Protein 7WRG (pdb70)

Sequence (1595 aa):
DSIIVAVRVRPFNDREKTRNCKLVIEMPDEETTVIRDPKTNDEKRFTYDHSYWSHDGFSEKKNGYLEPTDPHYADQRRVFEDLGRGVLANAWAGYNCSLFAYGQTGSGKSYSIVGFKNNKGIVPIVCEELFKQIADNKKKNMQFEVFVSMMEIYCEKVRDLLSSTPPPKGGLKVREHPKNGFYVENLTTVPVNSFKEIEAKIEEGTKSRTIAATQMNATSSRAHTIVKITFNQKSSKQAGGTSMKKSEINLVDLAGSEEGDRLKEGIVINQSLTTLGRVIKALHDSQGKKTQIPYRDSVLTCLLKNALGGNSKTIMIAAISPADINFEETLSTLRFADRAKSIKTNAVVNENQTERALRELREENLRLQSQIQGGTAGDASNEEIEKLRRQLAENQKEMEEMEKSWQQKIAEEAAKGASEKVEMEAKKKKMCHLWNLNEDPALTNVIVHFIPVGESVVGNKPTSSGNFIQMSGLSILPQHVTLKNDGNNQIHLSPCSEDLDIFINGKPVHGETQLQQNDRVFFGGNHLYVFNNPTKKGIRTDITYENAQAEIAQNHAAALDLILEEELMSTLPLVQRANAMATELGRNVKFEIVLVSPEMRGLTSGLTEIWVKVHNISEDTYFLWEKSRFMNRYYGMQEMYEAKQDGSEDWNMPKERDPFYEPPDSPVFIASSVVFLQSLAYLIDVEEQFPIVDLSGQEIGLLTVGLSPCSTTGKELRGEYVEDPDQLIGKNIAFKVKVISAVGLPRRILKSNCKYRFFGSKKMTTTATVSGNTPAYGHEETFQFKPVTKEVADYLANSNLYITFWGTQRPRDSIIVAVRVRPFNDREKTRNCKLVIEMPDEETTVIRDPKTNDEKTYDHSYWSHDGFSEKKNGYLEPTDPHYADQRRVFEDLGRGVLANAWAGYNCSLFAYGQTGSGKSYSIVGFKNNKGIVPIVCEELFKQIADNKKKNMQFEVFVSMMEIYCEKVRDLLSSTPPPKGGLKVREHPKNGFYVENLTTVPVNSFKEIEAKIEEGTKSRTIAATQMNATSSRAHTIVKITFNQKSGTSMKKSEINLVDLAGSEGDRLKEGIVINQSLTTLGRVIKALHDSIPYRDSVLTCLLKNALGGNSKTIMIAAISPADINFEETLSTLRFADRAKSIKTNAVVNENQTERALRELREENLRLQSQIQGGTAGNEEIEKLRRQLAENQKEMEEMEKSWQQKIAEEAAKASEKVEMEAKKKKMCHLWNLNEDPALTNVIVHFIPVGESVVGNKNFIQMSGLSILPQHVTLKNDGNNQIHLSPCSEDLDIFINGKPVHGETQLQQNDRVFFGGNHLYVFNNPTKKGIRTDITYENAQAEIAQNHAAALRDLILEEELMSTLPLVQRANAMATELGRNVKFEIVLVSPEMRGLTSGLTEIWVKVHNISEDTYFLWEKSRFMNRYYGMQEMYEAKQDGSEKERDPFYEPPDSPVFIASSVVFLQSLAYLIDVEEQFPIVDLSGQEIGLLTVGLSPCSTTGKELRGEYVEDPDQLIGKNIAFKVKVISAVGLPRRILKSNCKYRFFGSKKMTTTATVSGNTPAYGHEETFQFKPVTKEVADYLANSNLYITFWGTQR

Structure (mmCIF, N/CA/C/O backbone):
data_7WRG
#
_entry.id   7WRG
#
_cell.length_a   56.138
_cell.length_b   68.816
_cell.length_c   253.216
_cell.angle_alpha   90.000
_cell.angle_beta   92.750
_cell.angle_gamma   90.000
#
_symmetry.space_group_name_H-M   'P 1 21 1'
#
loop_
_entity.id
_entity.type
_entity.pdbx_description
1 polymer 'Kinesin-like protein'
2 non-polymer "ADENOSINE-5'-DIPHOSPHATE"
3 non-polymer 'MAGNESIUM ION'
4 water water
#
loop_
_atom_site.group_PDB
_atom_site.id
_atom_site.type_symbol
_atom_site.label_atom_id
_atom_site.label_alt_id
_atom_site.label_comp_id
_atom_site.label_asym_id
_atom_site.label_entity_id
_atom_site.label_seq_id
_atom_site.pdbx_PDB_ins_code
_atom_site.Cartn_x
_atom_site.Cartn_y
_atom_site.Cartn_z
_atom_site.occupancy
_atom_site.B_iso_or_equiv
_atom_site.auth_seq_id
_atom_site.auth_comp_id
_atom_site.auth_asym_id
_atom_site.auth_atom_id
_atom_site.pdbx_PDB_model_num
ATOM 1 N N . ASP A 1 5 ? -2.759 -30.102 -46.116 1.00 68.77 5 ASP A N 1
ATOM 2 C CA . ASP A 1 5 ? -3.597 -28.947 -46.414 1.00 64.08 5 ASP A CA 1
ATOM 3 C C . ASP A 1 5 ? -3.763 -28.090 -45.163 1.00 54.01 5 ASP A C 1
ATOM 4 O O . ASP A 1 5 ? -4.728 -28.245 -44.416 1.00 44.00 5 ASP A O 1
ATOM 9 N N . SER A 1 6 ? -2.820 -27.180 -44.943 1.00 52.87 6 SER A N 1
ATOM 10 C CA . SER A 1 6 ? -2.723 -26.437 -43.696 1.00 40.35 6 SER A CA 1
ATOM 11 C C . SER A 1 6 ? -3.145 -24.984 -43.881 1.00 55.36 6 SER A C 1
ATOM 12 O O . SER A 1 6 ? -3.341 -24.494 -44.997 1.00 58.16 6 SER A O 1
ATOM 15 N N . ILE A 1 7 ? -3.279 -24.299 -42.743 1.00 25.93 7 ILE A N 1
ATOM 16 C CA . ILE A 1 7 ? -3.657 -22.890 -42.725 1.00 24.84 7 ILE A CA 1
ATOM 17 C C . ILE A 1 7 ? -2.534 -22.039 -43.315 1.00 23.89 7 ILE A C 1
ATOM 18 O O . ILE A 1 7 ? -1.377 -22.463 -43.418 1.00 39.84 7 ILE A O 1
ATOM 23 N N . ILE A 1 8 ? -2.883 -20.816 -43.712 1.00 23.49 8 ILE A N 1
ATOM 24 C CA . ILE A 1 8 ? -1.904 -19.848 -44.200 1.00 24.35 8 ILE A CA 1
ATOM 25 C C . ILE A 1 8 ? -1.870 -18.693 -43.207 1.00 30.56 8 ILE A C 1
ATOM 26 O O . ILE A 1 8 ? -2.762 -17.839 -43.200 1.00 40.53 8 ILE A O 1
ATOM 31 N N . VAL A 1 9 ? -0.831 -18.650 -42.375 1.00 26.10 9 VAL A N 1
ATOM 32 C CA . VAL A 1 9 ? -0.652 -17.594 -41.383 1.00 19.21 9 VAL A CA 1
ATOM 33 C C . VAL A 1 9 ? 0.319 -16.563 -41.937 1.00 14.03 9 VAL A C 1
ATOM 34 O O . VAL A 1 9 ? 1.384 -16.919 -42.456 1.00 31.14 9 VAL A O 1
ATOM 38 N N . ALA A 1 10 ? -0.039 -15.285 -41.821 1.00 16.94 10 ALA A N 1
ATOM 39 C CA . ALA A 1 10 ? 0.812 -14.194 -42.269 1.00 21.02 10 ALA A CA 1
ATOM 40 C C . ALA A 1 10 ? 0.725 -13.063 -41.258 1.00 20.34 10 ALA A C 1
ATOM 41 O O . ALA A 1 10 ? -0.374 -12.663 -40.867 1.00 29.66 10 ALA A O 1
ATOM 43 N N . VAL A 1 11 ? 1.873 -12.561 -40.836 1.00 26.24 11 VAL A N 1
ATOM 44 C CA . VAL A 1 11 ? 1.942 -11.453 -39.890 1.00 21.81 11 VAL A CA 1
ATOM 45 C C . VAL A 1 11 ? 2.318 -10.199 -40.661 1.00 18.61 11 VAL A C 1
ATOM 46 O O . VAL A 1 11 ? 2.995 -10.270 -41.686 1.00 20.50 11 VAL A O 1
ATOM 50 N N . ARG A 1 12 ? 1.847 -9.043 -40.192 1.00 21.55 12 ARG A N 1
ATOM 51 C CA . ARG A 1 12 ? 2.129 -7.770 -40.844 1.00 33.75 12 ARG A CA 1
ATOM 52 C C . ARG A 1 12 ? 2.410 -6.699 -39.801 1.00 40.50 12 ARG A C 1
ATOM 53 O O . ARG A 1 12 ? 1.714 -6.613 -38.783 1.00 40.70 12 ARG A O 1
ATOM 61 N N . VAL A 1 13 ? 3.416 -5.867 -40.074 1.00 37.59 13 VAL A N 1
ATOM 62 C CA . VAL A 1 13 ? 3.826 -4.800 -39.164 1.00 31.72 13 VAL A CA 1
ATOM 63 C C . VAL A 1 13 ? 3.438 -3.457 -39.768 1.00 28.98 13 VAL A C 1
ATOM 64 O O . VAL A 1 13 ? 3.902 -3.102 -40.857 1.00 32.88 13 VAL A O 1
ATOM 68 N N . ARG A 1 14 ? 2.609 -2.704 -39.051 1.00 48.95 14 ARG A N 1
ATOM 69 C CA . ARG A 1 14 ? 2.252 -1.354 -39.453 1.00 49.41 14 ARG A CA 1
ATOM 70 C C . ARG A 1 14 ? 3.402 -0.394 -39.156 1.00 42.85 14 ARG A C 1
ATOM 71 O O . ARG A 1 14 ? 4.311 -0.722 -38.390 1.00 47.04 14 ARG A O 1
ATOM 79 N N . PRO A 1 15 ? 3.397 0.794 -39.755 1.00 42.62 15 PRO A N 1
ATOM 80 C CA . PRO A 1 15 ? 4.426 1.787 -39.435 1.00 31.78 15 PRO A CA 1
ATOM 81 C C . PRO A 1 15 ? 4.074 2.566 -38.172 1.00 40.46 15 PRO A C 1
ATOM 82 O O . PRO A 1 15 ? 2.967 2.485 -37.642 1.00 58.42 15 PRO A O 1
ATOM 86 N N . PHE A 1 16 ? 5.056 3.326 -37.692 1.00 55.24 16 PHE A N 1
ATOM 87 C CA . PHE A 1 16 ? 4.841 4.203 -36.547 1.00 57.77 16 PHE A CA 1
ATOM 88 C C . PHE A 1 16 ? 3.805 5.267 -36.888 1.00 67.78 16 PHE A C 1
ATOM 89 O O . PHE A 1 16 ? 3.964 6.006 -37.865 1.00 63.62 16 PHE A O 1
ATOM 97 N N . ASN A 1 17 ? 2.741 5.347 -36.091 1.00 82.23 17 ASN A N 1
ATOM 98 C CA . ASN A 1 17 ? 1.777 6.413 -36.301 1.00 89.64 17 ASN A CA 1
ATOM 99 C C . ASN A 1 17 ? 2.317 7.725 -35.738 1.00 88.11 17 ASN A C 1
ATOM 100 O O . ASN A 1 17 ? 3.381 7.779 -35.116 1.00 91.47 17 ASN A O 1
ATOM 105 N N . ASP A 1 18 ? 1.555 8.797 -35.954 1.00 96.32 18 ASP A N 1
ATOM 106 C CA . ASP A 1 18 ? 2.074 10.135 -35.701 1.00 96.62 18 ASP A CA 1
ATOM 107 C C . ASP A 1 18 ? 2.217 10.459 -34.217 1.00 100.82 18 ASP A C 1
ATOM 108 O O . ASP A 1 18 ? 2.907 11.426 -33.879 1.00 101.27 18 ASP A O 1
ATOM 113 N N . ARG A 1 19 ? 1.596 9.687 -33.323 1.00 89.31 19 ARG A N 1
ATOM 114 C CA . ARG A 1 19 ? 1.743 9.954 -31.897 1.00 92.67 19 ARG A CA 1
ATOM 115 C C . ARG A 1 19 ? 2.763 9.053 -31.213 1.00 92.26 19 ARG A C 1
ATOM 116 O O . ARG A 1 19 ? 3.249 9.408 -30.134 1.00 96.22 19 ARG A O 1
ATOM 124 N N . GLU A 1 20 ? 3.104 7.908 -31.809 1.00 86.75 20 GLU A N 1
ATOM 125 C CA . GLU A 1 20 ? 4.191 7.098 -31.268 1.00 64.70 20 GLU A CA 1
ATOM 126 C C . GLU A 1 20 ? 5.551 7.703 -31.585 1.00 67.03 20 GLU A C 1
ATOM 127 O O . GLU A 1 20 ? 6.512 7.488 -30.838 1.00 85.21 20 GLU A O 1
ATOM 133 N N . LYS A 1 21 ? 5.654 8.459 -32.682 1.00 77.06 21 LYS A N 1
ATOM 134 C CA . LYS A 1 21 ? 6.942 9.029 -33.067 1.00 89.08 21 LYS A CA 1
ATOM 135 C C . LYS A 1 21 ? 7.365 10.138 -32.112 1.00 93.94 21 LYS A C 1
ATOM 136 O O . LYS A 1 21 ? 8.532 10.204 -31.708 1.00 79.74 21 LYS A O 1
ATOM 142 N N . THR A 1 22 ? 6.435 11.021 -31.740 1.00 94.32 22 THR A N 1
ATOM 143 C CA . THR A 1 22 ? 6.752 12.043 -30.748 1.00 84.75 22 THR A CA 1
ATOM 144 C C . THR A 1 22 ? 6.994 11.428 -29.376 1.00 91.83 22 THR A C 1
ATOM 145 O O . THR A 1 22 ? 7.704 12.014 -28.551 1.00 93.88 22 THR A O 1
ATOM 149 N N . ARG A 1 23 ? 6.418 10.254 -29.117 1.00 87.04 23 ARG A N 1
ATOM 150 C CA . ARG A 1 23 ? 6.629 9.541 -27.865 1.00 68.71 23 ARG A CA 1
ATOM 151 C C . ARG A 1 23 ? 7.996 8.873 -27.789 1.00 81.93 23 ARG A C 1
ATOM 152 O O . ARG A 1 23 ? 8.347 8.342 -26.728 1.00 72.73 23 ARG A O 1
ATOM 160 N N . ASN A 1 24 ? 8.764 8.880 -28.881 1.00 86.36 24 ASN A N 1
ATOM 161 C CA . ASN A 1 24 ? 10.102 8.291 -28.944 1.00 78.12 24 ASN A CA 1
ATOM 162 C C . ASN A 1 24 ? 10.058 6.797 -28.607 1.00 73.99 24 ASN A C 1
ATOM 163 O O . ASN A 1 24 ? 10.550 6.336 -27.575 1.00 82.26 24 ASN A O 1
ATOM 168 N N . CYS A 1 25 ? 9.447 6.050 -29.522 1.00 59.10 25 CYS A N 1
ATOM 169 C CA . CYS A 1 25 ? 9.338 4.603 -29.406 1.00 55.30 25 CYS A CA 1
ATOM 170 C C . CYS A 1 25 ? 10.378 3.927 -30.290 1.00 56.89 25 CYS A C 1
ATOM 171 O O . CYS A 1 25 ? 10.566 4.307 -31.449 1.00 50.60 25 CYS A O 1
ATOM 174 N N . LYS A 1 26 ? 11.051 2.925 -29.732 1.00 57.64 26 LYS A N 1
ATOM 175 C CA . LYS A 1 26 ? 12.047 2.157 -30.463 1.00 39.54 26 LYS A CA 1
ATOM 176 C C . LYS A 1 26 ? 11.372 1.033 -31.239 1.00 37.22 26 LYS A C 1
ATOM 177 O O . LYS A 1 26 ? 10.380 0.457 -30.785 1.00 41.57 26 LYS A O 1
ATOM 183 N N . LEU A 1 27 ? 11.916 0.728 -32.413 1.00 38.26 27 LEU A N 1
ATOM 184 C CA . LEU A 1 27 ? 11.437 -0.410 -33.184 1.00 37.02 27 LEU A CA 1
ATOM 185 C C . LEU A 1 27 ? 11.924 -1.709 -32.550 1.00 31.85 27 LEU A C 1
ATOM 186 O O . LEU A 1 27 ? 13.123 -1.886 -32.319 1.00 47.28 27 LEU A O 1
ATOM 191 N N . VAL A 1 28 ? 10.991 -2.617 -32.264 1.00 30.48 28 VAL A N 1
ATOM 192 C CA . VAL A 1 28 ? 11.307 -3.889 -31.632 1.00 38.83 28 VAL A CA 1
ATOM 193 C C . VAL A 1 28 ? 11.004 -5.073 -32.539 1.00 48.36 28 VAL A C 1
ATOM 194 O O . VAL A 1 28 ? 11.060 -6.219 -32.093 1.00 50.16 28 VAL A O 1
ATOM 198 N N . ILE A 1 29 ? 10.681 -4.824 -33.805 1.00 41.21 29 ILE A N 1
ATOM 199 C CA . ILE A 1 29 ? 10.321 -5.876 -34.746 1.00 48.95 29 ILE A CA 1
ATOM 200 C C . ILE A 1 29 ? 11.243 -5.787 -35.952 1.00 47.29 29 ILE A C 1
ATOM 201 O O . ILE A 1 29 ? 11.450 -4.702 -36.507 1.00 31.48 29 ILE A O 1
ATOM 206 N N . GLU A 1 30 ? 11.796 -6.929 -36.351 1.00 49.19 30 GLU A N 1
ATOM 207 C CA . GLU A 1 30 ? 12.642 -7.034 -37.529 1.00 48.79 30 GLU A CA 1
ATOM 208 C C . GLU A 1 30 ? 12.206 -8.241 -38.343 1.00 48.81 30 GLU A C 1
ATOM 209 O O . GLU A 1 30 ? 11.898 -9.298 -37.784 1.00 38.60 30 GLU A O 1
ATOM 215 N N . MET A 1 31 ? 12.180 -8.080 -39.662 1.00 42.11 31 MET A N 1
ATOM 216 C CA . MET A 1 31 ? 11.817 -9.163 -40.576 1.00 57.17 31 MET A CA 1
ATOM 217 C C . MET A 1 31 ? 12.982 -9.442 -41.512 1.00 45.22 31 MET A C 1
ATOM 218 O O . MET A 1 31 ? 13.147 -8.744 -42.529 1.00 48.07 31 MET A O 1
ATOM 223 N N . PRO A 1 32 ? 13.822 -10.441 -41.212 1.00 44.99 32 PRO A N 1
ATOM 224 C CA . PRO A 1 32 ? 14.990 -10.716 -42.061 1.00 44.72 32 PRO A CA 1
ATOM 225 C C . PRO A 1 32 ? 14.601 -11.070 -43.487 1.00 47.10 32 PRO A C 1
ATOM 226 O O . PRO A 1 32 ? 14.945 -10.349 -44.430 1.00 59.89 32 PRO A O 1
ATOM 230 N N . ASP A 1 33 ? 13.888 -12.178 -43.651 1.00 50.53 33 ASP A N 1
ATOM 231 C CA . ASP A 1 33 ? 13.342 -12.577 -44.936 1.00 56.85 33 ASP A CA 1
ATOM 232 C C . ASP A 1 33 ? 11.840 -12.293 -44.957 1.00 62.01 33 ASP A C 1
ATOM 233 O O . ASP A 1 33 ? 11.278 -11.698 -44.033 1.00 54.67 33 ASP A O 1
ATOM 238 N N . GLU A 1 34 ? 11.180 -12.731 -46.027 1.00 50.69 34 GLU A N 1
ATOM 239 C CA . GLU A 1 34 ? 9.743 -12.532 -46.144 1.00 62.94 34 GLU A CA 1
ATOM 240 C C . GLU A 1 34 ? 9.005 -13.692 -45.490 1.00 49.62 34 GLU A C 1
ATOM 241 O O . GLU A 1 34 ? 7.869 -14.012 -45.859 1.00 66.59 34 GLU A O 1
ATOM 247 N N . GLU A 1 35 ? 9.644 -14.320 -44.508 1.00 29.59 35 GLU A N 1
ATOM 248 C CA . GLU A 1 35 ? 9.050 -15.451 -43.811 1.00 38.54 35 GLU A CA 1
ATOM 249 C C . GLU A 1 35 ? 9.154 -15.300 -42.298 1.00 38.75 35 GLU A C 1
ATOM 250 O O . GLU A 1 35 ? 8.323 -15.837 -41.559 1.00 38.36 35 GLU A O 1
ATOM 256 N N . THR A 1 36 ? 10.167 -14.579 -41.826 1.00 38.71 36 THR A N 1
ATOM 257 C CA . THR A 1 36 ? 10.541 -14.580 -40.419 1.00 45.37 36 THR A CA 1
ATOM 258 C C . THR A 1 36 ? 10.246 -13.232 -39.772 1.00 44.62 36 THR A C 1
ATOM 259 O O . THR A 1 36 ? 10.399 -12.179 -40.399 1.00 33.84 36 THR A O 1
ATOM 263 N N . THR A 1 37 ? 9.821 -13.278 -38.510 1.00 32.84 37 THR A N 1
ATOM 264 C CA . THR A 1 37 ? 9.582 -12.091 -37.699 1.00 35.05 37 THR A CA 1
ATOM 265 C C . THR A 1 37 ? 10.347 -12.243 -36.394 1.00 36.11 37 THR A C 1
ATOM 266 O O . THR A 1 37 ? 10.175 -13.240 -35.683 1.00 33.54 37 THR A O 1
ATOM 270 N N . VAL A 1 38 ? 11.192 -11.265 -36.081 1.00 38.22 38 VAL A N 1
ATOM 271 C CA . VAL A 1 38 ? 12.024 -11.292 -34.883 1.00 47.55 38 VAL A CA 1
ATOM 272 C C . VAL A 1 38 ? 11.548 -10.190 -33.949 1.00 45.15 38 VAL A C 1
ATOM 273 O O . VAL A 1 38 ? 11.575 -9.006 -34.307 1.00 38.21 38 VAL A O 1
ATOM 277 N N . ILE A 1 39 ? 11.113 -10.577 -32.754 1.00 34.27 39 ILE A N 1
ATOM 278 C CA . ILE A 1 39 ? 10.698 -9.634 -31.724 1.00 36.09 39 ILE A CA 1
ATOM 279 C C . ILE A 1 39 ? 11.797 -9.573 -30.670 1.00 51.58 39 ILE A C 1
ATOM 280 O O . ILE A 1 39 ? 12.140 -10.590 -30.055 1.00 57.35 39 ILE A O 1
ATOM 285 N N . ARG A 1 40 ? 12.367 -8.388 -30.479 1.00 51.44 40 ARG A N 1
ATOM 286 C CA . ARG A 1 40 ? 13.455 -8.178 -29.535 1.00 47.52 40 ARG A CA 1
ATOM 287 C C . ARG A 1 40 ? 12.934 -7.419 -28.324 1.00 54.21 40 ARG A C 1
ATOM 288 O O . ARG A 1 40 ? 12.223 -6.420 -28.470 1.00 60.55 40 ARG A O 1
ATOM 296 N N . ASP A 1 41 ? 13.278 -7.899 -27.136 1.00 59.41 41 ASP A N 1
ATOM 297 C CA . ASP A 1 41 ? 12.803 -7.267 -25.910 1.00 49.48 41 ASP A CA 1
ATOM 298 C C . ASP A 1 41 ? 13.496 -5.920 -25.735 1.00 70.02 41 ASP A C 1
ATOM 299 O O . ASP A 1 41 ? 14.713 -5.826 -25.930 1.00 65.47 41 ASP A O 1
ATOM 304 N N . PRO A 1 42 ? 12.764 -4.857 -25.382 1.00 76.69 42 PRO A N 1
ATOM 305 C CA . PRO A 1 42 ? 13.428 -3.548 -25.245 1.00 73.19 42 PRO A CA 1
ATOM 306 C C . PRO A 1 42 ? 14.436 -3.501 -24.106 1.00 66.44 42 PRO A C 1
ATOM 307 O O . PRO A 1 42 ? 15.581 -3.080 -24.318 1.00 77.07 42 PRO A O 1
ATOM 311 N N . LYS A 1 43 ? 14.052 -3.930 -22.903 1.00 43.32 43 LYS A N 1
ATOM 312 C CA . LYS A 1 43 ? 14.910 -3.847 -21.726 1.00 71.17 43 LYS A CA 1
ATOM 313 C C . LYS A 1 43 ? 15.809 -5.061 -21.546 1.00 64.21 43 LYS A C 1
ATOM 314 O O . LYS A 1 43 ? 16.559 -5.114 -20.566 1.00 57.05 43 LYS A O 1
ATOM 320 N N . THR A 1 44 ? 15.756 -6.030 -22.456 1.00 61.59 44 THR A N 1
ATOM 321 C CA . THR A 1 44 ? 16.532 -7.256 -22.327 1.00 60.60 44 THR A CA 1
ATOM 322 C C . THR A 1 44 ? 17.354 -7.600 -23.561 1.00 49.57 44 THR A C 1
ATOM 323 O O . THR A 1 44 ? 18.365 -8.301 -23.423 1.00 47.03 44 THR A O 1
ATOM 327 N N . ASN A 1 45 ? 16.973 -7.129 -24.748 1.00 49.32 45 ASN A N 1
ATOM 328 C CA . ASN A 1 45 ? 17.615 -7.448 -26.021 1.00 52.10 45 ASN A CA 1
ATOM 329 C C . ASN A 1 45 ? 17.517 -8.929 -26.371 1.00 53.07 45 ASN A C 1
ATOM 330 O O . ASN A 1 45 ? 18.148 -9.377 -27.337 1.00 60.64 45 ASN A O 1
ATOM 335 N N . ASP A 1 46 ? 16.746 -9.704 -25.609 1.00 46.20 46 ASP A N 1
ATOM 336 C CA . ASP A 1 46 ? 16.487 -11.091 -25.968 1.00 46.16 46 ASP A CA 1
ATOM 337 C C . ASP A 1 46 ? 15.580 -11.146 -27.188 1.00 57.84 46 ASP A C 1
ATOM 338 O O . ASP A 1 46 ? 14.575 -10.431 -27.263 1.00 65.49 46 ASP A O 1
ATOM 343 N N . GLU A 1 47 ? 15.932 -11.998 -28.144 1.00 55.36 47 GLU A N 1
ATOM 344 C CA . GLU A 1 47 ? 15.187 -12.132 -29.385 1.00 51.22 47 GLU A CA 1
ATOM 345 C C . GLU A 1 47 ? 14.365 -13.412 -29.378 1.00 43.57 47 GLU A C 1
ATOM 346 O O . GLU A 1 47 ? 14.835 -14.464 -28.932 1.00 43.68 47 GLU A O 1
ATOM 352 N N . LYS A 1 48 ? 13.134 -13.312 -29.870 1.00 42.67 48 LYS A N 1
ATOM 353 C CA . LYS A 1 48 ? 12.329 -14.469 -30.226 1.00 37.05 48 LYS A CA 1
ATOM 354 C C . LYS A 1 48 ? 12.056 -14.421 -31.721 1.00 42.97 48 LYS A C 1
ATOM 355 O O . LYS A 1 48 ? 11.781 -13.354 -32.279 1.00 50.20 48 LYS A O 1
ATOM 361 N N . ARG A 1 49 ? 12.146 -15.581 -32.367 1.00 44.58 49 ARG A N 1
ATOM 362 C CA . ARG A 1 49 ? 12.176 -15.675 -33.823 1.00 52.21 49 ARG A CA 1
ATOM 363 C C . ARG A 1 49 ? 11.058 -16.604 -34.278 1.00 43.63 49 ARG A C 1
ATOM 364 O O . ARG A 1 49 ? 11.107 -17.811 -34.017 1.00 32.05 49 ARG A O 1
ATOM 372 N N . PHE A 1 50 ? 10.055 -16.048 -34.955 1.00 39.12 50 PHE A N 1
ATOM 373 C CA . PHE A 1 50 ? 8.912 -16.806 -35.440 1.00 27.32 50 PHE A CA 1
ATOM 374 C C . PHE A 1 50 ? 8.951 -16.903 -36.960 1.00 30.28 50 PHE A C 1
ATOM 375 O O . PHE A 1 50 ? 9.462 -16.011 -37.643 1.00 26.56 50 PHE A O 1
ATOM 383 N N . THR A 1 51 ? 8.397 -17.994 -37.484 1.00 30.26 51 THR A N 1
ATOM 384 C CA . THR A 1 51 ? 8.293 -18.215 -38.919 1.00 37.78 51 THR A CA 1
ATOM 385 C C . THR A 1 51 ? 6.829 -18.354 -39.309 1.00 33.86 51 THR A C 1
ATOM 386 O O . THR A 1 51 ? 6.046 -18.993 -38.600 1.00 35.83 51 THR A O 1
ATOM 390 N N . TYR A 1 52 ? 6.461 -17.748 -40.437 1.00 31.69 52 TYR A N 1
ATOM 391 C CA . TYR A 1 52 ? 5.102 -17.811 -40.952 1.00 25.87 52 TYR A CA 1
ATOM 392 C C . TYR A 1 52 ? 5.156 -17.936 -42.469 1.00 33.83 52 TYR A C 1
ATOM 393 O O . TYR A 1 52 ? 6.229 -17.887 -43.081 1.00 42.80 52 TYR A O 1
ATOM 402 N N . ASP A 1 53 ? 3.980 -18.100 -43.082 1.00 24.90 53 ASP A N 1
ATOM 403 C CA . ASP A 1 53 ? 3.901 -18.090 -44.539 1.00 30.19 53 ASP A CA 1
ATOM 404 C C . ASP A 1 53 ? 4.334 -16.748 -45.108 1.00 35.25 53 ASP A C 1
ATOM 405 O O . ASP A 1 53 ? 4.933 -16.696 -46.189 1.00 28.79 53 ASP A O 1
ATOM 410 N N . HIS A 1 54 ? 4.046 -15.657 -44.401 1.00 27.40 54 HIS A N 1
ATOM 411 C CA . HIS A 1 54 ? 4.439 -14.329 -44.844 1.00 28.25 54 HIS A CA 1
ATOM 412 C C . HIS A 1 54 ? 4.732 -13.452 -43.637 1.00 33.04 54 HIS A C 1
ATOM 413 O O . HIS A 1 54 ? 3.988 -13.464 -42.650 1.00 28.99 54 HIS A O 1
ATOM 420 N N . SER A 1 55 ? 5.819 -12.693 -43.729 1.00 26.27 55 SER A N 1
ATOM 421 C CA . SER A 1 55 ? 6.164 -11.657 -42.762 1.00 26.38 55 SER A CA 1
ATOM 422 C C . SER A 1 55 ? 6.169 -10.335 -43.525 1.00 42.67 55 SER A C 1
ATOM 423 O O . SER A 1 55 ? 7.186 -9.939 -44.101 1.00 52.54 55 SER A O 1
ATOM 426 N N . TYR A 1 56 ? 5.021 -9.662 -43.534 1.00 41.23 56 TYR A N 1
ATOM 427 C CA . TYR A 1 56 ? 4.840 -8.419 -44.270 1.00 32.44 56 TYR A CA 1
ATOM 428 C C . TYR A 1 56 ? 5.422 -7.255 -43.481 1.00 40.07 56 TYR A C 1
ATOM 429 O O . TYR A 1 56 ? 4.971 -6.949 -42.367 1.00 42.83 56 TYR A O 1
ATOM 438 N N . TRP A 1 57 ? 6.429 -6.615 -44.064 1.00 37.21 57 TRP A N 1
ATOM 439 C CA . TRP A 1 57 ? 7.087 -5.456 -43.478 1.00 45.48 57 TRP A CA 1
ATOM 440 C C . TRP A 1 57 ? 6.469 -4.212 -44.101 1.00 41.15 57 TRP A C 1
ATOM 441 O O . TRP A 1 57 ? 6.840 -3.809 -45.206 1.00 38.76 57 TRP A O 1
ATOM 452 N N . SER A 1 58 ? 5.514 -3.611 -43.397 1.00 32.01 58 SER A N 1
ATOM 453 C CA . SER A 1 58 ? 4.891 -2.370 -43.833 1.00 43.15 58 SER A CA 1
ATOM 454 C C . SER A 1 58 ? 5.298 -1.197 -42.947 1.00 36.87 58 SER A C 1
ATOM 455 O O . SER A 1 58 ? 4.513 -0.272 -42.728 1.00 46.98 58 SER A O 1
ATOM 458 N N . HIS A 1 59 ? 6.530 -1.221 -42.439 1.00 36.63 59 HIS A N 1
ATOM 459 C CA . HIS A 1 59 ? 7.022 -0.204 -41.518 1.00 36.90 59 HIS A CA 1
ATOM 460 C C . HIS A 1 59 ? 7.992 0.777 -42.165 1.00 50.92 59 HIS A C 1
ATOM 461 O O . HIS A 1 59 ? 7.888 1.985 -41.932 1.00 42.88 59 HIS A O 1
ATOM 468 N N . ASP A 1 60 ? 8.932 0.289 -42.971 1.00 54.67 60 ASP A N 1
ATOM 469 C CA . ASP A 1 60 ? 9.936 1.126 -43.610 1.00 39.39 60 ASP A CA 1
ATOM 470 C C . ASP A 1 60 ? 9.798 1.066 -45.125 1.00 40.96 60 ASP A C 1
ATOM 471 O O . ASP A 1 60 ? 9.130 0.189 -45.680 1.00 43.44 60 ASP A O 1
ATOM 476 N N . GLY A 1 61 ? 10.446 2.021 -45.787 1.00 59.72 61 GLY A N 1
ATOM 477 C CA . GLY A 1 61 ? 10.609 1.995 -47.226 1.00 49.78 61 GLY A CA 1
ATOM 478 C C . GLY A 1 61 ? 9.344 2.160 -48.041 1.00 35.86 61 GLY A C 1
ATOM 479 O O . GLY A 1 61 ? 9.095 1.376 -48.961 1.00 42.28 61 GLY A O 1
ATOM 480 N N . PHE A 1 62 ? 8.543 3.176 -47.732 1.00 39.06 62 PHE A N 1
ATOM 481 C CA . PHE A 1 62 ? 7.368 3.486 -48.532 1.00 44.91 62 PHE A CA 1
ATOM 482 C C . PHE A 1 62 ? 7.293 4.989 -48.747 1.00 50.76 62 PHE A C 1
ATOM 483 O O . PHE A 1 62 ? 7.915 5.775 -48.028 1.00 50.30 62 PHE A O 1
ATOM 491 N N . SER A 1 63 ? 6.517 5.381 -49.755 1.00 43.78 63 SER A N 1
ATOM 492 C CA . SER A 1 63 ? 6.291 6.789 -50.050 1.00 43.43 63 SER A CA 1
ATOM 493 C C . SER A 1 63 ? 4.814 7.001 -50.336 1.00 49.45 63 SER A C 1
ATOM 494 O O . SER A 1 63 ? 4.216 6.249 -51.112 1.00 46.03 63 SER A O 1
ATOM 497 N N . GLU A 1 64 ? 4.230 8.014 -49.702 1.00 56.73 64 GLU A N 1
ATOM 498 C CA . GLU A 1 64 ? 2.844 8.380 -49.960 1.00 52.17 64 GLU A CA 1
ATOM 499 C C . GLU A 1 64 ? 2.767 9.148 -51.273 1.00 48.56 64 GLU A C 1
ATOM 500 O O . GLU A 1 64 ? 3.346 10.232 -51.399 1.00 64.38 64 GLU A O 1
ATOM 506 N N . LYS A 1 65 ? 2.067 8.586 -52.252 1.00 33.91 65 LYS A N 1
ATOM 507 C CA . LYS A 1 65 ? 1.895 9.261 -53.525 1.00 51.21 65 LYS A CA 1
ATOM 508 C C . LYS A 1 65 ? 0.817 10.336 -53.413 1.00 51.15 65 LYS A C 1
ATOM 509 O O . LYS A 1 65 ? 0.114 10.449 -52.404 1.00 57.77 65 LYS A O 1
ATOM 515 N N . LYS A 1 66 ? 0.694 11.143 -54.471 1.00 72.89 66 LYS A N 1
ATOM 516 C CA . LYS A 1 66 ? -0.304 12.208 -54.470 1.00 76.39 66 LYS A CA 1
ATOM 517 C C . LYS A 1 66 ? -1.716 11.649 -54.372 1.00 64.56 66 LYS A C 1
ATOM 518 O O . LYS A 1 66 ? -2.593 12.281 -53.771 1.00 59.18 66 LYS A O 1
ATOM 524 N N . ASN A 1 67 ? -1.955 10.468 -54.944 1.00 76.48 67 ASN A N 1
ATOM 525 C CA . ASN A 1 67 ? -3.251 9.815 -54.821 1.00 65.21 67 ASN A CA 1
ATOM 526 C C . ASN A 1 67 ? -3.525 9.316 -53.409 1.00 59.17 67 ASN A C 1
ATOM 527 O O . ASN A 1 67 ? -4.661 8.930 -53.117 1.00 65.31 67 ASN A O 1
ATOM 529 N N . GLY A 1 68 ? -2.524 9.325 -52.530 1.00 60.51 68 GLY A N 1
ATOM 530 C CA . GLY A 1 68 ? -2.654 8.797 -51.191 1.00 45.55 68 GLY A CA 1
ATOM 531 C C . GLY A 1 68 ? -2.145 7.382 -51.028 1.00 42.61 68 GLY A C 1
ATOM 532 O O . GLY A 1 68 ? -1.973 6.928 -49.889 1.00 37.45 68 GLY A O 1
ATOM 533 N N . TYR A 1 69 ? -1.895 6.678 -52.129 1.00 36.16 69 TYR A N 1
ATOM 534 C CA . TYR A 1 69 ? -1.426 5.303 -52.054 1.00 37.24 69 TYR A CA 1
ATOM 535 C C . TYR A 1 69 ? 0.016 5.256 -51.566 1.00 51.57 69 TYR A C 1
ATOM 536 O O . TYR A 1 69 ? 0.851 6.079 -51.953 1.00 54.61 69 TYR A O 1
ATOM 545 N N . LEU A 1 70 ? 0.303 4.286 -50.700 1.00 40.16 70 LEU A N 1
ATOM 546 C CA . LEU A 1 70 ? 1.646 4.093 -50.158 1.00 37.58 70 LEU A CA 1
ATOM 547 C C . LEU A 1 70 ? 2.378 3.101 -51.054 1.00 43.71 70 LEU A C 1
ATOM 548 O O . LEU A 1 70 ? 2.141 1.893 -50.987 1.00 37.20 70 LEU A O 1
ATOM 553 N N . GLU A 1 71 ? 3.272 3.613 -51.902 1.00 56.87 71 GLU A N 1
ATOM 554 C CA . GLU A 1 71 ? 3.996 2.718 -52.796 1.00 51.39 71 GLU A CA 1
ATOM 555 C C . GLU A 1 71 ? 5.339 2.329 -52.189 1.00 32.96 71 GLU A C 1
ATOM 556 O O . GLU A 1 71 ? 6.018 3.173 -51.591 1.00 30.04 71 GLU A O 1
ATOM 562 N N . PRO A 1 72 ? 5.742 1.063 -52.314 1.00 37.04 72 PRO A N 1
ATOM 563 C CA . PRO A 1 72 ? 7.022 0.634 -51.733 1.00 51.16 72 PRO A CA 1
ATOM 564 C C . PRO A 1 72 ? 8.208 1.227 -52.481 1.00 53.37 72 PRO A C 1
ATOM 565 O O . PRO A 1 72 ? 8.253 1.221 -53.713 1.00 35.92 72 PRO A O 1
ATOM 569 N N . THR A 1 73 ? 9.177 1.733 -51.719 1.00 53.00 73 THR A N 1
ATOM 570 C CA . THR A 1 73 ? 10.425 2.223 -52.295 1.00 53.23 73 THR A CA 1
ATOM 571 C C . THR A 1 73 ? 11.470 1.116 -52.393 1.00 56.81 73 THR A C 1
ATOM 572 O O . THR A 1 73 ? 12.013 0.869 -53.473 1.00 59.59 73 THR A O 1
ATOM 576 N N . ASP A 1 74 ? 11.759 0.442 -51.277 1.00 49.08 74 ASP A N 1
ATOM 577 C CA . ASP A 1 74 ? 12.635 -0.717 -51.311 1.00 47.45 74 ASP A CA 1
ATOM 578 C C . ASP A 1 74 ? 11.820 -1.985 -51.532 1.00 70.78 74 ASP A C 1
ATOM 579 O O . ASP A 1 74 ? 10.600 -1.992 -51.344 1.00 64.39 74 ASP A O 1
ATOM 584 N N . PRO A 1 75 ? 12.460 -3.084 -51.950 1.00 80.60 75 PRO A N 1
ATOM 585 C CA . PRO A 1 75 ? 11.696 -4.311 -52.226 1.00 71.30 75 PRO A CA 1
ATOM 586 C C . PRO A 1 75 ? 11.162 -5.012 -50.984 1.00 63.91 75 PRO A C 1
ATOM 587 O O . PRO A 1 75 ? 10.674 -6.142 -51.083 1.00 65.82 75 PRO A O 1
ATOM 591 N N . HIS A 1 76 ? 11.237 -4.371 -49.817 1.00 68.48 76 HIS A N 1
ATOM 592 C CA . HIS A 1 76 ? 10.785 -5.009 -48.587 1.00 57.87 76 HIS A CA 1
ATOM 593 C C . HIS A 1 76 ? 9.430 -4.514 -48.102 1.00 58.57 76 HIS A C 1
ATOM 594 O O . HIS A 1 76 ? 8.752 -5.246 -47.373 1.00 54.89 76 HIS A O 1
ATOM 601 N N . TYR A 1 77 ? 9.019 -3.304 -48.478 1.00 53.73 77 TYR A N 1
ATOM 602 C CA . TYR A 1 77 ? 7.736 -2.786 -48.020 1.00 40.58 77 TYR A CA 1
ATOM 603 C C . TYR A 1 77 ? 6.596 -3.605 -48.608 1.00 47.64 77 TYR A C 1
ATOM 604 O O . TYR A 1 77 ? 6.514 -3.797 -49.825 1.00 39.59 77 TYR A O 1
ATOM 613 N N . ALA A 1 78 ? 5.715 -4.089 -47.737 1.00 54.32 78 ALA A N 1
ATOM 614 C CA . ALA A 1 78 ? 4.549 -4.862 -48.159 1.00 41.88 78 ALA A CA 1
ATOM 615 C C . ALA A 1 78 ? 3.394 -3.891 -48.361 1.00 30.91 78 ALA A C 1
ATOM 616 O O . ALA A 1 78 ? 2.677 -3.538 -47.424 1.00 29.60 78 ALA A O 1
ATOM 618 N N . ASP A 1 79 ? 3.217 -3.442 -49.601 1.00 33.78 79 ASP A N 1
ATOM 619 C CA . ASP A 1 79 ? 2.096 -2.571 -49.914 1.00 30.10 79 ASP A CA 1
ATOM 620 C C . ASP A 1 79 ? 0.806 -3.386 -49.987 1.00 41.20 79 ASP A C 1
ATOM 621 O O . ASP A 1 79 ? 0.803 -4.615 -49.861 1.00 42.56 79 ASP A O 1
ATOM 626 N N . GLN A 1 80 ? -0.312 -2.686 -50.193 1.00 26.53 80 GLN A N 1
ATOM 627 C CA . GLN A 1 80 ? -1.603 -3.363 -50.265 1.00 28.86 80 GLN A CA 1
ATOM 628 C C . GLN A 1 80 ? -1.647 -4.352 -51.422 1.00 38.69 80 GLN A C 1
ATOM 629 O O . GLN A 1 80 ? -2.193 -5.455 -51.288 1.00 48.50 80 GLN A O 1
ATOM 635 N N . ARG A 1 81 ? -1.067 -3.980 -52.566 1.00 39.56 81 ARG A N 1
ATOM 636 C CA . ARG A 1 81 ? -1.107 -4.853 -53.733 1.00 47.18 81 ARG A CA 1
ATOM 637 C C . ARG A 1 81 ? -0.339 -6.147 -53.500 1.00 45.41 81 ARG A C 1
ATOM 638 O O . ARG A 1 81 ? -0.716 -7.189 -54.039 1.00 46.20 81 ARG A O 1
ATOM 646 N N . ARG A 1 82 ? 0.720 -6.115 -52.688 1.00 34.06 82 ARG A N 1
ATOM 647 C CA . ARG A 1 82 ? 1.452 -7.346 -52.402 1.00 36.06 82 ARG A CA 1
ATOM 648 C C . ARG A 1 82 ? 0.636 -8.281 -51.515 1.00 42.92 82 ARG A C 1
ATOM 649 O O . ARG A 1 82 ? 0.530 -9.486 -51.792 1.00 38.19 82 ARG A O 1
ATOM 657 N N . VAL A 1 83 ? 0.070 -7.745 -50.430 1.00 39.40 83 VAL A N 1
ATOM 658 C CA . VAL A 1 83 ? -0.801 -8.545 -49.575 1.00 40.71 83 VAL A CA 1
ATOM 659 C C . VAL A 1 83 ? -1.936 -9.139 -50.396 1.00 37.66 83 VAL A C 1
ATOM 660 O O . VAL A 1 83 ? -2.330 -10.296 -50.197 1.00 26.73 83 VAL A O 1
ATOM 664 N N . PHE A 1 84 ? -2.460 -8.369 -51.354 1.00 35.17 84 PHE A N 1
ATOM 665 C CA . PHE A 1 84 ? -3.489 -8.904 -52.237 1.00 28.58 84 PHE A CA 1
ATOM 666 C C . PHE A 1 84 ? -2.944 -10.047 -53.083 1.00 32.76 84 PHE A C 1
ATOM 667 O O . PHE A 1 84 ? -3.432 -11.174 -52.994 1.00 40.82 84 PHE A O 1
ATOM 675 N N . GLU A 1 85 ? -1.924 -9.774 -53.901 1.00 40.24 85 GLU A N 1
ATOM 676 C CA . GLU A 1 85 ? -1.367 -10.791 -54.787 1.00 36.00 85 GLU A CA 1
ATOM 677 C C . GLU A 1 85 ? -0.962 -12.056 -54.045 1.00 32.24 85 GLU A C 1
ATOM 678 O O . GLU A 1 85 ? -0.816 -13.110 -54.673 1.00 46.25 85 GLU A O 1
ATOM 684 N N . ASP A 1 86 ? -0.777 -11.982 -52.727 1.00 34.50 86 ASP A N 1
ATOM 685 C CA . ASP A 1 86 ? -0.449 -13.193 -51.985 1.00 34.35 86 ASP A CA 1
ATOM 686 C C . ASP A 1 86 ? -1.668 -13.877 -51.366 1.00 41.01 86 ASP A C 1
ATOM 687 O O . ASP A 1 86 ? -1.715 -15.112 -51.321 1.00 46.79 86 ASP A O 1
ATOM 692 N N . LEU A 1 87 ? -2.662 -13.123 -50.888 1.00 35.25 87 LEU A N 1
ATOM 693 C CA . LEU A 1 87 ? -3.781 -13.732 -50.169 1.00 23.02 87 LEU A CA 1
ATOM 694 C C . LEU A 1 87 ? -5.126 -13.571 -50.860 1.00 24.21 87 LEU A C 1
ATOM 695 O O . LEU A 1 87 ? -5.933 -14.505 -50.856 1.00 39.45 87 LEU A O 1
ATOM 700 N N . GLY A 1 88 ? -5.405 -12.402 -51.434 1.00 28.26 88 GLY A N 1
ATOM 701 C CA . GLY A 1 88 ? -6.649 -12.228 -52.160 1.00 30.92 88 GLY A CA 1
ATOM 702 C C . GLY A 1 88 ? -6.682 -13.036 -53.442 1.00 34.73 88 GLY A C 1
ATOM 703 O O . GLY A 1 88 ? -7.735 -13.539 -53.841 1.00 44.52 88 GLY A O 1
ATOM 704 N N . ARG A 1 89 ? -5.531 -13.174 -54.106 1.00 35.56 89 ARG A N 1
ATOM 705 C CA . ARG A 1 89 ? -5.440 -14.115 -55.217 1.00 37.63 89 ARG A CA 1
ATOM 706 C C . ARG A 1 89 ? -5.794 -15.523 -54.760 1.00 31.83 89 ARG A C 1
ATOM 707 O O . ARG A 1 89 ? -6.486 -16.261 -55.471 1.00 38.02 89 ARG A O 1
ATOM 715 N N . GLY A 1 90 ? -5.351 -15.901 -53.560 1.00 26.04 90 GLY A N 1
ATOM 716 C CA . GLY A 1 90 ? -5.676 -17.219 -53.043 1.00 27.74 90 GLY A CA 1
ATOM 717 C C . GLY A 1 90 ? -7.152 -17.386 -52.737 1.00 47.37 90 GLY A C 1
ATOM 718 O O . GLY A 1 90 ? -7.742 -18.426 -53.040 1.00 61.52 90 GLY A O 1
ATOM 719 N N . VAL A 1 91 ? -7.770 -16.369 -52.131 1.00 33.74 91 VAL A N 1
ATOM 720 C CA . VAL A 1 91 ? -9.196 -16.481 -51.827 1.00 34.50 91 VAL A CA 1
ATOM 721 C C . VAL A 1 91 ? -10.016 -16.478 -53.113 1.00 34.45 91 VAL A C 1
ATOM 722 O O . VAL A 1 91 ? -11.044 -17.158 -53.200 1.00 43.83 91 VAL A O 1
ATOM 726 N N . LEU A 1 92 ? -9.563 -15.758 -54.144 1.00 29.46 92 LEU A N 1
ATOM 727 C CA . LEU A 1 92 ? -10.261 -15.783 -55.426 1.00 36.85 92 LEU A CA 1
ATOM 728 C C . LEU A 1 92 ? -10.116 -17.139 -56.106 1.00 41.47 92 LEU A C 1
ATOM 729 O O . LEU A 1 92 ? -11.079 -17.656 -56.686 1.00 44.36 92 LEU A O 1
ATOM 734 N N . ALA A 1 93 ? -8.919 -17.730 -56.044 1.00 36.27 93 ALA A N 1
ATOM 735 C CA . ALA A 1 93 ? -8.727 -19.068 -56.593 1.00 40.71 93 ALA A CA 1
ATOM 736 C C . ALA A 1 93 ? -9.584 -20.090 -55.859 1.00 38.10 93 ALA A C 1
ATOM 737 O O . ALA A 1 93 ? -10.164 -20.987 -56.480 1.00 49.48 93 ALA A O 1
ATOM 739 N N . ASN A 1 94 ? -9.679 -19.965 -54.533 1.00 28.59 94 ASN A N 1
ATOM 740 C CA . ASN A 1 94 ? -10.534 -20.861 -53.761 1.00 38.02 94 ASN A CA 1
ATOM 741 C C . ASN A 1 94 ? -12.000 -20.685 -54.140 1.00 31.51 94 ASN A C 1
ATOM 742 O O . ASN A 1 94 ? -12.733 -21.670 -54.287 1.00 34.40 94 ASN A O 1
ATOM 747 N N . ALA A 1 95 ? -12.443 -19.436 -54.305 1.00 29.97 95 ALA A N 1
ATOM 748 C CA . ALA A 1 95 ? -13.827 -19.184 -54.691 1.00 36.87 95 ALA A CA 1
ATOM 749 C C . ALA A 1 95 ? -14.132 -19.763 -56.065 1.00 44.49 95 ALA A C 1
ATOM 750 O O . ALA A 1 95 ? -15.210 -20.329 -56.285 1.00 59.19 95 ALA A O 1
ATOM 752 N N . TRP A 1 96 ? -13.194 -19.634 -57.006 1.00 48.44 96 TRP A N 1
ATOM 753 C CA . TRP A 1 96 ? -13.426 -20.163 -58.345 1.00 46.90 96 TRP A CA 1
ATOM 754 C C . TRP A 1 96 ? -13.351 -21.684 -58.379 1.00 31.97 96 TRP A C 1
ATOM 755 O O . TRP A 1 96 ? -14.044 -22.318 -59.182 1.00 25.53 96 TRP A O 1
ATOM 766 N N . ALA A 1 97 ? -12.533 -22.287 -57.515 1.00 38.45 97 ALA A N 1
ATOM 767 C CA . ALA A 1 97 ? -12.362 -23.735 -57.547 1.00 31.55 97 ALA A CA 1
ATOM 768 C C . ALA A 1 97 ? -13.542 -24.471 -56.927 1.00 42.24 97 ALA A C 1
ATOM 769 O O . ALA A 1 97 ? -13.812 -25.619 -57.296 1.00 48.10 97 ALA A O 1
ATOM 771 N N . GLY A 1 98 ? -14.251 -23.836 -55.997 1.00 35.78 98 GLY A N 1
ATOM 772 C CA . GLY A 1 98 ? -15.317 -24.483 -55.260 1.00 27.86 98 GLY A CA 1
ATOM 773 C C . GLY A 1 98 ? -15.030 -24.687 -53.789 1.00 41.40 98 GLY A C 1
ATOM 774 O O . GLY A 1 98 ? -15.914 -25.160 -53.065 1.00 30.65 98 GLY A O 1
ATOM 775 N N . TYR A 1 99 ? -13.825 -24.362 -53.325 1.00 50.22 99 TYR A N 1
ATOM 776 C CA . TYR A 1 99 ? -13.515 -24.409 -51.904 1.00 36.76 99 TYR A CA 1
ATOM 777 C C . TYR A 1 99 ? -14.025 -23.141 -51.231 1.00 27.55 99 TYR A C 1
ATOM 778 O O . TYR A 1 99 ? -13.757 -22.032 -51.703 1.00 38.32 99 TYR A O 1
ATOM 787 N N . ASN A 1 100 ? -14.759 -23.298 -50.133 1.00 37.67 100 ASN A N 1
ATOM 788 C CA . ASN A 1 100 ? -15.153 -22.142 -49.339 1.00 46.77 100 ASN A CA 1
ATOM 789 C C . ASN A 1 100 ? -13.985 -21.717 -48.455 1.00 39.80 100 ASN A C 1
ATOM 790 O O . ASN A 1 100 ? -13.323 -22.556 -47.836 1.00 22.12 100 ASN A O 1
ATOM 795 N N . CYS A 1 101 ? -13.719 -20.416 -48.412 1.00 42.09 101 CYS A N 1
ATOM 796 C CA . CYS A 1 101 ? -12.537 -19.888 -47.753 1.00 35.29 101 CYS A CA 1
ATOM 797 C C . CYS A 1 101 ? -12.928 -19.008 -46.573 1.00 28.70 101 CYS A C 1
ATOM 798 O O . CYS A 1 101 ? -14.082 -18.593 -46.429 1.00 35.39 101 CYS A O 1
ATOM 801 N N . SER A 1 102 ? -11.944 -18.735 -45.721 1.00 15.35 102 SER A N 1
ATOM 802 C CA . SER A 1 102 ? -12.150 -17.860 -44.572 1.00 18.56 102 SER A CA 1
ATOM 803 C C . SER A 1 102 ? -10.846 -17.152 -44.247 1.00 25.56 102 SER A C 1
ATOM 804 O O . SER A 1 102 ? -9.866 -17.799 -43.870 1.00 28.04 102 SER A O 1
ATOM 807 N N . LEU A 1 103 ? -10.838 -15.831 -44.399 1.00 22.43 103 LEU A N 1
ATOM 808 C CA . LEU A 1 103 ? -9.718 -14.987 -44.009 1.00 14.74 103 LEU A CA 1
ATOM 809 C C . LEU A 1 103 ? -10.123 -14.197 -42.774 1.00 18.51 103 LEU A C 1
ATOM 810 O O . LEU A 1 103 ? -11.183 -13.562 -42.760 1.00 27.36 103 LEU A O 1
ATOM 815 N N . PHE A 1 104 ? -9.288 -14.239 -41.739 1.00 15.03 104 PHE A N 1
ATOM 816 C CA . PHE A 1 104 ? -9.545 -13.461 -40.534 1.00 17.88 104 PHE A CA 1
ATOM 817 C C . PHE A 1 104 ? -8.274 -12.761 -40.076 1.00 24.36 104 PHE A C 1
ATOM 818 O O . PHE A 1 104 ? -7.165 -13.276 -40.246 1.00 27.37 104 PHE A O 1
ATOM 826 N N . ALA A 1 105 ? -8.447 -11.576 -39.493 1.00 16.88 105 ALA A N 1
ATOM 827 C CA . ALA A 1 105 ? -7.339 -10.781 -38.978 1.00 21.75 105 ALA A CA 1
ATOM 828 C C . ALA A 1 105 ? -7.410 -10.730 -37.458 1.00 19.08 105 ALA A C 1
ATOM 829 O O . ALA A 1 105 ? -8.412 -10.285 -36.887 1.00 16.69 105 ALA A O 1
ATOM 831 N N . TYR A 1 106 ? -6.342 -11.186 -36.822 1.00 13.29 106 TYR A N 1
ATOM 832 C CA . TYR A 1 106 ? -6.130 -11.135 -35.386 1.00 9.76 106 TYR A CA 1
ATOM 833 C C . TYR A 1 106 ? -5.147 -10.013 -35.078 1.00 13.68 106 TYR A C 1
ATOM 834 O O . TYR A 1 106 ? -4.339 -9.626 -35.929 1.00 18.35 106 TYR A O 1
ATOM 843 N N . GLY A 1 107 ? -5.232 -9.473 -33.875 1.00 25.19 107 GLY A N 1
ATOM 844 C CA . GLY A 1 107 ? -4.250 -8.489 -33.460 1.00 22.62 107 GLY A CA 1
ATOM 845 C C . GLY A 1 107 ? -4.832 -7.466 -32.509 1.00 16.82 107 GLY A C 1
ATOM 846 O O . GLY A 1 107 ? -6.023 -7.448 -32.208 1.00 23.52 107 GLY A O 1
ATOM 847 N N . GLN A 1 108 ? -3.943 -6.595 -32.043 1.00 22.94 108 GLN A N 1
ATOM 848 C CA . GLN A 1 108 ? -4.267 -5.574 -31.059 1.00 24.23 108 GLN A CA 1
ATOM 849 C C . GLN A 1 108 ? -5.038 -4.427 -31.706 1.00 25.68 108 GLN A C 1
ATOM 850 O O . GLN A 1 108 ? -4.934 -4.181 -32.910 1.00 34.15 108 GLN A O 1
ATOM 856 N N . THR A 1 109 ? -5.833 -3.730 -30.894 1.00 20.45 109 THR A N 1
ATOM 857 C CA . THR A 1 109 ? -6.556 -2.554 -31.368 1.00 24.26 109 THR A CA 1
ATOM 858 C C . THR A 1 109 ? -5.552 -1.467 -31.729 1.00 17.46 109 THR A C 1
ATOM 859 O O . THR A 1 109 ? -4.890 -0.904 -30.852 1.00 22.04 109 THR A O 1
ATOM 863 N N . GLY A 1 110 ? -5.438 -1.169 -33.020 1.00 18.57 110 GLY A N 1
ATOM 864 C CA . GLY A 1 110 ? -4.437 -0.253 -33.525 1.00 13.58 110 GLY A CA 1
ATOM 865 C C . GLY A 1 110 ? -3.313 -0.924 -34.281 1.00 31.18 110 GLY A C 1
ATOM 866 O O . GLY A 1 110 ? -2.531 -0.226 -34.940 1.00 31.42 110 GLY A O 1
ATOM 867 N N . SER A 1 111 ? -3.208 -2.254 -34.212 1.00 24.38 111 SER A N 1
ATOM 868 C CA . SER A 1 111 ? -2.145 -2.972 -34.908 1.00 20.83 111 SER A CA 1
ATOM 869 C C . SER A 1 111 ? -2.363 -3.018 -36.416 1.00 28.11 111 SER A C 1
ATOM 870 O O . SER A 1 111 ? -1.386 -3.034 -37.174 1.00 31.08 111 SER A O 1
ATOM 873 N N . GLY A 1 112 ? -3.614 -3.046 -36.872 1.00 18.25 112 GLY A N 1
ATOM 874 C CA . GLY A 1 112 ? -3.876 -2.976 -38.296 1.00 22.10 112 GLY A CA 1
ATOM 875 C C . GLY A 1 112 ? -4.728 -4.094 -38.862 1.00 28.74 112 GLY A C 1
ATOM 876 O O . GLY A 1 112 ? -4.539 -4.495 -40.015 1.00 30.65 112 GLY A O 1
ATOM 877 N N . LYS A 1 113 ? -5.668 -4.610 -38.068 1.00 31.97 113 LYS A N 1
ATOM 878 C CA . LYS A 1 113 ? -6.598 -5.609 -38.586 1.00 23.91 113 LYS A CA 1
ATOM 879 C C . LYS A 1 113 ? -7.513 -4.999 -39.641 1.00 23.22 113 LYS A C 1
ATOM 880 O O . LYS A 1 113 ? -7.616 -5.510 -40.765 1.00 26.44 113 LYS A O 1
ATOM 886 N N . SER A 1 114 ? -8.178 -3.894 -39.294 1.00 25.66 114 SER A N 1
ATOM 887 C CA . SER A 1 114 ? -9.091 -3.240 -40.223 1.00 28.72 114 SER A CA 1
ATOM 888 C C . SER A 1 114 ? -8.356 -2.674 -41.431 1.00 23.31 114 SER A C 1
ATOM 889 O O . SER A 1 114 ? -8.911 -2.648 -42.535 1.00 39.01 114 SER A O 1
ATOM 892 N N . TYR A 1 115 ? -7.115 -2.217 -41.244 1.00 20.98 115 TYR A N 1
ATOM 893 C CA . TYR A 1 115 ? -6.333 -1.733 -42.377 1.00 28.24 115 TYR A CA 1
ATOM 894 C C . TYR A 1 115 ? -6.005 -2.866 -43.340 1.00 25.83 115 TYR A C 1
ATOM 895 O O . TYR A 1 115 ? -6.069 -2.689 -44.561 1.00 38.15 115 TYR A O 1
ATOM 904 N N . SER A 1 116 ? -5.643 -4.035 -42.809 1.00 34.13 116 SER A N 1
ATOM 905 C CA . SER A 1 116 ? -5.275 -5.153 -43.671 1.00 25.96 116 SER A CA 1
ATOM 906 C C . SER A 1 116 ? -6.492 -5.723 -44.388 1.00 34.62 116 SER A C 1
ATOM 907 O O . SER A 1 116 ? -6.416 -6.063 -45.574 1.00 21.78 116 SER A O 1
ATOM 910 N N . ILE A 1 117 ? -7.622 -5.832 -43.689 1.00 33.50 117 ILE A N 1
ATOM 911 C CA . ILE A 1 117 ? -8.807 -6.444 -44.285 1.00 18.73 117 ILE A CA 1
ATOM 912 C C . ILE A 1 117 ? -9.477 -5.491 -45.264 1.00 19.71 117 ILE A C 1
ATOM 913 O O . ILE A 1 117 ? -9.550 -5.756 -46.469 1.00 33.54 117 ILE A O 1
ATOM 918 N N . VAL A 1 118 ? -9.987 -4.373 -44.756 1.00 15.57 118 VAL A N 1
ATOM 919 C CA . VAL A 1 118 ? -10.799 -3.470 -45.561 1.00 19.38 118 VAL A CA 1
ATOM 920 C C . VAL A 1 118 ? -9.948 -2.407 -46.242 1.00 23.35 118 VAL A C 1
ATOM 921 O O . VAL A 1 118 ? -10.189 -2.059 -47.400 1.00 32.46 118 VAL A O 1
ATOM 925 N N . GLY A 1 119 ? -8.948 -1.888 -45.548 1.00 22.69 119 GLY A N 1
ATOM 926 C CA . GLY A 1 119 ? -8.188 -0.761 -46.041 1.00 28.05 119 GLY A CA 1
ATOM 927 C C . GLY A 1 119 ? -8.670 0.542 -45.437 1.00 32.41 119 GLY A C 1
ATOM 928 O O . GLY A 1 119 ? -9.494 0.581 -44.518 1.00 33.26 119 GLY A O 1
ATOM 929 N N . PHE A 1 120 ? -8.140 1.635 -45.980 1.00 32.28 120 PHE A N 1
ATOM 930 C CA . PHE A 1 120 ? -8.455 2.961 -45.456 1.00 49.14 120 PHE A CA 1
ATOM 931 C C . PHE A 1 120 ? -8.138 3.987 -46.536 1.00 53.47 120 PHE A C 1
ATOM 932 O O . PHE A 1 120 ? -6.964 4.220 -46.839 1.00 56.29 120 PHE A O 1
ATOM 940 N N . LYS A 1 121 ? -9.182 4.582 -47.110 1.00 55.49 121 LYS A N 1
ATOM 941 C CA . LYS A 1 121 ? -9.077 5.609 -48.158 1.00 47.25 121 LYS A CA 1
ATOM 942 C C . LYS A 1 121 ? -8.427 4.962 -49.381 1.00 50.40 121 LYS A C 1
ATOM 943 O O . LYS A 1 121 ? -8.840 3.858 -49.770 1.00 52.48 121 LYS A O 1
ATOM 949 N N . ASN A 1 122 ? -7.432 5.588 -50.008 1.00 56.14 122 ASN A N 1
ATOM 950 C CA . ASN A 1 122 ? -6.873 5.099 -51.263 1.00 43.56 122 ASN A CA 1
ATOM 951 C C . ASN A 1 122 ? -5.942 3.903 -51.090 1.00 48.67 122 ASN A C 1
ATOM 952 O O . ASN A 1 122 ? -5.298 3.499 -52.064 1.00 51.41 122 ASN A O 1
ATOM 957 N N . ASN A 1 123 ? -5.853 3.332 -49.892 1.00 50.33 123 ASN A N 1
ATOM 958 C CA . ASN A 1 123 ? -5.107 2.099 -49.656 1.00 47.17 123 ASN A CA 1
ATOM 959 C C . ASN A 1 123 ? -6.126 1.006 -49.346 1.00 45.96 123 ASN A C 1
ATOM 960 O O . ASN A 1 123 ? -6.310 0.604 -48.196 1.00 49.62 123 ASN A O 1
ATOM 965 N N . LYS A 1 124 ? -6.797 0.526 -50.390 1.00 33.78 124 LYS A N 1
ATOM 966 C CA . LYS A 1 124 ? -7.842 -0.472 -50.216 1.00 31.95 124 LYS A CA 1
ATOM 967 C C . LYS A 1 124 ? -7.247 -1.815 -49.810 1.00 24.88 124 LYS A C 1
ATOM 968 O O . LYS A 1 124 ? -6.158 -2.192 -50.253 1.00 33.62 124 LYS A O 1
ATOM 974 N N . GLY A 1 125 ? -7.970 -2.533 -48.960 1.00 34.84 125 GLY A N 1
ATOM 975 C CA . GLY A 1 125 ? -7.531 -3.796 -48.406 1.00 36.96 125 GLY A CA 1
ATOM 976 C C . GLY A 1 125 ? -8.060 -4.991 -49.169 1.00 29.48 125 GLY A C 1
ATOM 977 O O . GLY A 1 125 ? -8.373 -4.910 -50.362 1.00 20.65 125 GLY A O 1
ATOM 978 N N . ILE A 1 126 ? -8.174 -6.118 -48.463 1.00 28.50 126 ILE A N 1
ATOM 979 C CA . ILE A 1 126 ? -8.527 -7.379 -49.110 1.00 26.38 126 ILE A CA 1
ATOM 980 C C . ILE A 1 126 ? -9.944 -7.322 -49.670 1.00 35.15 126 ILE A C 1
ATOM 981 O O . ILE A 1 126 ? -10.175 -7.638 -50.843 1.00 42.68 126 ILE A O 1
ATOM 986 N N . VAL A 1 127 ? -10.912 -6.922 -48.839 1.00 34.01 127 VAL A N 1
ATOM 987 C CA . VAL A 1 127 ? -12.320 -6.985 -49.247 1.00 30.51 127 VAL A CA 1
ATOM 988 C C . VAL A 1 127 ? -12.598 -6.220 -50.538 1.00 31.79 127 VAL A C 1
ATOM 989 O O . VAL A 1 127 ? -13.158 -6.817 -51.473 1.00 37.26 127 VAL A O 1
ATOM 993 N N . PRO A 1 128 ? -12.257 -4.928 -50.661 1.00 34.87 128 PRO A N 1
ATOM 994 C CA . PRO A 1 128 ? -12.689 -4.189 -51.863 1.00 29.78 128 PRO A CA 1
ATOM 995 C C . PRO A 1 128 ? -12.133 -4.755 -53.158 1.00 38.30 128 PRO A C 1
ATOM 996 O O . PRO A 1 128 ? -12.900 -5.037 -54.090 1.00 54.85 128 PRO A O 1
ATOM 1000 N N . ILE A 1 129 ? -10.813 -4.934 -53.246 1.00 36.90 129 ILE A N 1
ATOM 1001 C CA . ILE A 1 129 ? -10.240 -5.395 -54.501 1.00 54.74 129 ILE A CA 1
ATOM 1002 C C . ILE A 1 129 ? -10.517 -6.873 -54.736 1.00 49.69 129 ILE A C 1
ATOM 1003 O O . ILE A 1 129 ? -10.557 -7.302 -55.891 1.00 49.88 129 ILE A O 1
ATOM 1008 N N . VAL A 1 130 ? -10.746 -7.667 -53.687 1.00 35.82 130 VAL A N 1
ATOM 1009 C CA . VAL A 1 130 ? -11.174 -9.045 -53.915 1.00 33.24 130 VAL A CA 1
ATOM 1010 C C . VAL A 1 130 ? -12.559 -9.072 -54.549 1.00 36.47 130 VAL A C 1
ATOM 1011 O O . VAL A 1 130 ? -12.795 -9.806 -55.515 1.00 38.52 130 VAL A O 1
ATOM 1015 N N . CYS A 1 131 ? -13.489 -8.256 -54.042 1.00 40.50 131 CYS A N 1
ATOM 1016 C CA . CYS A 1 131 ? -14.804 -8.159 -54.673 1.00 36.13 131 CYS A CA 1
ATOM 1017 C C . CYS A 1 131 ? -14.686 -7.676 -56.115 1.00 31.40 131 CYS A C 1
ATOM 1018 O O . CYS A 1 131 ? -15.311 -8.233 -57.031 1.00 47.41 131 CYS A O 1
ATOM 1021 N N . GLU A 1 132 ? -13.881 -6.632 -56.331 1.00 34.42 132 GLU A N 1
ATOM 1022 C CA . GLU A 1 132 ? -13.740 -6.051 -57.662 1.00 47.73 132 GLU A CA 1
ATOM 1023 C C . GLU A 1 132 ? -13.162 -7.062 -58.645 1.00 50.64 132 GLU A C 1
ATOM 1024 O O . GLU A 1 132 ? -13.665 -7.217 -59.765 1.00 50.72 132 GLU A O 1
ATOM 1030 N N . GLU A 1 133 ? -12.102 -7.765 -58.238 1.00 40.94 133 GLU A N 1
ATOM 1031 C CA . GLU A 1 133 ? -11.492 -8.766 -59.101 1.00 39.44 133 GLU A CA 1
ATOM 1032 C C . GLU A 1 133 ? -12.407 -9.962 -59.310 1.00 37.29 133 GLU A C 1
ATOM 1033 O O . GLU A 1 133 ? -12.390 -10.557 -60.387 1.00 48.40 133 GLU A O 1
ATOM 1039 N N . LEU A 1 134 ? -13.222 -10.320 -58.314 1.00 36.29 134 LEU A N 1
ATOM 1040 C CA . LEU A 1 134 ? -14.186 -11.397 -58.511 1.00 39.96 134 LEU A CA 1
ATOM 1041 C C . LEU A 1 134 ? -15.190 -11.032 -59.595 1.00 35.76 134 LEU A C 1
ATOM 1042 O O . LEU A 1 134 ? -15.462 -11.828 -60.501 1.00 43.65 134 LEU A O 1
ATOM 1047 N N . PHE A 1 135 ? -15.738 -9.816 -59.531 1.00 39.11 135 PHE A N 1
ATOM 1048 C CA . PHE A 1 135 ? -16.719 -9.421 -60.539 1.00 27.26 135 PHE A CA 1
ATOM 1049 C C . PHE A 1 135 ? -16.077 -9.261 -61.917 1.00 34.78 135 PHE A C 1
ATOM 1050 O O . PHE A 1 135 ? -16.660 -9.673 -62.930 1.00 43.64 135 PHE A O 1
ATOM 1058 N N . LYS A 1 136 ? -14.869 -8.691 -61.977 1.00 40.14 136 LYS A N 1
ATOM 1059 C CA . LYS A 1 136 ? -14.169 -8.592 -63.256 1.00 39.59 136 LYS A CA 1
ATOM 1060 C C . LYS A 1 136 ? -13.879 -9.972 -63.839 1.00 43.63 136 LYS A C 1
ATOM 1061 O O . LYS A 1 136 ? -14.091 -10.205 -65.034 1.00 53.77 136 LYS A O 1
ATOM 1067 N N . GLN A 1 137 ? -13.399 -10.899 -63.004 1.00 36.92 137 GLN A N 1
ATOM 1068 C CA . GLN A 1 137 ? -13.092 -12.256 -63.435 1.00 43.00 137 GLN A CA 1
ATOM 1069 C C . GLN A 1 137 ? -14.343 -13.006 -63.862 1.00 45.79 137 GLN A C 1
ATOM 1070 O O . GLN A 1 137 ? -14.261 -13.925 -64.686 1.00 59.32 137 GLN A O 1
ATOM 1076 N N . ILE A 1 138 ? -15.496 -12.655 -63.293 1.00 36.05 138 ILE A N 1
ATOM 1077 C CA . ILE A 1 138 ? -16.762 -13.163 -63.811 1.00 44.88 138 ILE A CA 1
ATOM 1078 C C . ILE A 1 138 ? -17.003 -12.634 -65.218 1.00 53.34 138 ILE A C 1
ATOM 1079 O O . ILE A 1 138 ? -17.281 -13.398 -66.150 1.00 75.24 138 ILE A O 1
ATOM 1084 N N . ALA A 1 139 ? -16.883 -11.316 -65.394 1.00 45.53 139 ALA A N 1
ATOM 1085 C CA . ALA A 1 139 ? -17.220 -10.699 -66.672 1.00 45.00 139 ALA A CA 1
ATOM 1086 C C . ALA A 1 139 ? -16.228 -11.015 -67.785 1.00 50.18 139 ALA A C 1
ATOM 1087 O O . ALA A 1 139 ? -16.547 -10.773 -68.953 1.00 45.37 139 ALA A O 1
ATOM 1089 N N . ASP A 1 140 ? -15.052 -11.558 -67.468 1.00 58.67 140 ASP A N 1
ATOM 1090 C CA . ASP A 1 140 ? -13.973 -11.695 -68.443 1.00 85.76 140 ASP A CA 1
ATOM 1091 C C . ASP A 1 140 ? -13.732 -13.148 -68.837 1.00 90.14 140 ASP A C 1
ATOM 1092 O O . ASP A 1 140 ? -13.962 -13.519 -69.989 1.00 99.41 140 ASP A O 1
ATOM 1097 N N . ASN A 1 141 ? -13.267 -13.987 -67.908 1.00 105.40 141 ASN A N 1
ATOM 1098 C CA . ASN A 1 141 ? -12.608 -15.235 -68.287 1.00 121.16 141 ASN A CA 1
ATOM 1099 C C . ASN A 1 141 ? -13.588 -16.346 -68.649 1.00 129.85 141 ASN A C 1
ATOM 1100 O O . ASN A 1 141 ? -13.383 -17.048 -69.645 1.00 136.84 141 ASN A O 1
ATOM 1105 N N . LYS A 1 142 ? -14.637 -16.543 -67.856 1.00 107.99 142 LYS A N 1
ATOM 1106 C CA . LYS A 1 142 ? -15.443 -17.756 -67.962 1.00 95.79 142 LYS A CA 1
ATOM 1107 C C . LYS A 1 142 ? -16.409 -17.642 -69.136 1.00 106.84 142 LYS A C 1
ATOM 1108 O O . LYS A 1 142 ? -17.311 -16.798 -69.130 1.00 95.64 142 LYS A O 1
ATOM 1114 N N . LYS A 1 143 ? -16.229 -18.503 -70.135 1.00 114.67 143 LYS A N 1
ATOM 1115 C CA . LYS A 1 143 ? -17.085 -18.568 -71.307 1.00 107.56 143 LYS A CA 1
ATOM 1116 C C . LYS A 1 143 ? -18.089 -19.716 -71.151 1.00 100.78 143 LYS A C 1
ATOM 1117 O O . LYS A 1 143 ? -18.429 -20.110 -70.029 1.00 84.26 143 LYS A O 1
ATOM 1123 N N . LYS A 1 144 ? -18.568 -20.254 -72.277 1.00 118.64 144 LYS A N 1
ATOM 1124 C CA . LYS A 1 144 ? -19.601 -21.288 -72.316 1.00 87.81 144 LYS A CA 1
ATOM 1125 C C . LYS A 1 144 ? -20.902 -20.784 -71.699 1.00 87.93 144 LYS A C 1
ATOM 1126 O O . LYS A 1 144 ? -21.033 -19.593 -71.397 1.00 83.44 144 LYS A O 1
ATOM 1128 N N . ASN A 1 145 ? -21.877 -21.676 -71.521 1.00 78.97 145 ASN A N 1
ATOM 1129 C CA . ASN A 1 145 ? -23.187 -21.308 -70.982 1.00 79.61 145 ASN A CA 1
ATOM 1130 C C . ASN A 1 145 ? -23.186 -21.578 -69.480 1.00 82.69 145 ASN A C 1
ATOM 1131 O O . ASN A 1 145 ? -23.479 -22.684 -69.022 1.00 74.74 145 ASN A O 1
ATOM 1136 N N . MET A 1 146 ? -22.857 -20.548 -68.705 1.00 78.32 146 MET A N 1
ATOM 1137 C CA . MET A 1 146 ? -22.844 -20.645 -67.254 1.00 58.66 146 MET A CA 1
ATOM 1138 C C . MET A 1 146 ? -23.400 -19.364 -66.653 1.00 59.06 146 MET A C 1
ATOM 1139 O O . MET A 1 146 ? -23.120 -18.266 -67.141 1.00 61.99 146 MET A O 1
ATOM 1144 N N . GLN A 1 147 ? -24.188 -19.516 -65.595 1.00 49.16 147 GLN A N 1
ATOM 1145 C CA . GLN A 1 147 ? -24.666 -18.391 -64.807 1.00 55.44 147 GLN A CA 1
ATOM 1146 C C . GLN A 1 147 ? -23.802 -18.230 -63.563 1.00 46.08 147 GLN A C 1
ATOM 1147 O O . GLN A 1 147 ? -23.213 -19.192 -63.063 1.00 55.41 147 GLN A O 1
ATOM 1153 N N . PHE A 1 148 ? -23.732 -16.999 -63.063 1.00 45.66 148 PHE A N 1
ATOM 1154 C CA . PHE A 1 148 ? -22.918 -16.683 -61.898 1.00 41.40 148 PHE A CA 1
ATOM 1155 C C . PHE A 1 148 ? -23.728 -15.854 -60.916 1.00 53.34 148 PHE A C 1
ATOM 1156 O O . PHE A 1 148 ? -24.298 -14.822 -61.286 1.00 57.71 148 PHE A O 1
ATOM 1164 N N . GLU A 1 149 ? -23.770 -16.310 -59.669 1.00 32.97 149 GLU A N 1
ATOM 1165 C CA . GLU A 1 149 ? -24.516 -15.653 -58.607 1.00 48.67 149 GLU A CA 1
ATOM 1166 C C . GLU A 1 149 ? -23.549 -15.223 -57.515 1.00 45.65 149 GLU A C 1
ATOM 1167 O O . GLU A 1 149 ? -22.694 -16.008 -57.092 1.00 35.56 149 GLU A O 1
ATOM 1173 N N . VAL A 1 150 ? -23.674 -13.976 -57.071 1.00 33.59 150 VAL A N 1
ATOM 1174 C CA . VAL A 1 150 ? -22.869 -13.445 -55.979 1.00 29.87 150 VAL A CA 1
ATOM 1175 C C . VAL A 1 150 ? -23.821 -12.898 -54.928 1.00 36.70 150 VAL A C 1
ATOM 1176 O O . VAL A 1 150 ? -24.598 -11.978 -55.209 1.00 44.27 150 VAL A O 1
ATOM 1180 N N . PHE A 1 151 ? -23.771 -13.466 -53.727 1.00 29.98 151 PHE A N 1
ATOM 1181 C CA . PHE A 1 151 ? -24.572 -12.992 -52.609 1.00 28.76 151 PHE A CA 1
ATOM 1182 C C . PHE A 1 151 ? -23.649 -12.460 -51.524 1.00 31.27 151 PHE A C 1
ATOM 1183 O O . PHE A 1 151 ? -22.619 -13.069 -51.224 1.00 21.75 151 PHE A O 1
ATOM 1191 N N . VAL A 1 152 ? -24.013 -11.324 -50.938 1.00 30.39 152 VAL A N 1
ATOM 1192 C CA . VAL A 1 152 ? -23.229 -10.718 -49.872 1.00 20.44 152 VAL A CA 1
ATOM 1193 C C . VAL A 1 152 ? -24.077 -10.661 -48.609 1.00 25.06 152 VAL A C 1
ATOM 1194 O O . VAL A 1 152 ? -25.293 -10.446 -48.666 1.00 19.96 152 VAL A O 1
ATOM 1198 N N . SER A 1 153 ? -23.429 -10.894 -47.473 1.00 27.10 153 SER A N 1
ATOM 1199 C CA . SER A 1 153 ? -24.043 -10.774 -46.163 1.00 19.36 153 SER A CA 1
ATOM 1200 C C . SER A 1 153 ? -23.024 -10.146 -45.229 1.00 16.42 153 SER A C 1
ATOM 1201 O O . SER A 1 153 ? -21.821 -10.163 -45.493 1.00 19.52 153 SER A O 1
ATOM 1204 N N . MET A 1 154 ? -23.513 -9.605 -44.120 1.00 16.09 154 MET A N 1
ATOM 1205 C CA . MET A 1 154 ? -22.631 -8.903 -43.193 1.00 14.65 154 MET A CA 1
ATOM 1206 C C . MET A 1 154 ? -23.265 -8.938 -41.815 1.00 17.29 154 MET A C 1
ATOM 1207 O O . MET A 1 154 ? -24.411 -8.509 -41.650 1.00 22.85 154 MET A O 1
ATOM 1212 N N . MET A 1 155 ? -22.529 -9.454 -40.836 1.00 13.48 155 MET A N 1
ATOM 1213 C CA . MET A 1 155 ? -23.038 -9.583 -39.481 1.00 21.01 155 MET A CA 1
ATOM 1214 C C . MET A 1 155 ? -22.011 -9.057 -38.489 1.00 15.12 155 MET A C 1
ATOM 1215 O O . MET A 1 155 ? -20.813 -8.973 -38.778 1.00 6.96 155 MET A O 1
ATOM 1220 N N . GLU A 1 156 ? -22.503 -8.692 -37.309 1.00 9.32 156 GLU A N 1
ATOM 1221 C CA . GLU A 1 156 ? -21.645 -8.326 -36.195 1.00 11.39 156 GLU A CA 1
ATOM 1222 C C . GLU A 1 156 ? -21.896 -9.281 -35.039 1.00 15.69 156 GLU A C 1
ATOM 1223 O O . GLU A 1 156 ? -23.023 -9.741 -34.828 1.00 24.10 156 GLU A O 1
ATOM 1229 N N . ILE A 1 157 ? -20.828 -9.601 -34.317 1.00 11.55 157 ILE A N 1
ATOM 1230 C CA . ILE A 1 157 ? -20.878 -10.462 -33.144 1.00 14.65 157 ILE A CA 1
ATOM 1231 C C . ILE A 1 157 ? -20.428 -9.626 -31.958 1.00 15.36 157 ILE A C 1
ATOM 1232 O O . ILE A 1 157 ? -19.282 -9.156 -31.921 1.00 22.24 157 ILE A O 1
ATOM 1237 N N . TYR A 1 158 ? -21.335 -9.425 -31.005 1.00 12.97 158 TYR A N 1
ATOM 1238 C CA . TYR A 1 158 ? -21.081 -8.546 -29.869 1.00 9.05 158 TYR A CA 1
ATOM 1239 C C . TYR A 1 158 ? -21.770 -9.132 -28.649 1.00 15.08 158 TYR A C 1
ATOM 1240 O O . TYR A 1 158 ? -22.987 -9.341 -28.668 1.00 13.76 158 TYR A O 1
ATOM 1249 N N . CYS A 1 159 ? -20.987 -9.400 -27.601 1.00 13.64 159 CYS A N 1
ATOM 1250 C CA . CYS A 1 159 ? -21.488 -10.037 -26.383 1.00 8.67 159 CYS A CA 1
ATOM 1251 C C . CYS A 1 159 ? -22.244 -11.322 -26.710 1.00 20.53 159 CYS A C 1
ATOM 1252 O O . CYS A 1 159 ? -23.325 -11.588 -26.180 1.00 19.28 159 CYS A O 1
ATOM 1255 N N . GLU A 1 160 ? -21.666 -12.118 -27.613 1.00 19.97 160 GLU A N 1
ATOM 1256 C CA . GLU A 1 160 ? -22.214 -13.399 -28.055 1.00 16.94 160 GLU A CA 1
ATOM 1257 C C . GLU A 1 160 ? -23.573 -13.254 -28.731 1.00 12.17 160 GLU A C 1
ATOM 1258 O O . GLU A 1 160 ? -24.331 -14.226 -28.822 1.00 29.19 160 GLU A O 1
ATOM 1264 N N . LYS A 1 161 ? -23.897 -12.060 -29.216 1.00 7.40 161 LYS A N 1
ATOM 1265 C CA . LYS A 1 161 ? -25.130 -11.816 -29.951 1.00 14.27 161 LYS A CA 1
ATOM 1266 C C . LYS A 1 161 ? -24.796 -11.494 -31.400 1.00 26.79 161 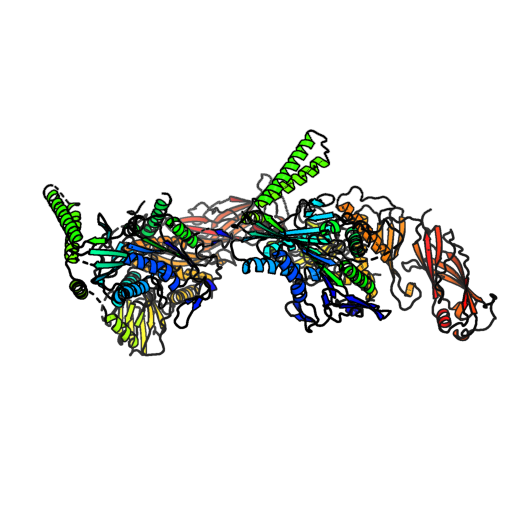LYS A C 1
ATOM 1267 O O . LYS A 1 161 ? -23.887 -10.699 -31.670 1.00 26.15 161 LYS A O 1
ATOM 1273 N N . VAL A 1 162 ? -25.524 -12.118 -32.322 1.00 15.91 162 VAL A N 1
ATOM 1274 C CA . VAL A 1 162 ? -25.336 -11.917 -33.753 1.00 18.06 162 VAL A CA 1
ATOM 1275 C C . VAL A 1 162 ? -26.376 -10.914 -34.230 1.00 9.76 162 VAL A C 1
ATOM 1276 O O . VAL A 1 162 ? -27.581 -11.113 -34.033 1.00 15.78 162 VAL A O 1
ATOM 1280 N N . ARG A 1 163 ? -25.913 -9.842 -34.866 1.00 12.02 163 ARG A N 1
ATOM 1281 C CA . ARG A 1 163 ? -26.781 -8.779 -35.351 1.00 16.58 163 ARG A CA 1
ATOM 1282 C C . ARG A 1 163 ? -26.572 -8.598 -36.848 1.00 20.57 163 ARG A C 1
ATOM 1283 O O . ARG A 1 163 ? -25.432 -8.568 -37.328 1.00 20.91 163 ARG A O 1
ATOM 1291 N N . ASP A 1 164 ? -27.681 -8.480 -37.574 1.00 13.01 164 ASP A N 1
ATOM 1292 C CA . ASP A 1 164 ? -27.670 -8.404 -39.031 1.00 21.82 164 ASP A CA 1
ATOM 1293 C C . ASP A 1 164 ? -27.367 -6.973 -39.462 1.00 27.61 164 ASP A C 1
ATOM 1294 O O . ASP A 1 164 ? -28.193 -6.072 -39.278 1.00 26.99 164 ASP A O 1
ATOM 1299 N N . LEU A 1 165 ? -26.188 -6.761 -40.046 1.00 19.63 165 LEU A N 1
ATOM 1300 C CA . LEU A 1 165 ? -25.776 -5.431 -40.476 1.00 26.00 165 LEU A CA 1
ATOM 1301 C C . LEU A 1 165 ? -26.452 -4.978 -41.763 1.00 22.35 165 LEU A C 1
ATOM 1302 O O . LEU A 1 165 ? -26.308 -3.809 -42.137 1.00 23.98 165 LEU A O 1
ATOM 1307 N N . LEU A 1 166 ? -27.172 -5.865 -42.451 1.00 19.47 166 LEU A N 1
ATOM 1308 C CA . LEU A 1 166 ? -27.828 -5.536 -43.710 1.00 15.45 166 LEU A CA 1
ATOM 1309 C C . LEU A 1 166 ? -29.348 -5.527 -43.586 1.00 25.20 166 LEU A C 1
ATOM 1310 O O . LEU A 1 166 ? -30.050 -5.586 -44.601 1.00 29.54 166 LEU A O 1
ATOM 1315 N N . SER A 1 167 ? -29.871 -5.449 -42.365 1.00 27.72 167 SER A N 1
ATOM 1316 C CA . SER A 1 167 ? -31.308 -5.471 -42.125 1.00 18.81 167 SER A CA 1
ATOM 1317 C C . SER A 1 167 ? -31.686 -4.269 -41.276 1.00 30.16 167 SER A C 1
ATOM 1318 O O . SER A 1 167 ? -31.193 -4.119 -40.153 1.00 41.28 167 SER A O 1
ATOM 1321 N N . SER A 1 168 ? -32.559 -3.415 -41.812 1.00 51.85 168 SER A N 1
ATOM 1322 C CA . SER A 1 168 ? -33.085 -2.296 -41.044 1.00 61.96 168 SER A CA 1
ATOM 1323 C C . SER A 1 168 ? -34.121 -2.732 -40.016 1.00 65.11 168 SER A C 1
ATOM 1324 O O . SER A 1 168 ? -34.512 -1.917 -39.173 1.00 58.53 168 SER A O 1
ATOM 1327 N N . THR A 1 169 ? -34.571 -3.981 -40.073 1.00 73.35 169 THR A N 1
ATOM 1328 C CA . THR A 1 169 ? -35.506 -4.490 -39.082 1.00 57.78 169 THR A CA 1
ATOM 1329 C C . THR A 1 169 ? -34.866 -4.432 -37.696 1.00 62.07 169 THR A C 1
ATOM 1330 O O . THR A 1 169 ? -33.686 -4.774 -37.547 1.00 75.57 169 THR A O 1
ATOM 1334 N N . PRO A 1 170 ? -35.592 -3.984 -36.675 1.00 60.96 170 PRO A N 1
ATOM 1335 C CA . PRO A 1 170 ? -35.053 -4.010 -35.310 1.00 52.62 170 PRO A CA 1
ATOM 1336 C C . PRO A 1 170 ? -34.639 -5.417 -34.920 1.00 34.94 170 PRO A C 1
ATOM 1337 O O . PRO A 1 170 ? -35.301 -6.397 -35.292 1.00 41.29 170 PRO A O 1
ATOM 1341 N N . PRO A 1 171 ? -33.544 -5.559 -34.179 1.00 36.72 171 PRO A N 1
ATOM 1342 C CA . PRO A 1 171 ? -32.990 -6.888 -33.917 1.00 47.30 171 PRO A CA 1
ATOM 1343 C C . PRO A 1 171 ? -33.823 -7.642 -32.899 1.00 44.42 171 PRO A C 1
ATOM 1344 O O . PRO A 1 171 ? -34.444 -7.032 -32.014 1.00 45.79 171 PRO A O 1
ATOM 1348 N N . PRO A 1 172 ? -33.865 -8.972 -32.991 1.00 30.70 172 PRO A N 1
ATOM 1349 C CA . PRO A 1 172 ? -34.566 -9.763 -31.972 1.00 41.51 172 PRO A CA 1
ATOM 1350 C C . PRO A 1 172 ? -33.853 -9.721 -30.631 1.00 39.65 172 PRO A C 1
ATOM 1351 O O . PRO A 1 172 ? -32.785 -9.113 -30.506 1.00 57.08 172 PRO A O 1
ATOM 1355 N N . LYS A 1 173 ? -34.432 -10.362 -29.621 1.00 47.69 173 LYS A N 1
ATOM 1356 C CA . LYS A 1 173 ? -33.778 -10.469 -28.326 1.00 38.48 173 LYS A CA 1
ATOM 1357 C C . LYS A 1 173 ? -32.750 -11.592 -28.356 1.00 26.32 173 LYS A C 1
ATOM 1358 O O . LYS A 1 173 ? -32.984 -12.653 -28.940 1.00 43.16 173 LYS A O 1
ATOM 1364 N N . GLY A 1 174 ? -31.600 -11.346 -27.732 1.00 44.10 174 GLY A N 1
ATOM 1365 C CA . GLY A 1 174 ? -30.527 -12.319 -27.742 1.00 50.73 174 GLY A CA 1
ATOM 1366 C C . GLY A 1 174 ? -29.843 -12.502 -29.076 1.00 34.87 174 GLY A C 1
ATOM 1367 O O . GLY A 1 174 ? -29.024 -13.414 -29.215 1.00 42.44 174 GLY A O 1
ATOM 1368 N N . GLY A 1 175 ? -30.155 -11.666 -30.064 1.00 26.99 175 GLY A N 1
ATOM 1369 C CA . GLY A 1 175 ? -29.529 -11.764 -31.365 1.00 22.30 175 GLY A CA 1
ATOM 1370 C C . GLY A 1 175 ? -30.113 -12.877 -32.213 1.00 24.79 175 GLY A C 1
ATOM 1371 O O . GLY A 1 175 ? -31.002 -13.628 -31.806 1.00 30.30 175 GLY A O 1
ATOM 1372 N N . LEU A 1 176 ? -29.587 -12.979 -33.430 1.00 24.86 176 LEU A N 1
ATOM 1373 C CA . LEU A 1 176 ? -30.046 -13.993 -34.366 1.00 18.35 176 LEU A CA 1
ATOM 1374 C C . LEU A 1 176 ? -29.627 -15.384 -33.903 1.00 23.24 176 LEU A C 1
ATOM 1375 O O . LEU A 1 176 ? -28.624 -15.558 -33.205 1.00 36.02 176 LEU A O 1
ATOM 1380 N N . LYS A 1 177 ? -30.412 -16.380 -34.302 1.00 28.23 177 LYS A N 1
ATOM 1381 C CA . LYS A 1 177 ? -30.173 -17.754 -33.892 1.00 42.85 177 LYS A CA 1
ATOM 1382 C C . LYS A 1 177 ? -29.001 -18.354 -34.661 1.00 35.61 177 LYS A C 1
ATOM 1383 O O . LYS A 1 177 ? -28.784 -18.060 -35.838 1.00 30.89 177 LYS A O 1
ATOM 1389 N N . VAL A 1 178 ? -28.244 -19.207 -33.976 1.00 29.93 178 VAL A N 1
ATOM 1390 C CA . VAL A 1 178 ? -27.127 -19.939 -34.564 1.00 35.63 178 VAL A CA 1
ATOM 1391 C C . VAL A 1 178 ? -27.454 -21.422 -34.490 1.00 35.12 178 VAL A C 1
ATOM 1392 O O . VAL A 1 178 ? -27.560 -21.983 -33.393 1.00 36.16 178 VAL A O 1
ATOM 1396 N N . ARG A 1 179 ? -27.617 -22.054 -35.650 1.00 32.18 179 ARG A N 1
ATOM 1397 C CA . ARG A 1 179 ? -28.000 -23.456 -35.712 1.00 29.97 179 ARG A CA 1
ATOM 1398 C C . ARG A 1 179 ? -26.965 -24.248 -36.500 1.00 37.48 179 ARG A C 1
ATOM 1399 O O . ARG A 1 179 ? -26.245 -23.708 -37.340 1.00 32.35 179 ARG A O 1
ATOM 1407 N N . GLU A 1 180 ? -26.900 -25.548 -36.228 1.00 28.36 180 GLU A N 1
ATOM 1408 C CA . GLU A 1 180 ? -25.916 -26.429 -36.854 1.00 31.18 180 GLU A CA 1
ATOM 1409 C C . GLU A 1 180 ? -26.613 -27.306 -37.889 1.00 30.85 180 GLU A C 1
ATOM 1410 O O . GLU A 1 180 ? -27.257 -28.301 -37.542 1.00 37.54 180 GLU A O 1
ATOM 1416 N N . HIS A 1 181 ? -26.485 -26.931 -39.157 1.00 38.51 181 HIS A N 1
ATOM 1417 C CA . HIS A 1 181 ? -26.883 -27.815 -40.240 1.00 40.61 181 HIS A CA 1
ATOM 1418 C C . HIS A 1 181 ? -26.053 -29.093 -40.169 1.00 46.63 181 HIS A C 1
ATOM 1419 O O . HIS A 1 181 ? -24.815 -29.021 -40.127 1.00 48.27 181 HIS A O 1
ATOM 1426 N N . PRO A 1 182 ? -26.684 -30.270 -40.161 1.00 43.58 182 PRO A N 1
ATOM 1427 C CA . PRO A 1 182 ? -25.939 -31.510 -39.875 1.00 44.51 182 PRO A CA 1
ATOM 1428 C C . PRO A 1 182 ? -24.845 -31.827 -40.880 1.00 51.98 182 PRO A C 1
ATOM 1429 O O . PRO A 1 182 ? -23.893 -32.536 -40.529 1.00 52.72 182 PRO A O 1
ATOM 1433 N N . LYS A 1 183 ? -24.945 -31.330 -42.113 1.00 47.03 183 LYS A N 1
ATOM 1434 C CA . LYS A 1 183 ? -23.943 -31.593 -43.136 1.00 42.04 183 LYS A CA 1
ATOM 1435 C C . LYS A 1 183 ? -23.031 -30.410 -43.419 1.00 37.84 183 LYS A C 1
ATOM 1436 O O . LYS A 1 183 ? -21.910 -30.618 -43.892 1.00 49.81 183 LYS A O 1
ATOM 1442 N N . ASN A 1 184 ? -23.466 -29.182 -43.124 1.00 30.14 184 ASN A N 1
ATOM 1443 C CA . ASN A 1 184 ? -22.723 -27.994 -43.515 1.00 46.17 184 ASN A CA 1
ATOM 1444 C C . ASN A 1 184 ? -22.117 -27.217 -42.355 1.00 52.90 184 ASN A C 1
ATOM 1445 O O . ASN A 1 184 ? -21.234 -26.387 -42.592 1.00 42.31 184 ASN A O 1
ATOM 1450 N N . GLY A 1 185 ? -22.555 -27.452 -41.125 1.00 50.75 185 GLY A N 1
ATOM 1451 C CA . GLY A 1 185 ? -21.966 -26.792 -39.975 1.00 37.16 185 GLY A CA 1
ATOM 1452 C C . GLY A 1 185 ? -22.825 -25.672 -39.424 1.00 27.00 185 GLY A C 1
ATOM 1453 O O . GLY A 1 185 ? -24.026 -25.576 -39.680 1.00 52.15 185 GLY A O 1
ATOM 1454 N N . PHE A 1 186 ? -22.184 -24.809 -38.640 1.00 30.67 186 PHE A N 1
ATOM 1455 C CA . PHE A 1 186 ? -22.895 -23.730 -37.969 1.00 32.22 186 PHE A CA 1
ATOM 1456 C C . PHE A 1 186 ? -23.226 -22.605 -38.942 1.00 34.57 186 PHE A C 1
ATOM 1457 O O . PHE A 1 186 ? -22.430 -22.267 -39.823 1.00 45.56 186 PHE A O 1
ATOM 1465 N N . TYR A 1 187 ? -24.412 -22.025 -38.771 1.00 30.56 187 TYR A N 1
ATOM 1466 C CA . TYR A 1 187 ? -24.876 -20.942 -39.623 1.00 33.86 187 TYR A CA 1
ATOM 1467 C C . TYR A 1 187 ? -25.824 -20.058 -38.828 1.00 28.10 187 TYR A C 1
ATOM 1468 O O . TYR A 1 187 ? -26.347 -20.448 -37.777 1.00 23.75 187 TYR A O 1
ATOM 1477 N N . VAL A 1 188 ? -26.042 -18.854 -39.352 1.00 23.13 188 VAL A N 1
ATOM 1478 C CA . VAL A 1 188 ? -26.936 -17.874 -38.750 1.00 20.39 188 VAL A CA 1
ATOM 1479 C C . VAL A 1 188 ? -28.283 -17.954 -39.452 1.00 28.68 188 VAL A C 1
ATOM 1480 O O . VAL A 1 188 ? -28.362 -17.837 -40.681 1.00 33.80 188 VAL A O 1
ATOM 1484 N N . GLU A 1 189 ? -29.340 -18.153 -38.672 1.00 35.07 189 GLU A N 1
ATOM 1485 C CA . GLU A 1 189 ? -30.689 -18.279 -39.200 1.00 29.53 189 GLU A CA 1
ATOM 1486 C C . GLU A 1 189 ? -31.310 -16.902 -39.390 1.00 29.99 189 GLU A C 1
ATOM 1487 O O . GLU A 1 189 ? -31.195 -16.031 -38.522 1.00 23.20 189 GLU A O 1
ATOM 1493 N N . ASN A 1 190 ? -31.960 -16.714 -40.542 1.00 27.75 190 ASN A N 1
ATOM 1494 C CA . ASN A 1 190 ? -32.606 -15.452 -40.909 1.00 32.45 190 ASN A CA 1
ATOM 1495 C C . ASN A 1 190 ? -31.581 -14.323 -41.033 1.00 25.54 190 ASN A C 1
ATOM 1496 O O . ASN A 1 190 ? -31.752 -13.228 -40.493 1.00 27.14 190 ASN A O 1
ATOM 1501 N N . LEU A 1 191 ? -30.501 -14.603 -41.757 1.00 32.11 191 LEU A N 1
ATOM 1502 C CA . LEU A 1 191 ? -29.467 -13.619 -42.046 1.00 20.84 191 LEU A CA 1
ATOM 1503 C C . LEU A 1 191 ? -29.657 -13.104 -43.467 1.00 24.92 191 LEU A C 1
ATOM 1504 O O . LEU A 1 191 ? -29.812 -13.897 -44.402 1.00 45.15 191 LEU A O 1
ATOM 1509 N N . THR A 1 192 ? -29.650 -11.781 -43.624 1.00 20.63 192 THR A N 1
ATOM 1510 C CA . THR A 1 192 ? -29.926 -11.173 -44.920 1.00 15.36 192 THR A CA 1
ATOM 1511 C C . THR A 1 192 ? -28.823 -11.519 -45.913 1.00 16.11 192 THR A C 1
ATOM 1512 O O . THR A 1 192 ? -27.643 -11.251 -45.663 1.00 37.44 192 THR A O 1
ATOM 1516 N N . THR A 1 193 ? -29.210 -12.117 -47.038 1.00 14.51 193 THR A N 1
ATOM 1517 C CA . THR A 1 193 ? -28.292 -12.446 -48.130 1.00 22.81 193 THR A CA 1
ATOM 1518 C C . THR A 1 193 ? -28.862 -11.819 -49.397 1.00 25.89 193 THR A C 1
ATOM 1519 O O . THR A 1 193 ? -29.814 -12.348 -49.980 1.00 26.18 193 THR A O 1
ATOM 1523 N N . VAL A 1 194 ? -28.289 -10.699 -49.826 1.00 20.85 194 VAL A N 1
ATOM 1524 C CA . VAL A 1 194 ? -28.790 -10.006 -51.010 1.00 25.16 194 VAL A CA 1
ATOM 1525 C C . VAL A 1 194 ? -27.966 -10.420 -52.224 1.00 30.33 194 VAL A C 1
ATOM 1526 O O . VAL A 1 194 ? -26.744 -10.605 -52.117 1.00 28.55 194 VAL A O 1
ATOM 1530 N N . PRO A 1 195 ? -28.592 -10.612 -53.385 1.00 26.31 195 PRO A N 1
ATOM 1531 C CA . PRO A 1 195 ? -27.822 -10.860 -54.609 1.00 31.76 195 PRO A CA 1
ATOM 1532 C C . PRO A 1 195 ? -27.289 -9.553 -55.179 1.00 40.34 195 PRO A C 1
ATOM 1533 O O . PRO A 1 195 ? -28.011 -8.558 -55.269 1.00 50.59 195 PRO A O 1
ATOM 1537 N N . VAL A 1 196 ? -26.015 -9.559 -55.557 1.00 33.51 196 VAL A N 1
ATOM 1538 C CA . VAL A 1 196 ? -25.351 -8.387 -56.114 1.00 41.52 196 VAL A CA 1
ATOM 1539 C C . VAL A 1 196 ? -24.835 -8.739 -57.502 1.00 42.50 196 VAL A C 1
ATOM 1540 O O . VAL A 1 196 ? -24.228 -9.800 -57.696 1.00 26.98 196 VAL A O 1
ATOM 1544 N N . ASN A 1 197 ? -25.083 -7.851 -58.464 1.00 42.49 197 ASN A N 1
ATOM 1545 C CA . ASN A 1 197 ? -24.755 -8.092 -59.864 1.00 42.61 197 ASN A CA 1
ATOM 1546 C C . ASN A 1 197 ? -23.462 -7.424 -60.307 1.00 43.62 197 ASN A C 1
ATOM 1547 O O . ASN A 1 197 ? -22.742 -7.988 -61.136 1.00 35.27 197 ASN A O 1
ATOM 1552 N N . SER A 1 198 ? -23.151 -6.245 -59.778 1.00 45.30 198 SER A N 1
ATOM 1553 C CA . SER A 1 198 ? -21.929 -5.528 -60.106 1.00 37.34 198 SER A CA 1
ATOM 1554 C C . SER A 1 198 ? -21.130 -5.265 -58.835 1.00 38.89 198 SER A C 1
ATOM 1555 O O . SER A 1 198 ? -21.586 -5.527 -57.719 1.00 36.58 198 SER A O 1
ATOM 1558 N N . PHE A 1 199 ? -19.918 -4.737 -59.017 1.00 40.16 199 PHE A N 1
ATOM 1559 C CA . PHE A 1 199 ? -19.094 -4.389 -57.865 1.00 37.07 199 PHE A CA 1
ATOM 1560 C C . PHE A 1 199 ? -19.644 -3.176 -57.127 1.00 41.63 199 PHE A C 1
ATOM 1561 O O . PHE A 1 199 ? -19.504 -3.084 -55.902 1.00 34.55 199 PHE A O 1
ATOM 1569 N N . LYS A 1 200 ? -20.264 -2.237 -57.849 1.00 26.69 200 LYS A N 1
ATOM 1570 C CA . LYS A 1 200 ? -20.874 -1.084 -57.194 1.00 28.65 200 LYS A CA 1
ATOM 1571 C C . LYS A 1 200 ? -21.957 -1.515 -56.215 1.00 37.69 200 LYS A C 1
ATOM 1572 O O . LYS A 1 200 ? -22.099 -0.929 -55.135 1.00 47.83 200 LYS A O 1
ATOM 1578 N N . GLU A 1 201 ? -22.729 -2.543 -56.576 1.00 36.22 201 GLU A N 1
ATOM 1579 C CA . GLU A 1 201 ? -23.802 -3.012 -55.706 1.00 33.50 201 GLU A CA 1
ATOM 1580 C C . GLU A 1 201 ? -23.250 -3.551 -54.392 1.00 34.69 201 GLU A C 1
ATOM 1581 O O . GLU A 1 201 ? -23.710 -3.170 -53.309 1.00 39.30 201 GLU A O 1
ATOM 1587 N N . ILE A 1 202 ? -22.258 -4.442 -54.469 1.00 26.36 202 ILE A N 1
ATOM 1588 C CA . ILE A 1 202 ? -21.693 -5.005 -53.248 1.00 21.25 202 ILE A CA 1
ATOM 1589 C C . ILE A 1 202 ? -20.950 -3.933 -52.460 1.00 27.73 202 ILE A C 1
ATOM 1590 O O . ILE A 1 202 ? -20.924 -3.970 -51.223 1.00 30.51 202 ILE A O 1
ATOM 1595 N N . GLU A 1 203 ? -20.377 -2.940 -53.147 1.00 31.23 203 GLU A N 1
ATOM 1596 C CA . GLU A 1 203 ? -19.708 -1.847 -52.451 1.00 23.63 203 GLU A CA 1
ATOM 1597 C C . GLU A 1 203 ? -20.705 -1.032 -51.639 1.00 26.51 203 GLU A C 1
ATOM 1598 O O . GLU A 1 203 ? -20.478 -0.756 -50.458 1.00 22.41 203 GLU A O 1
ATOM 1604 N N . ALA A 1 204 ? -21.828 -0.653 -52.255 1.00 25.65 204 ALA A N 1
ATOM 1605 C CA . ALA A 1 204 ? -22.852 0.097 -51.535 1.00 27.43 204 ALA A CA 1
ATOM 1606 C C . ALA A 1 204 ? -23.481 -0.733 -50.421 1.00 26.64 204 ALA A C 1
ATOM 1607 O O . ALA A 1 204 ? -23.848 -0.187 -49.372 1.00 34.92 204 ALA A O 1
ATOM 1609 N N . LYS A 1 205 ? -23.599 -2.047 -50.618 1.00 25.02 205 LYS A N 1
ATOM 1610 C CA . LYS A 1 205 ? -24.174 -2.898 -49.582 1.00 25.42 205 LYS A CA 1
ATOM 1611 C C . LYS A 1 205 ? -23.254 -2.983 -48.368 1.00 23.86 205 LYS A C 1
ATOM 1612 O O . LYS A 1 205 ? -23.698 -2.820 -47.225 1.00 21.83 205 LYS A O 1
ATOM 1618 N N . ILE A 1 206 ? -21.960 -3.226 -48.596 1.00 30.33 206 ILE A N 1
ATOM 1619 C CA . ILE A 1 206 ? -21.005 -3.208 -47.491 1.00 26.84 206 ILE A CA 1
ATOM 1620 C C . ILE A 1 206 ? -20.920 -1.813 -46.883 1.00 27.40 206 ILE A C 1
ATOM 1621 O O . ILE A 1 206 ? -20.668 -1.662 -45.682 1.00 28.07 206 ILE A O 1
ATOM 1626 N N . GLU A 1 207 ? -21.164 -0.776 -47.686 1.00 24.78 207 GLU A N 1
ATOM 1627 C CA . GLU A 1 207 ? -21.141 0.591 -47.178 1.00 23.51 207 GLU A CA 1
ATOM 1628 C C . GLU A 1 207 ? -22.266 0.823 -46.176 1.00 23.14 207 GLU A C 1
ATOM 1629 O O . GLU A 1 207 ? -22.039 1.345 -45.078 1.00 21.48 207 GLU A O 1
ATOM 1635 N N . GLU A 1 208 ? -23.491 0.428 -46.529 1.00 25.15 208 GLU A N 1
ATOM 1636 C CA . GLU A 1 208 ? -24.589 0.568 -45.575 1.00 29.25 208 GLU A CA 1
ATOM 1637 C C . GLU A 1 208 ? -24.431 -0.388 -44.396 1.00 23.90 208 GLU A C 1
ATOM 1638 O O . GLU A 1 208 ? -24.897 -0.090 -43.288 1.00 30.49 208 GLU A O 1
ATOM 1644 N N . GLY A 1 209 ? -23.752 -1.520 -44.598 1.00 23.29 209 GLY A N 1
ATOM 1645 C CA . GLY A 1 209 ? -23.426 -2.378 -43.468 1.00 26.18 209 GLY A CA 1
ATOM 1646 C C . GLY A 1 209 ? -22.508 -1.695 -42.471 1.00 25.70 209 GLY A C 1
ATOM 1647 O O . GLY A 1 209 ? -22.734 -1.745 -41.258 1.00 26.36 209 GLY A O 1
ATOM 1648 N N . THR A 1 210 ? -21.456 -1.043 -42.972 1.00 31.99 210 THR A N 1
ATOM 1649 C CA . THR A 1 210 ? -20.584 -0.270 -42.092 1.00 24.50 210 THR A CA 1
ATOM 1650 C C . THR A 1 210 ? -21.320 0.917 -41.486 1.00 18.40 210 THR A C 1
ATOM 1651 O O . THR A 1 210 ? -20.979 1.354 -40.385 1.00 18.48 210 THR A O 1
ATOM 1655 N N . LYS A 1 211 ? -22.327 1.447 -42.182 1.00 20.47 211 LYS A N 1
ATOM 1656 C CA . LYS A 1 211 ? -23.146 2.512 -41.605 1.00 23.64 211 LYS A CA 1
ATOM 1657 C C . LYS A 1 211 ? -23.918 2.009 -40.389 1.00 23.27 211 LYS A C 1
ATOM 1658 O O . LYS A 1 211 ? -23.951 2.666 -39.340 1.00 15.79 211 LYS A O 1
ATOM 1664 N N . SER A 1 212 ? -24.560 0.846 -40.522 1.00 23.43 212 SER A N 1
ATOM 1665 C CA . SER A 1 212 ? -25.238 0.237 -39.378 1.00 11.12 212 SER A CA 1
ATOM 1666 C C . SER A 1 212 ? -24.254 -0.059 -38.251 1.00 13.88 212 SER A C 1
ATOM 1667 O O . SER A 1 212 ? -24.560 0.160 -37.070 1.00 21.25 212 SER A O 1
ATOM 1670 N N . ARG A 1 213 ? -23.069 -0.564 -38.602 1.00 29.45 213 ARG A N 1
ATOM 1671 C CA . ARG A 1 213 ? -22.031 -0.805 -37.606 1.00 23.55 213 ARG A CA 1
ATOM 1672 C C . ARG A 1 213 ? -21.653 0.480 -36.876 1.00 16.61 213 ARG A C 1
ATOM 1673 O O . ARG A 1 213 ? -21.484 0.483 -35.651 1.00 17.42 213 ARG A O 1
ATOM 1681 N N . THR A 1 214 ? -21.524 1.585 -37.615 1.00 20.99 214 THR A N 1
ATOM 1682 C CA . THR A 1 214 ? -21.187 2.868 -37.007 1.00 19.82 214 THR A CA 1
ATOM 1683 C C . THR A 1 214 ? -22.286 3.334 -36.063 1.00 18.88 214 THR A C 1
ATOM 1684 O O . THR A 1 214 ? -22.002 3.835 -34.968 1.00 15.82 214 THR A O 1
ATOM 1688 N N . ILE A 1 215 ? -23.547 3.193 -36.479 1.00 21.03 215 ILE A N 1
ATOM 1689 C CA . ILE A 1 215 ? -24.660 3.588 -35.618 1.00 20.41 215 ILE A CA 1
ATOM 1690 C C . ILE A 1 215 ? -24.641 2.783 -34.326 1.00 24.47 215 ILE A C 1
ATOM 1691 O O . ILE A 1 215 ? -24.831 3.330 -33.231 1.00 20.88 215 ILE A O 1
ATOM 1696 N N . ALA A 1 216 ? -24.403 1.473 -34.431 1.00 30.15 216 ALA A N 1
ATOM 1697 C CA . ALA A 1 216 ? -24.325 0.645 -33.231 1.00 26.84 216 ALA A CA 1
ATOM 1698 C C . ALA A 1 216 ? -23.159 1.063 -32.344 1.00 18.88 216 ALA A C 1
ATOM 1699 O O . ALA A 1 216 ? -23.287 1.106 -31.115 1.00 19.74 216 ALA A O 1
ATOM 1701 N N . ALA A 1 217 ? -22.014 1.382 -32.952 1.00 25.85 217 ALA A N 1
ATOM 1702 C CA . ALA A 1 217 ? -20.836 1.744 -32.169 1.00 21.41 217 ALA A CA 1
ATOM 1703 C C . ALA A 1 217 ? -21.030 3.069 -31.445 1.00 31.17 217 ALA A C 1
ATOM 1704 O O . ALA A 1 217 ? -20.562 3.237 -30.313 1.00 30.62 217 ALA A O 1
ATOM 1706 N N . THR A 1 218 ? -21.712 4.023 -32.077 1.00 34.53 218 THR A N 1
ATOM 1707 C CA . THR A 1 218 ? -21.830 5.351 -31.486 1.00 20.87 218 THR A CA 1
ATOM 1708 C C . THR A 1 218 ? -23.015 5.484 -30.538 1.00 22.07 218 THR A C 1
ATOM 1709 O O . THR A 1 218 ? -22.920 6.218 -29.547 1.00 27.98 218 THR A O 1
ATOM 1713 N N . GLN A 1 219 ? -24.124 4.789 -30.796 1.00 23.26 219 GLN A N 1
ATOM 1714 C CA . GLN A 1 219 ? -25.321 5.008 -29.992 1.00 11.75 219 GLN A CA 1
ATOM 1715 C C . GLN A 1 219 ? -25.443 4.026 -28.834 1.00 14.35 219 GLN A C 1
ATOM 1716 O O . GLN A 1 219 ? -25.912 4.402 -27.755 1.00 23.18 219 GLN A O 1
ATOM 1722 N N . MET A 1 220 ? -25.030 2.774 -29.025 1.00 17.86 220 MET A N 1
ATOM 1723 C CA . MET A 1 220 ? -25.104 1.764 -27.977 1.00 26.31 220 MET A CA 1
ATOM 1724 C C . MET A 1 220 ? -23.728 1.341 -27.477 1.00 18.32 220 MET A C 1
ATOM 1725 O O . MET A 1 220 ? -23.621 0.346 -26.750 1.00 17.95 220 MET A O 1
ATOM 1730 N N . ASN A 1 221 ? -22.680 2.083 -27.841 1.00 21.91 221 ASN A N 1
ATOM 1731 C CA . ASN A 1 221 ? -21.299 1.776 -27.464 1.00 20.56 221 ASN A CA 1
ATOM 1732 C C . ASN A 1 221 ? -20.901 0.360 -27.870 1.00 21.81 221 ASN A C 1
ATOM 1733 O O . ASN A 1 221 ? -20.129 -0.309 -27.178 1.00 20.17 221 ASN A O 1
ATOM 1738 N N . ALA A 1 222 ? -21.430 -0.113 -28.999 1.00 24.43 222 ALA A N 1
ATOM 1739 C CA . ALA A 1 222 ? -20.989 -1.378 -29.582 1.00 20.57 222 ALA A CA 1
ATOM 1740 C C . ALA A 1 222 ? -19.604 -1.148 -30.180 1.00 25.16 222 ALA A C 1
ATOM 1741 O O . ALA A 1 222 ? -19.423 -1.011 -31.392 1.00 28.05 222 ALA A O 1
ATOM 1743 N N . THR A 1 223 ? -18.608 -1.092 -29.297 1.00 24.71 223 THR A N 1
ATOM 1744 C CA . THR A 1 223 ? -17.257 -0.722 -29.697 1.00 8.99 223 THR A CA 1
ATOM 1745 C C . THR A 1 223 ? -16.673 -1.745 -30.663 1.00 22.20 223 THR A C 1
ATOM 1746 O O . THR A 1 223 ? -16.838 -2.956 -30.490 1.00 32.83 223 THR A O 1
ATOM 1750 N N . SER A 1 224 ? -15.991 -1.244 -31.698 1.00 18.72 224 SER A N 1
ATOM 1751 C CA . SER A 1 224 ? -15.373 -2.125 -32.684 1.00 6.57 224 SER A CA 1
ATOM 1752 C C . SER A 1 224 ? -14.239 -2.941 -32.080 1.00 6.56 224 SER A C 1
ATOM 1753 O O . SER A 1 224 ? -14.027 -4.092 -32.479 1.00 9.95 224 SER A O 1
ATOM 1756 N N . SER A 1 225 ? -13.502 -2.371 -31.125 1.00 8.15 225 SER A N 1
ATOM 1757 C CA . SER A 1 225 ? -12.446 -3.119 -30.455 1.00 14.36 225 SER A CA 1
ATOM 1758 C C . SER A 1 225 ? -12.990 -4.233 -29.572 1.00 16.99 225 SER A C 1
ATOM 1759 O O . SER A 1 225 ? -12.212 -5.086 -29.133 1.00 34.75 225 SER A O 1
ATOM 1762 N N . ARG A 1 226 ? -14.299 -4.252 -29.313 1.00 19.36 226 ARG A N 1
ATOM 1763 C CA . ARG A 1 226 ? -14.929 -5.275 -28.486 1.00 19.88 226 ARG A CA 1
ATOM 1764 C C . ARG A 1 226 ? -15.947 -6.096 -29.270 1.00 19.97 226 ARG A C 1
ATOM 1765 O O . ARG A 1 226 ? -16.787 -6.773 -28.668 1.00 18.13 226 ARG A O 1
ATOM 1773 N N . ALA A 1 227 ? -15.893 -6.049 -30.599 1.00 20.26 227 ALA A N 1
ATOM 1774 C CA . ALA A 1 227 ? -16.863 -6.737 -31.437 1.00 18.50 227 ALA A CA 1
ATOM 1775 C C . ALA A 1 227 ? -16.165 -7.311 -32.662 1.00 19.71 227 ALA A C 1
ATOM 1776 O O . ALA A 1 227 ? -15.083 -6.867 -33.053 1.00 26.70 227 ALA A O 1
ATOM 1778 N N . HIS A 1 228 ? -16.805 -8.307 -33.267 1.00 15.59 228 HIS A N 1
ATOM 1779 C CA . HIS A 1 228 ? -16.309 -8.940 -34.479 1.00 12.56 228 HIS A CA 1
ATOM 1780 C C . HIS A 1 228 ? -17.245 -8.625 -35.640 1.00 17.83 228 HIS A C 1
ATOM 1781 O O . HIS A 1 228 ? -18.457 -8.505 -35.458 1.00 24.08 228 HIS A O 1
ATOM 1788 N N . THR A 1 229 ? -16.681 -8.486 -36.838 1.00 8.69 229 THR A N 1
ATOM 1789 C CA . THR A 1 229 ? -17.462 -8.131 -38.020 1.00 9.12 229 THR A CA 1
ATOM 1790 C C . THR A 1 229 ? -17.130 -9.089 -39.153 1.00 16.81 229 THR A C 1
ATOM 1791 O O . THR A 1 229 ? -15.969 -9.196 -39.557 1.00 10.85 229 THR A O 1
ATOM 1795 N N . ILE A 1 230 ? -18.146 -9.773 -39.676 1.00 13.96 230 ILE A N 1
ATOM 1796 C CA . ILE A 1 230 ? -17.960 -10.790 -40.703 1.00 13.56 230 ILE A CA 1
ATOM 1797 C C . ILE A 1 230 ? -18.687 -10.357 -41.967 1.00 19.22 230 ILE A C 1
ATOM 1798 O O . ILE A 1 230 ? -19.848 -9.932 -41.909 1.00 17.57 230 ILE A O 1
ATOM 1803 N N . VAL A 1 231 ? -17.997 -10.457 -43.103 1.00 21.46 231 VAL A N 1
ATOM 1804 C CA . VAL A 1 231 ? -18.592 -10.307 -44.426 1.00 16.78 231 VAL A CA 1
ATOM 1805 C C . VAL A 1 231 ? -18.564 -11.670 -45.103 1.00 24.12 231 VAL A C 1
ATOM 1806 O O . VAL A 1 231 ? -17.501 -12.292 -45.219 1.00 36.34 231 VAL A O 1
ATOM 1810 N N . LYS A 1 232 ? -19.729 -12.133 -45.546 1.00 16.88 232 LYS A N 1
ATOM 1811 C CA . LYS A 1 232 ? -19.903 -13.479 -46.083 1.00 15.33 232 LYS A CA 1
ATOM 1812 C C . LYS A 1 232 ? -20.323 -13.367 -47.542 1.00 26.12 232 LYS A C 1
ATOM 1813 O O . LYS A 1 232 ? -21.425 -12.900 -47.840 1.00 29.18 232 LYS A O 1
ATOM 1819 N N . ILE A 1 233 ? -19.450 -13.798 -48.446 1.00 23.16 233 ILE A N 1
ATOM 1820 C CA . ILE A 1 233 ? -19.698 -13.720 -49.882 1.00 26.35 233 ILE A CA 1
ATOM 1821 C C . ILE A 1 233 ? -19.847 -15.134 -50.422 1.00 25.74 233 ILE A C 1
ATOM 1822 O O . ILE A 1 233 ? -18.911 -15.937 -50.348 1.00 20.99 233 ILE A O 1
ATOM 1827 N N . THR A 1 234 ? -21.018 -15.441 -50.967 1.00 30.16 234 THR A N 1
ATOM 1828 C CA . THR A 1 234 ? -21.264 -16.730 -51.596 1.00 41.29 234 THR A CA 1
ATOM 1829 C C . THR A 1 234 ? -21.196 -16.570 -53.108 1.00 36.67 234 THR A C 1
ATOM 1830 O O . THR A 1 234 ? -21.883 -15.717 -53.683 1.00 37.67 234 THR A O 1
ATOM 1834 N N . PHE A 1 235 ? -20.359 -17.390 -53.738 1.00 27.05 235 PHE A N 1
ATOM 1835 C CA . PHE A 1 235 ? -20.135 -17.373 -55.178 1.00 26.79 235 PHE A CA 1
ATOM 1836 C C . PHE A 1 235 ? -20.611 -18.701 -55.749 1.00 39.29 235 PHE A C 1
ATOM 1837 O O . PHE A 1 235 ? -20.083 -19.761 -55.390 1.00 38.73 235 PHE A O 1
ATOM 1845 N N . ASN A 1 236 ? -21.613 -18.641 -56.625 1.00 37.99 236 ASN A N 1
ATOM 1846 C CA . ASN A 1 236 ? -22.231 -19.820 -57.213 1.00 31.89 236 ASN A CA 1
ATOM 1847 C C . ASN A 1 236 ? -22.015 -19.811 -58.718 1.00 36.82 236 ASN A C 1
ATOM 1848 O O . ASN A 1 236 ? -22.326 -18.821 -59.389 1.00 43.11 236 ASN A O 1
ATOM 1853 N N . GLN A 1 237 ? -21.487 -20.916 -59.239 1.00 34.00 237 GLN A N 1
ATOM 1854 C CA . GLN A 1 237 ? -21.280 -21.123 -60.670 1.00 34.34 237 GLN A CA 1
ATOM 1855 C C . GLN A 1 237 ? -22.241 -22.214 -61.124 1.00 37.71 237 GLN A C 1
ATOM 1856 O O . GLN A 1 237 ? -22.041 -23.391 -60.808 1.00 34.31 237 GLN A O 1
ATOM 1862 N N . LYS A 1 238 ? -23.290 -21.823 -61.842 1.00 31.42 238 LYS A N 1
ATOM 1863 C CA . LYS A 1 238 ? -24.300 -22.750 -62.333 1.00 32.50 238 LYS A CA 1
ATOM 1864 C C . LYS A 1 238 ? -23.981 -23.114 -63.777 1.00 56.76 238 LYS A C 1
ATOM 1865 O O . LYS A 1 238 ? -23.884 -22.230 -64.635 1.00 54.82 238 LYS A O 1
ATOM 1871 N N . SER A 1 239 ? -23.823 -24.409 -64.044 1.00 60.71 239 SER A N 1
ATOM 1872 C CA . SER A 1 239 ? -23.535 -24.913 -65.380 1.00 63.06 239 SER A CA 1
ATOM 1873 C C . SER A 1 239 ? -24.696 -25.776 -65.851 1.00 69.48 239 SER A C 1
ATOM 1874 O O . SER A 1 239 ? -25.135 -26.682 -65.131 1.00 69.53 239 SER A O 1
ATOM 1877 N N . SER A 1 240 ? -25.188 -25.490 -67.052 1.00 92.34 240 SER A N 1
ATOM 1878 C CA . SER A 1 240 ? -26.309 -26.196 -67.654 1.00 92.40 240 SER A CA 1
ATOM 1879 C C . SER A 1 240 ? -25.852 -26.961 -68.890 1.00 90.78 240 SER A C 1
ATOM 1880 O O . SER A 1 240 ? -24.741 -26.773 -69.396 1.00 92.73 240 SER A O 1
ATOM 1883 N N . LYS A 1 241 ? -26.739 -27.836 -69.370 1.00 97.20 241 LYS A N 1
ATOM 1884 C CA . LYS A 1 241 ? -26.532 -28.595 -70.604 1.00 84.10 241 LYS A CA 1
ATOM 1885 C C . LYS A 1 241 ? -25.240 -29.410 -70.552 1.00 88.86 241 LYS A C 1
ATOM 1886 O O . LYS A 1 241 ? -24.379 -29.314 -71.429 1.00 96.06 241 LYS A O 1
ATOM 1888 N N . GLN A 1 242 ? -25.110 -30.223 -69.510 1.00 85.11 242 GLN A N 1
ATOM 1889 C CA . GLN A 1 242 ? -23.960 -31.091 -69.322 1.00 86.84 242 GLN A CA 1
ATOM 1890 C C . GLN A 1 242 ? -24.371 -32.545 -69.548 1.00 105.73 242 GLN A C 1
ATOM 1891 O O . GLN A 1 242 ? -25.490 -32.836 -69.989 1.00 110.36 242 GLN A O 1
ATOM 1893 N N . ALA A 1 243 ? -23.449 -33.466 -69.254 1.00 110.84 243 ALA A N 1
ATOM 1894 C CA . ALA A 1 243 ? -23.788 -34.885 -69.289 1.00 117.06 243 ALA A CA 1
ATOM 1895 C C . ALA A 1 243 ? -24.896 -35.194 -68.291 1.00 127.47 243 ALA A C 1
ATOM 1896 O O . ALA A 1 243 ? -25.915 -35.800 -68.640 1.00 141.73 243 ALA A O 1
ATOM 1898 N N . GLY A 1 244 ? -24.711 -34.782 -67.041 1.00 116.37 244 GLY A N 1
ATOM 1899 C CA . GLY A 1 244 ? -25.814 -34.731 -66.109 1.00 100.99 244 GLY A CA 1
ATOM 1900 C C . GLY A 1 244 ? -26.741 -33.575 -66.432 1.00 102.89 244 GLY A C 1
ATOM 1901 O O . GLY A 1 244 ? -26.473 -32.743 -67.299 1.00 121.37 244 GLY A O 1
ATOM 1902 N N . GLY A 1 245 ? -27.860 -33.527 -65.713 1.00 108.11 245 GLY A N 1
ATOM 1903 C CA . GLY A 1 245 ? -28.865 -32.506 -65.943 1.00 112.55 245 GLY A CA 1
ATOM 1904 C C . GLY A 1 245 ? -28.331 -31.089 -65.876 1.00 97.16 245 GLY A C 1
ATOM 1905 O O . GLY A 1 245 ? -28.284 -30.385 -66.889 1.00 95.06 245 GLY A O 1
ATOM 1906 N N . THR A 1 246 ? -27.920 -30.666 -64.684 1.00 86.96 246 THR A N 1
ATOM 1907 C CA . THR A 1 246 ? -27.365 -29.339 -64.453 1.00 67.27 246 THR A CA 1
ATOM 1908 C C . THR A 1 246 ? -26.720 -29.338 -63.077 1.00 61.83 246 THR A C 1
ATOM 1909 O O . THR A 1 246 ? -27.168 -30.052 -62.175 1.00 68.34 246 THR A O 1
ATOM 1913 N N . SER A 1 247 ? -25.664 -28.543 -62.923 1.00 51.55 247 SER A N 1
ATOM 1914 C CA . SER A 1 247 ? -24.867 -28.583 -61.706 1.00 44.34 247 SER A CA 1
ATOM 1915 C C . SER A 1 247 ? -24.580 -27.173 -61.211 1.00 50.74 247 SER A C 1
ATOM 1916 O O . SER A 1 247 ? -24.716 -26.191 -61.946 1.00 49.88 247 SER A O 1
ATOM 1919 N N . MET A 1 248 ? -24.181 -27.083 -59.942 1.00 40.68 248 MET A N 1
ATOM 1920 C CA . MET A 1 248 ? -23.763 -25.817 -59.357 1.00 43.21 248 MET A CA 1
ATOM 1921 C C . MET A 1 248 ? -22.567 -26.043 -58.446 1.00 38.29 248 MET A C 1
ATOM 1922 O O . MET A 1 248 ? -22.588 -26.934 -57.590 1.00 36.76 248 MET A O 1
ATOM 1927 N N . LYS A 1 249 ? -21.530 -25.238 -58.649 1.00 41.50 249 LYS A N 1
ATOM 1928 C CA . LYS A 1 249 ? -20.373 -25.166 -57.771 1.00 36.33 249 LYS A CA 1
ATOM 1929 C C . LYS A 1 249 ? -20.547 -23.974 -56.838 1.00 48.34 249 LYS A C 1
ATOM 1930 O O . LYS A 1 249 ? -21.025 -22.918 -57.256 1.00 53.94 249 LYS A O 1
ATOM 1936 N N . LYS A 1 250 ? -20.173 -24.142 -55.572 1.00 42.64 250 LYS A N 1
ATOM 1937 C CA . LYS A 1 250 ? -20.501 -23.146 -54.561 1.00 33.67 250 LYS A CA 1
ATOM 1938 C C . LYS A 1 250 ? -19.313 -22.894 -53.645 1.00 42.67 250 LYS A C 1
ATOM 1939 O O . LYS A 1 250 ? -18.658 -23.837 -53.193 1.00 43.89 250 LYS A O 1
ATOM 1945 N N . SER A 1 251 ? -19.044 -21.616 -53.371 1.00 42.91 251 SER A N 1
ATOM 1946 C CA . SER A 1 251 ? -17.997 -21.217 -52.440 1.00 34.14 251 SER A CA 1
ATOM 1947 C C . SER A 1 251 ? -18.544 -20.180 -51.469 1.00 33.23 251 SER A C 1
ATOM 1948 O O . SER A 1 251 ? -19.348 -19.327 -51.851 1.00 42.45 251 SER A O 1
ATOM 1951 N N . GLU A 1 252 ? -18.098 -20.251 -50.216 1.00 24.15 252 GLU A N 1
ATOM 1952 C CA . GLU A 1 252 ? -18.574 -19.363 -49.156 1.00 22.73 252 GLU A CA 1
ATOM 1953 C C . GLU A 1 252 ? -17.363 -18.736 -48.467 1.00 29.28 252 GLU A C 1
ATOM 1954 O O . GLU A 1 252 ? -16.717 -19.370 -47.627 1.00 28.05 252 GLU A O 1
ATOM 1960 N N . ILE A 1 253 ? -17.061 -17.492 -48.829 1.00 27.74 253 ILE A N 1
ATOM 1961 C CA . ILE A 1 253 ? -15.932 -16.750 -48.281 1.00 29.25 253 ILE A CA 1
ATOM 1962 C C . ILE A 1 253 ? -16.391 -16.010 -47.033 1.00 29.26 253 ILE A C 1
ATOM 1963 O O . ILE A 1 253 ? -17.445 -15.363 -47.038 1.00 28.83 253 ILE A O 1
ATOM 1968 N N . ASN A 1 254 ? -15.596 -16.095 -45.967 1.00 21.31 254 ASN A N 1
ATOM 1969 C CA . ASN A 1 254 ? -15.853 -15.383 -44.717 1.00 22.36 254 ASN A CA 1
ATOM 1970 C C . ASN A 1 254 ? -14.651 -14.497 -44.411 1.00 33.61 254 ASN A C 1
ATOM 1971 O O . ASN A 1 254 ? -13.569 -15.001 -44.089 1.00 31.94 254 ASN A O 1
ATOM 1976 N N . LEU A 1 255 ? -14.839 -13.183 -44.504 1.00 34.97 255 LEU A N 1
ATOM 1977 C CA . LEU A 1 255 ? -13.800 -12.212 -44.191 1.00 22.01 255 LEU A CA 1
ATOM 1978 C C . LEU A 1 255 ? -14.137 -11.605 -42.833 1.00 24.33 255 LEU A C 1
ATOM 1979 O O . LEU A 1 255 ? -15.164 -10.934 -42.684 1.00 22.46 255 LEU A O 1
ATOM 1984 N N . VAL A 1 256 ? -13.277 -11.847 -41.846 1.00 21.72 256 VAL A N 1
ATOM 1985 C CA . VAL A 1 256 ? -13.597 -11.618 -40.440 1.00 20.04 256 VAL A CA 1
ATOM 1986 C C . VAL A 1 256 ? -12.612 -10.616 -39.857 1.00 19.25 256 VAL A C 1
ATOM 1987 O O . VAL A 1 256 ? -11.406 -10.886 -39.800 1.00 36.44 256 VAL A O 1
ATOM 1991 N N . ASP A 1 257 ? -13.128 -9.474 -39.408 1.00 17.98 257 ASP A N 1
ATOM 1992 C CA . ASP A 1 257 ? -12.366 -8.499 -38.636 1.00 10.12 257 ASP A CA 1
ATOM 1993 C C . ASP A 1 257 ? -12.666 -8.762 -37.165 1.00 14.35 257 ASP A C 1
ATOM 1994 O O . ASP A 1 257 ? -13.765 -8.464 -36.684 1.00 23.87 257 ASP A O 1
ATOM 1999 N N . LEU A 1 258 ? -11.696 -9.341 -36.463 1.00 10.60 258 LEU A N 1
ATOM 2000 C CA . LEU A 1 258 ? -11.873 -9.724 -35.074 1.00 14.93 258 LEU A CA 1
ATOM 2001 C C . LEU A 1 258 ? -11.780 -8.506 -34.160 1.00 13.70 258 LEU A C 1
ATOM 2002 O O . LEU A 1 258 ? -11.347 -7.421 -34.557 1.00 20.27 258 LEU A O 1
ATOM 2007 N N . ALA A 1 259 ? -12.198 -8.700 -32.913 1.00 11.47 259 ALA A N 1
ATOM 2008 C CA . ALA A 1 259 ? -12.073 -7.665 -31.904 1.00 21.05 259 ALA A CA 1
ATOM 2009 C C . ALA A 1 259 ? -10.623 -7.552 -31.441 1.00 18.06 259 ALA A C 1
ATOM 2010 O O . ALA A 1 259 ? -9.775 -8.394 -31.747 1.00 21.61 259 ALA A O 1
ATOM 2012 N N . GLY A 1 260 ? -10.341 -6.486 -30.697 1.00 24.72 260 GLY A N 1
ATOM 2013 C CA . GLY A 1 260 ? -9.013 -6.274 -30.157 1.00 25.07 260 GLY A CA 1
ATOM 2014 C C . GLY A 1 260 ? -8.570 -7.401 -29.248 1.00 30.06 260 GLY A C 1
ATOM 2015 O O . GLY A 1 260 ? -9.296 -7.787 -28.328 1.00 30.64 260 GLY A O 1
ATOM 2016 N N . SER A 1 261 ? -7.379 -7.940 -29.500 1.00 34.02 261 SER A N 1
ATOM 2017 C CA . SER A 1 261 ? -6.869 -9.076 -28.743 1.00 24.50 261 SER A CA 1
ATOM 2018 C C . SER A 1 261 ? -6.332 -8.690 -27.371 1.00 26.52 261 SER A C 1
ATOM 2019 O O . SER A 1 261 ? -5.842 -9.565 -26.649 1.00 35.10 261 SER A O 1
ATOM 2022 N N . GLU A 1 262 ? -6.408 -7.418 -26.994 1.00 20.37 262 GLU A N 1
ATOM 2023 C CA . GLU A 1 262 ? -5.930 -6.978 -25.690 1.00 22.47 262 GLU A CA 1
ATOM 2024 C C . GLU A 1 262 ? -6.856 -7.463 -24.579 1.00 28.58 262 GLU A C 1
ATOM 2025 O O . GLU A 1 262 ? -6.416 -7.721 -23.458 1.00 23.19 262 GLU A O 1
ATOM 2031 N N . GLU A 1 270 ? -6.575 -9.320 -10.165 1.00 85.23 270 GLU A N 1
ATOM 2032 C CA . GLU A 1 270 ? -7.413 -8.176 -9.827 1.00 81.36 270 GLU A CA 1
ATOM 2033 C C . GLU A 1 270 ? -8.217 -8.445 -8.560 1.00 80.88 270 GLU A C 1
ATOM 2034 O O . GLU A 1 270 ? -8.082 -9.500 -7.941 1.00 81.64 270 GLU A O 1
ATOM 2036 N N . GLY A 1 271 ? -9.059 -7.487 -8.184 1.00 78.80 271 GLY A N 1
ATOM 2037 C CA . GLY A 1 271 ? -9.818 -7.598 -6.955 1.00 91.93 271 GLY A CA 1
ATOM 2038 C C . GLY A 1 271 ? -11.188 -8.225 -7.113 1.00 97.71 271 GLY A C 1
ATOM 2039 O O . GLY A 1 271 ? -11.744 -8.753 -6.146 1.00 90.92 271 GLY A O 1
ATOM 2040 N N . ASP A 1 272 ? -11.744 -8.182 -8.323 1.00 87.65 272 ASP A N 1
ATOM 2041 C CA . ASP A 1 272 ? -13.110 -8.637 -8.563 1.00 70.24 272 ASP A CA 1
ATOM 2042 C C . ASP A 1 272 ? -13.150 -9.458 -9.843 1.00 57.13 272 ASP A C 1
ATOM 2043 O O . ASP A 1 272 ? -12.862 -8.938 -10.925 1.00 63.34 272 ASP A O 1
ATOM 2048 N N . ARG A 1 273 ? -13.514 -10.736 -9.718 1.00 54.16 273 ARG A N 1
ATOM 2049 C CA . ARG A 1 273 ? -13.616 -11.605 -10.886 1.00 45.05 273 ARG A CA 1
ATOM 2050 C C . ARG A 1 273 ? -14.844 -11.268 -11.724 1.00 48.25 273 ARG A C 1
ATOM 2051 O O . ARG A 1 273 ? -14.731 -10.880 -12.892 1.00 39.13 273 ARG A O 1
ATOM 2059 N N . LEU A 1 274 ? -16.032 -11.424 -11.138 1.00 55.88 274 LEU A N 1
ATOM 2060 C CA . LEU A 1 274 ? -17.284 -11.355 -11.882 1.00 30.94 274 LEU A CA 1
ATOM 2061 C C . LEU A 1 274 ? -17.621 -9.953 -12.366 1.00 30.69 274 LEU A C 1
ATOM 2062 O O . LEU A 1 274 ? -18.508 -9.810 -13.215 1.00 32.98 274 LEU A O 1
ATOM 2067 N N . LYS A 1 275 ? -16.953 -8.925 -11.854 1.00 37.32 275 LYS A N 1
ATOM 2068 C CA . LYS A 1 275 ? -17.253 -7.553 -12.234 1.00 27.94 275 LYS A CA 1
ATOM 2069 C C . LYS A 1 275 ? -16.447 -7.078 -13.435 1.00 24.44 275 LYS A C 1
ATOM 2070 O O . LYS A 1 275 ? -16.582 -5.915 -13.834 1.00 24.14 275 LYS A O 1
ATOM 2076 N N . GLU A 1 276 ? -15.628 -7.943 -14.022 1.00 24.58 276 GLU A N 1
ATOM 2077 C CA . GLU A 1 276 ? -14.975 -7.645 -15.288 1.00 17.47 276 GLU A CA 1
ATOM 2078 C C . GLU A 1 276 ? -15.814 -8.250 -16.417 1.00 38.90 276 GLU A C 1
ATOM 2079 O O . GLU A 1 276 ? -16.997 -8.542 -16.234 1.00 40.43 276 GLU A O 1
ATOM 2085 N N . GLY A 1 277 ? -15.223 -8.454 -17.588 1.00 28.30 277 GLY A N 1
ATOM 2086 C CA . GLY A 1 277 ? -15.942 -9.051 -18.693 1.00 35.93 277 GLY A CA 1
ATOM 2087 C C . GLY A 1 277 ? -15.899 -10.568 -18.668 1.00 26.79 277 GLY A C 1
ATOM 2088 O O . GLY A 1 277 ? -14.921 -11.175 -18.244 1.00 48.39 277 GLY A O 1
ATOM 2089 N N . ILE A 1 278 ? -16.993 -11.179 -19.127 1.00 24.60 278 ILE A N 1
ATOM 2090 C CA . ILE A 1 278 ? -17.046 -12.626 -19.323 1.00 18.21 278 ILE A CA 1
ATOM 2091 C C . ILE A 1 278 ? -17.665 -12.914 -20.684 1.00 23.90 278 ILE A C 1
ATOM 2092 O O . ILE A 1 278 ? -17.178 -13.770 -21.429 1.00 37.01 278 ILE A O 1
ATOM 2097 N N . VAL A 1 279 ? -18.731 -12.187 -21.025 1.00 25.13 279 VAL A N 1
ATOM 2098 C CA . VAL A 1 279 ? -19.422 -12.431 -22.287 1.00 24.65 279 VAL A CA 1
ATOM 2099 C C . VAL A 1 279 ? -18.758 -11.675 -23.435 1.00 21.71 279 VAL A C 1
ATOM 2100 O O . VAL A 1 279 ? -18.751 -12.157 -24.574 1.00 23.96 279 VAL A O 1
ATOM 2104 N N . ILE A 1 280 ? -18.186 -10.499 -23.163 1.00 25.36 280 ILE A N 1
ATOM 2105 C CA . ILE A 1 280 ? -17.557 -9.706 -24.220 1.00 23.28 280 ILE A CA 1
ATOM 2106 C C . ILE A 1 280 ? -16.382 -10.463 -24.828 1.00 29.91 280 ILE A C 1
ATOM 2107 O O . ILE A 1 280 ? -16.331 -10.705 -26.040 1.00 41.63 280 ILE A O 1
ATOM 2112 N N . ASN A 1 281 ? -15.420 -10.846 -23.992 1.00 20.40 281 ASN A N 1
ATOM 2113 C CA . ASN A 1 281 ? -14.201 -11.492 -24.462 1.00 29.16 281 ASN A CA 1
ATOM 2114 C C . ASN A 1 281 ? -14.388 -12.973 -24.760 1.00 29.99 281 ASN A C 1
ATOM 2115 O O . ASN A 1 281 ? -13.437 -13.616 -25.223 1.00 21.39 281 ASN A O 1
ATOM 2120 N N . GLN A 1 282 ? -15.588 -13.513 -24.522 1.00 32.08 282 GLN A N 1
ATOM 2121 C CA . GLN A 1 282 ? -15.835 -14.945 -24.660 1.00 17.96 282 GLN A CA 1
ATOM 2122 C C . GLN A 1 282 ? -15.345 -15.472 -26.003 1.00 25.90 282 GLN A C 1
ATOM 2123 O O . GLN A 1 282 ? -14.488 -16.361 -26.064 1.00 33.21 282 GLN A O 1
ATOM 2129 N N . SER A 1 283 ? -15.875 -14.911 -27.094 1.00 24.10 283 SER A N 1
ATOM 2130 C CA . SER A 1 283 ? -15.515 -15.380 -28.428 1.00 21.40 283 SER A CA 1
ATOM 2131 C C . SER A 1 283 ? -14.015 -15.304 -28.672 1.00 14.51 283 SER A C 1
ATOM 2132 O O . SER A 1 283 ? -13.466 -16.134 -29.404 1.00 19.67 283 SER A O 1
ATOM 2135 N N . LEU A 1 284 ? -13.336 -14.326 -28.071 1.00 17.06 284 LEU A N 1
ATOM 2136 C CA . LEU A 1 284 ? -11.881 -14.295 -28.163 1.00 18.16 284 LEU A CA 1
ATOM 2137 C C . LEU A 1 284 ? -11.250 -15.323 -27.235 1.00 19.55 284 LEU A C 1
ATOM 2138 O O . LEU A 1 284 ? -10.350 -16.062 -27.649 1.00 24.07 284 LEU A O 1
ATOM 2143 N N . THR A 1 285 ? -11.732 -15.394 -25.990 1.00 13.37 285 THR A N 1
ATOM 2144 C CA . THR A 1 285 ? -11.182 -16.320 -25.005 1.00 14.93 285 THR A CA 1
ATOM 2145 C C . THR A 1 285 ? -11.146 -17.743 -25.548 1.00 25.42 285 THR A C 1
ATOM 2146 O O . THR A 1 285 ? -10.082 -18.365 -25.637 1.00 30.23 285 THR A O 1
ATOM 2150 N N . THR A 1 286 ? -12.310 -18.267 -25.935 1.00 13.12 286 THR A N 1
ATOM 2151 C CA . THR A 1 286 ? -12.354 -19.612 -26.495 1.00 22.51 286 THR A CA 1
ATOM 2152 C C . THR A 1 286 ? -11.598 -19.696 -27.814 1.00 16.62 286 THR A C 1
ATOM 2153 O O . THR A 1 286 ? -11.083 -20.766 -28.159 1.00 28.41 286 THR A O 1
ATOM 2157 N N . LEU A 1 287 ? -11.515 -18.591 -28.563 1.00 13.39 287 LEU A N 1
ATOM 2158 C CA . LEU A 1 287 ? -10.663 -18.591 -29.747 1.00 14.80 287 LEU A CA 1
ATOM 2159 C C . LEU A 1 287 ? -9.221 -18.889 -29.366 1.00 33.52 287 LEU A C 1
ATOM 2160 O O . LEU A 1 287 ? -8.522 -19.624 -30.072 1.00 39.26 287 LEU A O 1
ATOM 2165 N N . GLY A 1 288 ? -8.762 -18.336 -28.242 1.00 31.41 288 GLY A N 1
ATOM 2166 C CA . GLY A 1 288 ? -7.466 -18.729 -27.722 1.00 27.28 288 GLY A CA 1
ATOM 2167 C C . GLY A 1 288 ? -7.447 -20.178 -27.277 1.00 26.00 288 GLY A C 1
ATOM 2168 O O . GLY A 1 288 ? -6.446 -20.878 -27.454 1.00 49.00 288 GLY A O 1
ATOM 2169 N N . ARG A 1 289 ? -8.555 -20.652 -26.703 1.00 25.51 289 ARG A N 1
ATOM 2170 C CA . ARG A 1 289 ? -8.630 -22.043 -26.266 1.00 22.94 289 ARG A CA 1
ATOM 2171 C C . ARG A 1 289 ? -8.584 -22.990 -27.458 1.00 27.87 289 ARG A C 1
ATOM 2172 O O . ARG A 1 289 ? -7.702 -23.854 -27.548 1.00 47.27 289 ARG A O 1
ATOM 2180 N N . VAL A 1 290 ? -9.530 -22.828 -28.390 1.00 37.23 290 VAL A N 1
ATOM 2181 C CA . VAL A 1 290 ? -9.651 -23.724 -29.542 1.00 40.33 290 VAL A CA 1
ATOM 2182 C C . VAL A 1 290 ? -8.304 -23.891 -30.235 1.00 36.13 290 VAL A C 1
ATOM 2183 O O . VAL A 1 290 ? -7.807 -25.011 -30.408 1.00 38.70 290 VAL A O 1
ATOM 2187 N N . ILE A 1 291 ? -7.692 -22.769 -30.630 1.00 30.87 291 ILE A N 1
ATOM 2188 C CA . ILE A 1 291 ? -6.376 -22.812 -31.267 1.00 32.85 291 ILE A CA 1
ATOM 2189 C C . ILE A 1 291 ? -5.411 -23.636 -30.426 1.00 38.03 291 ILE A C 1
ATOM 2190 O O . ILE A 1 291 ? -4.786 -24.586 -30.915 1.00 39.48 291 ILE A O 1
ATOM 2195 N N . LYS A 1 292 ? -5.299 -23.297 -29.138 1.00 37.03 292 LYS A N 1
ATOM 2196 C CA . LYS A 1 292 ? -4.465 -24.077 -28.229 1.00 29.49 292 LYS A CA 1
ATOM 2197 C C . LYS A 1 292 ? -4.838 -25.552 -28.280 1.00 33.33 292 LYS A C 1
ATOM 2198 O O . LYS A 1 292 ? -3.976 -26.419 -28.472 1.00 54.75 292 LYS A O 1
ATOM 2204 N N . ALA A 1 293 ? -6.133 -25.850 -28.144 1.00 27.16 293 ALA A N 1
ATOM 2205 C CA . ALA A 1 293 ? -6.580 -27.238 -28.189 1.00 35.22 293 ALA A CA 1
ATOM 2206 C C . ALA A 1 293 ? -6.231 -27.891 -29.518 1.00 36.26 293 ALA A C 1
ATOM 2207 O O . ALA A 1 293 ? -5.930 -29.089 -29.563 1.00 53.76 293 ALA A O 1
ATOM 2209 N N . LEU A 1 294 ? -6.251 -27.120 -30.607 1.00 34.60 294 LEU A N 1
ATOM 2210 C CA . LEU A 1 294 ? -5.882 -27.675 -31.902 1.00 28.82 294 LEU A CA 1
ATOM 2211 C C . LEU A 1 294 ? -4.377 -27.858 -32.031 1.00 41.61 294 LEU A C 1
ATOM 2212 O O . LEU A 1 294 ? -3.928 -28.736 -32.776 1.00 47.65 294 LEU A O 1
ATOM 2217 N N . HIS A 1 295 ? -3.587 -27.060 -31.307 1.00 46.50 295 HIS A N 1
ATOM 2218 C CA . HIS A 1 295 ? -2.138 -27.187 -31.404 1.00 49.64 295 HIS A CA 1
ATOM 2219 C C . HIS A 1 295 ? -1.614 -28.307 -30.517 1.00 47.90 295 HIS A C 1
ATOM 2220 O O . HIS A 1 295 ? -0.658 -28.997 -30.887 1.00 55.97 295 HIS A O 1
ATOM 2227 N N . ASP A 1 296 ? -2.223 -28.500 -29.344 1.00 45.62 296 ASP A N 1
ATOM 2228 C CA . ASP A 1 296 ? -1.813 -29.586 -28.462 1.00 38.08 296 ASP A CA 1
ATOM 2229 C C . ASP A 1 296 ? -2.037 -30.953 -29.093 1.00 50.95 296 ASP A C 1
ATOM 2230 O O . ASP A 1 296 ? -1.383 -31.922 -28.693 1.00 70.18 296 ASP A O 1
ATOM 2235 N N . SER A 1 297 ? -2.942 -31.053 -30.066 1.00 56.40 297 SER A N 1
ATOM 2236 C CA . SER A 1 297 ? -3.168 -32.306 -30.776 1.00 64.04 297 SER A CA 1
ATOM 2237 C C . SER A 1 297 ? -1.967 -32.651 -31.647 1.00 73.87 297 SER A C 1
ATOM 2238 O O . SER A 1 297 ? -1.952 -32.349 -32.845 1.00 62.52 297 SER A O 1
ATOM 2241 N N . GLN A 1 298 ? -0.960 -33.281 -31.050 1.00 77.63 298 GLN A N 1
ATOM 2242 C CA . GLN A 1 298 ? 0.246 -33.685 -31.764 1.00 70.41 298 GLN A CA 1
ATOM 2243 C C . GLN A 1 298 ? 1.059 -34.656 -30.916 1.00 83.16 298 GLN A C 1
ATOM 2244 O O . GLN A 1 298 ? 1.241 -34.442 -29.717 1.00 45.44 298 GLN A O 1
ATOM 2246 N N . GLY A 1 303 ? -0.128 -39.351 -27.078 1.00 44.55 303 GLY A N 1
ATOM 2247 C CA . GLY A 1 303 ? -0.925 -39.411 -28.290 1.00 74.63 303 GLY A CA 1
ATOM 2248 C C . GLY A 1 303 ? -2.327 -39.945 -28.067 1.00 86.05 303 GLY A C 1
ATOM 2249 O O . GLY A 1 303 ? -2.680 -41.013 -28.568 1.00 66.33 303 GLY A O 1
ATOM 2250 N N . LYS A 1 304 ? -3.127 -39.198 -27.309 1.00 116.55 304 LYS A N 1
ATOM 2251 C CA . LYS A 1 304 ? -4.511 -39.555 -27.036 1.00 105.89 304 LYS A CA 1
ATOM 2252 C C . LYS A 1 304 ? -5.407 -38.361 -27.339 1.00 109.19 304 LYS A C 1
ATOM 2253 O O . LYS A 1 304 ? -5.013 -37.206 -27.156 1.00 120.88 304 LYS A O 1
ATOM 2259 N N . LYS A 1 305 ? -6.617 -38.659 -27.809 1.00 116.70 305 LYS A N 1
ATOM 2260 C CA . LYS A 1 305 ? -7.516 -37.628 -28.311 1.00 115.15 305 LYS A CA 1
ATOM 2261 C C . LYS A 1 305 ? -7.907 -36.642 -27.215 1.00 104.93 305 LYS A C 1
ATOM 2262 O O . LYS A 1 305 ? -8.091 -37.014 -26.053 1.00 106.39 305 LYS A O 1
ATOM 2268 N N . THR A 1 306 ? -8.029 -35.375 -27.598 1.00 99.18 306 THR A N 1
ATOM 2269 C CA . THR A 1 306 ? -8.558 -34.315 -26.752 1.00 101.01 306 THR A CA 1
ATOM 2270 C C . THR A 1 306 ? -9.831 -33.759 -27.387 1.00 98.59 306 THR A C 1
ATOM 2271 O O . THR A 1 306 ? -10.251 -34.184 -28.466 1.00 104.42 306 THR A O 1
ATOM 2275 N N . GLN A 1 307 ? -10.446 -32.796 -26.706 1.00 84.89 307 GLN A N 1
ATOM 2276 C CA . GLN A 1 307 ? -11.683 -32.179 -27.162 1.00 68.13 307 GLN A CA 1
ATOM 2277 C C . GLN A 1 307 ? -11.449 -30.700 -27.439 1.00 58.78 307 GLN A C 1
ATOM 2278 O O . GLN A 1 307 ? -10.760 -30.015 -26.675 1.00 63.23 307 GLN A O 1
ATOM 2284 N N . ILE A 1 308 ? -12.014 -30.217 -28.536 1.00 37.19 308 ILE A N 1
ATOM 2285 C CA . ILE A 1 308 ? -11.880 -28.826 -28.958 1.00 36.56 308 ILE A CA 1
ATOM 2286 C C . ILE A 1 308 ? -13.209 -28.128 -28.694 1.00 42.87 308 ILE A C 1
ATOM 2287 O O . ILE A 1 308 ? -14.244 -28.561 -29.218 1.00 44.96 308 ILE A O 1
ATOM 2292 N N . PRO A 1 309 ? -13.234 -27.052 -27.904 1.00 38.87 309 PRO A N 1
ATOM 2293 C CA . PRO A 1 309 ? -14.505 -26.433 -27.466 1.00 34.26 309 PRO A CA 1
ATOM 2294 C C . PRO A 1 309 ? -15.053 -25.411 -28.459 1.00 33.68 309 PRO A C 1
ATOM 2295 O O . PRO A 1 309 ? -14.993 -24.190 -28.257 1.00 39.76 309 PRO A O 1
ATOM 2299 N N . TYR A 1 310 ? -15.619 -25.911 -29.559 1.00 31.32 310 TYR A N 1
ATOM 2300 C CA . TYR A 1 310 ? -16.189 -25.014 -30.560 1.00 24.90 310 TYR A CA 1
ATOM 2301 C C . TYR A 1 310 ? -17.468 -24.357 -30.055 1.00 34.37 310 TYR A C 1
ATOM 2302 O O . TYR A 1 310 ? -17.717 -23.178 -30.332 1.00 31.36 310 TYR A O 1
ATOM 2311 N N . ARG A 1 311 ? -18.290 -25.099 -29.313 1.00 42.84 311 ARG A N 1
ATOM 2312 C CA . ARG A 1 311 ? -19.606 -24.620 -28.910 1.00 32.31 311 ARG A CA 1
ATOM 2313 C C . ARG A 1 311 ? -19.566 -23.644 -27.742 1.00 28.09 311 ARG A C 1
ATOM 2314 O O . ARG A 1 311 ? -20.627 -23.165 -27.327 1.00 42.42 311 ARG A O 1
ATOM 2322 N N . ASP A 1 312 ? -18.386 -23.330 -27.209 1.00 22.03 312 ASP A N 1
ATOM 2323 C CA . ASP A 1 312 ? -18.299 -22.429 -26.068 1.00 27.30 312 ASP A CA 1
ATOM 2324 C C . ASP A 1 312 ? -18.458 -20.961 -26.447 1.00 26.69 312 ASP A C 1
ATOM 2325 O O . ASP A 1 312 ? -18.512 -20.114 -25.549 1.00 31.81 312 ASP A O 1
ATOM 2330 N N . SER A 1 313 ? -18.539 -20.641 -27.737 1.00 21.35 313 SER A N 1
ATOM 2331 C CA . SER A 1 313 ? -18.739 -19.263 -28.165 1.00 20.30 313 SER A CA 1
ATOM 2332 C C . SER A 1 313 ? -19.320 -19.257 -29.570 1.00 27.34 313 SER A C 1
ATOM 2333 O O . SER A 1 313 ? -19.225 -20.242 -30.307 1.00 32.54 313 SER A O 1
ATOM 2336 N N . VAL A 1 314 ? -19.915 -18.119 -29.933 1.00 30.29 314 VAL A N 1
ATOM 2337 C CA . VAL A 1 314 ? -20.549 -17.993 -31.241 1.00 21.79 314 VAL A CA 1
ATOM 2338 C C . VAL A 1 314 ? -19.501 -17.948 -32.347 1.00 26.86 314 VAL A C 1
ATOM 2339 O O . VAL A 1 314 ? -19.680 -18.548 -33.414 1.00 32.85 314 VAL A O 1
ATOM 2343 N N . LEU A 1 315 ? -18.394 -17.237 -32.115 1.00 31.88 315 LEU A N 1
ATOM 2344 C CA . LEU A 1 315 ? -17.374 -17.093 -33.149 1.00 23.15 315 LEU A CA 1
ATOM 2345 C C . LEU A 1 315 ? -16.751 -18.437 -33.502 1.00 28.31 315 LEU A C 1
ATOM 2346 O O . LEU A 1 315 ? -16.675 -18.809 -34.679 1.00 29.49 315 LEU A O 1
ATOM 2351 N N . THR A 1 316 ? -16.290 -19.178 -32.491 1.00 30.48 316 THR A N 1
ATOM 2352 C CA . THR A 1 316 ? -15.683 -20.480 -32.741 1.00 19.51 316 THR A CA 1
ATOM 2353 C C . THR A 1 316 ? -16.682 -21.474 -33.319 1.00 25.24 316 THR A C 1
ATOM 2354 O O . THR A 1 316 ? -16.274 -22.425 -33.994 1.00 27.01 316 THR A O 1
ATOM 2358 N N . CYS A 1 317 ? -17.979 -21.278 -33.068 1.00 26.04 317 CYS A N 1
ATOM 2359 C CA . CYS A 1 317 ? -18.992 -22.060 -33.768 1.00 20.19 317 CYS A CA 1
ATOM 2360 C C . CYS A 1 317 ? -19.015 -21.715 -35.251 1.00 23.75 317 CYS A C 1
ATOM 2361 O O . CYS A 1 317 ? -18.899 -22.598 -36.109 1.00 26.09 317 CYS A O 1
ATOM 2364 N N . LEU A 1 318 ? -19.151 -20.426 -35.571 1.00 28.17 318 LEU A N 1
ATOM 2365 C CA . LEU A 1 318 ? -19.266 -19.999 -36.960 1.00 21.15 318 LEU A CA 1
ATOM 2366 C C . LEU A 1 318 ? -17.972 -20.189 -37.744 1.00 29.25 318 LEU A C 1
ATOM 2367 O O . LEU A 1 318 ? -18.010 -20.197 -38.978 1.00 33.67 318 LEU A O 1
ATOM 2372 N N . LEU A 1 319 ? -16.834 -20.337 -37.065 1.00 32.36 319 LEU A N 1
ATOM 2373 C CA . LEU A 1 319 ? -15.556 -20.576 -37.724 1.00 40.81 319 LEU A CA 1
ATOM 2374 C C . LEU A 1 319 ? -15.038 -21.991 -37.480 1.00 35.17 319 LEU A C 1
ATOM 2375 O O . LEU A 1 319 ? -13.829 -22.229 -37.526 1.00 40.69 319 LEU A O 1
ATOM 2380 N N . LYS A 1 320 ? -15.941 -22.941 -37.225 1.00 26.90 320 LYS A N 1
ATOM 2381 C CA . LYS A 1 320 ? -15.513 -24.309 -36.946 1.00 21.27 320 LYS A CA 1
ATOM 2382 C C . LYS A 1 320 ? -14.918 -24.969 -38.184 1.00 27.27 320 LYS A C 1
ATOM 2383 O O . LYS A 1 320 ? -13.908 -25.677 -38.092 1.00 48.34 320 LYS A O 1
ATOM 2389 N N . ASN A 1 321 ? -15.534 -24.758 -39.351 1.00 24.59 321 ASN A N 1
ATOM 2390 C CA . ASN A 1 321 ? -14.966 -25.284 -40.589 1.00 26.72 321 ASN A CA 1
ATOM 2391 C C . ASN A 1 321 ? -13.644 -24.605 -40.919 1.00 26.28 321 ASN A C 1
ATOM 2392 O O . ASN A 1 321 ? -12.706 -25.255 -41.393 1.00 28.12 321 ASN A O 1
ATOM 2397 N N . ALA A 1 322 ? -13.550 -23.296 -40.674 1.00 39.28 322 ALA A N 1
ATOM 2398 C CA . ALA A 1 322 ? -12.297 -22.591 -40.915 1.00 34.33 322 ALA A CA 1
ATOM 2399 C C . ALA A 1 322 ? -11.194 -23.075 -39.983 1.00 30.03 322 ALA A C 1
ATOM 2400 O O . ALA A 1 322 ? -10.017 -23.073 -40.360 1.00 32.92 322 ALA A O 1
ATOM 2402 N N . LEU A 1 323 ? -11.551 -23.498 -38.776 1.00 21.92 323 LEU A N 1
ATOM 2403 C CA . LEU A 1 323 ? -10.572 -23.930 -37.780 1.00 25.83 323 LEU A CA 1
ATOM 2404 C C . LEU A 1 323 ? -10.523 -25.456 -37.698 1.00 31.78 323 LEU A C 1
ATOM 2405 O O . LEU A 1 323 ? -10.836 -26.066 -36.676 1.00 35.17 323 LEU A O 1
ATOM 2410 N N . GLY A 1 324 ? -10.119 -26.071 -38.803 1.00 25.74 324 GLY A N 1
ATOM 2411 C CA . GLY A 1 324 ? -9.920 -27.503 -38.852 1.00 32.72 324 GLY A CA 1
ATOM 2412 C C . GLY A 1 324 ? -10.995 -28.309 -39.550 1.00 32.49 324 GLY A C 1
ATOM 2413 O O . GLY A 1 324 ? -11.042 -29.529 -39.359 1.00 47.72 324 GLY A O 1
ATOM 2414 N N . GLY A 1 325 ? -11.850 -27.677 -40.349 1.00 30.64 325 GLY A N 1
ATOM 2415 C CA . GLY A 1 325 ? -12.894 -28.400 -41.049 1.00 27.49 325 GLY A CA 1
ATOM 2416 C C . GLY A 1 325 ? -12.831 -28.247 -42.555 1.00 28.94 325 GLY A C 1
ATOM 2417 O O . GLY A 1 325 ? -11.751 -28.315 -43.150 1.00 32.63 325 GLY A O 1
ATOM 2418 N N . ASN A 1 326 ? -13.987 -28.037 -43.185 1.00 27.05 326 ASN A N 1
ATOM 2419 C CA . ASN A 1 326 ? -14.075 -27.932 -44.643 1.00 22.96 326 ASN A CA 1
ATOM 2420 C C . ASN A 1 326 ? -13.959 -26.463 -45.037 1.00 27.76 326 ASN A C 1
ATOM 2421 O O . ASN A 1 326 ? -14.949 -25.751 -45.224 1.00 32.85 326 ASN A O 1
ATOM 2426 N N . SER A 1 327 ? -12.713 -26.010 -45.161 1.00 25.71 327 SER A N 1
ATOM 2427 C CA . SER A 1 327 ? -12.423 -24.630 -45.525 1.00 30.07 327 SER A CA 1
ATOM 2428 C C . SER A 1 327 ? -10.928 -24.464 -45.755 1.00 35.23 327 SER A C 1
ATOM 2429 O O . SER A 1 327 ? -10.113 -25.195 -45.187 1.00 45.26 327 SER A O 1
ATOM 2432 N N . LYS A 1 328 ? -10.588 -23.502 -46.612 1.00 26.39 328 LYS A N 1
ATOM 2433 C CA . LYS A 1 328 ? -9.231 -22.988 -46.741 1.00 28.47 328 LYS A CA 1
ATOM 2434 C C . LYS A 1 328 ? -9.139 -21.732 -45.882 1.00 28.76 328 LYS A C 1
ATOM 2435 O O . LYS A 1 328 ? -9.914 -20.789 -46.075 1.00 38.43 328 LYS A O 1
ATOM 2441 N N . THR A 1 329 ? -8.194 -21.709 -44.946 1.00 15.72 329 THR A N 1
ATOM 2442 C CA . THR A 1 329 ? -8.152 -20.667 -43.927 1.00 23.32 329 THR A CA 1
ATOM 2443 C C . THR A 1 329 ? -6.888 -19.827 -44.061 1.00 31.43 329 THR A C 1
ATOM 2444 O O . THR A 1 329 ? -5.777 -20.363 -44.172 1.00 25.37 329 THR A O 1
ATOM 2448 N N . ILE A 1 330 ? -7.072 -18.508 -44.037 1.00 38.70 330 ILE A N 1
ATOM 2449 C CA . ILE A 1 330 ? -5.990 -17.537 -44.092 1.00 23.44 330 ILE A CA 1
ATOM 2450 C C . ILE A 1 330 ? -6.121 -16.603 -42.896 1.00 26.95 330 ILE A C 1
ATOM 2451 O O . ILE A 1 330 ? -7.230 -16.203 -42.519 1.00 29.52 330 ILE A O 1
ATOM 2456 N N . MET A 1 331 ? -4.984 -16.258 -42.301 1.00 24.57 331 MET A N 1
ATOM 2457 C CA . MET A 1 331 ? -4.935 -15.464 -41.084 1.00 23.06 331 MET A CA 1
ATOM 2458 C C . MET A 1 331 ? -3.936 -14.331 -41.252 1.00 21.64 331 MET A C 1
ATOM 2459 O O . MET A 1 331 ? -2.832 -14.539 -41.763 1.00 28.77 331 MET A O 1
ATOM 2464 N N . ILE A 1 332 ? -4.335 -13.135 -40.828 1.00 20.77 332 ILE A N 1
ATOM 2465 C CA . ILE A 1 332 ? -3.477 -11.954 -40.836 1.00 19.59 332 ILE A CA 1
ATOM 2466 C C . ILE A 1 332 ? -3.330 -11.483 -39.396 1.00 20.79 332 ILE A C 1
ATOM 2467 O O . ILE A 1 332 ? -4.292 -10.996 -38.792 1.00 23.87 332 ILE A O 1
ATOM 2472 N N . ALA A 1 333 ? -2.136 -11.643 -38.842 1.00 19.85 333 ALA A N 1
ATOM 2473 C CA . ALA A 1 333 ? -1.820 -11.172 -37.500 1.00 16.28 333 ALA A CA 1
ATOM 2474 C C . ALA A 1 333 ? -1.153 -9.808 -37.622 1.00 21.02 333 ALA A C 1
ATOM 2475 O O . ALA A 1 333 ? -0.006 -9.707 -38.068 1.00 42.50 333 ALA A O 1
ATOM 2477 N N . ALA A 1 334 ? -1.875 -8.759 -37.244 1.00 18.37 334 ALA A N 1
ATOM 2478 C CA . ALA A 1 334 ? -1.339 -7.407 -37.281 1.00 15.66 334 ALA A CA 1
ATOM 2479 C C . ALA A 1 334 ? -0.624 -7.113 -35.970 1.00 25.16 334 ALA A C 1
ATOM 2480 O O . ALA A 1 334 ? -1.175 -7.353 -34.891 1.00 26.13 334 ALA A O 1
ATOM 2482 N N . ILE A 1 335 ? 0.607 -6.610 -36.061 1.00 38.73 335 ILE A N 1
ATOM 2483 C CA . ILE A 1 335 ? 1.381 -6.275 -34.873 1.00 42.59 335 ILE A CA 1
ATOM 2484 C C . ILE A 1 335 ? 1.926 -4.861 -35.006 1.00 45.91 335 ILE A C 1
ATOM 2485 O O . ILE A 1 335 ? 2.204 -4.378 -36.108 1.00 42.01 335 ILE A O 1
ATOM 2490 N N . SER A 1 336 ? 2.075 -4.195 -33.861 1.00 34.93 336 SER A N 1
ATOM 2491 C CA . SER A 1 336 ? 2.607 -2.850 -33.688 1.00 40.94 336 SER A CA 1
ATOM 2492 C C . SER A 1 336 ? 4.115 -2.901 -33.456 1.00 51.43 336 SER A C 1
ATOM 2493 O O . SER A 1 336 ? 4.609 -3.804 -32.773 1.00 48.12 336 SER A O 1
ATOM 2496 N N . PRO A 1 337 ? 4.855 -1.946 -34.011 1.00 41.57 337 PRO A N 1
ATOM 2497 C CA . PRO A 1 337 ? 6.318 -2.001 -33.925 1.00 38.38 337 PRO A CA 1
ATOM 2498 C C . PRO A 1 337 ? 6.889 -1.167 -32.789 1.00 40.80 337 PRO A C 1
ATOM 2499 O O . PRO A 1 337 ? 7.987 -0.619 -32.921 1.00 58.67 337 PRO A O 1
ATOM 2503 N N . ALA A 1 338 ? 6.173 -1.062 -31.674 1.00 49.66 338 ALA A N 1
ATOM 2504 C CA . ALA A 1 338 ? 6.541 -0.148 -30.604 1.00 37.92 338 ALA A CA 1
ATOM 2505 C C . ALA A 1 338 ? 7.005 -0.905 -29.365 1.00 51.15 338 ALA A C 1
ATOM 2506 O O . ALA A 1 338 ? 6.780 -2.109 -29.220 1.00 53.71 338 ALA A O 1
ATOM 2508 N N . ASP A 1 339 ? 7.658 -0.165 -28.464 1.00 62.91 339 ASP A N 1
ATOM 2509 C CA . ASP A 1 339 ? 8.120 -0.745 -27.207 1.00 51.97 339 ASP A CA 1
ATOM 2510 C C . ASP A 1 339 ? 6.948 -1.154 -26.324 1.00 60.68 339 ASP A C 1
ATOM 2511 O O . ASP A 1 339 ? 6.894 -2.288 -25.830 1.00 55.54 339 ASP A O 1
ATOM 2516 N N . ILE A 1 340 ? 5.990 -0.243 -26.130 1.00 60.52 340 ILE A N 1
ATOM 2517 C CA . ILE A 1 340 ? 4.958 -0.417 -25.109 1.00 51.41 340 ILE A CA 1
ATOM 2518 C C . ILE A 1 340 ? 4.131 -1.671 -25.359 1.00 51.16 340 ILE A C 1
ATOM 2519 O O . ILE A 1 340 ? 3.672 -2.322 -24.413 1.00 62.80 340 ILE A O 1
ATOM 2524 N N . ASN A 1 341 ? 3.944 -2.044 -26.622 1.00 44.73 341 ASN A N 1
ATOM 2525 C CA . ASN A 1 341 ? 3.105 -3.177 -26.984 1.00 50.32 341 ASN A CA 1
ATOM 2526 C C . ASN A 1 341 ? 3.877 -4.489 -27.059 1.00 46.84 341 ASN A C 1
ATOM 2527 O O . ASN A 1 341 ? 3.289 -5.512 -27.433 1.00 41.81 341 ASN A O 1
ATOM 2532 N N . PHE A 1 342 ? 5.168 -4.478 -26.700 1.00 53.90 342 PHE A N 1
ATOM 2533 C CA . PHE A 1 342 ? 6.014 -5.664 -26.836 1.00 47.19 342 PHE A CA 1
ATOM 2534 C C . PHE A 1 342 ? 5.332 -6.917 -26.302 1.00 38.46 342 PHE A C 1
ATOM 2535 O O . PHE A 1 342 ? 5.387 -7.979 -26.934 1.00 38.61 342 PHE A O 1
ATOM 2543 N N . GLU A 1 343 ? 4.688 -6.814 -25.140 1.00 39.23 343 GLU A N 1
ATOM 2544 C CA . GLU A 1 343 ? 3.965 -7.954 -24.588 1.00 42.40 343 GLU A CA 1
ATOM 2545 C C . GLU A 1 343 ? 2.858 -8.407 -25.532 1.00 60.06 343 GLU A C 1
ATOM 2546 O O . GLU A 1 343 ? 2.876 -9.538 -26.033 1.00 64.40 343 GLU A O 1
ATOM 2552 N N . GLU A 1 344 ? 1.892 -7.522 -25.801 1.00 52.55 344 GLU A N 1
ATOM 2553 C CA . GLU A 1 344 ? 0.749 -7.900 -26.628 1.00 40.94 344 GLU A CA 1
ATOM 2554 C C . GLU A 1 344 ? 1.204 -8.412 -27.987 1.00 36.17 344 GLU A C 1
ATOM 2555 O O . GLU A 1 344 ? 0.758 -9.473 -28.444 1.00 41.29 344 GLU A O 1
ATOM 2561 N N . THR A 1 345 ? 2.111 -7.676 -28.636 1.00 26.19 345 THR A N 1
ATOM 2562 C CA . THR A 1 345 ? 2.712 -8.139 -29.883 1.00 31.13 345 THR A CA 1
ATOM 2563 C C . THR A 1 345 ? 3.170 -9.586 -29.762 1.00 34.51 345 THR A C 1
ATOM 2564 O O . THR A 1 345 ? 2.775 -10.445 -30.560 1.00 40.21 345 THR A O 1
ATOM 2568 N N . LEU A 1 346 ? 3.978 -9.877 -28.736 1.00 36.22 346 LEU A N 1
ATOM 2569 C CA . LEU A 1 346 ? 4.442 -11.242 -28.517 1.00 41.43 346 LEU A CA 1
ATOM 2570 C C . LEU A 1 346 ? 3.267 -12.208 -28.470 1.00 33.94 346 LEU A C 1
ATOM 2571 O O . LEU A 1 346 ? 3.247 -13.216 -29.187 1.00 33.70 346 LEU A O 1
ATOM 2576 N N . SER A 1 347 ? 2.258 -11.888 -27.653 1.00 26.63 347 SER A N 1
ATOM 2577 C CA . SER A 1 347 ? 1.066 -12.724 -27.580 1.00 39.99 347 SER A CA 1
ATOM 2578 C C . SER A 1 347 ? 0.488 -12.953 -28.969 1.00 31.37 347 SER A C 1
ATOM 2579 O O . SER A 1 347 ? 0.231 -14.096 -29.369 1.00 24.48 347 SER A O 1
ATOM 2582 N N . THR A 1 348 ? 0.323 -11.872 -29.737 1.00 22.17 348 THR A N 1
ATOM 2583 C CA . THR A 1 348 ? -0.120 -12.008 -31.119 1.00 24.76 348 THR A CA 1
ATOM 2584 C C . THR A 1 348 ? 0.773 -12.983 -31.870 1.00 29.30 348 THR A C 1
ATOM 2585 O O . THR A 1 348 ? 0.299 -13.986 -32.418 1.00 28.21 348 THR A O 1
ATOM 2589 N N . LEU A 1 349 ? 2.087 -12.732 -31.851 1.00 34.12 349 LEU A N 1
ATOM 2590 C CA . LEU A 1 349 ? 3.019 -13.610 -32.548 1.00 28.45 349 LEU A CA 1
ATOM 2591 C C . LEU A 1 349 ? 2.928 -15.038 -32.035 1.00 22.40 349 LEU A C 1
ATOM 2592 O O . LEU A 1 349 ? 3.155 -15.985 -32.797 1.00 17.33 349 LEU A O 1
ATOM 2597 N N . ARG A 1 350 ? 2.584 -15.219 -30.759 1.00 18.19 350 ARG A N 1
ATOM 2598 C CA . ARG A 1 350 ? 2.432 -16.575 -30.251 1.00 19.48 350 ARG A CA 1
ATOM 2599 C C . ARG A 1 350 ? 1.113 -17.184 -30.706 1.00 32.97 350 ARG A C 1
ATOM 2600 O O . ARG A 1 350 ? 1.067 -18.366 -31.067 1.00 33.16 350 ARG A O 1
ATOM 2608 N N . PHE A 1 351 ? 0.041 -16.387 -30.723 1.00 37.73 351 PHE A N 1
ATOM 2609 C CA . PHE A 1 351 ? -1.237 -16.885 -31.221 1.00 19.47 351 PHE A CA 1
ATOM 2610 C C . PHE A 1 351 ? -1.098 -17.358 -32.662 1.00 24.65 351 PHE A C 1
ATOM 2611 O O . PHE A 1 351 ? -1.422 -18.508 -32.986 1.00 41.62 351 PHE A O 1
ATOM 2619 N N . ALA A 1 352 ? -0.583 -16.487 -33.534 1.00 17.75 352 ALA A N 1
ATOM 2620 C CA . ALA A 1 352 ? -0.309 -16.880 -34.912 1.00 22.72 352 ALA A CA 1
ATOM 2621 C C . ALA A 1 352 ? 0.648 -18.061 -34.979 1.00 35.37 352 ALA A C 1
ATOM 2622 O O . ALA A 1 352 ? 0.617 -18.830 -35.947 1.00 40.38 352 ALA A O 1
ATOM 2624 N N . ASP A 1 353 ? 1.500 -18.227 -33.965 1.00 39.47 353 ASP A N 1
ATOM 2625 C CA . ASP A 1 353 ? 2.383 -19.387 -33.940 1.00 40.24 353 ASP A CA 1
ATOM 2626 C C . ASP A 1 353 ? 1.603 -20.662 -33.650 1.00 29.08 353 ASP A C 1
ATOM 2627 O O . ASP A 1 353 ? 1.871 -21.710 -34.249 1.00 41.53 353 ASP A O 1
ATOM 2632 N N . ARG A 1 354 ? 0.630 -20.591 -32.739 1.00 30.37 354 ARG A N 1
ATOM 2633 C CA . ARG A 1 354 ? -0.143 -21.781 -32.402 1.00 37.69 354 ARG A CA 1
ATOM 2634 C C . ARG A 1 354 ? -1.087 -22.166 -33.534 1.00 39.00 354 ARG A C 1
ATOM 2635 O O . ARG A 1 354 ? -1.202 -23.349 -33.877 1.00 46.75 354 ARG A O 1
ATOM 2643 N N . ALA A 1 355 ? -1.768 -21.183 -34.127 1.00 30.62 355 ALA A N 1
ATOM 2644 C CA . ALA A 1 355 ? -2.675 -21.465 -35.232 1.00 31.55 355 ALA A CA 1
ATOM 2645 C C . ALA A 1 355 ? -1.942 -21.948 -36.476 1.00 38.73 355 ALA A C 1
ATOM 2646 O O . ALA A 1 355 ? -2.577 -22.517 -37.370 1.00 26.14 355 ALA A O 1
ATOM 2648 N N . LYS A 1 356 ? -0.625 -21.739 -36.548 1.00 45.61 356 LYS A N 1
ATOM 2649 C CA . LYS A 1 356 ? 0.140 -22.172 -37.712 1.00 46.80 356 LYS A CA 1
ATOM 2650 C C . LYS A 1 356 ? 0.047 -23.679 -37.919 1.00 37.49 356 LYS A C 1
ATOM 2651 O O . LYS A 1 356 ? 0.161 -24.158 -39.053 1.00 29.86 356 LYS A O 1
ATOM 2657 N N . SER A 1 357 ? -0.169 -24.438 -36.847 1.00 41.77 357 SER A N 1
ATOM 2658 C CA . SER A 1 357 ? -0.309 -25.890 -36.939 1.00 33.95 357 SER A CA 1
ATOM 2659 C C . SER A 1 357 ? -1.790 -26.265 -36.926 1.00 45.78 357 SER A C 1
ATOM 2660 O O . SER A 1 357 ? -2.318 -26.839 -35.973 1.00 49.77 357 SER A O 1
ATOM 2663 N N . ILE A 1 358 ? -2.463 -25.916 -38.021 1.00 49.30 358 ILE A N 1
ATOM 2664 C CA . ILE A 1 358 ? -3.872 -26.233 -38.220 1.00 46.75 358 ILE A CA 1
ATOM 2665 C C . ILE A 1 358 ? -4.034 -26.791 -39.625 1.00 43.51 358 ILE A C 1
ATOM 2666 O O . ILE A 1 358 ? -3.772 -26.089 -40.609 1.00 35.50 358 ILE A O 1
ATOM 2671 N N . LYS A 1 359 ? -4.460 -28.046 -39.720 1.00 39.03 359 LYS A N 1
ATOM 2672 C CA . LYS A 1 359 ? -4.723 -28.686 -41.000 1.00 43.37 359 LYS A CA 1
ATOM 2673 C C . LYS A 1 359 ? -6.226 -28.727 -41.240 1.00 36.27 359 LYS A C 1
ATOM 2674 O O . LYS A 1 359 ? -6.984 -29.194 -40.384 1.00 28.63 359 LYS A O 1
ATOM 2680 N N . THR A 1 360 ? -6.650 -28.237 -42.401 1.00 40.35 360 THR A N 1
ATOM 2681 C CA . THR A 1 360 ? -8.058 -28.173 -42.762 1.00 34.60 360 THR A CA 1
ATOM 2682 C C . THR A 1 360 ? -8.302 -28.974 -44.034 1.00 41.41 360 THR A C 1
ATOM 2683 O O . THR A 1 360 ? -7.456 -29.015 -44.932 1.00 58.65 360 THR A O 1
ATOM 2687 N N . ASN A 1 361 ? -9.472 -29.604 -44.108 1.00 47.64 361 ASN A N 1
ATOM 2688 C CA . ASN A 1 361 ? -9.819 -30.515 -45.198 1.00 51.37 361 ASN A CA 1
ATOM 2689 C C . ASN A 1 361 ? -10.908 -29.871 -46.052 1.00 43.81 361 ASN A C 1
ATOM 2690 O O . ASN A 1 361 ? -12.095 -30.175 -45.921 1.00 42.70 361 ASN A O 1
ATOM 2695 N N . ALA A 1 362 ? -10.492 -28.976 -46.944 1.00 31.39 362 ALA A N 1
ATOM 2696 C CA . ALA A 1 362 ? -11.426 -28.309 -47.839 1.00 42.06 362 ALA A CA 1
ATOM 2697 C C . ALA A 1 362 ? -11.712 -29.187 -49.051 1.00 33.35 362 ALA A C 1
ATOM 2698 O O . ALA A 1 362 ? -10.791 -29.746 -49.655 1.00 44.94 362 ALA A O 1
ATOM 2700 N N . VAL A 1 363 ? -12.991 -29.307 -49.403 1.00 42.46 363 VAL A N 1
ATOM 2701 C CA . VAL A 1 363 ? -13.419 -30.106 -50.542 1.00 32.11 363 VAL A CA 1
ATOM 2702 C C . VAL A 1 363 ? -14.207 -29.219 -51.496 1.00 31.29 363 VAL A C 1
ATOM 2703 O O . VAL A 1 363 ? -14.735 -28.168 -51.120 1.00 49.00 363 VAL A O 1
ATOM 2707 N N . VAL A 1 364 ? -14.276 -29.657 -52.753 1.00 35.19 364 VAL A N 1
ATOM 2708 C CA . VAL A 1 364 ? -15.049 -28.937 -53.756 1.00 42.77 364 VAL A CA 1
ATOM 2709 C C . VAL A 1 364 ? -16.534 -29.166 -53.513 1.00 29.61 364 VAL A C 1
ATOM 2710 O O . VAL A 1 364 ? -16.976 -30.295 -53.259 1.00 41.38 364 VAL A O 1
ATOM 2714 N N . ASN A 1 365 ? -17.313 -28.090 -53.585 1.00 30.03 365 ASN A N 1
ATOM 2715 C CA . ASN A 1 365 ? -18.754 -28.145 -53.345 1.00 29.39 365 ASN A CA 1
ATOM 2716 C C . ASN A 1 365 ? -19.467 -28.067 -54.691 1.00 32.87 365 ASN A C 1
ATOM 2717 O O . ASN A 1 365 ? -19.871 -26.995 -55.141 1.00 38.46 365 ASN A O 1
ATOM 2722 N N . GLU A 1 366 ? -19.612 -29.218 -55.342 1.00 29.72 366 GLU A N 1
ATOM 2723 C CA . GLU A 1 366 ? -20.426 -29.352 -56.541 1.00 28.64 366 GLU A CA 1
ATOM 2724 C C . GLU A 1 366 ? -21.582 -30.267 -56.168 1.00 32.48 366 GLU A C 1
ATOM 2725 O O . GLU A 1 366 ? -21.378 -31.295 -55.514 1.00 43.32 366 GLU A O 1
ATOM 2731 N N . ASN A 1 367 ? -22.771 -29.878 -56.597 1.00 22.84 367 ASN A N 1
ATOM 2732 C CA . ASN A 1 367 ? -23.976 -30.677 -56.319 1.00 32.15 367 ASN A CA 1
ATOM 2733 C C . ASN A 1 367 ? -24.976 -30.482 -57.448 1.00 42.88 367 ASN A C 1
ATOM 2734 O O . ASN A 1 367 ? -25.118 -29.366 -57.871 1.00 39.24 367 ASN A O 1
ATOM 2739 N N . GLN A 1 368 ? -25.573 -31.563 -57.950 1.00 43.92 368 GLN A N 1
ATOM 2740 C CA . GLN A 1 368 ? -26.587 -31.449 -58.988 1.00 45.67 368 GLN A CA 1
ATOM 2741 C C . GLN A 1 368 ? -27.818 -30.680 -58.524 1.00 56.32 368 GLN A C 1
ATOM 2742 O O . GLN A 1 368 ? -28.311 -30.893 -57.412 1.00 50.36 368 GLN A O 1
ATOM 2748 N N . THR A 1 369 ? -28.305 -29.775 -59.376 1.00 50.93 369 THR A N 1
ATOM 2749 C CA . THR A 1 369 ? -29.387 -28.883 -58.968 1.00 45.08 369 THR A CA 1
ATOM 2750 C C . THR A 1 369 ? -30.645 -29.662 -58.604 1.00 48.96 369 THR A C 1
ATOM 2751 O O . THR A 1 369 ? -31.317 -29.344 -57.614 1.00 59.85 369 THR A O 1
ATOM 2755 N N . GLU A 1 370 ? -30.972 -30.696 -59.382 1.00 49.67 370 GLU A N 1
ATOM 2756 C CA . GLU A 1 370 ? -32.179 -31.465 -59.102 1.00 51.48 370 GLU A CA 1
ATOM 2757 C C . GLU A 1 370 ? -32.052 -32.240 -57.796 1.00 51.04 370 GLU A C 1
ATOM 2758 O O . GLU A 1 370 ? -32.998 -32.280 -57.001 1.00 44.56 370 GLU A O 1
ATOM 2764 N N . ARG A 1 371 ? -30.890 -32.852 -57.547 1.00 47.47 371 ARG A N 1
ATOM 2765 C CA . ARG A 1 371 ? -30.714 -33.577 -56.293 1.00 34.01 371 ARG A CA 1
ATOM 2766 C C . ARG A 1 371 ? -30.665 -32.631 -55.100 1.00 41.82 371 ARG A C 1
ATOM 2767 O O . ARG A 1 371 ? -31.153 -32.979 -54.020 1.00 40.05 371 ARG A O 1
ATOM 2775 N N . ALA A 1 372 ? -30.093 -31.436 -55.270 1.00 43.67 372 ALA A N 1
ATOM 2776 C CA . ALA A 1 372 ? -30.115 -30.453 -54.192 1.00 42.08 372 ALA A CA 1
ATOM 2777 C C . ALA A 1 372 ? -31.545 -30.036 -53.869 1.00 46.11 372 ALA A C 1
ATOM 2778 O O . ALA A 1 372 ? -31.939 -29.969 -52.696 1.00 46.20 372 ALA A O 1
ATOM 2780 N N . LEU A 1 373 ? -32.339 -29.755 -54.907 1.00 45.87 373 LEU A N 1
ATOM 2781 C CA . LEU A 1 373 ? -33.743 -29.418 -54.700 1.00 39.57 373 LEU A CA 1
ATOM 2782 C C . LEU A 1 373 ? -34.486 -30.559 -54.017 1.00 44.46 373 LEU A C 1
ATOM 2783 O O . LEU A 1 373 ? -35.306 -30.329 -53.121 1.00 44.50 373 LEU A O 1
ATOM 2788 N N . ARG A 1 374 ? -34.194 -31.801 -54.413 1.00 40.58 374 ARG A N 1
ATOM 2789 C CA . ARG A 1 374 ? -34.888 -32.953 -53.846 1.00 41.01 374 ARG A CA 1
ATOM 2790 C C . ARG A 1 374 ? -34.520 -33.162 -52.379 1.00 51.16 374 ARG A C 1
ATOM 2791 O O . ARG A 1 374 ? -35.389 -33.466 -51.553 1.00 54.72 374 ARG A O 1
ATOM 2799 N N . GLU A 1 375 ? -33.239 -32.995 -52.035 1.00 47.73 375 GLU A N 1
ATOM 2800 C CA . GLU A 1 375 ? -32.824 -33.096 -50.637 1.00 63.61 375 GLU A CA 1
ATOM 2801 C C . GLU A 1 375 ? -33.462 -32.000 -49.793 1.00 54.01 375 GLU A C 1
ATOM 2802 O O . GLU A 1 375 ? -33.947 -32.259 -48.681 1.00 55.09 375 GLU A O 1
ATOM 2808 N N . LEU A 1 376 ? -33.463 -30.763 -50.300 1.00 44.81 376 LEU A N 1
ATOM 2809 C CA . LEU A 1 376 ? -34.094 -29.670 -49.569 1.00 41.17 376 LEU A CA 1
ATOM 2810 C C . LEU A 1 376 ? -35.583 -29.933 -49.374 1.00 53.32 376 LEU A C 1
ATOM 2811 O O . LEU A 1 376 ? -36.136 -29.663 -48.300 1.00 48.06 376 LEU A O 1
ATOM 2816 N N . ARG A 1 377 ? -36.243 -30.494 -50.392 1.00 64.65 377 ARG A N 1
ATOM 2817 C CA . ARG A 1 377 ? -37.669 -30.777 -50.273 1.00 54.01 377 ARG A CA 1
ATOM 2818 C C . ARG A 1 377 ? -37.929 -31.897 -49.274 1.00 51.18 377 ARG A C 1
ATOM 2819 O O . ARG A 1 377 ? -38.905 -31.843 -48.517 1.00 49.49 377 ARG A O 1
ATOM 2827 N N . GLU A 1 378 ? -37.069 -32.918 -49.245 1.00 48.12 378 GLU A N 1
ATOM 2828 C CA . GLU A 1 378 ? -37.278 -33.993 -48.280 1.00 47.52 378 GLU A CA 1
ATOM 2829 C C . GLU A 1 378 ? -37.025 -33.513 -46.855 1.00 41.79 378 GLU A C 1
ATOM 2830 O O . GLU A 1 378 ? -37.694 -33.971 -45.922 1.00 54.10 378 GLU A O 1
ATOM 2836 N N . GLU A 1 379 ? -36.099 -32.569 -46.667 1.00 47.14 379 GLU A N 1
ATOM 2837 C CA . GLU A 1 379 ? -35.940 -31.980 -45.339 1.00 48.65 379 GLU A CA 1
ATOM 2838 C C . GLU A 1 379 ? -37.157 -31.138 -44.964 1.00 49.48 379 GLU A C 1
ATOM 2839 O O . GLU A 1 379 ? -37.605 -31.156 -43.807 1.00 53.82 379 GLU A O 1
ATOM 2845 N N . ASN A 1 380 ? -37.705 -30.397 -45.932 1.00 48.66 380 ASN A N 1
ATOM 2846 C CA . ASN A 1 380 ? -38.948 -29.668 -45.696 1.00 40.48 380 ASN A CA 1
ATOM 2847 C C . ASN A 1 380 ? -40.063 -30.612 -45.264 1.00 43.24 380 ASN A C 1
ATOM 2848 O O . ASN A 1 380 ? -40.840 -30.298 -44.354 1.00 51.91 380 ASN A O 1
ATOM 2853 N N . LEU A 1 381 ? -40.151 -31.778 -45.904 1.00 46.42 381 LEU A N 1
ATOM 2854 C CA . LEU A 1 381 ? -41.192 -32.740 -45.552 1.00 44.22 381 LEU A CA 1
ATOM 2855 C C . LEU A 1 381 ? -40.947 -33.342 -44.174 1.00 48.45 381 LEU A C 1
ATOM 2856 O O . LEU A 1 381 ? -41.898 -33.585 -43.420 1.00 56.51 381 LEU A O 1
ATOM 2861 N N . ARG A 1 382 ? -39.682 -33.600 -43.829 1.00 44.71 382 ARG A N 1
ATOM 2862 C CA . ARG A 1 382 ? -39.374 -34.059 -42.479 1.00 48.63 382 ARG A CA 1
ATOM 2863 C C . ARG A 1 382 ? -39.833 -33.043 -41.439 1.00 46.66 382 ARG A C 1
ATOM 2864 O O . ARG A 1 382 ? -40.412 -33.413 -40.411 1.00 59.17 382 ARG A O 1
ATOM 2872 N N . LEU A 1 383 ? -39.616 -31.752 -41.703 1.00 42.48 383 LEU A N 1
ATOM 2873 C CA . LEU A 1 383 ? -40.045 -30.729 -40.748 1.00 58.20 383 LEU A CA 1
ATOM 2874 C C . LEU A 1 383 ? -41.565 -30.613 -40.694 1.00 69.06 383 LEU A C 1
ATOM 2875 O O . LEU A 1 383 ? -42.145 -30.387 -39.623 1.00 69.20 383 LEU A O 1
ATOM 2880 N N . GLN A 1 384 ? -42.226 -30.747 -41.842 1.00 57.74 384 GLN A N 1
ATOM 2881 C CA . GLN A 1 384 ? -43.682 -30.724 -41.855 1.00 56.91 384 GLN A CA 1
ATOM 2882 C C . GLN A 1 384 ? -44.253 -31.876 -41.033 1.00 66.76 384 GLN A C 1
ATOM 2883 O O . GLN A 1 384 ? -45.214 -31.697 -40.276 1.00 67.76 384 GLN A O 1
ATOM 2889 N N . SER A 1 385 ? -43.662 -33.066 -41.157 1.00 62.07 385 SER A N 1
ATOM 2890 C CA . SER A 1 385 ? -44.075 -34.187 -40.320 1.00 59.11 385 SER A CA 1
ATOM 2891 C C . SER A 1 385 ? -43.733 -33.954 -38.849 1.00 56.31 385 SER A C 1
ATOM 2892 O O . SER A 1 385 ? -44.462 -34.422 -37.966 1.00 60.10 385 SER A O 1
ATOM 2895 N N . GLN A 1 386 ? -42.639 -33.241 -38.560 1.00 58.76 386 GLN A N 1
ATOM 2896 C CA . GLN A 1 386 ? -42.345 -32.897 -37.170 1.00 56.36 386 GLN A CA 1
ATOM 2897 C C . GLN A 1 386 ? -43.439 -32.014 -36.583 1.00 65.27 386 GLN A C 1
ATOM 2898 O O . GLN A 1 386 ? -43.878 -32.226 -35.448 1.00 52.68 386 GLN A O 1
ATOM 2904 N N . ILE A 1 387 ? -43.901 -31.022 -37.345 1.00 78.15 387 ILE A N 1
ATOM 2905 C CA . ILE A 1 387 ? -44.965 -30.168 -36.815 1.00 73.21 387 ILE A CA 1
ATOM 2906 C C . ILE A 1 387 ? -46.284 -30.937 -36.744 1.00 77.81 387 ILE A C 1
ATOM 2907 O O . ILE A 1 387 ? -47.122 -30.671 -35.866 1.00 78.54 387 ILE A O 1
ATOM 2912 N N . GLN A 1 388 ? -46.488 -31.910 -37.640 1.00 81.10 388 GLN A N 1
ATOM 2913 C CA . GLN A 1 388 ? -47.642 -32.796 -37.504 1.00 69.10 388 GLN A CA 1
ATOM 2914 C C . GLN A 1 388 ? -47.594 -33.538 -36.177 1.00 69.54 388 GLN A C 1
ATOM 2915 O O . GLN A 1 388 ? -48.576 -33.563 -35.427 1.00 89.85 388 GLN A O 1
ATOM 2921 N N . GLY A 1 389 ? -46.444 -34.138 -35.865 1.00 63.77 389 GLY A N 1
ATOM 2922 C CA . GLY A 1 389 ? -46.288 -34.794 -34.579 1.00 60.15 389 GLY A CA 1
ATOM 2923 C C . GLY A 1 389 ? -46.402 -33.832 -33.415 1.00 62.23 389 GLY A C 1
ATOM 2924 O O . GLY A 1 389 ? -46.738 -34.236 -32.299 1.00 79.00 389 GLY A O 1
ATOM 2925 N N . GLY A 1 390 ? -46.113 -32.557 -33.655 1.00 77.88 390 GLY A N 1
ATOM 2926 C CA . GLY A 1 390 ? -46.292 -31.528 -32.652 1.00 87.49 390 GLY A CA 1
ATOM 2927 C C . GLY A 1 390 ? -47.743 -31.292 -32.289 1.00 87.35 390 GLY A C 1
ATOM 2928 O O . GLY A 1 390 ? -48.140 -31.539 -31.147 1.00 87.14 390 GLY A O 1
ATOM 2929 N N . THR A 1 391 ? -48.551 -30.833 -33.252 1.00 88.40 391 THR A N 1
ATOM 2930 C CA . THR A 1 391 ? -49.922 -30.430 -32.929 1.00 93.94 391 THR A CA 1
ATOM 2931 C C . THR A 1 391 ? -50.737 -31.578 -32.340 1.00 99.48 391 THR A C 1
ATOM 2932 O O . THR A 1 391 ? -51.610 -31.349 -31.493 1.00 113.87 391 THR A O 1
ATOM 2936 N N . ALA A 1 392 ? -50.461 -32.813 -32.752 1.00 83.51 392 ALA A N 1
ATOM 2937 C CA . ALA A 1 392 ? -51.210 -33.972 -32.286 1.00 65.49 392 ALA A CA 1
ATOM 2938 C C . ALA A 1 392 ? -50.518 -34.726 -31.157 1.00 81.31 392 ALA A C 1
ATOM 2939 O O . ALA A 1 392 ? -51.062 -35.726 -30.678 1.00 96.38 392 ALA A O 1
ATOM 2941 N N . GLY A 1 393 ? -49.345 -34.276 -30.715 1.00 85.68 393 GLY A N 1
ATOM 2942 C CA . GLY A 1 393 ? -48.601 -35.010 -29.710 1.00 89.89 393 GLY A CA 1
ATOM 2943 C C . GLY A 1 393 ? -48.080 -34.176 -28.557 1.00 87.42 393 GLY A C 1
ATOM 2944 O O . GLY A 1 393 ? -48.859 -33.559 -27.825 1.00 87.07 393 GLY A O 1
ATOM 2945 N N . ASP A 1 394 ? -46.754 -34.160 -28.386 1.00 84.94 394 ASP A N 1
ATOM 2946 C CA . ASP A 1 394 ? -46.151 -33.452 -27.259 1.00 93.83 394 ASP A CA 1
ATOM 2947 C C . ASP A 1 394 ? -46.452 -31.959 -27.318 1.00 94.34 394 ASP A C 1
ATOM 2948 O O . ASP A 1 394 ? -46.826 -31.350 -26.309 1.00 93.33 394 ASP A O 1
ATOM 2953 N N . ALA A 1 395 ? -46.285 -31.353 -28.496 1.00 94.91 395 ALA A N 1
ATOM 2954 C CA . ALA A 1 395 ? -46.631 -29.949 -28.727 1.00 90.23 395 ALA A CA 1
ATOM 2955 C C . ALA A 1 395 ? -45.876 -29.016 -27.784 1.00 90.80 395 ALA A C 1
ATOM 2956 O O . ALA A 1 395 ? -46.446 -28.078 -27.225 1.00 92.15 395 ALA A O 1
ATOM 2958 N N . SER A 1 396 ? -44.583 -29.278 -27.600 1.00 91.59 396 SER A N 1
ATOM 2959 C CA . SER A 1 396 ? -43.743 -28.377 -26.822 1.00 81.17 396 SER A CA 1
ATOM 2960 C C . SER A 1 396 ? -43.730 -27.006 -27.485 1.00 87.50 396 SER A C 1
ATOM 2961 O O . SER A 1 396 ? -43.035 -26.807 -28.486 1.00 102.45 396 SER A O 1
ATOM 2964 N N . ASN A 1 397 ? -44.504 -26.058 -26.941 1.00 73.24 397 ASN A N 1
ATOM 2965 C CA . ASN A 1 397 ? -44.639 -24.749 -27.573 1.00 97.47 397 ASN A CA 1
ATOM 2966 C C . ASN A 1 397 ? -43.297 -24.050 -27.745 1.00 103.02 397 ASN A C 1
ATOM 2967 O O . ASN A 1 397 ? -43.175 -23.160 -28.594 1.00 87.76 397 ASN A O 1
ATOM 2972 N N . GLU A 1 398 ? -42.289 -24.430 -26.958 1.00 108.32 398 GLU A N 1
ATOM 2973 C CA . GLU A 1 398 ? -40.932 -23.967 -27.221 1.00 114.45 398 GLU A CA 1
ATOM 2974 C C . GLU A 1 398 ? -40.380 -24.598 -28.494 1.00 105.78 398 GLU A C 1
ATOM 2975 O O . GLU A 1 398 ? -39.804 -23.908 -29.344 1.00 104.86 398 GLU A O 1
ATOM 2981 N N . GLU A 1 399 ? -40.571 -25.913 -28.653 1.00 89.63 399 GLU A N 1
ATOM 2982 C CA . GLU A 1 399 ? -40.016 -26.639 -29.792 1.00 85.70 399 GLU A CA 1
ATOM 2983 C C . GLU A 1 399 ? -40.801 -26.408 -31.082 1.00 75.51 399 GLU A C 1
ATOM 2984 O O . GLU A 1 399 ? -40.193 -26.286 -32.154 1.00 73.80 399 GLU A O 1
ATOM 2990 N N . ILE A 1 400 ? -42.137 -26.339 -31.007 1.00 60.01 400 ILE A N 1
ATOM 2991 C CA . ILE A 1 400 ? -42.956 -26.149 -32.204 1.00 66.13 400 ILE A CA 1
ATOM 2992 C C . ILE A 1 400 ? -42.896 -24.736 -32.759 1.00 74.86 400 ILE A C 1
ATOM 2993 O O . ILE A 1 400 ? -43.627 -24.436 -33.708 1.00 76.89 400 ILE A O 1
ATOM 2998 N N . GLU A 1 401 ? -42.071 -23.857 -32.191 1.00 84.12 401 GLU A N 1
ATOM 2999 C CA . GLU A 1 401 ? -41.709 -22.587 -32.806 1.00 91.76 401 GLU A CA 1
ATOM 3000 C C . GLU A 1 401 ? -40.351 -22.650 -33.485 1.00 83.26 401 GLU A C 1
ATOM 3001 O O . GLU A 1 401 ? -40.174 -22.088 -34.570 1.00 61.83 401 GLU A O 1
ATOM 3007 N N . LYS A 1 402 ? -39.387 -23.313 -32.842 1.00 64.89 402 LYS A N 1
ATOM 3008 C CA . LYS A 1 402 ? -38.104 -23.611 -33.469 1.00 53.21 402 LYS A CA 1
ATOM 3009 C C . LYS A 1 402 ? -38.298 -24.377 -34.773 1.00 55.75 402 LYS A C 1
ATOM 3010 O O . LYS A 1 402 ? -37.666 -24.066 -35.795 1.00 69.73 402 LYS A O 1
ATOM 3016 N N . LEU A 1 403 ? -39.185 -25.375 -34.757 1.00 62.36 403 LEU A N 1
ATOM 3017 C CA . LEU A 1 403 ? -39.429 -26.168 -35.958 1.00 54.79 403 LEU A CA 1
ATOM 3018 C C . LEU A 1 403 ? -40.041 -25.323 -37.069 1.00 42.96 403 LEU A C 1
ATOM 3019 O O . LEU A 1 403 ? -39.697 -25.495 -38.243 1.00 50.56 403 LEU A O 1
ATOM 3024 N N . ARG A 1 404 ? -40.942 -24.399 -36.722 1.00 51.17 404 ARG A N 1
ATOM 3025 C CA . ARG A 1 404 ? -41.522 -23.531 -37.743 1.00 60.95 404 ARG A CA 1
ATOM 3026 C C . ARG A 1 404 ? -40.498 -22.541 -38.286 1.00 58.48 404 ARG A C 1
ATOM 3027 O O . ARG A 1 404 ? -40.533 -22.213 -39.477 1.00 41.08 404 ARG A O 1
ATOM 3035 N N . ARG A 1 405 ? -39.586 -22.057 -37.436 1.00 58.91 405 ARG A N 1
ATOM 3036 C CA . ARG A 1 405 ? -38.464 -21.258 -37.928 1.00 55.81 405 ARG A CA 1
ATOM 3037 C C . ARG A 1 405 ? -37.674 -22.025 -38.982 1.00 55.05 405 ARG A C 1
ATOM 3038 O O . ARG A 1 405 ? -37.402 -21.512 -40.078 1.00 45.75 405 ARG A O 1
ATOM 3046 N N . GLN A 1 406 ? -37.281 -23.258 -38.649 1.00 52.47 406 GLN A N 1
ATOM 3047 C CA . GLN A 1 406 ? -36.501 -24.066 -39.583 1.00 44.91 406 GLN A CA 1
ATOM 3048 C C . GLN A 1 406 ? -37.279 -24.330 -40.868 1.00 59.18 406 GLN A C 1
ATOM 3049 O O . GLN A 1 406 ? -36.710 -24.295 -41.969 1.00 60.38 406 GLN A O 1
ATOM 3055 N N . LEU A 1 407 ? -38.583 -24.593 -40.745 1.00 55.28 407 LEU A N 1
ATOM 3056 C CA . LEU A 1 407 ? -39.415 -24.831 -41.919 1.00 42.36 407 LEU A CA 1
ATOM 3057 C C . LEU A 1 407 ? -39.471 -23.600 -42.813 1.00 45.02 407 LEU A C 1
ATOM 3058 O O . LEU A 1 407 ? -39.375 -23.713 -44.040 1.00 33.33 407 LEU A O 1
ATOM 3063 N N . ALA A 1 408 ? -39.621 -22.415 -42.217 1.00 49.99 408 ALA A N 1
ATOM 3064 C CA . ALA A 1 408 ? -39.667 -21.189 -43.007 1.00 39.55 408 ALA A CA 1
ATOM 3065 C C . ALA A 1 408 ? -38.341 -20.935 -43.710 1.00 65.34 408 ALA A C 1
ATOM 3066 O O . ALA A 1 408 ? -38.316 -20.492 -44.866 1.00 72.67 408 ALA A O 1
ATOM 3068 N N . GLU A 1 409 ? -37.224 -21.215 -43.033 1.00 59.05 409 GLU A N 1
ATOM 3069 C CA . GLU A 1 409 ? -35.927 -21.013 -43.674 1.00 57.16 409 GLU A CA 1
ATOM 3070 C C . GLU A 1 409 ? -35.732 -21.975 -44.842 1.00 50.26 409 GLU A C 1
ATOM 3071 O O . GLU A 1 409 ? -35.275 -21.571 -45.922 1.00 48.19 409 GLU A O 1
ATOM 3077 N N . ASN A 1 410 ? -36.082 -23.250 -44.648 1.00 51.57 410 ASN A N 1
ATOM 3078 C CA . ASN A 1 410 ? -36.024 -24.209 -45.748 1.00 48.81 410 ASN A CA 1
ATOM 3079 C C . ASN A 1 410 ? -36.930 -23.784 -46.899 1.00 50.33 410 ASN A C 1
ATOM 3080 O O . ASN A 1 410 ? -36.577 -23.944 -48.075 1.00 41.83 410 ASN A O 1
ATOM 3085 N N . GLN A 1 411 ? -38.108 -23.246 -46.575 1.00 52.30 411 GLN A N 1
ATOM 3086 C CA . GLN A 1 411 ? -39.040 -22.792 -47.601 1.00 59.68 411 GLN A CA 1
ATOM 3087 C C . GLN A 1 411 ? -38.449 -21.652 -48.418 1.00 59.19 411 GLN A C 1
ATOM 3088 O O . GLN A 1 411 ? -38.562 -21.636 -49.649 1.00 59.66 411 GLN A O 1
ATOM 3094 N N . LYS A 1 412 ? -37.816 -20.686 -47.747 1.00 49.33 412 LYS A N 1
ATOM 3095 C CA . LYS A 1 412 ? -37.172 -19.592 -48.470 1.00 36.78 412 LYS A CA 1
ATOM 3096 C C . LYS A 1 412 ? -36.042 -20.109 -49.351 1.00 38.64 412 LYS A C 1
ATOM 3097 O O . LYS A 1 412 ? -35.869 -19.650 -50.488 1.00 47.08 412 LYS A O 1
ATOM 3103 N N . GLU A 1 413 ? -35.264 -21.071 -48.847 1.00 53.52 413 GLU A N 1
ATOM 3104 C CA . GLU A 1 413 ? -34.180 -21.628 -49.652 1.00 58.52 413 GLU A CA 1
ATOM 3105 C C . GLU A 1 413 ? -34.717 -22.311 -50.906 1.00 57.16 413 GLU A C 1
ATOM 3106 O O . GLU A 1 413 ? -34.163 -22.144 -52.002 1.00 49.21 413 GLU A O 1
ATOM 3112 N N . MET A 1 414 ? -35.804 -23.077 -50.767 1.00 59.89 414 MET A N 1
ATOM 3113 C CA . MET A 1 414 ? -36.402 -23.728 -51.931 1.00 59.27 414 MET A CA 1
ATOM 3114 C C . MET A 1 414 ? -36.971 -22.708 -52.909 1.00 47.28 414 MET A C 1
ATOM 3115 O O . MET A 1 414 ? -36.842 -22.872 -54.128 1.00 55.51 414 MET A O 1
ATOM 3120 N N . GLU A 1 415 ? -37.613 -21.654 -52.398 1.00 38.74 415 GLU A N 1
ATOM 3121 C CA . GLU A 1 415 ? -38.134 -20.613 -53.277 1.00 41.02 415 GLU A CA 1
ATOM 3122 C C . GLU A 1 415 ? -37.016 -19.908 -54.032 1.00 55.23 415 GLU A C 1
ATOM 3123 O O . GLU A 1 415 ? -37.214 -19.472 -55.172 1.00 54.27 415 GLU A O 1
ATOM 3129 N N . GLU A 1 416 ? -35.839 -19.788 -53.418 1.00 49.94 416 GLU A N 1
ATOM 3130 C CA . GLU A 1 416 ? -34.722 -19.159 -54.113 1.00 39.74 416 GLU A CA 1
ATOM 3131 C C . GLU A 1 416 ? -34.048 -20.106 -55.099 1.00 46.92 416 GLU A C 1
ATOM 3132 O O . GLU A 1 416 ? -33.493 -19.645 -56.102 1.00 53.98 416 GLU A O 1
ATOM 3138 N N . MET A 1 417 ? -34.082 -21.417 -54.847 1.00 51.49 417 MET A N 1
ATOM 3139 C CA . MET A 1 417 ? -33.481 -22.357 -55.793 1.00 48.35 417 MET A CA 1
ATOM 3140 C C . MET A 1 417 ? -34.219 -22.347 -57.128 1.00 59.78 417 MET A C 1
ATOM 3141 O O . MET A 1 417 ? -33.597 -22.301 -58.196 1.00 50.52 417 MET A O 1
ATOM 3146 N N . GLU A 1 418 ? -35.553 -22.397 -57.085 1.00 65.17 418 GLU A N 1
ATOM 3147 C CA . GLU A 1 418 ? -36.345 -22.383 -58.313 1.00 72.81 418 GLU A CA 1
ATOM 3148 C C . GLU A 1 418 ? -36.173 -21.077 -59.078 1.00 74.17 418 GLU A C 1
ATOM 3149 O O . GLU A 1 418 ? -36.297 -21.053 -60.308 1.00 69.84 418 GLU A O 1
ATOM 3155 N N . LYS A 1 419 ? -35.867 -19.992 -58.375 1.00 73.34 419 LYS A N 1
ATOM 3156 C CA . LYS A 1 419 ? -35.869 -18.671 -58.984 1.00 50.40 419 LYS A CA 1
ATOM 3157 C C . LYS A 1 419 ? -34.631 -18.463 -59.850 1.00 50.24 419 LYS A C 1
ATOM 3158 O O . LYS A 1 419 ? -33.541 -18.948 -59.535 1.00 63.60 419 LYS A O 1
ATOM 3164 N N . SER A 1 420 ? -34.809 -17.746 -60.957 1.00 66.72 420 SER A N 1
ATOM 3165 C CA . SER A 1 420 ? -33.681 -17.340 -61.781 1.00 57.34 420 SER A CA 1
ATOM 3166 C C . SER A 1 420 ? -32.981 -16.146 -61.147 1.00 59.23 420 SER A C 1
ATOM 3167 O O . SER A 1 420 ? -33.591 -15.357 -60.420 1.00 66.89 420 SER A O 1
ATOM 3170 N N . TRP A 1 421 ? -31.683 -16.016 -61.432 1.00 56.72 421 TRP A N 1
ATOM 3171 C CA . TRP A 1 421 ? -30.898 -14.957 -60.806 1.00 62.52 421 TRP A CA 1
ATOM 3172 C C . TRP A 1 421 ? -31.370 -13.575 -61.238 1.00 60.25 421 TRP A C 1
ATOM 3173 O O . TRP A 1 421 ? -31.270 -12.613 -60.464 1.00 55.33 421 TRP A O 1
ATOM 3184 N N . GLN A 1 422 ? -31.887 -13.454 -62.464 1.00 50.94 422 GLN A N 1
ATOM 3185 C CA . GLN A 1 422 ? -32.431 -12.176 -62.908 1.00 48.43 422 GLN A CA 1
ATOM 3186 C C . GLN A 1 422 ? -33.621 -11.762 -62.052 1.00 50.08 422 GLN A C 1
ATOM 3187 O O . GLN A 1 422 ? -33.722 -10.603 -61.633 1.00 45.57 422 GLN A O 1
ATOM 3193 N N . GLN A 1 423 ? -34.528 -12.700 -61.769 1.00 52.11 423 GLN A N 1
ATOM 3194 C CA . GLN A 1 423 ? -35.639 -12.381 -60.881 1.00 51.53 423 GLN A CA 1
ATOM 3195 C C . GLN A 1 423 ? -35.155 -12.065 -59.472 1.00 44.89 423 GLN A C 1
ATOM 3196 O O . GLN A 1 423 ? -35.742 -11.213 -58.799 1.00 25.87 423 GLN A O 1
ATOM 3202 N N . LYS A 1 424 ? -34.082 -12.717 -59.015 1.00 53.73 424 LYS A N 1
ATOM 3203 C CA . LYS A 1 424 ? -33.550 -12.421 -57.688 1.00 48.98 424 LYS A CA 1
ATOM 3204 C C . LYS A 1 424 ? -33.048 -10.985 -57.609 1.00 38.21 424 LYS A C 1
ATOM 3205 O O . LYS A 1 424 ? -33.403 -10.240 -56.685 1.00 30.07 424 LYS A O 1
ATOM 3211 N N . ILE A 1 425 ? -32.211 -10.579 -58.569 1.00 25.85 425 ILE A N 1
ATOM 3212 C CA . ILE A 1 425 ? -31.692 -9.216 -58.531 1.00 28.93 425 ILE A CA 1
ATOM 3213 C C . ILE A 1 425 ? -32.811 -8.207 -58.758 1.00 38.58 425 ILE A C 1
ATOM 3214 O O . ILE A 1 425 ? -32.785 -7.114 -58.184 1.00 41.11 425 ILE A O 1
ATOM 3219 N N . ALA A 1 426 ? -33.827 -8.558 -59.552 1.00 46.28 426 ALA A N 1
ATOM 3220 C CA . ALA A 1 426 ? -34.954 -7.649 -59.745 1.00 38.85 426 ALA A CA 1
ATOM 3221 C C . ALA A 1 426 ? -35.732 -7.450 -58.447 1.00 33.96 426 ALA A C 1
ATOM 3222 O O . ALA A 1 426 ? -36.040 -6.315 -58.062 1.00 40.52 426 ALA A O 1
ATOM 3224 N N . GLU A 1 427 ? -36.053 -8.549 -57.757 1.00 34.19 427 GLU A N 1
ATOM 3225 C CA . GLU A 1 427 ? -36.777 -8.452 -56.494 1.00 34.48 427 GLU A CA 1
ATOM 3226 C C . GLU A 1 427 ? -35.973 -7.684 -55.454 1.00 37.02 427 GLU A C 1
ATOM 3227 O O . GLU A 1 427 ? -36.534 -6.886 -54.693 1.00 52.88 427 GLU A O 1
ATOM 3233 N N . GLU A 1 428 ? -34.656 -7.906 -55.405 1.00 38.63 428 GLU A N 1
ATOM 3234 C CA . GLU A 1 428 ? -33.845 -7.204 -54.417 1.00 52.37 428 GLU A CA 1
ATOM 3235 C C . GLU A 1 428 ? -33.685 -5.729 -54.768 1.00 56.70 428 GLU A C 1
ATOM 3236 O O . GLU A 1 428 ? -33.591 -4.888 -53.868 1.00 70.41 428 GLU A O 1
ATOM 3242 N N . ALA A 1 429 ? -33.664 -5.390 -56.060 1.00 59.52 429 ALA A N 1
ATOM 3243 C CA . ALA A 1 429 ? -33.600 -3.991 -56.456 1.00 73.45 429 ALA A CA 1
ATOM 3244 C C . ALA A 1 429 ? -34.932 -3.282 -56.269 1.00 68.24 429 ALA A C 1
ATOM 3245 O O . ALA A 1 429 ? -34.955 -2.052 -56.155 1.00 72.04 429 ALA A O 1
ATOM 3247 N N . ALA A 1 430 ? -36.039 -4.026 -56.234 1.00 52.87 430 ALA A N 1
ATOM 3248 C CA . ALA A 1 430 ? -37.335 -3.428 -55.938 1.00 55.72 430 ALA A CA 1
ATOM 3249 C C . ALA A 1 430 ? -37.428 -2.894 -54.513 1.00 73.82 430 ALA A C 1
ATOM 3250 O O . ALA A 1 430 ? -38.426 -2.248 -54.177 1.00 70.61 430 ALA A O 1
ATOM 3252 N N . LYS A 1 431 ? -36.421 -3.143 -53.680 1.00 83.94 431 LYS A N 1
ATOM 3253 C CA . LYS A 1 431 ? -36.426 -2.703 -52.290 1.00 91.15 431 LYS A CA 1
ATOM 3254 C C . LYS A 1 431 ? -35.074 -2.117 -51.888 1.00 79.20 431 LYS A C 1
ATOM 3255 O O . LYS A 1 431 ? -34.718 -1.010 -52.295 1.00 65.38 431 LYS A O 1
ATOM 3261 N N . GLY A 1 435 ? -35.020 3.184 -52.793 1.00 55.67 435 GLY A N 1
ATOM 3262 C CA . GLY A 1 435 ? -34.673 3.502 -51.421 1.00 65.40 435 GLY A CA 1
ATOM 3263 C C . GLY A 1 435 ? -33.253 4.010 -51.267 1.00 92.99 435 GLY A C 1
ATOM 3264 O O . GLY A 1 435 ? -32.919 4.655 -50.273 1.00 83.98 435 GLY A O 1
ATOM 3265 N N . ALA A 1 436 ? -32.412 3.716 -52.260 1.00 109.14 436 ALA A N 1
ATOM 3266 C CA . ALA A 1 436 ? -31.023 4.154 -52.237 1.00 79.35 436 ALA A CA 1
ATOM 3267 C C . ALA A 1 436 ? -30.862 5.636 -52.545 1.00 96.84 436 ALA A C 1
ATOM 3268 O O . ALA A 1 436 ? -29.765 6.174 -52.360 1.00 76.53 436 ALA A O 1
ATOM 3270 N N . SER A 1 437 ? -31.919 6.305 -53.011 1.00 120.30 437 SER A N 1
ATOM 3271 C CA . SER A 1 437 ? -31.864 7.746 -53.223 1.00 100.86 437 SER A CA 1
ATOM 3272 C C . SER A 1 437 ? -31.718 8.523 -51.922 1.00 99.61 437 SER A C 1
ATOM 3273 O O . SER A 1 437 ? -31.458 9.730 -51.969 1.00 91.49 437 SER A O 1
ATOM 3276 N N . GLU A 1 438 ? -31.887 7.866 -50.771 1.00 106.69 438 GLU A N 1
ATOM 3277 C CA . GLU A 1 438 ? -31.628 8.527 -49.497 1.00 99.30 438 GLU A CA 1
ATOM 3278 C C . GLU A 1 438 ? -30.162 8.921 -49.373 1.00 92.59 438 GLU A C 1
ATOM 3279 O O . GLU A 1 438 ? -29.846 10.029 -48.927 1.00 93.37 438 GLU A O 1
ATOM 3285 N N . LYS A 1 439 ? -29.251 8.030 -49.772 1.00 81.94 439 LYS A N 1
ATOM 3286 C CA . LYS A 1 439 ? -27.828 8.353 -49.715 1.00 80.40 439 LYS A CA 1
ATOM 3287 C C . LYS A 1 439 ? -27.457 9.415 -50.743 1.00 77.10 439 LYS A C 1
ATOM 3288 O O . LYS A 1 439 ? -26.654 10.312 -50.455 1.00 69.95 439 LYS A O 1
ATOM 3294 N N . VAL A 1 440 ? -28.035 9.333 -51.944 1.00 75.70 440 VAL A N 1
ATOM 3295 C CA . VAL A 1 440 ? -27.748 10.321 -52.981 1.00 76.86 440 VAL A CA 1
ATOM 3296 C C . VAL A 1 440 ? -28.145 11.714 -52.511 1.00 69.26 440 VAL A C 1
ATOM 3297 O O . VAL A 1 440 ? -27.336 12.650 -52.520 1.00 71.28 440 VAL A O 1
ATOM 3301 N N . GLU A 1 441 ? -29.397 11.870 -52.077 1.00 75.79 441 GLU A N 1
ATOM 3302 C CA . GLU A 1 441 ? -29.861 13.170 -51.611 1.00 86.80 441 GLU A CA 1
ATOM 3303 C C . GLU A 1 441 ? -29.218 13.579 -50.293 1.00 74.39 441 GLU A C 1
ATOM 3304 O O . GLU A 1 441 ? -29.125 14.776 -50.014 1.00 79.20 441 GLU A O 1
ATOM 3310 N N . MET A 1 442 ? -28.743 12.622 -49.493 1.00 63.71 442 MET A N 1
ATOM 3311 C CA . MET A 1 442 ? -27.983 12.969 -48.296 1.00 62.44 442 MET A CA 1
ATOM 3312 C C . MET A 1 442 ? -26.661 13.629 -48.668 1.00 57.97 442 MET A C 1
ATOM 3313 O O . MET A 1 442 ? -26.341 14.726 -48.188 1.00 53.33 442 MET A O 1
ATOM 3318 N N . GLU A 1 443 ? -25.880 12.972 -49.531 1.00 55.33 443 GLU A N 1
ATOM 3319 C CA . GLU A 1 443 ? -24.646 13.570 -50.028 1.00 54.80 443 GLU A CA 1
ATOM 3320 C C . GLU A 1 443 ? -24.915 14.879 -50.759 1.00 66.12 443 GLU A C 1
ATOM 3321 O O . GLU A 1 443 ? -24.061 15.774 -50.765 1.00 51.14 443 GLU A O 1
ATOM 3327 N N . ALA A 1 444 ? -26.089 15.009 -51.379 1.00 66.72 444 ALA A N 1
ATOM 3328 C CA . ALA A 1 444 ? -26.432 16.241 -52.082 1.00 60.56 444 ALA A CA 1
ATOM 3329 C C . ALA A 1 444 ? -26.676 17.385 -51.104 1.00 50.44 444 ALA A C 1
ATOM 3330 O O . ALA A 1 444 ? -26.043 18.443 -51.197 1.00 51.83 444 ALA A O 1
ATOM 3332 N N . LYS A 1 445 ? -27.597 17.192 -50.156 1.00 42.37 445 LYS A N 1
ATOM 3333 C CA . LYS A 1 445 ? -27.923 18.240 -49.196 1.00 49.18 445 LYS A CA 1
ATOM 3334 C C . LYS A 1 445 ? -26.803 18.493 -48.198 1.00 46.10 445 LYS A C 1
ATOM 3335 O O . LYS A 1 445 ? -26.872 19.481 -47.459 1.00 47.90 445 LYS A O 1
ATOM 3341 N N . LYS A 1 446 ? -25.784 17.628 -48.144 1.00 54.42 446 LYS A N 1
ATOM 3342 C CA . LYS A 1 446 ? -24.586 17.974 -47.385 1.00 46.08 446 LYS A CA 1
ATOM 3343 C C . LYS A 1 446 ? -23.873 19.189 -47.965 1.00 47.21 446 LYS A C 1
ATOM 3344 O O . LYS A 1 446 ? -23.055 19.803 -47.273 1.00 47.86 446 LYS A O 1
ATOM 3350 N N . LYS A 1 447 ? -24.164 19.549 -49.214 1.00 52.22 447 LYS A N 1
ATOM 3351 C CA . LYS A 1 447 ? -23.610 20.742 -49.839 1.00 50.55 447 LYS A CA 1
ATOM 3352 C C . LYS A 1 447 ? -24.481 21.976 -49.643 1.00 47.36 447 LYS A C 1
ATOM 3353 O O . LYS A 1 447 ? -24.122 23.052 -50.131 1.00 36.36 447 LYS A O 1
ATOM 3359 N N . LYS A 1 448 ? -25.611 21.854 -48.944 1.00 36.94 448 LYS A N 1
ATOM 3360 C CA . LYS A 1 448 ? -26.521 22.982 -48.789 1.00 41.92 448 LYS A CA 1
ATOM 3361 C C . LYS A 1 448 ? -26.919 23.213 -47.336 1.00 43.13 448 LYS A C 1
ATOM 3362 O O . LYS A 1 448 ? -27.261 24.338 -46.956 1.00 49.74 448 LYS A O 1
ATOM 3368 N N . MET A 1 449 ? -26.881 22.166 -46.517 1.00 38.25 449 MET A N 1
ATOM 3369 C CA . MET A 1 449 ? -27.407 22.217 -45.161 1.00 34.69 449 MET A CA 1
ATOM 3370 C C . MET A 1 449 ? -26.287 22.026 -44.147 1.00 35.56 449 MET A C 1
ATOM 3371 O O . MET A 1 449 ? -25.357 21.244 -44.374 1.00 42.76 449 MET A O 1
ATOM 3376 N N . CYS A 1 450 ? -26.381 22.748 -43.032 1.00 33.68 450 CYS A N 1
ATOM 3377 C CA . CYS A 1 450 ? -25.421 22.584 -41.949 1.00 33.44 450 CYS A CA 1
ATOM 3378 C C . CYS A 1 450 ? -25.588 21.213 -41.309 1.00 36.53 450 CYS A C 1
ATOM 3379 O O . CYS A 1 450 ? -26.709 20.741 -41.100 1.00 35.90 450 CYS A O 1
ATOM 3382 N N . HIS A 1 451 ? -24.466 20.572 -40.994 1.00 42.11 451 HIS A N 1
ATOM 3383 C CA . HIS A 1 451 ? -24.513 19.190 -40.548 1.00 39.22 451 HIS A CA 1
ATOM 3384 C C . HIS A 1 451 ? -23.323 18.879 -39.653 1.00 38.96 451 HIS A C 1
ATOM 3385 O O . HIS A 1 451 ? -22.218 19.394 -39.851 1.00 43.01 451 HIS A O 1
ATOM 3392 N N . LEU A 1 452 ? -23.570 18.023 -38.666 1.00 22.32 452 LEU A N 1
ATOM 3393 C CA . LEU A 1 452 ? -22.531 17.438 -37.830 1.00 26.05 452 LEU A CA 1
ATOM 3394 C C . LEU A 1 452 ? -22.240 16.029 -38.333 1.00 30.90 452 LEU A C 1
ATOM 3395 O O . LEU A 1 452 ? -23.164 15.224 -38.478 1.00 43.29 452 LEU A O 1
ATOM 3400 N N . TRP A 1 453 ? -20.968 15.729 -38.596 1.00 32.49 453 TRP A N 1
ATOM 3401 C CA . TRP A 1 453 ? -20.584 14.407 -39.068 1.00 33.93 453 TRP A CA 1
ATOM 3402 C C . TRP A 1 453 ? -19.830 13.643 -37.987 1.00 32.32 453 TRP A C 1
ATOM 3403 O O . TRP A 1 453 ? -19.195 14.233 -37.109 1.00 26.66 453 TRP A O 1
ATOM 3414 N N . ASN A 1 454 ? -19.901 12.313 -38.075 1.00 44.43 454 ASN A N 1
ATOM 3415 C CA . ASN A 1 454 ? -19.477 11.451 -36.981 1.00 28.49 454 ASN A CA 1
ATOM 3416 C C . ASN A 1 454 ? -17.965 11.510 -36.790 1.00 27.25 454 ASN A C 1
ATOM 3417 O O . ASN A 1 454 ? -17.205 11.810 -37.714 1.00 36.43 454 ASN A O 1
ATOM 3422 N N . LEU A 1 455 ? -17.537 11.221 -35.560 1.00 33.70 455 LEU A N 1
ATOM 3423 C CA . LEU A 1 455 ? -16.125 11.263 -35.189 1.00 25.02 455 LEU A CA 1
ATOM 3424 C C . LEU A 1 455 ? -15.905 10.164 -34.152 1.00 23.60 455 LEU A C 1
ATOM 3425 O O . LEU A 1 455 ? -16.135 10.381 -32.959 1.00 38.60 455 LEU A O 1
ATOM 3430 N N . ASN A 1 456 ? -15.469 8.992 -34.611 1.00 20.51 456 ASN A N 1
ATOM 3431 C CA . ASN A 1 456 ? -15.492 7.779 -33.808 1.00 35.46 456 ASN A CA 1
ATOM 3432 C C . ASN A 1 456 ? -14.083 7.254 -33.563 1.00 25.20 456 ASN A C 1
ATOM 3433 O O . ASN A 1 456 ? -13.181 7.438 -34.386 1.00 20.65 456 ASN A O 1
ATOM 3438 N N . GLU A 1 457 ? -13.911 6.587 -32.414 1.00 31.10 457 GLU A N 1
ATOM 3439 C CA . GLU A 1 457 ? -12.608 6.045 -32.037 1.00 23.92 457 GLU A CA 1
ATOM 3440 C C . GLU A 1 457 ? -12.103 5.025 -33.048 1.00 25.01 457 GLU A C 1
ATOM 3441 O O . GLU A 1 457 ? -10.888 4.843 -33.189 1.00 18.52 457 GLU A O 1
ATOM 3447 N N . ASP A 1 458 ? -13.008 4.344 -33.747 1.00 21.83 458 ASP A N 1
ATOM 3448 C CA . ASP A 1 458 ? -12.606 3.470 -34.840 1.00 14.29 458 ASP A CA 1
ATOM 3449 C C . ASP A 1 458 ? -12.448 4.324 -36.091 1.00 21.39 458 ASP A C 1
ATOM 3450 O O . ASP A 1 458 ? -13.435 4.881 -36.588 1.00 19.64 458 ASP A O 1
ATOM 3455 N N . PRO A 1 459 ? -11.228 4.466 -36.616 1.00 31.28 459 PRO A N 1
ATOM 3456 C CA . PRO A 1 459 ? -11.041 5.307 -37.810 1.00 15.36 459 PRO A CA 1
ATOM 3457 C C . PRO A 1 459 ? -11.871 4.860 -38.999 1.00 14.47 459 PRO A C 1
ATOM 3458 O O . PRO A 1 459 ? -12.289 5.702 -39.803 1.00 20.15 459 PRO A O 1
ATOM 3462 N N . ALA A 1 460 ? -12.135 3.559 -39.128 1.00 20.37 460 ALA A N 1
ATOM 3463 C CA . ALA A 1 460 ? -12.924 3.049 -40.242 1.00 28.78 460 ALA A CA 1
ATOM 3464 C C . ALA A 1 460 ? -14.388 3.465 -40.176 1.00 32.46 460 ALA A C 1
ATOM 3465 O O . ALA A 1 460 ? -15.119 3.238 -41.146 1.00 32.45 460 ALA A O 1
ATOM 3467 N N . LEU A 1 461 ? -14.831 4.063 -39.070 1.00 28.74 461 LEU A N 1
ATOM 3468 C CA . LEU A 1 461 ? -16.216 4.484 -38.914 1.00 19.68 461 LEU A CA 1
ATOM 3469 C C . LEU A 1 461 ? -16.379 5.993 -38.801 1.00 31.22 461 LEU A C 1
ATOM 3470 O O . LEU A 1 461 ? -17.499 6.463 -38.564 1.00 44.82 461 LEU A O 1
ATOM 3475 N N . THR A 1 462 ? -15.306 6.764 -38.955 1.00 31.22 462 THR A N 1
ATOM 3476 C CA . THR A 1 462 ? -15.394 8.214 -38.869 1.00 29.17 462 THR A CA 1
ATOM 3477 C C . THR A 1 462 ? -15.944 8.790 -40.168 1.00 34.84 462 THR A C 1
ATOM 3478 O O . THR A 1 462 ? -15.604 8.329 -41.262 1.00 51.91 462 THR A O 1
ATOM 3482 N N . ASN A 1 463 ? -16.807 9.800 -40.035 1.00 32.83 463 ASN A N 1
ATOM 3483 C CA . ASN A 1 463 ? -17.462 10.461 -41.165 1.00 33.38 463 ASN A CA 1
ATOM 3484 C C . ASN A 1 463 ? -18.289 9.458 -41.970 1.00 35.46 463 ASN A C 1
ATOM 3485 O O . ASN A 1 463 ? -18.118 9.286 -43.180 1.00 37.50 463 ASN A O 1
ATOM 3490 N N . VAL A 1 464 ? -19.199 8.788 -41.261 1.00 44.92 464 VAL A N 1
ATOM 3491 C CA . VAL A 1 464 ? -20.103 7.803 -41.844 1.00 31.99 464 VAL A CA 1
ATOM 3492 C C . V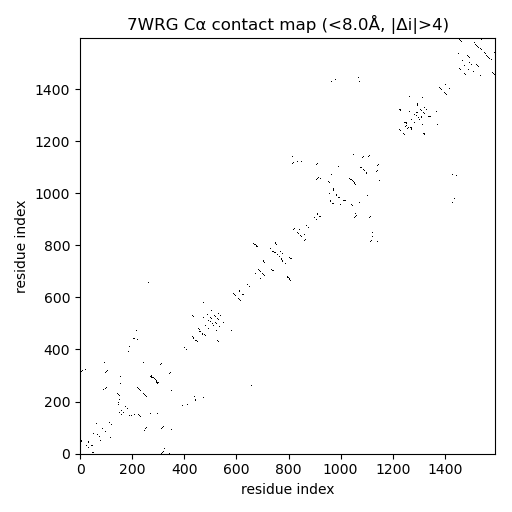AL A 1 464 ? -21.562 8.203 -41.651 1.00 28.23 464 VAL A C 1
ATOM 3493 O O . VAL A 1 464 ? -22.342 8.226 -42.608 1.00 30.34 464 VAL A O 1
ATOM 3497 N N . ILE A 1 465 ? -21.949 8.523 -40.422 1.00 22.07 465 ILE A N 1
ATOM 3498 C CA . ILE A 1 465 ? -23.276 9.032 -40.143 1.00 24.48 465 ILE A CA 1
ATOM 3499 C C . ILE A 1 465 ? -23.213 10.554 -40.099 1.00 23.23 465 ILE A C 1
ATOM 3500 O O . ILE A 1 465 ? -22.142 11.155 -40.114 1.00 27.30 465 ILE A O 1
ATOM 3505 N N . VAL A 1 466 ? -24.380 11.192 -40.042 1.00 28.97 466 VAL A N 1
ATOM 3506 C CA . VAL A 1 466 ? -24.451 12.647 -40.093 1.00 27.94 466 VAL A CA 1
ATOM 3507 C C . VAL A 1 466 ? -25.814 13.082 -39.574 1.00 26.07 466 VAL A C 1
ATOM 3508 O O . VAL A 1 466 ? -26.829 12.426 -39.822 1.00 27.81 466 VAL A O 1
ATOM 3512 N N . HIS A 1 467 ? -25.822 14.185 -38.830 1.00 16.98 467 HIS A N 1
ATOM 3513 C CA . HIS A 1 467 ? -27.043 14.849 -38.396 1.00 30.06 467 HIS A CA 1
ATOM 3514 C C . HIS A 1 467 ? -27.132 16.200 -39.089 1.00 29.56 467 HIS A C 1
ATOM 3515 O O . HIS A 1 467 ? -26.172 16.976 -39.063 1.00 33.00 467 HIS A O 1
ATOM 3522 N N . PHE A 1 468 ? -28.275 16.479 -39.706 1.00 27.34 468 PHE A N 1
ATOM 3523 C CA . PHE A 1 468 ? -28.492 17.737 -40.404 1.00 20.78 468 PHE A CA 1
ATOM 3524 C C . PHE A 1 468 ? -29.199 18.729 -39.491 1.00 29.58 468 PHE A C 1
ATOM 3525 O O . PHE A 1 468 ? -30.108 18.362 -38.739 1.00 39.37 468 PHE A O 1
ATOM 3533 N N . ILE A 1 469 ? -28.771 19.986 -39.561 1.00 30.80 469 ILE A N 1
ATOM 3534 C CA . ILE A 1 469 ? -29.295 21.055 -38.714 1.00 29.57 469 ILE A CA 1
ATOM 3535 C C . ILE A 1 469 ? -30.309 21.845 -39.534 1.00 44.19 469 ILE A C 1
ATOM 3536 O O . ILE A 1 469 ? -29.913 22.544 -40.482 1.00 55.38 469 ILE A O 1
ATOM 3541 N N . PRO A 1 470 ? -31.606 21.765 -39.227 1.00 38.20 470 PRO A N 1
ATOM 3542 C CA . PRO A 1 470 ? -32.596 22.551 -39.968 1.00 45.51 470 PRO A CA 1
ATOM 3543 C C . PRO A 1 470 ? -32.350 24.045 -39.823 1.00 45.72 470 PRO A C 1
ATOM 3544 O O . PRO A 1 470 ? -31.629 24.504 -38.934 1.00 31.22 470 PRO A O 1
ATOM 3548 N N . VAL A 1 471 ? -32.988 24.805 -40.715 1.00 35.01 471 VAL A N 1
ATOM 3549 C CA . VAL A 1 471 ? -32.681 26.221 -40.909 1.00 36.41 471 VAL A CA 1
ATOM 3550 C C . VAL A 1 471 ? -33.377 27.044 -39.829 1.00 30.41 471 VAL A C 1
ATOM 3551 O O . VAL A 1 471 ? -33.259 28.273 -39.789 1.00 46.62 471 VAL A O 1
ATOM 3555 N N . GLY A 1 472 ? -34.093 26.368 -38.938 1.00 38.59 472 GLY A N 1
ATOM 3556 C CA . GLY A 1 472 ? -34.784 27.042 -37.857 1.00 43.09 472 GLY A CA 1
ATOM 3557 C C . GLY A 1 472 ? -34.168 26.801 -36.494 1.00 48.45 472 GLY A C 1
ATOM 3558 O O . GLY A 1 472 ? -32.970 26.521 -36.382 1.00 55.39 472 GLY A O 1
ATOM 3559 N N . GLU A 1 473 ? -34.980 26.922 -35.446 1.00 38.81 473 GLU A N 1
ATOM 3560 C CA . GLU A 1 473 ? -34.562 26.619 -34.081 1.00 38.00 473 GLU A CA 1
ATOM 3561 C C . GLU A 1 473 ? -35.086 25.234 -33.726 1.00 35.59 473 GLU A C 1
ATOM 3562 O O . GLU A 1 473 ? -36.288 25.055 -33.503 1.00 50.07 473 GLU A O 1
ATOM 3568 N N . SER A 1 474 ? -34.185 24.259 -33.671 1.00 25.91 474 SER A N 1
ATOM 3569 C CA . SER A 1 474 ? -34.531 22.879 -33.375 1.00 31.23 474 SER A CA 1
ATOM 3570 C C . SER A 1 474 ? -33.881 22.448 -32.066 1.00 28.20 474 SER A C 1
ATOM 3571 O O . SER A 1 474 ? -33.028 23.141 -31.506 1.00 35.69 474 SER A O 1
ATOM 3574 N N . VAL A 1 475 ? -34.300 21.282 -31.580 1.00 26.93 475 VAL A N 1
ATOM 3575 C CA . VAL A 1 475 ? -33.833 20.738 -30.311 1.00 25.93 475 VAL A CA 1
ATOM 3576 C C . VAL A 1 475 ? -33.283 19.341 -30.553 1.00 36.39 475 VAL A C 1
ATOM 3577 O O . VAL A 1 475 ? -33.950 18.504 -31.170 1.00 45.16 475 VAL A O 1
ATOM 3581 N N . VAL A 1 476 ? -32.070 19.092 -30.070 1.00 29.79 476 VAL A N 1
ATOM 3582 C CA . VAL A 1 476 ? -31.463 17.768 -30.134 1.00 24.91 476 VAL A CA 1
ATOM 3583 C C . VAL A 1 476 ? -31.803 17.019 -28.852 1.00 33.87 476 VAL A C 1
ATOM 3584 O O . VAL A 1 476 ? -31.625 17.550 -27.750 1.00 38.00 476 VAL A O 1
ATOM 3588 N N . GLY A 1 477 ? -32.302 15.794 -28.990 1.00 29.08 477 GLY A N 1
ATOM 3589 C CA . GLY A 1 477 ? -32.660 15.022 -27.813 1.00 41.61 477 GLY A CA 1
ATOM 3590 C C . GLY A 1 477 ? -33.050 13.605 -28.171 1.00 43.76 477 GLY A C 1
ATOM 3591 O O . GLY A 1 477 ? -33.265 13.266 -29.338 1.00 35.16 477 GLY A O 1
ATOM 3592 N N . ASN A 1 478 ? -33.132 12.771 -27.134 1.00 42.22 478 ASN A N 1
ATOM 3593 C CA . ASN A 1 478 ? -33.537 11.374 -27.292 1.00 42.56 478 ASN A CA 1
ATOM 3594 C C . ASN A 1 478 ? -35.044 11.241 -27.068 1.00 63.13 478 ASN A C 1
ATOM 3595 O O . ASN A 1 478 ? -35.529 10.742 -26.048 1.00 62.81 478 ASN A O 1
ATOM 3600 N N . LYS A 1 479 ? -35.780 11.743 -28.051 1.00 68.85 479 LYS A N 1
ATOM 3601 C CA . LYS A 1 479 ? -37.225 11.624 -28.136 1.00 76.78 479 LYS A CA 1
ATOM 3602 C C . LYS A 1 479 ? -37.528 11.239 -29.576 1.00 105.56 479 LYS A C 1
ATOM 3603 O O . LYS A 1 479 ? -37.136 11.964 -30.504 1.00 105.42 479 LYS A O 1
ATOM 3609 N N . PRO A 1 480 ? -38.211 10.132 -29.808 1.00 115.01 480 PRO A N 1
ATOM 3610 C CA . PRO A 1 480 ? -38.445 9.705 -31.192 1.00 118.11 480 PRO A CA 1
ATOM 3611 C C . PRO A 1 480 ? -39.295 10.695 -31.987 1.00 136.78 480 PRO A C 1
ATOM 3612 O O . PRO A 1 480 ? -40.424 10.373 -32.364 1.00 163.52 480 PRO A O 1
ATOM 3616 N N . THR A 1 481 ? -38.757 11.897 -32.252 1.00 136.77 481 THR A N 1
ATOM 3617 C CA . THR A 1 481 ? -39.422 12.962 -33.011 1.00 155.18 481 THR A CA 1
ATOM 3618 C C . THR A 1 481 ? -40.877 13.154 -32.607 1.00 158.56 481 THR A C 1
ATOM 3619 O O . THR A 1 481 ? -41.167 13.425 -31.437 1.00 136.39 481 THR A O 1
ATOM 3623 N N . SER A 1 482 ? -41.790 13.026 -33.571 1.00 165.18 482 SER A N 1
ATOM 3624 C CA . SER A 1 482 ? -43.221 13.201 -33.324 1.00 158.73 482 SER A CA 1
ATOM 3625 C C . SER A 1 482 ? -43.526 14.622 -32.857 1.00 162.37 482 SER A C 1
ATOM 3626 O O . SER A 1 482 ? -44.365 14.843 -31.982 1.00 144.32 482 SER A O 1
ATOM 3629 N N . SER A 1 483 ? -42.805 15.588 -33.420 1.00 164.12 483 SER A N 1
ATOM 3630 C CA . SER A 1 483 ? -43.049 17.009 -33.191 1.00 154.07 483 SER A CA 1
ATOM 3631 C C . SER A 1 483 ? -42.207 17.788 -34.192 1.00 150.08 483 SER A C 1
ATOM 3632 O O . SER A 1 483 ? -41.368 17.224 -34.898 1.00 134.94 483 SER A O 1
ATOM 3635 N N . GLY A 1 484 ? -42.452 19.099 -34.254 1.00 147.51 484 GLY A N 1
ATOM 3636 C CA . GLY A 1 484 ? -41.695 19.954 -35.139 1.00 102.01 484 GLY A CA 1
ATOM 3637 C C . GLY A 1 484 ? -40.433 20.502 -34.497 1.00 90.24 484 GLY A C 1
ATOM 3638 O O . GLY A 1 484 ? -40.326 20.595 -33.273 1.00 99.66 484 GLY A O 1
ATOM 3639 N N . ASN A 1 485 ? -39.472 20.862 -35.352 1.00 80.75 485 ASN A N 1
ATOM 3640 C CA . ASN A 1 485 ? -38.200 21.460 -34.941 1.00 62.17 485 ASN A CA 1
ATOM 3641 C C . ASN A 1 485 ? -37.442 20.530 -33.988 1.00 50.09 485 ASN A C 1
ATOM 3642 O O . ASN A 1 485 ? -37.242 20.824 -32.806 1.00 44.86 485 ASN A O 1
ATOM 3647 N N . PHE A 1 486 ? -37.013 19.395 -34.536 1.00 52.64 486 PHE A N 1
ATOM 3648 C CA . PHE A 1 486 ? -36.400 18.365 -33.707 1.00 43.79 486 PHE A CA 1
ATOM 3649 C C . PHE A 1 486 ? -35.342 17.606 -34.491 1.00 49.80 486 PHE A C 1
ATOM 3650 O O . PHE A 1 486 ? -35.630 17.054 -35.557 1.00 37.40 486 PHE A O 1
ATOM 3658 N N . ILE A 1 487 ? -34.122 17.596 -33.961 1.00 46.36 487 ILE A N 1
ATOM 3659 C CA . ILE A 1 487 ? -33.063 16.690 -34.390 1.00 32.24 487 ILE A CA 1
ATOM 3660 C C . ILE A 1 487 ? -32.989 15.578 -33.357 1.00 43.94 487 ILE A C 1
ATOM 3661 O O . ILE A 1 487 ? -32.842 15.850 -32.160 1.00 53.18 487 ILE A O 1
ATOM 3666 N N . GLN A 1 488 ? -33.092 14.328 -33.792 1.00 37.78 488 GLN A N 1
ATOM 3667 C CA . GLN A 1 488 ? -33.047 13.211 -32.859 1.00 37.56 488 GLN A CA 1
ATOM 3668 C C . GLN A 1 488 ? -31.640 12.635 -32.800 1.00 23.71 488 GLN A C 1
ATOM 3669 O O . GLN A 1 488 ? -31.133 12.106 -33.796 1.00 29.13 488 GLN A O 1
ATOM 3675 N N . MET A 1 489 ? -31.015 12.755 -31.635 1.00 27.12 489 MET A N 1
ATOM 3676 C CA . MET A 1 489 ? -29.899 11.909 -31.247 1.00 22.51 489 MET A CA 1
ATOM 3677 C C . MET A 1 489 ? -30.417 10.870 -30.273 1.00 28.50 489 MET A C 1
ATOM 3678 O O . MET A 1 489 ? -31.095 11.208 -29.295 1.00 37.08 489 MET A O 1
ATOM 3683 N N . SER A 1 490 ? -30.117 9.609 -30.553 1.00 22.11 490 SER A N 1
ATOM 3684 C CA . SER A 1 490 ? -30.521 8.507 -29.689 1.00 19.54 490 SER A CA 1
ATOM 3685 C C . SER A 1 490 ? -29.295 7.768 -29.172 1.00 24.87 490 SER A C 1
ATOM 3686 O O . SER A 1 490 ? -28.230 7.778 -29.803 1.00 30.88 490 SER A O 1
ATOM 3689 N N . GLY A 1 491 ? -29.454 7.145 -28.005 1.00 24.37 491 GLY A N 1
ATOM 3690 C CA . GLY A 1 491 ? -28.447 6.271 -27.457 1.00 20.57 491 GLY A CA 1
ATOM 3691 C C . GLY A 1 491 ? -27.875 6.808 -26.160 1.00 19.74 491 GLY A C 1
ATOM 3692 O O . GLY A 1 491 ? -28.571 7.467 -25.378 1.00 37.06 491 GLY A O 1
ATOM 3693 N N . LEU A 1 492 ? -26.608 6.474 -25.923 1.00 17.43 492 LEU A N 1
ATOM 3694 C CA . LEU A 1 492 ? -25.975 6.721 -24.636 1.00 12.97 492 LEU A CA 1
ATOM 3695 C C . LEU A 1 492 ? -25.858 8.215 -24.351 1.00 19.13 492 LEU A C 1
ATOM 3696 O O . LEU A 1 492 ? -25.491 9.009 -25.221 1.00 27.24 492 LEU A O 1
ATOM 3701 N N . SER A 1 493 ? -26.194 8.589 -23.110 1.00 21.53 493 SER A N 1
ATOM 3702 C CA . SER A 1 493 ? -25.963 9.914 -22.527 1.00 20.43 493 SER A CA 1
ATOM 3703 C C . SER A 1 493 ? -26.927 10.986 -23.026 1.00 27.84 493 SER A C 1
ATOM 3704 O O . SER A 1 493 ? -27.020 12.057 -22.418 1.00 25.53 493 SER A O 1
ATOM 3707 N N . ILE A 1 494 ? -27.648 10.729 -24.113 1.00 28.27 494 ILE A N 1
ATOM 3708 C CA . ILE A 1 494 ? -28.497 11.758 -24.706 1.00 31.69 494 ILE A CA 1
ATOM 3709 C C . ILE A 1 494 ? -29.822 11.823 -23.959 1.00 27.95 494 ILE A C 1
ATOM 3710 O O . ILE A 1 494 ? -30.482 10.799 -23.743 1.00 18.68 494 ILE A O 1
ATOM 3715 N N . LEU A 1 495 ? -30.212 13.030 -23.569 1.00 36.78 495 LEU A N 1
ATOM 3716 C CA . LEU A 1 495 ? -31.435 13.283 -22.818 1.00 32.49 495 LEU A CA 1
ATOM 3717 C C . LEU A 1 495 ? -32.608 13.474 -23.766 1.00 38.04 495 LEU A C 1
ATOM 3718 O O . LEU A 1 495 ? -32.431 13.634 -24.975 1.00 43.29 495 LEU A O 1
ATOM 3723 N N . PRO A 1 496 ? -33.843 13.448 -23.249 1.00 36.72 496 PRO A N 1
ATOM 3724 C CA . PRO A 1 496 ? -34.995 13.762 -24.112 1.00 42.74 496 PRO A CA 1
ATOM 3725 C C . PRO A 1 496 ? -34.950 15.164 -24.695 1.00 47.40 496 PRO A C 1
ATOM 3726 O O . PRO A 1 496 ? -35.534 15.402 -25.760 1.00 42.92 496 PRO A O 1
ATOM 3730 N N . GLN A 1 497 ? -34.279 16.105 -24.026 1.00 41.03 497 GLN A N 1
ATOM 3731 C CA . GLN A 1 497 ? -34.021 17.443 -24.570 1.00 39.94 497 GLN A CA 1
ATOM 3732 C C . GLN A 1 497 ? -32.581 17.791 -24.198 1.00 40.57 497 GLN A C 1
ATOM 3733 O O . GLN A 1 497 ? -32.320 18.348 -23.128 1.00 46.61 497 GLN A O 1
ATOM 3739 N N . HIS A 1 498 ? -31.650 17.457 -25.091 1.00 41.50 498 HIS A N 1
ATOM 3740 C CA . HIS A 1 498 ? -30.228 17.613 -24.785 1.00 32.60 498 HIS A CA 1
ATOM 3741 C C . HIS A 1 498 ? -29.781 19.061 -24.966 1.00 28.57 498 HIS A C 1
ATOM 3742 O O . HIS A 1 498 ? -29.523 19.770 -23.989 1.00 32.92 498 HIS A O 1
ATOM 3749 N N . VAL A 1 499 ? -29.680 19.517 -26.215 1.00 24.54 499 VAL A N 1
ATOM 3750 C CA . VAL A 1 499 ? -29.234 20.869 -26.517 1.00 29.60 499 VAL A CA 1
ATOM 3751 C C . VAL A 1 499 ? -30.248 21.536 -27.437 1.00 33.58 499 VAL A C 1
ATOM 3752 O O . VAL A 1 499 ? -31.140 20.895 -27.994 1.00 26.61 499 VAL A O 1
ATOM 3756 N N . THR A 1 500 ? -30.095 22.849 -27.586 1.00 31.22 500 THR A N 1
ATOM 3757 C CA . THR A 1 500 ? -30.921 23.657 -28.470 1.00 26.03 500 THR A CA 1
ATOM 3758 C C . THR A 1 500 ? -30.036 24.274 -29.541 1.00 30.41 500 THR A C 1
ATOM 3759 O O . THR A 1 500 ? -29.019 24.900 -29.226 1.00 34.02 500 THR A O 1
ATOM 3763 N N . LEU A 1 501 ? -30.418 24.090 -30.800 1.00 25.70 501 LEU A N 1
ATOM 3764 C CA . LEU A 1 501 ? -29.700 24.655 -31.932 1.00 30.80 501 LEU A CA 1
ATOM 3765 C C . LEU A 1 501 ? -30.543 25.745 -32.579 1.00 34.81 501 LEU A C 1
ATOM 3766 O O . LEU A 1 501 ? -31.763 25.606 -32.707 1.00 43.34 501 LEU A O 1
ATOM 3771 N N . LYS A 1 502 ? -29.888 26.832 -32.980 1.00 43.75 502 LYS A N 1
ATOM 3772 C CA . LYS A 1 502 ? -30.553 27.957 -33.629 1.00 34.77 502 LYS A CA 1
ATOM 3773 C C . LYS A 1 502 ? -29.782 28.303 -34.895 1.00 29.68 502 LYS A C 1
ATOM 3774 O O . LYS A 1 502 ? -28.686 28.866 -34.826 1.00 37.29 502 LYS A O 1
ATOM 3780 N N . ASN A 1 503 ? -30.354 27.958 -36.043 1.00 29.43 503 ASN A N 1
ATOM 3781 C CA . ASN A 1 503 ? -29.746 28.216 -37.340 1.00 36.58 503 ASN A CA 1
ATOM 3782 C C . ASN A 1 503 ? -30.374 29.468 -37.938 1.00 46.38 503 ASN A C 1
ATOM 3783 O O . ASN A 1 503 ? -31.601 29.571 -38.025 1.00 47.49 503 ASN A O 1
ATOM 3788 N N . ASP A 1 504 ? -29.533 30.416 -38.342 1.00 44.76 504 ASP A N 1
ATOM 3789 C CA . ASP A 1 504 ? -29.982 31.664 -38.953 1.00 30.22 504 ASP A CA 1
ATOM 3790 C C . ASP A 1 504 ? -29.629 31.611 -40.438 1.00 42.95 504 ASP A C 1
ATOM 3791 O O . ASP A 1 504 ? -28.657 32.216 -40.892 1.00 34.69 504 ASP A O 1
ATOM 3796 N N . GLY A 1 505 ? -30.435 30.873 -41.195 1.00 50.94 505 GLY A N 1
ATOM 3797 C CA . GLY A 1 505 ? -30.239 30.787 -42.634 1.00 50.46 505 GLY A CA 1
ATOM 3798 C C . GLY A 1 505 ? -28.895 30.227 -43.046 1.00 35.85 505 GLY A C 1
ATOM 3799 O O . GLY A 1 505 ? -28.328 30.665 -44.055 1.00 43.32 505 GLY A O 1
ATOM 3800 N N . ASN A 1 506 ? -28.370 29.266 -42.282 1.00 33.34 506 ASN A N 1
ATOM 3801 C CA . ASN A 1 506 ? -27.063 28.660 -42.542 1.00 41.79 506 ASN A CA 1
ATOM 3802 C C . ASN A 1 506 ? -25.953 29.708 -42.579 1.00 46.84 506 ASN A C 1
ATOM 3803 O O . ASN A 1 506 ? -24.967 29.562 -43.305 1.00 42.82 506 ASN A O 1
ATOM 3808 N N . ASN A 1 507 ? -26.114 30.772 -41.794 1.00 36.04 507 ASN A N 1
ATOM 3809 C CA . ASN A 1 507 ? -25.119 31.829 -41.674 1.00 34.74 507 ASN A CA 1
ATOM 3810 C C . ASN A 1 507 ? -24.571 31.992 -40.267 1.00 40.44 507 ASN A C 1
ATOM 3811 O O . ASN A 1 507 ? -23.442 32.464 -40.114 1.00 57.64 507 ASN A O 1
ATOM 3816 N N . GLN A 1 508 ? -25.331 31.614 -39.241 1.00 30.47 508 GLN A N 1
ATOM 3817 C CA . GLN A 1 508 ? -24.902 31.816 -37.860 1.00 36.14 508 GLN A CA 1
ATOM 3818 C C . GLN A 1 508 ? -25.665 30.827 -36.987 1.00 45.70 508 GLN A C 1
ATOM 3819 O O . GLN A 1 508 ? -26.875 30.979 -36.795 1.00 46.04 508 GLN A O 1
ATOM 3825 N N . ILE A 1 509 ? -24.961 29.825 -36.466 1.00 34.77 509 ILE A N 1
ATOM 3826 C CA . ILE A 1 509 ? -25.562 28.739 -35.698 1.00 37.99 509 ILE A CA 1
ATOM 3827 C C . ILE A 1 509 ? -25.116 28.868 -34.249 1.00 35.63 509 ILE A C 1
ATOM 3828 O O . ILE A 1 509 ? -23.922 29.042 -33.974 1.00 50.11 509 ILE A O 1
ATOM 3833 N N . HIS A 1 510 ? -26.071 28.783 -33.325 1.00 30.79 510 HIS A N 1
ATOM 3834 C CA . HIS A 1 510 ? -25.805 28.888 -31.897 1.00 27.42 510 HIS A CA 1
ATOM 3835 C C . HIS A 1 510 ? -26.288 27.627 -31.194 1.00 30.95 510 HIS A C 1
ATOM 3836 O O . HIS A 1 510 ? -27.428 27.195 -31.397 1.00 34.81 510 HIS A O 1
ATOM 3843 N N . LEU A 1 511 ? -25.421 27.048 -30.370 1.00 29.21 511 LEU A N 1
ATOM 3844 C CA . LEU A 1 511 ? -25.716 25.838 -29.614 1.00 32.02 511 LEU A CA 1
ATOM 3845 C C . LEU A 1 511 ? -25.813 26.189 -28.135 1.00 33.35 511 LEU A C 1
ATOM 3846 O O . LEU A 1 511 ? -24.899 26.807 -27.580 1.00 33.62 511 LEU A O 1
ATOM 3851 N N . SER A 1 512 ? -26.916 25.793 -27.501 1.00 36.23 512 SER A N 1
ATOM 3852 C CA . SER A 1 512 ? -27.173 26.124 -26.102 1.00 40.07 512 SER A CA 1
ATOM 3853 C C . SER A 1 512 ? -27.603 24.867 -25.357 1.00 39.65 512 SER A C 1
ATOM 3854 O O . SER A 1 512 ? -28.597 24.224 -25.755 1.00 35.33 512 SER A O 1
ATOM 3857 N N . PRO A 1 513 ? -26.909 24.478 -24.288 1.00 42.30 513 PRO A N 1
ATOM 3858 C CA . PRO A 1 513 ? -27.320 23.284 -23.540 1.00 45.20 513 PRO A CA 1
ATOM 3859 C C . PRO A 1 513 ? -28.595 23.536 -22.749 1.00 38.75 513 PRO A C 1
ATOM 3860 O O . PRO A 1 513 ? -28.815 24.628 -22.219 1.00 50.96 513 PRO A O 1
ATOM 3864 N N . CYS A 1 514 ? -29.437 22.506 -22.670 1.00 35.40 514 CYS A N 1
ATOM 3865 C CA . CYS A 1 514 ? -30.722 22.596 -21.988 1.00 16.57 514 CYS A CA 1
ATOM 3866 C C . CYS A 1 514 ? -30.627 22.335 -20.489 1.00 23.69 514 CYS A C 1
ATOM 3867 O O . CYS A 1 514 ? -31.666 22.158 -19.843 1.00 38.48 514 CYS A O 1
ATOM 3870 N N . SER A 1 515 ? -29.423 22.303 -19.924 1.00 52.41 515 SER A N 1
ATOM 3871 C CA . SER A 1 515 ? -29.264 22.045 -18.500 1.00 51.47 515 SER A CA 1
ATOM 3872 C C . SER A 1 515 ? -27.897 22.539 -18.052 1.00 58.84 515 SER A C 1
ATOM 3873 O O . SER A 1 515 ? -26.939 22.545 -18.830 1.00 56.42 515 SER A O 1
ATOM 3876 N N . GLU A 1 516 ? -27.822 22.951 -16.786 1.00 66.40 516 GLU A N 1
ATOM 3877 C CA . GLU A 1 516 ? -26.557 23.380 -16.205 1.00 79.80 516 GLU A CA 1
ATOM 3878 C C . GLU A 1 516 ? -25.698 22.208 -15.751 1.00 74.84 516 GLU A C 1
ATOM 3879 O O . GLU A 1 516 ? -24.484 22.373 -15.585 1.00 82.12 516 GLU A O 1
ATOM 3885 N N . ASP A 1 517 ? -26.297 21.034 -15.546 1.00 60.30 517 ASP A N 1
ATOM 3886 C CA . ASP A 1 517 ? -25.576 19.826 -15.163 1.00 84.35 517 ASP A CA 1
ATOM 3887 C C . ASP A 1 517 ? -25.317 18.910 -16.354 1.00 79.83 517 ASP A C 1
ATOM 3888 O O . ASP A 1 517 ? -25.213 17.690 -16.190 1.00 84.75 517 ASP A O 1
ATOM 3893 N N . LEU A 1 518 ? -25.209 19.478 -17.552 1.00 77.33 518 LEU A N 1
ATOM 3894 C CA . LEU A 1 518 ? -25.048 18.714 -18.785 1.00 66.84 518 LEU A CA 1
ATOM 3895 C C . LEU A 1 518 ? -23.650 18.975 -19.333 1.00 64.00 518 LEU A C 1
ATOM 3896 O O . LEU A 1 518 ? -23.353 20.084 -19.793 1.00 78.70 518 LEU A O 1
ATOM 3901 N N . ASP A 1 519 ? -22.797 17.955 -19.286 1.00 50.23 519 ASP A N 1
ATOM 3902 C CA . ASP A 1 519 ? -21.402 18.082 -19.701 1.00 63.05 519 ASP A CA 1
ATOM 3903 C C . ASP A 1 519 ? -21.307 17.916 -21.213 1.00 58.73 519 ASP A C 1
ATOM 3904 O O . ASP A 1 519 ? -21.233 16.797 -21.725 1.00 53.93 519 ASP A O 1
ATOM 3909 N N . ILE A 1 520 ? -21.310 19.036 -21.933 1.00 42.15 520 ILE A N 1
ATOM 3910 C CA . ILE A 1 520 ? -21.072 19.049 -23.370 1.00 42.66 520 ILE A CA 1
ATOM 3911 C C . ILE A 1 520 ? -19.897 19.978 -23.647 1.00 40.43 520 ILE A C 1
ATOM 3912 O O . ILE A 1 520 ? -19.693 20.979 -22.952 1.00 44.49 520 ILE A O 1
ATOM 3917 N N . PHE A 1 521 ? -19.110 19.630 -24.663 1.00 33.82 521 PHE A N 1
ATOM 3918 C CA . PHE A 1 521 ? -17.866 20.325 -24.959 1.00 28.04 521 PHE A CA 1
ATOM 3919 C C . PHE A 1 521 ? -17.860 20.829 -26.397 1.00 29.22 521 PHE A C 1
ATOM 3920 O O . PHE A 1 521 ? -18.481 20.236 -27.285 1.00 40.42 521 PHE A O 1
ATOM 3928 N N . ILE A 1 522 ? -17.143 21.929 -26.616 1.00 32.65 522 ILE A N 1
ATOM 3929 C CA . ILE A 1 522 ? -16.869 22.460 -27.948 1.00 34.49 522 ILE A CA 1
ATOM 3930 C C . ILE A 1 522 ? -15.378 22.754 -28.025 1.00 31.28 522 ILE A C 1
ATOM 3931 O O . ILE A 1 522 ? -14.853 23.521 -27.208 1.00 27.18 522 ILE A O 1
ATOM 3936 N N . ASN A 1 523 ? -14.700 22.141 -28.998 1.00 29.97 523 ASN A N 1
ATOM 3937 C CA . ASN A 1 523 ? -13.246 22.260 -29.148 1.00 26.33 523 ASN A CA 1
ATOM 3938 C C . ASN A 1 523 ? -12.521 21.839 -27.872 1.00 32.52 523 ASN A C 1
ATOM 3939 O O . ASN A 1 523 ? -11.414 22.301 -27.584 1.00 37.40 523 ASN A O 1
ATOM 3944 N N . GLY A 1 524 ? -13.142 20.949 -27.100 1.00 31.42 524 GLY A N 1
ATOM 3945 C CA . GLY A 1 524 ? -12.610 20.506 -25.834 1.00 46.02 524 GLY A CA 1
ATOM 3946 C C . GLY A 1 524 ? -12.976 21.386 -24.655 1.00 46.40 524 GLY A C 1
ATOM 3947 O O . GLY A 1 524 ? -13.067 20.889 -23.527 1.00 51.32 524 GLY A O 1
ATOM 3948 N N . LYS A 1 525 ? -13.185 22.675 -24.886 1.00 37.91 525 LYS A N 1
ATOM 3949 C CA . LYS A 1 525 ? -13.559 23.573 -23.800 1.00 42.44 525 LYS A CA 1
ATOM 3950 C C . LYS A 1 525 ? -15.013 23.331 -23.413 1.00 36.00 525 LYS A C 1
ATOM 3951 O O . LYS A 1 525 ? -15.879 23.264 -24.294 1.00 46.02 525 LYS A O 1
ATOM 3957 N N . PRO A 1 526 ? -15.322 23.190 -22.124 1.00 42.95 526 PRO A N 1
ATOM 3958 C CA . PRO A 1 526 ? -16.713 22.958 -21.722 1.00 37.39 526 PRO A CA 1
ATOM 3959 C C . PRO A 1 526 ? -17.598 24.151 -22.049 1.00 41.53 526 PRO A C 1
ATOM 3960 O O . PRO A 1 526 ? -17.144 25.296 -22.104 1.00 43.69 526 PRO A O 1
ATOM 3964 N N . VAL A 1 527 ? -18.879 23.865 -22.267 1.00 39.13 527 VAL A N 1
ATOM 3965 C CA . VAL A 1 527 ? -19.864 24.862 -22.670 1.00 33.50 527 VAL A CA 1
ATOM 3966 C C . VAL A 1 527 ? -20.856 25.049 -21.532 1.00 45.03 527 VAL A C 1
ATOM 3967 O O . VAL A 1 527 ? -21.356 24.069 -20.966 1.00 62.56 527 VAL A O 1
ATOM 3971 N N . HIS A 1 528 ? -21.139 26.309 -21.198 1.00 44.40 528 HIS A N 1
ATOM 3972 C CA . HIS A 1 528 ? -22.066 26.635 -20.126 1.00 59.79 528 HIS A CA 1
ATOM 3973 C C . HIS A 1 528 ? -23.273 27.445 -20.575 1.00 57.09 528 HIS A C 1
ATOM 3974 O O . HIS A 1 528 ? -24.286 27.446 -19.868 1.00 69.62 528 HIS A O 1
ATOM 3981 N N . GLY A 1 529 ? -23.201 28.122 -21.719 1.00 29.05 529 GLY A N 1
ATOM 3982 C CA . GLY A 1 529 ? -24.332 28.872 -22.229 1.00 32.34 529 GLY A CA 1
ATOM 3983 C C . GLY A 1 529 ? -24.392 28.878 -23.741 1.00 37.77 529 GLY A C 1
ATOM 3984 O O . GLY A 1 529 ? -23.742 28.052 -24.391 1.00 36.50 529 GLY A O 1
ATOM 3985 N N . GLU A 1 530 ? -25.168 29.798 -24.314 1.00 29.10 530 GLU A N 1
ATOM 3986 C CA . GLU A 1 530 ? -25.262 29.896 -25.765 1.00 33.05 530 GLU A CA 1
ATOM 3987 C C . GLU A 1 530 ? -23.892 30.173 -26.367 1.00 36.26 530 GLU A C 1
ATOM 3988 O O . GLU A 1 530 ? -23.207 31.122 -25.975 1.00 56.22 530 GLU A O 1
ATOM 3994 N N . THR A 1 531 ? -23.495 29.337 -27.323 1.00 22.33 531 THR A N 1
ATOM 3995 C CA . THR A 1 531 ? -22.195 29.458 -27.966 1.00 33.30 531 THR A CA 1
ATOM 3996 C C . THR A 1 531 ? -22.371 29.300 -29.468 1.00 33.52 531 THR A C 1
ATOM 3997 O O . THR A 1 531 ? -23.066 28.386 -29.922 1.00 31.35 531 THR A O 1
ATOM 4001 N N . GLN A 1 532 ? -21.742 30.190 -30.230 1.00 39.75 532 GLN A N 1
ATOM 4002 C CA . GLN A 1 532 ? -21.864 30.182 -31.681 1.00 34.80 532 GLN A CA 1
ATOM 4003 C C . GLN A 1 532 ? -20.910 29.155 -32.277 1.00 24.66 532 GLN A C 1
ATOM 4004 O O . GLN A 1 532 ? -19.692 29.248 -32.091 1.00 34.50 532 GLN A O 1
ATOM 4010 N N . LEU A 1 533 ? -21.461 28.175 -32.987 1.00 33.18 533 LEU A N 1
ATOM 4011 C CA . LEU A 1 533 ? -20.632 27.219 -33.703 1.00 30.77 533 LEU A CA 1
ATOM 4012 C C . LEU A 1 533 ? -19.973 27.890 -34.901 1.00 39.38 533 LEU A C 1
ATOM 4013 O O . LEU A 1 533 ? -20.525 28.812 -35.507 1.00 54.49 533 LEU A O 1
ATOM 4018 N N . GLN A 1 534 ? -18.775 27.421 -35.240 1.00 24.52 534 GLN A N 1
ATOM 4019 C CA . GLN A 1 534 ? -18.049 27.935 -36.390 1.00 25.69 534 GLN A CA 1
ATOM 4020 C C . GLN A 1 534 ? -17.454 26.763 -37.158 1.00 27.49 534 GLN A C 1
ATOM 4021 O O . GLN A 1 534 ? -17.457 25.621 -36.690 1.00 26.77 534 GLN A O 1
ATOM 4027 N N . GLN A 1 535 ? -16.948 27.062 -38.354 1.00 27.10 535 GLN A N 1
ATOM 4028 C CA . GLN A 1 535 ? -16.541 26.023 -39.292 1.00 12.52 535 GLN A CA 1
ATOM 4029 C C . GLN A 1 535 ? -15.512 25.089 -38.669 1.00 30.18 535 GLN A C 1
ATOM 4030 O O . GLN A 1 535 ? -14.546 25.535 -38.043 1.00 37.70 535 GLN A O 1
ATOM 4036 N N . ASN A 1 536 ? -15.741 23.785 -38.833 1.00 28.94 536 ASN A N 1
ATOM 4037 C CA . ASN A 1 536 ? -14.853 22.720 -38.374 1.00 27.06 536 ASN A CA 1
ATOM 4038 C C . ASN A 1 536 ? -14.747 22.644 -36.856 1.00 29.79 536 ASN A C 1
ATOM 4039 O O . ASN A 1 536 ? -13.785 22.074 -36.332 1.00 23.55 536 ASN A O 1
ATOM 4044 N N . ASP A 1 537 ? -15.711 23.205 -36.130 1.00 34.08 537 ASP A N 1
ATOM 4045 C CA . ASP A 1 537 ? -15.737 23.042 -34.684 1.00 35.54 537 ASP A CA 1
ATOM 4046 C C . ASP A 1 537 ? -15.974 21.581 -34.322 1.00 35.45 537 ASP A C 1
ATOM 4047 O O . ASP A 1 537 ? -16.598 20.825 -35.070 1.00 50.40 537 ASP A O 1
ATOM 4052 N N . ARG A 1 538 ? -15.465 21.189 -33.161 1.00 30.62 538 ARG A N 1
ATOM 4053 C CA . ARG A 1 538 ? -15.530 19.809 -32.688 1.00 34.96 538 ARG A CA 1
ATOM 4054 C C . ARG A 1 538 ? -16.418 19.774 -31.447 1.00 25.23 538 ARG A C 1
ATOM 4055 O O . ARG A 1 538 ? -15.981 20.123 -30.347 1.00 25.37 538 ARG A O 1
ATOM 4063 N N . VAL A 1 539 ? -17.668 19.352 -31.634 1.00 28.25 539 VAL A N 1
ATOM 4064 C CA . VAL A 1 539 ? -18.682 19.357 -30.584 1.00 27.74 539 VAL A CA 1
ATOM 4065 C C . VAL A 1 539 ? -18.790 17.963 -29.985 1.00 30.03 539 VAL A C 1
ATOM 4066 O O . VAL A 1 539 ? -18.752 16.957 -30.707 1.00 24.01 539 VAL A O 1
ATOM 4070 N N . PHE A 1 540 ? -18.924 17.901 -28.661 1.00 24.29 540 PHE A N 1
ATOM 4071 C CA . PHE A 1 540 ? -19.095 16.645 -27.940 1.00 21.52 540 PHE A CA 1
ATOM 4072 C C . PHE A 1 540 ? -20.339 16.752 -27.073 1.00 21.28 540 PHE A C 1
ATOM 4073 O O . PHE A 1 540 ? -20.417 17.624 -26.202 1.00 25.18 540 PHE A O 1
ATOM 4081 N N . PHE A 1 541 ? -21.304 15.866 -27.309 1.00 26.59 541 PHE A N 1
ATOM 4082 C CA . PHE A 1 541 ? -22.570 15.912 -26.590 1.00 24.56 541 PHE A CA 1
ATOM 4083 C C . PHE A 1 541 ? -22.597 14.977 -25.390 1.00 30.29 541 PHE A C 1
ATOM 4084 O O . PHE A 1 541 ? -23.343 15.226 -24.435 1.00 20.35 541 PHE A O 1
ATOM 4092 N N . GLY A 1 542 ? -21.811 13.915 -25.419 1.00 38.24 542 GLY A N 1
ATOM 4093 C CA . GLY A 1 542 ? -21.774 12.934 -24.351 1.00 25.67 542 GLY A CA 1
ATOM 4094 C C . GLY A 1 542 ? -21.629 11.534 -24.917 1.00 19.80 542 GLY A C 1
ATOM 4095 O O . GLY A 1 542 ? -21.893 11.274 -26.092 1.00 26.72 542 GLY A O 1
ATOM 4096 N N . GLY A 1 543 ? -21.208 10.611 -24.055 1.00 13.41 543 GLY A N 1
ATOM 4097 C CA . GLY A 1 543 ? -21.025 9.225 -24.440 1.00 16.13 543 GLY A CA 1
ATOM 4098 C C . GLY A 1 543 ? -20.057 9.052 -25.590 1.00 13.80 543 GLY A C 1
ATOM 4099 O O . GLY A 1 543 ? -18.846 9.233 -25.427 1.00 31.54 543 GLY A O 1
ATOM 4100 N N . ASN A 1 544 ? -20.583 8.700 -26.761 1.00 8.55 544 ASN A N 1
ATOM 4101 C CA . ASN A 1 544 ? -19.793 8.588 -27.979 1.00 13.84 544 ASN A CA 1
ATOM 4102 C C . ASN A 1 544 ? -20.176 9.633 -29.016 1.00 15.76 544 ASN A C 1
ATOM 4103 O O . ASN A 1 544 ? -19.653 9.603 -30.135 1.00 22.38 544 ASN A O 1
ATOM 4108 N N . HIS A 1 545 ? -21.073 10.558 -28.673 1.00 19.11 545 HIS A N 1
ATOM 4109 C CA . HIS A 1 545 ? -21.584 11.533 -29.636 1.00 19.72 545 HIS A CA 1
ATOM 4110 C C . HIS A 1 545 ? -20.581 12.676 -29.797 1.00 24.34 545 HIS A C 1
ATOM 4111 O O . HIS A 1 545 ? -20.763 13.798 -29.319 1.00 33.57 545 HIS A O 1
ATOM 4118 N N . LEU A 1 546 ? -19.498 12.360 -30.500 1.00 31.31 546 LEU A N 1
ATOM 4119 C CA . LEU A 1 546 ? -18.469 13.321 -30.870 1.00 26.45 546 LEU A CA 1
ATOM 4120 C C . LEU A 1 546 ? -18.620 13.615 -32.356 1.00 28.11 546 LEU A C 1
ATOM 4121 O O . LEU A 1 546 ? -18.563 12.696 -33.181 1.00 29.51 546 LEU A O 1
ATOM 4126 N N . TYR A 1 547 ? -18.829 14.884 -32.694 1.00 19.49 547 TYR A N 1
ATOM 4127 C CA . TYR A 1 547 ? -19.095 15.288 -34.066 1.00 23.24 547 TYR A CA 1
ATOM 4128 C C . TYR A 1 547 ? -18.260 16.511 -34.421 1.00 31.95 547 TYR A C 1
ATOM 4129 O O . TYR A 1 547 ? -17.664 17.162 -33.559 1.00 29.37 547 TYR A O 1
ATOM 4138 N N . VAL A 1 548 ? -18.228 16.816 -35.716 1.00 25.15 548 VAL A N 1
ATOM 4139 C CA . VAL A 1 548 ? -17.598 18.021 -36.239 1.00 25.97 548 VAL A CA 1
ATOM 4140 C C . VAL A 1 548 ? -18.644 18.798 -37.023 1.00 35.03 548 VAL A C 1
ATOM 4141 O O . VAL A 1 548 ? -19.321 18.236 -37.892 1.00 34.12 548 VAL A O 1
ATOM 4145 N N . PHE A 1 549 ? -18.776 20.085 -36.712 1.00 40.14 549 PHE A N 1
ATOM 4146 C CA . PHE A 1 549 ? -19.755 20.936 -37.373 1.00 32.08 549 PHE A CA 1
ATOM 4147 C C . PHE A 1 549 ? -19.213 21.448 -38.701 1.00 37.93 549 PHE A C 1
ATOM 4148 O O . PHE A 1 549 ? -18.038 21.811 -38.812 1.00 38.59 549 PHE A O 1
ATOM 4156 N N . ASN A 1 550 ? -20.080 21.476 -39.712 1.00 34.35 550 ASN A N 1
ATOM 4157 C CA . ASN A 1 550 ? -19.717 21.962 -41.039 1.00 29.70 550 ASN A CA 1
ATOM 4158 C C . ASN A 1 550 ? -20.838 22.836 -41.576 1.00 36.77 550 ASN A C 1
ATOM 4159 O O . ASN A 1 550 ? -21.986 22.390 -41.669 1.00 47.94 550 ASN A O 1
ATOM 4164 N N . ASN A 1 551 ? -20.504 24.078 -41.926 1.00 41.75 551 ASN A N 1
ATOM 4165 C CA . ASN A 1 551 ? -21.426 24.960 -42.623 1.00 37.00 551 ASN A CA 1
ATOM 4166 C C . ASN A 1 551 ? -21.024 24.994 -44.089 1.00 34.22 551 ASN A C 1
ATOM 4167 O O . ASN A 1 551 ? -20.014 25.630 -44.427 1.00 30.73 551 ASN A O 1
ATOM 4172 N N . PRO A 1 552 ? -21.763 24.339 -44.989 1.00 39.11 552 PRO A N 1
ATOM 4173 C CA . PRO A 1 552 ? -21.308 24.237 -46.385 1.00 40.09 552 PRO A CA 1
ATOM 4174 C C . PRO A 1 552 ? -21.341 25.551 -47.147 1.00 42.11 552 PRO A C 1
ATOM 4175 O O . PRO A 1 552 ? -20.841 25.596 -48.278 1.00 41.54 552 PRO A O 1
ATOM 4179 N N . THR A 1 553 ? -21.902 26.614 -46.573 1.00 44.86 553 THR A N 1
ATOM 4180 C CA . THR A 1 553 ? -22.006 27.887 -47.274 1.00 41.70 553 THR A CA 1
ATOM 4181 C C . THR A 1 553 ? -20.848 28.827 -46.973 1.00 42.07 553 THR A C 1
ATOM 4182 O O . THR A 1 553 ? -20.525 29.686 -47.802 1.00 40.15 553 THR A O 1
ATOM 4186 N N . LYS A 1 554 ? -20.216 28.685 -45.812 1.00 43.05 554 LYS A N 1
ATOM 4187 C CA . LYS A 1 554 ? -19.150 29.571 -45.373 1.00 43.11 554 LYS A CA 1
ATOM 4188 C C . LYS A 1 554 ? -17.792 28.887 -45.482 1.00 46.05 554 LYS A C 1
ATOM 4189 O O . LYS A 1 554 ? -17.691 27.659 -45.546 1.00 45.65 554 LYS A O 1
ATOM 4195 N N . LYS A 1 555 ? -16.748 29.720 -45.506 1.00 69.49 555 LYS A N 1
ATOM 4196 C CA . LYS A 1 555 ? -15.357 29.302 -45.350 1.00 77.15 555 LYS A CA 1
ATOM 4197 C C . LYS A 1 555 ? -14.992 28.082 -46.187 1.00 50.02 555 LYS A C 1
ATOM 4198 O O . LYS A 1 555 ? -15.423 27.951 -47.337 1.00 56.98 555 LYS A O 1
ATOM 4204 N N . GLY A 1 556 ? -14.188 27.191 -45.612 1.00 40.27 556 GLY A N 1
ATOM 4205 C CA . GLY A 1 556 ? -13.818 25.947 -46.254 1.00 37.04 556 GLY A CA 1
ATOM 4206 C C . GLY A 1 556 ? -13.931 24.778 -45.298 1.00 56.40 556 GLY A C 1
ATOM 4207 O O . GLY A 1 556 ? -13.248 24.744 -44.269 1.00 38.17 556 GLY A O 1
ATOM 4208 N N . ILE A 1 557 ? -14.788 23.812 -45.627 1.00 59.85 557 ILE A N 1
ATOM 4209 C CA . ILE A 1 557 ? -15.080 22.694 -44.735 1.00 45.53 557 ILE A CA 1
ATOM 4210 C C . ILE A 1 557 ? -13.850 21.811 -44.572 1.00 48.29 557 ILE A C 1
ATOM 4211 O O . ILE A 1 557 ? -12.841 21.992 -45.264 1.00 41.38 557 ILE A O 1
ATOM 4216 N N . ARG A 1 558 ? -13.930 20.848 -43.655 1.00 59.76 558 ARG A N 1
ATOM 4217 C CA . ARG A 1 558 ? -12.858 19.892 -43.422 1.00 45.95 558 ARG A CA 1
ATOM 4218 C C . ARG A 1 558 ? -13.449 18.534 -43.082 1.00 50.53 558 ARG A C 1
ATOM 4219 O O . ARG A 1 558 ? -14.441 18.443 -42.353 1.00 51.96 558 ARG A O 1
ATOM 4227 N N . THR A 1 559 ? -12.830 17.481 -43.615 1.00 46.42 559 THR A N 1
ATOM 4228 C CA . THR A 1 559 ? -13.238 16.115 -43.328 1.00 40.44 559 THR A CA 1
ATOM 4229 C C . THR A 1 559 ? -12.079 15.220 -42.915 1.00 36.93 559 THR A C 1
ATOM 4230 O O . THR A 1 559 ? -12.288 14.018 -42.716 1.00 47.18 559 THR A O 1
ATOM 4234 N N . ASP A 1 560 ? -10.870 15.763 -42.779 1.00 40.69 560 ASP A N 1
ATOM 4235 C CA . ASP A 1 560 ? -9.697 14.996 -42.363 1.00 47.17 560 ASP A CA 1
ATOM 4236 C C . ASP A 1 560 ? -9.382 15.200 -40.887 1.00 36.15 560 ASP A C 1
ATOM 4237 O O . ASP A 1 560 ? -8.216 15.220 -40.485 1.00 51.59 560 ASP A O 1
ATOM 4242 N N . ILE A 1 561 ? -10.411 15.363 -40.062 1.00 30.48 561 ILE A N 1
ATOM 4243 C CA . ILE A 1 561 ? -10.255 15.502 -38.619 1.00 38.04 561 ILE A CA 1
ATOM 4244 C C . ILE A 1 561 ? -10.453 14.129 -37.994 1.00 34.33 561 ILE A C 1
ATOM 4245 O O . ILE A 1 561 ? -11.513 13.512 -38.155 1.00 45.87 561 ILE A O 1
ATOM 4250 N N . THR A 1 562 ? -9.438 13.647 -37.288 1.00 20.87 562 THR A N 1
ATOM 4251 C CA . THR A 1 562 ? -9.501 12.332 -36.671 1.00 22.55 562 THR A CA 1
ATOM 4252 C C . THR A 1 562 ? -10.052 12.427 -35.253 1.00 31.28 562 THR A C 1
ATOM 4253 O O . THR A 1 562 ? -9.993 13.473 -34.603 1.00 38.84 562 THR A O 1
ATOM 4257 N N . TYR A 1 563 ? -10.603 11.305 -34.785 1.00 27.50 563 TYR A N 1
ATOM 4258 C CA . TYR A 1 563 ? -11.033 11.195 -33.396 1.00 22.13 563 TYR A CA 1
ATOM 4259 C C . TYR A 1 563 ? -9.886 11.477 -32.437 1.00 29.39 563 TYR A C 1
ATOM 4260 O O . TYR A 1 563 ? -10.111 11.952 -31.317 1.00 33.83 563 TYR A O 1
ATOM 4269 N N . GLU A 1 564 ? -8.651 11.198 -32.860 1.00 19.91 564 GLU A N 1
ATOM 4270 C CA . GLU A 1 564 ? -7.500 11.427 -31.997 1.00 35.41 564 GLU A CA 1
ATOM 4271 C C . GLU A 1 564 ? -7.256 12.912 -31.761 1.00 28.81 564 GLU A C 1
ATOM 4272 O O . GLU A 1 564 ? -6.821 13.296 -30.672 1.00 40.26 564 GLU A O 1
ATOM 4278 N N . ASN A 1 565 ? -7.540 13.761 -32.752 1.00 27.46 565 ASN A N 1
ATOM 4279 C CA . ASN A 1 565 ? -7.331 15.197 -32.579 1.00 34.86 565 ASN A CA 1
ATOM 4280 C C . ASN A 1 565 ? -8.318 15.782 -31.573 1.00 34.13 565 ASN A C 1
ATOM 4281 O O . ASN A 1 565 ? -7.934 16.551 -30.680 1.00 47.16 565 ASN A O 1
ATOM 4286 N N . ALA A 1 566 ? -9.599 15.432 -31.707 1.00 21.12 566 ALA A N 1
ATOM 4287 C CA . ALA A 1 566 ? -10.611 15.959 -30.799 1.00 28.04 566 ALA A CA 1
ATOM 4288 C C . ALA A 1 566 ? -10.374 15.483 -29.372 1.00 29.04 566 ALA A C 1
ATOM 4289 O O . ALA A 1 566 ? -10.430 16.276 -28.426 1.00 32.48 566 ALA A O 1
ATOM 4291 N N . GLN A 1 567 ? -10.102 14.189 -29.195 1.00 27.97 567 GLN A N 1
ATOM 4292 C CA . GLN A 1 567 ? -9.812 13.694 -27.855 1.00 34.46 567 GLN A CA 1
ATOM 4293 C C . GLN A 1 567 ? -8.511 14.270 -27.318 1.00 43.42 567 GLN A C 1
ATOM 4294 O O . GLN A 1 567 ? -8.386 14.482 -26.107 1.00 43.94 567 GLN A O 1
ATOM 4300 N N . ALA A 1 568 ? -7.547 14.551 -28.197 1.00 38.63 568 ALA A N 1
ATOM 4301 C CA . ALA A 1 568 ? -6.300 15.166 -27.760 1.00 25.59 568 ALA A CA 1
ATOM 4302 C C . ALA A 1 568 ? -6.551 16.559 -27.200 1.00 29.80 568 ALA A C 1
ATOM 4303 O O . ALA A 1 568 ? -6.031 16.919 -26.139 1.00 33.21 568 ALA A O 1
ATOM 4305 N N . GLU A 1 569 ? -7.357 17.361 -27.902 1.00 28.39 569 GLU A N 1
ATOM 4306 C CA . GLU A 1 569 ? -7.642 18.702 -27.399 1.00 30.52 569 GLU A CA 1
ATOM 4307 C C . GLU A 1 569 ? -8.524 18.660 -26.151 1.00 28.59 569 GLU A C 1
ATOM 4308 O O . GLU A 1 569 ? -8.358 19.494 -25.249 1.00 32.28 569 GLU 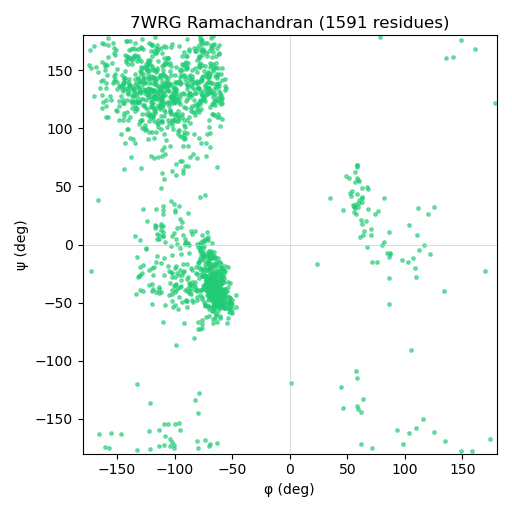A O 1
ATOM 4314 N N . ILE A 1 570 ? -9.436 17.686 -26.061 1.00 39.99 570 ILE A N 1
ATOM 4315 C CA . ILE A 1 570 ? -10.237 17.537 -24.847 1.00 30.82 570 ILE A CA 1
ATOM 4316 C C . ILE A 1 570 ? -9.345 17.200 -23.659 1.00 22.20 570 ILE A C 1
ATOM 4317 O O . ILE A 1 570 ? -9.492 17.771 -22.571 1.00 24.85 570 ILE A O 1
ATOM 4322 N N . ALA A 1 571 ? -8.403 16.271 -23.848 1.00 36.03 571 ALA A N 1
ATOM 4323 C CA . ALA A 1 571 ? -7.484 15.915 -22.773 1.00 43.30 571 ALA A CA 1
ATOM 4324 C C . ALA A 1 571 ? -6.573 17.081 -22.417 1.00 39.13 571 ALA A C 1
ATOM 4325 O O . ALA A 1 571 ? -6.245 17.282 -21.243 1.00 33.72 571 ALA A O 1
ATOM 4327 N N . GLN A 1 572 ? -6.155 17.860 -23.417 1.00 40.30 572 GLN A N 1
ATOM 4328 C CA . GLN A 1 572 ? -5.356 19.052 -23.152 1.00 39.33 572 GLN A CA 1
ATOM 4329 C C . GLN A 1 572 ? -6.109 20.022 -22.252 1.00 40.23 572 GLN A C 1
ATOM 4330 O O . GLN A 1 572 ? -5.572 20.503 -21.245 1.00 46.29 572 GLN A O 1
ATOM 4336 N N . ASN A 1 573 ? -7.367 20.310 -22.595 1.00 39.03 573 ASN A N 1
ATOM 4337 C CA . ASN A 1 573 ? -8.147 21.246 -21.792 1.00 38.89 573 ASN A CA 1
ATOM 4338 C C . ASN A 1 573 ? -8.412 20.692 -20.396 1.00 40.94 573 ASN A C 1
ATOM 4339 O O . ASN A 1 573 ? -8.358 21.435 -19.409 1.00 50.41 573 ASN A O 1
ATOM 4344 N N . HIS A 1 574 ? -8.677 19.387 -20.288 1.00 50.06 574 HIS A N 1
ATOM 4345 C CA . HIS A 1 574 ? -8.928 18.791 -18.978 1.00 47.31 574 HIS A CA 1
ATOM 4346 C C . HIS A 1 574 ? -7.684 18.842 -18.095 1.00 37.63 574 HIS A C 1
ATOM 4347 O O . HIS A 1 574 ? -7.774 19.165 -16.903 1.00 50.03 574 HIS A O 1
ATOM 4354 N N . ALA A 1 575 ? -6.516 18.528 -18.661 1.00 51.16 575 ALA A N 1
ATOM 4355 C CA . ALA A 1 575 ? -5.277 18.593 -17.895 1.00 46.35 575 ALA A CA 1
ATOM 4356 C C . ALA A 1 575 ? -4.959 20.023 -17.484 1.00 51.13 575 ALA A C 1
ATOM 4357 O O . ALA A 1 575 ? -4.479 20.260 -16.369 1.00 68.25 575 ALA A O 1
ATOM 4359 N N . ALA A 1 576 ? -5.216 20.991 -18.369 1.00 52.35 576 ALA A N 1
ATOM 4360 C CA . ALA A 1 576 ? -5.032 22.389 -17.994 1.00 52.44 576 ALA A CA 1
ATOM 4361 C C . ALA A 1 576 ? -5.973 22.779 -16.862 1.00 53.31 576 ALA A C 1
ATOM 4362 O O . ALA A 1 576 ? -5.603 23.560 -15.978 1.00 80.80 576 ALA A O 1
ATOM 4364 N N . ALA A 1 577 ? -7.195 22.243 -16.874 1.00 67.38 577 ALA A N 1
ATOM 4365 C CA . ALA A 1 577 ? -8.138 22.518 -15.795 1.00 67.40 577 ALA A CA 1
ATOM 4366 C C . ALA A 1 577 ? -7.632 21.959 -14.471 1.00 81.67 577 ALA A C 1
ATOM 4367 O O . ALA A 1 577 ? -7.613 22.661 -13.452 1.00 70.48 577 ALA A O 1
ATOM 4369 N N . LEU A 1 578 ? -7.216 20.697 -14.466 1.00 94.06 578 LEU A N 1
ATOM 4370 C CA . LEU A 1 578 ? -6.671 20.090 -13.255 1.00 84.84 578 LEU A CA 1
ATOM 4371 C C . LEU A 1 578 ? -5.155 20.248 -13.196 1.00 80.49 578 LEU A C 1
ATOM 4372 O O . LEU A 1 578 ? -4.646 21.229 -12.651 1.00 73.85 578 LEU A O 1
ATOM 4377 N N . ASP A 1 590 ? 4.997 15.231 -20.388 1.00 125.19 590 ASP A N 1
ATOM 4378 C CA . ASP A 1 590 ? 3.700 15.884 -20.516 1.00 75.91 590 ASP A CA 1
ATOM 4379 C C . ASP A 1 590 ? 2.802 15.134 -21.495 1.00 70.58 590 ASP A C 1
ATOM 4380 O O . ASP A 1 590 ? 1.601 14.996 -21.267 1.00 74.17 590 ASP A O 1
ATOM 4382 N N . LEU A 1 591 ? 3.393 14.647 -22.588 1.00 81.38 591 LEU A N 1
ATOM 4383 C CA . LEU A 1 591 ? 2.612 13.939 -23.596 1.00 65.81 591 LEU A CA 1
ATOM 4384 C C . LEU A 1 591 ? 2.239 12.530 -23.153 1.00 61.70 591 LEU A C 1
ATOM 4385 O O . LEU A 1 591 ? 1.226 11.994 -23.615 1.00 79.15 591 LEU A O 1
ATOM 4390 N N . ILE A 1 592 ? 3.036 11.913 -22.276 1.00 54.95 592 ILE A N 1
ATOM 4391 C CA . ILE A 1 592 ? 2.649 10.622 -21.716 1.00 51.73 592 ILE A CA 1
ATOM 4392 C C . ILE A 1 592 ? 1.347 10.760 -20.938 1.00 54.09 592 ILE A C 1
ATOM 4393 O O . ILE A 1 592 ? 0.452 9.911 -21.033 1.00 60.88 592 ILE A O 1
ATOM 4398 N N . LEU A 1 593 ? 1.220 11.843 -20.166 1.00 54.80 593 LEU A N 1
ATOM 4399 C CA . LEU A 1 593 ? -0.012 12.102 -19.430 1.00 37.18 593 LEU A CA 1
ATOM 4400 C C . LEU A 1 593 ? -1.160 12.441 -20.371 1.00 49.96 593 LEU A C 1
ATOM 4401 O O . LEU A 1 593 ? -2.294 11.997 -20.158 1.00 49.32 593 LEU A O 1
ATOM 4406 N N . GLU A 1 594 ? -0.887 13.228 -21.414 1.00 59.08 594 GLU A N 1
ATOM 4407 C CA . GLU A 1 594 ? -1.941 13.602 -22.352 1.00 48.29 594 GLU A CA 1
ATOM 4408 C C . GLU A 1 594 ? -2.454 12.385 -23.112 1.00 45.69 594 GLU A C 1
ATOM 4409 O O . GLU A 1 594 ? -3.667 12.163 -23.207 1.00 56.84 594 GLU A O 1
ATOM 4415 N N . GLU A 1 595 ? -1.539 11.573 -23.650 1.00 29.36 595 GLU A N 1
ATOM 4416 C CA . GLU A 1 595 ? -1.933 10.382 -24.395 1.00 52.20 595 GLU A CA 1
ATOM 4417 C C . GLU A 1 595 ? -2.636 9.348 -23.522 1.00 47.93 595 GLU A C 1
ATOM 4418 O O . GLU A 1 595 ? -3.318 8.469 -24.059 1.00 54.10 595 GLU A O 1
ATOM 4424 N N . GLU A 1 596 ? -2.482 9.428 -22.198 1.00 35.82 596 GLU A N 1
ATOM 4425 C CA . GLU A 1 596 ? -3.156 8.512 -21.284 1.00 42.01 596 GLU A CA 1
ATOM 4426 C C . GLU A 1 596 ? -4.533 9.016 -20.873 1.00 34.81 596 GLU A C 1
ATOM 4427 O O . GLU A 1 596 ? -5.465 8.216 -20.715 1.00 37.22 596 GLU A O 1
ATOM 4433 N N . LEU A 1 597 ? -4.681 10.329 -20.683 1.00 36.24 597 LEU A N 1
ATOM 4434 C CA . LEU A 1 597 ? -6.020 10.886 -20.550 1.00 30.33 597 LEU A CA 1
ATOM 4435 C C . LEU A 1 597 ? -6.825 10.664 -21.820 1.00 24.54 597 LEU A C 1
ATOM 4436 O O . LEU A 1 597 ? -8.035 10.432 -21.750 1.00 31.66 597 LEU A O 1
ATOM 4441 N N . MET A 1 598 ? -6.168 10.701 -22.982 1.00 23.84 598 MET A N 1
ATOM 4442 C CA . MET A 1 598 ? -6.841 10.384 -24.237 1.00 31.44 598 MET A CA 1
ATOM 4443 C C . MET A 1 598 ? -7.404 8.969 -24.250 1.00 30.44 598 MET A C 1
ATOM 4444 O O . MET A 1 598 ? -8.322 8.685 -25.029 1.00 20.40 598 MET A O 1
ATOM 4449 N N . SER A 1 599 ? -6.873 8.076 -23.417 1.00 20.67 599 SER A N 1
ATOM 4450 C CA . SER A 1 599 ? -7.404 6.726 -23.299 1.00 18.36 599 SER A CA 1
ATOM 4451 C C . SER A 1 599 ? -8.410 6.590 -22.165 1.00 25.12 599 SER A C 1
ATOM 4452 O O . SER A 1 599 ? -9.332 5.771 -22.261 1.00 33.84 599 SER A O 1
ATOM 4455 N N . THR A 1 600 ? -8.256 7.374 -21.099 1.00 21.20 600 THR A N 1
ATOM 4456 C CA . THR A 1 600 ? -9.106 7.213 -19.922 1.00 23.43 600 THR A CA 1
ATOM 4457 C C . THR A 1 600 ? -10.378 8.061 -19.980 1.00 30.30 600 THR A C 1
ATOM 4458 O O . THR A 1 600 ? -11.470 7.549 -19.714 1.00 25.37 600 THR A O 1
ATOM 4462 N N . LEU A 1 601 ? -10.255 9.349 -20.316 1.00 22.16 601 LEU A N 1
ATOM 4463 C CA . LEU A 1 601 ? -11.388 10.276 -20.289 1.00 16.90 601 LEU A CA 1
ATOM 4464 C C . LEU A 1 601 ? -12.616 9.792 -21.053 1.00 29.31 601 LEU A C 1
ATOM 4465 O O . LEU A 1 601 ? -13.718 9.834 -20.481 1.00 36.44 601 LEU A O 1
ATOM 4470 N N . PRO A 1 602 ? -12.523 9.354 -22.318 1.00 23.47 602 PRO A N 1
ATOM 4471 C CA . PRO A 1 602 ? -13.746 8.891 -23.000 1.00 27.11 602 PRO A CA 1
ATOM 4472 C C . PRO A 1 602 ? -14.407 7.729 -22.286 1.00 20.29 602 PRO A C 1
ATOM 4473 O O . PRO A 1 602 ? -15.642 7.670 -22.193 1.00 29.19 602 PRO A O 1
ATOM 4477 N N . LEU A 1 603 ? -13.601 6.799 -21.773 1.00 28.17 603 LEU A N 1
ATOM 4478 C CA . LEU A 1 603 ? -14.145 5.684 -21.010 1.00 29.11 603 LEU A CA 1
ATOM 4479 C C . LEU A 1 603 ? -14.834 6.164 -19.741 1.00 20.79 603 LEU A C 1
ATOM 4480 O O . LEU A 1 603 ? -15.834 5.577 -19.325 1.00 13.55 603 LEU A O 1
ATOM 4485 N N . VAL A 1 604 ? -14.341 7.244 -19.132 1.00 21.15 604 VAL A N 1
ATOM 4486 C CA . VAL A 1 604 ? -14.987 7.773 -17.932 1.00 19.50 604 VAL A CA 1
ATOM 4487 C C . VAL A 1 604 ? -16.312 8.440 -18.285 1.00 22.03 604 VAL A C 1
ATOM 4488 O O . VAL A 1 604 ? -17.302 8.317 -17.549 1.00 18.59 604 VAL A O 1
ATOM 4492 N N . GLN A 1 605 ? -16.353 9.162 -19.409 1.00 25.97 605 GLN A N 1
ATOM 4493 C CA . GLN A 1 605 ? -17.617 9.715 -19.891 1.00 17.19 605 GLN A CA 1
ATOM 4494 C C . GLN A 1 605 ? -18.645 8.610 -20.099 1.00 15.19 605 GLN A C 1
ATOM 4495 O O . GLN A 1 605 ? -19.784 8.693 -19.616 1.00 19.89 605 GLN A O 1
ATOM 4501 N N . ARG A 1 606 ? -18.248 7.559 -20.822 1.00 19.88 606 ARG A N 1
ATOM 4502 C CA . ARG A 1 606 ? -19.151 6.444 -21.074 1.00 9.85 606 ARG A CA 1
ATOM 4503 C C . ARG A 1 606 ? -19.534 5.731 -19.785 1.00 14.02 606 ARG A C 1
ATOM 4504 O O . ARG A 1 606 ? -20.663 5.252 -19.659 1.00 22.26 606 ARG A O 1
ATOM 4512 N N . ALA A 1 607 ? -18.620 5.664 -18.816 1.00 15.16 607 ALA A N 1
ATOM 4513 C CA . ALA A 1 607 ? -18.929 5.032 -17.540 1.00 13.21 607 ALA A CA 1
ATOM 4514 C C . ALA A 1 607 ? -19.996 5.813 -16.787 1.00 19.38 607 ALA A C 1
ATOM 4515 O O . ALA A 1 607 ? -20.952 5.229 -16.267 1.00 15.06 607 ALA A O 1
ATOM 4517 N N . ASN A 1 608 ? -19.851 7.140 -16.719 1.00 25.63 608 ASN A N 1
ATOM 4518 C CA . ASN A 1 608 ? -20.869 7.957 -16.063 1.00 15.20 608 ASN A CA 1
ATOM 4519 C C . ASN A 1 608 ? -22.217 7.825 -16.760 1.00 14.79 608 ASN A C 1
ATOM 4520 O O . ASN A 1 608 ? -23.256 7.671 -16.101 1.00 21.46 608 ASN A O 1
ATOM 4525 N N . ALA A 1 609 ? -22.220 7.872 -18.095 1.00 11.78 609 ALA A N 1
ATOM 4526 C CA . ALA A 1 609 ? -23.478 7.770 -18.831 1.00 11.28 609 ALA A CA 1
ATOM 4527 C C . ALA A 1 609 ? -24.136 6.410 -18.617 1.00 21.06 609 ALA A C 1
ATOM 4528 O O . ALA A 1 609 ? -25.341 6.325 -18.348 1.00 31.89 609 ALA A O 1
ATOM 4530 N N . MET A 1 610 ? -23.356 5.331 -18.736 1.00 20.12 610 MET A N 1
ATOM 4531 C CA . MET A 1 610 ? -23.881 3.991 -18.498 1.00 18.11 610 MET A CA 1
ATOM 4532 C C . MET A 1 610 ? -24.418 3.852 -17.084 1.00 18.34 610 MET A C 1
ATOM 4533 O O . MET A 1 610 ? -25.468 3.240 -16.872 1.00 23.90 610 MET A O 1
ATOM 4538 N N . ALA A 1 611 ? -23.696 4.388 -16.100 1.00 21.30 611 ALA A N 1
ATOM 4539 C CA . ALA A 1 611 ? -24.150 4.296 -14.720 1.00 19.19 611 ALA A CA 1
ATOM 4540 C C . ALA A 1 611 ? -25.500 4.974 -14.550 1.00 22.37 611 ALA A C 1
ATOM 4541 O O . ALA A 1 611 ? -26.453 4.368 -14.047 1.00 26.67 611 ALA A O 1
ATOM 4543 N N . THR A 1 612 ? -25.611 6.229 -14.993 1.00 25.30 612 THR A N 1
ATOM 4544 C CA . THR A 1 612 ? -26.867 6.946 -14.800 1.00 32.96 612 THR A CA 1
ATOM 4545 C C . THR A 1 612 ? -28.002 6.379 -15.648 1.00 33.67 612 THR A C 1
ATOM 4546 O O . THR A 1 612 ? -29.171 6.604 -15.316 1.00 33.30 612 THR A O 1
ATOM 4550 N N . GLU A 1 613 ? -27.696 5.644 -16.720 1.00 34.78 613 GLU A N 1
ATOM 4551 C CA . GLU A 1 613 ? -28.750 5.033 -17.524 1.00 26.23 613 GLU A CA 1
ATOM 4552 C C . GLU A 1 613 ? -29.183 3.668 -17.002 1.00 17.82 613 GLU A C 1
ATOM 4553 O O . GLU A 1 613 ? -30.366 3.321 -17.098 1.00 17.37 613 GLU A O 1
ATOM 4559 N N . LEU A 1 614 ? -28.257 2.890 -16.448 1.00 29.12 614 LEU A N 1
ATOM 4560 C CA . LEU A 1 614 ? -28.528 1.562 -15.913 1.00 24.85 614 LEU A CA 1
ATOM 4561 C C . LEU A 1 614 ? -29.103 1.596 -14.502 1.00 25.93 614 LEU A C 1
ATOM 4562 O O . LEU A 1 614 ? -29.167 0.548 -13.851 1.00 24.52 614 LEU A O 1
ATOM 4567 N N . GLY A 1 615 ? -29.510 2.766 -14.015 1.00 19.89 615 GLY A N 1
ATOM 4568 C CA . GLY A 1 615 ? -30.050 2.890 -12.679 1.00 12.67 615 GLY A CA 1
ATOM 4569 C C . GLY A 1 615 ? -29.023 2.949 -11.570 1.00 16.14 615 GLY A C 1
ATOM 4570 O O . GLY A 1 615 ? -29.408 3.061 -10.400 1.00 25.13 615 GLY A O 1
ATOM 4571 N N . ARG A 1 616 ? -27.734 2.877 -11.894 1.00 27.78 616 ARG A N 1
ATOM 4572 C CA . ARG A 1 616 ? -26.674 2.919 -10.895 1.00 26.64 616 ARG A CA 1
ATOM 4573 C C . ARG A 1 616 ? -26.325 4.372 -10.594 1.00 17.99 616 ARG A C 1
ATOM 4574 O O . ARG A 1 616 ? -25.874 5.104 -11.480 1.00 27.72 616 ARG A O 1
ATOM 4582 N N . ASN A 1 617 ? -26.530 4.786 -9.344 1.00 21.76 617 ASN A N 1
ATOM 4583 C CA . ASN A 1 617 ? -26.306 6.176 -8.943 1.00 20.08 617 ASN A CA 1
ATOM 4584 C C . ASN A 1 617 ? -24.849 6.355 -8.510 1.00 28.66 617 ASN A C 1
ATOM 4585 O O . ASN A 1 617 ? -24.527 6.594 -7.344 1.00 31.05 617 ASN A O 1
ATOM 4590 N N . VAL A 1 618 ? -23.957 6.236 -9.493 1.00 25.01 618 VAL A N 1
ATOM 4591 C CA . VAL A 1 618 ? -22.516 6.286 -9.274 1.00 26.09 618 VAL A CA 1
ATOM 4592 C C . VAL A 1 618 ? -21.910 7.316 -10.219 1.00 24.13 618 VAL A C 1
ATOM 4593 O O . VAL A 1 618 ? -22.354 7.459 -11.364 1.00 26.65 618 VAL A O 1
ATOM 4597 N N . LYS A 1 619 ? -20.892 8.031 -9.740 1.00 18.62 619 LYS A N 1
ATOM 4598 C CA . LYS A 1 619 ? -20.232 9.081 -10.505 1.00 22.38 619 LYS A CA 1
ATOM 4599 C C . LYS A 1 619 ? -18.731 8.828 -10.514 1.00 34.13 619 LYS A C 1
ATOM 4600 O O . LYS A 1 619 ? -18.134 8.585 -9.459 1.00 25.18 619 LYS A O 1
ATOM 4606 N N . PHE A 1 620 ? -18.126 8.884 -11.699 1.00 30.18 620 PHE A N 1
ATOM 4607 C CA . PHE A 1 620 ? -16.701 8.642 -11.877 1.00 18.12 620 PHE A CA 1
ATOM 4608 C C . PHE A 1 620 ? -15.999 9.936 -12.265 1.00 24.29 620 PHE A C 1
ATOM 4609 O O . PHE A 1 620 ? -16.497 10.697 -13.101 1.00 30.51 620 PHE A O 1
ATOM 4617 N N . GLU A 1 621 ? -14.838 10.179 -11.660 1.00 25.70 621 GLU A N 1
ATOM 4618 C CA . GLU A 1 621 ? -14.077 11.394 -11.913 1.00 20.14 621 GLU A CA 1
ATOM 4619 C C . GLU A 1 621 ? -12.592 11.070 -11.836 1.00 23.95 621 GLU A C 1
ATOM 4620 O O . GLU A 1 621 ? -12.153 10.357 -10.930 1.00 21.26 621 GLU A O 1
ATOM 4626 N N . ILE A 1 622 ? -11.827 11.597 -12.788 1.00 22.37 622 ILE A N 1
ATOM 4627 C CA . ILE A 1 622 ? -10.400 11.299 -12.876 1.00 19.39 622 ILE A CA 1
ATOM 4628 C C . ILE A 1 622 ? -9.639 12.163 -11.878 1.00 21.92 622 ILE A C 1
ATOM 4629 O O . ILE A 1 622 ? -9.690 13.396 -11.941 1.00 23.24 622 ILE A O 1
ATOM 4634 N N . VAL A 1 623 ? -8.928 11.514 -10.960 1.00 22.47 623 VAL A N 1
ATOM 4635 C CA . VAL A 1 623 ? -8.025 12.176 -10.026 1.00 20.12 623 VAL A CA 1
ATOM 4636 C C . VAL A 1 623 ? -6.609 11.737 -10.366 1.00 14.49 623 VAL A C 1
ATOM 4637 O O . VAL A 1 623 ? -6.331 10.534 -10.445 1.00 20.79 623 VAL A O 1
ATOM 4641 N N . LEU A 1 624 ? -5.718 12.701 -10.577 1.00 15.06 624 LEU A N 1
ATOM 4642 C CA . LEU A 1 624 ? -4.344 12.418 -10.966 1.00 19.19 624 LEU A CA 1
ATOM 4643 C C . LEU A 1 624 ? -3.395 12.810 -9.841 1.00 23.65 624 LEU A C 1
ATOM 4644 O O . LEU A 1 624 ? -3.542 13.879 -9.239 1.00 34.69 624 LEU A O 1
ATOM 4649 N N . VAL A 1 625 ? -2.432 11.937 -9.558 1.00 20.50 625 VAL A N 1
ATOM 4650 C CA . VAL A 1 625 ? -1.435 12.163 -8.518 1.00 22.89 625 VAL A CA 1
ATOM 4651 C C . VAL A 1 625 ? -0.124 12.537 -9.196 1.00 37.20 625 VAL A C 1
ATOM 4652 O O . VAL A 1 625 ? 0.467 11.727 -9.919 1.00 31.64 625 VAL A O 1
ATOM 4656 N N . SER A 1 626 ? 0.328 13.766 -8.966 1.00 43.07 626 SER A N 1
ATOM 4657 C CA . SER A 1 626 ? 1.542 14.267 -9.585 1.00 28.27 626 SER A CA 1
ATOM 4658 C C . SER A 1 626 ? 2.778 13.736 -8.865 1.00 31.13 626 SER A C 1
ATOM 4659 O O . SER A 1 626 ? 2.691 13.255 -7.732 1.00 34.86 626 SER A O 1
ATOM 4662 N N . PRO A 1 627 ? 3.946 13.793 -9.514 1.00 41.64 627 PRO A N 1
ATOM 4663 C CA . PRO A 1 627 ? 5.185 13.440 -8.799 1.00 34.87 627 PRO A CA 1
ATOM 4664 C C . PRO A 1 627 ? 5.438 14.306 -7.577 1.00 44.33 627 PRO A C 1
ATOM 4665 O O . PRO A 1 627 ? 5.920 13.801 -6.555 1.00 45.45 627 PRO A O 1
ATOM 4669 N N . GLU A 1 628 ? 5.126 15.604 -7.656 1.00 35.11 628 GLU A N 1
ATOM 4670 C CA . GLU A 1 628 ? 5.299 16.478 -6.500 1.00 25.21 628 GLU A CA 1
ATOM 4671 C C . GLU A 1 628 ? 4.423 16.041 -5.335 1.00 30.37 628 GLU A C 1
ATOM 4672 O O . GLU A 1 628 ? 4.814 16.195 -4.172 1.00 46.16 628 GLU A O 1
ATOM 4678 N N . MET A 1 629 ? 3.238 15.495 -5.623 1.00 32.51 629 MET A N 1
ATOM 4679 C CA . MET A 1 629 ? 2.397 14.939 -4.571 1.00 28.64 629 MET A CA 1
ATOM 4680 C C . MET A 1 629 ? 3.019 13.708 -3.924 1.00 28.51 629 MET A C 1
ATOM 4681 O O . MET A 1 629 ? 2.617 13.339 -2.816 1.00 30.58 629 MET A O 1
ATOM 4686 N N . ARG A 1 630 ? 3.985 13.071 -4.584 1.00 27.52 630 ARG A N 1
ATOM 4687 C CA . ARG A 1 630 ? 4.685 11.915 -4.039 1.00 26.46 630 ARG A CA 1
ATOM 4688 C C . ARG A 1 630 ? 6.047 12.272 -3.458 1.00 34.98 630 ARG A C 1
ATOM 4689 O O . ARG A 1 630 ? 6.825 11.371 -3.130 1.00 40.16 630 ARG A O 1
ATOM 4697 N N . GLY A 1 631 ? 6.354 13.559 -3.324 1.00 46.21 631 GLY A N 1
ATOM 4698 C CA . GLY A 1 631 ? 7.664 13.956 -2.845 1.00 44.44 631 GLY A CA 1
ATOM 4699 C C . GLY A 1 631 ? 8.772 13.779 -3.859 1.00 34.65 631 GLY A C 1
ATOM 4700 O O . GLY A 1 631 ? 9.933 13.605 -3.475 1.00 45.47 631 GLY A O 1
ATOM 4701 N N . LEU A 1 632 ? 8.446 13.816 -5.146 1.00 28.58 632 LEU A N 1
ATOM 4702 C CA . LEU A 1 632 ? 9.421 13.670 -6.215 1.00 33.19 632 LEU A CA 1
ATOM 4703 C C . LEU A 1 632 ? 9.516 14.959 -7.022 1.00 29.08 632 LEU A C 1
ATOM 4704 O O . LEU A 1 632 ? 8.675 15.855 -6.919 1.00 31.55 632 LEU A O 1
ATOM 4709 N N . THR A 1 633 ? 10.569 15.041 -7.834 1.00 36.44 633 THR A N 1
ATOM 4710 C CA . THR A 1 633 ? 10.775 16.160 -8.746 1.00 39.35 633 THR A CA 1
ATOM 4711 C C . THR A 1 633 ? 10.391 15.804 -10.177 1.00 34.80 633 THR A C 1
ATOM 4712 O O . THR A 1 633 ? 9.596 16.510 -10.804 1.00 43.53 633 THR A O 1
ATOM 4716 N N . SER A 1 63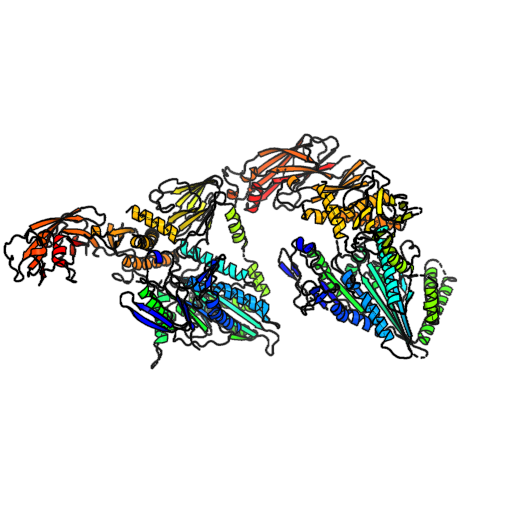4 ? 10.944 14.718 -10.704 1.00 39.07 634 SER A N 1
ATOM 4717 C CA . SER A 1 634 ? 10.541 14.163 -11.985 1.00 52.07 634 SER A CA 1
ATOM 4718 C C . SER A 1 634 ? 9.832 12.837 -11.748 1.00 49.75 634 SER A C 1
ATOM 4719 O O . SER A 1 634 ? 10.076 12.157 -10.747 1.00 38.75 634 SER A O 1
ATOM 4722 N N . GLY A 1 635 ? 8.951 12.477 -12.667 1.00 55.20 635 GLY A N 1
ATOM 4723 C CA . GLY A 1 635 ? 8.277 11.200 -12.561 1.00 55.14 635 GLY A CA 1
ATOM 4724 C C . GLY A 1 635 ? 7.022 11.152 -13.398 1.00 64.10 635 GLY A C 1
ATOM 4725 O O . GLY A 1 635 ? 6.539 12.160 -13.914 1.00 55.75 635 GLY A O 1
ATOM 4726 N N . LEU A 1 636 ? 6.500 9.936 -13.524 1.00 70.90 636 LEU A N 1
ATOM 4727 C CA . LEU A 1 636 ? 5.241 9.707 -14.215 1.00 50.18 636 LEU A CA 1
ATOM 4728 C C . LEU A 1 636 ? 4.078 10.108 -13.317 1.00 46.09 636 LEU A C 1
ATOM 4729 O O . LEU A 1 636 ? 4.113 9.891 -12.103 1.00 46.95 636 LEU A O 1
ATOM 4734 N N . THR A 1 637 ? 3.047 10.698 -13.916 1.00 42.03 637 THR A N 1
ATOM 4735 C CA . THR A 1 637 ? 1.874 11.140 -13.172 1.00 32.99 637 THR A CA 1
ATOM 4736 C C . THR A 1 637 ? 0.846 10.016 -13.126 1.00 30.10 637 THR A C 1
ATOM 4737 O O . THR A 1 637 ? 0.419 9.514 -14.172 1.00 37.02 637 THR A O 1
ATOM 4741 N N . GLU A 1 638 ? 0.453 9.626 -11.916 1.00 27.52 638 GLU A N 1
ATOM 4742 C CA . GLU A 1 638 ? -0.504 8.544 -11.733 1.00 23.45 638 GLU A CA 1
ATOM 4743 C C . GLU A 1 638 ? -1.920 9.020 -12.024 1.00 27.24 638 GLU A C 1
ATOM 4744 O O . GLU A 1 638 ? -2.302 10.136 -11.662 1.00 23.26 638 GLU A O 1
ATOM 4750 N N . ILE A 1 639 ? -2.700 8.162 -12.675 1.00 32.41 639 ILE A N 1
ATOM 4751 C CA . ILE A 1 639 ? -4.102 8.427 -12.977 1.00 17.46 639 ILE A CA 1
ATOM 4752 C C . ILE A 1 639 ? -4.960 7.500 -12.129 1.00 13.52 639 ILE A C 1
ATOM 4753 O O . ILE A 1 639 ? -4.754 6.280 -12.126 1.00 16.90 639 ILE A O 1
ATOM 4758 N N . TRP A 1 640 ? -5.917 8.079 -11.411 1.00 20.02 640 TRP A N 1
ATOM 4759 C CA . TRP A 1 640 ? -6.890 7.323 -10.640 1.00 15.89 640 TRP A CA 1
ATOM 4760 C C . TRP A 1 640 ? -8.288 7.770 -11.035 1.00 17.87 640 TRP A C 1
ATOM 4761 O O . TRP A 1 640 ? -8.496 8.909 -11.461 1.00 28.56 640 TRP A O 1
ATOM 4772 N N . VAL A 1 641 ? -9.247 6.863 -10.890 1.00 18.99 641 VAL A N 1
ATOM 4773 C CA . VAL A 1 641 ? -10.650 7.152 -11.156 1.00 17.43 641 VAL A CA 1
ATOM 4774 C C . VAL A 1 641 ? -11.381 7.137 -9.822 1.00 20.02 641 VAL A C 1
ATOM 4775 O O . VAL A 1 641 ? -11.610 6.070 -9.238 1.00 22.42 641 VAL A O 1
ATOM 4779 N N . LYS A 1 642 ? -11.733 8.322 -9.333 1.00 25.86 642 LYS A N 1
ATOM 4780 C CA . LYS A 1 642 ? -12.531 8.430 -8.120 1.00 28.55 642 LYS A CA 1
ATOM 4781 C C . LYS A 1 642 ? -13.941 7.919 -8.385 1.00 21.45 642 LYS A C 1
ATOM 4782 O O . LYS A 1 642 ? -14.574 8.296 -9.376 1.00 28.29 642 LYS A O 1
ATOM 4788 N N . VAL A 1 643 ? -14.430 7.055 -7.501 1.00 17.73 643 VAL A N 1
ATOM 4789 C CA . VAL A 1 643 ? -15.735 6.421 -7.650 1.00 24.40 643 VAL A CA 1
ATOM 4790 C C . VAL A 1 643 ? -16.595 6.845 -6.469 1.00 17.30 643 VAL A C 1
ATOM 4791 O O . VAL A 1 643 ? -16.307 6.482 -5.321 1.00 25.91 643 VAL A O 1
ATOM 4795 N N . HIS A 1 644 ? -17.651 7.605 -6.746 1.00 14.95 644 HIS A N 1
ATOM 4796 C CA . HIS A 1 644 ? -18.593 8.054 -5.727 1.00 20.87 644 HIS A CA 1
ATOM 4797 C C . HIS A 1 644 ? -19.902 7.300 -5.915 1.00 20.81 644 HIS A C 1
ATOM 4798 O O . HIS A 1 644 ? -20.588 7.478 -6.927 1.00 18.20 644 HIS A O 1
ATOM 4805 N N . ASN A 1 645 ? -20.243 6.460 -4.943 1.00 16.04 645 ASN A N 1
ATOM 4806 C CA . ASN A 1 645 ? -21.534 5.777 -4.916 1.00 18.24 645 ASN A CA 1
ATOM 4807 C C . ASN A 1 645 ? -22.489 6.659 -4.121 1.00 25.33 645 ASN A C 1
ATOM 4808 O O . ASN A 1 645 ? -22.447 6.684 -2.889 1.00 25.56 645 ASN A O 1
ATOM 4813 N N . ILE A 1 646 ? -23.344 7.401 -4.831 1.00 28.03 646 ILE A N 1
ATOM 4814 C CA . ILE A 1 646 ? -24.197 8.393 -4.176 1.00 23.19 646 ILE A CA 1
ATOM 4815 C C . ILE A 1 646 ? -25.160 7.713 -3.212 1.00 26.85 646 ILE A C 1
ATOM 4816 O O . ILE A 1 646 ? -25.297 8.122 -2.052 1.00 36.58 646 ILE A O 1
ATOM 4821 N N . SER A 1 647 ? -25.846 6.671 -3.675 1.00 31.58 647 SER A N 1
ATOM 4822 C CA . SER A 1 647 ? -26.520 5.775 -2.748 1.00 25.23 647 SER A CA 1
ATOM 4823 C C . SER A 1 647 ? -25.481 5.140 -1.832 1.00 39.48 647 SER A C 1
ATOM 4824 O O . SER A 1 647 ? -24.387 4.781 -2.272 1.00 48.63 647 SER A O 1
ATOM 4826 N N . GLU A 1 648 ? -25.821 5.036 -0.543 1.00 33.82 648 GLU A N 1
ATOM 4827 C CA . GLU A 1 648 ? -24.913 4.597 0.519 1.00 41.98 648 GLU A CA 1
ATOM 4828 C C . GLU A 1 648 ? -23.850 5.652 0.820 1.00 25.98 648 GLU A C 1
ATOM 4829 O O . GLU A 1 648 ? -23.196 5.590 1.867 1.00 23.21 648 GLU A O 1
ATOM 4835 N N . ASP A 1 649 ? -23.687 6.627 -0.076 1.00 17.08 649 ASP A N 1
ATOM 4836 C CA . ASP A 1 649 ? -22.735 7.730 0.075 1.00 21.46 649 ASP A CA 1
ATOM 4837 C C . ASP A 1 649 ? -21.349 7.215 0.465 1.00 27.70 649 ASP A C 1
ATOM 4838 O O . ASP A 1 649 ? -20.786 7.565 1.503 1.00 28.07 649 ASP A O 1
ATOM 4843 N N . THR A 1 650 ? -20.806 6.359 -0.394 1.00 21.88 650 THR A N 1
ATOM 4844 C CA . THR A 1 650 ? -19.492 5.777 -0.181 1.00 21.19 650 THR A CA 1
ATOM 4845 C C . THR A 1 650 ? -18.542 6.229 -1.281 1.00 24.11 650 THR A C 1
ATOM 4846 O O . THR A 1 650 ? -18.951 6.460 -2.423 1.00 17.51 650 THR A O 1
ATOM 4850 N N . TYR A 1 651 ? -17.267 6.358 -0.922 1.00 29.10 651 TYR A N 1
ATOM 4851 C CA . TYR A 1 651 ? -16.232 6.819 -1.834 1.00 21.36 651 TYR A CA 1
ATOM 4852 C C . TYR A 1 651 ? -15.182 5.735 -2.019 1.00 26.86 651 TYR A C 1
ATOM 4853 O O . TYR A 1 651 ? -14.862 4.997 -1.082 1.00 28.69 651 TYR A O 1
ATOM 4862 N N . PHE A 1 652 ? -14.650 5.644 -3.235 1.00 23.45 652 PHE A N 1
ATOM 4863 C CA . PHE A 1 652 ? -13.597 4.694 -3.551 1.00 11.17 652 PHE A CA 1
ATOM 4864 C C . PHE A 1 652 ? -12.620 5.351 -4.511 1.00 22.90 652 PHE A C 1
ATOM 4865 O O . PHE A 1 652 ? -12.823 6.479 -4.969 1.00 23.77 652 PHE A O 1
ATOM 4873 N N . LEU A 1 653 ? -11.545 4.630 -4.812 1.00 30.08 653 LEU A N 1
ATOM 4874 C CA . LEU A 1 653 ? -10.523 5.133 -5.720 1.00 14.85 653 LEU A CA 1
ATOM 4875 C C . LEU A 1 653 ? -9.878 3.946 -6.413 1.00 16.05 653 LEU A C 1
ATOM 4876 O O . LEU A 1 653 ? -9.244 3.115 -5.757 1.00 15.54 653 LEU A O 1
ATOM 4881 N N . TRP A 1 654 ? -10.045 3.867 -7.728 1.00 18.37 654 TRP A N 1
ATOM 4882 C CA . TRP A 1 654 ? -9.544 2.750 -8.512 1.00 22.23 654 TRP A CA 1
ATOM 4883 C C . TRP A 1 654 ? -8.281 3.145 -9.261 1.00 27.43 654 TRP A C 1
ATOM 4884 O O . TRP A 1 654 ? -8.191 4.244 -9.817 1.00 24.06 654 TRP A O 1
ATOM 4895 N N . GLU A 1 655 ? -7.305 2.241 -9.269 1.00 29.14 655 GLU A N 1
ATOM 4896 C CA . GLU A 1 655 ? -6.217 2.352 -10.227 1.00 19.76 655 GLU A CA 1
ATOM 4897 C C . GLU A 1 655 ? -6.788 2.315 -11.638 1.00 18.68 655 GLU A C 1
ATOM 4898 O O . GLU A 1 655 ? -7.843 1.724 -11.887 1.00 29.28 655 GLU A O 1
ATOM 4904 N N . LYS A 1 656 ? -6.084 2.966 -12.568 1.00 23.46 656 LYS A N 1
ATOM 4905 C CA . LYS A 1 656 ? -6.574 3.057 -13.940 1.00 12.36 656 LYS A CA 1
ATOM 4906 C C . LYS A 1 656 ? -6.866 1.680 -14.526 1.00 20.92 656 LYS A C 1
ATOM 4907 O O . LYS A 1 656 ? -7.878 1.492 -15.210 1.00 31.26 656 LYS A O 1
ATOM 4913 N N . SER A 1 657 ? -6.008 0.696 -14.242 1.00 24.92 657 SER A N 1
ATOM 4914 C CA . SER A 1 657 ? -6.200 -0.648 -14.785 1.00 27.98 657 SER A CA 1
ATOM 4915 C C . SER A 1 657 ? -7.489 -1.278 -14.266 1.00 29.47 657 SER A C 1
ATOM 4916 O O . SER A 1 657 ? -8.277 -1.848 -15.038 1.00 35.82 657 SER A O 1
ATOM 4919 N N . ARG A 1 658 ? -7.711 -1.200 -12.950 1.00 16.71 658 ARG A N 1
ATOM 4920 C CA . ARG A 1 658 ? -8.952 -1.708 -12.374 1.00 17.47 658 ARG A CA 1
ATOM 4921 C C . ARG A 1 658 ? -10.159 -1.042 -13.017 1.00 19.92 658 ARG A C 1
ATOM 4922 O O . ARG A 1 658 ? -11.182 -1.694 -13.272 1.00 26.58 658 ARG A O 1
ATOM 4930 N N . PHE A 1 659 ? -10.051 0.260 -13.298 1.00 15.36 659 PHE A N 1
ATOM 4931 C CA . PHE A 1 659 ? -11.128 0.953 -13.992 1.00 18.74 659 PHE A CA 1
ATOM 4932 C C . PHE A 1 659 ? -11.333 0.392 -15.392 1.00 19.14 659 PHE A C 1
ATOM 4933 O O . PHE A 1 659 ? -12.470 0.263 -15.846 1.00 19.57 659 PHE A O 1
ATOM 4941 N N . MET A 1 660 ? -10.248 0.040 -16.087 1.00 15.18 660 MET A N 1
ATOM 4942 C CA . MET A 1 660 ? -10.381 -0.539 -17.423 1.00 16.69 660 MET A CA 1
ATOM 4943 C C . MET A 1 660 ? -11.140 -1.862 -17.374 1.00 24.66 660 MET A C 1
ATOM 4944 O O . MET A 1 660 ? -12.066 -2.098 -18.165 1.00 37.79 660 MET A O 1
ATOM 4949 N N . ASN A 1 661 ? -10.762 -2.739 -16.441 1.00 19.70 661 ASN A N 1
ATOM 4950 C CA . ASN A 1 661 ? -11.410 -4.046 -16.351 1.00 25.01 661 ASN A CA 1
ATOM 4951 C C . ASN A 1 661 ? -12.884 -3.907 -15.976 1.00 27.14 661 ASN A C 1
ATOM 4952 O O . ASN A 1 661 ? -13.776 -4.473 -16.633 1.00 49.99 661 ASN A O 1
ATOM 4957 N N . ARG A 1 662 ? -13.170 -3.143 -14.924 1.00 16.60 662 ARG A N 1
ATOM 4958 C CA . ARG A 1 662 ? -14.565 -2.993 -14.544 1.00 26.18 662 ARG A CA 1
ATOM 4959 C C . ARG A 1 662 ? -15.342 -2.145 -15.544 1.00 25.34 662 ARG A C 1
ATOM 4960 O O . ARG A 1 662 ? -16.570 -2.227 -15.574 1.00 35.34 662 ARG A O 1
ATOM 4968 N N . TYR A 1 663 ? -14.660 -1.397 -16.417 1.00 20.51 663 TYR A N 1
ATOM 4969 C CA . TYR A 1 663 ? -15.349 -0.750 -17.527 1.00 18.22 663 TYR A CA 1
ATOM 4970 C C . TYR A 1 663 ? -15.748 -1.764 -18.587 1.00 17.49 663 TYR A C 1
ATOM 4971 O O . TYR A 1 663 ? -16.805 -1.629 -19.211 1.00 25.73 663 TYR A O 1
ATOM 4980 N N . TYR A 1 664 ? -14.886 -2.749 -18.850 1.00 13.70 664 TYR A N 1
ATOM 4981 C CA . TYR A 1 664 ? -15.317 -3.885 -19.662 1.00 20.12 664 TYR A CA 1
ATOM 4982 C C . TYR A 1 664 ? -16.602 -4.474 -19.091 1.00 17.58 664 TYR A C 1
ATOM 4983 O O . TYR A 1 664 ? -17.572 -4.740 -19.819 1.00 17.60 664 TYR A O 1
ATOM 4992 N N . GLY A 1 665 ? -16.622 -4.664 -17.771 1.00 18.87 665 GLY A N 1
ATOM 4993 C CA . GLY A 1 665 ? -17.832 -5.158 -17.123 1.00 19.29 665 GLY A CA 1
ATOM 4994 C C . GLY A 1 665 ? -19.036 -4.254 -17.344 1.00 16.49 665 GLY A C 1
ATOM 4995 O O . GLY A 1 665 ? -20.139 -4.723 -17.649 1.00 12.00 665 GLY A O 1
ATOM 4996 N N . MET A 1 666 ? -18.839 -2.942 -17.179 1.00 23.08 666 MET A N 1
ATOM 4997 C CA . MET A 1 666 ? -19.924 -1.980 -17.368 1.00 15.16 666 MET A CA 1
ATOM 4998 C C . MET A 1 666 ? -20.466 -2.022 -18.790 1.00 19.87 666 MET A C 1
ATOM 4999 O O . MET A 1 666 ? -21.681 -1.946 -19.003 1.00 12.28 666 MET A O 1
ATOM 5004 N N . GLN A 1 667 ? -19.574 -2.106 -19.776 1.00 19.33 667 GLN A N 1
ATOM 5005 C CA . GLN A 1 667 ? -20.000 -2.165 -21.169 1.00 12.94 667 GLN A CA 1
ATOM 5006 C C . GLN A 1 667 ? -20.815 -3.423 -21.436 1.00 19.71 667 GLN A C 1
ATOM 5007 O O . GLN A 1 667 ? -21.838 -3.381 -22.137 1.00 24.54 667 GLN A O 1
ATOM 5013 N N . GLU A 1 668 ? -20.377 -4.554 -20.877 1.00 10.68 668 GLU A N 1
ATOM 5014 C CA . GLU A 1 668 ? -21.148 -5.785 -21.016 1.00 10.90 668 GLU A CA 1
ATOM 5015 C C . GLU A 1 668 ? -22.543 -5.627 -20.416 1.00 20.39 668 GLU A C 1
ATOM 5016 O O . GLU A 1 668 ? -23.545 -6.030 -21.022 1.00 23.58 668 GLU A O 1
ATOM 5022 N N . MET A 1 669 ? -22.624 -5.031 -19.224 1.00 19.94 669 MET A N 1
ATOM 5023 C CA . MET A 1 669 ? -23.919 -4.847 -18.570 1.00 16.82 669 MET A CA 1
ATOM 5024 C C . MET A 1 669 ? -24.820 -3.911 -19.372 1.00 17.86 669 MET A C 1
ATOM 5025 O O . MET A 1 669 ? -26.036 -4.131 -19.470 1.00 20.42 669 MET A O 1
ATOM 5030 N N . TYR A 1 670 ? -24.240 -2.860 -19.953 1.00 26.08 670 TYR A N 1
ATOM 5031 C CA . TYR A 1 670 ? -25.021 -1.930 -20.759 1.00 18.43 670 TYR A CA 1
ATOM 5032 C C . TYR A 1 670 ? -25.582 -2.615 -21.997 1.00 20.80 670 TYR A C 1
ATOM 5033 O O . TYR A 1 670 ? -26.744 -2.398 -22.362 1.00 28.53 670 TYR A O 1
ATOM 5042 N N . GLU A 1 671 ? -24.771 -3.447 -22.658 1.00 27.41 671 GLU A N 1
ATOM 5043 C CA . GLU A 1 671 ? -25.289 -4.218 -23.786 1.00 27.31 671 GLU A CA 1
ATOM 5044 C C . GLU A 1 671 ? -26.395 -5.168 -23.341 1.00 20.66 671 GLU A C 1
ATOM 5045 O O . GLU A 1 671 ? -27.406 -5.330 -24.040 1.00 23.90 671 GLU A O 1
ATOM 5051 N N . ALA A 1 672 ? -26.221 -5.803 -22.180 1.00 34.62 672 ALA A N 1
ATOM 5052 C CA . ALA A 1 672 ? -27.253 -6.697 -21.663 1.00 28.51 672 ALA A CA 1
ATOM 5053 C C . ALA A 1 672 ? -28.570 -5.959 -21.458 1.00 32.62 672 ALA A C 1
ATOM 5054 O O . ALA A 1 672 ? -29.645 -6.505 -21.734 1.00 38.36 672 ALA A O 1
ATOM 5056 N N . LYS A 1 673 ? -28.509 -4.719 -20.970 1.00 39.24 673 LYS A N 1
ATOM 5057 C CA . LYS A 1 673 ? -29.736 -3.937 -20.830 1.00 35.82 673 LYS A CA 1
ATOM 5058 C C . LYS A 1 673 ? -30.320 -3.584 -22.193 1.00 37.96 673 LYS A C 1
ATOM 5059 O O . LYS A 1 673 ? -31.526 -3.737 -22.420 1.00 37.48 673 LYS A O 1
ATOM 5065 N N . GLN A 1 674 ? -29.476 -3.104 -23.113 1.00 43.25 674 GLN A N 1
ATOM 5066 C CA . GLN A 1 674 ? -29.963 -2.691 -24.427 1.00 30.24 674 GLN A CA 1
ATOM 5067 C C . GLN A 1 674 ? -30.647 -3.835 -25.162 1.00 40.11 674 GLN A C 1
ATOM 5068 O O . GLN A 1 674 ? -31.600 -3.606 -25.916 1.00 49.68 674 GLN A O 1
ATOM 5074 N N . ASP A 1 675 ? -30.185 -5.070 -24.956 1.00 46.14 675 ASP A N 1
ATOM 5075 C CA . ASP A 1 675 ? -30.855 -6.221 -25.551 1.00 46.49 675 ASP A CA 1
ATOM 5076 C C . ASP A 1 675 ? -32.202 -6.516 -24.901 1.00 45.88 675 ASP A C 1
ATOM 5077 O O . ASP A 1 675 ? -32.952 -7.353 -25.416 1.00 50.10 675 ASP A O 1
ATOM 5082 N N . GLY A 1 676 ? -32.534 -5.848 -23.800 1.00 40.99 676 GLY A N 1
ATOM 5083 C CA . GLY A 1 676 ? -33.787 -6.112 -23.123 1.00 47.38 676 GLY A CA 1
ATOM 5084 C C . GLY A 1 676 ? -33.792 -7.384 -22.311 1.00 46.03 676 GLY A C 1
ATOM 5085 O O . GLY A 1 676 ? -34.851 -7.994 -22.133 1.00 63.91 676 GLY A O 1
ATOM 5086 N N . SER A 1 677 ? -32.634 -7.803 -21.809 1.00 54.16 677 SER A N 1
ATOM 5087 C CA . SER A 1 677 ? -32.543 -9.029 -21.036 1.00 65.96 677 SER A CA 1
ATOM 5088 C C . SER A 1 677 ? -33.269 -8.879 -19.700 1.00 74.38 677 SER A C 1
ATOM 5089 O O . SER A 1 677 ? -33.672 -7.786 -19.290 1.00 72.84 677 SER A O 1
ATOM 5092 N N . GLU A 1 678 ? -33.438 -10.010 -19.020 1.00 79.09 678 GLU A N 1
ATOM 5093 C CA . GLU A 1 678 ? -34.051 -10.059 -17.702 1.00 85.18 678 GLU A CA 1
ATOM 5094 C C . GLU A 1 678 ? -33.020 -10.051 -16.581 1.00 87.09 678 GLU A C 1
ATOM 5095 O O . GLU A 1 678 ? -33.398 -10.011 -15.406 1.00 100.51 678 GLU A O 1
ATOM 5101 N N . ASP A 1 679 ? -31.728 -10.069 -16.913 1.00 85.27 679 ASP A N 1
ATOM 5102 C CA . ASP A 1 679 ? -30.676 -10.251 -15.921 1.00 91.84 679 ASP A CA 1
ATOM 5103 C C . ASP A 1 679 ? -29.612 -9.163 -16.012 1.00 81.55 679 ASP A C 1
ATOM 5104 O O . ASP A 1 679 ? -28.443 -9.411 -15.702 1.00 56.16 679 ASP A O 1
ATOM 5109 N N . TRP A 1 680 ? -29.988 -7.953 -16.432 1.00 74.77 680 TRP A N 1
ATOM 5110 C CA . TRP A 1 680 ? -29.006 -6.873 -16.450 1.00 68.64 680 TRP A CA 1
ATOM 5111 C C . TRP A 1 680 ? -28.894 -6.209 -15.081 1.00 71.00 680 TRP A C 1
ATOM 5112 O O . TRP A 1 680 ? -27.787 -6.040 -14.559 1.00 80.30 680 TRP A O 1
ATOM 5123 N N . ASN A 1 681 ? -30.019 -5.838 -14.474 1.00 77.35 681 ASN A N 1
ATOM 5124 C CA . ASN A 1 681 ? -29.998 -5.375 -13.088 1.00 55.76 681 ASN A CA 1
ATOM 5125 C C . ASN A 1 681 ? -29.691 -6.579 -12.204 1.00 60.75 681 ASN A C 1
ATOM 5126 O O . ASN A 1 681 ? -30.561 -7.406 -11.922 1.00 79.35 681 ASN A O 1
ATOM 5131 N N . MET A 1 682 ? -28.437 -6.687 -11.776 1.00 44.94 682 MET A N 1
ATOM 5132 C CA . MET A 1 682 ? -27.918 -7.916 -11.189 1.00 52.90 682 MET A CA 1
ATOM 5133 C C . MET A 1 682 ? -27.487 -7.689 -9.742 1.00 37.64 682 MET A C 1
ATOM 5134 O O . MET A 1 682 ? -27.385 -6.535 -9.305 1.00 43.03 682 MET A O 1
ATOM 5139 N N . PRO A 1 683 ? -27.238 -8.748 -8.967 1.00 30.83 683 PRO A N 1
ATOM 5140 C CA . PRO A 1 683 ? -26.862 -8.566 -7.558 1.00 33.10 683 PRO A CA 1
ATOM 5141 C C . PRO A 1 683 ? -25.566 -7.785 -7.394 1.00 28.03 683 PRO A C 1
ATOM 5142 O O . PRO A 1 683 ? -24.839 -7.495 -8.348 1.00 35.78 683 PRO A O 1
ATOM 5146 N N . LYS A 1 684 ? -25.278 -7.454 -6.130 1.00 34.41 684 LYS A N 1
ATOM 5147 C CA . LYS A 1 684 ? -24.105 -6.648 -5.801 1.00 27.49 684 LYS A CA 1
ATOM 5148 C C . LYS A 1 684 ? -22.812 -7.347 -6.201 1.00 26.48 684 LYS A C 1
ATOM 5149 O O . LYS A 1 684 ? -21.905 -6.717 -6.758 1.00 34.89 684 LYS A O 1
ATOM 5155 N N . GLU A 1 685 ? -22.708 -8.648 -5.923 1.00 29.24 685 GLU A N 1
ATOM 5156 C CA . GLU A 1 685 ? -21.486 -9.404 -6.181 1.00 25.08 685 GLU A CA 1
ATOM 5157 C C . GLU A 1 685 ? -21.129 -9.488 -7.661 1.00 26.03 685 GLU A C 1
ATOM 5158 O O . GLU A 1 685 ? -19.988 -9.843 -7.978 1.00 26.66 685 GLU A O 1
ATOM 5164 N N . ARG A 1 686 ? -22.062 -9.173 -8.567 1.00 22.29 686 ARG A N 1
ATOM 5165 C CA . ARG A 1 686 ? -21.826 -9.289 -10.001 1.00 25.72 686 ARG A CA 1
ATOM 5166 C C . ARG A 1 686 ? -21.869 -7.976 -10.771 1.00 18.00 686 ARG A C 1
ATOM 5167 O O . ARG A 1 686 ? -21.431 -7.956 -11.927 1.00 18.86 686 ARG A O 1
ATOM 5175 N N . ASP A 1 687 ? -22.408 -6.864 -10.177 1.00 14.31 687 ASP A N 1
ATOM 5176 C CA . ASP A 1 687 ? -22.407 -5.755 -11.115 1.00 30.24 687 ASP A CA 1
ATOM 5177 C C . ASP A 1 687 ? -21.133 -4.934 -10.968 1.00 24.53 687 ASP A C 1
ATOM 5178 O O . ASP A 1 687 ? -20.599 -4.791 -9.861 1.00 24.38 687 ASP A O 1
ATOM 5183 N N . PRO A 1 688 ? -20.632 -4.401 -12.085 1.00 20.98 688 PRO A N 1
ATOM 5184 C CA . PRO A 1 688 ? -19.339 -3.704 -12.059 1.00 18.23 688 PRO A CA 1
ATOM 5185 C C . PRO A 1 688 ? -19.388 -2.324 -11.425 1.00 26.47 688 PRO A C 1
ATOM 5186 O O . PRO A 1 688 ? -18.322 -1.738 -11.197 1.00 23.40 688 PRO A O 1
ATOM 5190 N N . PHE A 1 689 ? -20.570 -1.783 -11.136 1.00 28.26 689 PHE A N 1
ATOM 5191 C CA . PHE A 1 689 ? -20.662 -0.446 -10.564 1.00 17.63 689 PHE A CA 1
ATOM 5192 C C . PHE A 1 689 ? -20.624 -0.435 -9.043 1.00 19.55 689 PHE A C 1
ATOM 5193 O O . PHE A 1 689 ? -20.377 0.623 -8.452 1.00 20.16 689 PHE A O 1
ATOM 5201 N N . TYR A 1 690 ? -20.863 -1.572 -8.397 1.00 25.15 690 TYR A N 1
ATOM 5202 C CA . TYR A 1 690 ? -20.914 -1.646 -6.944 1.00 27.82 690 TYR A CA 1
ATOM 5203 C C . TYR A 1 690 ? -19.563 -2.072 -6.386 1.00 28.45 690 TYR A C 1
ATOM 5204 O O . TYR A 1 690 ? -18.859 -2.891 -6.985 1.00 22.32 690 TYR A O 1
ATOM 5213 N N . GLU A 1 691 ? -19.213 -1.509 -5.229 1.00 26.49 691 GLU A N 1
ATOM 5214 C CA . GLU A 1 691 ? -17.991 -1.839 -4.518 1.00 21.76 691 GLU A CA 1
ATOM 5215 C C . GLU A 1 691 ? -18.342 -1.955 -3.038 1.00 22.77 691 GLU A C 1
ATOM 5216 O O . GLU A 1 691 ? -18.971 -1.038 -2.482 1.00 34.38 691 GLU A O 1
ATOM 5222 N N . PRO A 1 692 ? -17.979 -3.056 -2.382 1.00 20.83 692 PRO A N 1
ATOM 5223 C CA . PRO A 1 692 ? -18.323 -3.208 -0.971 1.00 16.38 692 PRO A CA 1
ATOM 5224 C C . PRO A 1 692 ? -17.715 -2.092 -0.148 1.00 32.26 692 PRO A C 1
ATOM 5225 O O . PRO A 1 692 ? -16.615 -1.595 -0.456 1.00 41.59 692 PRO A O 1
ATOM 5229 N N . PRO A 1 693 ? -18.399 -1.659 0.913 1.00 29.87 693 PRO A N 1
ATOM 5230 C CA . PRO A 1 693 ? -17.905 -0.499 1.670 1.00 38.65 693 PRO A CA 1
ATOM 5231 C C . PRO A 1 693 ? -16.675 -0.799 2.506 1.00 51.34 693 PRO A C 1
ATOM 5232 O O . PRO A 1 693 ? -15.818 0.081 2.659 1.00 55.85 693 PRO A O 1
ATOM 5236 N N . ASP A 1 694 ? -16.555 -2.009 3.053 1.00 35.73 694 ASP A N 1
ATOM 5237 C CA . ASP A 1 694 ? -15.371 -2.375 3.820 1.00 41.93 694 ASP A CA 1
ATOM 5238 C C . ASP A 1 694 ? -14.136 -2.568 2.949 1.00 56.57 694 ASP A C 1
ATOM 5239 O O . ASP A 1 694 ? -13.092 -2.976 3.471 1.00 54.93 694 ASP A O 1
ATOM 5244 N N . SER A 1 695 ? -14.226 -2.295 1.653 1.00 52.91 695 SER A N 1
ATOM 5245 C CA . SER A 1 695 ? -13.056 -2.362 0.789 1.00 34.53 695 SER A CA 1
ATOM 5246 C C . SER A 1 695 ? -12.134 -1.184 1.083 1.00 40.71 695 SER A C 1
ATOM 5247 O O . SER A 1 695 ? -12.591 -0.034 1.094 1.00 40.17 695 SER A O 1
ATOM 5250 N N . PRO A 1 696 ? -10.848 -1.421 1.333 1.00 37.16 696 PRO A N 1
ATOM 5251 C CA . PRO A 1 696 ? -9.938 -0.311 1.638 1.00 28.13 696 PRO A CA 1
ATOM 5252 C C . PRO A 1 696 ? -9.752 0.605 0.439 1.00 27.15 696 PRO A C 1
ATOM 5253 O O . PRO A 1 696 ? -9.817 0.180 -0.717 1.00 29.25 696 PRO A O 1
ATOM 5257 N N . VAL A 1 697 ? -9.515 1.882 0.729 1.00 18.93 697 VAL A N 1
ATOM 5258 C CA . VAL A 1 697 ? -9.385 2.906 -0.301 1.00 30.21 697 VAL A CA 1
ATOM 5259 C C . VAL A 1 697 ? -8.259 3.860 0.078 1.00 31.49 697 VAL A C 1
ATOM 5260 O O . VAL A 1 697 ? -8.135 4.269 1.238 1.00 29.54 697 VAL A O 1
ATOM 5264 N N . PHE A 1 698 ? -7.427 4.196 -0.906 1.00 24.00 698 PHE A N 1
ATOM 5265 C CA . PHE A 1 698 ? -6.363 5.182 -0.745 1.00 24.13 698 PHE A CA 1
ATOM 5266 C C . PHE A 1 698 ? -6.985 6.559 -0.537 1.00 31.77 698 PHE A C 1
ATOM 5267 O O . PHE A 1 698 ? -7.603 7.113 -1.452 1.00 29.95 698 PHE A O 1
ATOM 5275 N N . ILE A 1 699 ? -6.828 7.114 0.664 1.00 22.86 699 ILE A N 1
ATOM 5276 C CA . ILE A 1 699 ? -7.583 8.283 1.090 1.00 27.19 699 ILE A CA 1
ATOM 5277 C C . ILE A 1 699 ? -6.700 9.515 1.248 1.00 31.39 699 ILE A C 1
ATOM 5278 O O . ILE A 1 699 ? -7.106 10.618 0.874 1.00 35.16 699 ILE A O 1
ATOM 5283 N N . ALA A 1 700 ? -5.501 9.363 1.808 1.00 23.37 700 ALA A N 1
ATOM 5284 C CA . ALA A 1 700 ? -4.698 10.520 2.175 1.00 20.38 700 ALA A CA 1
ATOM 5285 C C . ALA A 1 700 ? -3.237 10.290 1.819 1.00 26.40 700 ALA A C 1
ATOM 5286 O O . ALA A 1 700 ? -2.787 9.157 1.630 1.00 28.45 700 ALA A O 1
ATOM 5288 N N . SER A 1 701 ? -2.499 11.395 1.734 1.00 40.00 701 SER A N 1
ATOM 5289 C CA . SER A 1 701 ? -1.074 11.386 1.448 1.00 22.94 701 SER A CA 1
ATOM 5290 C C . SER A 1 701 ? -0.343 12.228 2.485 1.00 26.70 701 SER A C 1
ATOM 5291 O O . SER A 1 701 ? -0.888 13.198 3.018 1.00 25.70 701 SER A O 1
ATOM 5294 N N . SER A 1 702 ? 0.898 11.841 2.771 1.00 18.28 702 SER A N 1
ATOM 5295 C CA . SER A 1 702 ? 1.734 12.574 3.712 1.00 15.18 702 SER A CA 1
ATOM 5296 C C . SER A 1 702 ? 3.177 12.493 3.242 1.00 23.61 702 SER A C 1
ATOM 5297 O O . SER A 1 702 ? 3.654 11.415 2.876 1.00 32.95 702 SER A O 1
ATOM 5300 N N . VAL A 1 703 ? 3.864 13.633 3.251 1.00 22.25 703 VAL A N 1
ATOM 5301 C CA . VAL A 1 703 ? 5.234 13.743 2.763 1.00 18.74 703 VAL A CA 1
ATOM 5302 C C . VAL A 1 703 ? 6.109 14.097 3.959 1.00 21.83 703 VAL A C 1
ATOM 5303 O O . VAL A 1 703 ? 6.110 15.243 4.426 1.00 26.67 703 VAL A O 1
ATOM 5307 N N . VAL A 1 704 ? 6.856 13.118 4.458 1.00 12.77 704 VAL A N 1
ATOM 5308 C CA . VAL A 1 704 ? 7.697 13.281 5.638 1.00 19.01 704 VAL A CA 1
ATOM 5309 C C . VAL A 1 704 ? 9.126 13.520 5.169 1.00 27.21 704 VAL A C 1
ATOM 5310 O O . VAL A 1 704 ? 9.800 12.595 4.702 1.00 21.44 704 VAL A O 1
ATOM 5314 N N . PHE A 1 705 ? 9.594 14.759 5.294 1.00 41.03 705 PHE A N 1
ATOM 5315 C CA . PHE A 1 705 ? 10.970 15.079 4.937 1.00 25.96 705 PHE A CA 1
ATOM 5316 C C . PHE A 1 705 ? 11.929 14.475 5.956 1.00 27.10 705 PHE A C 1
ATOM 5317 O O . PHE A 1 705 ? 11.749 14.634 7.168 1.00 16.46 705 PHE A O 1
ATOM 5325 N N . LEU A 1 706 ? 12.955 13.785 5.461 1.00 30.64 706 LEU A N 1
ATOM 5326 C CA . LEU A 1 706 ? 13.886 13.048 6.304 1.00 23.56 706 LEU A CA 1
ATOM 5327 C C . LEU A 1 706 ? 15.139 13.846 6.645 1.00 20.61 706 LEU A C 1
ATOM 5328 O O . LEU A 1 706 ? 16.164 13.248 6.993 1.00 19.31 706 LEU A O 1
ATOM 5333 N N . GLN A 1 707 ? 15.078 15.178 6.559 1.00 18.68 707 GLN A N 1
ATOM 5334 C CA . GLN A 1 707 ? 16.252 15.998 6.843 1.00 20.70 707 GLN A CA 1
ATOM 5335 C C . GLN A 1 707 ? 16.760 15.787 8.263 1.00 19.54 707 GLN A C 1
ATOM 5336 O O . GLN A 1 707 ? 17.969 15.875 8.509 1.00 16.12 707 GLN A O 1
ATOM 5342 N N . SER A 1 708 ? 15.858 15.502 9.206 1.00 20.13 708 SER A N 1
ATOM 5343 C CA . SER A 1 708 ? 16.273 15.277 10.586 1.00 29.68 708 SER A CA 1
ATOM 5344 C C . SER A 1 708 ? 17.242 14.105 10.688 1.00 27.46 708 SER A C 1
ATOM 5345 O O . SER A 1 708 ? 18.205 14.150 11.463 1.00 26.90 708 SER A O 1
ATOM 5348 N N . LEU A 1 709 ? 17.009 13.048 9.906 1.00 23.04 709 LEU A N 1
ATOM 5349 C CA . LEU A 1 709 ? 17.919 11.909 9.917 1.00 26.80 709 LEU A CA 1
ATOM 5350 C C . LEU A 1 709 ? 19.258 12.249 9.277 1.00 27.27 709 LEU A C 1
ATOM 5351 O O . LEU A 1 709 ? 20.287 11.676 9.653 1.00 24.89 709 LEU A O 1
ATOM 5356 N N . ALA A 1 710 ? 19.268 13.177 8.316 1.00 16.79 710 ALA A N 1
ATOM 5357 C CA . ALA A 1 710 ? 20.508 13.517 7.626 1.00 14.38 710 ALA A CA 1
ATOM 5358 C C . ALA A 1 710 ? 21.524 14.154 8.564 1.00 18.10 710 ALA A C 1
ATOM 5359 O O . ALA A 1 710 ? 22.733 14.053 8.330 1.00 22.58 710 ALA A O 1
ATOM 5361 N N . TYR A 1 711 ? 21.059 14.811 9.626 1.00 26.33 711 TYR A N 1
ATOM 5362 C CA . TYR A 1 711 ? 21.940 15.462 10.587 1.00 14.23 711 TYR A CA 1
ATOM 5363 C C . TYR A 1 711 ? 21.956 14.743 11.932 1.00 15.99 711 TYR A C 1
ATOM 5364 O O . TYR A 1 711 ? 22.404 15.314 12.931 1.00 19.54 711 TYR A O 1
ATOM 5373 N N . LEU A 1 712 ? 21.473 13.499 11.969 1.00 15.14 712 LEU A N 1
ATOM 5374 C CA . LEU A 1 712 ? 21.528 12.638 13.154 1.00 19.18 712 LEU A CA 1
ATOM 5375 C C . LEU A 1 712 ? 20.878 13.279 14.376 1.00 26.59 712 LEU A C 1
ATOM 5376 O O . LEU A 1 712 ? 21.300 13.040 15.510 1.00 33.50 712 LEU A O 1
ATOM 5381 N N . ILE A 1 713 ? 19.848 14.088 14.168 1.00 22.28 713 ILE A N 1
ATOM 5382 C CA . ILE A 1 713 ? 19.122 14.706 15.269 1.00 24.11 713 ILE A CA 1
ATOM 5383 C C . ILE A 1 713 ? 17.847 13.911 15.516 1.00 24.97 713 ILE A C 1
ATOM 5384 O O . ILE A 1 713 ? 17.243 13.354 14.592 1.00 26.41 713 ILE A O 1
ATOM 5389 N N . ASP A 1 714 ? 17.447 13.839 16.784 1.00 34.40 714 ASP A N 1
ATOM 5390 C CA . ASP A 1 714 ? 16.263 13.095 17.210 1.00 36.25 714 ASP A CA 1
ATOM 5391 C C . ASP A 1 714 ? 15.138 14.099 17.444 1.00 40.22 714 ASP A C 1
ATOM 5392 O O . ASP A 1 714 ? 15.115 14.794 18.463 1.00 61.13 714 ASP A O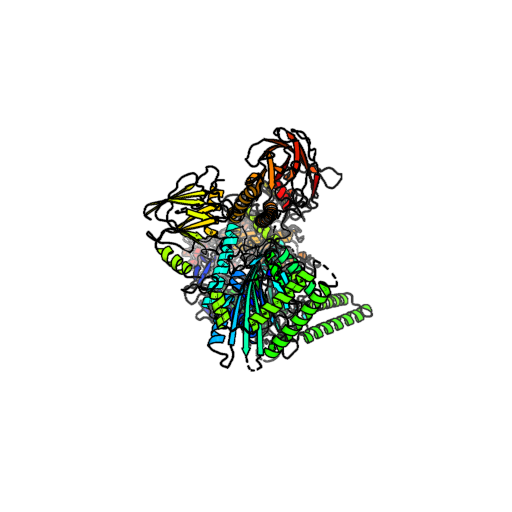 1
ATOM 5397 N N . VAL A 1 715 ? 14.202 14.175 16.495 1.00 30.94 715 VAL A N 1
ATOM 5398 C CA . VAL A 1 715 ? 13.031 15.034 16.616 1.00 46.26 715 VAL A CA 1
ATOM 5399 C C . VAL A 1 715 ? 11.797 14.255 16.182 1.00 43.62 715 VAL A C 1
ATOM 5400 O O . VAL A 1 715 ? 11.883 13.225 15.511 1.00 36.81 715 VAL A O 1
ATOM 5404 N N . GLU A 1 716 ? 10.635 14.768 16.584 1.00 43.09 716 GLU A N 1
ATOM 5405 C CA . GLU A 1 716 ? 9.344 14.237 16.154 1.00 39.38 716 GLU A CA 1
ATOM 5406 C C . GLU A 1 716 ? 8.410 15.419 15.937 1.00 30.29 716 GLU A C 1
ATOM 5407 O O . GLU A 1 716 ? 8.074 16.133 16.888 1.00 48.69 716 GLU A O 1
ATOM 5413 N N . GLU A 1 717 ? 8.004 15.640 14.690 1.00 21.43 717 GLU A N 1
ATOM 5414 C CA . GLU A 1 717 ? 7.160 16.772 14.336 1.00 43.95 717 GLU A CA 1
ATOM 5415 C C . GLU A 1 717 ? 5.952 16.280 13.551 1.00 40.58 717 GLU A C 1
ATOM 5416 O O . GLU A 1 717 ? 5.819 15.091 13.244 1.00 40.70 717 GLU A O 1
ATOM 5422 N N . GLN A 1 718 ? 5.069 17.215 13.219 1.00 32.11 718 GLN A N 1
ATOM 5423 C CA . GLN A 1 718 ? 3.849 16.921 12.485 1.00 26.05 718 GLN A CA 1
ATOM 5424 C C . GLN A 1 718 ? 4.032 17.256 11.012 1.00 29.86 718 GLN A C 1
ATOM 5425 O O . GLN A 1 718 ? 4.640 18.272 10.665 1.00 41.12 718 GLN A O 1
ATOM 5431 N N . PHE A 1 719 ? 3.503 16.392 10.149 1.00 21.04 719 PHE A N 1
ATOM 5432 C CA . PHE A 1 719 ? 3.562 16.608 8.718 1.00 20.95 719 PHE A CA 1
ATOM 5433 C C . PHE A 1 719 ? 2.155 16.670 8.139 1.00 34.38 719 PHE A C 1
ATOM 5434 O O . PHE A 1 719 ? 1.262 15.951 8.601 1.00 33.06 719 PHE A O 1
ATOM 5442 N N . PRO A 1 720 ? 1.923 17.524 7.144 1.00 22.49 720 PRO A N 1
ATOM 5443 C CA . PRO A 1 720 ? 0.562 17.698 6.624 1.00 23.26 720 PRO A CA 1
ATOM 5444 C C . PRO A 1 720 ? 0.014 16.420 6.006 1.00 24.56 720 PRO A C 1
ATOM 5445 O O . PRO A 1 720 ? 0.717 15.693 5.301 1.00 24.56 720 PRO A O 1
ATOM 5449 N N . ILE A 1 721 ? -1.258 16.152 6.291 1.00 22.67 721 ILE A N 1
ATOM 5450 C CA . ILE A 1 721 ? -2.021 15.096 5.637 1.00 26.17 721 ILE A CA 1
ATOM 5451 C C . ILE A 1 721 ? -2.914 15.747 4.593 1.00 28.32 721 ILE A C 1
ATOM 5452 O O . ILE A 1 721 ? -3.692 16.656 4.911 1.00 36.74 721 ILE A O 1
ATOM 5457 N N . VAL A 1 722 ? -2.802 15.296 3.347 1.00 28.04 722 VAL A N 1
ATOM 5458 C CA . VAL A 1 722 ? -3.513 15.898 2.226 1.00 31.01 722 VAL A CA 1
ATOM 5459 C C . VAL A 1 722 ? -4.369 14.834 1.555 1.00 30.62 722 VAL A C 1
ATOM 5460 O O . VAL A 1 722 ? -3.905 13.712 1.317 1.00 29.24 722 VAL A O 1
ATOM 5464 N N . ASP A 1 723 ? -5.621 15.180 1.266 1.00 32.60 723 ASP A N 1
ATOM 5465 C CA . ASP A 1 723 ? -6.444 14.317 0.439 1.00 30.51 723 ASP A CA 1
ATOM 5466 C C . ASP A 1 723 ? -6.024 14.459 -1.022 1.00 38.27 723 ASP A C 1
ATOM 5467 O O . ASP A 1 723 ? -5.212 15.315 -1.383 1.00 58.66 723 ASP A O 1
ATOM 5472 N N . LEU A 1 724 ? -6.594 13.607 -1.875 1.00 28.23 724 LEU A N 1
ATOM 5473 C CA . LEU A 1 724 ? -6.139 13.558 -3.259 1.00 33.67 724 LEU A CA 1
ATOM 5474 C C . LEU A 1 724 ? -6.540 14.782 -4.069 1.00 45.64 724 LEU A C 1
ATOM 5475 O O . LEU A 1 724 ? -6.106 14.905 -5.219 1.00 51.56 724 LEU A O 1
ATOM 5480 N N . SER A 1 725 ? -7.341 15.685 -3.510 1.00 43.31 725 SER A N 1
ATOM 5481 C CA . SER A 1 725 ? -7.542 16.989 -4.127 1.00 50.93 725 SER A CA 1
ATOM 5482 C C . SER A 1 725 ? -6.371 17.930 -3.880 1.00 61.80 725 SER A C 1
ATOM 5483 O O . SER A 1 725 ? -6.371 19.048 -4.408 1.00 70.52 725 SER A O 1
ATOM 5486 N N . GLY A 1 726 ? -5.377 17.503 -3.100 1.00 47.38 726 GLY A N 1
ATOM 5487 C CA . GLY A 1 726 ? -4.267 18.346 -2.721 1.00 45.92 726 GLY A CA 1
ATOM 5488 C C . GLY A 1 726 ? -4.504 19.188 -1.487 1.00 44.71 726 GLY A C 1
ATOM 5489 O O . GLY A 1 726 ? -3.559 19.816 -0.994 1.00 53.33 726 GLY A O 1
ATOM 5490 N N . GLN A 1 727 ? -5.729 19.214 -0.968 1.00 43.35 727 GLN A N 1
ATOM 5491 C CA . GLN A 1 727 ? -6.063 20.055 0.171 1.00 58.88 727 GLN A CA 1
ATOM 5492 C C . GLN A 1 727 ? -5.539 19.438 1.463 1.00 44.12 727 GLN A C 1
ATOM 5493 O O . GLN A 1 727 ? -5.763 18.253 1.732 1.00 35.25 727 GLN A O 1
ATOM 5499 N N . GLU A 1 728 ? -4.843 20.243 2.261 1.00 39.67 728 GLU A N 1
ATOM 5500 C CA . GLU A 1 728 ? -4.355 19.778 3.552 1.00 38.41 728 GLU A CA 1
ATOM 5501 C C . GLU A 1 728 ? -5.519 19.626 4.522 1.00 39.99 728 GLU A C 1
ATOM 5502 O O . GLU A 1 728 ? -6.332 20.541 4.683 1.00 63.01 728 GLU A O 1
ATOM 5508 N N . ILE A 1 729 ? -5.605 18.464 5.166 1.00 33.09 729 ILE A N 1
ATOM 5509 C CA . ILE A 1 729 ? -6.734 18.167 6.044 1.00 31.08 729 ILE A CA 1
ATOM 5510 C C . ILE A 1 729 ? -6.323 17.712 7.435 1.00 34.59 729 ILE A C 1
ATOM 5511 O O . ILE A 1 729 ? -7.157 17.752 8.357 1.00 66.87 729 ILE A O 1
ATOM 5516 N N . GLY A 1 730 ? -5.090 17.276 7.658 1.00 33.34 730 GLY A N 1
ATOM 5517 C CA . GLY A 1 730 ? -4.724 16.769 8.959 1.00 36.61 730 GLY A CA 1
ATOM 5518 C C . GLY A 1 730 ? -3.235 16.847 9.209 1.00 29.75 730 GLY A C 1
ATOM 5519 O O . GLY A 1 730 ? -2.474 17.382 8.399 1.00 30.85 730 GLY A O 1
ATOM 5520 N N . LEU A 1 731 ? -2.830 16.300 10.354 1.00 21.66 731 LEU A N 1
ATOM 5521 C CA . LEU A 1 731 ? -1.439 16.296 10.787 1.00 25.96 731 LEU A CA 1
ATOM 5522 C C . LEU A 1 731 ? -1.048 14.897 11.239 1.00 23.63 731 LEU A C 1
ATOM 5523 O O . LEU A 1 731 ? -1.805 14.231 11.952 1.00 19.32 731 LEU A O 1
ATOM 5528 N N . LEU A 1 732 ? 0.138 14.461 10.824 1.00 27.15 732 LEU A N 1
ATOM 5529 C CA . LEU A 1 732 ? 0.665 13.142 11.158 1.00 28.67 732 LEU A CA 1
ATOM 5530 C C . LEU A 1 732 ? 1.972 13.321 11.918 1.00 24.02 732 LEU A C 1
ATOM 5531 O O . LEU A 1 732 ? 2.976 13.753 11.342 1.00 31.98 732 LEU A O 1
ATOM 5536 N N . THR A 1 733 ? 1.958 12.994 13.207 1.00 21.19 733 THR A N 1
ATOM 5537 C CA . THR A 1 733 ? 3.168 13.038 14.019 1.00 25.55 733 THR A CA 1
ATOM 5538 C C . THR A 1 733 ? 3.996 11.788 13.749 1.00 38.27 733 THR A C 1
ATOM 5539 O O . THR A 1 733 ? 3.526 10.666 13.970 1.00 25.22 733 THR A O 1
ATOM 5543 N N . VAL A 1 734 ? 5.221 11.975 13.264 1.00 31.01 734 VAL A N 1
ATOM 5544 C CA . VAL A 1 734 ? 6.135 10.862 13.047 1.00 35.46 734 VAL A CA 1
ATOM 5545 C C . VAL A 1 734 ? 7.419 11.125 13.820 1.00 30.66 734 VAL A C 1
ATOM 5546 O O . VAL A 1 734 ? 7.795 12.274 14.074 1.00 26.77 734 VAL A O 1
ATOM 5550 N N . GLY A 1 735 ? 8.089 10.042 14.203 1.00 33.78 735 GLY A N 1
ATOM 5551 C CA . GLY A 1 735 ? 9.334 10.110 14.949 1.00 21.30 735 GLY A CA 1
ATOM 5552 C C . GLY A 1 735 ? 10.512 9.774 14.050 1.00 30.40 735 GLY A C 1
ATOM 5553 O O . GLY A 1 735 ? 10.480 8.788 13.312 1.00 26.65 735 GLY A O 1
ATOM 5554 N N . LEU A 1 736 ? 11.548 10.604 14.131 1.00 39.02 736 LEU A N 1
ATOM 5555 C CA . LEU A 1 736 ? 12.767 10.432 13.350 1.00 16.57 736 LEU A CA 1
ATOM 5556 C C . LEU A 1 736 ? 13.956 10.500 14.294 1.00 25.99 736 LEU A C 1
ATOM 5557 O O . LEU A 1 736 ? 14.108 11.481 15.029 1.00 34.60 736 LEU A O 1
ATOM 5562 N N . SER A 1 737 ? 14.796 9.467 14.274 1.00 25.15 737 SER A N 1
ATOM 5563 C CA . SER A 1 737 ? 15.933 9.409 15.181 1.00 27.58 737 SER A CA 1
ATOM 5564 C C . SER A 1 737 ? 16.974 8.462 14.611 1.00 41.28 737 SER A C 1
ATOM 5565 O O . SER A 1 737 ? 16.615 7.468 13.970 1.00 43.69 737 SER A O 1
ATOM 5568 N N . PRO A 1 738 ? 18.258 8.738 14.821 1.00 43.53 738 PRO A N 1
ATOM 5569 C CA . PRO A 1 738 ? 19.300 7.773 14.470 1.00 22.83 738 PRO A CA 1
ATOM 5570 C C . PRO A 1 738 ? 19.611 6.835 15.624 1.00 29.56 738 PRO A C 1
ATOM 5571 O O . PRO A 1 738 ? 19.471 7.175 16.800 1.00 39.41 738 PRO A O 1
ATOM 5575 N N . CYS A 1 739 ? 20.044 5.630 15.263 1.00 42.32 739 CYS A N 1
ATOM 5576 C CA . CYS A 1 739 ? 20.418 4.628 16.249 1.00 46.13 739 CYS A CA 1
ATOM 5577 C C . CYS A 1 739 ? 21.496 3.734 15.657 1.00 41.50 739 CYS A C 1
ATOM 5578 O O . CYS A 1 739 ? 21.556 3.534 14.442 1.00 48.11 739 CYS A O 1
ATOM 5581 N N . SER A 1 740 ? 22.351 3.204 16.527 1.00 55.43 740 SER A N 1
ATOM 5582 C CA . SER A 1 740 ? 23.435 2.349 16.072 1.00 55.47 740 SER A CA 1
ATOM 5583 C C . SER A 1 740 ? 22.897 0.993 15.625 1.00 49.57 740 SER A C 1
ATOM 5584 O O . SER A 1 740 ? 21.758 0.616 15.916 1.00 61.46 740 SER A O 1
ATOM 5587 N N . THR A 1 741 ? 23.743 0.253 14.902 1.00 45.92 741 THR A N 1
ATOM 5588 C CA . THR A 1 741 ? 23.369 -1.083 14.449 1.00 58.59 741 THR A CA 1
ATOM 5589 C C . THR A 1 741 ? 23.081 -2.023 15.610 1.00 70.98 741 THR A C 1
ATOM 5590 O O . THR A 1 741 ? 22.369 -3.017 15.429 1.00 66.24 741 THR A O 1
ATOM 5594 N N . THR A 1 742 ? 23.628 -1.737 16.793 1.00 75.32 742 THR A N 1
ATOM 5595 C CA . THR A 1 742 ? 23.230 -2.466 17.991 1.00 60.55 742 THR A CA 1
ATOM 5596 C C . THR A 1 742 ? 21.759 -2.228 18.306 1.00 61.62 742 THR A C 1
ATOM 5597 O O . THR A 1 742 ? 21.038 -3.153 18.699 1.00 64.95 742 THR A O 1
ATOM 5601 N N . GLY A 1 743 ? 21.294 -0.998 18.112 1.00 60.80 743 GLY A N 1
ATOM 5602 C CA . GLY A 1 743 ? 19.960 -0.585 18.507 1.00 67.27 743 GLY A CA 1
ATOM 5603 C C . GLY A 1 743 ? 19.932 0.580 19.472 1.00 80.92 743 GLY A C 1
ATOM 5604 O O . GLY A 1 743 ? 18.845 1.109 19.750 1.00 76.55 743 GLY A O 1
ATOM 5605 N N . LYS A 1 744 ? 21.080 1.001 19.994 1.00 69.51 744 LYS A N 1
ATOM 5606 C CA . LYS A 1 744 ? 21.162 2.099 20.941 1.00 66.63 744 LYS A CA 1
ATOM 5607 C C . LYS A 1 744 ? 21.275 3.430 20.206 1.00 73.26 744 LYS A C 1
ATOM 5608 O O . LYS A 1 744 ? 21.506 3.486 18.997 1.00 59.12 744 LYS A O 1
ATOM 5610 N N . GLU A 1 745 ? 21.117 4.517 20.961 1.00 86.29 745 GLU A N 1
ATOM 5611 C CA . GLU A 1 745 ? 21.083 5.855 20.375 1.00 83.13 745 GLU A CA 1
ATOM 5612 C C . GLU A 1 745 ? 22.452 6.370 19.899 1.00 95.06 745 GLU A C 1
ATOM 5613 O O . GLU A 1 745 ? 22.759 7.538 20.111 1.00 89.16 745 GLU A O 1
ATOM 5619 N N . LEU A 1 746 ? 23.269 5.548 19.249 1.00 106.97 746 LEU A N 1
ATOM 5620 C CA . LEU A 1 746 ? 24.420 6.048 18.457 1.00 95.93 746 LEU A CA 1
ATOM 5621 C C . LEU A 1 746 ? 25.386 6.776 19.392 1.00 110.68 746 LEU A C 1
ATOM 5622 O O . LEU A 1 746 ? 25.558 6.382 20.555 1.00 88.04 746 LEU A O 1
ATOM 5627 N N . ARG A 1 747 ? 26.013 7.841 18.920 1.00 125.29 747 ARG A N 1
ATOM 5628 C CA . ARG A 1 747 ? 26.872 8.666 19.738 1.00 108.11 747 ARG A CA 1
ATOM 5629 C C . ARG A 1 747 ? 26.691 10.109 19.298 1.00 119.06 747 ARG A C 1
ATOM 5630 O O . ARG A 1 747 ? 26.559 10.387 18.104 1.00 119.77 747 ARG A O 1
ATOM 5632 N N . GLY A 1 748 ? 26.647 11.016 20.276 1.00 90.04 748 GLY A N 1
ATOM 5633 C CA . GLY A 1 748 ? 26.334 12.411 20.034 1.00 89.74 748 GLY A CA 1
ATOM 5634 C C . GLY A 1 748 ? 27.430 13.200 19.348 1.00 85.12 748 GLY A C 1
ATOM 5635 O O . GLY A 1 748 ? 28.259 13.834 20.010 1.00 91.46 748 GLY A O 1
ATOM 5636 N N . GLU A 1 749 ? 27.441 13.178 18.019 1.00 75.74 749 GLU A N 1
ATOM 5637 C CA . GLU A 1 749 ? 28.339 14.011 17.240 1.00 83.89 749 GLU A CA 1
ATOM 5638 C C . GLU A 1 749 ? 27.587 15.236 16.716 1.00 62.85 749 GLU A C 1
ATOM 5639 O O . GLU A 1 749 ? 26.435 15.494 17.081 1.00 80.78 749 GLU A O 1
ATOM 5645 N N . TYR A 1 750 ? 28.245 16.009 15.852 1.00 38.24 750 TYR A N 1
ATOM 5646 C CA . TYR A 1 750 ? 27.624 17.155 15.192 1.00 37.49 750 TYR A CA 1
ATOM 5647 C C . TYR A 1 750 ? 27.848 17.033 13.692 1.00 39.61 750 TYR A C 1
ATOM 5648 O O . TYR A 1 750 ? 28.963 17.250 13.205 1.00 42.37 750 TYR A O 1
ATOM 5657 N N . VAL A 1 751 ? 26.789 16.702 12.962 1.00 33.02 751 VAL A N 1
ATOM 5658 C CA . VAL A 1 751 ? 26.852 16.631 11.507 1.00 26.34 751 VAL A CA 1
ATOM 5659 C C . VAL A 1 751 ? 26.615 18.028 10.948 1.00 40.36 751 VAL A C 1
ATOM 5660 O O . VAL A 1 751 ? 25.564 18.631 11.184 1.00 43.18 751 VAL A O 1
ATOM 5664 N N . GLU A 1 752 ? 27.600 18.554 10.222 1.00 27.87 752 GLU A N 1
ATOM 5665 C CA . GLU A 1 752 ? 27.433 19.824 9.527 1.00 28.20 752 GLU A CA 1
ATOM 5666 C C . GLU A 1 752 ? 27.190 19.649 8.036 1.00 34.94 752 GLU A C 1
ATOM 5667 O O . GLU A 1 752 ? 26.535 20.498 7.422 1.00 37.15 752 GLU A O 1
ATOM 5673 N N . ASP A 1 753 ? 27.697 18.568 7.447 1.00 26.37 753 ASP A N 1
ATOM 5674 C CA . ASP A 1 753 ? 27.340 18.159 6.099 1.00 25.24 753 ASP A CA 1
ATOM 5675 C C . ASP A 1 753 ? 26.975 16.680 6.149 1.00 31.28 753 ASP A C 1
ATOM 5676 O O . ASP A 1 753 ? 27.721 15.878 6.738 1.00 31.58 753 ASP A O 1
ATOM 5681 N N . PRO A 1 754 ? 25.848 16.277 5.555 1.00 30.39 754 PRO A N 1
ATOM 5682 C CA . PRO A 1 754 ? 25.391 14.883 5.697 1.00 22.23 754 PRO A CA 1
ATOM 5683 C C . PRO A 1 754 ? 26.344 13.842 5.125 1.00 22.47 754 PRO A C 1
ATOM 5684 O O . PRO A 1 754 ? 26.142 12.649 5.386 1.00 20.53 754 PRO A O 1
ATOM 5688 N N . ASP A 1 755 ? 27.365 14.237 4.361 1.00 17.20 755 ASP A N 1
ATOM 5689 C CA . ASP A 1 755 ? 28.324 13.255 3.866 1.00 13.08 755 ASP A CA 1
ATOM 5690 C C . ASP A 1 755 ? 29.181 12.675 4.984 1.00 25.50 755 ASP A C 1
ATOM 5691 O O . ASP A 1 755 ? 29.796 11.620 4.790 1.00 32.69 755 ASP A O 1
ATOM 5696 N N . GLN A 1 756 ? 29.229 13.330 6.149 1.00 21.15 756 GLN A N 1
ATOM 5697 C CA . GLN A 1 756 ? 29.893 12.743 7.307 1.00 18.48 756 GLN A CA 1
ATOM 5698 C C . GLN A 1 756 ? 29.320 11.380 7.661 1.00 18.61 756 GLN A C 1
ATOM 5699 O O . GLN A 1 756 ? 30.002 10.575 8.305 1.00 25.98 756 GLN A O 1
ATOM 5705 N N . LEU A 1 757 ? 28.078 11.108 7.257 1.00 19.47 757 LEU A N 1
ATOM 5706 C CA . LEU A 1 757 ? 27.454 9.825 7.542 1.00 21.22 757 LEU A CA 1
ATOM 5707 C C . LEU A 1 757 ? 28.017 8.699 6.689 1.00 27.39 757 LEU A C 1
ATOM 5708 O O . LEU A 1 757 ? 27.823 7.529 7.035 1.00 29.09 757 LEU A O 1
ATOM 5713 N N . ILE A 1 758 ? 28.709 9.017 5.593 1.00 18.90 758 ILE A N 1
ATOM 5714 C CA . ILE A 1 758 ? 29.137 7.977 4.666 1.00 19.93 758 ILE A CA 1
ATOM 5715 C C . ILE A 1 758 ? 30.197 7.098 5.316 1.00 29.24 758 ILE A C 1
ATOM 5716 O O . ILE A 1 758 ? 31.096 7.584 6.017 1.00 39.37 758 ILE A O 1
ATOM 5721 N N . GLY A 1 759 ? 30.090 5.788 5.090 1.00 24.22 759 GLY A N 1
ATOM 5722 C CA . GLY A 1 759 ? 31.021 4.826 5.637 1.00 23.19 759 GLY A CA 1
ATOM 5723 C C . GLY A 1 759 ? 30.701 4.345 7.035 1.00 17.00 759 GLY A C 1
ATOM 5724 O O . GLY A 1 759 ? 31.325 3.381 7.499 1.00 26.60 759 GLY A O 1
ATOM 5725 N N . LYS A 1 760 ? 29.755 4.976 7.719 1.00 17.33 760 LYS A N 1
ATOM 5726 C CA . LYS A 1 760 ? 29.401 4.606 9.080 1.00 32.07 760 LYS A CA 1
ATOM 5727 C C . LYS A 1 760 ? 28.205 3.661 9.079 1.00 37.25 760 LYS A C 1
ATOM 5728 O O . LYS A 1 760 ? 27.343 3.717 8.198 1.00 31.64 760 LYS A O 1
ATOM 5734 N N . ASN A 1 761 ? 28.168 2.784 10.079 1.00 34.46 761 ASN A N 1
ATOM 5735 C CA . ASN A 1 761 ? 27.068 1.838 10.255 1.00 22.12 761 ASN A CA 1
ATOM 5736 C C . ASN A 1 761 ? 26.012 2.514 11.120 1.00 40.04 761 ASN A C 1
ATOM 5737 O O . ASN A 1 761 ? 26.103 2.509 12.350 1.00 47.29 761 ASN A O 1
ATOM 5742 N N . ILE A 1 762 ? 25.007 3.103 10.477 1.00 29.07 762 ILE A N 1
ATOM 5743 C CA . ILE A 1 762 ? 23.977 3.875 11.160 1.00 26.67 762 ILE A CA 1
ATOM 5744 C C . ILE A 1 762 ? 22.610 3.331 10.769 1.00 30.13 762 ILE A C 1
ATOM 5745 O O . ILE A 1 762 ? 22.373 3.003 9.601 1.00 39.73 762 ILE A O 1
ATOM 5750 N N . ALA A 1 763 ? 21.715 3.233 11.747 1.00 29.76 763 ALA A N 1
ATOM 5751 C CA . ALA A 1 763 ? 20.338 2.826 11.520 1.00 31.67 763 ALA A CA 1
ATOM 5752 C C . ALA A 1 763 ? 19.399 3.977 11.855 1.00 36.09 763 ALA A C 1
ATOM 5753 O O . ALA A 1 763 ? 19.709 4.833 12.689 1.00 39.02 763 ALA A O 1
ATOM 5755 N N . PHE A 1 764 ? 18.245 3.991 11.193 1.00 34.43 764 PHE A N 1
ATOM 5756 C CA . PHE A 1 764 ? 17.276 5.072 11.327 1.00 29.03 764 PHE A CA 1
ATOM 5757 C C . PHE A 1 764 ? 15.898 4.469 11.542 1.00 29.43 764 PHE A C 1
ATOM 5758 O O . PHE A 1 764 ? 15.381 3.773 10.662 1.00 40.29 764 PHE A O 1
ATOM 5766 N N . LYS A 1 765 ? 15.304 4.736 12.702 1.00 20.82 765 LYS A N 1
ATOM 5767 C CA . LYS A 1 765 ? 13.961 4.258 12.989 1.00 33.86 765 LYS A CA 1
ATOM 5768 C C . LYS A 1 765 ? 12.942 5.342 12.666 1.00 33.66 765 LYS A C 1
ATOM 5769 O O . LYS A 1 765 ? 13.159 6.525 12.943 1.00 36.14 765 LYS A O 1
ATOM 5775 N N . VAL A 1 766 ? 11.838 4.929 12.048 1.00 36.29 766 VAL A N 1
ATOM 5776 C CA . VAL A 1 766 ? 10.717 5.806 11.740 1.00 25.13 766 VAL A CA 1
ATOM 5777 C C . VAL A 1 766 ? 9.541 5.371 12.599 1.00 38.31 766 VAL A C 1
ATOM 5778 O O . VAL A 1 766 ? 9.149 4.198 12.577 1.00 37.55 766 VAL A O 1
ATOM 5782 N N . LYS A 1 767 ? 8.988 6.308 13.363 1.00 32.44 767 LYS A N 1
ATOM 5783 C CA . LYS A 1 767 ? 7.889 6.028 14.284 1.00 26.72 767 LYS A CA 1
ATOM 5784 C C . LYS A 1 767 ? 6.662 6.807 13.831 1.00 26.27 767 LYS A C 1
ATOM 5785 O O . LYS A 1 767 ? 6.522 7.991 14.146 1.00 38.48 767 LYS A O 1
ATOM 5791 N N . VAL A 1 768 ? 5.773 6.144 13.092 1.00 25.39 768 VAL A N 1
ATOM 5792 C CA . VAL A 1 768 ? 4.476 6.729 12.755 1.00 23.78 768 VAL A CA 1
ATOM 5793 C C . VAL A 1 768 ? 3.645 6.742 14.031 1.00 27.72 768 VAL A C 1
ATOM 5794 O O . VAL A 1 768 ? 3.005 5.746 14.381 1.00 21.42 768 VAL A O 1
ATOM 5798 N N . ILE A 1 769 ? 3.657 7.872 14.737 1.00 19.90 769 ILE A N 1
ATOM 5799 C CA . ILE A 1 769 ? 3.097 7.957 16.079 1.00 29.27 769 ILE A CA 1
ATOM 5800 C C . ILE A 1 769 ? 1.577 8.010 16.032 1.00 31.04 769 ILE A C 1
ATOM 5801 O O . ILE A 1 769 ? 0.898 7.067 16.456 1.00 32.15 769 ILE A O 1
ATOM 5806 N N . SER A 1 770 ? 1.031 9.114 15.529 1.00 30.46 770 SER A N 1
ATOM 5807 C CA . SER A 1 770 ? -0.412 9.305 15.530 1.00 15.22 770 SER A CA 1
ATOM 5808 C C . SER A 1 770 ? -0.782 10.340 14.480 1.00 21.98 770 SER A C 1
ATOM 5809 O O . SER A 1 770 ? 0.026 11.202 14.125 1.00 30.14 770 SER A O 1
ATOM 5812 N N . ALA A 1 771 ? -2.015 10.244 13.993 1.00 31.73 771 ALA A N 1
ATOM 5813 C CA . ALA A 1 771 ? -2.549 11.175 13.014 1.00 29.70 771 ALA A CA 1
ATOM 5814 C C . ALA A 1 771 ? -3.842 11.785 13.534 1.00 28.80 771 ALA A C 1
ATOM 5815 O O . ALA A 1 771 ? -4.549 11.183 14.348 1.00 27.32 771 ALA A O 1
ATOM 5817 N N . VAL A 1 772 ? -4.135 13.001 13.071 1.00 28.95 772 VAL A N 1
ATOM 5818 C CA . VAL A 1 772 ? -5.401 13.668 13.341 1.00 26.88 772 VAL A CA 1
ATOM 5819 C C . VAL A 1 772 ? -5.882 14.295 12.040 1.00 38.41 772 VAL A C 1
ATOM 5820 O O . VAL A 1 772 ? -5.106 14.521 11.109 1.00 39.88 772 VAL A O 1
ATOM 5824 N N . GLY A 1 773 ? -7.181 14.567 11.980 1.00 42.86 773 GLY A N 1
ATOM 5825 C CA . GLY A 1 773 ? -7.766 15.191 10.813 1.00 43.60 773 GLY A CA 1
ATOM 5826 C C . GLY A 1 773 ? -8.182 14.249 9.707 1.00 45.85 773 GLY A C 1
ATOM 5827 O O . GLY A 1 773 ? -8.485 14.716 8.603 1.00 51.48 773 GLY A O 1
ATOM 5828 N N . LEU A 1 774 ? -8.200 12.938 9.959 1.00 43.84 774 LEU A N 1
ATOM 5829 C CA . LEU A 1 774 ? -8.693 11.996 8.971 1.00 44.91 774 LEU A CA 1
ATOM 5830 C C . LEU A 1 774 ? -10.179 12.240 8.716 1.00 52.44 774 LEU A C 1
ATOM 5831 O O . LEU A 1 774 ? -10.877 12.808 9.561 1.00 62.29 774 LEU A O 1
ATOM 5836 N N . PRO A 1 775 ? -10.681 11.836 7.548 1.00 26.61 775 PRO A N 1
ATOM 5837 C CA . PRO A 1 775 ? -12.102 12.050 7.247 1.00 42.58 775 PRO A CA 1
ATOM 5838 C C . PRO A 1 775 ? -13.003 11.376 8.272 1.00 56.72 775 PRO A C 1
ATOM 5839 O O . PRO A 1 775 ? -12.723 10.271 8.744 1.00 52.52 775 PRO A O 1
ATOM 5843 N N . ARG A 1 776 ? -14.094 12.066 8.618 1.00 45.38 776 ARG A N 1
ATOM 5844 C CA . ARG A 1 776 ? -15.040 11.538 9.597 1.00 54.14 776 ARG A CA 1
ATOM 5845 C C . ARG A 1 776 ? -15.648 10.219 9.138 1.00 56.12 776 ARG A C 1
ATOM 5846 O O . ARG A 1 776 ? -16.034 9.390 9.971 1.00 50.86 776 ARG A O 1
ATOM 5854 N N . ARG A 1 777 ? -15.731 9.999 7.825 1.00 50.06 777 ARG A N 1
ATOM 5855 C CA . ARG A 1 777 ? -16.340 8.780 7.308 1.00 45.02 777 ARG A CA 1
ATOM 5856 C C . ARG A 1 777 ? -15.478 7.543 7.526 1.00 42.28 777 ARG A C 1
ATOM 5857 O O . ARG A 1 777 ? -15.967 6.432 7.306 1.00 45.76 777 ARG A O 1
ATOM 5865 N N . ILE A 1 778 ? -14.231 7.700 7.960 1.00 44.98 778 ILE A N 1
ATOM 5866 C CA . ILE A 1 778 ? -13.301 6.582 8.085 1.00 44.57 778 ILE A CA 1
ATOM 5867 C C . ILE A 1 778 ? -13.433 5.957 9.468 1.00 39.42 778 ILE A C 1
ATOM 5868 O O . ILE A 1 778 ? -13.530 6.661 10.480 1.00 42.82 778 ILE A O 1
ATOM 5873 N N . LEU A 1 779 ? -13.435 4.620 9.510 1.00 33.55 779 LEU A N 1
ATOM 5874 C CA . LEU A 1 779 ? -13.514 3.869 10.756 1.00 44.44 779 LEU A CA 1
ATOM 5875 C C . LEU A 1 779 ? -12.296 2.999 11.033 1.00 45.23 779 LEU A C 1
ATOM 5876 O O . LEU A 1 779 ? -12.098 2.597 12.184 1.00 48.96 779 LEU A O 1
ATOM 5881 N N . LYS A 1 780 ? -11.490 2.687 10.020 1.00 41.08 780 LYS A N 1
ATOM 5882 C CA . LYS A 1 780 ? -10.254 1.934 10.173 1.00 31.25 780 LYS A CA 1
ATOM 5883 C C . LYS A 1 780 ? -9.245 2.478 9.175 1.00 33.78 780 LYS A C 1
ATOM 5884 O O . LYS A 1 780 ? -9.605 2.773 8.035 1.00 30.24 780 LYS A O 1
ATOM 5890 N N . SER A 1 781 ? -7.988 2.615 9.597 1.00 37.23 781 SER A N 1
ATOM 5891 C CA . SER A 1 781 ? -6.975 3.165 8.706 1.00 33.08 781 SER A CA 1
ATOM 5892 C C . SER A 1 781 ? -5.594 2.674 9.111 1.00 26.25 781 SER A C 1
ATOM 5893 O O . SER A 1 781 ? -5.353 2.303 10.263 1.00 25.30 781 SER A O 1
ATOM 5896 N N . ASN A 1 782 ? -4.685 2.681 8.136 1.00 25.79 782 ASN A N 1
ATOM 5897 C CA . ASN A 1 782 ? -3.280 2.386 8.373 1.00 33.48 782 ASN A CA 1
ATOM 5898 C C . ASN A 1 782 ? -2.447 3.137 7.342 1.00 30.01 782 ASN A C 1
ATOM 5899 O O . ASN A 1 782 ? -2.966 3.659 6.352 1.00 28.45 782 ASN A O 1
ATOM 5904 N N . CYS A 1 783 ? -1.141 3.185 7.585 1.00 25.02 783 CYS A N 1
ATOM 5905 C CA . CYS A 1 783 ? -0.206 3.885 6.719 1.00 23.01 783 CYS A CA 1
ATOM 5906 C C . CYS A 1 783 ? 0.642 2.891 5.938 1.00 28.15 783 CYS A C 1
ATOM 5907 O O . CYS A 1 783 ? 0.816 1.738 6.339 1.00 30.05 783 CYS A O 1
ATOM 5910 N N . LYS A 1 784 ? 1.170 3.356 4.807 1.00 25.71 784 LYS A N 1
ATOM 5911 C CA . LYS A 1 784 ? 1.999 2.530 3.938 1.00 19.76 784 LYS A CA 1
ATOM 5912 C C . LYS A 1 784 ? 3.115 3.378 3.349 1.00 29.13 784 LYS A C 1
ATOM 5913 O O . LYS A 1 784 ? 2.868 4.492 2.879 1.00 28.12 784 LYS A O 1
ATOM 5919 N N . TYR A 1 785 ? 4.336 2.848 3.376 1.00 41.86 785 TYR A N 1
ATOM 5920 C CA . TYR A 1 785 ? 5.479 3.507 2.757 1.00 25.38 785 TYR A CA 1
ATOM 5921 C C . TYR A 1 785 ? 6.543 2.458 2.473 1.00 27.10 785 TYR A C 1
ATOM 5922 O O . TYR A 1 785 ? 6.437 1.305 2.896 1.00 27.31 785 TYR A O 1
ATOM 5931 N N . ARG A 1 786 ? 7.581 2.879 1.752 1.00 33.59 786 ARG A N 1
ATOM 5932 C CA . ARG A 1 786 ? 8.730 2.023 1.464 1.00 36.87 786 ARG A CA 1
ATOM 5933 C C . ARG A 1 786 ? 9.989 2.864 1.615 1.00 32.48 786 ARG A C 1
ATOM 5934 O O . ARG A 1 786 ? 10.244 3.756 0.798 1.00 31.73 786 ARG A O 1
ATOM 5942 N N . PHE A 1 787 ? 10.771 2.584 2.656 1.00 36.15 787 PHE A N 1
ATOM 5943 C CA . PHE A 1 787 ? 12.015 3.298 2.888 1.00 25.13 787 PHE A CA 1
ATOM 5944 C C . PHE A 1 787 ? 13.012 3.003 1.765 1.00 29.78 787 PHE A C 1
ATOM 5945 O O . PHE A 1 787 ? 12.789 2.147 0.904 1.00 43.53 787 PHE A O 1
ATOM 5953 N N . PHE A 1 788 ? 14.127 3.730 1.787 1.00 30.98 788 PHE A N 1
ATOM 5954 C CA . PHE A 1 788 ? 15.111 3.650 0.715 1.00 33.40 788 PHE A CA 1
ATOM 5955 C C . PHE A 1 788 ? 15.659 2.236 0.574 1.00 35.46 788 PHE A C 1
ATOM 5956 O O . PHE A 1 788 ? 16.175 1.662 1.539 1.00 23.40 788 PHE A O 1
ATOM 5964 N N . GLY A 1 789 ? 15.545 1.683 -0.634 1.00 54.86 789 GLY A N 1
ATOM 5965 C CA . GLY A 1 789 ? 16.130 0.400 -0.976 1.00 55.41 789 GLY A CA 1
ATOM 5966 C C . GLY A 1 789 ? 15.800 -0.735 -0.029 1.00 55.88 789 GLY A C 1
ATOM 5967 O O . GLY A 1 789 ? 16.704 -1.369 0.525 1.00 50.90 789 GLY A O 1
ATOM 5968 N N . SER A 1 790 ? 14.509 -1.008 0.164 1.00 59.66 790 SER A N 1
ATOM 5969 C CA . SER A 1 790 ? 14.074 -2.056 1.074 1.00 55.79 790 SER A CA 1
ATOM 5970 C C . SER A 1 790 ? 13.216 -3.130 0.424 1.00 61.07 790 SER A C 1
ATOM 5971 O O . SER A 1 790 ? 13.157 -4.243 0.960 1.00 61.84 790 SER A O 1
ATOM 5974 N N . LYS A 1 791 ? 12.574 -2.837 -0.713 1.00 60.34 791 LYS A N 1
ATOM 5975 C CA . LYS A 1 791 ? 11.613 -3.705 -1.398 1.00 78.70 791 LYS A CA 1
ATOM 5976 C C . LYS A 1 791 ? 10.762 -4.523 -0.431 1.00 86.05 791 LYS A C 1
ATOM 5977 O O . LYS A 1 791 ? 10.488 -5.704 -0.671 1.00 86.31 791 LYS A O 1
ATOM 5983 N N . LYS A 1 792 ? 10.343 -3.892 0.665 1.00 91.61 792 LYS A N 1
ATOM 5984 C CA . LYS A 1 792 ? 9.390 -4.468 1.614 1.00 62.45 792 LYS A CA 1
ATOM 5985 C C . LYS A 1 792 ? 8.463 -3.331 2.029 1.00 52.87 792 LYS A C 1
ATOM 5986 O O . LYS A 1 792 ? 8.827 -2.506 2.874 1.00 75.43 792 LYS A O 1
ATOM 5992 N N . MET A 1 793 ? 7.278 -3.280 1.421 1.00 37.98 793 MET A N 1
ATOM 5993 C CA . MET A 1 793 ? 6.309 -2.230 1.706 1.00 29.72 793 MET A CA 1
ATOM 5994 C C . MET A 1 793 ? 5.940 -2.224 3.183 1.00 25.69 793 MET A C 1
ATOM 5995 O O . MET A 1 793 ? 5.244 -3.126 3.661 1.00 42.77 793 MET A O 1
ATOM 6000 N N . THR A 1 794 ? 6.411 -1.219 3.915 1.00 32.44 794 THR A N 1
ATOM 6001 C CA . THR A 1 794 ? 6.085 -1.094 5.328 1.00 34.83 794 THR A CA 1
ATOM 6002 C C . THR A 1 794 ? 4.652 -0.601 5.484 1.00 36.76 794 THR A C 1
ATOM 6003 O O . THR A 1 794 ? 4.266 0.410 4.889 1.00 29.49 794 THR A O 1
ATOM 6007 N N . THR A 1 795 ? 3.862 -1.320 6.278 1.00 42.00 795 THR A N 1
ATOM 6008 C CA . THR A 1 795 ? 2.476 -0.953 6.535 1.00 38.65 795 THR A CA 1
ATOM 6009 C C . THR A 1 795 ? 2.197 -1.063 8.027 1.00 25.93 795 THR A C 1
ATOM 6010 O O . THR A 1 795 ? 2.514 -2.080 8.652 1.00 42.86 795 THR A O 1
ATOM 6014 N N . THR A 1 796 ? 1.612 -0.011 8.593 1.00 23.36 796 THR A N 1
ATOM 6015 C CA . THR A 1 796 ? 1.360 0.057 10.023 1.00 30.22 796 THR A CA 1
ATOM 6016 C C . THR A 1 796 ? 0.131 -0.773 10.389 1.00 22.72 796 THR A C 1
ATOM 6017 O O . THR A 1 796 ? -0.547 -1.347 9.534 1.00 28.83 796 THR A O 1
ATOM 6021 N N . ALA A 1 797 ? -0.157 -0.837 11.687 1.00 23.92 797 ALA A N 1
ATOM 6022 C CA . ALA A 1 797 ? -1.361 -1.501 12.153 1.00 33.89 797 ALA A CA 1
ATOM 6023 C C . ALA A 1 797 ? -2.584 -0.629 11.875 1.00 33.78 797 ALA A C 1
ATOM 6024 O O . ALA A 1 797 ? -2.480 0.560 11.562 1.00 46.95 797 ALA A O 1
ATOM 6026 N N . THR A 1 798 ? -3.760 -1.237 11.995 1.00 26.51 798 THR A N 1
ATOM 6027 C CA . THR A 1 798 ? -5.021 -0.553 11.744 1.00 40.56 798 THR A CA 1
ATOM 6028 C C . THR A 1 798 ? -5.637 -0.110 13.066 1.00 39.21 798 THR A C 1
ATOM 6029 O O . THR A 1 798 ? -5.741 -0.906 14.006 1.00 43.12 798 THR A O 1
ATOM 6033 N N . VAL A 1 799 ? -6.040 1.161 13.133 1.00 30.35 799 VAL A N 1
ATOM 6034 C CA . VAL A 1 799 ? -6.553 1.771 14.353 1.00 35.54 799 VAL A CA 1
ATOM 6035 C C . VAL A 1 799 ? -7.932 2.359 14.066 1.00 51.60 799 VAL A C 1
ATOM 6036 O O . VAL A 1 799 ? -8.268 2.690 12.927 1.00 51.22 799 VAL A O 1
ATOM 6040 N N . SER A 1 800 ? -8.732 2.488 15.127 1.00 52.79 800 SER A N 1
ATOM 6041 C CA . SER A 1 800 ? -10.157 2.793 14.984 1.00 40.39 800 SER A CA 1
ATOM 6042 C C . SER A 1 800 ? -10.417 4.260 14.645 1.00 48.44 800 SER A C 1
ATOM 6043 O O . SER A 1 800 ? -10.803 4.590 13.520 1.00 55.09 800 SER A O 1
ATOM 6046 N N . GLY A 1 801 ? -10.215 5.149 15.612 1.00 52.17 801 GLY A N 1
ATOM 6047 C CA . GLY A 1 801 ? -10.761 6.493 15.536 1.00 58.38 801 GLY A CA 1
ATOM 6048 C C . GLY A 1 801 ? -10.214 7.315 14.380 1.00 41.90 801 GLY A C 1
ATOM 6049 O O . GLY A 1 801 ? -9.259 6.955 13.693 1.00 52.53 801 GLY A O 1
ATOM 6050 N N . ASN A 1 802 ? -10.865 8.463 14.169 1.00 54.07 802 ASN A N 1
ATOM 6051 C CA . ASN A 1 802 ? -10.414 9.433 13.179 1.00 61.05 802 ASN A CA 1
ATOM 6052 C C . ASN A 1 802 ? -9.180 10.198 13.637 1.00 56.15 802 ASN A C 1
ATOM 6053 O O . ASN A 1 802 ? -8.600 10.944 12.840 1.00 43.82 802 ASN A O 1
ATOM 6058 N N . THR A 1 803 ? -8.777 10.040 14.900 1.00 47.00 803 THR A N 1
ATOM 6059 C CA . THR A 1 803 ? -7.483 10.492 15.405 1.00 43.06 803 THR A CA 1
ATOM 6060 C C . THR A 1 803 ? -6.763 9.252 15.925 1.00 41.19 803 THR A C 1
ATOM 6061 O O . THR A 1 803 ? -6.700 9.020 17.142 1.00 40.58 803 THR A O 1
ATOM 6065 N N . PRO A 1 804 ? -6.222 8.427 15.033 1.00 29.19 804 PRO A N 1
ATOM 6066 C CA . PRO A 1 804 ? -5.674 7.132 15.441 1.00 25.87 804 PRO A CA 1
ATOM 6067 C C . PRO A 1 804 ? -4.236 7.210 15.926 1.00 27.69 804 PRO A C 1
ATOM 6068 O O . PRO A 1 804 ? -3.443 8.053 15.504 1.00 34.94 804 PRO A O 1
ATOM 6072 N N . ALA A 1 805 ? -3.909 6.293 16.832 1.00 27.90 805 ALA A N 1
ATOM 6073 C CA . ALA A 1 805 ? -2.560 6.139 17.371 1.00 30.08 805 ALA A CA 1
ATOM 6074 C C . ALA A 1 805 ? -1.981 4.857 16.777 1.00 30.38 805 ALA A C 1
ATOM 6075 O O . ALA A 1 805 ? -2.127 3.771 17.341 1.00 34.12 805 ALA A O 1
ATOM 6077 N N . TYR A 1 806 ? -1.322 4.994 15.624 1.00 33.64 806 TYR A N 1
ATOM 6078 C CA . TYR A 1 806 ? -0.785 3.825 14.935 1.00 29.96 806 TYR A CA 1
ATOM 6079 C C . TYR A 1 806 ? 0.289 3.136 15.766 1.00 30.75 806 TYR A C 1
ATOM 6080 O O . TYR A 1 806 ? 0.345 1.902 15.820 1.00 34.45 806 TYR A O 1
ATOM 6089 N N . GLY A 1 807 ? 1.145 3.914 16.424 1.00 18.48 807 GLY A N 1
ATOM 6090 C CA . GLY A 1 807 ? 2.178 3.343 17.274 1.00 18.47 807 GLY A CA 1
ATOM 6091 C C . GLY A 1 807 ? 3.147 2.440 16.543 1.00 29.93 807 GLY A C 1
ATOM 6092 O O . GLY A 1 807 ? 3.560 1.407 17.085 1.00 30.69 807 GLY A O 1
ATOM 6093 N N . HIS A 1 808 ? 3.518 2.804 15.322 1.00 39.48 808 HIS A N 1
ATOM 6094 C CA . HIS A 1 808 ? 4.417 1.993 14.516 1.00 30.55 808 HIS A CA 1
ATOM 6095 C C . HIS A 1 808 ? 5.868 2.398 14.758 1.00 36.39 808 HIS A C 1
ATOM 6096 O O . HIS A 1 808 ? 6.164 3.513 15.194 1.00 36.24 808 HIS A O 1
ATOM 6103 N N . GLU A 1 809 ? 6.776 1.467 14.469 1.00 41.89 809 GLU A N 1
ATOM 6104 C CA . GLU A 1 809 ? 8.204 1.693 14.654 1.00 24.84 809 GLU A CA 1
ATOM 6105 C C . GLU A 1 809 ? 8.975 0.627 13.894 1.00 23.15 809 GLU A C 1
ATOM 6106 O O . GLU A 1 809 ? 8.630 -0.557 13.963 1.00 23.25 809 GLU A O 1
ATOM 6112 N N . GLU A 1 810 ? 10.010 1.049 13.169 1.00 41.23 810 GLU A N 1
ATOM 6113 C CA . GLU A 1 810 ? 10.889 0.117 12.465 1.00 36.03 810 GLU A CA 1
ATOM 6114 C C . GLU A 1 810 ? 12.207 0.813 12.173 1.00 32.67 810 GLU A C 1
ATOM 6115 O O . GLU A 1 810 ? 12.218 1.874 11.540 1.00 33.63 810 GLU A O 1
ATOM 6121 N N . THR A 1 811 ? 13.308 0.222 12.626 1.00 26.60 811 THR A N 1
ATOM 6122 C CA . THR A 1 811 ? 14.632 0.714 12.279 1.00 22.00 811 THR A CA 1
ATOM 6123 C C . THR A 1 811 ? 15.022 0.229 10.888 1.00 23.37 811 THR A C 1
ATOM 6124 O O . THR A 1 811 ? 14.624 -0.854 10.450 1.00 30.42 811 THR A O 1
ATOM 6128 N N . PHE A 1 812 ? 15.808 1.045 10.191 1.00 22.41 812 PHE A N 1
ATOM 6129 C CA . PHE A 1 812 ? 16.308 0.711 8.861 1.00 27.98 812 PHE A CA 1
ATOM 6130 C C . PHE A 1 812 ? 17.830 0.751 8.898 1.00 31.78 812 PHE A C 1
ATOM 6131 O O . PHE A 1 812 ? 18.428 1.832 8.946 1.00 33.41 812 PHE A O 1
ATOM 6139 N N . GLN A 1 813 ? 18.447 -0.427 8.881 1.00 37.68 813 GLN A N 1
ATOM 6140 C CA . GLN A 1 813 ? 19.890 -0.557 8.987 1.00 16.78 813 GLN A CA 1
ATOM 6141 C C . GLN A 1 813 ? 20.564 -0.245 7.654 1.00 32.24 813 GLN A C 1
ATOM 6142 O O . GLN A 1 813 ? 19.974 -0.384 6.579 1.00 34.28 813 GLN A O 1
ATOM 6148 N N . PHE A 1 814 ? 21.825 0.177 7.738 1.00 43.85 814 PHE A N 1
ATOM 6149 C CA . PHE A 1 814 ? 22.645 0.435 6.558 1.00 38.41 814 PHE A CA 1
ATOM 6150 C C . PHE A 1 814 ? 24.089 0.115 6.905 1.00 37.09 814 PHE A C 1
ATOM 6151 O O . PHE A 1 814 ? 24.652 0.723 7.820 1.00 36.81 814 PHE A O 1
ATOM 6159 N N . LYS A 1 815 ? 24.686 -0.848 6.181 1.00 50.37 815 LYS A N 1
ATOM 6160 C CA . LYS A 1 815 ? 26.048 -1.264 6.520 1.00 50.11 815 LYS A CA 1
ATOM 6161 C C . LYS A 1 815 ? 27.049 -0.163 6.184 1.00 61.74 815 LYS A C 1
ATOM 6162 O O . LYS A 1 815 ? 27.701 0.354 7.108 1.00 58.03 815 LYS A O 1
ATOM 6168 N N . PRO A 1 816 ? 27.215 0.268 4.917 1.00 43.63 816 PRO A N 1
ATOM 6169 C CA . PRO A 1 816 ? 27.738 1.623 4.714 1.00 35.45 816 PRO A CA 1
ATOM 6170 C C . PRO A 1 816 ? 26.605 2.581 4.405 1.00 40.19 816 PRO A C 1
ATOM 6171 O O . PRO A 1 816 ? 25.839 2.351 3.463 1.00 32.83 816 PRO A O 1
ATOM 6175 N N . VAL A 1 817 ? 26.456 3.637 5.200 1.00 29.04 817 VAL A N 1
ATOM 6176 C CA . VAL A 1 817 ? 25.582 4.728 4.794 1.00 22.43 817 VAL A CA 1
ATOM 6177 C C . VAL A 1 817 ? 26.167 5.301 3.513 1.00 28.26 817 VAL A C 1
ATOM 6178 O O . VAL A 1 817 ? 27.259 5.878 3.518 1.00 28.70 817 VAL A O 1
ATOM 6182 N N . THR A 1 818 ? 25.461 5.121 2.408 1.00 28.43 818 THR A N 1
ATOM 6183 C CA . THR A 1 818 ? 25.987 5.458 1.095 1.00 24.25 818 THR A CA 1
ATOM 6184 C C . THR A 1 818 ? 25.670 6.909 0.752 1.00 22.17 818 THR A C 1
ATOM 6185 O O . THR A 1 818 ? 24.704 7.488 1.256 1.00 40.43 818 THR A O 1
ATOM 6189 N N . LYS A 1 819 ? 26.519 7.503 -0.094 1.00 17.69 819 LYS A N 1
ATOM 6190 C CA . LYS A 1 819 ? 26.243 8.838 -0.615 1.00 21.56 819 LYS A CA 1
ATOM 6191 C C . LYS A 1 819 ? 24.849 8.917 -1.221 1.00 24.31 819 LYS A C 1
ATOM 6192 O O . LYS A 1 819 ? 24.192 9.962 -1.142 1.00 27.44 819 LYS A O 1
ATOM 6198 N N . GLU A 1 820 ? 24.378 7.822 -1.821 1.00 17.08 820 GLU A N 1
ATOM 6199 C CA . GLU A 1 820 ? 22.991 7.761 -2.266 1.00 19.17 820 GLU A CA 1
ATOM 6200 C C . GLU A 1 820 ? 22.031 7.837 -1.084 1.00 20.93 820 GLU A C 1
ATOM 6201 O O . GLU A 1 820 ? 21.021 8.547 -1.141 1.00 30.42 820 GLU A O 1
ATOM 6207 N N . VAL A 1 821 ? 22.335 7.123 0.003 1.00 22.56 821 VAL A N 1
ATOM 6208 C CA . VAL A 1 821 ? 21.478 7.164 1.186 1.00 21.17 821 VAL A CA 1
ATOM 6209 C C . VAL A 1 821 ? 21.588 8.516 1.881 1.00 19.38 821 VAL A C 1
ATOM 6210 O O . VAL A 1 821 ? 20.598 9.047 2.401 1.00 26.33 821 VAL A O 1
ATOM 6214 N N . ALA A 1 822 ? 22.791 9.094 1.908 1.00 17.86 822 ALA A N 1
ATOM 6215 C CA . ALA A 1 822 ? 22.961 10.418 2.497 1.00 25.46 822 ALA A CA 1
ATOM 6216 C C . ALA A 1 822 ? 22.163 11.460 1.724 1.00 20.81 822 ALA A C 1
ATOM 6217 O O . ALA A 1 822 ? 21.464 12.290 2.316 1.00 17.13 822 ALA A O 1
ATOM 6219 N N . ASP A 1 823 ? 22.256 11.427 0.392 1.00 17.42 823 ASP A N 1
ATOM 6220 C CA . ASP A 1 823 ? 21.462 12.335 -0.429 1.00 16.02 823 ASP A CA 1
ATOM 6221 C C . ASP A 1 823 ? 19.971 12.088 -0.239 1.00 16.07 823 ASP A C 1
ATOM 6222 O O . ASP A 1 823 ? 19.177 13.033 -0.220 1.00 17.40 823 ASP A O 1
ATOM 6227 N N . TYR A 1 824 ? 19.575 10.821 -0.100 1.00 27.39 824 TYR A N 1
ATOM 6228 C CA . TYR A 1 824 ? 18.179 10.500 0.178 1.00 26.67 824 TYR A CA 1
ATOM 6229 C C . TYR A 1 824 ? 17.706 11.190 1.451 1.00 23.21 824 TYR A C 1
ATOM 6230 O O . TYR A 1 824 ? 16.720 11.936 1.437 1.00 22.96 824 TYR A O 1
ATOM 6239 N N . LEU A 1 825 ? 18.425 10.980 2.555 1.00 24.43 825 LEU A N 1
ATOM 6240 C CA . LEU A 1 825 ? 18.032 11.576 3.829 1.00 13.37 825 LEU A CA 1
ATOM 6241 C C . LEU A 1 825 ? 18.051 13.099 3.766 1.00 12.09 825 LEU A C 1
ATOM 6242 O O . LEU A 1 825 ? 17.196 13.762 4.366 1.00 19.42 825 LEU A O 1
ATOM 6247 N N . ALA A 1 826 ? 19.012 13.673 3.040 1.00 23.85 826 ALA A N 1
ATOM 6248 C CA . ALA A 1 826 ? 19.214 15.117 3.046 1.00 17.17 826 ALA A CA 1
ATOM 6249 C C . ALA A 1 826 ? 18.326 15.881 2.070 1.00 21.90 826 ALA A C 1
ATOM 6250 O O . ALA A 1 826 ? 18.114 17.083 2.270 1.00 34.74 826 ALA A O 1
ATOM 6252 N N . ASN A 1 827 ? 17.805 15.234 1.026 1.00 13.23 827 ASN A N 1
ATOM 6253 C CA . ASN A 1 827 ? 17.087 15.954 -0.013 1.00 14.60 827 ASN A CA 1
ATOM 6254 C C . ASN A 1 827 ? 15.752 15.338 -0.407 1.00 17.20 827 ASN A C 1
ATOM 6255 O O . ASN A 1 827 ? 14.994 15.991 -1.130 1.00 28.43 827 ASN A O 1
ATOM 6260 N N . SER A 1 828 ? 15.432 14.120 0.028 1.00 15.75 828 SER A N 1
ATOM 6261 C CA . SER A 1 828 ? 14.175 13.500 -0.345 1.00 9.80 828 SER A CA 1
ATOM 6262 C C . SER A 1 828 ? 13.299 13.343 0.904 1.00 16.23 828 SER A C 1
ATOM 6263 O O . SER A 1 828 ? 13.519 14.014 1.928 1.00 25.02 828 SER A O 1
ATOM 6266 N N . ASN A 1 829 ? 12.325 12.440 0.830 1.00 31.16 829 ASN A N 1
ATOM 6267 C CA . ASN A 1 829 ? 11.278 12.375 1.839 1.00 18.97 829 ASN A CA 1
ATOM 6268 C C . ASN A 1 829 ? 10.569 11.031 1.751 1.00 18.50 829 ASN A C 1
ATOM 6269 O O . ASN A 1 829 ? 10.568 10.374 0.707 1.00 31.22 829 ASN A O 1
ATOM 6274 N N . LEU A 1 830 ? 9.953 10.642 2.865 1.00 18.99 830 LEU A N 1
ATOM 6275 C CA . LEU A 1 830 ? 9.165 9.420 2.934 1.00 13.63 830 LEU A CA 1
ATOM 6276 C C . LEU A 1 830 ? 7.737 9.711 2.487 1.00 21.40 830 LEU A C 1
ATOM 6277 O O . LEU A 1 830 ? 7.116 10.667 2.961 1.00 18.98 830 LEU A O 1
ATOM 6282 N N . TYR A 1 831 ? 7.225 8.892 1.569 1.00 27.61 831 TYR A N 1
ATOM 6283 C CA . TYR A 1 831 ? 5.897 9.081 0.986 1.00 14.84 831 TYR A CA 1
ATOM 6284 C C . TYR A 1 831 ? 4.937 8.111 1.666 1.00 21.32 831 TYR A C 1
ATOM 6285 O O . TYR A 1 831 ? 4.881 6.928 1.319 1.00 36.97 831 TYR A O 1
ATOM 6294 N N . ILE A 1 832 ? 4.180 8.618 2.635 1.00 18.02 832 ILE A N 1
ATOM 6295 C CA . ILE A 1 832 ? 3.274 7.809 3.443 1.00 16.27 832 ILE A CA 1
ATOM 6296 C C . ILE A 1 832 ? 1.858 7.980 2.909 1.00 18.91 832 ILE A C 1
ATOM 6297 O O . ILE A 1 832 ? 1.344 9.103 2.834 1.00 20.97 832 ILE A O 1
ATOM 6302 N N . THR A 1 833 ? 1.226 6.867 2.547 1.00 24.13 833 THR A N 1
ATOM 6303 C CA . THR A 1 833 ? -0.137 6.857 2.039 1.00 25.65 833 THR A CA 1
ATOM 6304 C C . THR A 1 833 ? -1.073 6.221 3.060 1.00 21.43 833 THR A C 1
ATOM 6305 O O . THR A 1 833 ? -0.691 5.301 3.790 1.00 24.30 833 THR A O 1
ATOM 6309 N N . PHE A 1 834 ? -2.305 6.720 3.101 1.00 18.73 834 PHE A N 1
ATOM 6310 C CA . PHE A 1 834 ? -3.311 6.276 4.054 1.00 18.87 834 PHE A CA 1
ATOM 6311 C C . PHE A 1 834 ? -4.369 5.439 3.347 1.00 23.92 834 PHE A C 1
ATOM 6312 O O . PHE A 1 834 ? -4.797 5.770 2.237 1.00 30.46 834 PHE A O 1
ATOM 6320 N N . TRP A 1 835 ? -4.790 4.358 4.001 1.00 18.61 835 TRP A N 1
ATOM 6321 C CA . TRP A 1 835 ? -5.757 3.418 3.446 1.00 25.96 835 TRP A CA 1
ATOM 6322 C C . TRP A 1 835 ? -6.814 3.138 4.501 1.00 24.12 835 TRP A C 1
ATOM 6323 O O . TRP A 1 835 ? -6.484 2.702 5.608 1.00 20.10 835 TRP A O 1
ATOM 6334 N N . GLY A 1 836 ? -8.084 3.384 4.161 1.00 23.16 836 GLY A N 1
ATOM 6335 C CA . GLY A 1 836 ? -9.140 3.352 5.148 1.00 34.15 836 GLY A CA 1
ATOM 6336 C C . GLY A 1 836 ? -10.407 2.698 4.635 1.00 36.81 836 GLY A C 1
ATOM 6337 O O . GLY A 1 836 ? -10.571 2.448 3.438 1.00 37.81 836 GLY A O 1
ATOM 6338 N N . THR A 1 837 ? -11.304 2.419 5.580 1.00 22.18 837 THR A N 1
ATOM 6339 C CA . THR A 1 837 ? -12.636 1.897 5.313 1.00 32.76 837 THR A CA 1
ATOM 6340 C C . THR A 1 837 ? -13.671 2.833 5.928 1.00 46.29 837 THR A C 1
ATOM 6341 O O . THR A 1 837 ? -13.388 3.559 6.884 1.00 35.34 837 THR A O 1
ATOM 6345 N N . GLN A 1 838 ? -14.885 2.804 5.377 1.00 35.15 838 GLN A N 1
ATOM 6346 C CA . GLN A 1 838 ? -15.872 3.840 5.660 1.00 35.24 838 GLN A CA 1
ATOM 6347 C C . GLN A 1 838 ? -17.161 3.348 6.305 1.00 56.73 838 GLN A C 1
ATOM 6348 O O . GLN A 1 838 ? -17.742 4.082 7.108 1.00 61.30 838 GLN A O 1
ATOM 6354 N N . ARG A 1 839 ? -17.630 2.150 5.978 1.00 60.31 839 ARG A N 1
ATOM 6355 C CA . ARG A 1 839 ? -18.879 1.644 6.535 1.00 59.94 839 ARG A CA 1
ATOM 6356 C C . ARG A 1 839 ? -18.587 0.349 7.294 1.00 72.95 839 ARG A C 1
ATOM 6357 O O . ARG A 1 839 ? -17.448 -0.134 7.243 1.00 60.37 839 ARG A O 1
ATOM 6365 N N . PRO A 1 840 ? -19.562 -0.246 8.028 1.00 81.00 840 PRO A N 1
ATOM 6366 C CA . PRO A 1 840 ? -19.220 -1.396 8.881 1.00 70.70 840 PRO A CA 1
ATOM 6367 C C . PRO A 1 840 ? -18.788 -2.637 8.116 1.00 82.98 840 PRO A C 1
ATOM 6368 O O . PRO A 1 840 ? -18.744 -2.647 6.882 1.00 99.60 840 PRO A O 1
ATOM 6372 N N . ARG A 1 841 ? -18.466 -3.693 8.856 1.00 73.40 841 ARG A N 1
ATOM 6373 C CA . ARG A 1 841 ? -18.040 -4.953 8.263 1.00 67.22 841 ARG A CA 1
ATOM 6374 C C . ARG A 1 841 ? -19.136 -6.006 8.386 1.00 59.20 841 ARG A C 1
ATOM 6375 O O . ARG A 1 841 ? -19.490 -6.665 7.409 1.00 62.26 841 ARG A O 1
ATOM 6377 N N . ASP B 1 5 ? -38.305 -22.537 -95.171 1.00 153.41 5 ASP B N 1
ATOM 6378 C CA . ASP B 1 5 ? -38.122 -21.441 -96.114 1.00 175.21 5 ASP B CA 1
ATOM 6379 C C . ASP B 1 5 ? -38.646 -20.137 -95.519 1.00 172.64 5 ASP B C 1
ATOM 6380 O O . ASP B 1 5 ? -39.684 -19.626 -95.937 1.00 166.48 5 ASP B O 1
ATOM 6385 N N . SER B 1 6 ? -37.921 -19.604 -94.540 1.00 173.29 6 SER B N 1
ATOM 6386 C CA . SER B 1 6 ? -38.312 -18.394 -93.834 1.00 157.08 6 SER B CA 1
ATOM 6387 C C . SER B 1 6 ? -37.396 -17.237 -94.216 1.00 149.74 6 SER B C 1
ATOM 6388 O O . SER B 1 6 ? -36.369 -17.411 -94.878 1.00 148.18 6 SER B O 1
ATOM 6391 N N . ILE B 1 7 ? -37.786 -16.038 -93.779 1.00 147.02 7 ILE B N 1
ATOM 6392 C CA . ILE B 1 7 ? -37.049 -14.828 -94.123 1.00 135.43 7 ILE B CA 1
ATOM 6393 C C . ILE B 1 7 ? -35.718 -14.800 -93.384 1.00 126.68 7 ILE B C 1
ATOM 6394 O O . ILE B 1 7 ? -35.629 -15.177 -92.207 1.00 134.38 7 ILE B O 1
ATOM 6399 N N . ILE B 1 8 ? -34.672 -14.356 -94.075 1.00 111.81 8 ILE B N 1
ATOM 6400 C CA . ILE B 1 8 ? -33.359 -14.162 -93.469 1.00 110.57 8 ILE B CA 1
ATOM 6401 C C . ILE B 1 8 ? -33.308 -12.741 -92.917 1.00 108.32 8 ILE B C 1
ATOM 6402 O O . ILE B 1 8 ? -33.203 -11.772 -93.674 1.00 104.50 8 ILE B O 1
ATOM 6407 N N . VAL B 1 9 ? -33.373 -12.618 -91.593 1.00 125.49 9 VAL B N 1
ATOM 6408 C CA . VAL B 1 9 ? -33.431 -11.327 -90.919 1.00 124.23 9 VAL B CA 1
ATOM 6409 C C . VAL B 1 9 ? -32.075 -11.023 -90.299 1.00 115.97 9 VAL B C 1
ATOM 6410 O O . VAL B 1 9 ? -31.437 -11.898 -89.695 1.00 134.92 9 VAL B O 1
ATOM 6414 N N . ALA B 1 10 ? -31.631 -9.776 -90.440 1.00 112.77 10 ALA B N 1
ATOM 6415 C CA . ALA B 1 10 ? -30.376 -9.343 -89.856 1.00 126.67 10 ALA B CA 1
ATOM 6416 C C . ALA B 1 10 ? -30.518 -7.907 -89.386 1.00 126.03 10 ALA B C 1
ATOM 6417 O O . ALA B 1 10 ? -31.206 -7.104 -90.019 1.00 131.52 10 ALA B O 1
ATOM 6419 N N . VAL B 1 11 ? -29.875 -7.601 -88.267 1.00 139.11 11 VAL B N 1
ATOM 6420 C CA . VAL B 1 11 ? -29.847 -6.260 -87.697 1.00 144.61 11 VAL B CA 1
ATOM 6421 C C . VAL B 1 11 ? -28.396 -5.804 -87.664 1.00 132.59 11 VAL B C 1
ATOM 6422 O O . VAL B 1 11 ? -27.485 -6.628 -87.576 1.00 136.95 11 VAL B O 1
ATOM 6426 N N . ARG B 1 12 ? -28.179 -4.493 -87.771 1.00 124.47 12 ARG B N 1
ATOM 6427 C CA . ARG B 1 12 ? -26.837 -3.930 -87.766 1.00 122.93 12 ARG B CA 1
ATOM 6428 C C . ARG B 1 12 ? -26.835 -2.601 -87.026 1.00 120.00 12 ARG B C 1
ATOM 6429 O O . ARG B 1 12 ? -27.797 -1.826 -87.113 1.00 125.49 12 ARG B O 1
ATOM 6437 N N . VAL B 1 13 ? -25.745 -2.350 -86.301 1.00 117.08 13 VAL B N 1
ATOM 6438 C CA . VAL B 1 13 ? -25.558 -1.121 -85.536 1.00 121.96 13 VAL B CA 1
ATOM 6439 C C . VAL B 1 13 ? -24.395 -0.341 -86.132 1.00 119.17 13 VAL B C 1
ATOM 6440 O O . VAL B 1 13 ? -23.293 -0.880 -86.278 1.00 122.46 13 VAL B O 1
ATOM 6444 N N . ARG B 1 14 ? -24.636 0.924 -86.457 1.00 117.61 14 ARG B N 1
ATOM 6445 C CA . ARG B 1 14 ? -23.588 1.812 -86.939 1.00 115.55 14 ARG B CA 1
ATOM 6446 C C . ARG B 1 14 ? -22.804 2.374 -85.758 1.00 115.05 14 ARG B C 1
ATOM 6447 O O . ARG B 1 14 ? -23.221 2.253 -84.606 1.00 118.61 14 ARG B O 1
ATOM 6455 N N . PRO B 1 15 ? -21.645 2.979 -86.005 1.00 106.46 15 PRO B N 1
ATOM 6456 C CA . PRO B 1 15 ? -20.902 3.622 -84.918 1.00 115.57 15 PRO B CA 1
ATOM 6457 C C . PRO B 1 15 ? -21.456 5.006 -84.603 1.00 126.98 15 PRO B C 1
ATOM 6458 O O . PRO B 1 15 ? -22.284 5.561 -85.325 1.00 130.71 15 PRO B O 1
ATOM 6462 N N . PHE B 1 16 ? -20.983 5.552 -83.485 1.00 140.11 16 PHE B N 1
ATOM 6463 C CA . PHE B 1 16 ? -21.285 6.933 -83.134 1.00 143.53 16 PHE B CA 1
ATOM 6464 C C . PHE B 1 16 ? -20.731 7.870 -84.197 1.00 133.25 16 PHE B C 1
ATOM 6465 O O . PHE B 1 16 ? -19.528 7.859 -84.476 1.00 128.18 16 PHE B O 1
ATOM 6473 N N . ASN B 1 17 ? -21.600 8.678 -84.799 1.00 132.39 17 ASN B N 1
ATOM 6474 C CA . ASN B 1 17 ? -21.095 9.696 -85.704 1.00 139.82 17 ASN B CA 1
ATOM 6475 C C . ASN B 1 17 ? -20.462 10.829 -84.896 1.00 143.90 17 ASN B C 1
ATOM 6476 O O . ASN B 1 17 ? -20.641 10.939 -83.680 1.00 136.31 17 ASN B O 1
ATOM 6481 N N . ASP B 1 18 ? -19.709 11.684 -85.592 1.00 147.11 18 ASP B N 1
ATOM 6482 C CA . ASP B 1 18 ? -18.836 12.641 -84.920 1.00 156.30 18 ASP B CA 1
ATOM 6483 C C . ASP B 1 18 ? -19.579 13.681 -84.087 1.00 157.85 18 ASP B C 1
ATOM 6484 O O . ASP B 1 18 ? -18.928 14.406 -83.327 1.00 157.69 18 ASP B O 1
ATOM 6489 N N . ARG B 1 19 ? -20.905 13.779 -84.195 1.00 151.03 19 ARG B N 1
ATOM 6490 C CA . ARG B 1 19 ? -21.657 14.731 -83.389 1.00 155.56 19 ARG B CA 1
ATOM 6491 C C . ARG B 1 19 ? -22.500 14.079 -82.302 1.00 154.52 19 ARG B C 1
ATOM 6492 O O . ARG B 1 19 ? -23.003 14.791 -81.426 1.00 156.66 19 ARG B O 1
ATOM 6500 N N . GLU B 1 20 ? -22.674 12.755 -82.331 1.00 149.66 20 GLU B N 1
ATOM 6501 C CA . GLU B 1 20 ? -23.288 12.068 -81.201 1.00 146.37 20 GLU B CA 1
ATOM 6502 C C . GLU B 1 20 ? -22.288 11.834 -80.077 1.00 162.45 20 GLU B C 1
ATOM 6503 O O . GLU B 1 20 ? -22.686 11.719 -78.912 1.00 159.80 20 GLU B O 1
ATOM 6509 N N . LYS B 1 21 ? -20.996 11.761 -80.405 1.00 172.22 21 LYS B N 1
ATOM 6510 C CA . LYS B 1 21 ? -19.974 11.619 -79.373 1.00 178.62 21 LYS B CA 1
ATOM 6511 C C . LYS B 1 21 ? -19.841 12.899 -78.558 1.00 176.89 21 LYS B C 1
ATOM 6512 O O . LYS B 1 21 ? -19.756 12.852 -77.325 1.00 158.23 21 LYS B O 1
ATOM 6518 N N . THR B 1 22 ? -19.820 14.052 -79.231 1.00 173.98 22 THR B N 1
ATOM 6519 C CA . THR B 1 22 ? -19.764 15.325 -78.522 1.00 166.69 22 THR B CA 1
ATOM 6520 C C . THR B 1 22 ? -21.066 15.613 -77.786 1.00 153.31 22 THR B C 1
ATOM 6521 O O . THR B 1 22 ? -21.064 16.345 -76.790 1.00 149.84 22 THR B O 1
ATOM 6525 N N . ARG B 1 23 ? -22.179 15.048 -78.254 1.00 157.79 23 ARG B N 1
ATOM 6526 C CA . ARG B 1 23 ? -23.476 15.244 -77.617 1.00 158.53 23 ARG B CA 1
ATOM 6527 C C . ARG B 1 23 ? -23.623 14.458 -76.319 1.00 160.75 23 ARG B C 1
ATOM 6528 O O . ARG B 1 23 ? -24.676 14.557 -75.678 1.00 155.29 23 ARG B O 1
ATOM 6536 N N . ASN B 1 24 ? -22.606 13.689 -75.925 1.00 156.61 24 ASN B N 1
ATOM 6537 C CA . ASN B 1 24 ? -22.630 12.863 -74.717 1.00 147.94 24 ASN B CA 1
ATOM 6538 C C . ASN B 1 24 ? -23.792 11.865 -74.762 1.00 142.43 24 ASN B C 1
ATOM 6539 O O . ASN B 1 24 ? -24.764 11.947 -74.009 1.00 130.98 24 ASN B O 1
ATOM 6544 N N . CYS B 1 25 ? -23.657 10.913 -75.680 1.00 133.52 25 CYS B N 1
ATOM 6545 C CA . CYS B 1 25 ? -24.614 9.828 -75.840 1.00 134.53 25 CYS B CA 1
ATOM 6546 C C . CYS B 1 25 ? -23.990 8.520 -75.377 1.00 129.21 25 CYS B C 1
ATOM 6547 O O . CYS B 1 25 ? -22.836 8.221 -75.701 1.00 120.50 25 CYS B O 1
ATOM 6550 N N . LYS B 1 26 ? -24.757 7.746 -74.618 1.00 124.13 26 LYS B N 1
ATOM 6551 C CA . LYS B 1 26 ? -24.293 6.474 -74.088 1.00 139.33 26 LYS B CA 1
ATOM 6552 C C . LYS B 1 26 ? -24.693 5.328 -75.013 1.00 131.08 26 LYS B C 1
ATOM 6553 O O . LYS B 1 26 ? -25.573 5.462 -75.867 1.00 131.21 26 LYS B O 1
ATOM 6559 N N . LEU B 1 27 ? -24.028 4.190 -74.830 1.00 119.55 27 LEU B N 1
ATOM 6560 C CA . LEU B 1 27 ? -24.289 2.995 -75.626 1.00 110.40 27 LEU B CA 1
ATOM 6561 C C . LEU B 1 27 ? -25.432 2.215 -74.986 1.00 127.62 27 LEU B C 1
ATOM 6562 O O . LEU B 1 27 ? -25.300 1.708 -73.867 1.00 150.86 27 LEU B O 1
ATOM 6567 N N . VAL B 1 28 ? -26.555 2.115 -75.701 1.00 119.99 28 VAL B N 1
ATOM 6568 C CA . VAL B 1 28 ? -27.704 1.350 -75.224 1.00 120.88 28 VAL B CA 1
ATOM 6569 C C . VAL B 1 28 ? -27.820 -0.011 -75.895 1.00 129.71 28 VAL B C 1
ATOM 6570 O O . VAL B 1 28 ? -28.644 -0.833 -75.461 1.00 124.73 28 VAL B O 1
ATOM 6574 N N . ILE B 1 29 ? -27.029 -0.279 -76.930 1.00 138.04 29 ILE B N 1
ATOM 6575 C CA . ILE B 1 29 ? -27.089 -1.530 -77.674 1.00 142.00 29 ILE B CA 1
ATOM 6576 C C . ILE B 1 29 ? -25.964 -2.438 -77.200 1.00 150.25 29 ILE B C 1
ATOM 6577 O O . ILE B 1 29 ? -24.809 -2.008 -77.095 1.00 143.63 29 ILE B O 1
ATOM 6582 N N . GLU B 1 30 ? -26.300 -3.693 -76.911 1.00 149.72 30 GLU B N 1
ATOM 6583 C CA . GLU B 1 30 ? -25.319 -4.708 -76.554 1.00 150.06 30 GLU B CA 1
ATOM 6584 C C . GLU B 1 30 ? -25.563 -5.942 -77.405 1.00 150.08 30 GLU B C 1
ATOM 6585 O O . GLU B 1 30 ? -26.704 -6.398 -77.529 1.00 138.09 30 GLU B O 1
ATOM 6591 N N . MET B 1 31 ? -24.497 -6.478 -77.991 1.00 149.90 31 MET B N 1
ATOM 6592 C CA . MET B 1 31 ? -24.577 -7.689 -78.805 1.00 148.19 31 MET B CA 1
ATOM 6593 C C . MET B 1 31 ? -23.587 -8.712 -78.266 1.00 151.44 31 MET B C 1
ATOM 6594 O O . MET B 1 31 ? -22.384 -8.635 -78.574 1.00 149.01 31 MET B O 1
ATOM 6599 N N . PRO B 1 32 ? -24.044 -9.672 -77.455 1.00 161.76 32 PRO B N 1
ATOM 6600 C CA . PRO B 1 32 ? -23.103 -10.684 -76.939 1.00 162.83 32 PRO B CA 1
ATOM 6601 C C . PRO B 1 32 ? -22.526 -11.564 -78.036 1.00 166.34 32 PRO B C 1
ATOM 6602 O O . PRO B 1 32 ? -21.303 -11.742 -78.107 1.00 139.57 32 PRO B O 1
ATOM 6606 N N . ASP B 1 33 ? -23.376 -12.116 -78.902 1.00 165.72 33 ASP B N 1
ATOM 6607 C CA . ASP B 1 33 ? -22.909 -12.939 -80.009 1.00 153.55 33 ASP B CA 1
ATOM 6608 C C . ASP B 1 33 ? -23.383 -12.372 -81.341 1.00 151.91 33 ASP B C 1
ATOM 6609 O O . ASP B 1 33 ? -23.757 -11.198 -81.421 1.00 143.01 33 ASP B O 1
ATOM 6614 N N . GLU B 1 34 ? -23.383 -13.198 -82.385 1.00 155.18 34 GLU B N 1
ATOM 6615 C CA . GLU B 1 34 ? -23.687 -12.758 -83.740 1.00 153.26 34 GLU B CA 1
ATOM 6616 C C . GLU B 1 34 ? -25.161 -12.916 -84.109 1.00 156.11 34 GLU B C 1
ATOM 6617 O O . GLU B 1 34 ? -25.520 -12.726 -85.276 1.00 159.25 34 GLU B O 1
ATOM 6623 N N . GLU B 1 35 ? -26.026 -13.254 -83.153 1.00 143.52 35 GLU B N 1
ATOM 6624 C CA . GLU B 1 35 ? -27.420 -13.539 -83.472 1.00 147.59 35 GLU B CA 1
ATOM 6625 C C . GLU B 1 35 ? -28.439 -12.803 -82.614 1.00 153.68 35 GLU B C 1
ATOM 6626 O O . GLU B 1 35 ? -29.596 -12.695 -83.039 1.00 155.27 35 GLU B O 1
ATOM 6632 N N . THR B 1 36 ? -28.069 -12.291 -81.443 1.00 159.08 36 THR B N 1
ATOM 6633 C CA . THR B 1 36 ? -29.034 -11.724 -80.511 1.00 156.93 36 THR B CA 1
ATOM 6634 C C . THR B 1 36 ? -28.566 -10.356 -80.035 1.00 156.46 36 THR B C 1
ATOM 6635 O O . THR B 1 36 ? -27.400 -10.188 -79.663 1.00 148.36 36 THR B O 1
ATOM 6639 N N . THR B 1 37 ? -29.482 -9.390 -80.045 1.00 162.01 37 THR B N 1
ATOM 6640 C CA . THR B 1 37 ? -29.211 -8.016 -79.647 1.00 162.38 37 THR B CA 1
ATOM 6641 C C . THR B 1 37 ? -29.868 -7.725 -78.303 1.00 160.74 37 THR B C 1
ATOM 6642 O O . THR B 1 37 ? -30.963 -8.220 -78.013 1.00 157.89 37 THR B O 1
ATOM 6646 N N . VAL B 1 38 ? -29.190 -6.922 -77.483 1.00 157.87 38 VAL B N 1
ATOM 6647 C CA . VAL B 1 38 ? -29.675 -6.527 -76.165 1.00 164.25 38 VAL B CA 1
ATOM 6648 C C . VAL B 1 38 ? -29.806 -5.011 -76.146 1.00 156.48 38 VAL B C 1
ATOM 6649 O O . VAL B 1 38 ? -28.822 -4.295 -76.370 1.00 134.75 38 VAL B O 1
ATOM 6653 N N . ILE B 1 39 ? -31.014 -4.524 -75.874 1.00 163.96 39 ILE B N 1
ATOM 6654 C CA . ILE B 1 39 ? -31.298 -3.095 -75.797 1.00 157.37 39 ILE B CA 1
ATOM 6655 C C . ILE B 1 39 ? -31.545 -2.733 -74.338 1.00 158.67 39 ILE B C 1
ATOM 6656 O O . ILE B 1 39 ? -32.315 -3.408 -73.642 1.00 156.32 39 ILE B O 1
ATOM 6661 N N . ARG B 1 40 ? -30.884 -1.673 -73.877 1.00 154.73 40 ARG B N 1
ATOM 6662 C CA . ARG B 1 40 ? -30.937 -1.239 -72.487 1.00 146.30 40 ARG B CA 1
ATOM 6663 C C . ARG B 1 40 ? -31.509 0.169 -72.419 1.00 136.02 40 ARG B C 1
ATOM 6664 O O . ARG B 1 40 ? -31.007 1.080 -73.086 1.00 132.50 40 ARG B O 1
ATOM 6672 N N . ASP B 1 41 ? -32.552 0.342 -71.617 1.00 129.56 41 ASP B N 1
ATOM 6673 C CA . ASP B 1 41 ? -33.199 1.644 -71.496 1.00 130.53 41 ASP B CA 1
ATOM 6674 C C . ASP B 1 41 ? -32.258 2.626 -70.803 1.00 138.70 41 ASP B C 1
ATOM 6675 O O . ASP B 1 41 ? -31.671 2.288 -69.769 1.00 147.55 41 ASP B O 1
ATOM 6680 N N . PRO B 1 42 ? -32.071 3.834 -71.344 1.00 141.94 42 PRO B N 1
ATOM 6681 C CA . PRO B 1 42 ? -31.166 4.791 -70.683 1.00 138.23 42 PRO B CA 1
ATOM 6682 C C . PRO B 1 42 ? -31.621 5.203 -69.294 1.00 146.94 42 PRO B C 1
ATOM 6683 O O . PRO B 1 42 ? -30.782 5.394 -68.405 1.00 158.17 42 PRO B O 1
ATOM 6687 N N . LYS B 1 43 ? -32.928 5.344 -69.077 1.00 140.83 43 LYS B N 1
ATOM 6688 C CA . LYS B 1 43 ? -33.462 5.823 -67.807 1.00 138.60 43 LYS B CA 1
ATOM 6689 C C . LYS B 1 43 ? -33.907 4.701 -66.878 1.00 143.26 43 LYS B C 1
ATOM 6690 O O . LYS B 1 43 ? -33.720 4.802 -65.662 1.00 147.76 43 LYS B O 1
ATOM 6696 N N . THR B 1 44 ? -34.490 3.632 -67.420 1.00 141.43 44 THR B N 1
ATOM 6697 C CA . THR B 1 44 ? -35.017 2.540 -66.612 1.00 133.05 44 THR B CA 1
ATOM 6698 C C . THR B 1 44 ? -34.064 1.357 -66.507 1.00 136.55 44 THR B C 1
ATOM 6699 O O . THR B 1 44 ? -34.144 0.603 -65.530 1.00 153.11 44 THR B O 1
ATOM 6703 N N . ASN B 1 45 ? -33.162 1.190 -67.473 1.00 142.92 45 ASN B N 1
ATOM 6704 C CA . ASN B 1 45 ? -32.250 0.054 -67.586 1.00 151.03 45 ASN B CA 1
ATOM 6705 C C . ASN B 1 45 ? -32.984 -1.262 -67.822 1.00 149.07 45 ASN B C 1
ATOM 6706 O O . ASN B 1 45 ? -32.376 -2.334 -67.717 1.00 146.92 45 ASN B O 1
ATOM 6711 N N . ASP B 1 46 ? -34.280 -1.209 -68.138 1.00 150.99 46 ASP B N 1
ATOM 6712 C CA . ASP B 1 46 ? -35.030 -2.402 -68.507 1.00 151.09 46 ASP B CA 1
ATOM 6713 C C . ASP B 1 46 ? -34.459 -3.003 -69.784 1.00 155.69 46 ASP B C 1
ATOM 6714 O O . ASP B 1 46 ? -34.597 -2.423 -70.866 1.00 161.99 46 ASP B O 1
ATOM 6719 N N . GLU B 1 47 ? -33.814 -4.159 -69.668 1.00 156.66 47 GLU B N 1
ATOM 6720 C CA . GLU B 1 47 ? -33.154 -4.788 -70.802 1.00 149.52 47 GLU B CA 1
ATOM 6721 C C . GLU B 1 47 ? -34.128 -5.686 -71.550 1.00 156.88 47 GLU B C 1
ATOM 6722 O O . GLU B 1 47 ? -34.788 -6.540 -70.948 1.00 147.64 47 GLU B O 1
ATOM 6728 N N . LYS B 1 48 ? -34.215 -5.486 -72.860 1.00 156.80 48 LYS B N 1
ATOM 6729 C CA . LYS B 1 48 ? -34.945 -6.381 -73.743 1.00 148.79 48 LYS B CA 1
ATOM 6730 C C . LYS B 1 48 ? -33.964 -7.076 -74.679 1.00 155.55 48 LYS B C 1
ATOM 6731 O O . LYS B 1 48 ? -32.901 -6.538 -75.003 1.00 158.30 48 LYS B O 1
ATOM 6737 N N . THR B 1 51 ? -33.900 -11.829 -80.869 1.00 179.98 51 THR B N 1
ATOM 6738 C CA . THR B 1 51 ? -33.170 -12.828 -81.637 1.00 174.59 51 THR B CA 1
ATOM 6739 C C . THR B 1 51 ? -33.344 -12.577 -83.130 1.00 172.18 51 THR B C 1
ATOM 6740 O O . THR B 1 51 ? -34.446 -12.270 -83.595 1.00 166.39 51 THR B O 1
ATOM 6744 N N . TYR B 1 52 ? -32.248 -12.707 -83.877 1.00 174.65 52 TYR B N 1
ATOM 6745 C CA . TYR B 1 52 ? -32.267 -12.524 -85.320 1.00 170.99 52 TYR B CA 1
ATOM 6746 C C . TYR B 1 52 ? -31.362 -13.558 -85.974 1.00 173.80 52 TYR B C 1
ATOM 6747 O O . TYR B 1 52 ? -30.485 -14.141 -85.332 1.00 174.74 52 TYR B O 1
ATOM 6756 N N . ASP B 1 53 ? -31.591 -13.783 -87.271 1.00 166.78 53 ASP B N 1
ATOM 6757 C CA . ASP B 1 53 ? -30.745 -14.712 -88.011 1.00 148.37 53 ASP B CA 1
ATOM 6758 C C . ASP B 1 53 ? -29.313 -14.204 -88.104 1.00 140.35 53 ASP B C 1
ATOM 6759 O O . ASP B 1 53 ? -28.373 -15.006 -88.145 1.00 138.68 53 ASP B O 1
ATOM 6764 N N . HIS B 1 54 ? -29.123 -12.885 -88.136 1.00 143.46 54 HIS B N 1
ATOM 6765 C CA . HIS B 1 54 ? -27.783 -12.314 -88.060 1.00 141.30 54 HIS B CA 1
ATOM 6766 C C . HIS B 1 54 ? -27.816 -11.007 -87.280 1.00 144.41 54 HIS B C 1
ATOM 6767 O O . HIS B 1 54 ? -28.671 -10.150 -87.525 1.00 157.70 54 HIS B O 1
ATOM 6774 N N . SER B 1 55 ? -26.888 -10.870 -86.335 1.00 139.15 55 SER B N 1
ATOM 6775 C CA . SER B 1 55 ? -26.735 -9.665 -85.528 1.00 133.32 55 SER B CA 1
ATOM 6776 C C . SER B 1 55 ? -25.360 -9.079 -85.815 1.00 120.80 55 SER B C 1
ATOM 6777 O O . SER B 1 55 ? -24.346 -9.771 -85.676 1.00 114.75 55 SER B O 1
ATOM 6780 N N . TYR B 1 56 ? -25.327 -7.805 -86.199 1.00 123.36 56 TYR B N 1
ATOM 6781 C CA . TYR B 1 56 ? -24.145 -7.167 -86.763 1.00 133.64 56 TYR B CA 1
ATOM 6782 C C . TYR B 1 56 ? -23.747 -5.987 -85.887 1.00 138.35 56 TYR B C 1
ATOM 6783 O O . TYR B 1 56 ? -24.460 -4.975 -85.825 1.00 145.98 56 TYR B O 1
ATOM 6792 N N . TRP B 1 57 ? -22.611 -6.123 -85.213 1.00 122.86 57 TRP B N 1
ATOM 6793 C CA . TRP B 1 57 ? -22.051 -5.077 -84.366 1.00 112.15 57 TRP B CA 1
ATOM 6794 C C . TRP B 1 57 ? -21.000 -4.338 -85.183 1.00 115.40 57 TRP B C 1
ATOM 6795 O O . TRP B 1 57 ? -19.845 -4.762 -85.258 1.00 120.41 57 TRP B O 1
ATOM 6806 N N . SER B 1 58 ? -21.404 -3.233 -85.807 1.00 128.80 58 SER B N 1
ATOM 6807 C CA . SER B 1 58 ? -20.499 -2.408 -86.595 1.00 132.97 58 SER B CA 1
ATOM 6808 C C . SER B 1 58 ? -20.221 -1.069 -85.917 1.00 124.17 58 SER B C 1
ATOM 6809 O O . SER B 1 58 ? -19.970 -0.065 -86.588 1.00 121.06 58 SER B O 1
ATOM 6812 N N . HIS B 1 59 ? -20.258 -1.045 -84.585 1.00 130.07 59 HIS B N 1
ATOM 6813 C CA . HIS B 1 59 ? -20.057 0.170 -83.803 1.00 125.87 59 HIS B CA 1
ATOM 6814 C C . HIS B 1 59 ? -18.670 0.264 -83.184 1.00 118.27 59 HIS B C 1
ATOM 6815 O O . HIS B 1 59 ? -18.061 1.337 -83.206 1.00 103.55 59 HIS B O 1
ATOM 6822 N N . ASP B 1 60 ? -18.155 -0.833 -82.632 1.00 129.66 60 ASP B N 1
ATOM 6823 C CA . ASP B 1 60 ? -16.875 -0.820 -81.936 1.00 123.78 60 ASP B CA 1
ATOM 6824 C C . ASP B 1 60 ? -16.109 -2.091 -82.266 1.00 130.13 60 ASP B C 1
ATOM 6825 O O . ASP B 1 60 ? -16.665 -3.192 -82.192 1.00 119.33 60 ASP B O 1
ATOM 6830 N N . GLY B 1 61 ? -14.838 -1.935 -82.624 1.00 137.54 61 GLY B N 1
ATOM 6831 C CA . GLY B 1 61 ? -13.999 -3.069 -82.959 1.00 131.01 61 GLY B CA 1
ATOM 6832 C C . GLY B 1 61 ? -13.454 -3.007 -84.370 1.00 129.37 61 GLY B C 1
ATOM 6833 O O . GLY B 1 61 ? -13.143 -4.042 -84.968 1.00 136.44 61 GLY B O 1
ATOM 6834 N N . PHE B 1 62 ? -13.330 -1.799 -84.913 1.00 123.74 62 PHE B N 1
ATOM 6835 C CA . PHE B 1 62 ? -12.842 -1.600 -86.268 1.00 137.18 62 PHE B CA 1
ATOM 6836 C C . PHE B 1 62 ? -11.716 -0.576 -86.270 1.00 133.86 62 PHE B C 1
ATOM 6837 O O . PHE B 1 62 ? -11.446 0.095 -85.270 1.00 122.86 62 PHE B O 1
ATOM 6845 N N . SER B 1 63 ? -11.060 -0.468 -87.422 1.00 138.23 63 SER B N 1
ATOM 6846 C CA . SER B 1 63 ? -9.991 0.498 -87.631 1.00 137.51 63 SER B CA 1
ATOM 6847 C C . SER B 1 63 ? -10.098 1.054 -89.041 1.00 142.26 63 SER B C 1
ATOM 6848 O O . SER B 1 63 ? -10.303 0.297 -89.994 1.00 133.76 63 SER B O 1
ATOM 6851 N N . GLU B 1 64 ? -9.968 2.372 -89.169 1.00 153.71 64 GLU B N 1
ATOM 6852 C CA . GLU B 1 64 ? -9.966 3.017 -90.476 1.00 156.95 64 GLU B CA 1
ATOM 6853 C C . GLU B 1 64 ? -8.596 2.839 -91.120 1.00 150.60 64 GLU B C 1
ATOM 6854 O O . GLU B 1 64 ? -7.577 3.231 -90.541 1.00 144.60 64 GLU B O 1
ATOM 6860 N N . LYS B 1 65 ? -8.568 2.249 -92.312 1.00 146.03 65 LYS B N 1
ATOM 6861 C CA . LYS B 1 65 ? -7.312 1.963 -92.991 1.00 149.39 65 LYS B CA 1
ATOM 6862 C C . LYS B 1 65 ? -6.795 3.220 -93.690 1.00 150.79 65 LYS B C 1
ATOM 6863 O O . LYS B 1 65 ? -7.294 4.330 -93.488 1.00 142.92 65 LYS B O 1
ATOM 6869 N N . LYS B 1 66 ? -5.773 3.048 -94.531 1.00 157.70 66 LYS B N 1
ATOM 6870 C CA . LYS B 1 66 ? -5.179 4.168 -95.248 1.00 157.76 66 LYS B CA 1
ATOM 6871 C C . LYS B 1 66 ? -6.035 4.633 -96.418 1.00 154.40 66 LYS B C 1
ATOM 6872 O O . LYS B 1 66 ? -5.879 5.775 -96.866 1.00 133.20 66 LYS B O 1
ATOM 6878 N N . ASN B 1 67 ? -6.930 3.783 -96.920 1.00 156.79 67 ASN B N 1
ATOM 6879 C CA . ASN B 1 67 ? -7.808 4.136 -98.027 1.00 155.01 67 ASN B CA 1
ATOM 6880 C C . ASN B 1 67 ? -9.263 4.288 -97.597 1.00 155.78 67 ASN B C 1
ATOM 6881 O O . ASN B 1 67 ? -10.138 4.443 -98.455 1.00 148.95 67 ASN B O 1
ATOM 6886 N N . GLY B 1 68 ? -9.543 4.243 -96.295 1.00 154.48 68 GLY B N 1
ATOM 6887 C CA . GLY B 1 68 ? -10.872 4.488 -95.779 1.00 151.19 68 GLY B CA 1
ATOM 6888 C C . GLY B 1 68 ? -11.651 3.256 -95.369 1.00 149.74 68 GLY B C 1
ATOM 6889 O O . GLY B 1 68 ? -12.663 3.394 -94.670 1.00 143.50 68 GLY B O 1
ATOM 6890 N N . TYR B 1 69 ? -11.218 2.064 -95.771 1.00 143.52 69 TYR B N 1
ATOM 6891 C CA . TYR B 1 69 ? -11.969 0.855 -95.459 1.00 141.71 69 TYR B CA 1
ATOM 6892 C C . TYR B 1 69 ? -11.884 0.542 -93.969 1.00 151.42 69 TYR B C 1
ATOM 6893 O O . TYR B 1 69 ? -10.806 0.604 -93.370 1.00 156.10 69 TYR B O 1
ATOM 6902 N N . LEU B 1 70 ? -13.025 0.203 -93.372 1.00 153.72 70 LEU B N 1
ATOM 6903 C CA . LEU B 1 70 ? -13.096 -0.136 -91.955 1.00 158.29 70 LEU B CA 1
ATOM 6904 C C . LEU B 1 70 ? -12.816 -1.626 -91.798 1.00 156.24 70 LEU B C 1
ATOM 6905 O O . LEU B 1 70 ? -13.638 -2.464 -92.181 1.00 136.23 70 LEU B O 1
ATOM 6910 N N . GLU B 1 71 ? -11.646 -1.958 -91.234 1.00 156.07 71 GLU B N 1
ATOM 6911 C CA . GLU B 1 71 ? -11.236 -3.349 -91.083 1.00 143.64 71 GLU B CA 1
ATOM 6912 C C . GLU B 1 71 ? -11.457 -3.807 -89.650 1.00 138.21 71 GLU B C 1
ATOM 6913 O O . GLU B 1 71 ? -11.121 -3.066 -88.714 1.00 130.49 71 GLU B O 1
ATOM 6919 N N . PRO B 1 72 ? -12.012 -4.999 -89.432 1.00 134.93 72 PRO B N 1
ATOM 6920 C CA . PRO B 1 72 ? -12.270 -5.442 -88.057 1.00 130.43 72 PRO B CA 1
ATOM 6921 C C . PRO B 1 72 ? -10.985 -5.817 -87.337 1.00 140.00 72 PRO B C 1
ATOM 6922 O O . PRO B 1 72 ? -10.042 -6.340 -87.935 1.00 136.27 72 PRO B O 1
ATOM 6926 N N . THR B 1 73 ? -10.957 -5.545 -86.033 1.00 138.55 73 THR B N 1
ATOM 6927 C CA . THR B 1 73 ? -9.880 -5.991 -85.157 1.00 117.07 73 THR B CA 1
ATOM 6928 C C . THR B 1 73 ? -10.272 -7.203 -84.326 1.00 106.29 73 THR B C 1
ATOM 6929 O O . THR B 1 73 ? -9.451 -8.101 -84.120 1.00 116.09 73 THR B O 1
ATOM 6933 N N . ASP B 1 74 ? -11.509 -7.246 -83.847 1.00 93.80 74 ASP B N 1
ATOM 6934 C CA . ASP B 1 74 ? -12.055 -8.365 -83.098 1.00 109.87 74 ASP B CA 1
ATOM 6935 C C . ASP B 1 74 ? -13.018 -9.165 -83.966 1.00 131.56 74 ASP B C 1
ATOM 6936 O O . ASP B 1 74 ? -13.587 -8.641 -84.931 1.00 138.53 74 ASP B O 1
ATOM 6941 N N . PRO B 1 75 ? -13.224 -10.450 -83.658 1.00 139.10 75 PRO B N 1
ATOM 6942 C CA . PRO B 1 75 ? -14.176 -11.256 -84.438 1.00 126.27 75 PRO B CA 1
ATOM 6943 C C . PRO B 1 75 ? -15.628 -10.835 -84.274 1.00 121.18 75 PRO B C 1
ATOM 6944 O O . PRO B 1 75 ? -16.506 -11.473 -84.864 1.00 121.72 75 PRO B O 1
ATOM 6948 N N . HIS B 1 76 ? -15.914 -9.791 -83.495 1.00 122.66 76 HIS B N 1
ATOM 6949 C CA . HIS B 1 76 ? -17.285 -9.351 -83.276 1.00 133.71 76 HIS B CA 1
ATOM 6950 C C . HIS B 1 76 ? -17.713 -8.224 -84.204 1.00 136.92 76 HIS B C 1
ATOM 6951 O O . HIS B 1 76 ? -18.918 -8.041 -84.412 1.00 132.08 76 HIS B O 1
ATOM 6958 N N . TYR B 1 77 ? -16.769 -7.473 -84.770 1.00 141.42 77 TYR B N 1
ATOM 6959 C CA . TYR B 1 77 ? -17.132 -6.363 -85.640 1.00 145.88 77 TYR B CA 1
ATOM 6960 C C . TYR B 1 77 ? -17.742 -6.879 -86.936 1.00 143.18 77 TYR B C 1
ATOM 6961 O O . TYR B 1 77 ? -17.206 -7.791 -87.572 1.00 132.52 77 TYR B O 1
ATOM 6970 N N . ALA B 1 78 ? -18.866 -6.285 -87.324 1.00 138.60 78 ALA B N 1
ATOM 6971 C CA . ALA B 1 78 ? -19.542 -6.639 -88.566 1.00 138.41 78 ALA B CA 1
ATOM 6972 C C . ALA B 1 78 ? -18.873 -5.903 -89.717 1.00 148.68 78 ALA B C 1
ATOM 6973 O O . ALA B 1 78 ? -18.941 -4.672 -89.801 1.00 148.66 78 ALA B O 1
ATOM 6975 N N . ASP B 1 79 ? -18.232 -6.650 -90.606 1.00 151.60 79 ASP B N 1
ATOM 6976 C CA . ASP B 1 79 ? -17.534 -6.062 -91.736 1.00 143.78 79 ASP B CA 1
ATOM 6977 C C . ASP B 1 79 ? -18.450 -5.995 -92.950 1.00 149.35 79 ASP B C 1
ATOM 6978 O O . ASP B 1 79 ? -19.410 -6.761 -93.071 1.00 145.36 79 ASP B O 1
ATOM 6983 N N . GLN B 1 80 ? -18.149 -5.051 -93.845 1.00 154.46 80 GLN B N 1
ATOM 6984 C CA . GLN B 1 80 ? -18.789 -5.038 -95.156 1.00 143.31 80 GLN B CA 1
ATOM 6985 C C . GLN B 1 80 ? -18.647 -6.394 -95.833 1.00 141.92 80 GLN B C 1
ATOM 6986 O O . GLN B 1 80 ? -19.614 -6.944 -96.373 1.00 137.24 80 GLN B O 1
ATOM 6992 N N . ARG B 1 81 ? -17.439 -6.960 -95.786 1.00 149.14 81 ARG B N 1
ATOM 6993 C CA . ARG B 1 81 ? -17.201 -8.250 -96.418 1.00 137.92 81 ARG B CA 1
ATOM 6994 C C . ARG B 1 81 ? -17.868 -9.389 -95.659 1.00 140.64 81 ARG B C 1
ATOM 6995 O O . ARG B 1 81 ? -18.276 -10.374 -96.277 1.00 140.51 81 ARG B O 1
ATOM 7003 N N . ARG B 1 82 ? -18.008 -9.280 -94.336 1.00 136.87 82 ARG B N 1
ATOM 7004 C CA . ARG B 1 82 ? -18.719 -10.326 -93.605 1.00 149.53 82 ARG B CA 1
ATOM 7005 C C . ARG B 1 82 ? -20.209 -10.294 -93.926 1.00 151.28 82 ARG B C 1
ATOM 7006 O O . ARG B 1 82 ? -20.823 -11.338 -94.183 1.00 151.21 82 ARG B O 1
ATOM 7014 N N . VAL B 1 83 ? -20.807 -9.099 -93.913 1.00 142.51 83 VAL B N 1
ATOM 7015 C CA . VAL B 1 83 ? -22.202 -8.958 -94.322 1.00 141.44 83 VAL B CA 1
ATOM 7016 C C . VAL B 1 83 ? -22.392 -9.487 -95.737 1.00 140.22 83 VAL B C 1
ATOM 7017 O O . VAL B 1 83 ? -23.395 -10.147 -96.041 1.00 129.42 83 VAL B O 1
ATOM 7021 N N . PHE B 1 84 ? -21.421 -9.230 -96.618 1.00 145.47 84 PHE B N 1
ATOM 7022 C CA . PHE B 1 84 ? -21.509 -9.752 -97.977 1.00 134.72 84 PHE B CA 1
ATOM 7023 C C . PHE B 1 84 ? -21.474 -11.276 -97.983 1.00 139.64 84 PHE B C 1
ATOM 7024 O O . PHE B 1 84 ? -22.419 -11.919 -98.438 1.00 135.17 84 PHE B O 1
ATOM 7032 N N . GLU B 1 85 ? -20.395 -11.868 -97.464 1.00 140.28 85 GLU B N 1
ATOM 7033 C CA . GLU B 1 85 ? -20.266 -13.321 -97.442 1.00 136.11 85 GLU B CA 1
ATOM 7034 C C . GLU B 1 85 ? -21.429 -14.001 -96.732 1.00 140.63 85 GLU B C 1
ATOM 7035 O O . GLU B 1 85 ? -21.639 -15.204 -96.924 1.00 139.79 85 GLU B O 1
ATOM 7041 N N . ASP B 1 86 ? -22.188 -13.267 -95.918 1.00 142.36 86 ASP B N 1
ATOM 7042 C CA . ASP B 1 86 ? -23.373 -13.844 -95.296 1.00 139.06 86 ASP B CA 1
ATOM 7043 C C . ASP B 1 86 ? -24.623 -13.722 -96.164 1.00 138.22 86 ASP B C 1
ATOM 7044 O O . ASP B 1 86 ? -25.405 -14.675 -96.246 1.00 132.98 86 ASP B O 1
ATOM 7049 N N . LEU B 1 87 ? -24.835 -12.578 -96.816 1.00 136.01 87 LEU B N 1
ATOM 7050 C CA . LEU B 1 87 ? -26.113 -12.321 -97.478 1.00 135.06 87 LEU B CA 1
ATOM 7051 C C . LEU B 1 87 ? -26.005 -12.088 -98.978 1.00 133.25 87 LEU B C 1
ATOM 7052 O O . LEU B 1 87 ? -26.863 -12.553 -99.733 1.00 133.02 87 LEU B O 1
ATOM 7057 N N . GLY B 1 88 ? -24.981 -11.368 -99.435 1.00 131.26 88 GLY B N 1
ATOM 7058 C CA . GLY B 1 88 ? -24.811 -11.171 -100.864 1.00 128.73 88 GLY B CA 1
ATOM 7059 C C . GLY B 1 88 ? -24.404 -12.446 -101.576 1.00 129.92 88 GLY B C 1
ATOM 7060 O O . GLY B 1 88 ? -24.824 -12.697 -102.706 1.00 133.32 88 GLY B O 1
ATOM 7061 N N . ARG B 1 89 ? -23.585 -13.275 -100.925 1.00 126.84 89 ARG B N 1
ATOM 7062 C CA . ARG B 1 89 ? -23.318 -14.603 -101.468 1.00 122.24 89 ARG B CA 1
ATOM 7063 C C . ARG B 1 89 ? -24.598 -15.428 -101.530 1.00 118.51 89 ARG B C 1
ATOM 7064 O O . ARG B 1 89 ? -24.807 -16.199 -102.475 1.00 116.85 89 ARG B O 1
ATOM 7072 N N . GLY B 1 90 ? -25.479 -15.257 -100.543 1.00 119.06 90 GLY B N 1
ATOM 7073 C CA . GLY B 1 90 ? -26.752 -15.956 -100.572 1.00 121.30 90 GLY B CA 1
ATOM 7074 C C . GLY B 1 90 ? -27.642 -15.506 -101.715 1.00 123.78 90 GLY B C 1
ATOM 7075 O O . GLY B 1 90 ? -28.296 -16.327 -102.363 1.00 132.37 90 GLY B O 1
ATOM 7076 N N . VAL B 1 91 ? -27.681 -14.199 -101.982 1.00 128.92 91 VAL B N 1
ATOM 7077 C CA . VAL B 1 91 ? -28.497 -13.725 -103.099 1.00 129.97 91 VAL B CA 1
ATOM 7078 C C . VAL B 1 91 ? -27.858 -14.112 -104.429 1.00 135.13 91 VAL B C 1
ATOM 7079 O O . VAL B 1 91 ? -28.566 -14.359 -105.413 1.00 137.62 91 VAL B O 1
ATOM 7083 N N . LEU B 1 92 ? -26.526 -14.206 -104.482 1.00 128.80 92 LEU B N 1
ATOM 7084 C CA . LEU B 1 92 ? -25.868 -14.746 -105.668 1.00 127.54 92 LEU B CA 1
ATOM 7085 C C . LEU B 1 92 ? -26.287 -16.191 -105.909 1.00 127.55 92 LEU B C 1
ATOM 7086 O O . LEU B 1 92 ? -26.595 -16.583 -107.041 1.00 126.11 92 LEU B O 1
ATOM 7091 N N . ALA B 1 93 ? -26.302 -16.999 -104.847 1.00 125.93 93 ALA B N 1
ATOM 7092 C CA . ALA B 1 93 ? -26.729 -18.389 -104.976 1.00 121.01 93 ALA B CA 1
ATOM 7093 C C . ALA B 1 93 ? -28.194 -18.481 -105.387 1.00 118.36 93 ALA B C 1
ATOM 7094 O O . ALA B 1 93 ? -28.567 -19.339 -106.195 1.00 125.22 93 ALA B O 1
ATOM 7096 N N . ASN B 1 94 ? -29.039 -17.605 -104.837 1.00 119.48 94 ASN B N 1
ATOM 7097 C CA . ASN B 1 94 ? -30.450 -17.597 -105.214 1.00 129.46 94 ASN B CA 1
ATOM 7098 C C . ASN B 1 94 ? -30.627 -17.227 -106.681 1.00 139.07 94 ASN B C 1
ATOM 7099 O O . ASN B 1 94 ? -31.481 -17.793 -107.374 1.00 131.58 94 ASN B O 1
ATOM 7104 N N . ALA B 1 95 ? -29.830 -16.276 -107.173 1.00 144.94 95 ALA B N 1
ATOM 7105 C CA . ALA B 1 95 ? -29.911 -15.900 -108.581 1.00 137.10 95 ALA B CA 1
ATOM 7106 C C . ALA B 1 95 ? -29.430 -17.029 -109.483 1.00 132.78 95 ALA B C 1
ATOM 7107 O O . ALA B 1 95 ? -30.046 -17.307 -110.519 1.00 131.02 95 ALA B O 1
ATOM 7109 N N . TRP B 1 96 ? -28.333 -17.691 -109.107 1.00 132.01 96 TRP B N 1
ATOM 7110 C CA . TRP B 1 96 ? -27.813 -18.777 -109.932 1.00 115.12 96 TRP B CA 1
ATOM 7111 C C . TRP B 1 96 ? -28.737 -19.988 -109.928 1.00 122.26 96 TRP B C 1
ATOM 7112 O O . TRP B 1 96 ? -28.837 -20.691 -110.940 1.00 130.53 96 TRP B O 1
ATOM 7123 N N . ALA B 1 97 ? -29.419 -20.249 -108.810 1.00 124.09 97 ALA B N 1
ATOM 7124 C CA . ALA B 1 97 ? -30.305 -21.403 -108.721 1.00 135.05 97 ALA B CA 1
ATOM 7125 C C . ALA B 1 97 ? -31.634 -21.185 -109.428 1.00 132.53 97 ALA B C 1
ATOM 7126 O O . ALA B 1 97 ? -32.264 -22.164 -109.847 1.00 133.55 97 ALA B O 1
ATOM 7128 N N . GLY B 1 98 ? -32.073 -19.935 -109.569 1.00 120.14 98 GLY B N 1
ATOM 7129 C CA . GLY B 1 98 ? -33.329 -19.627 -110.223 1.00 130.01 98 GLY B CA 1
ATOM 7130 C C . GLY B 1 98 ? -34.364 -18.979 -109.337 1.00 144.19 98 GLY B C 1
ATOM 7131 O O . GLY B 1 98 ? -35.463 -18.680 -109.820 1.00 139.62 98 GLY B O 1
ATOM 7132 N N . TYR B 1 99 ? -34.055 -18.755 -108.063 1.00 152.10 99 TYR B N 1
ATOM 7133 C CA . TYR B 1 99 ? -34.983 -18.113 -107.147 1.00 147.90 99 TYR B CA 1
ATOM 7134 C C . TYR B 1 99 ? -34.850 -16.601 -107.245 1.00 135.38 99 TYR B C 1
ATOM 7135 O O . TYR B 1 99 ? -33.746 -16.068 -107.397 1.00 125.06 99 TYR B O 1
ATOM 7144 N N . ASN B 1 100 ? -35.984 -15.910 -107.155 1.00 125.29 100 ASN B N 1
ATOM 7145 C CA . ASN B 1 100 ? -36.018 -14.451 -107.193 1.00 121.98 100 ASN B CA 1
ATOM 7146 C C . ASN B 1 100 ? -36.057 -13.926 -105.761 1.00 130.13 100 ASN B C 1
ATOM 7147 O O . ASN B 1 100 ? -37.054 -14.100 -105.054 1.00 147.05 100 ASN B O 1
ATOM 7152 N N . CYS B 1 101 ? -34.975 -13.284 -105.336 1.00 116.69 101 CYS B N 1
ATOM 7153 C CA . CYS B 1 101 ? -34.839 -12.812 -103.968 1.00 108.25 101 CYS B CA 1
ATOM 7154 C C . CYS B 1 101 ? -34.993 -11.298 -103.901 1.00 108.63 101 CYS B C 1
ATOM 7155 O O . CYS B 1 101 ? -34.848 -10.585 -104.897 1.00 103.29 101 CYS B O 1
ATOM 7158 N N . SER B 1 102 ? -35.293 -10.820 -102.696 1.00 119.81 102 SER B N 1
ATOM 7159 C CA . SER B 1 102 ? -35.450 -9.396 -102.417 1.00 102.18 102 SER B CA 1
ATOM 7160 C C . SER B 1 102 ? -34.702 -9.079 -101.130 1.00 103.36 102 SER B C 1
ATOM 7161 O O . SER B 1 102 ? -35.061 -9.580 -100.058 1.00 112.65 102 SER B O 1
ATOM 7164 N N . LEU B 1 103 ? -33.657 -8.262 -101.238 1.00 94.10 103 LEU B N 1
ATOM 7165 C CA . LEU B 1 103 ? -32.849 -7.835 -100.100 1.00 89.93 103 LEU B CA 1
ATOM 7166 C C . LEU B 1 103 ? -33.145 -6.360 -99.859 1.00 101.58 103 LEU B C 1
ATOM 7167 O O . LEU B 1 103 ? -32.764 -5.506 -100.666 1.00 99.73 103 LEU B O 1
ATOM 7172 N N . PHE B 1 104 ? -33.822 -6.059 -98.752 1.00 101.21 104 PHE B N 1
ATOM 7173 C CA . PHE B 1 104 ? -34.213 -4.687 -98.462 1.00 98.34 104 PHE B CA 1
ATOM 7174 C C . PHE B 1 104 ? -33.772 -4.283 -97.063 1.00 87.26 104 PHE B C 1
ATOM 7175 O O . PHE B 1 104 ? -33.655 -5.118 -96.163 1.00 86.80 104 PHE B O 1
ATOM 7183 N N . ALA B 1 105 ? -33.527 -2.987 -96.895 1.00 92.79 105 ALA B N 1
ATOM 7184 C CA . ALA B 1 105 ? -33.110 -2.413 -95.626 1.00 105.29 105 ALA B CA 1
ATOM 7185 C C . ALA B 1 105 ? -34.238 -1.585 -95.025 1.00 109.28 105 ALA B C 1
ATOM 7186 O O . ALA B 1 105 ? -35.115 -1.077 -95.727 1.00 89.79 105 ALA B O 1
ATOM 7188 N N . TYR B 1 106 ? -34.186 -1.446 -93.704 1.00 118.85 106 TYR B N 1
ATOM 7189 C CA . TYR B 1 106 ? -35.237 -0.793 -92.940 1.00 110.80 106 TYR B CA 1
ATOM 7190 C C . TYR B 1 106 ? -34.624 -0.146 -91.708 1.00 105.40 106 TYR B C 1
ATOM 7191 O O . TYR B 1 106 ? -33.742 -0.727 -91.072 1.00 102.59 106 TYR B O 1
ATOM 7200 N N . GLY B 1 107 ? -35.095 1.045 -91.375 1.00 111.56 107 GLY B N 1
ATOM 7201 C CA . GLY B 1 107 ? -34.623 1.720 -90.185 1.00 115.89 107 GLY B CA 1
ATOM 7202 C C . GLY B 1 107 ? -34.859 3.212 -90.264 1.00 102.96 107 GLY B C 1
ATOM 7203 O O . GLY B 1 107 ? -35.434 3.732 -91.222 1.00 102.29 107 GLY B O 1
ATOM 7204 N N . GLN B 1 108 ? -34.402 3.890 -89.215 1.00 101.60 108 GLN B N 1
ATOM 7205 C CA . GLN B 1 108 ? -34.510 5.337 -89.126 1.00 115.35 108 GLN B CA 1
ATOM 7206 C C . GLN B 1 108 ? -33.512 6.005 -90.067 1.00 111.06 108 GLN B C 1
ATOM 7207 O O . GLN B 1 108 ? -32.471 5.437 -90.409 1.00 107.06 108 GLN B O 1
ATOM 7213 N N . THR B 1 109 ? -33.846 7.221 -90.494 1.00 104.08 109 THR B N 1
ATOM 7214 C CA . THR B 1 109 ? -32.925 8.008 -91.303 1.00 98.88 109 THR B CA 1
ATOM 7215 C C . THR B 1 109 ? -31.643 8.277 -90.526 1.00 94.92 109 THR B C 1
ATOM 7216 O O . THR B 1 109 ? -31.681 8.687 -89.362 1.00 105.30 109 THR B O 1
ATOM 7220 N N . GLY B 1 110 ? -30.505 8.039 -91.174 1.00 98.35 110 GLY B N 1
ATOM 7221 C CA . GLY B 1 110 ? -29.216 8.178 -90.537 1.00 99.55 110 GLY B CA 1
ATOM 7222 C C . GLY B 1 110 ? -28.729 6.944 -89.809 1.00 106.68 110 GLY B C 1
ATOM 7223 O O . GLY B 1 110 ? -27.578 6.928 -89.356 1.00 106.57 110 GLY B O 1
ATOM 7224 N N . SER B 1 111 ? -29.565 5.911 -89.681 1.00 108.50 111 SER B N 1
ATOM 7225 C CA . SER B 1 111 ? -29.143 4.689 -89.008 1.00 105.45 111 SER B CA 1
ATOM 7226 C C . SER B 1 111 ? -28.192 3.858 -89.859 1.00 96.15 111 SER B C 1
ATOM 7227 O O . SER B 1 111 ? -27.473 3.013 -89.315 1.00 102.15 111 SER B O 1
ATOM 7230 N N . GLY B 1 112 ? -28.176 4.071 -91.173 1.00 107.32 112 GLY B N 1
ATOM 7231 C CA . GLY B 1 112 ? -27.213 3.409 -92.030 1.00 107.91 112 GLY B CA 1
ATOM 7232 C C . GLY B 1 112 ? -27.790 2.373 -92.973 1.00 93.69 112 GLY B C 1
ATOM 7233 O O . GLY B 1 112 ? -27.117 1.392 -93.299 1.00 96.42 112 GLY B O 1
ATOM 7234 N N . LYS B 1 113 ? -29.030 2.574 -93.426 1.00 93.39 113 LYS B N 1
ATOM 7235 C CA . LYS B 1 113 ? -29.623 1.629 -94.368 1.00 98.00 113 LYS B CA 1
ATOM 7236 C C . LYS B 1 113 ? -29.041 1.794 -95.769 1.00 101.52 113 LYS B C 1
ATOM 7237 O O . LYS B 1 113 ? -28.817 0.799 -96.469 1.00 106.05 113 LYS B O 1
ATOM 7243 N N . SER B 1 114 ? -28.784 3.035 -96.192 1.00 102.34 114 SER B N 1
ATOM 7244 C CA . SER B 1 114 ? -28.095 3.249 -97.459 1.00 89.37 114 SER B CA 1
ATOM 7245 C C . SER B 1 114 ? -26.643 2.803 -97.378 1.00 95.98 114 SER B C 1
ATOM 7246 O O . SER B 1 114 ? -26.066 2.385 -98.387 1.00 105.78 114 SER B O 1
ATOM 7249 N N . TYR B 1 115 ? -26.040 2.888 -96.190 1.00 106.17 115 TYR B N 1
ATOM 7250 C CA . TYR B 1 115 ? -24.686 2.380 -96.003 1.00 110.52 115 TYR B CA 1
ATOM 7251 C C . TYR B 1 115 ? -24.643 0.862 -96.114 1.00 113.45 115 TYR B C 1
ATOM 7252 O O . TYR B 1 115 ? -23.608 0.297 -96.488 1.00 115.15 115 TYR B O 1
ATOM 7261 N N . SER B 1 116 ? -25.749 0.187 -95.799 1.00 114.87 116 SER B N 1
ATOM 7262 C CA . SER B 1 116 ? -25.791 -1.267 -95.895 1.00 110.53 116 SER B CA 1
ATOM 7263 C C . SER B 1 116 ? -26.131 -1.721 -97.310 1.00 109.10 116 SER B C 1
ATOM 7264 O O . SER B 1 116 ? -25.463 -2.601 -97.863 1.00 115.25 116 SER B O 1
ATOM 7267 N N . ILE B 1 117 ? -27.163 -1.128 -97.913 1.00 103.80 117 ILE B N 1
ATOM 7268 C CA . ILE B 1 117 ? -27.592 -1.558 -99.242 1.00 96.67 117 ILE B CA 1
ATOM 7269 C C . ILE B 1 117 ? -26.553 -1.181 -100.292 1.00 98.52 117 ILE B C 1
ATOM 7270 O O . ILE B 1 117 ? -26.081 -2.033 -101.054 1.00 95.61 117 ILE B O 1
ATOM 7275 N N . VAL B 1 118 ? -26.178 0.092 -100.345 1.00 92.96 118 VAL B N 1
ATOM 7276 C CA . VAL B 1 118 ? -25.303 0.608 -101.394 1.00 90.72 118 VAL B CA 1
ATOM 7277 C C . VAL B 1 118 ? -23.874 0.789 -100.901 1.00 102.70 118 VAL B C 1
ATOM 7278 O O . VAL B 1 118 ? -22.925 0.355 -101.555 1.00 109.86 118 VAL B O 1
ATOM 7282 N N . GLY B 1 119 ? -23.700 1.432 -99.757 1.00 114.46 119 GLY B N 1
ATOM 7283 C CA . GLY B 1 119 ? -22.389 1.739 -99.228 1.00 110.95 119 GLY B CA 1
ATOM 7284 C C . GLY B 1 119 ? -22.082 3.222 -99.284 1.00 107.86 119 GLY B C 1
ATOM 7285 O O . GLY B 1 119 ? -22.972 4.075 -99.359 1.00 109.81 119 GLY B O 1
ATOM 7286 N N . PHE B 1 120 ? -20.787 3.531 -99.252 1.00 112.46 120 PHE B N 1
ATOM 7287 C CA . PHE B 1 120 ? -20.340 4.922 -99.281 1.00 121.02 120 PHE B CA 1
ATOM 7288 C C . PHE B 1 120 ? -18.866 4.960 -99.650 1.00 121.46 120 PHE B C 1
ATOM 7289 O O . PHE B 1 120 ? -18.032 4.434 -98.905 1.00 131.16 120 PHE B O 1
ATOM 7297 N N . LYS B 1 121 ? -18.552 5.577 -100.784 1.00 130.73 121 LYS B N 1
ATOM 7298 C CA . LYS B 1 121 ? -17.171 5.764 -101.268 1.00 137.03 121 LYS B CA 1
ATOM 7299 C C . LYS B 1 121 ? -16.537 4.377 -101.422 1.00 136.39 121 LYS B C 1
ATOM 7300 O O . LYS B 1 121 ? -17.217 3.433 -101.853 1.00 130.93 121 LYS B O 1
ATOM 7306 N N . ASN B 1 122 ? -15.257 4.214 -101.085 1.00 135.66 122 ASN B N 1
ATOM 7307 C CA . ASN B 1 122 ? -14.590 2.914 -101.159 1.00 137.07 122 ASN B CA 1
ATOM 7308 C C . ASN B 1 122 ? -14.947 1.998 -99.994 1.00 125.23 122 ASN B C 1
ATOM 7309 O O . ASN B 1 122 ? -14.082 1.306 -99.451 1.00 128.39 122 ASN B O 1
ATOM 7314 N N . ASN B 1 123 ? -16.218 1.989 -99.587 1.00 119.07 123 ASN B N 1
ATOM 7315 C CA . ASN B 1 123 ? -16.745 1.059 -98.593 1.00 123.86 123 ASN B CA 1
ATOM 7316 C C . ASN B 1 123 ? -18.001 0.433 -99.195 1.00 114.62 123 ASN B C 1
ATOM 7317 O O . ASN B 1 123 ? -19.117 0.642 -98.720 1.00 124.05 123 ASN B O 1
ATOM 7322 N N . LYS B 1 124 ? -17.795 -0.345 -100.257 1.00 113.66 124 LYS B N 1
ATOM 7323 C CA . LYS B 1 124 ? -18.894 -0.834 -101.077 1.00 114.43 124 LYS B CA 1
ATOM 7324 C C . LYS B 1 124 ? -19.858 -1.683 -100.261 1.00 112.04 124 LYS B C 1
ATOM 7325 O O . LYS B 1 124 ? -19.447 -2.602 -99.548 1.00 115.04 124 LYS B O 1
ATOM 7331 N N . GLY B 1 125 ? -21.148 -1.371 -100.375 1.00 113.95 125 GLY B N 1
ATOM 7332 C CA . GLY B 1 125 ? -22.192 -2.137 -99.721 1.00 106.37 125 GLY B CA 1
ATOM 7333 C C . GLY B 1 125 ? -22.530 -3.399 -100.483 1.00 99.60 125 GLY B C 1
ATOM 7334 O O . GLY B 1 125 ? -21.667 -4.035 -101.096 1.00 99.60 125 GLY B O 1
ATOM 7335 N N . ILE B 1 126 ? -23.812 -3.764 -100.457 1.00 103.94 126 ILE B N 1
ATOM 7336 C CA . ILE B 1 126 ? -24.242 -5.006 -101.093 1.00 102.53 126 ILE B CA 1
ATOM 7337 C C . ILE B 1 126 ? -24.237 -4.864 -102.611 1.00 108.11 126 ILE B C 1
ATOM 7338 O O . ILE B 1 126 ? -23.621 -5.666 -103.322 1.00 109.59 126 ILE B O 1
ATOM 7343 N N . VAL B 1 127 ? -24.909 -3.827 -103.123 1.00 115.65 127 VAL B N 1
ATOM 7344 C CA . VAL B 1 127 ? -25.197 -3.753 -104.560 1.00 107.89 127 VAL B CA 1
ATOM 7345 C C . VAL B 1 127 ? -23.940 -3.784 -105.427 1.00 106.15 127 VAL B C 1
ATOM 7346 O O . VAL B 1 127 ? -23.882 -4.604 -106.359 1.00 105.43 127 VAL B O 1
ATOM 7350 N N . PRO B 1 128 ? -22.931 -2.927 -105.211 1.00 102.11 128 PRO B N 1
ATOM 7351 C CA . PRO B 1 128 ? -21.812 -2.893 -106.174 1.00 105.99 128 PRO B CA 1
ATOM 7352 C C . PRO B 1 128 ? -21.025 -4.190 -106.234 1.00 107.65 128 PRO B C 1
ATOM 7353 O O . PRO B 1 128 ? -20.738 -4.693 -107.330 1.00 97.06 128 PRO B O 1
ATOM 7357 N N . ILE B 1 129 ? -20.666 -4.754 -105.079 1.00 118.10 129 ILE B N 1
ATOM 7358 C CA . ILE B 1 129 ? -19.881 -5.982 -105.099 1.00 112.96 129 ILE B CA 1
ATOM 7359 C C . ILE B 1 129 ? -20.734 -7.160 -105.545 1.00 113.57 129 ILE B C 1
ATOM 7360 O O . ILE B 1 129 ? -20.214 -8.108 -106.141 1.00 127.02 129 ILE B O 1
ATOM 7365 N N . VAL B 1 130 ? -22.046 -7.124 -105.294 1.00 109.19 130 VAL B N 1
ATOM 7366 C CA . VAL B 1 130 ? -22.912 -8.175 -105.823 1.00 111.43 130 VAL B CA 1
ATOM 7367 C C . VAL B 1 130 ? -22.904 -8.144 -107.345 1.00 108.14 130 VAL B C 1
ATOM 7368 O O . VAL B 1 130 ? -22.773 -9.185 -107.999 1.00 116.96 130 VAL B O 1
ATOM 7372 N N . CYS B 1 131 ? -23.013 -6.949 -107.932 1.00 111.59 131 CYS B N 1
ATOM 7373 C CA . CYS B 1 131 ? -22.949 -6.831 -109.388 1.00 112.88 131 CYS B CA 1
ATOM 7374 C C . CYS B 1 131 ? -21.601 -7.307 -109.921 1.00 112.22 131 CYS B C 1
ATOM 7375 O O . CYS B 1 131 ? -21.533 -8.061 -110.905 1.00 121.73 131 CYS B O 1
ATOM 7378 N N . GLU B 1 132 ? -20.514 -6.871 -109.280 1.00 112.45 132 GLU B N 1
ATOM 7379 C CA . GLU B 1 132 ? -19.179 -7.218 -109.757 1.00 106.75 132 GLU B CA 1
ATOM 7380 C C . GLU B 1 132 ? -18.940 -8.721 -109.682 1.00 122.13 132 GLU B C 1
ATOM 7381 O O . GLU B 1 132 ? -18.430 -9.325 -110.634 1.00 124.49 132 GLU B O 1
ATOM 7387 N N . GLU B 1 133 ? -19.318 -9.349 -108.566 1.00 129.34 133 GLU B N 1
ATOM 7388 C CA . GLU B 1 133 ? -19.124 -10.786 -108.429 1.00 126.78 133 GLU B CA 1
ATOM 7389 C C . GLU B 1 133 ? -20.070 -11.573 -109.322 1.00 132.58 133 GLU B C 1
ATOM 7390 O O . GLU B 1 133 ? -19.709 -12.658 -109.785 1.00 137.06 133 GLU B O 1
ATOM 7396 N N . LEU B 1 134 ? -21.269 -11.052 -109.592 1.00 126.57 134 LEU B N 1
ATOM 7397 C CA . LEU B 1 134 ? -22.147 -11.703 -110.556 1.00 120.57 134 LEU B CA 1
ATOM 7398 C C . LEU B 1 134 ? -21.504 -11.732 -111.934 1.00 126.00 134 LEU B C 1
ATOM 7399 O O . LEU B 1 134 ? -21.463 -12.778 -112.593 1.00 131.86 134 LEU B O 1
ATOM 7404 N N . PHE B 1 135 ? -20.967 -10.593 -112.379 1.00 119.89 135 PHE B N 1
ATOM 7405 C CA . PHE B 1 135 ? -20.361 -10.568 -113.706 1.00 112.79 135 PHE B CA 1
ATOM 7406 C C . PHE B 1 135 ? -19.060 -11.365 -113.756 1.00 119.08 135 PHE B C 1
ATOM 7407 O O . PHE B 1 135 ? -18.735 -11.949 -114.797 1.00 121.98 135 PHE B O 1
ATOM 7415 N N . LYS B 1 136 ? -18.316 -11.425 -112.647 1.00 120.15 136 LYS B N 1
ATOM 7416 C CA . LYS B 1 136 ? -17.139 -12.290 -112.599 1.00 120.50 136 LYS B CA 1
ATOM 7417 C C . LYS B 1 136 ? -17.537 -13.759 -112.698 1.00 125.61 136 LYS B C 1
ATOM 7418 O O . LYS B 1 136 ? -17.044 -14.492 -113.563 1.00 126.38 136 LYS B O 1
ATOM 7424 N N . GLN B 1 137 ? -18.433 -14.205 -111.811 1.00 131.37 137 GLN B N 1
ATOM 7425 C CA . GLN B 1 137 ? -18.935 -15.574 -111.824 1.00 125.58 137 GLN B CA 1
ATOM 7426 C C . GLN B 1 137 ? -19.591 -15.935 -113.150 1.00 117.73 137 GLN B C 1
ATOM 7427 O O . GLN B 1 137 ? -19.714 -17.124 -113.466 1.00 125.29 137 GLN B O 1
ATOM 7433 N N . ILE B 1 138 ? -20.035 -14.940 -113.919 1.00 120.68 138 ILE B N 1
ATOM 7434 C CA . ILE B 1 138 ? -20.442 -15.193 -115.297 1.00 121.48 138 ILE B CA 1
ATOM 7435 C C . ILE B 1 138 ? -19.218 -15.425 -116.174 1.00 124.30 138 ILE B C 1
ATOM 7436 O O . ILE B 1 138 ? -19.129 -16.426 -116.896 1.00 118.57 138 ILE B O 1
ATOM 7441 N N . ALA B 1 139 ? -18.251 -14.507 -116.117 1.00 131.79 139 ALA B N 1
ATOM 7442 C CA . ALA B 1 139 ? -17.103 -14.553 -117.014 1.00 126.21 139 ALA B CA 1
ATOM 7443 C C . ALA B 1 139 ? -16.033 -15.548 -116.579 1.00 126.39 139 ALA B C 1
ATOM 7444 O O . ALA B 1 139 ? -15.168 -15.893 -117.392 1.00 120.96 139 ALA B O 1
ATOM 7446 N N . ASP B 1 140 ? -16.060 -16.011 -115.330 1.00 132.38 140 ASP B N 1
ATOM 7447 C CA . ASP B 1 140 ? -15.069 -16.964 -114.840 1.00 125.69 140 ASP B CA 1
ATOM 7448 C C . ASP B 1 140 ? -15.590 -18.396 -114.829 1.00 124.89 140 ASP B C 1
ATOM 7449 O O . ASP B 1 140 ? -14.939 -19.297 -115.366 1.00 119.46 140 ASP B O 1
ATOM 7454 N N . ASN B 1 141 ? -16.751 -18.625 -114.226 1.00 135.04 141 ASN B N 1
ATOM 7455 C CA . ASN B 1 141 ? -17.322 -19.953 -114.099 1.00 134.19 141 ASN B CA 1
ATOM 7456 C C . ASN B 1 141 ? -18.430 -20.137 -115.136 1.00 131.05 141 ASN B C 1
ATOM 7457 O O . ASN B 1 141 ? -18.603 -19.319 -116.045 1.00 121.02 141 ASN B O 1
ATOM 7462 N N . LYS B 1 142 ? -19.185 -21.230 -115.003 1.00 149.92 142 LYS B N 1
ATOM 7463 C CA . LYS B 1 142 ? -20.320 -21.541 -115.873 1.00 160.43 142 LYS B CA 1
ATOM 7464 C C . LYS B 1 142 ? -19.887 -21.622 -117.338 1.00 157.73 142 LYS B C 1
ATOM 7465 O O . LYS B 1 142 ? -20.395 -20.915 -118.211 1.00 151.48 142 LYS B O 1
ATOM 7471 N N . LYS B 1 143 ? -18.931 -22.512 -117.594 1.00 159.75 143 LYS B N 1
ATOM 7472 C CA . LYS B 1 143 ? -18.395 -22.716 -118.936 1.00 150.67 143 LYS B CA 1
ATOM 7473 C C . LYS B 1 143 ? -19.183 -23.829 -119.619 1.00 151.94 143 LYS B C 1
ATOM 7474 O O . LYS B 1 143 ? -19.032 -25.007 -119.279 1.00 148.48 143 LYS B O 1
ATOM 7480 N N . LYS B 1 144 ? -20.023 -23.451 -120.583 1.00 145.26 144 LYS B N 1
ATOM 7481 C CA . LYS B 1 144 ? -20.813 -24.405 -121.352 1.00 143.50 144 LYS B CA 1
ATOM 7482 C C . LYS B 1 144 ? -21.392 -23.727 -122.587 1.00 158.11 144 LYS B C 1
ATOM 7483 O O . LYS B 1 144 ? -20.927 -22.656 -122.989 1.00 151.40 144 LYS B O 1
ATOM 7485 N N . ASN B 1 145 ? -22.404 -24.342 -123.196 1.00 167.49 145 ASN B N 1
ATOM 7486 C CA . ASN B 1 145 ? -23.105 -23.740 -124.330 1.00 167.63 145 ASN B CA 1
ATOM 7487 C C . ASN B 1 145 ? -24.317 -22.947 -123.838 1.00 168.79 145 ASN B C 1
ATOM 7488 O O . ASN B 1 145 ? -25.469 -23.227 -124.171 1.00 166.41 145 ASN B O 1
ATOM 7493 N N . MET B 1 146 ? -24.031 -21.935 -123.022 1.00 158.26 146 MET B N 1
ATOM 7494 C CA . MET B 1 146 ? -25.062 -21.155 -122.355 1.00 142.32 146 MET B CA 1
ATOM 7495 C C . MET B 1 146 ? -24.790 -19.667 -122.517 1.00 149.66 146 MET B C 1
ATOM 7496 O O . MET B 1 146 ? -23.636 -19.228 -122.501 1.00 144.67 146 MET B O 1
ATOM 7501 N N . GLN B 1 147 ? -25.864 -18.902 -122.671 1.00 153.39 147 GLN B N 1
ATOM 7502 C CA . GLN B 1 147 ? -25.818 -17.449 -122.693 1.00 148.61 147 GLN B CA 1
ATOM 7503 C C . GLN B 1 147 ? -26.328 -16.891 -121.368 1.00 142.31 147 GLN B C 1
ATOM 7504 O O . GLN B 1 147 ? -27.092 -17.537 -120.648 1.00 147.71 147 GLN B O 1
ATOM 7510 N N . PHE B 1 148 ? -25.899 -15.671 -121.056 1.00 130.41 148 PHE B N 1
ATOM 7511 C CA . PHE B 1 148 ? -26.266 -15.014 -119.808 1.00 142.25 148 PHE B CA 1
ATOM 7512 C C . PHE B 1 148 ? -26.706 -13.590 -120.106 1.00 131.76 148 PHE B C 1
ATOM 7513 O O . PHE B 1 148 ? -25.947 -12.811 -120.692 1.00 115.95 148 PHE B O 1
ATOM 7521 N N . GLU B 1 149 ? -27.927 -13.255 -119.701 1.00 136.52 149 GLU B N 1
ATOM 7522 C CA . GLU B 1 149 ? -28.520 -11.948 -119.950 1.00 126.64 149 GLU B CA 1
ATOM 7523 C C . GLU B 1 149 ? -28.729 -11.224 -118.629 1.00 126.85 149 GLU B C 1
ATOM 7524 O O . GLU B 1 149 ? -29.279 -11.796 -117.682 1.00 125.83 149 GLU B O 1
ATOM 7530 N N . VAL B 1 150 ? -28.290 -9.970 -118.567 1.00 122.73 150 VAL B N 1
ATOM 7531 C CA . VAL B 1 150 ? -28.414 -9.143 -117.371 1.00 114.91 150 VAL B CA 1
ATOM 7532 C C . VAL B 1 150 ? -29.136 -7.861 -117.757 1.00 104.73 150 VAL B C 1
ATOM 7533 O O . VAL B 1 150 ? -28.695 -7.144 -118.665 1.00 101.04 150 VAL B O 1
ATOM 7537 N N . PHE B 1 151 ? -30.240 -7.574 -117.075 1.00 107.57 151 PHE B N 1
ATOM 7538 C CA . PHE B 1 151 ? -30.967 -6.325 -117.247 1.00 109.34 151 PHE B CA 1
ATOM 7539 C C . PHE B 1 151 ? -31.071 -5.637 -115.894 1.00 102.12 151 PHE B C 1
ATOM 7540 O O . PHE B 1 151 ? -31.227 -6.301 -114.866 1.00 111.74 151 PHE B O 1
ATOM 7548 N N . VAL B 1 152 ? -30.978 -4.311 -115.885 1.00 85.21 152 VAL B N 1
ATOM 7549 C CA . VAL B 1 152 ? -31.073 -3.547 -114.647 1.00 72.82 152 VAL B CA 1
ATOM 7550 C C . VAL B 1 152 ? -32.154 -2.487 -114.802 1.00 77.88 152 VAL B C 1
ATOM 7551 O O . VAL B 1 152 ? -32.216 -1.792 -115.822 1.00 76.39 152 VAL B O 1
ATOM 7555 N N . SER B 1 153 ? -33.022 -2.393 -113.801 1.00 85.03 153 SER B N 1
ATOM 7556 C CA . SER B 1 153 ? -34.037 -1.360 -113.704 1.00 70.24 153 SER B CA 1
ATOM 7557 C C . SER B 1 153 ? -33.826 -0.597 -112.405 1.00 75.16 153 SER B C 1
ATOM 7558 O O . SER B 1 153 ? -33.265 -1.127 -111.444 1.00 78.31 153 SER B O 1
ATOM 7561 N N . MET B 1 154 ? -34.285 0.649 -112.375 1.00 77.17 154 MET B N 1
ATOM 7562 C CA . MET B 1 154 ? -34.130 1.470 -111.179 1.00 72.73 154 MET B CA 1
ATOM 7563 C C . MET B 1 154 ? -35.352 2.362 -111.048 1.00 75.13 154 MET B C 1
ATOM 7564 O O . MET B 1 154 ? -35.681 3.104 -111.978 1.00 73.84 154 MET B O 1
ATOM 7569 N N . MET B 1 155 ? -36.022 2.285 -109.900 1.00 73.81 155 MET B N 1
ATOM 7570 C CA . MET B 1 155 ? -37.254 3.027 -109.690 1.00 61.64 155 MET B CA 1
ATOM 7571 C C . MET B 1 155 ? -37.259 3.630 -108.295 1.00 69.90 155 MET B C 1
ATOM 7572 O O . MET B 1 155 ? -36.538 3.187 -107.395 1.00 72.38 155 MET B O 1
ATOM 7577 N N . GLU B 1 156 ? -38.083 4.660 -108.127 1.00 74.60 156 GLU B N 1
ATOM 7578 C CA . GLU B 1 156 ? -38.321 5.258 -106.825 1.00 78.53 156 GLU B CA 1
ATOM 7579 C C . GLU B 1 156 ? -39.812 5.227 -106.518 1.00 83.11 156 GLU B C 1
ATOM 7580 O O . GLU B 1 156 ? -40.653 5.264 -107.422 1.00 85.79 156 GLU B O 1
ATOM 7586 N N . ILE B 1 157 ? -40.125 5.138 -105.231 1.00 83.89 157 ILE B N 1
ATOM 7587 C CA . ILE B 1 157 ? -41.492 5.207 -104.732 1.00 77.36 157 ILE B CA 1
ATOM 7588 C C . ILE B 1 157 ? -41.558 6.410 -103.805 1.00 86.13 157 ILE B C 1
ATOM 7589 O O . ILE B 1 157 ? -40.978 6.394 -102.710 1.00 78.86 157 ILE B O 1
ATOM 7594 N N . TYR B 1 158 ? -42.250 7.460 -104.246 1.00 83.49 158 TYR B N 1
ATOM 7595 C CA . TYR B 1 158 ? -42.369 8.692 -103.473 1.00 73.40 158 TYR B CA 1
ATOM 7596 C C . TYR B 1 158 ? -43.805 9.183 -103.558 1.00 72.44 158 TYR B C 1
ATOM 7597 O O . TYR B 1 158 ? -44.323 9.393 -104.659 1.00 79.88 158 TYR B O 1
ATOM 7606 N N . CYS B 1 159 ? -44.437 9.365 -102.397 1.00 72.65 159 CYS B N 1
ATOM 7607 C CA . CYS B 1 159 ? -45.847 9.745 -102.308 1.00 79.50 159 CYS B CA 1
ATOM 7608 C C . CYS B 1 159 ? -46.722 8.776 -103.100 1.00 85.43 159 CYS B C 1
ATOM 7609 O O . CYS B 1 159 ? -47.603 9.173 -103.866 1.00 87.70 159 CYS B O 1
ATOM 7612 N N . GLU B 1 160 ? -46.453 7.483 -102.915 1.00 86.34 160 GLU B N 1
ATOM 7613 C CA . GLU B 1 160 ? -47.126 6.379 -103.597 1.00 88.81 160 GLU B CA 1
ATOM 7614 C C . GLU B 1 160 ? -46.946 6.419 -105.110 1.00 93.25 160 GLU B C 1
ATOM 7615 O O . GLU B 1 160 ? -47.560 5.616 -105.822 1.00 91.51 160 GLU B O 1
ATOM 7621 N N . LYS B 1 161 ? -46.118 7.325 -105.618 1.00 98.12 161 LYS B N 1
ATOM 7622 C CA . LYS B 1 161 ? -45.873 7.450 -107.046 1.00 94.30 161 LYS B CA 1
ATOM 7623 C C . LYS B 1 161 ? -44.619 6.673 -107.417 1.00 85.49 161 LYS B C 1
ATOM 7624 O O . LYS B 1 161 ? -43.561 6.860 -106.803 1.00 89.38 161 LYS B O 1
ATOM 7630 N N . VAL B 1 162 ? -44.750 5.793 -108.405 1.00 75.31 162 VAL B N 1
ATOM 7631 C CA . VAL B 1 162 ? -43.602 5.106 -108.981 1.00 85.09 162 VAL B CA 1
ATOM 7632 C C . VAL B 1 162 ? -42.992 6.004 -110.045 1.00 81.43 162 VAL B C 1
ATOM 7633 O O . VAL B 1 162 ? -43.695 6.502 -110.933 1.00 82.37 162 VAL B O 1
ATOM 7637 N N . ARG B 1 163 ? -41.684 6.220 -109.959 1.00 69.11 163 ARG B N 1
ATOM 7638 C CA . ARG B 1 163 ? -40.983 7.087 -110.894 1.00 78.49 163 ARG B CA 1
ATOM 7639 C C . ARG B 1 163 ? -39.764 6.359 -111.434 1.00 69.73 163 ARG B C 1
ATOM 7640 O O . ARG B 1 163 ? -38.970 5.807 -110.664 1.00 70.60 163 ARG B O 1
ATOM 7648 N N . ASP B 1 164 ? -39.624 6.364 -112.757 1.00 67.75 164 ASP B N 1
ATOM 7649 C CA . ASP B 1 164 ? -38.535 5.668 -113.427 1.00 64.33 164 ASP B CA 1
ATOM 7650 C C . ASP B 1 164 ? -37.244 6.469 -113.314 1.00 59.52 164 ASP B C 1
ATOM 7651 O O . ASP B 1 164 ? -37.193 7.642 -113.700 1.00 66.53 164 ASP B O 1
ATOM 7656 N N . LEU B 1 165 ? -36.201 5.831 -112.788 1.00 58.11 165 LEU B N 1
ATOM 7657 C CA . LEU B 1 165 ? -34.918 6.493 -112.596 1.00 66.88 165 LEU B CA 1
ATOM 7658 C C . LEU B 1 165 ? -33.964 6.312 -113.769 1.00 73.88 165 LEU B C 1
ATOM 7659 O O . LEU B 1 165 ? -32.993 7.069 -113.879 1.00 79.72 165 LEU B O 1
ATOM 7664 N N . LEU B 1 166 ? -34.214 5.340 -114.644 1.00 68.34 166 LEU B N 1
ATOM 7665 C CA . LEU B 1 166 ? -33.362 5.080 -115.803 1.00 69.59 166 LEU B CA 1
ATOM 7666 C C . LEU B 1 166 ? -33.981 5.597 -117.094 1.00 80.27 166 LEU B C 1
ATOM 7667 O O . LEU B 1 166 ? -33.860 4.962 -118.145 1.00 90.80 166 LEU B O 1
ATOM 7672 N N . SER B 1 167 ? -34.644 6.749 -117.047 1.00 69.02 167 SER B N 1
ATOM 7673 C CA . SER B 1 167 ? -35.296 7.291 -118.236 1.00 64.98 167 SER B CA 1
ATOM 7674 C C . SER B 1 167 ? -35.508 8.782 -118.042 1.00 66.82 167 SER B C 1
ATOM 7675 O O . SER B 1 167 ? -36.210 9.190 -117.111 1.00 61.62 167 SER B O 1
ATOM 7678 N N . SER B 1 168 ? -34.908 9.591 -118.915 1.00 91.75 168 SER B N 1
ATOM 7679 C CA . SER B 1 168 ? -35.155 11.027 -118.924 1.00 83.78 168 SER B CA 1
ATOM 7680 C C . SER B 1 168 ? -36.511 11.381 -119.520 1.00 77.41 168 SER B C 1
ATOM 7681 O O . SER B 1 168 ? -36.817 12.570 -119.659 1.00 67.37 168 SER B O 1
ATOM 7684 N N . THR B 1 169 ? -37.308 10.383 -119.890 1.00 73.03 169 THR B N 1
ATOM 7685 C CA . THR B 1 169 ? -38.679 10.622 -120.308 1.00 86.01 169 THR B CA 1
ATOM 7686 C C . THR B 1 169 ? -39.418 11.376 -119.205 1.00 97.03 169 THR B C 1
ATOM 7687 O O . THR B 1 169 ? -39.278 11.025 -118.025 1.00 89.37 169 THR B O 1
ATOM 7691 N N . PRO B 1 170 ? -40.177 12.418 -119.534 1.00 106.28 170 PRO B N 1
ATOM 7692 C CA . PRO B 1 170 ? -40.903 13.170 -118.504 1.00 95.73 170 PRO B CA 1
ATOM 7693 C C . PRO B 1 170 ? -41.806 12.257 -117.696 1.00 111.78 170 PRO B C 1
ATOM 7694 O O . PRO B 1 170 ? -42.486 11.384 -118.256 1.00 96.56 170 PRO B O 1
ATOM 7698 N N . PRO B 1 171 ? -41.827 12.417 -116.375 1.00 117.88 171 PRO B N 1
ATOM 7699 C CA . PRO B 1 171 ? -42.617 11.521 -115.525 1.00 98.59 171 PRO B CA 1
ATOM 7700 C C . PRO B 1 171 ? -44.102 11.679 -115.794 1.00 90.37 171 PRO B C 1
ATOM 7701 O O . PRO B 1 171 ? -44.615 12.806 -115.865 1.00 94.11 171 PRO B O 1
ATOM 7705 N N . PRO B 1 172 ? -44.824 10.574 -115.957 1.00 84.51 172 PRO B N 1
ATOM 7706 C CA . PRO B 1 172 ? -46.263 10.658 -116.228 1.00 93.57 172 PRO B CA 1
ATOM 7707 C C . PRO B 1 172 ? -47.028 11.172 -115.017 1.00 101.62 172 PRO B C 1
ATOM 7708 O O . PRO B 1 172 ? -46.494 11.329 -113.917 1.00 99.06 172 PRO B O 1
ATOM 7712 N N . LYS B 1 173 ? -48.313 11.438 -115.240 1.00 102.35 173 LYS B N 1
ATOM 7713 C CA . LYS B 1 173 ? -49.197 11.860 -114.163 1.00 85.94 173 LYS B CA 1
ATOM 7714 C C . LYS B 1 173 ? -49.600 10.651 -113.330 1.00 73.32 173 LYS B C 1
ATOM 7715 O O . LYS B 1 173 ? -49.979 9.609 -113.873 1.00 66.07 173 LYS B O 1
ATOM 7721 N N . GLY B 1 174 ? -49.518 10.793 -112.009 1.00 69.64 174 GLY B N 1
ATOM 7722 C CA . GLY B 1 174 ? -49.716 9.656 -111.136 1.00 81.09 174 GLY B CA 1
ATOM 7723 C C . GLY B 1 174 ? -48.608 8.633 -111.180 1.00 96.20 174 GLY B C 1
ATOM 7724 O O . GLY B 1 174 ? -48.789 7.518 -110.680 1.00 82.75 174 GLY B O 1
ATOM 7725 N N . GLY B 1 175 ? -47.463 8.976 -111.765 1.00 90.02 175 GLY B N 1
ATOM 7726 C CA . GLY B 1 175 ? -46.359 8.046 -111.885 1.00 84.77 175 GLY B CA 1
ATOM 7727 C C . GLY B 1 175 ? -46.649 6.947 -112.892 1.00 95.32 175 GLY B C 1
ATOM 7728 O O . GLY B 1 175 ? -47.669 6.931 -113.578 1.00 97.52 175 GLY B O 1
ATOM 7729 N N . LEU B 1 176 ? -45.711 6.007 -112.975 1.00 91.59 176 LEU B N 1
ATOM 7730 C CA . LEU B 1 176 ? -45.899 4.852 -113.835 1.00 85.91 176 LEU B CA 1
ATOM 7731 C C . LEU B 1 176 ? -47.000 3.953 -113.279 1.00 79.24 176 LEU B C 1
ATOM 7732 O O . LEU B 1 176 ? -47.309 3.963 -112.084 1.00 71.25 176 LEU B O 1
ATOM 7737 N N . LYS B 1 177 ? -47.596 3.165 -114.169 1.00 89.30 177 LYS B N 1
ATOM 7738 C CA . LYS B 1 177 ? -48.740 2.344 -113.805 1.00 79.92 177 LYS B CA 1
ATOM 7739 C C . LYS B 1 177 ? -48.294 1.029 -113.178 1.00 75.50 177 LYS B C 1
ATOM 7740 O O . LYS B 1 177 ? -47.332 0.397 -113.628 1.00 88.62 177 LYS B O 1
ATOM 7746 N N . VAL B 1 178 ? -49.004 0.624 -112.128 1.00 70.34 178 VAL B N 1
ATOM 7747 C CA . VAL B 1 178 ? -48.768 -0.643 -111.445 1.00 92.59 178 VAL B CA 1
ATOM 7748 C C . VAL B 1 178 ? -49.850 -1.621 -111.880 1.00 94.89 178 VAL B C 1
ATOM 7749 O O . VAL B 1 178 ? -51.046 -1.355 -111.706 1.00 97.47 178 VAL B O 1
ATOM 7753 N N . ARG B 1 179 ? -49.435 -2.748 -112.447 1.00 92.66 179 ARG B N 1
ATOM 7754 C CA . ARG B 1 179 ? -50.344 -3.783 -112.914 1.00 100.06 179 ARG B CA 1
ATOM 7755 C C . ARG B 1 179 ? -50.063 -5.080 -112.168 1.00 102.61 179 ARG B C 1
ATOM 7756 O O . ARG B 1 179 ? -49.086 -5.197 -111.427 1.00 101.56 179 ARG B O 1
ATOM 7764 N N . GLU B 1 180 ? -50.932 -6.067 -112.378 1.00 94.47 180 GLU B N 1
ATOM 7765 C CA . GLU B 1 180 ? -50.767 -7.395 -111.789 1.00 103.35 180 GLU B CA 1
ATOM 7766 C C . GLU B 1 180 ? -50.835 -8.434 -112.904 1.00 101.78 180 GLU B C 1
ATOM 7767 O O . GLU B 1 180 ? -51.924 -8.792 -113.363 1.00 98.31 180 GLU B O 1
ATOM 7773 N N . HIS B 1 181 ? -49.673 -8.906 -113.341 1.00 107.97 181 HIS B N 1
ATOM 7774 C CA . HIS B 1 181 ? -49.628 -10.058 -114.225 1.00 125.41 181 HIS B CA 1
ATOM 7775 C C . HIS B 1 181 ? -50.199 -11.266 -113.489 1.00 126.64 181 HIS B C 1
ATOM 7776 O O . HIS B 1 181 ? -49.735 -11.587 -112.383 1.00 115.43 181 HIS B O 1
ATOM 7783 N N . PRO B 1 182 ? -51.190 -11.958 -114.058 1.00 136.56 182 PRO B N 1
ATOM 7784 C CA . PRO B 1 182 ? -51.927 -12.975 -113.286 1.00 137.98 182 PRO B CA 1
ATOM 7785 C C . PRO B 1 182 ? -51.069 -14.113 -112.758 1.00 131.29 182 PRO B C 1
ATOM 7786 O O . PRO B 1 182 ? -51.529 -14.849 -111.876 1.00 119.12 182 PRO B O 1
ATOM 7790 N N . LYS B 1 183 ? -49.849 -14.287 -113.258 1.00 127.48 183 LYS B N 1
ATOM 7791 C CA . LYS B 1 183 ? -48.964 -15.343 -112.781 1.00 117.76 183 LYS B CA 1
ATOM 7792 C C . LYS B 1 183 ? -47.732 -14.820 -112.061 1.00 121.11 183 LYS B C 1
ATOM 7793 O O . LYS B 1 183 ? -47.291 -15.429 -111.084 1.00 128.66 183 LYS B O 1
ATOM 7799 N N . ASN B 1 184 ? -47.169 -13.700 -112.510 1.00 126.79 184 ASN B N 1
ATOM 7800 C CA . ASN B 1 184 ? -45.930 -13.188 -111.942 1.00 121.52 184 ASN B CA 1
ATOM 7801 C C . ASN B 1 184 ? -46.146 -12.145 -110.853 1.00 117.73 184 ASN B C 1
ATOM 7802 O O . ASN B 1 184 ? -45.174 -11.750 -110.199 1.00 113.77 184 ASN B O 1
ATOM 7807 N N . GLY B 1 185 ? -47.375 -11.691 -110.638 1.00 119.50 185 GLY B N 1
ATOM 7808 C CA . GLY B 1 185 ? -47.635 -10.736 -109.580 1.00 118.74 185 GLY B CA 1
ATOM 7809 C C . GLY B 1 185 ? -47.590 -9.299 -110.063 1.00 108.18 185 GLY B C 1
ATOM 7810 O O . GLY B 1 185 ? -47.726 -9.001 -111.251 1.00 96.86 185 GLY B O 1
ATOM 7811 N N . PHE B 1 186 ? -47.396 -8.391 -109.111 1.00 109.58 186 PHE B N 1
ATOM 7812 C CA . PHE B 1 186 ? -47.444 -6.968 -109.412 1.00 103.25 186 PHE B CA 1
ATOM 7813 C C . PHE B 1 186 ? -46.144 -6.505 -110.057 1.00 107.25 186 PHE B C 1
ATOM 7814 O O . PHE B 1 186 ? -45.048 -6.853 -109.603 1.00 108.06 186 PHE B O 1
ATOM 7822 N N . TYR B 1 187 ? -46.276 -5.716 -111.120 1.00 105.51 187 TYR B N 1
ATOM 7823 C CA . TYR B 1 187 ? -45.144 -5.126 -111.817 1.00 105.53 187 TYR B CA 1
ATOM 7824 C C . TYR B 1 187 ? -45.483 -3.684 -112.168 1.00 100.30 187 TYR B C 1
ATOM 7825 O O . TYR B 1 187 ? -46.604 -3.213 -111.954 1.00 98.33 187 TYR B O 1
ATOM 7834 N N . VAL B 1 188 ? -44.496 -2.984 -112.716 1.00 93.27 188 VAL B N 1
ATOM 7835 C CA . VAL B 1 188 ? -44.650 -1.605 -113.163 1.00 90.01 188 VAL B CA 1
ATOM 7836 C C . VAL B 1 188 ? -44.519 -1.593 -114.678 1.00 87.20 188 VAL B C 1
ATOM 7837 O O . VAL B 1 188 ? -43.467 -1.956 -115.220 1.00 92.40 188 VAL B O 1
ATOM 7841 N N . GLU B 1 189 ? -45.579 -1.176 -115.364 1.00 79.84 189 GLU B N 1
ATOM 7842 C CA . GLU B 1 189 ? -45.554 -1.187 -116.818 1.00 77.42 189 GLU B CA 1
ATOM 7843 C C . GLU B 1 189 ? -44.757 0.001 -117.344 1.00 95.92 189 GLU B C 1
ATOM 7844 O O . GLU B 1 189 ? -44.652 1.045 -116.693 1.00 97.22 189 GLU B O 1
ATOM 7850 N N . ASN B 1 190 ? -44.180 -0.180 -118.535 1.00 92.71 190 ASN B N 1
ATOM 7851 C CA . ASN B 1 190 ? -43.307 0.813 -119.165 1.00 86.98 190 ASN B CA 1
ATOM 7852 C C . ASN B 1 190 ? -42.118 1.166 -118.271 1.00 74.95 190 ASN B C 1
ATOM 7853 O O . ASN B 1 190 ? -41.652 2.307 -118.250 1.00 71.94 190 ASN B O 1
ATOM 7858 N N . LEU B 1 191 ? -41.618 0.186 -117.523 1.00 66.07 191 LEU B N 1
ATOM 7859 C CA . LEU B 1 191 ? -40.434 0.374 -116.698 1.00 75.30 191 LEU B CA 1
ATOM 7860 C C . LEU B 1 191 ? -39.197 0.101 -117.543 1.00 80.80 191 LEU B C 1
ATOM 7861 O O . LEU B 1 191 ? -39.089 -0.956 -118.173 1.00 83.37 191 LEU B O 1
ATOM 7866 N N . THR B 1 192 ? -38.268 1.054 -117.550 1.00 79.78 192 THR B N 1
ATOM 7867 C CA . THR B 1 192 ? -37.070 0.952 -118.377 1.00 73.90 192 THR B CA 1
ATOM 7868 C C . THR B 1 192 ? -36.191 -0.188 -117.878 1.00 84.30 192 THR B C 1
ATOM 7869 O O . THR B 1 192 ? -35.632 -0.119 -116.779 1.00 89.23 192 THR B O 1
ATOM 7873 N N . THR B 1 193 ? -36.075 -1.238 -118.684 1.00 86.48 193 THR B N 1
ATOM 7874 C CA . THR B 1 193 ? -35.142 -2.331 -118.446 1.00 81.65 193 THR B CA 1
ATOM 7875 C C . THR B 1 193 ? -34.066 -2.263 -119.520 1.00 80.16 193 THR B C 1
ATOM 7876 O O . THR B 1 193 ? -34.372 -2.368 -120.713 1.00 81.79 193 THR B O 1
ATOM 7880 N N . VAL B 1 194 ? -32.822 -2.078 -119.105 1.00 82.57 194 VAL B N 1
ATOM 7881 C CA . VAL B 1 194 ? -31.709 -1.872 -120.026 1.00 87.29 194 VAL B CA 1
ATOM 7882 C C . VAL B 1 194 ? -30.807 -3.102 -119.973 1.00 87.13 194 VAL B C 1
ATOM 7883 O O . VAL B 1 194 ? -30.281 -3.436 -118.903 1.00 83.13 194 VAL B O 1
ATOM 7887 N N . PRO B 1 195 ? -30.624 -3.817 -121.083 1.00 89.74 195 PRO B N 1
ATOM 7888 C CA . PRO B 1 195 ? -29.713 -4.970 -121.080 1.00 84.81 195 PRO B CA 1
ATOM 7889 C C . PRO B 1 195 ? -28.261 -4.531 -120.956 1.00 96.87 195 PRO B C 1
ATOM 7890 O O . PRO B 1 195 ? -27.800 -3.647 -121.682 1.00 92.70 195 PRO B O 1
ATOM 7894 N N . VAL B 1 196 ? -27.542 -5.160 -120.024 1.00 102.37 196 VAL B N 1
ATOM 7895 C CA . VAL B 1 196 ? -26.123 -4.912 -119.813 1.00 93.45 196 VAL B CA 1
ATOM 7896 C C . VAL B 1 196 ? -25.397 -6.251 -119.814 1.00 94.84 196 VAL B C 1
ATOM 7897 O O . VAL B 1 196 ? -25.987 -7.305 -119.571 1.00 110.17 196 VAL B O 1
ATOM 7901 N N . ASN B 1 197 ? -24.092 -6.199 -120.093 1.00 92.42 197 ASN B N 1
ATOM 7902 C CA . ASN B 1 197 ? -23.277 -7.407 -120.131 1.00 82.43 197 ASN B CA 1
ATOM 7903 C C . ASN B 1 197 ? -21.945 -7.255 -119.403 1.00 80.40 197 ASN B C 1
ATOM 7904 O O . ASN B 1 197 ? -21.108 -8.162 -119.478 1.00 86.75 197 ASN B O 1
ATOM 7909 N N . SER B 1 198 ? -21.726 -6.144 -118.702 1.00 87.38 198 SER B N 1
ATOM 7910 C CA . SER B 1 198 ? -20.489 -5.927 -117.968 1.00 95.02 198 SER B CA 1
ATOM 7911 C C . SER B 1 198 ? -20.797 -5.202 -116.666 1.00 100.24 198 SER B C 1
ATOM 7912 O O . SER B 1 198 ? -21.869 -4.618 -116.494 1.00 98.09 198 SER B O 1
ATOM 7915 N N . PHE B 1 199 ? -19.832 -5.248 -115.743 1.00 95.92 199 PHE B N 1
ATOM 7916 C CA . PHE B 1 199 ? -20.020 -4.598 -114.450 1.00 99.29 199 PHE B CA 1
ATOM 7917 C C . PHE B 1 199 ? -19.985 -3.081 -114.579 1.00 104.01 199 PHE B C 1
ATOM 7918 O O . PHE B 1 199 ? -20.755 -2.380 -113.911 1.00 104.83 199 PHE B O 1
ATOM 7926 N N . LYS B 1 200 ? -19.097 -2.553 -115.425 1.00 102.47 200 LYS B N 1
ATOM 7927 C CA . LYS B 1 200 ? -19.029 -1.108 -115.613 1.00 98.83 200 LYS B CA 1
ATOM 7928 C C . LYS B 1 200 ? -20.313 -0.565 -116.227 1.00 93.27 200 LYS B C 1
ATOM 7929 O O . LYS B 1 200 ? -20.735 0.550 -115.901 1.00 94.10 200 LYS B O 1
ATOM 7935 N N . GLU B 1 201 ? -20.950 -1.342 -117.104 1.00 91.48 201 GLU B N 1
ATOM 7936 C CA . GLU B 1 201 ? -22.192 -0.907 -117.733 1.00 92.79 201 GLU B CA 1
ATOM 7937 C C . GLU B 1 201 ? -23.292 -0.713 -116.694 1.00 93.16 201 GLU B C 1
ATOM 7938 O O . GLU B 1 201 ? -23.902 0.363 -116.603 1.00 103.25 201 GLU B O 1
ATOM 7944 N N . ILE B 1 202 ? -23.548 -1.746 -115.887 1.00 84.31 202 ILE B N 1
ATOM 7945 C CA . ILE B 1 202 ? -24.578 -1.647 -114.859 1.00 80.09 202 ILE B CA 1
ATOM 7946 C C . ILE B 1 202 ? -24.179 -0.634 -113.792 1.00 83.53 202 ILE B C 1
ATOM 7947 O O . ILE B 1 202 ? -25.044 0.013 -113.188 1.00 82.07 202 ILE B O 1
ATOM 7952 N N . GLU B 1 203 ? -22.875 -0.445 -113.568 1.00 86.00 203 GLU B N 1
ATOM 7953 C CA . GLU B 1 203 ? -22.429 0.548 -112.597 1.00 79.24 203 GLU B CA 1
ATOM 7954 C C . GLU B 1 203 ? -22.760 1.959 -113.066 1.00 73.90 203 GLU B C 1
ATOM 7955 O O . GLU B 1 203 ? -23.295 2.766 -112.301 1.00 72.99 203 GLU B O 1
ATOM 7961 N N . ALA B 1 204 ? -22.453 2.272 -114.328 1.00 80.79 204 ALA B N 1
ATOM 7962 C CA . ALA B 1 204 ? -22.807 3.581 -114.870 1.00 79.98 204 ALA B CA 1
ATOM 7963 C C . ALA B 1 204 ? -24.317 3.769 -114.939 1.00 78.28 204 ALA B C 1
ATOM 7964 O O . ALA B 1 204 ? -24.813 4.888 -114.750 1.00 72.99 204 ALA B O 1
ATOM 7966 N N . LYS B 1 205 ? -25.063 2.691 -115.195 1.00 73.11 205 LYS B N 1
ATOM 7967 C CA . LYS B 1 205 ? -26.520 2.792 -115.209 1.00 72.19 205 LYS B CA 1
ATOM 7968 C C . LYS B 1 205 ? -27.058 3.147 -113.826 1.00 73.31 205 LYS B C 1
ATOM 7969 O O . LYS B 1 205 ? -27.896 4.047 -113.681 1.00 80.39 205 LYS B O 1
ATOM 7975 N N . ILE B 1 206 ? -26.582 2.449 -112.791 1.00 72.77 206 ILE B N 1
ATOM 7976 C CA . ILE B 1 206 ? -26.964 2.785 -111.421 1.00 80.47 206 ILE B CA 1
ATOM 7977 C C . ILE B 1 206 ? -26.502 4.191 -111.060 1.00 73.06 206 ILE B C 1
ATOM 7978 O O . ILE B 1 206 ? -27.181 4.907 -110.313 1.00 67.98 206 ILE B O 1
ATOM 7983 N N . GLU B 1 207 ? -25.362 4.621 -111.604 1.00 79.88 207 GLU B N 1
ATOM 7984 C CA . GLU B 1 207 ? -24.854 5.960 -111.326 1.00 79.72 207 GLU B CA 1
ATOM 7985 C C . GLU B 1 207 ? -25.797 7.028 -111.866 1.00 83.62 207 GLU B C 1
ATOM 7986 O O . GLU B 1 207 ? -26.146 7.982 -111.160 1.00 85.32 207 GLU B O 1
ATOM 7992 N N . GLU B 1 208 ? -26.229 6.883 -113.121 1.00 82.39 208 GLU B N 1
ATOM 7993 C CA . GLU B 1 208 ? -27.155 7.868 -113.675 1.00 84.86 208 GLU B CA 1
ATOM 7994 C C . GLU B 1 208 ? -28.537 7.765 -113.035 1.00 76.25 208 GLU B C 1
ATOM 7995 O O . GLU B 1 208 ? -29.245 8.775 -112.929 1.00 78.75 208 GLU B O 1
ATOM 8001 N N . GLY B 1 209 ? -28.929 6.574 -112.575 1.00 72.49 209 GLY B N 1
ATOM 8002 C CA . GLY B 1 209 ? -30.157 6.471 -111.799 1.00 72.42 209 GLY B CA 1
ATOM 8003 C C . GLY B 1 209 ? -30.087 7.257 -110.502 1.00 70.16 209 GLY B C 1
ATOM 8004 O O . GLY B 1 209 ? -31.009 8.001 -110.153 1.00 65.64 209 GLY B O 1
ATOM 8005 N N . THR B 1 210 ? -28.980 7.105 -109.770 1.00 66.94 210 THR B N 1
ATOM 8006 C CA . THR B 1 210 ? -28.781 7.895 -108.559 1.00 60.80 210 THR B CA 1
ATOM 8007 C C . THR B 1 210 ? -28.709 9.384 -108.869 1.00 68.00 210 THR B C 1
ATOM 8008 O O . THR B 1 210 ? -29.151 10.205 -108.060 1.00 67.89 210 THR B O 1
ATOM 8012 N N . LYS B 1 211 ? -28.160 9.754 -110.029 1.00 78.70 211 LYS B N 1
ATOM 8013 C CA . LYS B 1 211 ? -28.135 11.164 -110.411 1.00 70.06 211 LYS B CA 1
ATOM 8014 C C . LYS B 1 211 ? -29.546 11.701 -110.625 1.00 69.02 211 LYS B C 1
ATOM 8015 O O . LYS B 1 211 ? -29.872 12.812 -110.186 1.00 64.00 211 LYS B O 1
ATOM 8021 N N . SER B 1 212 ? -30.391 10.931 -111.317 1.00 63.32 212 SER B N 1
ATOM 8022 C CA . SER B 1 212 ? -31.800 11.298 -111.437 1.00 70.22 212 SER B CA 1
ATOM 8023 C C . SER B 1 212 ? -32.446 11.440 -110.065 1.00 69.68 212 SER B C 1
ATOM 8024 O O . SER B 1 212 ? -33.254 12.352 -109.837 1.00 64.14 212 SER B O 1
ATOM 8027 N N . ARG B 1 213 ? -32.100 10.543 -109.139 1.00 74.91 213 ARG B N 1
ATOM 8028 C CA . ARG B 1 213 ? -32.624 10.635 -107.778 1.00 61.65 213 ARG B CA 1
ATOM 8029 C C . ARG B 1 213 ? -32.216 11.949 -107.119 1.00 60.13 213 ARG B C 1
ATOM 8030 O O . ARG B 1 213 ? -33.043 12.632 -106.505 1.00 62.91 213 ARG B O 1
ATOM 8038 N N . THR B 1 214 ? -30.936 12.316 -107.235 1.00 71.51 214 THR B N 1
ATOM 8039 C CA . THR B 1 214 ? -30.461 13.558 -106.628 1.00 69.85 214 THR B CA 1
ATOM 8040 C C . THR B 1 214 ? -31.146 14.769 -107.243 1.00 69.19 214 THR B C 1
ATOM 8041 O O . THR B 1 214 ? -31.461 15.737 -106.540 1.00 60.89 214 THR B O 1
ATOM 8045 N N . ILE B 1 215 ? -31.362 14.745 -108.559 1.00 73.54 215 ILE B N 1
ATOM 8046 C CA . ILE B 1 215 ? -32.017 15.871 -109.220 1.00 76.30 215 ILE B CA 1
ATOM 8047 C C . ILE B 1 215 ? -33.451 16.013 -108.722 1.00 74.05 215 ILE B C 1
ATOM 8048 O O . ILE B 1 215 ? -33.893 17.106 -108.346 1.00 65.08 215 ILE B O 1
ATOM 8053 N N . ALA B 1 216 ? -34.195 14.903 -108.699 1.00 81.25 216 ALA B N 1
ATOM 8054 C CA . ALA B 1 216 ? -35.565 14.952 -108.198 1.00 83.81 216 ALA B CA 1
ATOM 8055 C C . ALA B 1 216 ? -35.614 15.353 -106.730 1.00 65.99 216 ALA B C 1
ATOM 8056 O O . ALA B 1 216 ? -36.597 15.957 -106.284 1.00 68.24 216 ALA B O 1
ATOM 8058 N N . ALA B 1 217 ? -34.570 15.030 -105.966 1.00 62.35 217 ALA B N 1
ATOM 8059 C CA . ALA B 1 217 ? -34.525 15.426 -104.563 1.00 69.59 217 ALA B CA 1
ATOM 8060 C C . ALA B 1 217 ? -34.317 16.928 -104.424 1.00 69.84 217 ALA B C 1
ATOM 8061 O O . ALA B 1 217 ? -35.080 17.612 -103.732 1.00 79.65 217 ALA B O 1
ATOM 8063 N N . THR B 1 218 ? -33.287 17.462 -105.082 1.00 67.27 218 THR B N 1
ATOM 8064 C CA . THR B 1 218 ? -32.958 18.873 -104.933 1.00 64.08 218 THR B CA 1
ATOM 8065 C C . THR B 1 218 ? -33.923 19.794 -105.668 1.00 65.90 218 THR B C 1
ATOM 8066 O O . THR B 1 218 ? -33.897 21.004 -105.422 1.00 63.31 218 THR B O 1
ATOM 8070 N N . GLN B 1 219 ? -34.769 19.267 -106.553 1.00 64.04 219 GLN B N 1
ATOM 8071 C CA . GLN B 1 219 ? -35.672 20.108 -107.327 1.00 67.78 219 GLN B CA 1
ATOM 8072 C C . GLN B 1 219 ? -37.127 19.991 -106.898 1.00 71.75 219 GLN B C 1
ATOM 8073 O O . GLN B 1 219 ? -37.774 21.008 -106.635 1.00 71.16 219 GLN B O 1
ATOM 8079 N N . MET B 1 220 ? -37.670 18.779 -106.817 1.00 76.47 220 MET B N 1
ATOM 8080 C CA . MET B 1 220 ? -39.044 18.591 -106.375 1.00 85.80 220 MET B CA 1
ATOM 8081 C C . MET B 1 220 ? -39.152 18.300 -104.883 1.00 95.62 220 MET B C 1
ATOM 8082 O O . MET B 1 220 ? -40.211 17.853 -104.429 1.00 90.68 220 MET B O 1
ATOM 8087 N N . ASN B 1 221 ? -38.088 18.551 -104.118 1.00 83.80 221 ASN B N 1
ATOM 8088 C CA . ASN B 1 221 ? -38.070 18.319 -102.672 1.00 69.76 221 ASN B CA 1
ATOM 8089 C C . ASN B 1 221 ? -38.486 16.887 -102.335 1.00 75.16 221 ASN B C 1
ATOM 8090 O O . ASN B 1 221 ? -39.245 16.640 -101.395 1.00 86.36 221 ASN B O 1
ATOM 8095 N N . ALA B 1 222 ? -37.990 15.929 -103.117 1.00 79.09 222 ALA B N 1
ATOM 8096 C CA . ALA B 1 222 ? -38.206 14.511 -102.829 1.00 67.41 222 ALA B CA 1
ATOM 8097 C C . ALA B 1 222 ? -37.086 14.049 -101.908 1.00 80.60 222 ALA B C 1
ATOM 8098 O O . ALA B 1 222 ? -36.069 13.514 -102.351 1.00 89.59 222 ALA B O 1
ATOM 8100 N N . THR B 1 223 ? -37.269 14.264 -100.608 1.00 77.93 223 THR B N 1
ATOM 8101 C CA . THR B 1 223 ? -36.264 13.853 -99.636 1.00 67.14 223 THR B CA 1
ATOM 8102 C C . THR B 1 223 ? -36.135 12.334 -99.618 1.00 77.82 22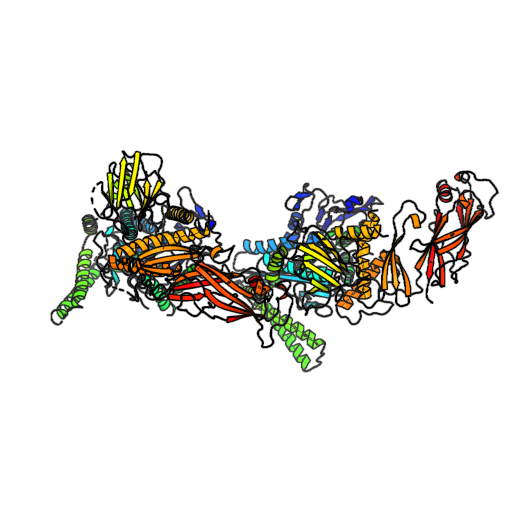3 THR B C 1
ATOM 8103 O O . THR B 1 223 ? -37.136 11.618 -99.517 1.00 84.02 223 THR B O 1
ATOM 8107 N N . SER B 1 224 ? -34.896 11.844 -99.722 1.00 86.05 224 SER B N 1
ATOM 8108 C CA . SER B 1 224 ? -34.652 10.405 -99.751 1.00 82.14 224 SER B CA 1
ATOM 8109 C C . SER B 1 224 ? -35.139 9.704 -98.490 1.00 84.97 224 SER B C 1
ATOM 8110 O O . SER B 1 224 ? -35.436 8.506 -98.539 1.00 90.09 224 SER B O 1
ATOM 8113 N N . SER B 1 225 ? -35.229 10.421 -97.367 1.00 87.73 225 SER B N 1
ATOM 8114 C CA . SER B 1 225 ? -35.790 9.857 -96.147 1.00 90.58 225 SER B CA 1
ATOM 8115 C C . SER B 1 225 ? -37.288 9.612 -96.249 1.00 82.42 225 SER B C 1
ATOM 8116 O O . SER B 1 225 ? -37.852 8.977 -95.353 1.00 82.63 225 SER B O 1
ATOM 8119 N N . ARG B 1 226 ? -37.939 10.103 -97.304 1.00 86.48 226 ARG B N 1
ATOM 8120 C CA . ARG B 1 226 ? -39.374 9.932 -97.495 1.00 89.01 226 ARG B CA 1
ATOM 8121 C C . ARG B 1 226 ? -39.711 9.129 -98.745 1.00 95.27 226 ARG B C 1
ATOM 8122 O O . ARG B 1 226 ? -40.871 9.136 -99.174 1.00 87.20 226 ARG B O 1
ATOM 8130 N N . ALA B 1 227 ? -38.740 8.438 -99.340 1.00 96.66 227 ALA B N 1
ATOM 8131 C CA . ALA B 1 227 ? -38.964 7.684 -100.565 1.00 81.63 227 ALA B CA 1
ATOM 8132 C C . ALA B 1 227 ? -38.164 6.390 -100.519 1.00 85.49 227 ALA B C 1
ATOM 8133 O O . ALA B 1 227 ? -37.173 6.274 -99.795 1.00 78.37 227 ALA B O 1
ATOM 8135 N N . HIS B 1 228 ? -38.608 5.413 -101.307 1.00 76.97 228 HIS B N 1
ATOM 8136 C CA . HIS B 1 228 ? -37.953 4.116 -101.394 1.00 73.54 228 HIS B CA 1
ATOM 8137 C C . HIS B 1 228 ? -37.254 3.980 -102.741 1.00 79.06 228 HIS B C 1
ATOM 8138 O O . HIS B 1 228 ? -37.745 4.480 -103.756 1.00 86.77 228 HIS B O 1
ATOM 8145 N N . THR B 1 229 ? -36.108 3.304 -102.749 1.00 76.02 229 THR B N 1
ATOM 8146 C CA . THR B 1 229 ? -35.315 3.102 -103.957 1.00 76.46 229 THR B CA 1
ATOM 8147 C C . THR B 1 229 ? -35.230 1.612 -104.251 1.00 84.41 229 THR B C 1
ATOM 8148 O O . THR B 1 229 ? -34.867 0.826 -103.371 1.00 84.70 229 THR B O 1
ATOM 8152 N N . ILE B 1 230 ? -35.558 1.221 -105.481 1.00 83.25 230 ILE B N 1
ATOM 8153 C CA . ILE B 1 230 ? -35.562 -0.181 -105.880 1.00 73.15 230 ILE B CA 1
ATOM 8154 C C . ILE B 1 230 ? -34.640 -0.354 -107.078 1.00 70.97 230 ILE B C 1
ATOM 8155 O O . ILE B 1 230 ? -34.779 0.355 -108.083 1.00 68.64 230 ILE B O 1
ATOM 8160 N N . VAL B 1 231 ? -33.703 -1.294 -106.969 1.00 71.71 231 VAL B N 1
ATOM 8161 C CA . VAL B 1 231 ? -32.858 -1.718 -108.079 1.00 64.37 231 VAL B CA 1
ATOM 8162 C C . VAL B 1 231 ? -33.258 -3.143 -108.436 1.00 79.31 231 VAL B C 1
ATOM 8163 O O . VAL B 1 231 ? -33.169 -4.050 -107.598 1.00 91.70 231 VAL B O 1
ATOM 8167 N N . LYS B 1 232 ? -33.702 -3.340 -109.671 1.00 77.04 232 LYS B N 1
ATOM 8168 C CA . LYS B 1 232 ? -34.268 -4.605 -110.131 1.00 91.50 232 LYS B CA 1
ATOM 8169 C C . LYS B 1 232 ? -33.314 -5.217 -111.151 1.00 95.25 232 LYS B C 1
ATOM 8170 O O . LYS B 1 232 ? -33.306 -4.824 -112.320 1.00 84.62 232 LYS B O 1
ATOM 8176 N N . ILE B 1 233 ? -32.507 -6.172 -110.707 1.00 101.10 233 ILE B N 1
ATOM 8177 C CA . ILE B 1 233 ? -31.548 -6.857 -111.566 1.00 88.76 233 ILE B CA 1
ATOM 8178 C C . ILE B 1 233 ? -32.162 -8.188 -111.980 1.00 96.72 233 ILE B C 1
ATOM 8179 O O . ILE B 1 233 ? -32.359 -9.078 -111.148 1.00 109.52 233 ILE B O 1
ATOM 8184 N N . THR B 1 234 ? -32.479 -8.326 -113.261 1.00 109.15 234 THR B N 1
ATOM 8185 C CA . THR B 1 234 ? -33.003 -9.571 -113.803 1.00 114.17 234 THR B CA 1
ATOM 8186 C C . THR B 1 234 ? -31.879 -10.324 -114.500 1.00 111.81 234 THR B C 1
ATOM 8187 O O . THR B 1 234 ? -31.194 -9.771 -115.371 1.00 113.41 234 THR B O 1
ATOM 8191 N N . PHE B 1 235 ? -31.694 -11.582 -114.108 1.00 116.30 235 PHE B N 1
ATOM 8192 C CA . PHE B 1 235 ? -30.611 -12.427 -114.591 1.00 123.03 235 PHE B CA 1
ATOM 8193 C C . PHE B 1 235 ? -31.198 -13.675 -115.236 1.00 127.33 235 PHE B C 1
ATOM 8194 O O . PHE B 1 235 ? -32.012 -14.376 -114.623 1.00 131.36 235 PHE B O 1
ATOM 8202 N N . ASN B 1 236 ? -30.781 -13.949 -116.471 1.00 137.43 236 ASN B N 1
ATOM 8203 C CA . ASN B 1 236 ? -31.305 -15.059 -117.253 1.00 138.51 236 ASN B CA 1
ATOM 8204 C C . ASN B 1 236 ? -30.158 -15.942 -117.719 1.00 142.34 236 ASN B C 1
ATOM 8205 O O . ASN B 1 236 ? -29.151 -15.440 -118.229 1.00 142.51 236 ASN B O 1
ATOM 8210 N N . GLN B 1 237 ? -30.322 -17.252 -117.549 1.00 144.56 237 GLN B N 1
ATOM 8211 C CA . GLN B 1 237 ? -29.368 -18.251 -118.018 1.00 143.51 237 GLN B CA 1
ATOM 8212 C C . GLN B 1 237 ? -30.050 -19.069 -119.107 1.00 146.79 237 GLN B C 1
ATOM 8213 O O . GLN B 1 237 ? -30.935 -19.879 -118.814 1.00 141.58 237 GLN B O 1
ATOM 8219 N N . LYS B 1 238 ? -29.650 -18.850 -120.358 1.00 148.94 238 LYS B N 1
ATOM 8220 C CA . LYS B 1 238 ? -30.195 -19.589 -121.492 1.00 150.32 238 LYS B CA 1
ATOM 8221 C C . LYS B 1 238 ? -29.293 -20.784 -121.774 1.00 155.55 238 LYS B C 1
ATOM 8222 O O . LYS B 1 238 ? -28.147 -20.614 -122.201 1.00 154.40 238 LYS B O 1
ATOM 8228 N N . SER B 1 239 ? -29.804 -21.990 -121.535 1.00 149.68 239 SER B N 1
ATOM 8229 C CA . SER B 1 239 ? -29.087 -23.225 -121.827 1.00 145.49 239 SER B CA 1
ATOM 8230 C C . SER B 1 239 ? -29.601 -23.761 -123.159 1.00 146.36 239 SER B C 1
ATOM 8231 O O . SER B 1 239 ? -30.733 -24.249 -123.246 1.00 128.72 239 SER B O 1
ATOM 8234 N N . GLY B 1 245 ? -35.594 -28.653 -127.806 1.00 194.22 245 GLY B N 1
ATOM 8235 C CA . GLY B 1 245 ? -35.308 -27.263 -128.092 1.00 183.20 245 GLY B CA 1
ATOM 8236 C C . GLY B 1 245 ? -34.238 -26.705 -127.177 1.00 181.31 245 GLY B C 1
ATOM 8237 O O . GLY B 1 245 ? -33.104 -27.194 -127.169 1.00 187.76 245 GLY B O 1
ATOM 8238 N N . THR B 1 246 ? -34.585 -25.679 -126.401 1.00 168.33 246 THR B N 1
ATOM 8239 C CA . THR B 1 246 ? -33.662 -25.059 -125.461 1.00 167.47 246 THR B CA 1
ATOM 8240 C C . THR B 1 246 ? -34.403 -24.772 -124.161 1.00 161.81 246 THR B C 1
ATOM 8241 O O . THR B 1 246 ? -35.632 -24.860 -124.090 1.00 162.07 246 THR B O 1
ATOM 8245 N N . SER B 1 247 ? -33.644 -24.432 -123.120 1.00 152.39 247 SER B N 1
ATOM 8246 C CA . SER B 1 247 ? -34.200 -24.162 -121.800 1.00 148.61 247 SER B CA 1
ATOM 8247 C C . SER B 1 247 ? -33.627 -22.858 -121.260 1.00 153.88 247 SER B C 1
ATOM 8248 O O . SER B 1 247 ? -32.657 -22.314 -121.791 1.00 153.09 247 SER B O 1
ATOM 8251 N N . MET B 1 248 ? -34.228 -22.357 -120.182 1.00 162.01 248 MET B N 1
ATOM 8252 C CA . MET B 1 248 ? -33.766 -21.102 -119.606 1.00 155.42 248 MET B CA 1
ATOM 8253 C C . MET B 1 248 ? -34.229 -20.982 -118.160 1.00 150.09 248 MET B C 1
ATOM 8254 O O . MET B 1 248 ? -35.367 -21.327 -117.831 1.00 141.72 248 MET B O 1
ATOM 8259 N N . LYS B 1 249 ? -33.337 -20.480 -117.310 1.00 155.14 249 LYS B N 1
ATOM 8260 C CA . LYS B 1 249 ? -33.652 -20.113 -115.937 1.00 150.51 249 LYS B CA 1
ATOM 8261 C C . LYS B 1 249 ? -33.711 -18.595 -115.819 1.00 136.44 249 LYS B C 1
ATOM 8262 O O . LYS B 1 249 ? -32.926 -17.884 -116.454 1.00 133.04 249 LYS B O 1
ATOM 8268 N N . LYS B 1 250 ? -34.641 -18.103 -115.003 1.00 120.96 250 LYS B N 1
ATOM 8269 C CA . LYS B 1 250 ? -34.901 -16.675 -114.873 1.00 118.48 250 LYS B CA 1
ATOM 8270 C C . LYS B 1 250 ? -34.942 -16.292 -113.400 1.00 123.45 250 LYS B C 1
ATOM 8271 O O . LYS B 1 250 ? -35.478 -17.036 -112.574 1.00 128.32 250 LYS B O 1
ATOM 8277 N N . SER B 1 251 ? -34.372 -15.131 -113.073 1.00 129.96 251 SER B N 1
ATOM 8278 C CA . SER B 1 251 ? -34.361 -14.660 -111.696 1.00 134.85 251 SER B CA 1
ATOM 8279 C C . SER B 1 251 ? -34.479 -13.143 -111.676 1.00 117.17 251 SER B C 1
ATOM 8280 O O . SER B 1 251 ? -33.969 -12.457 -112.564 1.00 125.78 251 SER B O 1
ATOM 8283 N N . GLU B 1 252 ? -35.152 -12.627 -110.648 1.00 98.67 252 GLU B N 1
ATOM 8284 C CA . GLU B 1 252 ? -35.309 -11.193 -110.443 1.00 92.31 252 GLU B CA 1
ATOM 8285 C C . GLU B 1 252 ? -34.835 -10.849 -109.039 1.00 103.81 252 GLU B C 1
ATOM 8286 O O . GLU B 1 252 ? -35.212 -11.519 -108.073 1.00 112.32 252 GLU B O 1
ATOM 8292 N N . ILE B 1 253 ? -34.015 -9.809 -108.923 1.00 110.36 253 ILE B N 1
ATOM 8293 C CA . ILE B 1 253 ? -33.397 -9.423 -107.661 1.00 107.21 253 ILE B CA 1
ATOM 8294 C C . ILE B 1 253 ? -33.795 -7.983 -107.374 1.00 109.54 253 ILE B C 1
ATOM 8295 O O . ILE B 1 253 ? -33.384 -7.064 -108.095 1.00 98.93 253 ILE B O 1
ATOM 8300 N N . ASN B 1 254 ? -34.590 -7.784 -106.326 1.00 102.60 254 ASN B N 1
ATOM 8301 C CA . ASN B 1 254 ? -34.999 -6.455 -105.886 1.00 96.35 254 ASN B CA 1
ATOM 8302 C C . ASN B 1 254 ? -34.139 -6.054 -104.693 1.00 96.51 254 ASN B C 1
ATOM 8303 O O . ASN B 1 254 ? -34.304 -6.589 -103.592 1.00 108.59 254 ASN B O 1
ATOM 8308 N N . LEU B 1 255 ? -33.218 -5.122 -104.915 1.00 79.02 255 LEU B N 1
ATOM 8309 C CA . LEU B 1 255 ? -32.413 -4.538 -103.850 1.00 79.52 255 LEU B CA 1
ATOM 8310 C C . LEU B 1 255 ? -33.040 -3.196 -103.494 1.00 81.77 255 LEU B C 1
ATOM 8311 O O . LEU B 1 255 ? -33.040 -2.266 -104.309 1.00 77.31 255 LEU B O 1
ATOM 8316 N N . VAL B 1 256 ? -33.597 -3.105 -102.290 1.00 83.74 256 VAL B N 1
ATOM 8317 C CA . VAL B 1 256 ? -34.463 -1.999 -101.903 1.00 90.91 256 VAL B CA 1
ATOM 8318 C C . VAL B 1 256 ? -33.845 -1.268 -100.721 1.00 91.59 256 VAL B C 1
ATOM 8319 O O . VAL B 1 256 ? -33.420 -1.895 -99.744 1.00 77.36 256 VAL B O 1
ATOM 8323 N N . ASP B 1 257 ? -33.792 0.054 -100.821 1.00 103.06 257 ASP B N 1
ATOM 8324 C CA . ASP B 1 257 ? -33.454 0.939 -99.714 1.00 84.01 257 ASP B CA 1
ATOM 8325 C C . ASP B 1 257 ? -34.724 1.703 -99.361 1.00 97.19 257 ASP B C 1
ATOM 8326 O O . ASP B 1 257 ? -35.148 2.590 -100.110 1.00 100.84 257 ASP B O 1
ATOM 8331 N N . LEU B 1 258 ? -35.340 1.346 -98.239 1.00 98.03 258 LEU B N 1
ATOM 8332 C CA . LEU B 1 258 ? -36.611 1.940 -97.844 1.00 92.87 258 LEU B CA 1
ATOM 8333 C C . LEU B 1 258 ? -36.384 3.371 -97.355 1.00 95.21 258 LEU B C 1
ATOM 8334 O O . LEU B 1 258 ? -35.315 3.962 -97.530 1.00 100.09 258 LEU B O 1
ATOM 8339 N N . ALA B 1 259 ? -37.408 3.945 -96.734 1.00 78.87 259 ALA B N 1
ATOM 8340 C CA . ALA B 1 259 ? -37.343 5.292 -96.195 1.00 85.31 259 ALA B CA 1
ATOM 8341 C C . ALA B 1 259 ? -37.109 5.236 -94.687 1.00 109.59 259 ALA B C 1
ATOM 8342 O O . ALA B 1 259 ? -36.906 4.171 -94.100 1.00 113.28 259 ALA B O 1
ATOM 8344 N N . GLY B 1 260 ? -37.133 6.407 -94.055 1.00 107.88 260 GLY B N 1
ATOM 8345 C CA . GLY B 1 260 ? -36.987 6.462 -92.614 1.00 102.24 260 GLY B CA 1
ATOM 8346 C C . GLY B 1 260 ? -38.165 5.824 -91.902 1.00 104.68 260 GLY B C 1
ATOM 8347 O O . GLY B 1 260 ? -39.289 5.799 -92.403 1.00 111.81 260 GLY B O 1
ATOM 8348 N N . SER B 1 261 ? -37.896 5.295 -90.710 1.00 101.85 261 SER B N 1
ATOM 8349 C CA . SER B 1 261 ? -38.912 4.601 -89.931 1.00 105.20 261 SER B CA 1
ATOM 8350 C C . SER B 1 261 ? -39.720 5.525 -89.030 1.00 104.15 261 SER B C 1
ATOM 8351 O O . SER B 1 261 ? -40.697 5.071 -88.424 1.00 88.84 261 SER B O 1
ATOM 8354 N N . GLU B 1 262 ? -39.343 6.796 -88.927 1.00 95.11 262 GLU B N 1
ATOM 8355 C CA . GLU B 1 262 ? -40.051 7.745 -88.072 1.00 89.05 262 GLU B CA 1
ATOM 8356 C C . GLU B 1 262 ? -41.487 7.962 -88.538 1.00 97.81 262 GLU B C 1
ATOM 8357 O O . GLU B 1 262 ? -42.394 8.134 -87.722 1.00 88.73 262 GLU B O 1
ATOM 8363 N N . GLY B 1 271 ? -51.246 18.344 -83.546 1.00 125.91 271 GLY B N 1
ATOM 8364 C CA . GLY B 1 271 ? -51.942 19.537 -83.989 1.00 133.10 271 GLY B CA 1
ATOM 8365 C C . GLY B 1 271 ? -53.250 19.238 -84.696 1.00 142.97 271 GLY B C 1
ATOM 8366 O O . GLY B 1 271 ? -54.291 19.800 -84.358 1.00 149.09 271 GLY B O 1
ATOM 8367 N N . ASP B 1 272 ? -53.191 18.348 -85.684 1.00 143.56 272 ASP B N 1
ATOM 8368 C CA . ASP B 1 272 ? -54.369 17.936 -86.434 1.00 145.75 272 ASP B CA 1
ATOM 8369 C C . ASP B 1 272 ? -54.142 16.528 -86.964 1.00 138.10 272 ASP B C 1
ATOM 8370 O O . ASP B 1 272 ? -53.032 15.993 -86.909 1.00 136.84 272 ASP B O 1
ATOM 8375 N N . ARG B 1 273 ? -55.214 15.926 -87.482 1.00 132.98 273 ARG B N 1
ATOM 8376 C CA . ARG B 1 273 ? -55.175 14.539 -87.938 1.00 137.10 273 ARG B CA 1
ATOM 8377 C C . ARG B 1 273 ? -54.957 14.426 -89.445 1.00 129.08 273 ARG B C 1
ATOM 8378 O O . ARG B 1 273 ? -54.017 13.760 -89.888 1.00 118.39 273 ARG B O 1
ATOM 8386 N N . LEU B 1 274 ? -55.809 15.068 -90.245 1.00 127.46 274 LEU B N 1
ATOM 8387 C CA . LEU B 1 274 ? -55.708 14.973 -91.696 1.00 116.87 274 LEU B CA 1
ATOM 8388 C C . LEU B 1 274 ? -54.736 15.976 -92.299 1.00 118.29 274 LEU B C 1
ATOM 8389 O O . LEU B 1 274 ? -54.273 15.765 -93.426 1.00 110.84 274 LEU B O 1
ATOM 8394 N N . LYS B 1 275 ? -54.410 17.049 -91.583 1.00 123.05 275 LYS B N 1
ATOM 8395 C CA . LYS B 1 275 ? -53.513 18.080 -92.106 1.00 119.12 275 LYS B CA 1
ATOM 8396 C C . LYS B 1 275 ? -52.059 17.625 -92.202 1.00 110.65 275 LYS B C 1
ATOM 8397 O O . LYS B 1 275 ? -51.195 18.456 -92.515 1.00 99.43 275 LYS B O 1
ATOM 8403 N N . GLU B 1 276 ? -51.761 16.352 -91.951 1.00 106.17 276 GLU B N 1
ATOM 8404 C CA . GLU B 1 276 ? -50.414 15.816 -92.005 1.00 103.54 276 GLU B CA 1
ATOM 8405 C C . GLU B 1 276 ? -50.267 14.921 -93.239 1.00 102.21 276 GLU B C 1
ATOM 8406 O O . GLU B 1 276 ? -51.104 14.958 -94.153 1.00 95.38 276 GLU B O 1
ATOM 8412 N N . GLY B 1 277 ? -49.207 14.117 -93.265 1.00 104.09 277 GLY B N 1
ATOM 8413 C CA . GLY B 1 277 ? -48.943 13.258 -94.402 1.00 106.41 277 GLY B CA 1
ATOM 8414 C C . GLY B 1 277 ? -49.649 11.920 -94.339 1.00 118.10 277 GLY B C 1
ATOM 8415 O O . GLY B 1 277 ? -49.237 11.028 -93.590 1.00 120.77 277 GLY B O 1
ATOM 8416 N N . ILE B 1 278 ? -50.717 11.765 -95.122 1.00 116.91 278 ILE B N 1
ATOM 8417 C CA . ILE B 1 278 ? -51.439 10.499 -95.183 1.00 116.30 278 ILE B CA 1
ATOM 8418 C C . ILE B 1 278 ? -51.039 9.658 -96.392 1.00 123.52 278 ILE B C 1
ATOM 8419 O O . ILE B 1 278 ? -51.293 8.444 -96.396 1.00 123.04 278 ILE B O 1
ATOM 8424 N N . VAL B 1 279 ? -50.427 10.261 -97.410 1.00 122.65 279 VAL B N 1
ATOM 8425 C CA . VAL B 1 279 ? -49.967 9.525 -98.581 1.00 111.88 279 VAL B CA 1
ATOM 8426 C C . VAL B 1 279 ? -48.457 9.292 -98.555 1.00 98.27 279 VAL B C 1
ATOM 8427 O O . VAL B 1 279 ? -47.982 8.316 -99.158 1.00 98.73 279 VAL B O 1
ATOM 8431 N N . ILE B 1 280 ? -47.696 10.132 -97.850 1.00 91.63 280 ILE B N 1
ATOM 8432 C CA . ILE B 1 280 ? -46.243 9.978 -97.806 1.00 98.21 280 ILE B CA 1
ATOM 8433 C C . ILE B 1 280 ? -45.864 8.670 -97.120 1.00 106.10 280 ILE B C 1
ATOM 8434 O O . ILE B 1 280 ? -45.262 7.777 -97.727 1.00 100.14 280 ILE B O 1
ATOM 8439 N N . ASN B 1 281 ? -46.214 8.540 -95.841 1.00 108.12 281 ASN B N 1
ATOM 8440 C CA . ASN B 1 281 ? -45.828 7.380 -95.046 1.00 107.42 281 ASN B CA 1
ATOM 8441 C C . ASN B 1 281 ? -46.643 6.133 -95.365 1.00 106.12 281 ASN B C 1
ATOM 8442 O O . ASN B 1 281 ? -46.381 5.081 -94.770 1.00 121.83 281 ASN B O 1
ATOM 8447 N N . GLN B 1 282 ? -47.608 6.226 -96.284 1.00 96.96 282 GLN B N 1
ATOM 8448 C CA . GLN B 1 282 ? -48.494 5.104 -96.586 1.00 99.83 282 GLN B CA 1
ATOM 8449 C C . GLN B 1 282 ? -47.707 3.839 -96.908 1.00 105.93 282 GLN B C 1
ATOM 8450 O O . GLN B 1 282 ? -47.897 2.795 -96.272 1.00 111.16 282 GLN B O 1
ATOM 8456 N N . SER B 1 283 ? -46.806 3.922 -97.895 1.00 111.25 283 SER B N 1
ATOM 8457 C CA . SER B 1 283 ? -45.995 2.767 -98.273 1.00 106.37 283 SER B CA 1
ATOM 8458 C C . SER B 1 283 ? -45.275 2.174 -97.070 1.00 103.19 283 SER B C 1
ATOM 8459 O O . SER B 1 283 ? -45.122 0.951 -96.967 1.00 106.48 283 SER B O 1
ATOM 8462 N N . LEU B 1 284 ? -44.831 3.025 -96.145 1.00 112.94 284 LEU B N 1
ATOM 8463 C CA . LEU B 1 284 ? -44.251 2.520 -94.907 1.00 118.34 284 LEU B CA 1
ATOM 8464 C C . LEU B 1 284 ? -45.337 1.995 -93.977 1.00 120.51 284 LEU B C 1
ATOM 8465 O O . LEU B 1 284 ? -45.245 0.868 -93.472 1.00 121.28 284 LEU B O 1
ATOM 8470 N N . THR B 1 285 ? -46.387 2.794 -93.763 1.00 120.78 285 THR B N 1
ATOM 8471 C CA . THR B 1 285 ? -47.434 2.448 -92.807 1.00 124.71 285 THR B CA 1
ATOM 8472 C C . THR B 1 285 ? -48.006 1.065 -93.089 1.00 126.97 285 THR B C 1
ATOM 8473 O O . THR B 1 285 ? -47.879 0.144 -92.272 1.00 133.45 285 THR B O 1
ATOM 8477 N N . THR B 1 286 ? -48.625 0.902 -94.262 1.00 128.62 286 THR B N 1
ATOM 8478 C CA . THR B 1 286 ? -49.189 -0.389 -94.642 1.00 130.45 286 THR B CA 1
ATOM 8479 C C . THR B 1 286 ? -48.160 -1.503 -94.541 1.00 131.57 286 THR B C 1
ATOM 8480 O O . THR B 1 286 ? -48.516 -2.648 -94.234 1.00 147.07 286 THR B O 1
ATOM 8484 N N . LEU B 1 287 ? -46.883 -1.188 -94.785 1.00 123.45 287 LEU B N 1
ATOM 8485 C CA . LEU B 1 287 ? -45.826 -2.176 -94.612 1.00 127.72 287 LEU B CA 1
ATOM 8486 C C . LEU B 1 287 ? -45.929 -2.824 -93.239 1.00 137.04 287 LEU B C 1
ATOM 8487 O O . LEU B 1 287 ? -46.104 -4.043 -93.122 1.00 148.63 287 LEU B O 1
ATOM 8492 N N . GLY B 1 288 ? -45.874 -2.004 -92.186 1.00 143.52 288 GLY B N 1
ATOM 8493 C CA . GLY B 1 288 ? -46.090 -2.524 -90.845 1.00 143.00 288 GLY B CA 1
ATOM 8494 C C . GLY B 1 288 ? -47.372 -3.322 -90.742 1.00 138.24 288 GLY B C 1
ATOM 8495 O O . GLY B 1 288 ? -47.387 -4.429 -90.195 1.00 136.03 288 GLY B O 1
ATOM 8496 N N . ARG B 1 289 ? -48.460 -2.783 -91.304 1.00 139.53 289 ARG B N 1
ATOM 8497 C CA . ARG B 1 289 ? -49.730 -3.501 -91.326 1.00 148.56 289 ARG B CA 1
ATOM 8498 C C . ARG B 1 289 ? -49.548 -4.911 -91.870 1.00 154.61 289 ARG B C 1
ATOM 8499 O O . ARG B 1 289 ? -49.980 -5.890 -91.250 1.00 160.64 289 ARG B O 1
ATOM 8507 N N . VAL B 1 290 ? -48.884 -5.032 -93.023 1.00 154.92 290 VAL B N 1
ATOM 8508 C CA . VAL B 1 290 ? -48.605 -6.352 -93.579 1.00 152.89 290 VAL B CA 1
ATOM 8509 C C . VAL B 1 290 ? -47.810 -7.180 -92.582 1.00 152.61 290 VAL B C 1
ATOM 8510 O O . VAL B 1 290 ? -48.193 -8.302 -92.229 1.00 160.94 290 VAL B O 1
ATOM 8514 N N . ILE B 1 291 ? -46.714 -6.613 -92.075 1.00 151.86 291 ILE B N 1
ATOM 8515 C CA . ILE B 1 291 ? -45.875 -7.305 -91.111 1.00 144.59 291 ILE B CA 1
ATOM 8516 C C . ILE B 1 291 ? -46.613 -7.560 -89.805 1.00 148.82 291 ILE B C 1
ATOM 8517 O O . ILE B 1 291 ? -46.139 -8.331 -88.965 1.00 149.86 291 ILE B O 1
ATOM 8522 N N . LYS B 1 292 ? -47.781 -6.944 -89.621 1.00 155.17 292 LYS B N 1
ATOM 8523 C CA . LYS B 1 292 ? -48.682 -7.334 -88.546 1.00 152.73 292 LYS B CA 1
ATOM 8524 C C . LYS B 1 292 ? -49.640 -8.428 -89.006 1.00 164.14 292 LYS B C 1
ATOM 8525 O O . LYS B 1 292 ? -49.775 -9.460 -88.341 1.00 175.41 292 LYS B O 1
ATOM 8531 N N . ALA B 1 293 ? -50.281 -8.233 -90.164 1.00 161.84 293 ALA B N 1
ATOM 8532 C CA . ALA B 1 293 ? -51.279 -9.191 -90.630 1.00 148.88 293 ALA B CA 1
ATOM 8533 C C . ALA B 1 293 ? -50.650 -10.523 -91.014 1.00 151.36 293 ALA B C 1
ATOM 8534 O O . ALA B 1 293 ? -51.314 -11.564 -90.939 1.00 143.98 293 ALA B O 1
ATOM 8536 N N . LEU B 1 294 ? -49.387 -10.515 -91.429 1.00 155.00 294 LEU B N 1
ATOM 8537 C CA . LEU B 1 294 ? -48.655 -11.743 -91.704 1.00 155.33 294 LEU B CA 1
ATOM 8538 C C . LEU B 1 294 ? -47.965 -12.306 -90.470 1.00 152.98 294 LEU B C 1
ATOM 8539 O O . LEU B 1 294 ? -47.308 -13.348 -90.568 1.00 157.01 294 LEU B O 1
ATOM 8544 N N . HIS B 1 295 ? -48.092 -11.647 -89.319 1.00 154.93 295 HIS B N 1
ATOM 8545 C CA . HIS B 1 295 ? -47.507 -12.138 -88.078 1.00 157.65 295 HIS B CA 1
ATOM 8546 C C . HIS B 1 295 ? -48.515 -12.862 -87.197 1.00 153.33 295 HIS B C 1
ATOM 8547 O O . HIS B 1 295 ? -48.174 -13.877 -86.581 1.00 146.52 295 HIS B O 1
ATOM 8554 N N . ASP B 1 296 ? -49.749 -12.366 -87.124 1.00 151.73 296 ASP B N 1
ATOM 8555 C CA . ASP B 1 296 ? -50.790 -13.003 -86.328 1.00 158.02 296 ASP B CA 1
ATOM 8556 C C . ASP B 1 296 ? -51.388 -14.231 -87.001 1.00 148.67 296 ASP B C 1
ATOM 8557 O O . ASP B 1 296 ? -52.226 -14.903 -86.390 1.00 132.03 296 ASP B O 1
ATOM 8562 N N . SER B 1 297 ? -50.988 -14.540 -88.230 1.00 151.46 297 SER B N 1
ATOM 8563 C CA . SER B 1 297 ? -51.493 -15.719 -88.925 1.00 143.86 297 SER B CA 1
ATOM 8564 C C . SER B 1 297 ? -50.795 -16.983 -88.435 1.00 141.51 297 SER B C 1
ATOM 8565 O O . SER B 1 297 ? -50.012 -17.593 -89.162 1.00 121.35 297 SER B O 1
ATOM 8568 N N . ILE B 1 308 ? -54.288 -10.066 -95.496 1.00 112.26 308 ILE B N 1
ATOM 8569 C CA . ILE B 1 308 ? -53.041 -9.316 -95.571 1.00 130.38 308 ILE B CA 1
ATOM 8570 C C . ILE B 1 308 ? -53.185 -8.187 -96.587 1.00 146.49 308 ILE B C 1
ATOM 8571 O O . ILE B 1 308 ? -53.486 -8.431 -97.756 1.00 160.36 308 ILE B O 1
ATOM 8576 N N . PRO B 1 309 ? -52.973 -6.947 -96.139 1.00 143.73 309 PRO B N 1
ATOM 8577 C CA . PRO B 1 309 ? -53.211 -5.764 -96.996 1.00 146.30 309 PRO B CA 1
ATOM 8578 C C . PRO B 1 309 ? -52.046 -5.400 -97.915 1.00 144.68 309 PRO B C 1
ATOM 8579 O O . PRO B 1 309 ? -51.272 -4.471 -97.683 1.00 148.94 309 PRO B O 1
ATOM 8583 N N . TYR B 1 310 ? -51.917 -6.151 -99.011 1.00 136.17 310 TYR B N 1
ATOM 8584 C CA . TYR B 1 310 ? -50.905 -5.826 -100.011 1.00 121.42 310 TYR B CA 1
ATOM 8585 C C . TYR B 1 310 ? -51.333 -4.636 -100.863 1.00 109.21 310 TYR B C 1
ATOM 8586 O O . TYR B 1 310 ? -50.548 -3.709 -101.088 1.00 110.88 310 TYR B O 1
ATOM 8595 N N . ARG B 1 311 ? -52.579 -4.644 -101.338 1.00 112.29 311 ARG B N 1
ATOM 8596 C CA . ARG B 1 311 ? -53.079 -3.608 -102.235 1.00 127.46 311 ARG B CA 1
ATOM 8597 C C . ARG B 1 311 ? -53.276 -2.258 -101.557 1.00 131.80 311 ARG B C 1
ATOM 8598 O O . ARG B 1 311 ? -53.758 -1.328 -102.213 1.00 127.80 311 ARG B O 1
ATOM 8606 N N . ASP B 1 312 ? -52.924 -2.117 -100.279 1.00 122.07 312 ASP B N 1
ATOM 8607 C CA . ASP B 1 312 ? -53.065 -0.839 -99.595 1.00 122.76 312 ASP B CA 1
ATOM 8608 C C . ASP B 1 312 ? -51.971 0.157 -99.956 1.00 116.29 312 ASP B C 1
ATOM 8609 O O . ASP B 1 312 ? -52.067 1.324 -99.560 1.00 97.13 312 ASP B O 1
ATOM 8614 N N . SER B 1 313 ? -50.945 -0.265 -100.691 1.00 120.00 313 SER B N 1
ATOM 8615 C CA . SER B 1 313 ? -49.872 0.632 -101.099 1.00 119.41 313 SER B CA 1
ATOM 8616 C C . SER B 1 313 ? -49.130 0.005 -102.271 1.00 119.37 313 SER B C 1
ATOM 8617 O O . SER B 1 313 ? -49.366 -1.148 -102.636 1.00 120.38 313 SER B O 1
ATOM 8620 N N . VAL B 1 314 ? -48.220 0.786 -102.854 1.00 116.65 314 VAL B N 1
ATOM 8621 C CA . VAL B 1 314 ? -47.433 0.292 -103.978 1.00 113.12 314 VAL B CA 1
ATOM 8622 C C . VAL B 1 314 ? -46.219 -0.490 -103.492 1.00 103.70 314 VAL B C 1
ATOM 8623 O O . VAL B 1 314 ? -45.804 -1.464 -104.133 1.00 100.41 314 VAL B O 1
ATOM 8627 N N . LEU B 1 315 ? -45.630 -0.084 -102.365 1.00 101.91 315 LEU B N 1
ATOM 8628 C CA . LEU B 1 315 ? -44.483 -0.810 -101.825 1.00 100.13 315 LEU B CA 1
ATOM 8629 C C . LEU B 1 315 ? -44.850 -2.249 -101.491 1.00 101.62 315 LEU B C 1
ATOM 8630 O O . LEU B 1 315 ? -44.041 -3.165 -101.680 1.00 91.59 315 LEU B O 1
ATOM 8635 N N . THR B 1 316 ? -46.071 -2.470 -101.002 1.00 109.49 316 THR B N 1
ATOM 8636 C CA . THR B 1 316 ? -46.526 -3.820 -100.697 1.00 108.76 316 THR B CA 1
ATOM 8637 C C . THR B 1 316 ? -47.019 -4.567 -101.929 1.00 103.80 316 THR B C 1
ATOM 8638 O O . THR B 1 316 ? -47.006 -5.801 -101.930 1.00 98.36 316 THR B O 1
ATOM 8642 N N . CYS B 1 317 ? -47.455 -3.855 -102.970 1.00 102.56 317 CYS B N 1
ATOM 8643 C CA . CYS B 1 317 ? -47.818 -4.525 -104.216 1.00 100.31 317 CYS B CA 1
ATOM 8644 C C . CYS B 1 317 ? -46.579 -5.044 -104.934 1.00 106.13 317 CYS B C 1
ATOM 8645 O O . CYS B 1 317 ? -46.494 -6.231 -105.270 1.00 108.29 317 CYS B O 1
ATOM 8648 N N . LEU B 1 318 ? -45.597 -4.168 -105.164 1.00 97.68 318 LEU B N 1
ATOM 8649 C CA . LEU B 1 318 ? -44.372 -4.577 -105.841 1.00 93.61 318 LEU B CA 1
ATOM 8650 C C . LEU B 1 318 ? -43.574 -5.591 -105.032 1.00 93.16 318 LEU B C 1
ATOM 8651 O O . LEU B 1 318 ? -42.698 -6.260 -105.590 1.00 97.05 318 LEU B O 1
ATOM 8656 N N . LEU B 1 319 ? -43.853 -5.716 -103.734 1.00 105.82 319 LEU B N 1
ATOM 8657 C CA . LEU B 1 319 ? -43.195 -6.702 -102.886 1.00 111.58 319 LEU B CA 1
ATOM 8658 C C . LEU B 1 319 ? -44.176 -7.730 -102.331 1.00 111.70 319 LEU B C 1
ATOM 8659 O O . LEU B 1 319 ? -43.844 -8.440 -101.376 1.00 115.45 319 LEU B O 1
ATOM 8664 N N . LYS B 1 320 ? -45.381 -7.821 -102.903 1.00 103.95 320 LYS B N 1
ATOM 8665 C CA . LYS B 1 320 ? -46.325 -8.850 -102.477 1.00 95.67 320 LYS B CA 1
ATOM 8666 C C . LYS B 1 320 ? -45.750 -10.243 -102.695 1.00 105.71 320 LYS B C 1
ATOM 8667 O O . LYS B 1 320 ? -45.945 -11.142 -101.868 1.00 111.07 320 LYS B O 1
ATOM 8673 N N . ASN B 1 321 ? -45.026 -10.435 -103.799 1.00 118.21 321 ASN B N 1
ATOM 8674 C CA . ASN B 1 321 ? -44.388 -11.720 -104.052 1.00 124.98 321 ASN B CA 1
ATOM 8675 C C . ASN B 1 321 ? -43.243 -11.981 -103.083 1.00 126.19 321 ASN B C 1
ATOM 8676 O O . ASN B 1 321 ? -43.025 -13.130 -102.685 1.00 140.41 321 ASN B O 1
ATOM 8681 N N . ALA B 1 322 ? -42.509 -10.938 -102.689 1.00 118.04 322 ALA B N 1
ATOM 8682 C CA . ALA B 1 322 ? -41.449 -11.076 -101.700 1.00 111.51 322 ALA B CA 1
ATOM 8683 C C . ALA B 1 322 ? -41.977 -11.147 -100.276 1.00 114.56 322 ALA B C 1
ATOM 8684 O O . ALA B 1 322 ? -41.225 -11.529 -99.375 1.00 107.98 322 ALA B O 1
ATOM 8686 N N . LEU B 1 323 ? -43.240 -10.788 -100.054 1.00 130.39 323 LEU B N 1
ATOM 8687 C CA . LEU B 1 323 ? -43.820 -10.806 -98.718 1.00 126.52 323 LEU B CA 1
ATOM 8688 C C . LEU B 1 323 ? -44.830 -11.939 -98.586 1.00 119.62 323 LEU B C 1
ATOM 8689 O O . LEU B 1 323 ? -45.997 -11.701 -98.258 1.00 101.33 323 LEU B O 1
ATOM 8694 N N . GLY B 1 324 ? -44.397 -13.172 -98.846 1.00 131.68 324 GLY B N 1
ATOM 8695 C CA . GLY B 1 324 ? -45.263 -14.321 -98.669 1.00 136.73 324 GLY B CA 1
ATOM 8696 C C . GLY B 1 324 ? -45.256 -15.313 -99.814 1.00 150.89 324 GLY B C 1
ATOM 8697 O O . GLY B 1 324 ? -45.284 -16.526 -99.588 1.00 155.54 324 GLY B O 1
ATOM 8698 N N . GLY B 1 325 ? -45.215 -14.815 -101.047 1.00 144.80 325 GLY B N 1
ATOM 8699 C CA . GLY B 1 325 ? -45.342 -15.671 -102.211 1.00 150.90 325 GLY B CA 1
ATOM 8700 C C . GLY B 1 325 ? -44.067 -16.362 -102.651 1.00 149.46 325 GLY B C 1
ATOM 8701 O O . GLY B 1 325 ? -43.339 -16.931 -101.833 1.00 138.72 325 GLY B O 1
ATOM 8702 N N . ASN B 1 326 ? -43.794 -16.318 -103.955 1.00 159.05 326 ASN B N 1
ATOM 8703 C CA . ASN B 1 326 ? -42.649 -17.002 -104.557 1.00 157.67 326 ASN B CA 1
ATOM 8704 C C . ASN B 1 326 ? -41.461 -16.049 -104.561 1.00 151.79 326 ASN B C 1
ATOM 8705 O O . ASN B 1 326 ? -41.260 -15.277 -105.501 1.00 151.93 326 ASN B O 1
ATOM 8710 N N . SER B 1 327 ? -40.658 -16.110 -103.498 1.00 148.03 327 SER B N 1
ATOM 8711 C CA . SER B 1 327 ? -39.469 -15.274 -103.386 1.00 140.37 327 SER B CA 1
ATOM 8712 C C . SER B 1 327 ? -38.680 -15.663 -102.146 1.00 139.16 327 SER B C 1
ATOM 8713 O O . SER B 1 327 ? -39.236 -16.191 -101.179 1.00 142.01 327 SER B O 1
ATOM 8716 N N . LYS B 1 328 ? -37.378 -15.398 -102.194 1.00 132.55 328 LYS B N 1
ATOM 8717 C CA . LYS B 1 328 ? -36.539 -15.367 -101.007 1.00 131.39 328 LYS B CA 1
ATOM 8718 C C . LYS B 1 328 ? -36.466 -13.933 -100.498 1.00 127.97 328 LYS B C 1
ATOM 8719 O O . LYS B 1 328 ? -36.557 -12.979 -101.273 1.00 125.35 328 LYS B O 1
ATOM 8725 N N . THR B 1 329 ? -36.307 -13.780 -99.187 1.00 120.08 329 THR B N 1
ATOM 8726 C CA . THR B 1 329 ? -36.345 -12.450 -98.590 1.00 105.07 329 THR B CA 1
ATOM 8727 C C . THR B 1 329 ? -35.219 -12.288 -97.582 1.00 103.51 329 THR B C 1
ATOM 8728 O O . THR B 1 329 ? -35.065 -13.115 -96.677 1.00 119.50 329 THR B O 1
ATOM 8732 N N . ILE B 1 330 ? -34.440 -11.220 -97.742 1.00 94.36 330 ILE B N 1
ATOM 8733 C CA . ILE B 1 330 ? -33.398 -10.841 -96.797 1.00 106.74 330 ILE B CA 1
ATOM 8734 C C . ILE B 1 330 ? -33.678 -9.420 -96.330 1.00 115.22 330 ILE B C 1
ATOM 8735 O O . ILE B 1 330 ? -33.923 -8.524 -97.149 1.00 115.16 330 ILE B O 1
ATOM 8740 N N . MET B 1 331 ? -33.661 -9.222 -95.014 1.00 117.39 331 MET B N 1
ATOM 8741 C CA . MET B 1 331 ? -33.929 -7.927 -94.408 1.00 104.70 331 MET B CA 1
ATOM 8742 C C . MET B 1 331 ? -32.706 -7.465 -93.631 1.00 104.98 331 MET B C 1
ATOM 8743 O O . MET B 1 331 ? -32.124 -8.240 -92.864 1.00 111.04 331 MET B O 1
ATOM 8748 N N . ILE B 1 332 ? -32.324 -6.208 -93.838 1.00 113.31 332 ILE B N 1
ATOM 8749 C CA . ILE B 1 332 ? -31.239 -5.565 -93.106 1.00 122.04 332 ILE B CA 1
ATOM 8750 C C . ILE B 1 332 ? -31.835 -4.390 -92.345 1.00 129.05 332 ILE B C 1
ATOM 8751 O O . ILE B 1 332 ? -32.194 -3.367 -92.942 1.00 134.59 332 ILE B O 1
ATOM 8756 N N . ALA B 1 333 ? -31.961 -4.538 -91.034 1.00 129.27 333 ALA B N 1
ATOM 8757 C CA . ALA B 1 333 ? -32.367 -3.444 -90.171 1.00 123.11 333 ALA B CA 1
ATOM 8758 C C . ALA B 1 333 ? -31.135 -2.661 -89.748 1.00 114.81 333 ALA B C 1
ATOM 8759 O O . ALA B 1 333 ? -30.079 -3.239 -89.488 1.00 129.18 333 ALA B O 1
ATOM 8761 N N . ALA B 1 334 ? -31.267 -1.341 -89.704 1.00 107.22 334 ALA B N 1
ATOM 8762 C CA . ALA B 1 334 ? -30.190 -0.457 -89.281 1.00 116.05 334 ALA B CA 1
ATOM 8763 C C . ALA B 1 334 ? -30.655 0.336 -88.072 1.00 123.97 334 ALA B C 1
ATOM 8764 O O . ALA B 1 334 ? -31.704 0.987 -88.123 1.00 118.49 334 ALA B O 1
ATOM 8766 N N . ILE B 1 335 ? -29.888 0.275 -86.983 1.00 127.48 335 ILE B N 1
ATOM 8767 C CA . ILE B 1 335 ? -30.257 0.986 -85.766 1.00 128.92 335 ILE B CA 1
ATOM 8768 C C . ILE B 1 335 ? -29.080 1.820 -85.284 1.00 117.90 335 ILE B C 1
ATOM 8769 O O . ILE B 1 335 ? -27.915 1.501 -85.543 1.00 96.33 335 ILE B O 1
ATOM 8774 N N . SER B 1 336 ? -29.398 2.904 -84.579 1.00 128.23 336 SER B N 1
ATOM 8775 C CA . SER B 1 336 ? -28.495 3.894 -84.008 1.00 132.84 336 SER B CA 1
ATOM 8776 C C . SER B 1 336 ? -28.062 3.473 -82.606 1.00 140.65 336 SER B C 1
ATOM 8777 O O . SER B 1 336 ? -28.891 3.022 -81.810 1.00 138.36 336 SER B O 1
ATOM 8780 N N . PRO B 1 337 ? -26.777 3.610 -82.285 1.00 135.50 337 PRO B N 1
ATOM 8781 C CA . PRO B 1 337 ? -26.278 3.213 -80.961 1.00 132.50 337 PRO B CA 1
ATOM 8782 C C . PRO B 1 337 ? -26.418 4.271 -79.875 1.00 131.47 337 PRO B C 1
ATOM 8783 O O . PRO B 1 337 ? -25.866 4.081 -78.788 1.00 130.36 337 PRO B O 1
ATOM 8787 N N . ALA B 1 338 ? -27.126 5.365 -80.131 1.00 133.28 338 ALA B N 1
ATOM 8788 C CA . ALA B 1 338 ? -27.232 6.452 -79.172 1.00 132.93 338 ALA B CA 1
ATOM 8789 C C . ALA B 1 338 ? -28.448 6.262 -78.268 1.00 130.12 338 ALA B C 1
ATOM 8790 O O . ALA B 1 338 ? -29.343 5.459 -78.539 1.00 122.60 338 ALA B O 1
ATOM 8792 N N . ASP B 1 339 ? -28.468 7.021 -77.171 1.00 130.32 339 ASP B N 1
ATOM 8793 C CA . ASP B 1 339 ? -29.593 6.960 -76.244 1.00 124.25 339 ASP B CA 1
ATOM 8794 C C . ASP B 1 339 ? -30.774 7.782 -76.745 1.00 126.18 339 ASP B C 1
ATOM 8795 O O . ASP B 1 339 ? -31.930 7.364 -76.602 1.00 128.43 339 ASP B O 1
ATOM 8800 N N . ILE B 1 340 ? -30.500 8.947 -77.340 1.00 125.05 340 ILE B N 1
ATOM 8801 C CA . ILE B 1 340 ? -31.563 9.797 -77.869 1.00 131.43 340 ILE B CA 1
ATOM 8802 C C . ILE B 1 340 ? -32.366 9.058 -78.930 1.00 139.18 340 ILE B C 1
ATOM 8803 O O . ILE B 1 340 ? -33.548 9.355 -79.150 1.00 129.52 340 ILE B O 1
ATOM 8808 N N . ASN B 1 341 ? -31.754 8.074 -79.590 1.00 140.87 341 ASN B N 1
ATOM 8809 C CA . ASN B 1 341 ? -32.416 7.260 -80.601 1.00 137.57 341 ASN B CA 1
ATOM 8810 C C . ASN B 1 341 ? -32.876 5.915 -80.049 1.00 130.18 341 ASN B C 1
ATOM 8811 O O . ASN B 1 341 ? -32.935 4.928 -80.791 1.00 139.40 341 ASN B O 1
ATOM 8816 N N . PHE B 1 342 ? -33.200 5.854 -78.757 1.00 119.07 342 PHE B N 1
ATOM 8817 C CA . PHE B 1 342 ? -33.648 4.611 -78.139 1.00 135.48 342 PHE B CA 1
ATOM 8818 C C . PHE B 1 342 ? -34.956 4.121 -78.749 1.00 138.36 342 PHE B C 1
ATOM 8819 O O . PHE B 1 342 ? -34.980 3.088 -79.429 1.00 138.60 342 PHE B O 1
ATOM 8827 N N . GLU B 1 343 ? -36.038 4.874 -78.526 1.00 142.51 343 GLU B N 1
ATOM 8828 C CA . GLU B 1 343 ? -37.382 4.403 -78.854 1.00 145.35 343 GLU B CA 1
ATOM 8829 C C . GLU B 1 343 ? -37.490 3.944 -80.302 1.00 137.91 343 GLU B C 1
ATOM 8830 O O . GLU B 1 343 ? -37.965 2.835 -80.578 1.00 138.28 343 GLU B O 1
ATOM 8836 N N . GLU B 1 344 ? -37.050 4.785 -81.243 1.00 132.86 344 GLU B N 1
ATOM 8837 C CA . GLU B 1 344 ? -37.127 4.421 -82.655 1.00 130.92 344 GLU B CA 1
ATOM 8838 C C . GLU B 1 344 ? -36.448 3.086 -82.923 1.00 138.07 344 GLU B C 1
ATOM 8839 O O . GLU B 1 344 ? -36.998 2.234 -83.632 1.00 150.77 344 GLU B O 1
ATOM 8845 N N . THR B 1 345 ? -35.260 2.879 -82.345 1.00 129.30 345 THR B N 1
ATOM 8846 C CA . THR B 1 345 ? -34.581 1.593 -82.472 1.00 124.65 345 THR B CA 1
ATOM 8847 C C . THR B 1 345 ? -35.522 0.451 -82.117 1.00 134.09 345 THR B C 1
ATOM 8848 O O . THR B 1 345 ? -35.694 -0.497 -82.895 1.00 143.39 345 THR B O 1
ATOM 8852 N N . LEU B 1 346 ? -36.173 0.555 -80.954 1.00 143.10 346 LEU B N 1
ATOM 8853 C CA . LEU B 1 346 ? -37.132 -0.456 -80.523 1.00 150.09 346 LEU B CA 1
ATOM 8854 C C . LEU B 1 346 ? -38.136 -0.763 -81.626 1.00 152.85 346 LEU B C 1
ATOM 8855 O O . LEU B 1 346 ? -38.379 -1.932 -81.951 1.00 157.83 346 LEU B O 1
ATOM 8860 N N . SER B 1 347 ? -38.708 0.283 -82.232 1.00 157.95 347 SER B N 1
ATOM 8861 C CA . SER B 1 347 ? -39.660 0.081 -83.319 1.00 161.06 347 SER B CA 1
ATOM 8862 C C . SER B 1 347 ? -39.063 -0.816 -84.393 1.00 159.77 347 SER B C 1
ATOM 8863 O O . SER B 1 347 ? -39.638 -1.854 -84.745 1.00 174.51 347 SER B O 1
ATOM 8866 N N . THR B 1 348 ? -37.878 -0.450 -84.890 1.00 148.47 348 THR B N 1
ATOM 8867 C CA . THR B 1 348 ? -37.188 -1.296 -85.856 1.00 145.74 348 THR B CA 1
ATOM 8868 C C . THR B 1 348 ? -37.019 -2.704 -85.304 1.00 148.02 348 THR B C 1
ATOM 8869 O O . THR B 1 348 ? -37.375 -3.692 -85.959 1.00 149.18 348 THR B O 1
ATOM 8873 N N . LEU B 1 349 ? -36.527 -2.808 -84.066 1.00 150.51 349 LEU B N 1
ATOM 8874 C CA . LEU B 1 349 ? -36.299 -4.116 -83.468 1.00 143.95 349 LEU B CA 1
ATOM 8875 C C . LEU B 1 349 ? -37.591 -4.892 -83.269 1.00 145.43 349 LEU B C 1
ATOM 8876 O O . LEU B 1 349 ? -37.551 -6.124 -83.174 1.00 140.19 349 LEU B O 1
ATOM 8881 N N . ARG B 1 350 ? -38.735 -4.211 -83.207 1.00 150.20 350 ARG B N 1
ATOM 8882 C CA . ARG B 1 350 ? -39.996 -4.942 -83.221 1.00 158.28 350 ARG B CA 1
ATOM 8883 C C . ARG B 1 350 ? -40.449 -5.239 -84.642 1.00 158.37 350 ARG B C 1
ATOM 8884 O O . ARG B 1 350 ? -40.966 -6.329 -84.911 1.00 159.73 350 ARG B O 1
ATOM 8892 N N . PHE B 1 351 ? -40.227 -4.299 -85.564 1.00 165.39 351 PHE B N 1
ATOM 8893 C CA . PHE B 1 351 ? -40.552 -4.548 -86.963 1.00 161.28 351 PHE B CA 1
ATOM 8894 C C . PHE B 1 351 ? -39.758 -5.735 -87.491 1.00 154.38 351 PHE B C 1
ATOM 8895 O O . PHE B 1 351 ? -40.332 -6.713 -87.987 1.00 155.27 351 PHE B O 1
ATOM 8903 N N . ALA B 1 352 ? -38.431 -5.680 -87.355 1.00 141.05 352 ALA B N 1
ATOM 8904 C CA . ALA B 1 352 ? -37.589 -6.815 -87.710 1.00 140.85 352 ALA B CA 1
ATOM 8905 C C . ALA B 1 352 ? -37.932 -8.060 -86.902 1.00 151.29 352 ALA B C 1
ATOM 8906 O O . ALA B 1 352 ? -37.531 -9.164 -87.286 1.00 151.15 352 ALA B O 1
ATOM 8908 N N . ASP B 1 353 ? -38.661 -7.910 -85.793 1.00 155.31 353 ASP B N 1
ATOM 8909 C CA . ASP B 1 353 ? -39.137 -9.078 -85.063 1.00 153.20 353 ASP B CA 1
ATOM 8910 C C . ASP B 1 353 ? -40.390 -9.658 -85.705 1.00 150.16 353 ASP B C 1
ATOM 8911 O O . ASP B 1 353 ? -40.534 -10.883 -85.797 1.00 148.63 353 ASP B O 1
ATOM 8916 N N . ARG B 1 354 ? -41.300 -8.796 -86.163 1.00 156.91 354 ARG B N 1
ATOM 8917 C CA . ARG B 1 354 ? -42.548 -9.284 -86.739 1.00 154.10 354 ARG B CA 1
ATOM 8918 C C . ARG B 1 354 ? -42.335 -9.884 -88.123 1.00 153.74 354 ARG B C 1
ATOM 8919 O O . ARG B 1 354 ? -43.090 -10.771 -88.534 1.00 154.51 354 ARG B O 1
ATOM 8927 N N . ALA B 1 355 ? -41.317 -9.420 -88.850 1.00 152.87 355 ALA B N 1
ATOM 8928 C CA . ALA B 1 355 ? -41.028 -9.942 -90.179 1.00 152.21 355 ALA B CA 1
ATOM 8929 C C . ALA B 1 355 ? -40.304 -11.280 -90.147 1.00 152.49 355 ALA B C 1
ATOM 8930 O O . ALA B 1 355 ? -40.189 -11.928 -91.194 1.00 148.83 355 ALA B O 1
ATOM 8932 N N . LYS B 1 356 ? -39.816 -11.706 -88.980 1.00 153.16 356 LYS B N 1
ATOM 8933 C CA . LYS B 1 356 ? -39.115 -12.982 -88.891 1.00 153.43 356 LYS B CA 1
ATOM 8934 C C . LYS B 1 356 ? -40.072 -14.159 -89.031 1.00 149.53 356 LYS B C 1
ATOM 8935 O O . LYS B 1 356 ? -39.665 -15.238 -89.477 1.00 139.70 356 LYS B O 1
ATOM 8941 N N . SER B 1 357 ? -41.338 -13.974 -88.668 1.00 150.59 357 SER B N 1
ATOM 8942 C CA . SER B 1 357 ? -42.333 -15.044 -88.735 1.00 153.85 357 SER B CA 1
ATOM 8943 C C . SER B 1 357 ? -43.178 -14.916 -90.001 1.00 154.27 357 SER B C 1
ATOM 8944 O O . SER B 1 357 ? -44.400 -14.766 -89.961 1.00 154.10 357 SER B O 1
ATOM 8947 N N . ILE B 1 358 ? -42.499 -14.975 -91.145 1.00 156.29 358 ILE B N 1
ATOM 8948 C CA . ILE B 1 358 ? -43.147 -14.939 -92.452 1.00 161.11 358 ILE B CA 1
ATOM 8949 C C . ILE B 1 358 ? -42.479 -15.985 -93.334 1.00 158.65 358 ILE B C 1
ATOM 8950 O O . ILE B 1 358 ? -41.262 -15.935 -93.546 1.00 142.49 358 ILE B O 1
ATOM 8955 N N . LYS B 1 359 ? -43.266 -16.927 -93.844 1.00 160.67 359 LYS B N 1
ATOM 8956 C CA . LYS B 1 359 ? -42.766 -17.999 -94.692 1.00 164.93 359 LYS B CA 1
ATOM 8957 C C . LYS B 1 359 ? -43.166 -17.748 -96.139 1.00 158.99 359 LYS B C 1
ATOM 8958 O O . LYS B 1 359 ? -44.287 -17.309 -96.417 1.00 147.11 359 LYS B O 1
ATOM 8964 N N . THR B 1 360 ? -42.246 -18.028 -97.057 1.00 164.33 360 THR B N 1
ATOM 8965 C CA . THR B 1 360 ? -42.480 -17.867 -98.482 1.00 150.58 360 THR B CA 1
ATOM 8966 C C . THR B 1 360 ? -42.320 -19.207 -99.190 1.00 149.75 360 THR B C 1
ATOM 8967 O O . THR B 1 360 ? -41.732 -20.151 -98.655 1.00 140.05 360 THR B O 1
ATOM 8971 N N . ASN B 1 361 ? -42.853 -19.279 -100.404 1.00 153.18 361 ASN B N 1
ATOM 8972 C CA . ASN B 1 361 ? -42.851 -20.500 -101.209 1.00 152.28 361 ASN B CA 1
ATOM 8973 C C . ASN B 1 361 ? -42.063 -20.241 -102.491 1.00 156.53 361 ASN B C 1
ATOM 8974 O O . ASN B 1 361 ? -42.638 -20.109 -103.575 1.00 155.67 361 ASN B O 1
ATOM 8979 N N . ALA B 1 362 ? -40.739 -20.180 -102.364 1.00 160.56 362 ALA B N 1
ATOM 8980 C CA . ALA B 1 362 ? -39.871 -19.875 -103.494 1.00 158.10 362 ALA B CA 1
ATOM 8981 C C . ALA B 1 362 ? -39.727 -21.100 -104.389 1.00 161.34 362 ALA B C 1
ATOM 8982 O O . ALA B 1 362 ? -39.319 -22.172 -103.927 1.00 153.87 362 ALA B O 1
ATOM 8984 N N . VAL B 1 363 ? -40.058 -20.941 -105.667 1.00 165.41 363 VAL B N 1
ATOM 8985 C CA . VAL B 1 363 ? -39.911 -22.002 -106.651 1.00 155.38 363 VAL B CA 1
ATOM 8986 C C . VAL B 1 363 ? -38.814 -21.608 -107.637 1.00 156.28 363 VAL B C 1
ATOM 8987 O O . VAL B 1 363 ? -38.338 -20.473 -107.656 1.00 159.20 363 VAL B O 1
ATOM 8991 N N . VAL B 1 364 ? -38.412 -22.568 -108.463 1.00 150.52 364 VAL B N 1
ATOM 8992 C CA . VAL B 1 364 ? -37.392 -22.344 -109.480 1.00 145.31 364 VAL B CA 1
ATOM 8993 C C . VAL B 1 364 ? -38.078 -21.956 -110.782 1.00 153.69 364 VAL B C 1
ATOM 8994 O O . VAL B 1 364 ? -39.018 -22.626 -111.225 1.00 157.35 364 VAL B O 1
ATOM 8998 N N . ASN B 1 365 ? -37.609 -20.872 -111.397 1.00 155.88 365 ASN B N 1
ATOM 8999 C CA . ASN B 1 365 ? -38.205 -20.362 -112.630 1.00 146.69 365 ASN B CA 1
ATOM 9000 C C . ASN B 1 365 ? -37.436 -20.898 -113.837 1.00 146.98 365 ASN B C 1
ATOM 9001 O O . ASN B 1 365 ? -36.697 -20.187 -114.519 1.00 146.93 365 ASN B O 1
ATOM 9006 N N . GLU B 1 366 ? -37.627 -22.187 -114.091 1.00 146.00 366 GLU B N 1
ATOM 9007 C CA . GLU B 1 366 ? -37.040 -22.850 -115.245 1.00 143.16 366 GLU B CA 1
ATOM 9008 C C . GLU B 1 366 ? -38.128 -23.123 -116.274 1.00 151.01 366 GLU B C 1
ATOM 9009 O O . GLU B 1 366 ? -39.234 -23.547 -115.925 1.00 151.36 366 GLU B O 1
ATOM 9015 N N . ASN B 1 367 ? -37.813 -22.869 -117.541 1.00 151.62 367 ASN B N 1
ATOM 9016 C CA . ASN B 1 367 ? -38.783 -23.050 -118.611 1.00 148.44 367 ASN B CA 1
ATOM 9017 C C . ASN B 1 367 ? -38.060 -23.498 -119.870 1.00 156.30 367 ASN B C 1
ATOM 9018 O O . ASN B 1 367 ? -37.077 -22.872 -120.277 1.00 159.86 367 ASN B O 1
ATOM 9020 N N . GLN B 1 368 ? -38.535 -24.588 -120.465 1.00 148.97 368 GLN B N 1
ATOM 9021 C CA . GLN B 1 368 ? -38.046 -24.998 -121.773 1.00 151.85 368 GLN B CA 1
ATOM 9022 C C . GLN B 1 368 ? -38.433 -23.948 -122.804 1.00 159.86 368 GLN B C 1
ATOM 9023 O O . GLN B 1 368 ? -39.620 -23.677 -123.007 1.00 159.20 368 GLN B O 1
ATOM 9029 N N . THR B 1 369 ? -37.426 -23.356 -123.454 1.00 159.97 369 THR B N 1
ATOM 9030 C CA . THR B 1 369 ? -37.663 -22.166 -124.268 1.00 157.01 369 THR B CA 1
ATOM 9031 C C . THR B 1 369 ? -38.633 -22.445 -125.410 1.00 160.91 369 THR B C 1
ATOM 9032 O O . THR B 1 369 ? -39.476 -21.602 -125.730 1.00 161.08 369 THR B O 1
ATOM 9036 N N . GLU B 1 370 ? -38.540 -23.620 -126.035 1.00 166.92 370 GLU B N 1
ATOM 9037 C CA . GLU B 1 370 ? -39.534 -23.975 -127.043 1.00 170.51 370 GLU B CA 1
ATOM 9038 C C . GLU B 1 370 ? -40.902 -24.179 -126.401 1.00 168.55 370 GLU B C 1
ATOM 9039 O O . GLU B 1 370 ? -41.917 -23.664 -126.888 1.00 158.48 370 GLU B O 1
ATOM 9045 N N . ARG B 1 371 ? -40.942 -24.914 -125.287 1.00 173.31 371 ARG B N 1
ATOM 9046 C CA . ARG B 1 371 ? -42.186 -25.062 -124.540 1.00 169.96 371 ARG B CA 1
ATOM 9047 C C . ARG B 1 371 ? -42.664 -23.720 -123.998 1.00 166.40 371 ARG B C 1
ATOM 9048 O O . ARG B 1 371 ? -43.869 -23.446 -123.975 1.00 162.26 371 ARG B O 1
ATOM 9056 N N . ALA B 1 372 ? -41.732 -22.865 -123.568 1.00 166.40 372 ALA B N 1
ATOM 9057 C CA . ALA B 1 372 ? -42.116 -21.561 -123.037 1.00 165.75 372 ALA B CA 1
ATOM 9058 C C . ALA B 1 372 ? -42.725 -20.676 -124.118 1.00 166.75 372 ALA B C 1
ATOM 9059 O O . ALA B 1 372 ? -43.717 -19.983 -123.869 1.00 153.16 372 ALA B O 1
ATOM 9061 N N . LEU B 1 373 ? -42.151 -20.684 -125.324 1.00 170.69 373 LEU B N 1
ATOM 9062 C CA . LEU B 1 373 ? -42.726 -19.894 -126.406 1.00 163.40 373 LEU B CA 1
ATOM 9063 C C . LEU B 1 373 ? -44.053 -20.476 -126.869 1.00 165.29 373 LEU B C 1
ATOM 9064 O O . LEU B 1 373 ? -44.966 -19.719 -127.211 1.00 163.27 373 LEU B O 1
ATOM 9069 N N . ARG B 1 374 ? -44.196 -21.805 -126.856 1.00 163.15 374 ARG B N 1
ATOM 9070 C CA . ARG B 1 374 ? -45.496 -22.400 -127.152 1.00 160.11 374 ARG B CA 1
ATOM 9071 C C . ARG B 1 374 ? -46.544 -21.965 -126.136 1.00 160.76 374 ARG B C 1
ATOM 9072 O O . ARG B 1 374 ? -47.673 -21.622 -126.505 1.00 147.67 374 ARG B O 1
ATOM 9080 N N . GLU B 1 375 ? -46.184 -21.963 -124.850 1.00 165.09 375 GLU B N 1
ATOM 9081 C CA . GLU B 1 375 ? -47.132 -21.572 -123.811 1.00 170.48 375 GLU B CA 1
ATOM 9082 C C . GLU B 1 375 ? -47.473 -20.090 -123.899 1.00 166.75 375 GLU B C 1
ATOM 9083 O O . GLU B 1 375 ? -48.634 -19.702 -123.723 1.00 162.55 375 GLU B O 1
ATOM 9089 N N . LEU B 1 376 ? -46.482 -19.243 -124.179 1.00 158.92 376 LEU B N 1
ATOM 9090 C CA . LEU B 1 376 ? -46.758 -17.819 -124.318 1.00 154.96 376 LEU B CA 1
ATOM 9091 C C . LEU B 1 376 ? -47.615 -17.547 -125.550 1.00 155.91 376 LEU B C 1
ATOM 9092 O O . LEU B 1 376 ? -48.508 -16.692 -125.516 1.00 149.32 376 LEU B O 1
ATOM 9097 N N . ARG B 1 377 ? -47.388 -18.292 -126.635 1.00 153.83 377 ARG B N 1
ATOM 9098 C CA . ARG B 1 377 ? -48.198 -18.110 -127.833 1.00 159.12 377 ARG B CA 1
ATOM 9099 C C . ARG B 1 377 ? -49.626 -18.592 -127.612 1.00 156.47 377 ARG B C 1
ATOM 9100 O O . ARG B 1 377 ? -50.573 -17.968 -128.098 1.00 150.61 377 ARG B O 1
ATOM 9108 N N . GLU B 1 378 ? -49.809 -19.692 -126.876 1.00 162.07 378 GLU B N 1
ATOM 9109 C CA . GLU B 1 378 ? -51.169 -20.154 -126.612 1.00 159.21 378 GLU B CA 1
ATOM 9110 C C . GLU B 1 378 ? -51.884 -19.244 -125.619 1.00 156.45 378 GLU B C 1
ATOM 9111 O O . GLU B 1 378 ? -53.107 -19.080 -125.701 1.00 144.37 378 GLU B O 1
ATOM 9117 N N . GLU B 1 379 ? -51.145 -18.620 -124.698 1.00 162.82 379 GLU B N 1
ATOM 9118 C CA . GLU B 1 379 ? -51.744 -17.585 -123.861 1.00 163.43 379 GLU B CA 1
ATOM 9119 C C . GLU B 1 379 ? -52.150 -16.377 -124.697 1.00 166.31 379 GLU B C 1
ATOM 9120 O O . GLU B 1 379 ? -53.202 -15.771 -124.459 1.00 164.30 379 GLU B O 1
ATOM 9126 N N . ASN B 1 380 ? -51.325 -16.014 -125.683 1.00 162.63 380 ASN B N 1
ATOM 9127 C CA . ASN B 1 380 ? -51.698 -14.951 -126.609 1.00 163.40 380 ASN B CA 1
ATOM 9128 C C . ASN B 1 380 ? -52.947 -15.326 -127.398 1.00 163.27 380 ASN B C 1
ATOM 9129 O O . ASN B 1 380 ? -53.810 -14.480 -127.648 1.00 156.43 380 ASN B O 1
ATOM 9134 N N . LEU B 1 381 ? -53.062 -16.598 -127.788 1.00 164.38 381 LEU B N 1
ATOM 9135 C CA . LEU B 1 381 ? -54.256 -17.064 -128.489 1.00 162.30 381 LEU B CA 1
ATOM 9136 C C . LEU B 1 381 ? -55.489 -16.980 -127.597 1.00 167.03 381 LEU B C 1
ATOM 9137 O O . LEU B 1 381 ? -56.566 -16.580 -128.053 1.00 172.28 381 LEU B O 1
ATOM 9142 N N . ARG B 1 382 ? -55.353 -17.359 -126.324 1.00 163.11 382 ARG B N 1
ATOM 9143 C CA . ARG B 1 382 ? -56.483 -17.267 -125.402 1.00 160.79 382 ARG B CA 1
ATOM 9144 C C . ARG B 1 382 ? -56.897 -15.818 -125.178 1.00 160.20 382 ARG B C 1
ATOM 9145 O O . ARG B 1 382 ? -58.092 -15.504 -125.146 1.00 143.40 382 ARG B O 1
ATOM 9153 N N . LEU B 1 383 ? -55.926 -14.914 -125.030 1.00 167.91 383 LEU B N 1
ATOM 9154 C CA . LEU B 1 383 ? -56.268 -13.505 -124.857 1.00 168.17 383 LEU B CA 1
ATOM 9155 C C . LEU B 1 383 ? -56.855 -12.907 -126.131 1.00 169.94 383 LEU B C 1
ATOM 9156 O O . LEU B 1 383 ? -57.705 -12.013 -126.060 1.00 168.44 383 LEU B O 1
ATOM 9161 N N . GLN B 1 384 ? -56.434 -13.392 -127.300 1.00 168.27 384 GLN B N 1
ATOM 9162 C CA . GLN B 1 384 ? -57.051 -12.954 -128.548 1.00 161.84 384 GLN B CA 1
ATOM 9163 C C . GLN B 1 384 ? -58.489 -13.447 -128.646 1.00 168.80 384 GLN B C 1
ATOM 9164 O O . GLN B 1 384 ? -59.376 -12.716 -129.101 1.00 160.82 384 GLN B O 1
ATOM 9170 N N . SER B 1 385 ? -58.741 -14.684 -128.215 1.00 178.05 385 SER B N 1
ATOM 9171 C CA . SER B 1 385 ? -60.116 -15.161 -128.111 1.00 183.67 385 SER B CA 1
ATOM 9172 C C . SER B 1 385 ? -60.919 -14.316 -127.130 1.00 183.30 385 SER B C 1
ATOM 9173 O O . SER B 1 385 ? -62.114 -14.081 -127.342 1.00 183.49 385 SER B O 1
ATOM 9176 N N . GLN B 1 386 ? -60.278 -13.841 -126.061 1.00 182.72 386 GLN B N 1
ATOM 9177 C CA . GLN B 1 386 ? -60.972 -12.979 -125.109 1.00 178.87 386 GLN B CA 1
ATOM 9178 C C . GLN B 1 386 ? -61.324 -11.631 -125.731 1.00 176.82 386 GLN B C 1
ATOM 9179 O O . GLN B 1 386 ? -62.423 -11.113 -125.511 1.00 170.48 386 GLN B O 1
ATOM 9185 N N . ILE B 1 387 ? -60.408 -11.043 -126.506 1.00 178.15 387 ILE B N 1
ATOM 9186 C CA . ILE B 1 387 ? -60.745 -9.775 -127.153 1.00 176.41 387 ILE B CA 1
ATOM 9187 C C . ILE B 1 387 ? -61.810 -9.993 -128.222 1.00 178.03 387 ILE B C 1
ATOM 9188 O O . ILE B 1 387 ? -62.626 -9.100 -128.483 1.00 173.28 387 ILE B O 1
ATOM 9193 N N . GLN B 1 388 ? -61.838 -11.176 -128.843 1.00 179.24 388 GLN B N 1
ATOM 9194 C CA . GLN B 1 388 ? -62.906 -11.487 -129.789 1.00 177.70 388 GLN B CA 1
ATOM 9195 C C . GLN B 1 388 ? -64.253 -11.585 -129.083 1.00 179.64 388 GLN B C 1
ATOM 9196 O O . GLN B 1 388 ? -65.258 -11.054 -129.572 1.00 171.59 388 GLN B O 1
ATOM 9202 N N . GLY B 1 389 ? -64.293 -12.262 -127.934 1.00 183.32 389 GLY B N 1
ATOM 9203 C CA . GLY B 1 389 ? -65.525 -12.374 -127.173 1.00 172.57 389 GLY B CA 1
ATOM 9204 C C . GLY B 1 389 ? -65.947 -11.091 -126.487 1.00 169.88 389 GLY B C 1
ATOM 9205 O O . GLY B 1 389 ? -67.116 -10.958 -126.111 1.00 157.73 389 GLY B O 1
ATOM 9206 N N . GLY B 1 390 ? -65.022 -10.152 -126.307 1.00 176.11 390 GLY B N 1
ATOM 9207 C CA . GLY B 1 390 ? -65.347 -8.884 -125.684 1.00 180.13 390 GLY B CA 1
ATOM 9208 C C . GLY B 1 390 ? -65.783 -7.814 -126.664 1.00 182.88 390 GLY B C 1
ATOM 9209 O O . GLY B 1 390 ? -66.807 -7.157 -126.453 1.00 188.61 390 GLY B O 1
ATOM 9210 N N . THR B 1 391 ? -65.013 -7.626 -127.739 1.00 175.92 391 THR B N 1
ATOM 9211 C CA . THR B 1 391 ? -65.361 -6.610 -128.728 1.00 178.21 391 THR B CA 1
ATOM 9212 C C . THR B 1 391 ? -66.682 -6.940 -129.416 1.00 181.23 391 THR B C 1
ATOM 9213 O O . THR B 1 391 ? -67.480 -6.041 -129.708 1.00 169.39 391 THR B O 1
ATOM 9217 N N . ALA B 1 392 ? -66.936 -8.223 -129.669 1.00 182.02 392 ALA B N 1
ATOM 9218 C CA . ALA B 1 392 ? -68.171 -8.643 -130.319 1.00 172.99 392 ALA B CA 1
ATOM 9219 C C . ALA B 1 392 ? -69.062 -9.414 -129.352 1.00 172.07 392 ALA B C 1
ATOM 9220 O O . ALA B 1 392 ? -69.556 -10.498 -129.679 1.00 162.50 392 ALA B O 1
ATOM 9222 N N . GLY B 1 393 ? -69.271 -8.859 -128.162 1.00 181.99 393 GLY B N 1
ATOM 9223 C CA . GLY B 1 393 ? -70.110 -9.478 -127.156 1.00 190.37 393 GLY B CA 1
ATOM 9224 C C . GLY B 1 393 ? -70.317 -8.566 -125.963 1.00 197.37 393 GLY B C 1
ATOM 9225 O O . GLY B 1 393 ? -70.766 -7.428 -126.120 1.00 198.37 393 GLY B O 1
ATOM 9226 N N . ASN B 1 397 ? -65.992 -1.070 -121.678 1.00 192.43 397 ASN B N 1
ATOM 9227 C CA . ASN B 1 397 ? -64.956 -0.190 -122.206 1.00 201.93 397 ASN B CA 1
ATOM 9228 C C . ASN B 1 397 ? -63.738 -0.148 -121.287 1.00 203.33 397 ASN B C 1
ATOM 9229 O O . ASN B 1 397 ? -62.727 0.488 -121.608 1.00 202.03 397 ASN B O 1
ATOM 9234 N N . GLU B 1 398 ? -63.824 -0.825 -120.144 1.00 203.35 398 GLU B N 1
ATOM 9235 C CA . GLU B 1 398 ? -62.738 -0.858 -119.173 1.00 199.53 398 GLU B CA 1
ATOM 9236 C C . GLU B 1 398 ? -61.954 -2.166 -119.183 1.00 194.64 398 GLU B C 1
ATOM 9237 O O . GLU B 1 398 ? -60.740 -2.151 -118.952 1.00 191.45 398 GLU B O 1
ATOM 9243 N N . GLU B 1 399 ? -62.611 -3.291 -119.466 1.00 189.64 399 GLU B N 1
ATOM 9244 C CA . GLU B 1 399 ? -61.937 -4.584 -119.413 1.00 180.76 399 GLU B CA 1
ATOM 9245 C C . GLU B 1 399 ? -61.134 -4.861 -120.680 1.00 192.70 399 GLU B C 1
ATOM 9246 O O . GLU B 1 399 ? -60.036 -5.430 -120.612 1.00 187.34 399 GLU B O 1
ATOM 9252 N N . ILE B 1 400 ? -61.663 -4.466 -121.840 1.00 200.58 400 ILE B N 1
ATOM 9253 C CA . ILE B 1 400 ? -60.981 -4.763 -123.095 1.00 195.43 400 ILE B CA 1
ATOM 9254 C C . ILE B 1 400 ? -59.675 -3.988 -123.203 1.00 195.93 400 ILE B C 1
ATOM 9255 O O . ILE B 1 400 ? -58.697 -4.492 -123.764 1.00 192.77 400 ILE B O 1
ATOM 9257 N N . GLU B 1 401 ? -59.619 -2.769 -122.659 1.00 201.22 401 GLU B N 1
ATOM 9258 C CA . GLU B 1 401 ? -58.377 -2.007 -122.709 1.00 199.05 401 GLU B CA 1
ATOM 9259 C C . GLU B 1 401 ? -57.308 -2.584 -121.789 1.00 187.14 401 GLU B C 1
ATOM 9260 O O . GLU B 1 401 ? -56.133 -2.233 -121.932 1.00 184.31 401 GLU B O 1
ATOM 9266 N N . LYS B 1 402 ? -57.688 -3.455 -120.853 1.00 188.91 402 LYS B N 1
ATOM 9267 C CA . LYS B 1 402 ? -56.737 -4.186 -120.022 1.00 181.59 402 LYS B CA 1
ATOM 9268 C C . LYS B 1 402 ? -56.321 -5.503 -120.668 1.00 175.78 402 LYS B C 1
ATOM 9269 O O . LYS B 1 402 ? -55.144 -5.889 -120.608 1.00 174.61 402 LYS B O 1
ATOM 9275 N N . LEU B 1 403 ? -57.276 -6.203 -121.287 1.00 178.41 403 LEU B N 1
ATOM 9276 C CA . LEU B 1 403 ? -56.924 -7.383 -122.068 1.00 176.43 403 LEU B CA 1
ATOM 9277 C C . LEU B 1 403 ? -55.990 -7.025 -123.217 1.00 175.42 403 LEU B C 1
ATOM 9278 O O . LEU B 1 403 ? -55.113 -7.819 -123.573 1.00 163.43 403 LEU B O 1
ATOM 9283 N N . ARG B 1 404 ? -56.146 -5.829 -123.792 1.00 179.00 404 ARG B N 1
ATOM 9284 C CA . ARG B 1 404 ? -55.223 -5.387 -124.832 1.00 175.36 404 ARG B CA 1
ATOM 9285 C C . ARG B 1 404 ? -53.831 -5.138 -124.265 1.00 168.58 404 ARG B C 1
ATOM 9286 O O . ARG B 1 404 ? -52.831 -5.453 -124.917 1.00 157.13 404 ARG B O 1
ATOM 9294 N N . ARG B 1 405 ? -53.745 -4.576 -123.055 1.00 169.54 405 ARG B N 1
ATOM 9295 C CA . ARG B 1 405 ? -52.447 -4.427 -122.402 1.00 158.27 405 ARG B CA 1
ATOM 9296 C C . ARG B 1 405 ? -51.775 -5.780 -122.218 1.00 148.47 405 ARG B C 1
ATOM 9297 O O . ARG B 1 405 ? -50.585 -5.946 -122.513 1.00 145.67 405 ARG B O 1
ATOM 9305 N N . GLN B 1 406 ? -52.531 -6.761 -121.721 1.00 152.11 406 GLN B N 1
ATOM 9306 C CA . GLN B 1 406 ? -51.959 -8.085 -121.486 1.00 151.99 406 GLN B CA 1
ATOM 9307 C C . GLN B 1 406 ? -51.530 -8.748 -122.792 1.00 152.47 406 GLN B C 1
ATOM 9308 O O . GLN B 1 406 ? -50.449 -9.350 -122.864 1.00 143.07 406 GLN B O 1
ATOM 9314 N N . LEU B 1 407 ? -52.351 -8.634 -123.839 1.00 157.44 407 LEU B N 1
ATOM 9315 C CA . LEU B 1 407 ? -51.994 -9.210 -125.132 1.00 154.86 407 LEU B CA 1
ATOM 9316 C C . LEU B 1 407 ? -50.753 -8.538 -125.709 1.00 154.74 407 LEU B C 1
ATOM 9317 O O . LEU B 1 407 ? -49.870 -9.212 -126.252 1.00 149.61 407 LEU B O 1
ATOM 9322 N N . ALA B 1 408 ? -50.665 -7.211 -125.596 1.00 150.10 408 ALA B N 1
ATOM 9323 C CA . ALA B 1 408 ? -49.508 -6.498 -126.124 1.00 147.67 408 ALA B CA 1
ATOM 9324 C C . ALA B 1 408 ? -48.243 -6.849 -125.353 1.00 138.27 408 ALA B C 1
ATOM 9325 O O . ALA B 1 408 ? -47.163 -6.962 -125.943 1.00 123.18 408 ALA B O 1
ATOM 9327 N N . GLU B 1 409 ? -48.354 -7.033 -124.034 1.00 143.84 409 GLU B N 1
ATOM 9328 C CA . GLU B 1 409 ? -47.179 -7.423 -123.262 1.00 138.22 409 GLU B CA 1
ATOM 9329 C C . GLU B 1 409 ? -46.740 -8.839 -123.612 1.00 135.07 409 GLU B C 1
ATOM 9330 O O . GLU B 1 409 ? -45.539 -9.111 -123.712 1.00 139.95 409 GLU B O 1
ATOM 9336 N N . ASN B 1 410 ? -47.696 -9.753 -123.811 1.00 132.74 410 ASN B N 1
ATOM 9337 C CA . ASN B 1 410 ? -47.343 -11.087 -124.290 1.00 139.65 410 ASN B CA 1
ATOM 9338 C C . ASN B 1 410 ? -46.647 -11.016 -125.645 1.00 138.22 410 ASN B C 1
ATOM 9339 O O . ASN B 1 410 ? -45.660 -11.723 -125.886 1.00 136.60 410 ASN B O 1
ATOM 9344 N N . GLN B 1 411 ? -47.143 -10.155 -126.535 1.00 138.08 411 GLN B N 1
ATOM 9345 C CA . GLN B 1 411 ? -46.561 -10.034 -127.868 1.00 132.95 411 GLN B CA 1
ATOM 9346 C C . GLN B 1 411 ? -45.133 -9.502 -127.800 1.00 129.24 411 GLN B C 1
ATOM 9347 O O . GLN B 1 411 ? -44.228 -10.032 -128.455 1.00 125.48 411 GLN B O 1
ATOM 9353 N N . LYS B 1 412 ? -44.911 -8.455 -127.002 1.00 129.61 412 LYS B N 1
ATOM 9354 C CA . LYS B 1 412 ? -43.565 -7.906 -126.858 1.00 117.40 412 LYS B CA 1
ATOM 9355 C C . LYS B 1 412 ? -42.624 -8.886 -126.165 1.00 111.85 412 LYS B C 1
ATOM 9356 O O . LYS B 1 412 ? -41.441 -8.962 -126.520 1.00 132.36 412 LYS B O 1
ATOM 9362 N N . GLU B 1 413 ? -43.128 -9.662 -125.203 1.00 106.68 413 GLU B N 1
ATOM 9363 C CA . GLU B 1 413 ? -42.295 -10.673 -124.563 1.00 117.31 413 GLU B CA 1
ATOM 9364 C C . GLU B 1 413 ? -41.898 -11.762 -125.550 1.00 115.06 413 GLU B C 1
ATOM 9365 O O . GLU B 1 413 ? -40.756 -12.234 -125.532 1.00 119.24 413 GLU B O 1
ATOM 9371 N N . MET B 1 414 ? -42.823 -12.170 -126.424 1.00 119.82 414 MET B N 1
ATOM 9372 C CA . MET B 1 414 ? -42.471 -13.142 -127.456 1.00 128.77 414 MET B CA 1
ATOM 9373 C C . MET B 1 414 ? -41.478 -12.554 -128.451 1.00 131.98 414 MET B C 1
ATOM 9374 O O . MET B 1 414 ? -40.589 -13.261 -128.940 1.00 138.52 414 MET B O 1
ATOM 9379 N N . GLU B 1 415 ? -41.618 -11.265 -128.771 1.00 127.39 415 GLU B N 1
ATOM 9380 C CA . GLU B 1 415 ? -40.647 -10.615 -129.645 1.00 114.11 415 GLU B CA 1
ATOM 9381 C C . GLU B 1 415 ? -39.264 -10.578 -129.008 1.00 110.97 415 GLU B C 1
ATOM 9382 O O . GLU B 1 415 ? -38.251 -10.667 -129.712 1.00 117.27 415 GLU B O 1
ATOM 9388 N N . GLU B 1 416 ? -39.203 -10.443 -127.682 1.00 112.15 416 GLU B N 1
ATOM 9389 C CA . GLU B 1 416 ? -37.926 -10.490 -126.979 1.00 95.27 416 GLU B CA 1
ATOM 9390 C C . GLU B 1 416 ? -37.404 -11.912 -126.800 1.00 106.46 416 GLU B C 1
ATOM 9391 O O . GLU B 1 416 ? -36.199 -12.090 -126.593 1.00 106.83 416 GLU B O 1
ATOM 9397 N N . MET B 1 417 ? -38.276 -12.921 -126.870 1.00 119.89 417 MET B N 1
ATOM 9398 C CA . MET B 1 417 ? -37.828 -14.305 -126.740 1.00 120.97 417 MET B CA 1
ATOM 9399 C C . MET B 1 417 ? -36.939 -14.708 -127.911 1.00 114.52 417 MET B C 1
ATOM 9400 O O . MET B 1 417 ? -35.801 -15.153 -127.721 1.00 108.01 417 MET B O 1
ATOM 9405 N N . GLU B 1 418 ? -37.447 -14.563 -129.133 1.00 120.66 418 GLU B N 1
ATOM 9406 C CA . GLU B 1 418 ? -36.705 -14.925 -130.334 1.00 122.76 418 GLU B CA 1
ATOM 9407 C C . GLU B 1 418 ? -35.632 -13.910 -130.702 1.00 122.79 418 GLU B C 1
ATOM 9408 O O . GLU B 1 418 ? -34.970 -14.079 -131.732 1.00 124.63 418 GLU B O 1
ATOM 9414 N N . LYS B 1 419 ? -35.441 -12.869 -129.897 1.00 113.46 419 LYS B N 1
ATOM 9415 C CA . LYS B 1 419 ? -34.469 -11.829 -130.194 1.00 99.82 419 LYS B CA 1
ATOM 9416 C C . LYS B 1 419 ? -33.117 -12.181 -129.589 1.00 88.54 419 LYS B C 1
ATOM 9417 O O . LYS B 1 419 ? -33.035 -12.677 -128.461 1.00 104.87 419 LYS B O 1
ATOM 9423 N N . SER B 1 420 ? -32.057 -11.924 -130.350 1.00 90.85 420 SER B N 1
ATOM 9424 C CA . SER B 1 420 ? -30.710 -12.259 -129.922 1.00 85.15 420 SER B CA 1
ATOM 9425 C C . SER B 1 420 ? -30.179 -11.223 -128.935 1.00 85.12 420 SER B C 1
ATOM 9426 O O . SER B 1 420 ? -30.669 -10.094 -128.849 1.00 89.68 420 SER B O 1
ATOM 9429 N N . TRP B 1 421 ? -29.156 -11.630 -128.180 1.00 76.69 421 TRP B N 1
ATOM 9430 C CA . TRP B 1 421 ? -28.534 -10.725 -127.218 1.00 90.43 421 TRP B CA 1
ATOM 9431 C C . TRP B 1 421 ? -27.832 -9.571 -127.923 1.00 84.48 421 TRP B C 1
ATOM 9432 O O . TRP B 1 421 ? -27.876 -8.426 -127.451 1.00 83.16 421 TRP B O 1
ATOM 9443 N N . GLN B 1 422 ? -27.168 -9.860 -129.047 1.00 92.81 422 GLN B N 1
ATOM 9444 C CA . GLN B 1 422 ? -26.596 -8.809 -129.881 1.00 85.16 422 GLN B CA 1
ATOM 9445 C C . GLN B 1 422 ? -27.637 -7.750 -130.213 1.00 91.33 422 GLN B C 1
ATOM 9446 O O . GLN B 1 422 ? -27.394 -6.547 -130.059 1.00 89.39 422 GLN B O 1
ATOM 9452 N N . GLN B 1 423 ? -28.811 -8.188 -130.673 1.00 85.83 423 GLN B N 1
ATOM 9453 C CA . GLN B 1 423 ? -29.850 -7.243 -131.059 1.00 77.28 423 GLN B CA 1
ATOM 9454 C C . GLN B 1 423 ? -30.342 -6.445 -129.860 1.00 88.27 423 GLN B C 1
ATOM 9455 O O . GLN B 1 423 ? -30.589 -5.241 -129.972 1.00 88.99 423 GLN B O 1
ATOM 9461 N N . LYS B 1 424 ? -30.472 -7.092 -128.699 1.00 90.59 424 LYS B N 1
ATOM 9462 C CA . LYS B 1 424 ? -30.917 -6.383 -127.503 1.00 85.72 424 LYS B CA 1
ATOM 9463 C C . LYS B 1 424 ? -29.940 -5.277 -127.123 1.00 78.97 424 LYS B C 1
ATOM 9464 O O . LYS B 1 424 ? -30.336 -4.117 -126.935 1.00 81.69 424 LYS B O 1
ATOM 9470 N N . ILE B 1 425 ? -28.654 -5.618 -127.005 1.00 74.75 425 ILE B N 1
ATOM 9471 C CA . ILE B 1 425 ? -27.679 -4.624 -126.567 1.00 86.43 425 ILE B CA 1
ATOM 9472 C C . ILE B 1 425 ? -27.527 -3.524 -127.610 1.00 84.08 425 ILE B C 1
ATOM 9473 O O . ILE B 1 425 ? -27.388 -2.345 -127.264 1.00 86.69 425 ILE B O 1
ATOM 9478 N N . ALA B 1 426 ? -27.596 -3.873 -128.899 1.00 77.57 426 ALA B N 1
ATOM 9479 C CA . ALA B 1 426 ? -27.472 -2.855 -129.938 1.00 82.94 426 ALA B CA 1
ATOM 9480 C C . ALA B 1 426 ? -28.677 -1.920 -129.949 1.00 79.15 426 ALA B C 1
ATOM 9481 O O . ALA B 1 426 ? -28.521 -0.699 -130.071 1.00 80.38 426 ALA B O 1
ATOM 9483 N N . GLU B 1 427 ? -29.887 -2.472 -129.814 1.00 79.15 427 GLU B N 1
ATOM 9484 C CA . GLU B 1 427 ? -31.086 -1.641 -129.803 1.00 70.65 427 GLU B CA 1
ATOM 9485 C C . GLU B 1 427 ? -31.108 -0.720 -128.592 1.00 63.48 427 GLU B C 1
ATOM 9486 O O . GLU B 1 427 ? -31.533 0.437 -128.695 1.00 74.47 427 GLU B O 1
ATOM 9492 N N . GLU B 1 428 ? -30.657 -1.209 -127.433 1.00 60.76 428 GLU B N 1
ATOM 9493 C CA . GLU B 1 428 ? -30.636 -0.334 -126.266 1.00 76.02 428 GLU B CA 1
ATOM 9494 C C . GLU B 1 428 ? -29.529 0.709 -126.370 1.00 69.10 428 GLU B C 1
ATOM 9495 O O . GLU B 1 428 ? -29.716 1.849 -125.928 1.00 71.02 428 GLU B O 1
ATOM 9501 N N . ALA B 1 429 ? -28.383 0.356 -126.959 1.00 78.79 429 ALA B N 1
ATOM 9502 C CA . ALA B 1 429 ? -27.351 1.351 -127.219 1.00 78.01 429 ALA B CA 1
ATOM 9503 C C . ALA B 1 429 ? -27.803 2.389 -128.235 1.00 72.20 429 ALA B C 1
ATOM 9504 O O . ALA B 1 429 ? -27.277 3.507 -128.237 1.00 58.66 429 ALA B O 1
ATOM 9506 N N . ALA B 1 430 ? -28.760 2.043 -129.100 1.00 71.04 430 ALA B N 1
ATOM 9507 C CA . ALA B 1 430 ? -29.314 3.031 -130.019 1.00 73.17 430 ALA B CA 1
ATOM 9508 C C . ALA B 1 430 ? -30.087 4.116 -129.280 1.00 83.62 430 ALA B C 1
ATOM 9509 O O . ALA B 1 430 ? -30.187 5.246 -129.770 1.00 88.74 430 ALA B O 1
ATOM 9511 N N . LYS B 1 431 ? -30.635 3.799 -128.110 1.00 87.98 431 LYS B N 1
ATOM 9512 C CA . LYS B 1 431 ? -31.368 4.780 -127.317 1.00 83.50 431 LYS B CA 1
ATOM 9513 C C . LYS B 1 431 ? -30.412 5.756 -126.638 1.00 94.56 431 LYS B C 1
ATOM 9514 O O . LYS B 1 431 ? -29.980 5.533 -125.507 1.00 87.52 431 LYS B O 1
ATOM 9520 N N . ALA B 1 436 ? -22.676 9.035 -122.259 1.00 134.89 436 ALA B N 1
ATOM 9521 C CA . ALA B 1 436 ? -21.985 8.606 -121.050 1.00 139.38 436 ALA B CA 1
ATOM 9522 C C . ALA B 1 436 ? -20.637 9.306 -120.914 1.00 137.12 436 ALA B C 1
ATOM 9523 O O . ALA B 1 436 ? -20.097 9.423 -119.814 1.00 121.06 436 ALA B O 1
ATOM 9525 N N . SER B 1 437 ? -20.097 9.770 -122.042 1.00 147.60 437 SER B N 1
ATOM 9526 C CA . SER B 1 437 ? -18.825 10.481 -122.039 1.00 144.89 437 SER B CA 1
ATOM 9527 C C . SER B 1 437 ? -18.953 11.921 -121.563 1.00 149.32 437 SER B C 1
ATOM 9528 O O . SER B 1 437 ? -17.930 12.560 -121.297 1.00 146.64 437 SER B O 1
ATOM 9531 N N . GLU B 1 438 ? -20.174 12.452 -121.465 1.00 157.92 438 GLU B N 1
ATOM 9532 C CA . GLU B 1 438 ? -20.349 13.748 -120.820 1.00 151.52 438 GLU B CA 1
ATOM 9533 C C . GLU B 1 438 ? -19.954 13.680 -119.353 1.00 136.02 438 GLU B C 1
ATOM 9534 O O . GLU B 1 438 ? -19.553 14.692 -118.770 1.00 126.92 438 GLU B O 1
ATOM 9536 N N . LYS B 1 439 ? -20.038 12.492 -118.750 1.00 133.11 439 LYS B N 1
ATOM 9537 C CA . LYS B 1 439 ? -19.605 12.322 -117.368 1.00 129.71 439 LYS B CA 1
ATOM 9538 C C . LYS B 1 439 ? -18.092 12.467 -117.242 1.00 132.37 439 LYS B C 1
ATOM 9539 O O . LYS B 1 439 ? -17.598 13.168 -116.353 1.00 128.03 439 LYS B O 1
ATOM 9545 N N . VAL B 1 440 ? -17.335 11.821 -118.133 1.00 130.47 440 VAL B N 1
ATOM 9546 C CA . VAL B 1 440 ? -15.879 11.890 -118.030 1.00 129.36 440 VAL B CA 1
ATOM 9547 C C . VAL B 1 440 ? -15.371 13.254 -118.489 1.00 123.10 440 VAL B C 1
ATOM 9548 O O . VAL B 1 440 ? -14.407 13.790 -117.930 1.00 119.26 440 VAL B O 1
ATOM 9552 N N . GLU B 1 441 ? -16.019 13.852 -119.493 1.00 123.57 441 GLU B N 1
ATOM 9553 C CA . GLU B 1 441 ? -15.663 15.216 -119.870 1.00 131.22 441 GLU B CA 1
ATOM 9554 C C . GLU B 1 441 ? -15.996 16.204 -118.759 1.00 119.97 441 GLU B C 1
ATOM 9555 O O . GLU B 1 441 ? -15.275 17.189 -118.569 1.00 122.96 441 GLU B O 1
ATOM 9561 N N . MET B 1 442 ? -17.071 15.950 -118.012 1.00 116.52 442 MET B N 1
ATOM 9562 C CA . MET B 1 442 ? -17.385 16.764 -116.844 1.00 116.94 442 MET B CA 1
ATOM 9563 C C . MET B 1 442 ? -16.325 16.603 -115.763 1.00 105.78 442 MET B C 1
ATOM 9564 O O . MET B 1 442 ? -15.877 17.593 -115.173 1.00 101.75 442 MET B O 1
ATOM 9569 N N . GLU B 1 443 ? -15.914 15.362 -115.490 1.00 108.63 443 GLU B N 1
ATOM 9570 C CA . GLU B 1 443 ? -14.835 15.123 -114.536 1.00 112.84 443 GLU B CA 1
ATOM 9571 C C . GLU B 1 443 ? -13.546 15.805 -114.971 1.00 94.65 443 GLU B C 1
ATOM 9572 O O . GLU B 1 443 ? -12.759 16.244 -114.125 1.00 91.95 443 GLU B O 1
ATOM 9578 N N . ALA B 1 444 ? -13.309 15.894 -116.280 1.00 103.32 444 ALA B N 1
ATOM 9579 C CA . ALA B 1 444 ? -12.100 16.547 -116.773 1.00 113.55 444 ALA B CA 1
ATOM 9580 C C . ALA B 1 444 ? -12.188 18.061 -116.614 1.00 103.97 444 ALA B C 1
ATOM 9581 O O . ALA B 1 444 ? -11.279 18.690 -116.061 1.00 88.21 444 ALA B O 1
ATOM 9583 N N . LYS B 1 445 ? -13.280 18.664 -117.091 1.00 99.61 445 LYS B N 1
ATOM 9584 C CA . LYS B 1 445 ? -13.438 20.111 -117.001 1.00 95.60 445 LYS B CA 1
ATOM 9585 C C . LYS B 1 445 ? -13.676 20.591 -115.574 1.00 89.48 445 LYS B C 1
ATOM 9586 O O . LYS B 1 445 ? -13.628 21.802 -115.333 1.00 87.18 445 LYS B O 1
ATOM 9592 N N . LYS B 1 446 ? -13.934 19.682 -114.628 1.00 90.02 446 LYS B N 1
ATOM 9593 C CA . LYS B 1 446 ? -13.923 20.050 -113.217 1.00 86.38 446 LYS B CA 1
ATOM 9594 C C . LYS B 1 446 ? -12.538 20.449 -112.728 1.00 90.01 446 LYS B C 1
ATOM 9595 O O . LYS B 1 446 ? -12.416 20.951 -111.605 1.00 76.69 446 LYS B O 1
ATOM 9601 N N . LYS B 1 447 ? -11.500 20.236 -113.535 1.00 96.97 447 LYS B N 1
ATOM 9602 C CA . LYS B 1 447 ? -10.133 20.587 -113.185 1.00 92.18 447 LYS B CA 1
ATOM 9603 C C . LYS B 1 447 ? -9.665 21.869 -113.862 1.00 80.93 447 LYS B C 1
ATOM 9604 O O . LYS B 1 447 ? -8.482 22.209 -113.770 1.00 77.17 447 LYS B O 1
ATOM 9610 N N . LYS B 1 448 ? -10.557 22.583 -114.535 1.00 83.03 448 LYS B N 1
ATOM 9611 C CA . LYS B 1 448 ? -10.167 23.775 -115.282 1.00 79.49 448 LYS B CA 1
ATOM 9612 C C . LYS B 1 448 ? -10.993 25.006 -114.941 1.00 88.58 448 LYS B C 1
ATOM 9613 O O . LYS B 1 448 ? -10.435 26.102 -114.850 1.00 87.80 448 LYS B O 1
ATOM 9619 N N . MET B 1 449 ? -12.301 24.858 -114.757 1.00 91.10 449 MET B N 1
ATOM 9620 C CA . MET B 1 449 ? -13.189 25.988 -114.532 1.00 93.18 449 MET B CA 1
ATOM 9621 C C . MET B 1 449 ? -13.799 25.918 -113.139 1.00 82.19 449 MET B C 1
ATOM 9622 O O . MET B 1 449 ? -14.004 24.833 -112.586 1.00 76.77 449 MET B O 1
ATOM 9627 N N . CYS B 1 450 ? -14.088 27.091 -112.581 1.00 80.42 450 CYS B N 1
ATOM 9628 C CA . CYS B 1 450 ? -14.785 27.162 -111.305 1.00 72.87 450 CYS B CA 1
ATOM 9629 C C . CYS B 1 450 ? -16.168 26.535 -111.429 1.00 72.52 450 CYS B C 1
ATOM 9630 O O . CYS B 1 450 ? -16.813 26.600 -112.480 1.00 67.95 450 CYS B O 1
ATOM 9633 N N . HIS B 1 451 ? -16.628 25.922 -110.342 1.00 75.78 451 HIS B N 1
ATOM 9634 C CA . HIS B 1 451 ? -17.867 25.161 -110.391 1.00 69.14 451 HIS B CA 1
ATOM 9635 C C . HIS B 1 451 ? -18.415 24.990 -108.982 1.00 71.22 451 HIS B C 1
ATOM 9636 O O . HIS B 1 451 ? -17.676 25.032 -107.995 1.00 67.52 451 HIS B O 1
ATOM 9643 N N . LEU B 1 452 ? -19.729 24.789 -108.910 1.00 66.87 452 LEU B N 1
ATOM 9644 C CA . LEU B 1 452 ? -20.437 24.533 -107.663 1.00 61.57 452 LEU B CA 1
ATOM 9645 C C . LEU B 1 452 ? -20.898 23.082 -107.666 1.00 49.86 452 LEU B C 1
ATOM 9646 O O . LEU B 1 452 ? -21.625 22.666 -108.574 1.00 63.67 452 LEU B O 1
ATOM 9651 N N . TRP B 1 453 ? -20.480 22.315 -106.662 1.00 58.56 453 TRP B N 1
ATOM 9652 C CA . TRP B 1 453 ? -20.851 20.910 -106.576 1.00 65.32 453 TRP B CA 1
ATOM 9653 C C . TRP B 1 453 ? -21.861 20.684 -105.456 1.00 68.70 453 TRP B C 1
ATOM 9654 O O . TRP B 1 453 ? -21.950 21.455 -104.497 1.00 65.49 453 TRP B O 1
ATOM 9665 N N . ASN B 1 454 ? -22.618 19.596 -105.596 1.00 70.27 454 ASN B N 1
ATOM 9666 C CA . ASN B 1 454 ? -23.822 19.374 -104.805 1.00 58.03 454 ASN B CA 1
ATOM 9667 C C . ASN B 1 454 ? -23.505 19.107 -103.337 1.00 62.17 454 ASN B C 1
ATOM 9668 O O . ASN B 1 454 ? -22.491 18.495 -102.993 1.00 68.60 454 ASN B O 1
ATOM 9673 N N . LEU B 1 455 ? -24.407 19.566 -102.468 1.00 72.16 455 LEU B N 1
ATOM 9674 C CA . LEU B 1 455 ? -24.330 19.328 -101.025 1.00 71.66 455 LEU B CA 1
ATOM 9675 C C . LEU B 1 455 ? -25.757 19.081 -100.541 1.00 71.34 455 LEU B C 1
ATOM 9676 O O . LEU B 1 455 ? -26.520 20.029 -100.335 1.00 64.48 455 LEU B O 1
ATOM 9681 N N . ASN B 1 456 ? -26.114 17.812 -100.363 1.00 72.37 456 ASN B N 1
ATOM 9682 C CA . ASN B 1 456 ? -27.489 17.409 -100.113 1.00 78.78 456 ASN B CA 1
ATOM 9683 C C . ASN B 1 456 ? -27.648 16.823 -98.715 1.00 79.98 456 ASN B C 1
ATOM 9684 O O . ASN B 1 456 ? -26.686 16.366 -98.092 1.00 72.80 456 ASN B O 1
ATOM 9689 N N . GLU B 1 457 ? -28.894 16.854 -98.230 1.00 89.86 457 GLU B N 1
ATOM 9690 C CA . GLU B 1 457 ? -29.227 16.242 -96.947 1.00 89.17 457 GLU B CA 1
ATOM 9691 C C . GLU B 1 457 ? -28.819 14.773 -96.909 1.00 81.63 457 GLU B C 1
ATOM 9692 O O . GLU B 1 457 ? -28.315 14.287 -95.890 1.00 72.03 457 GLU B O 1
ATOM 9698 N N . ASP B 1 458 ? -29.025 14.054 -98.006 1.00 75.79 458 ASP B N 1
ATOM 9699 C CA . ASP B 1 458 ? -28.584 12.668 -98.095 1.00 64.95 458 ASP B CA 1
ATOM 9700 C C . ASP B 1 458 ? -27.083 12.636 -98.356 1.00 67.08 458 ASP B C 1
ATOM 9701 O O . ASP B 1 458 ? -26.629 13.199 -99.359 1.00 79.37 458 ASP B O 1
ATOM 9706 N N . PRO B 1 459 ? -26.282 12.009 -97.487 1.00 81.44 459 PRO B N 1
ATOM 9707 C CA . PRO B 1 459 ? -24.834 11.950 -97.755 1.00 75.98 459 PRO B CA 1
ATOM 9708 C C . PRO B 1 459 ? -24.495 11.180 -99.018 1.00 69.21 459 PRO B C 1
ATOM 9709 O O . PRO B 1 459 ? -23.543 11.537 -99.722 1.00 64.54 459 PRO B O 1
ATOM 9713 N N . ALA B 1 460 ? -25.256 10.129 -99.329 1.00 61.59 460 ALA B N 1
ATOM 9714 C CA . ALA B 1 460 ? -25.023 9.358 -100.542 1.00 73.13 460 ALA B CA 1
ATOM 9715 C C . ALA B 1 460 ? -25.345 10.139 -101.809 1.00 73.38 460 ALA B C 1
ATOM 9716 O O . ALA B 1 460 ? -25.062 9.648 -102.908 1.00 75.12 460 ALA B O 1
ATOM 9718 N N . LEU B 1 461 ? -25.925 11.332 -101.685 1.00 68.96 461 LEU B N 1
ATOM 9719 C CA . LEU B 1 461 ? -26.278 12.160 -102.829 1.00 61.54 461 LEU B CA 1
ATOM 9720 C C . LEU B 1 461 ? -25.461 13.446 -102.891 1.00 73.78 461 LEU B C 1
ATOM 9721 O O . LEU B 1 461 ? -25.753 14.316 -103.718 1.00 70.96 461 LEU B O 1
ATOM 9726 N N . THR B 1 462 ? -24.450 13.585 -102.038 1.00 69.41 462 THR B N 1
ATOM 9727 C CA . THR B 1 462 ? -23.590 14.760 -102.056 1.00 66.12 462 THR B CA 1
ATOM 9728 C C . THR B 1 462 ? -22.538 14.621 -103.150 1.00 76.18 462 THR B C 1
ATOM 9729 O O . THR B 1 462 ? -22.008 13.531 -103.384 1.00 80.67 462 THR B O 1
ATOM 9733 N N . ASN B 1 463 ? -22.252 15.735 -103.829 1.00 76.67 463 ASN B N 1
ATOM 9734 C CA . ASN B 1 463 ? -21.283 15.779 -104.924 1.00 68.71 463 ASN B CA 1
ATOM 9735 C C . ASN B 1 463 ? -21.694 14.837 -106.056 1.00 64.18 463 ASN B C 1
ATOM 9736 O O . ASN B 1 463 ? -20.932 13.966 -106.482 1.00 59.98 463 ASN B O 1
ATOM 9741 N N . VAL B 1 464 ? -22.918 15.018 -106.541 1.00 65.76 464 VAL B N 1
ATOM 9742 C CA . VAL B 1 464 ? -23.439 14.252 -107.661 1.00 70.59 464 VAL B CA 1
ATOM 9743 C C . VAL B 1 464 ? -23.672 15.131 -108.883 1.00 68.81 464 VAL B C 1
ATOM 9744 O O . VAL B 1 464 ? -23.352 14.736 -110.006 1.00 64.77 464 VAL B O 1
ATOM 9748 N N . ILE B 1 465 ? -24.219 16.326 -108.684 1.00 67.34 465 ILE B N 1
ATOM 9749 C CA . ILE B 1 465 ? -24.394 17.291 -109.758 1.00 71.51 465 ILE B CA 1
ATOM 9750 C C . ILE B 1 465 ? -23.356 18.392 -109.591 1.00 68.36 465 ILE B C 1
ATOM 9751 O O . ILE B 1 465 ? -22.782 18.589 -108.515 1.00 62.76 465 ILE B O 1
ATOM 9756 N N . VAL B 1 466 ? -23.113 19.117 -110.679 1.00 71.20 466 VAL B N 1
ATOM 9757 C CA . VAL B 1 466 ? -22.150 20.212 -110.676 1.00 62.78 466 VAL B CA 1
ATOM 9758 C C . VAL B 1 466 ? -22.545 21.206 -111.759 1.00 62.74 466 VAL B C 1
ATOM 9759 O O . VAL B 1 466 ? -22.967 20.822 -112.854 1.00 70.29 466 VAL B O 1
ATOM 9763 N N . HIS B 1 467 ? -22.423 22.491 -111.437 1.00 58.86 467 HIS B N 1
ATOM 9764 C CA . HIS B 1 467 ? -22.708 23.578 -112.364 1.00 62.97 467 HIS B CA 1
ATOM 9765 C C . HIS B 1 467 ? -21.432 24.379 -112.571 1.00 74.90 467 HIS B C 1
ATOM 9766 O O . HIS B 1 467 ? -20.891 24.946 -111.615 1.00 84.36 467 HIS B O 1
ATOM 9773 N N . PHE B 1 468 ? -20.954 24.423 -113.810 1.00 79.55 468 PHE B N 1
ATOM 9774 C CA . PHE B 1 468 ? -19.697 25.084 -114.126 1.00 75.26 468 PHE B CA 1
ATOM 9775 C C . PHE B 1 468 ? -19.916 26.571 -114.359 1.00 72.40 468 PHE B C 1
ATOM 9776 O O . PHE B 1 468 ? -20.882 26.978 -115.011 1.00 72.84 468 PHE B O 1
ATOM 9784 N N . ILE B 1 469 ? -19.011 27.378 -113.813 1.00 75.25 469 ILE B N 1
ATOM 9785 C CA . ILE B 1 469 ? -19.052 28.830 -113.953 1.00 85.57 469 ILE B CA 1
ATOM 9786 C C . ILE B 1 469 ? -18.119 29.208 -115.102 1.00 94.61 469 ILE B C 1
ATOM 9787 O O . ILE B 1 469 ? -16.892 29.080 -114.955 1.00 90.73 469 ILE B O 1
ATOM 9792 N N . PRO B 1 470 ? -18.640 29.649 -116.247 1.00 81.06 470 PRO B N 1
ATOM 9793 C CA . PRO B 1 470 ? -17.766 30.086 -117.343 1.00 84.53 470 PRO B CA 1
ATOM 9794 C C . PRO B 1 470 ? -16.904 31.263 -116.923 1.00 85.59 470 PRO B C 1
ATOM 9795 O O . PRO B 1 470 ? -17.152 31.937 -115.924 1.00 84.84 470 PRO B O 1
ATOM 9799 N N . VAL B 1 471 ? -15.868 31.523 -117.723 1.00 76.39 471 VAL B N 1
ATOM 9800 C CA . VAL B 1 471 ? -14.967 32.645 -117.453 1.00 75.23 471 VAL B CA 1
ATOM 9801 C C . VAL B 1 471 ? -15.603 34.015 -117.647 1.00 82.07 471 VAL B C 1
ATOM 9802 O O . VAL B 1 471 ? -14.965 35.025 -117.325 1.00 89.47 471 VAL B O 1
ATOM 9806 N N . GLY B 1 472 ? -16.841 34.099 -118.137 1.00 76.89 472 GLY B N 1
ATOM 9807 C CA . GLY B 1 472 ? -17.517 35.365 -118.287 1.00 92.49 472 GLY B CA 1
ATOM 9808 C C . GLY B 1 472 ? -18.599 35.588 -117.246 1.00 96.91 472 GLY B C 1
ATOM 9809 O O . GLY B 1 472 ? -18.570 35.041 -116.133 1.00 95.54 472 GLY B O 1
ATOM 9810 N N . GLU B 1 473 ? -19.575 36.415 -117.616 1.00 94.02 473 GLU B N 1
ATOM 9811 C CA . GLU B 1 473 ? -20.698 36.730 -116.740 1.00 100.17 473 GLU B CA 1
ATOM 9812 C C . GLU B 1 473 ? -21.880 35.823 -117.066 1.00 102.67 473 GLU B C 1
ATOM 9813 O O . GLU B 1 473 ? -22.260 35.683 -118.233 1.00 91.34 473 GLU B O 1
ATOM 9819 N N . SER B 1 474 ? -22.451 35.196 -116.039 1.00 107.49 474 SER B N 1
ATOM 9820 C CA . SER B 1 474 ? -23.516 34.221 -116.222 1.00 98.58 474 SER B CA 1
ATOM 9821 C C . SER B 1 474 ? -24.674 34.532 -115.285 1.00 95.18 474 SER B C 1
ATOM 9822 O O . SER B 1 474 ? -24.518 35.225 -114.278 1.00 97.14 474 SER B O 1
ATOM 9825 N N . VAL B 1 475 ? -25.844 34.003 -115.635 1.00 93.33 475 VAL B N 1
ATOM 9826 C CA . VAL B 1 475 ? -27.070 34.197 -114.873 1.00 91.31 475 VAL B CA 1
ATOM 9827 C C . VAL B 1 475 ? -27.572 32.833 -114.424 1.00 89.40 475 VAL B C 1
ATOM 9828 O O . VAL B 1 475 ? -27.643 31.897 -115.229 1.00 88.54 475 VAL B O 1
ATOM 9832 N N . VAL B 1 476 ? -27.914 32.722 -113.144 1.00 91.61 476 VAL B N 1
ATOM 9833 C CA . VAL B 1 476 ? -28.471 31.503 -112.570 1.00 87.95 476 VAL B CA 1
ATOM 9834 C C . VAL B 1 476 ? -29.954 31.727 -112.316 1.00 91.59 476 VAL B C 1
ATOM 9835 O O . VAL B 1 476 ? -30.354 32.786 -111.819 1.00 96.85 476 VAL B O 1
ATOM 9839 N N . GLY B 1 477 ? -30.769 30.738 -112.665 1.00 87.85 477 GLY B N 1
ATOM 9840 C CA . GLY B 1 477 ? -32.196 30.850 -112.448 1.00 93.09 477 GLY B CA 1
ATOM 9841 C C . GLY B 1 477 ? -32.936 29.680 -113.063 1.00 84.76 477 GLY B C 1
ATOM 9842 O O . GLY B 1 477 ? -32.339 28.677 -113.460 1.00 99.41 477 GLY B O 1
ATOM 9843 N N . ASN B 1 478 ? -34.259 29.837 -113.132 1.00 75.69 478 ASN B N 1
ATOM 9844 C CA . ASN B 1 478 ? -35.114 28.790 -113.680 1.00 85.63 478 ASN B CA 1
ATOM 9845 C C . ASN B 1 478 ? -35.154 28.844 -115.203 1.00 95.53 478 ASN B C 1
ATOM 9846 O O . ASN B 1 478 ? -35.153 27.800 -115.864 1.00 95.74 478 ASN B O 1
ATOM 9851 N N . LYS B 1 479 ? -35.187 30.044 -115.773 1.00 97.97 479 LYS B N 1
ATOM 9852 C CA . LYS B 1 479 ? -35.240 30.208 -117.222 1.00 99.65 479 LYS B CA 1
ATOM 9853 C C . LYS B 1 479 ? -34.250 31.269 -117.694 1.00 103.11 479 LYS B C 1
ATOM 9854 O O . LYS B 1 479 ? -33.680 31.160 -118.780 1.00 78.81 479 LYS B O 1
ATOM 9860 N N . ASN B 1 485 ? -23.045 30.464 -120.534 1.00 84.19 485 ASN B N 1
ATOM 9861 C CA . ASN B 1 485 ? -23.440 31.833 -120.226 1.00 97.15 485 ASN B CA 1
ATOM 9862 C C . ASN B 1 485 ? -24.676 31.853 -119.329 1.00 99.83 485 ASN B C 1
ATOM 9863 O O . ASN B 1 485 ? -24.986 32.867 -118.704 1.00 85.83 485 ASN B O 1
ATOM 9868 N N . PHE B 1 486 ? -25.378 30.724 -119.261 1.00 102.66 486 PHE B N 1
ATOM 9869 C CA . PHE B 1 486 ? -26.559 30.591 -118.418 1.00 99.74 486 PHE B CA 1
ATOM 9870 C C . PHE B 1 486 ? -26.446 29.313 -117.603 1.00 102.59 486 PHE B C 1
ATOM 9871 O O . PHE B 1 486 ? -26.299 28.224 -118.168 1.00 103.01 486 PHE B O 1
ATOM 9879 N N . ILE B 1 487 ? -26.514 29.448 -116.282 1.00 94.31 487 ILE B N 1
ATOM 9880 C CA . ILE B 1 487 ? -26.545 28.314 -115.368 1.00 88.24 487 ILE B CA 1
ATOM 9881 C C . ILE B 1 487 ? -27.993 28.080 -114.960 1.00 98.11 487 ILE B C 1
ATOM 9882 O O . ILE B 1 487 ? -28.717 29.031 -114.640 1.00 96.09 487 ILE B O 1
ATOM 9887 N N . GLN B 1 488 ? -28.421 26.822 -114.977 1.00 100.58 488 GLN B N 1
ATOM 9888 C CA . GLN B 1 488 ? -29.813 26.472 -114.732 1.00 92.70 488 GLN B CA 1
ATOM 9889 C C . GLN B 1 488 ? -29.960 25.781 -113.384 1.00 87.36 488 GLN B C 1
ATOM 9890 O O . GLN B 1 488 ? -29.168 24.900 -113.034 1.00 92.27 488 GLN B O 1
ATOM 9896 N N . MET B 1 489 ? -30.985 26.187 -112.631 1.00 105.41 489 MET B N 1
ATOM 9897 C CA . MET B 1 489 ? -31.331 25.573 -111.345 1.00 68.32 489 MET B CA 1
ATOM 9898 C C . MET B 1 489 ? -32.855 25.557 -111.243 1.00 81.02 489 MET B C 1
ATOM 9899 O O . MET B 1 489 ? -33.459 26.488 -110.707 1.00 83.61 489 MET B O 1
ATOM 9904 N N . SER B 1 490 ? -33.476 24.503 -111.761 1.00 84.36 490 SER B N 1
ATOM 9905 C CA . SER B 1 490 ? -34.909 24.370 -111.567 1.00 81.02 490 SER B CA 1
ATOM 9906 C C . SER B 1 490 ? -35.195 23.792 -110.183 1.00 84.22 490 SER B C 1
ATOM 9907 O O . SER B 1 490 ? -34.335 23.177 -109.548 1.00 84.86 490 SER B O 1
ATOM 9910 N N . GLY B 1 491 ? -36.416 24.015 -109.708 1.00 78.64 491 GLY B N 1
ATOM 9911 C CA . GLY B 1 491 ? -36.796 23.527 -108.398 1.00 67.73 491 GLY B CA 1
ATOM 9912 C C . GLY B 1 491 ? -37.324 24.600 -107.469 1.00 73.46 491 GLY B C 1
ATOM 9913 O O . GLY B 1 491 ? -37.728 25.678 -107.917 1.00 80.31 491 GLY B O 1
ATOM 9914 N N . LEU B 1 492 ? -37.317 24.313 -106.170 1.00 70.50 492 LEU B N 1
ATOM 9915 C CA . LEU B 1 492 ? -37.892 25.221 -105.188 1.00 87.85 492 LEU B CA 1
ATOM 9916 C C . LEU B 1 492 ? -37.131 26.541 -105.135 1.00 81.57 492 LEU B C 1
ATOM 9917 O O . LEU B 1 492 ? -35.910 26.592 -105.308 1.00 77.71 492 LEU B O 1
ATOM 9922 N N . SER B 1 493 ? -37.878 27.619 -104.895 1.00 78.29 493 SER B N 1
ATOM 9923 C CA . SER B 1 493 ? -37.396 28.945 -104.515 1.00 79.84 493 SER B CA 1
ATOM 9924 C C . SER B 1 493 ? -36.597 29.665 -105.594 1.00 93.13 493 SER B C 1
ATOM 9925 O O . SER B 1 493 ? -36.178 30.806 -105.362 1.00 90.13 493 SER B O 1
ATOM 9928 N N . ILE B 1 494 ? -36.360 29.059 -106.752 1.00 93.20 494 ILE B N 1
ATOM 9929 C CA . ILE B 1 494 ? -35.516 29.674 -107.771 1.00 90.36 494 ILE B CA 1
ATOM 9930 C C . ILE B 1 494 ? -36.381 30.537 -108.680 1.00 88.06 494 ILE B C 1
ATOM 9931 O O . ILE B 1 494 ? -37.364 30.060 -109.258 1.00 92.03 494 ILE B O 1
ATOM 9936 N N . LEU B 1 495 ? -36.011 31.805 -108.804 1.00 90.53 495 LEU B N 1
ATOM 9937 C CA . LEU B 1 495 ? -36.682 32.738 -109.694 1.00 103.11 495 LEU B CA 1
ATOM 9938 C C . LEU B 1 495 ? -36.174 32.547 -111.119 1.00 98.21 495 LEU B C 1
ATOM 9939 O O . LEU B 1 495 ? -35.173 31.864 -111.346 1.00 97.03 495 LEU B O 1
ATOM 9944 N N . PRO B 1 496 ? -36.860 33.124 -112.115 1.00 103.34 496 PRO B N 1
ATOM 9945 C CA . PRO B 1 496 ? -36.333 33.042 -113.490 1.00 102.83 496 PRO B CA 1
ATOM 9946 C C . PRO B 1 496 ? -34.927 33.600 -113.628 1.00 96.36 496 PRO B C 1
ATOM 9947 O O . PRO B 1 496 ? -34.095 33.006 -114.325 1.00 90.61 496 PRO B O 1
ATOM 9951 N N . GLN B 1 497 ? -34.637 34.724 -112.980 1.00 101.98 497 GLN B N 1
ATOM 9952 C CA . GLN B 1 497 ? -33.295 35.299 -112.921 1.00 104.89 497 GLN B CA 1
ATOM 9953 C C . GLN B 1 497 ? -32.937 35.429 -111.443 1.00 103.73 497 GLN B C 1
ATOM 9954 O O . GLN B 1 497 ? -33.217 36.450 -110.811 1.00 99.60 497 GLN B O 1
ATOM 9960 N N . HIS B 1 498 ? -32.314 34.385 -110.894 1.00 98.32 498 HIS B N 1
ATOM 9961 C CA . HIS B 1 498 ? -32.080 34.326 -109.450 1.00 94.79 498 HIS B CA 1
ATOM 9962 C C . HIS B 1 498 ? -30.881 35.179 -109.043 1.00 107.80 498 HIS B C 1
ATOM 9963 O O . HIS B 1 498 ? -31.028 36.177 -108.331 1.00 105.80 498 HIS B O 1
ATOM 9970 N N . VAL B 1 499 ? -29.680 34.792 -109.476 1.00 107.16 499 VAL B N 1
ATOM 9971 C CA . VAL B 1 499 ? -28.455 35.504 -109.137 1.00 106.52 499 VAL B CA 1
ATOM 9972 C C . VAL B 1 499 ? -27.617 35.683 -110.397 1.00 102.65 499 VAL B C 1
ATOM 9973 O O . VAL B 1 499 ? -27.933 35.159 -111.465 1.00 106.41 499 VAL B O 1
ATOM 9977 N N . THR B 1 500 ? -26.530 36.439 -110.252 1.00 104.42 500 THR B N 1
ATOM 9978 C CA . THR B 1 500 ? -25.614 36.732 -111.348 1.00 97.68 500 THR B CA 1
ATOM 9979 C C . THR B 1 500 ? -24.186 36.511 -110.873 1.00 99.27 500 THR B C 1
ATOM 9980 O O . THR B 1 500 ? -23.797 37.012 -109.814 1.00 100.89 500 THR B O 1
ATOM 9984 N N . LEU B 1 501 ? -23.413 35.764 -111.655 1.00 98.53 501 LEU B N 1
ATOM 9985 C CA . LEU B 1 501 ? -22.026 35.454 -111.336 1.00 93.00 501 LEU B CA 1
ATOM 9986 C C . LEU B 1 501 ? -21.099 36.163 -112.312 1.00 93.26 501 LEU B C 1
ATOM 9987 O O . LEU B 1 501 ? -21.349 36.175 -113.522 1.00 107.49 501 LEU B O 1
ATOM 9992 N N . LYS B 1 502 ? -20.028 36.752 -111.783 1.00 84.40 502 LYS B N 1
ATOM 9993 C CA . LYS B 1 502 ? -19.032 37.460 -112.584 1.00 84.46 502 LYS B CA 1
ATOM 9994 C C . LYS B 1 502 ? -17.670 36.821 -112.332 1.00 88.94 502 LYS B C 1
ATOM 9995 O O . LYS B 1 502 ? -16.997 37.145 -111.348 1.00 84.31 502 LYS B O 1
ATOM 10001 N N . ASN B 1 503 ? -17.266 35.914 -113.215 1.00 85.86 503 ASN B N 1
ATOM 10002 C CA . ASN B 1 503 ? -15.934 35.331 -113.166 1.00 75.36 503 ASN B CA 1
ATOM 10003 C C . ASN B 1 503 ? -14.977 36.231 -113.937 1.00 81.77 503 ASN B C 1
ATOM 10004 O O . ASN B 1 503 ? -15.259 36.614 -115.077 1.00 92.16 503 ASN B O 1
ATOM 10009 N N . ASP B 1 504 ? -13.856 36.576 -113.311 1.00 84.18 504 ASP B N 1
ATOM 10010 C CA . ASP B 1 504 ? -12.894 37.520 -113.876 1.00 81.68 504 ASP B CA 1
ATOM 10011 C C . ASP B 1 504 ? -11.593 36.772 -114.154 1.00 84.51 504 ASP B C 1
ATOM 10012 O O . ASP B 1 504 ? -10.605 36.905 -113.430 1.00 81.96 504 ASP B O 1
ATOM 10017 N N . GLY B 1 505 ? -11.599 35.979 -115.222 1.00 84.54 505 GLY B N 1
ATOM 10018 C CA . GLY B 1 505 ? -10.415 35.232 -115.602 1.00 81.86 505 GLY B CA 1
ATOM 10019 C C . GLY B 1 505 ? -10.032 34.130 -114.641 1.00 87.86 505 GLY B C 1
ATOM 10020 O O . GLY B 1 505 ? -8.843 33.822 -114.509 1.00 77.02 505 GLY B O 1
ATOM 10021 N N . ASN B 1 506 ? -11.012 33.526 -113.965 1.00 96.99 506 ASN B N 1
ATOM 10022 C CA . ASN B 1 506 ? -10.774 32.472 -112.977 1.00 79.70 506 ASN B CA 1
ATOM 10023 C C . ASN B 1 506 ? -9.816 32.927 -111.879 1.00 94.10 506 ASN B C 1
ATOM 10024 O O . ASN B 1 506 ? -9.043 32.129 -111.343 1.00 94.06 506 ASN B O 1
ATOM 10029 N N . ASN B 1 507 ? -9.862 34.212 -111.536 1.00 102.05 507 ASN B N 1
ATOM 10030 C CA . ASN B 1 507 ? -9.035 34.768 -110.475 1.00 100.16 507 ASN B CA 1
ATOM 10031 C C . ASN B 1 507 ? -9.832 35.431 -109.363 1.00 92.70 507 ASN B C 1
ATOM 10032 O O . ASN B 1 507 ? -9.421 35.355 -108.203 1.00 80.68 507 ASN B O 1
ATOM 10037 N N . GLN B 1 508 ? -10.954 36.076 -109.681 1.00 91.14 508 GLN B N 1
ATOM 10038 C CA . GLN B 1 508 ? -11.815 36.703 -108.681 1.00 94.60 508 GLN B CA 1
ATOM 10039 C C . GLN B 1 508 ? -13.259 36.529 -109.132 1.00 95.79 508 GLN B C 1
ATOM 10040 O O . GLN B 1 508 ? -13.680 37.140 -110.120 1.00 98.38 508 GLN B O 1
ATOM 10046 N N . ILE B 1 509 ? -14.013 35.702 -108.412 1.00 88.56 509 ILE B N 1
ATOM 10047 C CA . ILE B 1 509 ? -15.392 35.373 -108.755 1.00 75.04 509 ILE B CA 1
ATOM 10048 C C . ILE B 1 509 ? -16.314 36.113 -107.796 1.00 92.06 509 ILE B C 1
ATOM 10049 O O . ILE B 1 509 ? -16.102 36.086 -106.578 1.00 96.85 509 ILE B O 1
ATOM 10054 N N . HIS B 1 510 ? -17.334 36.770 -108.343 1.00 90.77 510 HIS B N 1
ATOM 10055 C CA . HIS B 1 510 ? -18.280 37.551 -107.559 1.00 67.29 510 HIS B CA 1
ATOM 10056 C C . HIS B 1 510 ? -19.697 37.040 -107.778 1.00 81.89 510 HIS B C 1
ATOM 10057 O O . HIS B 1 510 ? -20.066 36.657 -108.893 1.00 78.58 510 HIS B O 1
ATOM 10064 N N . LEU B 1 511 ? -20.487 37.042 -106.706 1.00 93.47 511 LEU B N 1
ATOM 10065 C CA . LEU B 1 511 ? -21.882 36.627 -106.737 1.00 75.23 511 LEU B CA 1
ATOM 10066 C C . LEU B 1 511 ? -22.760 37.814 -106.370 1.00 80.03 511 LEU B C 1
ATOM 10067 O O . LEU B 1 511 ? -22.414 38.602 -105.485 1.00 78.96 511 LEU B O 1
ATOM 10072 N N . SER B 1 512 ? -23.898 37.940 -107.051 1.00 91.72 512 SER B N 1
ATOM 10073 C CA . SER B 1 512 ? -24.792 39.066 -106.815 1.00 101.96 512 SER B CA 1
ATOM 10074 C C . SER B 1 512 ? -26.251 38.628 -106.882 1.00 108.90 512 SER B C 1
ATOM 10075 O O . SER B 1 512 ? -26.684 38.060 -107.892 1.00 104.44 512 SER B O 1
ATOM 10078 N N . PRO B 1 513 ? -27.035 38.872 -105.834 1.00 116.14 513 PRO B N 1
ATOM 10079 C CA . PRO B 1 513 ? -28.465 38.549 -105.887 1.00 97.67 513 PRO B CA 1
ATOM 10080 C C . PRO B 1 513 ? -29.213 39.510 -106.800 1.00 95.90 513 PRO B C 1
ATOM 10081 O O . PRO B 1 513 ? -28.671 40.496 -107.304 1.00 77.78 513 PRO B O 1
ATOM 10085 N N . CYS B 1 514 ? -30.495 39.204 -107.007 1.00 103.14 514 CYS B N 1
ATOM 10086 C CA . CYS B 1 514 ? -31.359 40.010 -107.862 1.00 92.30 514 CYS B CA 1
ATOM 10087 C C . CYS B 1 514 ? -32.602 40.499 -107.126 1.00 90.03 514 CYS B C 1
ATOM 10088 O O . CYS B 1 514 ? -33.592 40.866 -107.768 1.00 90.57 514 CYS B O 1
ATOM 10091 N N . SER B 1 515 ? -32.573 40.514 -105.795 1.00 96.68 515 SER B N 1
ATOM 10092 C CA . SER B 1 515 ? -33.710 40.971 -105.010 1.00 101.09 515 SER B CA 1
ATOM 10093 C C . SER B 1 515 ? -33.256 41.243 -103.583 1.00 109.70 515 SER B C 1
ATOM 10094 O O . SER B 1 515 ? -32.439 40.500 -103.034 1.00 105.67 515 SER B O 1
ATOM 10097 N N . GLU B 1 516 ? -33.792 42.315 -102.994 1.00 107.63 516 GLU B N 1
ATOM 10098 C CA . GLU B 1 516 ? -33.550 42.584 -101.580 1.00 114.62 516 GLU B CA 1
ATOM 10099 C C . GLU B 1 516 ? -34.162 41.492 -100.713 1.00 112.43 516 GLU B C 1
ATOM 10100 O O . GLU B 1 516 ? -33.521 40.984 -99.785 1.00 119.57 516 GLU B O 1
ATOM 10106 N N . ASP B 1 517 ? -35.403 41.113 -101.010 1.00 113.09 517 ASP B N 1
ATOM 10107 C CA . ASP B 1 517 ? -36.117 40.085 -100.253 1.00 124.34 517 ASP B CA 1
ATOM 10108 C C . ASP B 1 517 ? -35.920 38.713 -100.901 1.00 110.67 517 ASP B C 1
ATOM 10109 O O . ASP B 1 517 ? -36.851 38.071 -101.386 1.00 93.23 517 ASP B O 1
ATOM 10114 N N . LEU B 1 518 ? -34.665 38.273 -100.904 1.00 112.97 518 LEU B N 1
ATOM 10115 C CA . LEU B 1 518 ? -34.294 36.962 -101.424 1.00 103.39 518 LEU B CA 1
ATOM 10116 C C . LEU B 1 518 ? -33.171 36.418 -100.557 1.00 100.76 518 LEU B C 1
ATOM 10117 O O . LEU B 1 518 ? -32.117 37.050 -100.438 1.00 109.47 518 LEU B O 1
ATOM 10122 N N . ASP B 1 519 ? -33.396 35.252 -99.956 1.00 88.60 519 ASP B N 1
ATOM 10123 C CA . ASP B 1 519 ? -32.515 34.724 -98.915 1.00 98.47 519 ASP B CA 1
ATOM 10124 C C . ASP B 1 519 ? -31.448 33.840 -99.551 1.00 85.14 519 ASP B C 1
ATOM 10125 O O . ASP B 1 519 ? -31.679 32.657 -99.811 1.00 83.09 519 ASP B O 1
ATOM 10130 N N . ILE B 1 520 ? -30.273 34.414 -99.797 1.00 82.76 520 ILE B N 1
ATOM 10131 C CA . ILE B 1 520 ? -29.100 33.663 -100.225 1.00 94.69 520 ILE B CA 1
ATOM 10132 C C . ILE B 1 520 ? -28.034 33.795 -99.147 1.00 84.89 520 ILE B C 1
ATOM 10133 O O . ILE B 1 520 ? -27.880 34.860 -98.538 1.00 93.68 520 ILE B O 1
ATOM 10138 N N . PHE B 1 521 ? -27.308 32.707 -98.901 1.00 82.18 521 PHE B N 1
ATOM 10139 C CA . PHE B 1 521 ? -26.324 32.650 -97.832 1.00 89.37 521 PHE B CA 1
ATOM 10140 C C . PHE B 1 521 ? -24.958 32.264 -98.384 1.00 90.11 521 PHE B C 1
ATOM 10141 O O . PHE B 1 521 ? -24.850 31.531 -99.371 1.00 91.61 521 PHE B O 1
ATOM 10149 N N . ILE B 1 522 ? -23.914 32.770 -97.730 1.00 82.97 522 ILE B N 1
ATOM 10150 C CA . ILE B 1 522 ? -22.530 32.433 -98.042 1.00 81.60 522 ILE B CA 1
ATOM 10151 C C . ILE B 1 522 ? -21.815 32.162 -96.727 1.00 87.95 522 ILE B C 1
ATOM 10152 O O . ILE B 1 522 ? -21.792 33.028 -95.843 1.00 92.64 522 ILE B O 1
ATOM 10157 N N . ASN B 1 523 ? -21.241 30.964 -96.596 1.00 82.91 523 ASN B N 1
ATOM 10158 C CA . ASN B 1 523 ? -20.577 30.527 -95.366 1.00 81.52 523 ASN B CA 1
ATOM 10159 C C . ASN B 1 523 ? -21.518 30.578 -94.165 1.00 89.20 523 ASN B C 1
ATOM 10160 O O . ASN B 1 523 ? -21.075 30.714 -93.021 1.00 89.83 523 ASN B O 1
ATOM 10165 N N . GLY B 1 524 ? -22.820 30.458 -94.411 1.00 93.53 524 GLY B N 1
ATOM 10166 C CA . GLY B 1 524 ? -23.807 30.538 -93.356 1.00 93.39 524 GLY B CA 1
ATOM 10167 C C . GLY B 1 524 ? -24.195 31.939 -92.941 1.00 86.35 524 GLY B C 1
ATOM 10168 O O . GLY B 1 524 ? -24.998 32.088 -92.011 1.00 98.59 524 GLY B O 1
ATOM 10169 N N . LYS B 1 525 ? -23.651 32.978 -93.598 1.00 71.14 525 LYS B N 1
ATOM 10170 C CA . LYS B 1 525 ? -23.960 34.364 -93.289 1.00 80.67 525 LYS B CA 1
ATOM 10171 C C . LYS B 1 525 ? -24.910 34.945 -94.329 1.00 91.56 525 LYS B C 1
ATOM 10172 O O . LYS B 1 525 ? -24.842 34.589 -95.510 1.00 88.65 525 LYS B O 1
ATOM 10178 N N . PRO B 1 526 ? -25.808 35.843 -93.922 1.00 108.94 526 PRO B N 1
ATOM 10179 C CA . PRO B 1 526 ? -26.759 36.413 -94.882 1.00 105.70 526 PRO B CA 1
ATOM 10180 C C . PRO B 1 526 ? -26.067 37.342 -95.867 1.00 111.06 526 PRO B C 1
ATOM 10181 O O . PRO B 1 526 ? -25.161 38.098 -95.509 1.00 100.49 526 PRO B O 1
ATOM 10185 N N . VAL B 1 527 ? -26.507 37.274 -97.119 1.00 115.53 527 VAL B N 1
ATOM 10186 C CA . VAL B 1 527 ? -25.957 38.076 -98.203 1.00 105.04 527 VAL B CA 1
ATOM 10187 C C . VAL B 1 527 ? -27.008 39.093 -98.626 1.00 100.78 527 VAL B C 1
ATOM 10188 O O . VAL B 1 527 ? -28.171 38.737 -98.850 1.00 100.59 527 VAL B O 1
ATOM 10192 N N . HIS B 1 528 ? -26.597 40.359 -98.731 1.00 110.36 528 HIS B N 1
ATOM 10193 C CA . HIS B 1 528 ? -27.493 41.434 -99.127 1.00 126.01 528 HIS B CA 1
ATOM 10194 C C . HIS B 1 528 ? -27.000 42.226 -100.330 1.00 125.39 528 HIS B C 1
ATOM 10195 O O . HIS B 1 528 ? -27.713 43.126 -100.787 1.00 128.26 528 HIS B O 1
ATOM 10202 N N . GLY B 1 529 ? -25.814 41.923 -100.855 1.00 107.86 529 GLY B N 1
ATOM 10203 C CA . GLY B 1 529 ? -25.292 42.596 -102.033 1.00 96.61 529 GLY B CA 1
ATOM 10204 C C . GLY B 1 529 ? -24.286 41.749 -102.784 1.00 103.52 529 GLY B C 1
ATOM 10205 O O . GLY B 1 529 ? -24.229 40.534 -102.595 1.00 112.30 529 GLY B O 1
ATOM 10206 N N . GLU B 1 530 ? -23.482 42.372 -103.643 1.00 94.14 530 GLU B N 1
ATOM 10207 C CA . GLU B 1 530 ? -22.458 41.623 -104.360 1.00 84.77 530 GLU B CA 1
ATOM 10208 C C . GLU B 1 530 ? -21.337 41.232 -103.404 1.00 87.52 530 GLU B C 1
ATOM 10209 O O . GLU B 1 530 ? -20.857 42.059 -102.622 1.00 79.26 530 GLU B O 1
ATOM 10215 N N . THR B 1 531 ? -20.926 39.968 -103.462 1.00 88.61 531 THR B N 1
ATOM 10216 C CA . THR B 1 531 ? -19.900 39.445 -102.570 1.00 94.61 531 THR B CA 1
ATOM 10217 C C . THR B 1 531 ? -18.970 38.535 -103.356 1.00 78.73 531 THR B C 1
ATOM 10218 O O . THR B 1 531 ? -19.432 37.694 -104.133 1.00 71.87 531 THR B O 1
ATOM 10222 N N . GLN B 1 532 ? -17.665 38.705 -103.156 1.00 86.67 532 GLN B N 1
ATOM 10223 C CA . GLN B 1 532 ? -16.681 37.878 -103.842 1.00 100.92 532 GLN B CA 1
ATOM 10224 C C . GLN B 1 532 ? -16.613 36.499 -103.199 1.00 89.57 532 GLN B C 1
ATOM 10225 O O . GLN B 1 532 ? -16.468 36.379 -101.978 1.00 80.76 532 GLN B O 1
ATOM 10231 N N . LEU B 1 533 ? -16.718 35.461 -104.022 1.00 93.97 533 LEU B N 1
ATOM 10232 C CA . LEU B 1 533 ? -16.569 34.097 -103.541 1.00 101.04 533 LEU B CA 1
ATOM 10233 C C . LEU B 1 533 ? -15.097 33.713 -103.505 1.00 101.49 533 LEU B C 1
ATOM 10234 O O . LEU B 1 533 ? -14.318 34.098 -104.383 1.00 107.03 533 LEU B O 1
ATOM 10239 N N . GLN B 1 534 ? -14.717 32.958 -102.483 1.00 86.80 534 GLN B N 1
ATOM 10240 C CA . GLN B 1 534 ? -13.397 32.354 -102.411 1.00 89.56 534 GLN B CA 1
ATOM 10241 C C . GLN B 1 534 ? -13.557 30.840 -102.353 1.00 85.70 534 GLN B C 1
ATOM 10242 O O . GLN B 1 534 ? -14.666 30.316 -102.223 1.00 80.63 534 GLN B O 1
ATOM 10248 N N . GLN B 1 535 ? -12.434 30.136 -102.461 1.00 98.06 535 GLN B N 1
ATOM 10249 C CA . GLN B 1 535 ? -12.473 28.688 -102.607 1.00 96.04 535 GLN B CA 1
ATOM 10250 C C . GLN B 1 535 ? -13.083 28.028 -101.374 1.00 86.66 535 GLN B C 1
ATOM 10251 O O . GLN B 1 535 ? -12.944 28.511 -100.247 1.00 93.35 535 GLN B O 1
ATOM 10257 N N . ASN B 1 536 ? -13.781 26.916 -101.611 1.00 77.39 536 ASN B N 1
ATOM 10258 C CA . ASN B 1 536 ? -14.439 26.116 -100.578 1.00 80.64 536 ASN B CA 1
ATOM 10259 C C . ASN B 1 536 ? -15.539 26.882 -99.850 1.00 74.17 536 ASN B C 1
ATOM 10260 O O . ASN B 1 536 ? -15.959 26.480 -98.760 1.00 71.58 536 ASN B O 1
ATOM 10265 N N . ASP B 1 537 ? -16.023 27.979 -100.427 1.00 68.21 537 ASP B N 1
ATOM 10266 C CA . ASP B 1 537 ? -17.164 28.676 -99.849 1.00 62.98 537 ASP B CA 1
ATOM 10267 C C . ASP B 1 537 ? -18.432 27.852 -100.031 1.00 77.12 537 ASP B C 1
ATOM 10268 O O . ASP B 1 537 ? -18.615 27.177 -101.048 1.00 86.06 537 ASP B O 1
ATOM 10273 N N . ARG B 1 538 ? -19.308 27.909 -99.034 1.00 74.99 538 ARG B N 1
ATOM 10274 C CA . ARG B 1 538 ? -20.573 27.185 -99.051 1.00 74.19 538 ARG B CA 1
ATOM 10275 C C . ARG B 1 538 ? -21.686 28.176 -99.370 1.00 75.99 538 ARG B C 1
ATOM 10276 O O . ARG B 1 538 ? -21.985 29.066 -98.567 1.00 86.78 538 ARG B O 1
ATOM 10284 N N . VAL B 1 539 ? -22.292 28.024 -100.545 1.00 69.72 539 VAL B N 1
ATOM 10285 C CA . VAL B 1 539 ? -23.288 28.957 -101.057 1.00 74.69 539 VAL B CA 1
ATOM 10286 C C . VAL B 1 539 ? -24.665 28.320 -100.950 1.00 77.82 539 VAL B C 1
ATOM 10287 O O . VAL B 1 539 ? -24.842 27.138 -101.270 1.00 74.92 539 VAL B O 1
ATOM 10291 N N . PHE B 1 540 ? -25.640 29.107 -100.501 1.00 69.44 540 PHE B N 1
ATOM 10292 C CA . PHE B 1 540 ? -27.027 28.672 -100.390 1.00 63.08 540 PHE B CA 1
ATOM 10293 C C . PHE B 1 540 ? -27.887 29.583 -101.252 1.00 67.50 540 PHE B C 1
ATOM 10294 O O . PHE B 1 540 ? -27.881 30.805 -101.067 1.00 67.28 540 PHE B O 1
ATOM 10302 N N . PHE B 1 541 ? -28.617 28.990 -102.195 1.00 73.01 541 PHE B N 1
ATOM 10303 C CA . PHE B 1 541 ? -29.503 29.743 -103.074 1.00 68.12 541 PHE B CA 1
ATOM 10304 C C . PHE B 1 541 ? -30.961 29.686 -102.647 1.00 70.30 541 PHE B C 1
ATOM 10305 O O . PHE B 1 541 ? -31.712 30.626 -102.928 1.00 77.20 541 PHE B O 1
ATOM 10313 N N . GLY B 1 542 ? -31.375 28.620 -101.984 1.00 76.85 542 GLY B N 1
ATOM 10314 C CA . GLY B 1 542 ? -32.752 28.443 -101.559 1.00 64.22 542 GLY B CA 1
ATOM 10315 C C . GLY B 1 542 ? -33.226 27.031 -101.852 1.00 55.71 542 GLY B C 1
ATOM 10316 O O . GLY B 1 542 ? -32.666 26.311 -102.678 1.00 74.07 542 GLY B O 1
ATOM 10317 N N . GLY B 1 543 ? -34.296 26.635 -101.166 1.00 69.46 543 GLY B N 1
ATOM 10318 C CA . GLY B 1 543 ? -34.804 25.279 -101.249 1.00 69.00 543 GLY B CA 1
ATOM 10319 C C . GLY B 1 543 ? -33.802 24.215 -100.860 1.00 64.74 543 GLY B C 1
ATOM 10320 O O . GLY B 1 543 ? -33.382 24.151 -99.700 1.00 73.36 543 GLY B O 1
ATOM 10321 N N . ASN B 1 544 ? -33.409 23.376 -101.816 1.00 55.66 544 ASN B N 1
ATOM 10322 C CA . ASN B 1 544 ? -32.369 22.385 -101.592 1.00 58.14 544 ASN B CA 1
ATOM 10323 C C . ASN B 1 544 ? -31.072 22.716 -102.312 1.00 50.47 544 ASN B C 1
ATOM 10324 O O . ASN B 1 544 ? -30.119 21.939 -102.223 1.00 53.32 544 ASN B O 1
ATOM 10329 N N . HIS B 1 545 ? -31.006 23.846 -103.014 1.00 49.22 545 HIS B N 1
ATOM 10330 C CA . HIS B 1 545 ? -29.813 24.227 -103.767 1.00 50.06 545 HIS B CA 1
ATOM 10331 C C . HIS B 1 545 ? -28.768 24.763 -102.798 1.00 55.76 545 HIS B C 1
ATOM 10332 O O . HIS B 1 545 ? -28.680 25.963 -102.535 1.00 54.41 545 HIS B O 1
ATOM 10339 N N . LEU B 1 546 ? -27.968 23.848 -102.257 1.00 55.65 546 LEU B N 1
ATOM 10340 C CA . LEU B 1 546 ? -26.846 24.171 -101.385 1.00 56.83 546 LEU B CA 1
ATOM 10341 C C . LEU B 1 546 ? -25.594 23.561 -101.997 1.00 66.52 546 LEU B C 1
ATOM 10342 O O . LEU B 1 546 ? -25.502 22.336 -102.130 1.00 69.61 546 LEU B O 1
ATOM 10347 N N . TYR B 1 547 ? -24.641 24.408 -102.377 1.00 68.02 547 TYR B N 1
ATOM 10348 C CA . TYR B 1 547 ? -23.470 23.966 -103.117 1.00 59.42 547 TYR B CA 1
ATOM 10349 C C . TYR B 1 547 ? -22.200 24.485 -102.456 1.00 74.80 547 TYR B C 1
ATOM 10350 O O . TYR B 1 547 ? -22.233 25.330 -101.557 1.00 71.55 547 TYR B O 1
ATOM 10359 N N . VAL B 1 548 ? -21.069 23.959 -102.921 1.00 79.94 548 VAL B N 1
ATOM 10360 C CA . VAL B 1 548 ? -19.744 24.378 -102.479 1.00 78.54 548 VAL B CA 1
ATOM 10361 C C . VAL B 1 548 ? -18.984 24.885 -103.695 1.00 73.54 548 VAL B C 1
ATOM 10362 O O . VAL B 1 548 ? -18.987 24.238 -104.749 1.00 77.19 548 VAL B O 1
ATOM 10366 N N . PHE B 1 549 ? -18.336 26.038 -103.550 1.00 74.15 549 PHE B N 1
ATOM 10367 C CA . PHE B 1 549 ? -17.646 26.689 -104.656 1.00 61.16 549 PHE B CA 1
ATOM 10368 C C . PHE B 1 549 ? -16.192 26.235 -104.703 1.00 73.76 549 PHE B C 1
ATOM 10369 O O . PHE B 1 549 ? -15.433 26.467 -103.755 1.00 77.35 549 PHE B O 1
ATOM 10377 N N . ASN B 1 550 ? -15.807 25.597 -105.805 1.00 80.05 550 ASN B N 1
ATOM 10378 C CA . ASN B 1 550 ? -14.429 25.200 -106.048 1.00 70.97 550 ASN B CA 1
ATOM 10379 C C . ASN B 1 550 ? -13.851 25.997 -107.210 1.00 80.44 550 ASN B C 1
ATOM 10380 O O . ASN B 1 550 ? -14.552 26.325 -108.172 1.00 75.13 550 ASN B O 1
ATOM 10385 N N . ASN B 1 551 ? -12.561 26.305 -107.108 1.00 92.60 551 ASN B N 1
ATOM 10386 C CA . ASN B 1 551 ? -11.823 27.009 -108.156 1.00 85.31 551 ASN B CA 1
ATOM 10387 C C . ASN B 1 551 ? -10.536 26.243 -108.428 1.00 87.09 551 ASN B C 1
ATOM 10388 O O . ASN B 1 551 ? -9.584 26.319 -107.632 1.00 93.31 551 ASN B O 1
ATOM 10393 N N . PRO B 1 552 ? -10.464 25.497 -109.534 1.00 88.36 552 PRO B N 1
ATOM 10394 C CA . PRO B 1 552 ? -9.302 24.622 -109.755 1.00 79.82 552 PRO B CA 1
ATOM 10395 C C . PRO B 1 552 ? -8.024 25.369 -110.092 1.00 78.99 552 PRO B C 1
ATOM 10396 O O . PRO B 1 552 ? -6.937 24.813 -109.899 1.00 88.14 552 PRO B O 1
ATOM 10400 N N . THR B 1 553 ? -8.115 26.606 -110.587 1.00 75.80 553 THR B N 1
ATOM 10401 C CA . THR B 1 553 ? -6.918 27.308 -111.038 1.00 80.12 553 THR B CA 1
ATOM 10402 C C . THR B 1 553 ? -6.026 27.722 -109.874 1.00 90.64 553 THR B C 1
ATOM 10403 O O . THR B 1 553 ? -4.799 27.761 -110.022 1.00 94.25 553 THR B O 1
ATOM 10407 N N . LYS B 1 554 ? -6.611 28.028 -108.721 1.00 94.80 554 LYS B N 1
ATOM 10408 C CA . LYS B 1 554 ? -5.876 28.558 -107.584 1.00 105.23 554 LYS B CA 1
ATOM 10409 C C . LYS B 1 554 ? -6.034 27.650 -106.372 1.00 104.15 554 LYS B C 1
ATOM 10410 O O . LYS B 1 554 ? -6.974 26.855 -106.281 1.00 105.50 554 LYS B O 1
ATOM 10416 N N . LYS B 1 555 ? -5.087 27.777 -105.449 1.00 101.34 555 LYS B N 1
ATOM 10417 C CA . LYS B 1 555 ? -5.195 27.263 -104.070 1.00 114.63 555 LYS B CA 1
ATOM 10418 C C . LYS B 1 555 ? -5.426 25.748 -104.123 1.00 115.92 555 LYS B C 1
ATOM 10419 O O . LYS B 1 555 ? -4.798 25.055 -104.939 1.00 128.06 555 LYS B O 1
ATOM 10425 N N . GLY B 1 556 ? -6.299 25.209 -103.275 1.00 117.71 556 GLY B N 1
ATOM 10426 C CA . GLY B 1 556 ? -6.582 23.786 -103.254 1.00 120.93 556 GLY B CA 1
ATOM 10427 C C . GLY B 1 556 ? -8.007 23.482 -102.840 1.00 113.26 556 GLY B C 1
ATOM 10428 O O . GLY B 1 556 ? -8.523 24.074 -101.888 1.00 88.25 556 GLY B O 1
ATOM 10429 N N . ILE B 1 557 ? -8.653 22.555 -103.546 1.00 116.65 557 ILE B N 1
ATOM 10430 C CA . ILE B 1 557 ? -10.064 22.255 -103.328 1.00 104.07 557 ILE B CA 1
ATOM 10431 C C . ILE B 1 557 ? -10.244 21.405 -102.077 1.00 97.14 557 ILE B C 1
ATOM 10432 O O . ILE B 1 557 ? -9.268 20.971 -101.456 1.00 76.72 557 ILE B O 1
ATOM 10437 N N . ARG B 1 558 ? -11.501 21.166 -101.706 1.00 103.40 558 ARG B N 1
ATOM 10438 C CA . ARG B 1 558 ? -11.837 20.293 -100.583 1.00 88.17 558 ARG B CA 1
ATOM 10439 C C . ARG B 1 558 ? -13.171 19.633 -100.898 1.00 81.95 558 ARG B C 1
ATOM 10440 O O . ARG B 1 558 ? -14.215 20.290 -100.841 1.00 95.71 558 ARG B O 1
ATOM 10448 N N . THR B 1 559 ? -13.138 18.342 -101.228 1.00 75.78 559 THR B N 1
ATOM 10449 C CA . THR B 1 559 ? -14.339 17.591 -101.563 1.00 92.58 559 THR B CA 1
ATOM 10450 C C . THR B 1 559 ? -14.933 16.864 -100.362 1.00 110.56 559 THR B C 1
ATOM 10451 O O . THR B 1 559 ? -15.716 15.924 -100.543 1.00 120.13 559 THR B O 1
ATOM 10455 N N . ASP B 1 560 ? -14.583 17.276 -99.144 1.00 106.56 560 ASP B N 1
ATOM 10456 C CA . ASP B 1 560 ? -15.036 16.607 -97.931 1.00 100.44 560 ASP B CA 1
ATOM 10457 C C . ASP B 1 560 ? -16.036 17.437 -97.136 1.00 89.12 560 ASP B C 1
ATOM 10458 O O . ASP B 1 560 ? -16.388 17.056 -96.014 1.00 103.57 560 ASP B O 1
ATOM 10463 N N . ILE B 1 561 ? -16.498 18.563 -97.682 1.00 80.96 561 ILE B N 1
ATOM 10464 C CA . ILE B 1 561 ? -17.529 19.348 -97.015 1.00 77.87 561 ILE B CA 1
ATOM 10465 C C . ILE B 1 561 ? -18.826 18.553 -97.002 1.00 80.30 561 ILE B C 1
ATOM 10466 O O . ILE B 1 561 ? -19.271 18.042 -98.038 1.00 89.07 561 ILE B O 1
ATOM 10471 N N . THR B 1 562 ? -19.436 18.435 -95.827 1.00 82.63 562 THR B N 1
ATOM 10472 C CA . THR B 1 562 ? -20.669 17.683 -95.665 1.00 82.94 562 THR B CA 1
ATOM 10473 C C . THR B 1 562 ? -21.837 18.623 -95.400 1.00 88.63 562 THR B C 1
ATOM 10474 O O . THR B 1 562 ? -21.661 19.781 -95.010 1.00 90.26 562 THR B O 1
ATOM 10478 N N . TYR B 1 563 ? -23.045 18.102 -95.629 1.00 78.56 563 TYR B N 1
ATOM 10479 C CA . TYR B 1 563 ? -24.266 18.835 -95.311 1.00 76.76 563 TYR B CA 1
ATOM 10480 C C . TYR B 1 563 ? -24.325 19.241 -93.847 1.00 90.78 563 TYR B C 1
ATOM 10481 O O . TYR B 1 563 ? -25.010 20.213 -93.513 1.00 91.80 563 TYR B O 1
ATOM 10490 N N . GLU B 1 564 ? -23.615 18.525 -92.973 1.00 95.33 564 GLU B N 1
ATOM 10491 C CA . GLU B 1 564 ? -23.628 18.859 -91.554 1.00 83.21 564 GLU B CA 1
ATOM 10492 C C . GLU B 1 564 ? -22.857 20.143 -91.279 1.00 79.94 564 GLU B C 1
ATOM 10493 O O . GLU B 1 564 ? -23.271 20.947 -90.440 1.00 85.27 564 GLU B O 1
ATOM 10499 N N . ASN B 1 565 ? -21.737 20.358 -91.977 1.00 76.21 565 ASN B N 1
ATOM 10500 C CA . ASN B 1 565 ? -20.945 21.565 -91.744 1.00 80.94 565 ASN B CA 1
ATOM 10501 C C . ASN B 1 565 ? -21.685 22.817 -92.205 1.00 82.35 565 ASN B C 1
ATOM 10502 O O . ASN B 1 565 ? -21.700 23.834 -91.498 1.00 88.95 565 ASN B O 1
ATOM 10507 N N . ALA B 1 566 ? -22.300 22.762 -93.388 1.00 79.06 566 ALA B N 1
ATOM 10508 C CA . ALA B 1 566 ? -22.988 23.932 -93.925 1.00 85.81 566 ALA B CA 1
ATOM 10509 C C . ALA B 1 566 ? -24.169 24.326 -93.048 1.00 87.51 566 ALA B C 1
ATOM 10510 O O . ALA B 1 566 ? -24.290 25.484 -92.631 1.00 71.92 566 ALA B O 1
ATOM 10512 N N . GLN B 1 567 ? -25.056 23.373 -92.756 1.00 88.55 567 GLN B N 1
ATOM 10513 C CA . GLN B 1 567 ? -26.185 23.670 -91.882 1.00 82.83 567 GLN B CA 1
ATOM 10514 C C . GLN B 1 567 ? -25.725 24.016 -90.472 1.00 77.21 567 GLN B C 1
ATOM 10515 O O . GLN B 1 567 ? -26.376 24.815 -89.790 1.00 84.07 567 GLN B O 1
ATOM 10521 N N . ALA B 1 568 ? -24.595 23.457 -90.032 1.00 73.70 568 ALA B N 1
ATOM 10522 C CA . ALA B 1 568 ? -24.072 23.775 -88.709 1.00 82.16 568 ALA B CA 1
ATOM 10523 C C . ALA B 1 568 ? -23.661 25.238 -88.620 1.00 72.86 568 ALA B C 1
ATOM 10524 O O . ALA B 1 568 ? -24.022 25.934 -87.666 1.00 74.16 568 ALA B O 1
ATOM 10526 N N . GLU B 1 569 ? -22.907 25.726 -89.608 1.00 68.35 569 GLU B N 1
ATOM 10527 C CA . GLU B 1 569 ? -22.520 27.135 -89.585 1.00 70.50 569 GLU B CA 1
ATOM 10528 C C . GLU B 1 569 ? -23.714 28.048 -89.848 1.00 69.21 569 GLU B C 1
ATOM 10529 O O . GLU B 1 569 ? -23.771 29.163 -89.310 1.00 74.25 569 GLU B O 1
ATOM 10535 N N . ILE B 1 570 ? -24.681 27.591 -90.651 1.00 83.43 570 ILE B N 1
ATOM 10536 C CA . ILE B 1 570 ? -25.908 28.359 -90.849 1.00 81.80 570 ILE B CA 1
ATOM 10537 C C . ILE B 1 570 ? -26.621 28.562 -89.519 1.00 80.68 570 ILE B C 1
ATOM 10538 O O . ILE B 1 570 ? -27.011 29.681 -89.169 1.00 75.68 570 ILE B O 1
ATOM 10543 N N . ALA B 1 571 ? -26.790 27.481 -88.753 1.00 70.53 571 ALA B N 1
ATOM 10544 C CA . ALA B 1 571 ? -27.440 27.585 -87.450 1.00 59.49 571 ALA B CA 1
ATOM 10545 C C . ALA B 1 571 ? -26.595 28.391 -86.472 1.00 73.02 571 ALA B C 1
ATOM 10546 O O . ALA B 1 571 ? -27.136 29.131 -85.644 1.00 87.05 571 ALA B O 1
ATOM 10548 N N . GLN B 1 572 ? -25.268 28.260 -86.553 1.00 77.95 572 GLN B N 1
ATOM 10549 C CA . GLN B 1 572 ? -24.380 29.061 -85.715 1.00 82.83 572 GLN B CA 1
ATOM 10550 C C . GLN B 1 572 ? -24.640 30.548 -85.910 1.00 80.19 572 GLN B C 1
ATOM 10551 O O . GLN B 1 572 ? -24.877 31.283 -84.943 1.00 92.35 572 GLN B O 1
ATOM 10557 N N . ASN B 1 573 ? -24.610 31.009 -87.162 1.00 87.84 573 ASN B N 1
ATOM 10558 C CA . ASN B 1 573 ? -24.828 32.429 -87.420 1.00 92.14 573 ASN B CA 1
ATOM 10559 C C . ASN B 1 573 ? -26.269 32.834 -87.126 1.00 92.98 573 ASN B C 1
ATOM 10560 O O . ASN B 1 573 ? -26.520 33.940 -86.631 1.00 103.59 573 ASN B O 1
ATOM 10565 N N . HIS B 1 574 ? -27.230 31.947 -87.405 1.00 86.59 574 HIS B N 1
ATOM 10566 C CA . HIS B 1 574 ? -28.632 32.264 -87.159 1.00 90.08 574 HIS B CA 1
ATOM 10567 C C . HIS B 1 574 ? -28.920 32.426 -85.672 1.00 96.82 574 HIS B C 1
ATOM 10568 O O . HIS B 1 574 ? -29.772 33.238 -85.292 1.00 95.50 574 HIS B O 1
ATOM 10575 N N . ALA B 1 575 ? -28.225 31.671 -84.819 1.00 110.64 575 ALA B N 1
ATOM 10576 C CA . ALA B 1 575 ? -28.389 31.821 -83.379 1.00 112.24 575 ALA B CA 1
ATOM 10577 C C . ALA B 1 575 ? -27.560 32.974 -82.830 1.00 90.76 575 ALA B C 1
ATOM 10578 O O . ALA B 1 575 ? -27.972 33.618 -81.858 1.00 82.58 575 ALA B O 1
ATOM 10580 N N . ALA B 1 576 ? -26.398 33.250 -83.431 1.00 99.77 576 ALA B N 1
ATOM 10581 C CA . ALA B 1 576 ? -25.613 34.408 -83.019 1.00 102.53 576 ALA B CA 1
ATOM 10582 C C . ALA B 1 576 ? -26.313 35.714 -83.370 1.00 105.80 576 ALA B C 1
ATOM 10583 O O . ALA B 1 576 ? -26.077 36.736 -82.716 1.00 117.98 576 ALA B O 1
ATOM 10585 N N . ALA B 1 577 ? -27.167 35.703 -84.396 1.00 100.15 577 ALA B N 1
ATOM 10586 C CA . ALA B 1 577 ? -27.933 36.897 -84.735 1.00 112.66 577 ALA B CA 1
ATOM 10587 C C . ALA B 1 577 ? -29.064 37.144 -83.741 1.00 117.47 577 ALA B C 1
ATOM 10588 O O . ALA B 1 577 ? -29.368 38.297 -83.418 1.00 109.17 577 ALA B O 1
ATOM 10590 N N . LEU B 1 578 ? -29.697 36.081 -83.254 1.00 116.43 578 LEU B N 1
ATOM 10591 C CA . LEU B 1 578 ? -30.799 36.213 -82.306 1.00 103.37 578 LEU B CA 1
ATOM 10592 C C . LEU B 1 578 ? -30.287 36.505 -80.900 1.00 103.70 578 LEU B C 1
ATOM 10593 O O . LEU B 1 578 ? -30.662 37.506 -80.289 1.00 106.44 578 LEU B O 1
ATOM 10598 N N . ARG B 1 589 ? -20.359 28.537 -79.408 1.00 143.90 589 ARG B N 1
ATOM 10599 C CA . ARG B 1 589 ? -21.082 29.347 -78.434 1.00 137.92 589 ARG B CA 1
ATOM 10600 C C . ARG B 1 589 ? -22.001 28.479 -77.579 1.00 131.04 589 ARG B C 1
ATOM 10601 O O . ARG B 1 589 ? -21.595 27.969 -76.536 1.00 114.58 589 ARG B O 1
ATOM 10603 N N . ASP B 1 590 ? -23.245 28.324 -78.027 1.00 131.44 590 ASP B N 1
ATOM 10604 C CA . ASP B 1 590 ? -24.224 27.458 -77.383 1.00 113.38 590 ASP B CA 1
ATOM 10605 C C . ASP B 1 590 ? -24.532 26.304 -78.327 1.00 119.19 590 ASP B C 1
ATOM 10606 O O . ASP B 1 590 ? -24.927 26.529 -79.476 1.00 126.42 590 ASP B O 1
ATOM 10608 N N . LEU B 1 591 ? -24.358 25.075 -77.843 1.00 110.27 591 LEU B N 1
ATOM 10609 C CA . LEU B 1 591 ? -24.360 23.892 -78.698 1.00 110.50 591 LEU B CA 1
ATOM 10610 C C . LEU B 1 591 ? -25.707 23.179 -78.754 1.00 85.72 591 LEU B C 1
ATOM 10611 O O . LEU B 1 591 ? -26.153 22.796 -79.840 1.00 85.03 591 LEU B O 1
ATOM 10613 N N . ILE B 1 592 ? -26.362 22.987 -77.606 1.00 90.85 592 ILE B N 1
ATOM 10614 C CA . ILE B 1 592 ? -27.542 22.125 -77.552 1.00 84.33 592 ILE B CA 1
ATOM 10615 C C . ILE B 1 592 ? -28.661 22.676 -78.427 1.00 75.91 592 ILE B C 1
ATOM 10616 O O . ILE B 1 592 ? -29.372 21.920 -79.101 1.00 56.34 592 ILE B O 1
ATOM 10618 N N . LEU B 1 593 ? -28.839 23.999 -78.433 1.00 92.99 593 LEU B N 1
ATOM 10619 C CA . LEU B 1 593 ? -29.899 24.593 -79.240 1.00 80.36 593 LEU B CA 1
ATOM 10620 C C . LEU B 1 593 ? -29.603 24.461 -80.730 1.00 81.67 593 LEU B C 1
ATOM 10621 O O . LEU B 1 593 ? -30.518 24.250 -81.534 1.00 74.42 593 LEU B O 1
ATOM 10626 N N . GLU B 1 594 ? -28.329 24.571 -81.115 1.00 76.07 594 GLU B N 1
ATOM 10627 C CA . GLU B 1 594 ? -27.981 24.554 -82.532 1.00 68.03 594 GLU B CA 1
ATOM 10628 C C . GLU B 1 594 ? -28.136 23.165 -83.140 1.00 68.51 594 GLU B C 1
ATOM 10629 O O . GLU B 1 594 ? -28.405 23.046 -84.342 1.00 85.02 594 GLU B O 1
ATOM 10635 N N . GLU B 1 595 ? -27.981 22.109 -82.337 1.00 59.90 595 GLU B N 1
ATOM 10636 C CA . GLU B 1 595 ? -28.284 20.764 -82.814 1.00 70.35 595 GLU B CA 1
ATOM 10637 C C . GLU B 1 595 ? -29.740 20.628 -83.239 1.00 79.20 595 GLU B C 1
ATOM 10638 O O . GLU B 1 595 ? -30.073 19.707 -83.993 1.00 76.54 595 GLU B O 1
ATOM 10644 N N . GLU B 1 596 ? -30.608 21.523 -82.772 1.00 92.15 596 GLU B N 1
ATOM 10645 C CA . GLU B 1 596 ? -32.013 21.549 -83.153 1.00 81.01 596 GLU B CA 1
ATOM 10646 C C . GLU B 1 596 ? -32.311 22.571 -84.241 1.00 71.47 596 GLU B C 1
ATOM 10647 O O . GLU B 1 596 ? -33.182 22.330 -85.086 1.00 80.29 596 GLU B O 1
ATOM 10653 N N . LEU B 1 597 ? -31.607 23.706 -84.245 1.00 65.89 597 LEU B N 1
ATOM 10654 C CA . LEU B 1 597 ? -31.743 24.647 -85.351 1.00 64.05 597 LEU B CA 1
ATOM 10655 C C . LEU B 1 597 ? -31.258 24.038 -86.659 1.00 79.12 597 LEU B C 1
ATOM 10656 O O . LEU B 1 597 ? -31.806 24.345 -87.724 1.00 85.45 597 LEU B O 1
ATOM 10661 N N . MET B 1 598 ? -30.244 23.168 -86.597 1.00 97.60 598 MET B N 1
ATOM 10662 C CA . MET B 1 598 ? -29.792 22.463 -87.794 1.00 101.13 598 MET B CA 1
ATOM 10663 C C . MET B 1 598 ? -30.906 21.626 -88.408 1.00 95.63 598 MET B C 1
ATOM 10664 O O . MET B 1 598 ? -30.923 21.414 -89.626 1.00 100.99 598 MET B O 1
ATOM 10669 N N . SER B 1 599 ? -31.835 21.139 -87.589 1.00 90.84 599 SER B N 1
ATOM 10670 C CA . SER B 1 599 ? -32.975 20.389 -88.094 1.00 96.11 599 SER B CA 1
ATOM 10671 C C . SER B 1 599 ? -34.151 21.286 -88.457 1.00 92.42 599 SER B C 1
ATOM 10672 O O . SER B 1 599 ? -34.946 20.927 -89.333 1.00 86.13 599 SER B O 1
ATOM 10675 N N . THR B 1 600 ? -34.278 22.442 -87.802 1.00 85.91 600 THR B N 1
ATOM 10676 C CA . THR B 1 600 ? -35.457 23.272 -88.012 1.00 77.60 600 THR B CA 1
ATOM 10677 C C . THR B 1 600 ? -35.307 24.210 -89.210 1.00 82.77 600 THR B C 1
ATOM 10678 O O . THR B 1 600 ? -36.251 24.367 -89.994 1.00 83.58 600 THR B O 1
ATOM 10682 N N . LEU B 1 601 ? -34.141 24.843 -89.363 1.00 82.50 601 LEU B N 1
ATOM 10683 C CA . LEU B 1 601 ? -33.977 25.898 -90.364 1.00 63.55 601 LEU B CA 1
ATOM 10684 C C . LEU B 1 601 ? -34.120 25.417 -91.807 1.00 67.47 601 LEU B C 1
ATOM 10685 O O . LEU B 1 601 ? -34.787 26.112 -92.597 1.00 73.19 601 LEU B O 1
ATOM 10690 N N . PRO B 1 602 ? -33.534 24.290 -92.227 1.00 65.49 602 PRO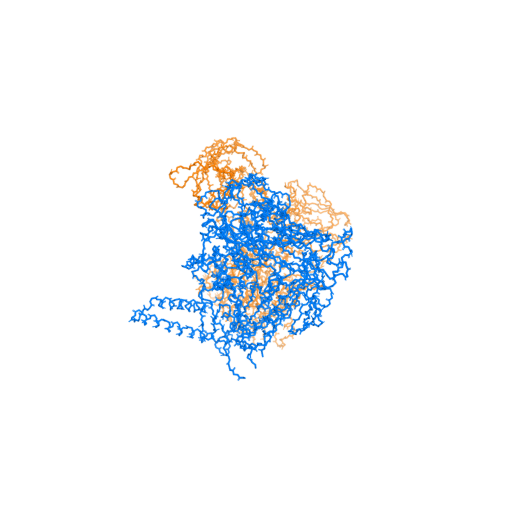 B N 1
ATOM 10691 C CA . PRO B 1 602 ? -33.810 23.822 -93.597 1.00 72.83 602 PRO B CA 1
ATOM 10692 C C . PRO B 1 602 ? -35.288 23.590 -93.846 1.00 78.10 602 PRO B C 1
ATOM 10693 O O . PRO B 1 602 ? -35.801 23.937 -94.919 1.00 84.20 602 PRO B O 1
ATOM 10697 N N . LEU B 1 603 ? -35.992 23.025 -92.863 1.00 79.09 603 LEU B N 1
ATOM 10698 C CA . LEU B 1 603 ? -37.416 22.762 -93.028 1.00 85.80 603 LEU B CA 1
ATOM 10699 C C . LEU B 1 603 ? -38.211 24.055 -93.160 1.00 75.54 603 LEU B C 1
ATOM 10700 O O . LEU B 1 603 ? -39.145 24.126 -93.962 1.00 64.62 603 LEU B O 1
ATOM 10705 N N . VAL B 1 604 ? -37.849 25.096 -92.404 1.00 73.54 604 VAL B N 1
ATOM 10706 C CA . VAL B 1 604 ? -38.605 26.342 -92.506 1.00 70.51 604 VAL B CA 1
ATOM 10707 C C . VAL B 1 604 ? -38.286 27.064 -93.813 1.00 77.25 604 VAL B C 1
ATOM 10708 O O . VAL B 1 604 ? -39.170 27.690 -94.411 1.00 86.00 604 VAL B O 1
ATOM 10712 N N . GLN B 1 605 ? -37.043 26.970 -94.299 1.00 88.21 605 GLN B N 1
ATOM 10713 C CA . GLN B 1 605 ? -36.727 27.520 -95.617 1.00 86.64 605 GLN B CA 1
ATOM 10714 C C . GLN B 1 605 ? -37.549 26.833 -96.703 1.00 75.82 605 GLN B C 1
ATOM 10715 O O . GLN B 1 605 ? -38.164 27.493 -97.559 1.00 73.25 605 GLN B O 1
ATOM 10721 N N . ARG B 1 606 ? -37.560 25.497 -96.685 1.00 70.32 606 ARG B N 1
ATOM 10722 C CA . ARG B 1 606 ? -38.333 24.753 -97.672 1.00 78.34 606 ARG B CA 1
ATOM 10723 C C . ARG B 1 606 ? -39.822 25.031 -97.535 1.00 93.74 606 ARG B C 1
ATOM 10724 O O . ARG B 1 606 ? -40.533 25.081 -98.541 1.00 95.94 606 ARG B O 1
ATOM 10732 N N . ALA B 1 607 ? -40.305 25.248 -96.309 1.00 92.73 607 ALA B N 1
ATOM 10733 C CA . ALA B 1 607 ? -41.714 25.564 -96.111 1.00 78.10 607 ALA B CA 1
ATOM 10734 C C . ALA B 1 607 ? -42.057 26.937 -96.674 1.00 85.84 607 ALA B C 1
ATOM 10735 O O . ALA B 1 607 ? -43.132 27.120 -97.252 1.00 89.66 607 ALA B O 1
ATOM 10737 N N . ASN B 1 608 ? -41.158 27.911 -96.522 1.00 91.77 608 ASN B N 1
ATOM 10738 C CA . ASN B 1 608 ? -41.391 29.228 -97.110 1.00 97.37 608 ASN B CA 1
ATOM 10739 C C . ASN B 1 608 ? -41.465 29.143 -98.630 1.00 104.57 608 ASN B C 1
ATOM 10740 O O . ASN B 1 608 ? -42.401 29.667 -99.253 1.00 108.74 608 ASN B O 1
ATOM 10745 N N . ALA B 1 609 ? -40.478 28.485 -99.247 1.00 90.07 609 ALA B N 1
ATOM 10746 C CA . ALA B 1 609 ? -40.491 28.350 -100.703 1.00 89.68 609 ALA B CA 1
ATOM 10747 C C . ALA B 1 609 ? -41.718 27.574 -101.174 1.00 88.10 609 ALA B C 1
ATOM 10748 O O . ALA B 1 609 ? -42.347 27.925 -102.182 1.00 98.28 609 ALA B O 1
ATOM 10750 N N . MET B 1 610 ? -42.087 26.530 -100.434 1.00 90.69 610 MET B N 1
ATOM 10751 C CA . MET B 1 610 ? -43.221 25.693 -100.792 1.00 81.46 610 MET B CA 1
ATOM 10752 C C . MET B 1 610 ? -44.536 26.450 -100.663 1.00 85.23 610 MET B C 1
ATOM 10753 O O . MET B 1 610 ? -45.449 26.258 -101.472 1.00 86.07 610 MET B O 1
ATOM 10758 N N . ALA B 1 611 ? -44.650 27.315 -99.654 1.00 96.26 611 ALA B N 1
ATOM 10759 C CA . ALA B 1 611 ? -45.848 28.131 -99.506 1.00 102.08 611 ALA B CA 1
ATOM 10760 C C . ALA B 1 611 ? -45.944 29.165 -100.616 1.00 102.29 611 ALA B C 1
ATOM 10761 O O . ALA B 1 611 ? -47.028 29.392 -101.168 1.00 104.14 611 ALA B O 1
ATOM 10763 N N . THR B 1 612 ? -44.822 29.803 -100.963 1.00 104.33 612 THR B N 1
ATOM 10764 C CA . THR B 1 612 ? -44.879 30.812 -102.014 1.00 107.22 612 THR B CA 1
ATOM 10765 C C . THR B 1 612 ? -45.090 30.196 -103.392 1.00 96.46 612 THR B C 1
ATOM 10766 O O . THR B 1 612 ? -45.565 30.891 -104.297 1.00 100.40 612 THR B O 1
ATOM 10770 N N . GLU B 1 613 ? -44.761 28.914 -103.577 1.00 91.82 613 GLU B N 1
ATOM 10771 C CA . GLU B 1 613 ? -45.086 28.261 -104.841 1.00 86.69 613 GLU B CA 1
ATOM 10772 C C . GLU B 1 613 ? -46.494 27.675 -104.857 1.00 91.25 613 GLU B C 1
ATOM 10773 O O . GLU B 1 613 ? -47.143 27.674 -105.910 1.00 84.18 613 GLU B O 1
ATOM 10779 N N . LEU B 1 614 ? -46.988 27.187 -103.717 1.00 97.25 614 LEU B N 1
ATOM 10780 C CA . LEU B 1 614 ? -48.345 26.658 -103.625 1.00 93.44 614 LEU B CA 1
ATOM 10781 C C . LEU B 1 614 ? -49.410 27.747 -103.615 1.00 89.84 614 LEU B C 1
ATOM 10782 O O . LEU B 1 614 ? -50.594 27.423 -103.470 1.00 85.95 614 LEU B O 1
ATOM 10787 N N . GLY B 1 615 ? -49.028 29.015 -103.757 1.00 88.39 615 GLY B N 1
ATOM 10788 C CA . GLY B 1 615 ? -49.973 30.109 -103.728 1.00 96.21 615 GLY B CA 1
ATOM 10789 C C . GLY B 1 615 ? -50.336 30.611 -102.349 1.00 113.97 615 GLY B C 1
ATOM 10790 O O . GLY B 1 615 ? -51.023 31.636 -102.244 1.00 115.84 615 GLY B O 1
ATOM 10791 N N . ARG B 1 616 ? -49.902 29.935 -101.288 1.00 118.49 616 ARG B N 1
ATOM 10792 C CA . ARG B 1 616 ? -50.234 30.371 -99.939 1.00 105.46 616 ARG B CA 1
ATOM 10793 C C . ARG B 1 616 ? -49.404 31.590 -99.561 1.00 99.51 616 ARG B C 1
ATOM 10794 O O . ARG B 1 616 ? -48.172 31.571 -99.646 1.00 88.74 616 ARG B O 1
ATOM 10802 N N . ASN B 1 617 ? -50.086 32.655 -99.143 1.00 96.36 617 ASN B N 1
ATOM 10803 C CA . ASN B 1 617 ? -49.429 33.909 -98.775 1.00 99.66 617 ASN B CA 1
ATOM 10804 C C . ASN B 1 617 ? -49.115 33.890 -97.278 1.00 105.58 617 ASN B C 1
ATOM 10805 O O . ASN B 1 617 ? -49.688 34.622 -96.469 1.00 102.80 617 ASN B O 1
ATOM 10810 N N . VAL B 1 618 ? -48.183 33.008 -96.916 1.00 115.15 618 VAL B N 1
ATOM 10811 C CA . VAL B 1 618 ? -47.815 32.761 -95.527 1.00 101.09 618 VAL B CA 1
ATOM 10812 C C . VAL B 1 618 ? -46.295 32.730 -95.418 1.00 94.37 618 VAL B C 1
ATOM 10813 O O . VAL B 1 618 ? -45.609 32.231 -96.318 1.00 80.18 618 VAL B O 1
ATOM 10817 N N . LYS B 1 619 ? -45.771 33.269 -94.318 1.00 98.61 619 LYS B N 1
ATOM 10818 C CA . LYS B 1 619 ? -44.347 33.227 -94.013 1.00 94.98 619 LYS B CA 1
ATOM 10819 C C . LYS B 1 619 ? -44.133 32.554 -92.663 1.00 89.57 619 LYS B C 1
ATOM 10820 O O . LYS B 1 619 ? -44.884 32.795 -91.713 1.00 100.64 619 LYS B O 1
ATOM 10826 N N . PHE B 1 620 ? -43.105 31.713 -92.582 1.00 76.73 620 PHE B N 1
ATOM 10827 C CA . PHE B 1 620 ? -42.752 31.012 -91.356 1.00 71.74 620 PHE B CA 1
ATOM 10828 C C . PHE B 1 620 ? -41.458 31.579 -90.786 1.00 71.37 620 PHE B C 1
ATOM 10829 O O . PHE B 1 620 ? -40.508 31.849 -91.528 1.00 80.74 620 PHE B O 1
ATOM 10837 N N . GLU B 1 621 ? -41.423 31.752 -89.466 1.00 78.16 621 GLU B N 1
ATOM 10838 C CA . GLU B 1 621 ? -40.254 32.294 -88.788 1.00 82.84 621 GLU B CA 1
ATOM 10839 C C . GLU B 1 621 ? -40.047 31.547 -87.477 1.00 74.03 621 GLU B C 1
ATOM 10840 O O . GLU B 1 621 ? -40.982 30.977 -86.910 1.00 64.90 621 GLU B O 1
ATOM 10846 N N . ILE B 1 622 ? -38.802 31.553 -87.002 1.00 75.23 622 ILE B N 1
ATOM 10847 C CA . ILE B 1 622 ? -38.401 30.808 -85.812 1.00 74.18 622 ILE B CA 1
ATOM 10848 C C . ILE B 1 622 ? -38.358 31.755 -84.620 1.00 69.38 622 ILE B C 1
ATOM 10849 O O . ILE B 1 622 ? -37.762 32.837 -84.696 1.00 52.43 622 ILE B O 1
ATOM 10854 N N . VAL B 1 623 ? -38.986 31.345 -83.519 1.00 77.71 623 VAL B N 1
ATOM 10855 C CA . VAL B 1 623 ? -39.014 32.109 -82.276 1.00 58.93 623 VAL B CA 1
ATOM 10856 C C . VAL B 1 623 ? -38.438 31.237 -81.169 1.00 56.84 623 VAL B C 1
ATOM 10857 O O . VAL B 1 623 ? -38.822 30.070 -81.028 1.00 60.85 623 VAL B O 1
ATOM 10861 N N . LEU B 1 624 ? -37.522 31.803 -80.386 1.00 61.83 624 LEU B N 1
ATOM 10862 C CA . LEU B 1 624 ? -36.851 31.080 -79.313 1.00 69.24 624 LEU B CA 1
ATOM 10863 C C . LEU B 1 624 ? -37.425 31.499 -77.965 1.00 63.35 624 LEU B C 1
ATOM 10864 O O . LEU B 1 624 ? -37.486 32.694 -77.655 1.00 56.88 624 LEU B O 1
ATOM 10869 N N . VAL B 1 625 ? -37.840 30.518 -77.171 1.00 61.66 625 VAL B N 1
ATOM 10870 C CA . VAL B 1 625 ? -38.296 30.745 -75.806 1.00 67.87 625 VAL B CA 1
ATOM 10871 C C . VAL B 1 625 ? -37.176 30.257 -74.892 1.00 72.64 625 VAL B C 1
ATOM 10872 O O . VAL B 1 625 ? -36.985 29.050 -74.709 1.00 61.03 625 VAL B O 1
ATOM 10876 N N . SER B 1 626 ? -36.432 31.195 -74.320 1.00 76.14 626 SER B N 1
ATOM 10877 C CA . SER B 1 626 ? -35.275 30.875 -73.502 1.00 60.20 626 SER B CA 1
ATOM 10878 C C . SER B 1 626 ? -35.703 30.441 -72.103 1.00 64.02 626 SER B C 1
ATOM 10879 O O . SER B 1 626 ? -36.831 30.702 -71.679 1.00 70.00 626 SER B O 1
ATOM 10882 N N . PRO B 1 627 ? -34.820 29.755 -71.369 1.00 71.20 627 PRO B N 1
ATOM 10883 C CA . PRO B 1 627 ? -35.152 29.400 -69.980 1.00 77.32 627 PRO B CA 1
ATOM 10884 C C . PRO B 1 627 ? -35.401 30.604 -69.091 1.00 76.31 627 PRO B C 1
ATOM 10885 O O . PRO B 1 627 ? -36.212 30.517 -68.161 1.00 70.33 627 PRO B O 1
ATOM 10889 N N . GLU B 1 628 ? -34.724 31.728 -69.343 1.00 80.38 628 GLU B N 1
ATOM 10890 C CA . GLU B 1 628 ? -34.953 32.920 -68.534 1.00 80.11 628 GLU B CA 1
ATOM 10891 C C . GLU B 1 628 ? -36.362 33.462 -68.733 1.00 67.67 628 GLU B C 1
ATOM 10892 O O . GLU B 1 628 ? -36.967 33.990 -67.792 1.00 68.68 628 GLU B O 1
ATOM 10898 N N . MET B 1 629 ? -36.899 33.345 -69.949 1.00 72.48 629 MET B N 1
ATOM 10899 C CA . MET B 1 629 ? -38.261 33.790 -70.214 1.00 70.95 629 MET B CA 1
ATOM 10900 C C . MET B 1 629 ? -39.300 32.911 -69.530 1.00 60.84 629 MET B C 1
ATOM 10901 O O . MET B 1 629 ? -40.438 33.351 -69.338 1.00 64.58 629 MET B O 1
ATOM 10906 N N . ARG B 1 630 ? -38.936 31.684 -69.160 1.00 54.48 630 ARG B N 1
ATOM 10907 C CA . ARG B 1 630 ? -39.820 30.784 -68.435 1.00 52.70 630 ARG B CA 1
ATOM 10908 C C . ARG B 1 630 ? -39.556 30.789 -66.935 1.00 69.45 630 ARG B C 1
ATOM 10909 O O . ARG B 1 630 ? -40.042 29.900 -66.227 1.00 56.54 630 ARG B O 1
ATOM 10917 N N . GLY B 1 631 ? -38.801 31.765 -66.436 1.00 74.15 631 GLY B N 1
ATOM 10918 C CA . GLY B 1 631 ? -38.473 31.829 -65.026 1.00 64.40 631 GLY B CA 1
ATOM 10919 C C . GLY B 1 631 ? -37.553 30.709 -64.588 1.00 70.63 631 GLY B C 1
ATOM 10920 O O . GLY B 1 631 ? -37.800 30.054 -63.572 1.00 62.40 631 GLY B O 1
ATOM 10921 N N . LEU B 1 632 ? -36.486 30.480 -65.351 1.00 71.59 632 LEU B N 1
ATOM 10922 C CA . LEU B 1 632 ? -35.559 29.392 -65.079 1.00 75.69 632 LEU B CA 1
ATOM 10923 C C . LEU B 1 632 ? -34.136 29.856 -65.351 1.00 89.74 632 LEU B C 1
ATOM 10924 O O . LEU B 1 632 ? -33.902 30.856 -66.034 1.00 75.71 632 LEU B O 1
ATOM 10929 N N . THR B 1 633 ? -33.185 29.110 -64.800 1.00 90.73 633 THR B N 1
ATOM 10930 C CA . THR B 1 633 ? -31.763 29.324 -65.034 1.00 83.99 633 THR B CA 1
ATOM 10931 C C . THR B 1 633 ? -31.088 28.130 -65.684 1.00 85.73 633 THR B C 1
ATOM 10932 O O . THR B 1 633 ? -30.220 28.308 -66.543 1.00 78.80 633 THR B O 1
ATOM 10936 N N . SER B 1 634 ? -31.466 26.915 -65.296 1.00 98.08 634 SER B N 1
ATOM 10937 C CA . SER B 1 634 ? -30.969 25.683 -65.902 1.00 95.91 634 SER B CA 1
ATOM 10938 C C . SER B 1 634 ? -32.118 25.065 -66.692 1.00 72.20 634 SER B C 1
ATOM 10939 O O . SER B 1 634 ? -32.948 24.341 -66.134 1.00 74.53 634 SER B O 1
ATOM 10942 N N . GLY B 1 635 ? -32.166 25.354 -67.989 1.00 58.32 635 GLY B N 1
ATOM 10943 C CA . GLY B 1 635 ? -33.241 24.854 -68.824 1.00 69.61 635 GLY B CA 1
ATOM 10944 C C . GLY B 1 635 ? -32.809 24.701 -70.266 1.00 57.11 635 GLY B C 1
ATOM 10945 O O . GLY B 1 635 ? -31.778 25.231 -70.693 1.00 37.81 635 GLY B O 1
ATOM 10946 N N . LEU B 1 636 ? -33.622 23.962 -71.016 1.00 60.08 636 LEU B N 1
ATOM 10947 C CA . LEU B 1 636 ? -33.399 23.729 -72.436 1.00 58.05 636 LEU B CA 1
ATOM 10948 C C . LEU B 1 636 ? -34.274 24.679 -73.243 1.00 59.64 636 LEU B C 1
ATOM 10949 O O . LEU B 1 636 ? -35.466 24.829 -72.954 1.00 78.76 636 LEU B O 1
ATOM 10954 N N . THR B 1 637 ? -33.681 25.315 -74.250 1.00 64.21 637 THR B N 1
ATOM 10955 C CA . THR B 1 637 ? -34.396 26.315 -75.033 1.00 71.13 637 THR B CA 1
ATOM 10956 C C . THR B 1 637 ? -35.412 25.656 -75.960 1.00 81.15 637 THR B C 1
ATOM 10957 O O . THR B 1 637 ? -35.134 24.631 -76.588 1.00 82.57 637 THR B O 1
ATOM 10961 N N . GLU B 1 638 ? -36.598 26.254 -76.038 1.00 70.42 638 GLU B N 1
ATOM 10962 C CA . GLU B 1 638 ? -37.675 25.771 -76.888 1.00 67.02 638 GLU B CA 1
ATOM 10963 C C . GLU B 1 638 ? -37.674 26.507 -78.223 1.00 67.98 638 GLU B C 1
ATOM 10964 O O . GLU B 1 638 ? -37.270 27.669 -78.314 1.00 67.82 638 GLU B O 1
ATOM 10970 N N . ILE B 1 639 ? -38.141 25.816 -79.260 1.00 66.42 639 ILE B N 1
ATOM 10971 C CA . ILE B 1 639 ? -38.260 26.374 -80.601 1.00 54.32 639 ILE B CA 1
ATOM 10972 C C . ILE B 1 639 ? -39.733 26.404 -80.981 1.00 56.97 639 ILE B C 1
ATOM 10973 O O . ILE B 1 639 ? -40.413 25.372 -80.935 1.00 45.72 639 ILE B O 1
ATOM 10978 N N . TRP B 1 640 ? -40.220 27.583 -81.352 1.00 61.06 640 TRP B N 1
ATOM 10979 C CA . TRP B 1 640 ? -41.569 27.756 -81.866 1.00 62.69 640 TRP B CA 1
ATOM 10980 C C . TRP B 1 640 ? -41.498 28.374 -83.256 1.00 63.71 640 TRP B C 1
ATOM 10981 O O . TRP B 1 640 ? -40.579 29.139 -83.565 1.00 55.61 640 TRP B O 1
ATOM 10992 N N . VAL B 1 641 ? -42.472 28.034 -84.094 1.00 57.69 641 VAL B N 1
ATOM 10993 C CA . VAL B 1 641 ? -42.533 28.511 -85.471 1.00 56.12 641 VAL B CA 1
ATOM 10994 C C . VAL B 1 641 ? -43.680 29.506 -85.580 1.00 58.28 641 VAL B C 1
ATOM 10995 O O . VAL B 1 641 ? -44.848 29.141 -85.393 1.00 78.00 641 VAL B O 1
ATOM 10999 N N . LYS B 1 642 ? -43.350 30.759 -85.883 1.00 59.45 642 LYS B N 1
ATOM 11000 C CA . LYS B 1 642 ? -44.363 31.789 -86.059 1.00 75.70 642 LYS B CA 1
ATOM 11001 C C . LYS B 1 642 ? -44.920 31.709 -87.474 1.00 74.94 642 LYS B C 1
ATOM 11002 O O . LYS B 1 642 ? -44.166 31.766 -88.451 1.00 88.81 642 LYS B O 1
ATOM 11008 N N . VAL B 1 643 ? -46.237 31.574 -87.582 1.00 80.98 643 VAL B N 1
ATOM 11009 C CA . VAL B 1 643 ? -46.927 31.456 -88.861 1.00 81.01 643 VAL B CA 1
ATOM 11010 C C . VAL B 1 643 ? -47.625 32.783 -89.126 1.00 95.60 643 VAL B C 1
ATOM 11011 O O . VAL B 1 643 ? -48.630 33.108 -88.480 1.00 106.33 643 VAL B O 1
ATOM 11015 N N . HIS B 1 644 ? -47.093 33.551 -90.074 1.00 95.30 644 HIS B N 1
ATOM 11016 C CA . HIS B 1 644 ? -47.617 34.870 -90.409 1.00 105.23 644 HIS B CA 1
ATOM 11017 C C . HIS B 1 644 ? -48.413 34.772 -91.706 1.00 110.19 644 HIS B C 1
ATOM 11018 O O . HIS B 1 644 ? -47.846 34.516 -92.774 1.00 108.78 644 HIS B O 1
ATOM 11025 N N . ASN B 1 645 ? -49.725 34.977 -91.611 1.00 116.49 645 ASN B N 1
ATOM 11026 C CA . ASN B 1 645 ? -50.610 34.997 -92.775 1.00 119.97 645 ASN B CA 1
ATOM 11027 C C . ASN B 1 645 ? -50.713 36.443 -93.240 1.00 120.99 645 ASN B C 1
ATOM 11028 O O . ASN B 1 645 ? -51.578 37.197 -92.801 1.00 122.36 645 ASN B O 1
ATOM 11033 N N . ILE B 1 646 ? -49.819 36.837 -94.151 1.00 122.68 646 ILE B N 1
ATOM 11034 C CA . ILE B 1 646 ? -49.766 38.224 -94.605 1.00 124.13 646 ILE B CA 1
ATOM 11035 C C . ILE B 1 646 ? -50.977 38.612 -95.446 1.00 134.32 646 ILE B C 1
ATOM 11036 O O . ILE B 1 646 ? -51.195 39.804 -95.695 1.00 126.19 646 ILE B O 1
ATOM 11041 N N . SER B 1 647 ? -51.796 37.644 -95.860 1.00 134.61 647 SER B N 1
ATOM 11042 C CA . SER B 1 647 ? -53.033 37.966 -96.574 1.00 126.54 647 SER B CA 1
ATOM 11043 C C . SER B 1 647 ? -54.113 38.443 -95.604 1.00 137.53 647 SER B C 1
ATOM 11044 O O . SER B 1 647 ? -54.440 39.633 -95.556 1.00 133.61 647 SER B O 1
ATOM 11046 N N . GLU B 1 648 ? -54.676 37.521 -94.818 1.00 139.21 648 GLU B N 1
ATOM 11047 C CA . GLU B 1 648 ? -55.676 37.887 -93.820 1.00 129.44 648 GLU B CA 1
ATOM 11048 C C . GLU B 1 648 ? -55.092 38.664 -92.646 1.00 142.35 648 GLU B C 1
ATOM 11049 O O . GLU B 1 648 ? -55.861 39.171 -91.822 1.00 144.91 648 GLU B O 1
ATOM 11055 N N . ASP B 1 649 ? -53.765 38.767 -92.552 1.00 144.02 649 ASP B N 1
ATOM 11056 C CA . ASP B 1 649 ? -53.075 39.415 -91.434 1.00 145.58 649 ASP B CA 1
ATOM 11057 C C . ASP B 1 649 ? -53.471 38.775 -90.101 1.00 147.84 649 ASP B C 1
ATOM 11058 O O . ASP B 1 649 ? -54.043 39.411 -89.213 1.00 144.89 649 ASP B O 1
ATOM 11063 N N . THR B 1 650 ? -53.154 37.490 -89.982 1.00 134.37 650 THR B N 1
ATOM 11064 C CA . THR B 1 650 ? -53.318 36.735 -88.750 1.00 123.08 650 THR B CA 1
ATOM 11065 C C . THR B 1 650 ? -51.964 36.188 -88.315 1.00 126.76 650 THR B C 1
ATOM 11066 O O . THR B 1 650 ? -50.994 36.185 -89.077 1.00 125.28 650 THR B O 1
ATOM 11070 N N . TYR B 1 651 ? -51.904 35.717 -87.071 1.00 125.08 651 TYR B N 1
ATOM 11071 C CA . TYR B 1 651 ? -50.673 35.194 -86.497 1.00 112.92 651 TYR B CA 1
ATOM 11072 C C . TYR B 1 651 ? -50.955 33.890 -85.769 1.00 102.72 651 TYR B C 1
ATOM 11073 O O . TYR B 1 651 ? -51.921 33.795 -85.005 1.00 119.28 651 TYR B O 1
ATOM 11082 N N . PHE B 1 652 ? -50.110 32.891 -86.010 1.00 81.42 652 PHE B N 1
ATOM 11083 C CA . PHE B 1 652 ? -50.168 31.620 -85.308 1.00 89.17 652 PHE B CA 1
ATOM 11084 C C . PHE B 1 652 ? -48.769 31.260 -84.830 1.00 84.32 652 PHE B C 1
ATOM 11085 O O . PHE B 1 652 ? -47.769 31.800 -85.309 1.00 93.25 652 PHE B O 1
ATOM 11093 N N . LEU B 1 653 ? -48.707 30.339 -83.873 1.00 70.71 653 LEU B N 1
ATOM 11094 C CA . LEU B 1 653 ? -47.436 29.933 -83.278 1.00 64.33 653 LEU B CA 1
ATOM 11095 C C . LEU B 1 653 ? -47.505 28.442 -82.984 1.00 60.57 653 LEU B C 1
ATOM 11096 O O . LEU B 1 653 ? -48.279 28.012 -82.123 1.00 70.15 653 LEU B O 1
ATOM 11101 N N . TRP B 1 654 ? -46.697 27.659 -83.693 1.00 56.04 654 TRP B N 1
ATOM 11102 C CA . TRP B 1 654 ? -46.712 26.208 -83.590 1.00 75.62 654 TRP B CA 1
ATOM 11103 C C . TRP B 1 654 ? -45.477 25.718 -82.848 1.00 73.30 654 TRP B C 1
ATOM 11104 O O . TRP B 1 654 ? -44.375 26.242 -83.042 1.00 64.43 654 TRP B O 1
ATOM 11115 N N . GLU B 1 655 ? -45.666 24.710 -82.001 1.00 68.47 655 GLU B N 1
ATOM 11116 C CA . GLU B 1 655 ? -44.530 24.006 -81.432 1.00 62.23 655 GLU B CA 1
ATOM 11117 C C . GLU B 1 655 ? -43.784 23.256 -82.531 1.00 74.69 655 GLU B C 1
ATOM 11118 O O . GLU B 1 655 ? -44.287 23.065 -83.642 1.00 79.54 655 GLU B O 1
ATOM 11124 N N . LYS B 1 656 ? -42.563 22.825 -82.208 1.00 77.79 656 LYS B N 1
ATOM 11125 C CA . LYS B 1 656 ? -41.701 22.230 -83.225 1.00 69.85 656 LYS B CA 1
ATOM 11126 C C . LYS B 1 656 ? -42.308 20.954 -83.800 1.00 90.21 656 LYS B C 1
ATOM 11127 O O . LYS B 1 656 ? -42.252 20.728 -85.014 1.00 101.02 656 LYS B O 1
ATOM 11133 N N . SER B 1 657 ? -42.905 20.115 -82.950 1.00 76.71 657 SER B N 1
ATOM 11134 C CA . SER B 1 657 ? -43.479 18.858 -83.427 1.00 78.94 657 SER B CA 1
ATOM 11135 C C . SER B 1 657 ? -44.641 19.109 -84.383 1.00 84.71 657 SER B C 1
ATOM 11136 O O . SER B 1 657 ? -44.721 18.503 -85.462 1.00 93.21 657 SER B O 1
ATOM 11139 N N . ARG B 1 658 ? -45.562 19.995 -83.992 1.00 73.51 658 ARG B N 1
ATOM 11140 C CA . ARG B 1 658 ? -46.678 20.347 -84.863 1.00 82.13 658 ARG B CA 1
ATOM 11141 C C . ARG B 1 658 ? -46.179 20.894 -86.193 1.00 86.90 658 ARG B C 1
ATOM 11142 O O . ARG B 1 658 ? -46.731 20.573 -87.255 1.00 86.93 658 ARG B O 1
ATOM 11150 N N . PHE B 1 659 ? -45.126 21.715 -86.154 1.00 82.66 659 PHE B N 1
ATOM 11151 C CA . PHE B 1 659 ? -44.566 22.254 -87.388 1.00 85.03 659 PHE B CA 1
ATOM 11152 C C . PHE B 1 659 ? -44.020 21.147 -88.278 1.00 85.02 659 PHE B C 1
ATOM 11153 O O . PHE B 1 659 ? -44.141 21.219 -89.502 1.00 87.02 659 PHE B O 1
ATOM 11161 N N . MET B 1 660 ? -43.429 20.106 -87.688 1.00 84.05 660 MET B N 1
ATOM 11162 C CA . MET B 1 660 ? -42.877 19.029 -88.507 1.00 81.32 660 MET B CA 1
ATOM 11163 C C . MET B 1 660 ? -43.982 18.172 -89.117 1.00 82.69 660 MET B C 1
ATOM 11164 O O . MET B 1 660 ? -43.880 17.747 -90.277 1.00 99.32 660 MET B O 1
ATOM 11169 N N . ASN B 1 661 ? -45.050 17.914 -88.358 1.00 79.45 661 ASN B N 1
ATOM 11170 C CA . ASN B 1 661 ? -46.201 17.214 -88.926 1.00 91.11 661 ASN B CA 1
ATOM 11171 C C . ASN B 1 661 ? -46.783 17.994 -90.103 1.00 91.66 661 ASN B C 1
ATOM 11172 O O . ASN B 1 661 ? -46.997 17.448 -91.199 1.00 99.28 661 ASN B O 1
ATOM 11177 N N . ARG B 1 662 ? -47.032 19.288 -89.897 1.00 82.09 662 ARG B N 1
ATOM 11178 C CA . ARG B 1 662 ? -47.573 20.104 -90.974 1.00 87.06 662 ARG B CA 1
ATOM 11179 C C . ARG B 1 662 ? -46.571 20.295 -92.106 1.00 73.39 662 ARG B C 1
ATOM 11180 O O . ARG B 1 662 ? -46.985 20.540 -93.240 1.00 74.34 662 ARG B O 1
ATOM 11188 N N . TYR B 1 663 ? -45.271 20.141 -91.842 1.00 84.30 663 TYR B N 1
ATOM 11189 C CA . TYR B 1 663 ? -44.287 20.179 -92.920 1.00 80.75 663 TYR B CA 1
ATOM 11190 C C . TYR B 1 663 ? -44.363 18.924 -93.775 1.00 70.63 663 TYR B C 1
ATOM 11191 O O . TYR B 1 663 ? -44.203 18.992 -94.998 1.00 81.62 663 TYR B O 1
ATOM 11200 N N . TYR B 1 664 ? -44.569 17.764 -93.148 1.00 71.72 664 TYR B N 1
ATOM 11201 C CA . TYR B 1 664 ? -44.849 16.560 -93.925 1.00 70.51 664 TYR B CA 1
ATOM 11202 C C . TYR B 1 664 ? -46.075 16.767 -94.807 1.00 73.48 664 TYR B C 1
ATOM 11203 O O . TYR B 1 664 ? -46.073 16.423 -96.000 1.00 82.77 664 TYR B O 1
ATOM 11212 N N . GLY B 1 665 ? -47.134 17.341 -94.231 1.00 78.25 665 GLY B N 1
ATOM 11213 C CA . GLY B 1 665 ? -48.315 17.653 -95.028 1.00 74.52 665 GLY B CA 1
ATOM 11214 C C . GLY B 1 665 ? -48.018 18.590 -96.188 1.00 67.35 665 GLY B C 1
ATOM 11215 O O . GLY B 1 665 ? -48.481 18.374 -97.314 1.00 68.36 665 GLY B O 1
ATOM 11216 N N . MET B 1 666 ? -47.233 19.639 -95.930 1.00 75.38 666 MET B N 1
ATOM 11217 C CA . MET B 1 666 ? -46.880 20.593 -96.975 1.00 71.07 666 MET B CA 1
ATOM 11218 C C . MET B 1 666 ? -46.067 19.932 -98.079 1.00 81.93 666 MET B C 1
ATOM 11219 O O . MET B 1 666 ? -46.266 20.224 -99.262 1.00 76.62 666 MET B O 1
ATOM 11224 N N . GLN B 1 667 ? -45.125 19.062 -97.710 1.00 93.05 667 GLN B N 1
ATOM 11225 C CA . GLN B 1 667 ? -44.319 18.364 -98.707 1.00 67.84 667 GLN B CA 1
ATOM 11226 C C . GLN B 1 667 ? -45.189 17.472 -99.581 1.00 74.24 667 GLN B C 1
ATOM 11227 O O . GLN B 1 667 ? -44.994 17.396 -100.803 1.00 93.35 667 GLN B O 1
ATOM 11233 N N . GLU B 1 668 ? -46.157 16.788 -98.967 1.00 80.93 668 GLU B N 1
ATOM 11234 C CA . GLU B 1 668 ? -47.135 16.029 -99.740 1.00 86.18 668 GLU B CA 1
ATOM 11235 C C . GLU B 1 668 ? -47.871 16.933 -100.726 1.00 78.14 668 GLU B C 1
ATOM 11236 O O . GLU B 1 668 ? -48.021 16.598 -101.910 1.00 82.01 668 GLU B O 1
ATOM 11242 N N . MET B 1 669 ? -48.324 18.096 -100.250 1.00 70.92 669 MET B N 1
ATOM 11243 C CA . MET B 1 669 ? -49.055 19.023 -101.111 1.00 80.63 669 MET B CA 1
ATOM 11244 C C . MET B 1 669 ? -48.186 19.520 -102.264 1.00 82.40 669 MET B C 1
ATOM 11245 O O . MET B 1 669 ? -48.668 19.689 -103.391 1.00 85.55 669 MET B O 1
ATOM 11250 N N . TYR B 1 670 ? -46.897 19.749 -102.004 1.00 82.70 670 TYR B N 1
ATOM 11251 C CA . TYR B 1 670 ? -46.008 20.243 -103.050 1.00 67.66 670 TYR B CA 1
ATOM 11252 C C . TYR B 1 670 ? -45.743 19.176 -104.100 1.00 69.59 670 TYR B C 1
ATOM 11253 O O . TYR B 1 670 ? -45.724 19.472 -105.300 1.00 61.54 670 TYR B O 1
ATOM 11262 N N . GLU B 1 671 ? -45.512 17.932 -103.670 1.00 77.69 671 GLU B N 1
ATOM 11263 C CA . GLU B 1 671 ? -45.386 16.843 -104.635 1.00 69.87 671 GLU B CA 1
ATOM 11264 C C . GLU B 1 671 ? -46.647 16.721 -105.482 1.00 77.96 671 GLU B C 1
ATOM 11265 O O . GLU B 1 671 ? -46.574 16.529 -106.705 1.00 85.67 671 GLU B O 1
ATOM 11271 N N . ALA B 1 672 ? -47.815 16.860 -104.850 1.00 89.70 672 ALA B N 1
ATOM 11272 C CA . ALA B 1 672 ? -49.068 16.775 -105.592 1.00 82.95 672 ALA B CA 1
ATOM 11273 C C . ALA B 1 672 ? -49.181 17.892 -106.625 1.00 71.51 672 ALA B C 1
ATOM 11274 O O . ALA B 1 672 ? -49.601 17.650 -107.762 1.00 68.76 672 ALA B O 1
ATOM 11276 N N . LYS B 1 673 ? -48.813 19.121 -106.251 1.00 79.46 673 LYS B N 1
ATOM 11277 C 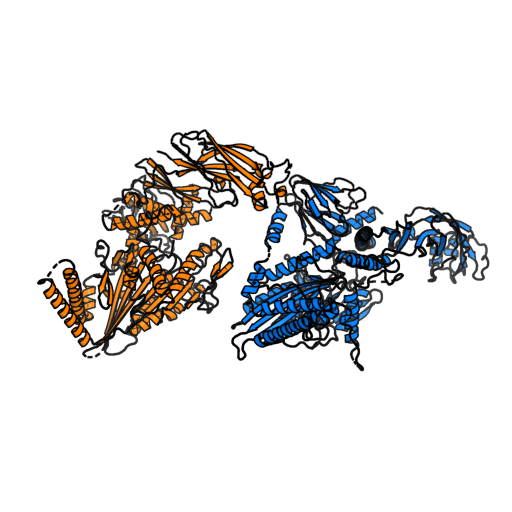CA . LYS B 1 673 ? -48.857 20.216 -107.219 1.00 85.31 673 LYS B CA 1
ATOM 11278 C C . LYS B 1 673 ? -47.853 20.001 -108.344 1.00 80.96 673 LYS B C 1
ATOM 11279 O O . LYS B 1 673 ? -48.120 20.357 -109.498 1.00 96.50 673 LYS B O 1
ATOM 11285 N N . GLN B 1 674 ? -46.689 19.429 -108.027 1.00 74.73 674 GLN B N 1
ATOM 11286 C CA . GLN B 1 674 ? -45.731 19.082 -109.071 1.00 69.81 674 GLN B CA 1
ATOM 11287 C C . GLN B 1 674 ? -46.314 18.063 -110.040 1.00 76.92 674 GLN B C 1
ATOM 11288 O O . GLN B 1 674 ? -45.999 18.094 -111.235 1.00 71.29 674 GLN B O 1
ATOM 11294 N N . ASP B 1 675 ? -47.163 17.159 -109.551 1.00 77.19 675 ASP B N 1
ATOM 11295 C CA . ASP B 1 675 ? -47.783 16.177 -110.434 1.00 74.17 675 ASP B CA 1
ATOM 11296 C C . ASP B 1 675 ? -49.013 16.744 -111.135 1.00 77.98 675 ASP B C 1
ATOM 11297 O O . ASP B 1 675 ? -48.938 17.148 -112.300 1.00 88.74 675 ASP B O 1
ATOM 11302 N N . GLY B 1 676 ? -50.151 16.774 -110.438 1.00 94.72 676 GLY B N 1
ATOM 11303 C CA . GLY B 1 676 ? -51.411 17.172 -111.023 1.00 104.68 676 GLY B CA 1
ATOM 11304 C C . GLY B 1 676 ? -52.041 18.363 -110.317 1.00 119.44 676 GLY B C 1
ATOM 11305 O O . GLY B 1 676 ? -51.471 18.949 -109.393 1.00 135.43 676 GLY B O 1
ATOM 11306 N N . SER B 1 677 ? -53.247 18.702 -110.775 1.00 128.51 677 SER B N 1
ATOM 11307 C CA . SER B 1 677 ? -53.944 19.883 -110.279 1.00 155.07 677 SER B CA 1
ATOM 11308 C C . SER B 1 677 ? -55.170 19.524 -109.448 1.00 156.74 677 SER B C 1
ATOM 11309 O O . SER B 1 677 ? -56.297 19.883 -109.807 1.00 144.71 677 SER B O 1
ATOM 11312 N N . GLU B 1 678 ? -54.965 18.814 -108.342 1.00 148.17 678 GLU B N 1
ATOM 11313 C CA . GLU B 1 678 ? -56.004 18.621 -107.340 1.00 155.49 678 GLU B CA 1
ATOM 11314 C C . GLU B 1 678 ? -55.623 19.166 -105.974 1.00 159.87 678 GLU B C 1
ATOM 11315 O O . GLU B 1 678 ? -56.510 19.564 -105.214 1.00 157.13 678 GLU B O 1
ATOM 11321 N N . LYS B 1 684 ? -59.988 23.398 -96.653 1.00 142.75 684 LYS B N 1
ATOM 11322 C CA . LYS B 1 684 ? -59.352 24.029 -95.502 1.00 133.89 684 LYS B CA 1
ATOM 11323 C C . LYS B 1 684 ? -59.192 23.103 -94.303 1.00 119.52 684 LYS B C 1
ATOM 11324 O O . LYS B 1 684 ? -58.198 23.211 -93.579 1.00 123.05 684 LYS B O 1
ATOM 11326 N N . GLU B 1 685 ? -60.145 22.199 -94.062 1.00 109.59 685 GLU B N 1
ATOM 11327 C CA . GLU B 1 685 ? -60.045 21.305 -92.913 1.00 105.78 685 GLU B CA 1
ATOM 11328 C C . GLU B 1 685 ? -58.889 20.319 -93.028 1.00 116.72 685 GLU B C 1
ATOM 11329 O O . GLU B 1 685 ? -58.569 19.649 -92.040 1.00 104.59 685 GLU B O 1
ATOM 11335 N N . ARG B 1 686 ? -58.263 20.213 -94.200 1.00 133.52 686 ARG B N 1
ATOM 11336 C CA . ARG B 1 686 ? -57.069 19.404 -94.382 1.00 122.88 686 ARG B CA 1
ATOM 11337 C C . ARG B 1 686 ? -55.841 20.231 -94.740 1.00 112.38 686 ARG B C 1
ATOM 11338 O O . ARG B 1 686 ? -54.727 19.694 -94.724 1.00 106.28 686 ARG B O 1
ATOM 11346 N N . ASP B 1 687 ? -56.008 21.512 -95.045 1.00 112.24 687 ASP B N 1
ATOM 11347 C CA . ASP B 1 687 ? -54.895 22.363 -95.448 1.00 105.98 687 ASP B CA 1
ATOM 11348 C C . ASP B 1 687 ? -53.929 22.556 -94.285 1.00 110.16 687 ASP B C 1
ATOM 11349 O O . ASP B 1 687 ? -54.335 23.069 -93.234 1.00 121.03 687 ASP B O 1
ATOM 11354 N N . PRO B 1 688 ? -52.657 22.170 -94.421 1.00 99.39 688 PRO B N 1
ATOM 11355 C CA . PRO B 1 688 ? -51.714 22.357 -93.308 1.00 88.22 688 PRO B CA 1
ATOM 11356 C C . PRO B 1 688 ? -51.362 23.811 -93.045 1.00 86.44 688 PRO B C 1
ATOM 11357 O O . PRO B 1 688 ? -50.902 24.126 -91.940 1.00 96.63 688 PRO B O 1
ATOM 11361 N N . PHE B 1 689 ? -51.558 24.706 -94.017 1.00 81.73 689 PHE B N 1
ATOM 11362 C CA . PHE B 1 689 ? -51.306 26.123 -93.793 1.00 83.56 689 PHE B CA 1
ATOM 11363 C C . PHE B 1 689 ? -52.432 26.803 -93.023 1.00 91.19 689 PHE B C 1
ATOM 11364 O O . PHE B 1 689 ? -52.237 27.914 -92.516 1.00 84.85 689 PHE B O 1
ATOM 11372 N N . TYR B 1 690 ? -53.598 26.165 -92.923 1.00 90.45 690 TYR B N 1
ATOM 11373 C CA . TYR B 1 690 ? -54.774 26.784 -92.333 1.00 100.10 690 TYR B CA 1
ATOM 11374 C C . TYR B 1 690 ? -54.820 26.551 -90.829 1.00 97.87 690 TYR B C 1
ATOM 11375 O O . TYR B 1 690 ? -54.431 25.489 -90.336 1.00 86.33 690 TYR B O 1
ATOM 11384 N N . GLU B 1 691 ? -55.304 27.561 -90.102 1.00 102.14 691 GLU B N 1
ATOM 11385 C CA . GLU B 1 691 ? -55.434 27.530 -88.663 1.00 101.47 691 GLU B CA 1
ATOM 11386 C C . GLU B 1 691 ? -56.519 28.549 -88.362 1.00 104.79 691 GLU B C 1
ATOM 11387 O O . GLU B 1 691 ? -56.427 29.692 -88.848 1.00 102.96 691 GLU B O 1
ATOM 11393 N N . PRO B 1 692 ? -57.551 28.171 -87.612 1.00 92.45 692 PRO B N 1
ATOM 11394 C CA . PRO B 1 692 ? -58.689 29.073 -87.391 1.00 87.17 692 PRO B CA 1
ATOM 11395 C C . PRO B 1 692 ? -58.253 30.377 -86.748 1.00 105.65 692 PRO B C 1
ATOM 11396 O O . PRO B 1 692 ? -57.598 30.376 -85.695 1.00 111.13 692 PRO B O 1
ATOM 11400 N N . PRO B 1 693 ? -58.607 31.517 -87.352 1.00 109.02 693 PRO B N 1
ATOM 11401 C CA . PRO B 1 693 ? -58.211 32.816 -86.781 1.00 115.90 693 PRO B CA 1
ATOM 11402 C C . PRO B 1 693 ? -58.786 33.091 -85.399 1.00 109.60 693 PRO B C 1
ATOM 11403 O O . PRO B 1 693 ? -58.301 34.009 -84.725 1.00 111.84 693 PRO B O 1
ATOM 11407 N N . ASP B 1 694 ? -59.798 32.344 -84.960 1.00 100.00 694 ASP B N 1
ATOM 11408 C CA . ASP B 1 694 ? -60.352 32.504 -83.622 1.00 104.93 694 ASP B CA 1
ATOM 11409 C C . ASP B 1 694 ? -59.682 31.599 -82.596 1.00 100.78 694 ASP B C 1
ATOM 11410 O O . ASP B 1 694 ? -60.079 31.613 -81.426 1.00 97.54 694 ASP B O 1
ATOM 11415 N N . SER B 1 695 ? -58.687 30.813 -83.004 1.00 100.62 695 SER B N 1
ATOM 11416 C CA . SER B 1 695 ? -57.983 29.958 -82.061 1.00 102.68 695 SER B CA 1
ATOM 11417 C C . SER B 1 695 ? -56.934 30.768 -81.301 1.00 108.34 695 SER B C 1
ATOM 11418 O O . SER B 1 695 ? -56.238 31.596 -81.896 1.00 97.55 695 SER B O 1
ATOM 11421 N N . PRO B 1 696 ? -56.808 30.558 -79.994 1.00 114.29 696 PRO B N 1
ATOM 11422 C CA . PRO B 1 696 ? -55.824 31.318 -79.219 1.00 92.39 696 PRO B CA 1
ATOM 11423 C C . PRO B 1 696 ? -54.403 30.897 -79.557 1.00 84.53 696 PRO B C 1
ATOM 11424 O O . PRO B 1 696 ? -54.126 29.729 -79.842 1.00 87.14 696 PRO B O 1
ATOM 11428 N N . VAL B 1 697 ? -53.495 31.870 -79.527 1.00 83.01 697 VAL B N 1
ATOM 11429 C CA . VAL B 1 697 ? -52.093 31.645 -79.857 1.00 74.65 697 VAL B CA 1
ATOM 11430 C C . VAL B 1 697 ? -51.225 32.153 -78.714 1.00 78.76 697 VAL B C 1
ATOM 11431 O O . VAL B 1 697 ? -51.534 33.174 -78.090 1.00 79.18 697 VAL B O 1
ATOM 11435 N N . PHE B 1 698 ? -50.138 31.435 -78.442 1.00 82.01 698 PHE B N 1
ATOM 11436 C CA . PHE B 1 698 ? -49.221 31.800 -77.368 1.00 73.15 698 PHE B CA 1
ATOM 11437 C C . PHE B 1 698 ? -48.507 33.103 -77.714 1.00 72.16 698 PHE B C 1
ATOM 11438 O O . PHE B 1 698 ? -47.818 33.188 -78.737 1.00 76.01 698 PHE B O 1
ATOM 11446 N N . ILE B 1 699 ? -48.674 34.119 -76.867 1.00 66.63 699 ILE B N 1
ATOM 11447 C CA . ILE B 1 699 ? -48.177 35.452 -77.182 1.00 77.41 699 ILE B CA 1
ATOM 11448 C C . ILE B 1 699 ? -47.384 36.065 -76.032 1.00 73.00 699 ILE B C 1
ATOM 11449 O O . ILE B 1 699 ? -46.509 36.906 -76.264 1.00 73.50 699 ILE B O 1
ATOM 11454 N N . ALA B 1 700 ? -47.672 35.668 -74.792 1.00 77.16 700 ALA B N 1
ATOM 11455 C CA . ALA B 1 700 ? -47.028 36.294 -73.643 1.00 64.96 700 ALA B CA 1
ATOM 11456 C C . ALA B 1 700 ? -46.976 35.318 -72.477 1.00 59.88 700 ALA B C 1
ATOM 11457 O O . ALA B 1 700 ? -47.546 34.226 -72.525 1.00 64.08 700 ALA B O 1
ATOM 11459 N N . SER B 1 701 ? -46.292 35.736 -71.412 1.00 57.36 701 SER B N 1
ATOM 11460 C CA . SER B 1 701 ? -46.120 34.877 -70.251 1.00 55.13 701 SER B CA 1
ATOM 11461 C C . SER B 1 701 ? -45.753 35.716 -69.034 1.00 62.29 701 SER B C 1
ATOM 11462 O O . SER B 1 701 ? -45.185 36.804 -69.159 1.00 56.36 701 SER B O 1
ATOM 11465 N N . SER B 1 702 ? -46.092 35.191 -67.855 1.00 65.64 702 SER B N 1
ATOM 11466 C CA . SER B 1 702 ? -45.756 35.811 -66.582 1.00 60.49 702 SER B CA 1
ATOM 11467 C C . SER B 1 702 ? -45.061 34.796 -65.685 1.00 49.82 702 SER B C 1
ATOM 11468 O O . SER B 1 702 ? -45.363 33.600 -65.722 1.00 43.61 702 SER B O 1
ATOM 11471 N N . VAL B 1 703 ? -44.131 35.287 -64.871 1.00 66.63 703 VAL B N 1
ATOM 11472 C CA . VAL B 1 703 ? -43.395 34.465 -63.917 1.00 71.21 703 VAL B CA 1
ATOM 11473 C C . VAL B 1 703 ? -43.784 34.911 -62.514 1.00 68.57 703 VAL B C 1
ATOM 11474 O O . VAL B 1 703 ? -43.572 36.073 -62.143 1.00 66.69 703 VAL B O 1
ATOM 11478 N N . VAL B 1 704 ? -44.343 33.990 -61.735 1.00 63.09 704 VAL B N 1
ATOM 11479 C CA . VAL B 1 704 ? -44.832 34.273 -60.390 1.00 59.97 704 VAL B CA 1
ATOM 11480 C C . VAL B 1 704 ? -44.054 33.408 -59.409 1.00 44.50 704 VAL B C 1
ATOM 11481 O O . VAL B 1 704 ? -44.068 32.175 -59.516 1.00 50.60 704 VAL B O 1
ATOM 11485 N N . PHE B 1 705 ? -43.387 34.049 -58.454 1.00 48.80 705 PHE B N 1
ATOM 11486 C CA . PHE B 1 705 ? -42.648 33.307 -57.443 1.00 57.47 705 PHE B CA 1
ATOM 11487 C C . PHE B 1 705 ? -43.607 32.586 -56.503 1.00 61.02 705 PHE B C 1
ATOM 11488 O O . PHE B 1 705 ? -44.713 33.055 -56.221 1.00 64.58 705 PHE B O 1
ATOM 11496 N N . LEU B 1 706 ? -43.168 31.426 -56.015 1.00 61.94 706 LEU B N 1
ATOM 11497 C CA . LEU B 1 706 ? -43.954 30.616 -55.095 1.00 59.71 706 LEU B CA 1
ATOM 11498 C C . LEU B 1 706 ? -43.343 30.579 -53.700 1.00 61.48 706 LEU B C 1
ATOM 11499 O O . LEU B 1 706 ? -43.712 29.725 -52.887 1.00 46.71 706 LEU B O 1
ATOM 11504 N N . GLN B 1 707 ? -42.416 31.497 -53.407 1.00 68.81 707 GLN B N 1
ATOM 11505 C CA . GLN B 1 707 ? -41.746 31.502 -52.110 1.00 54.20 707 GLN B CA 1
ATOM 11506 C C . GLN B 1 707 ? -42.724 31.703 -50.962 1.00 55.41 707 GLN B C 1
ATOM 11507 O O . GLN B 1 707 ? -42.502 31.184 -49.862 1.00 59.29 707 GLN B O 1
ATOM 11513 N N . SER B 1 708 ? -43.799 32.462 -51.189 1.00 50.81 708 SER B N 1
ATOM 11514 C CA . SER B 1 708 ? -44.764 32.708 -50.124 1.00 39.63 708 SER B CA 1
ATOM 11515 C C . SER B 1 708 ? -45.445 31.423 -49.672 1.00 55.16 708 SER B C 1
ATOM 11516 O O . SER B 1 708 ? -45.767 31.274 -48.488 1.00 58.20 708 SER B O 1
ATOM 11519 N N . LEU B 1 709 ? -45.669 30.484 -50.594 1.00 58.63 709 LEU B N 1
ATOM 11520 C CA . LEU B 1 709 ? -46.260 29.206 -50.216 1.00 43.31 709 LEU B CA 1
ATOM 11521 C C . LEU B 1 709 ? -45.316 28.391 -49.343 1.00 54.25 709 LEU B C 1
ATOM 11522 O O . LEU B 1 709 ? -45.772 27.600 -48.509 1.00 73.84 709 LEU B O 1
ATOM 11527 N N . ALA B 1 710 ? -44.004 28.567 -49.521 1.00 47.76 710 ALA B N 1
ATOM 11528 C CA . ALA B 1 710 ? -43.039 27.823 -48.719 1.00 49.95 710 ALA B CA 1
ATOM 11529 C C . ALA B 1 710 ? -43.111 28.213 -47.249 1.00 41.78 710 ALA B C 1
ATOM 11530 O O . ALA B 1 710 ? -42.739 27.417 -46.379 1.00 45.05 710 ALA B O 1
ATOM 11532 N N . TYR B 1 711 ? -43.582 29.422 -46.953 1.00 49.52 711 TYR B N 1
ATOM 11533 C CA . TYR B 1 711 ? -43.748 29.885 -45.582 1.00 57.84 711 TYR B CA 1
ATOM 11534 C C . TYR B 1 711 ? -45.214 30.013 -45.189 1.00 59.37 711 TYR B C 1
ATOM 11535 O O . TYR B 1 711 ? -45.517 30.584 -44.136 1.00 62.53 711 TYR B O 1
ATOM 11544 N N . LEU B 1 712 ? -46.126 29.499 -46.017 1.00 50.50 712 LEU B N 1
ATOM 11545 C CA . LEU B 1 712 ? -47.556 29.445 -45.711 1.00 37.50 712 LEU B CA 1
ATOM 11546 C C . LEU B 1 712 ? -48.147 30.831 -45.470 1.00 45.17 712 LEU B C 1
ATOM 11547 O O . LEU B 1 712 ? -49.076 30.990 -44.674 1.00 50.68 712 LEU B O 1
ATOM 11552 N N . ILE B 1 713 ? -47.624 31.845 -46.152 1.00 30.28 713 ILE B N 1
ATOM 11553 C CA . ILE B 1 713 ? -48.124 33.209 -46.027 1.00 52.51 713 ILE B CA 1
ATOM 11554 C C . ILE B 1 713 ? -48.965 33.529 -47.259 1.00 66.38 713 ILE B C 1
ATOM 11555 O O . ILE B 1 713 ? -48.494 33.416 -48.397 1.00 39.72 713 ILE B O 1
ATOM 11560 N N . ASP B 1 714 ? -50.219 33.908 -47.027 1.00 82.88 714 ASP B N 1
ATOM 11561 C CA . ASP B 1 714 ? -51.137 34.236 -48.111 1.00 64.36 714 ASP B CA 1
ATOM 11562 C C . ASP B 1 714 ? -50.766 35.586 -48.715 1.00 75.90 714 ASP B C 1
ATOM 11563 O O . ASP B 1 714 ? -50.706 36.595 -48.005 1.00 86.07 714 ASP B O 1
ATOM 11568 N N . VAL B 1 715 ? -50.516 35.606 -50.026 1.00 71.39 715 VAL B N 1
ATOM 11569 C CA . VAL B 1 715 ? -50.178 36.831 -50.738 1.00 71.90 715 VAL B CA 1
ATOM 11570 C C . VAL B 1 715 ? -51.005 36.918 -52.014 1.00 66.55 715 VAL B C 1
ATOM 11571 O O . VAL B 1 715 ? -51.550 35.926 -52.503 1.00 62.17 715 VAL B O 1
ATOM 11575 N N . GLU B 1 716 ? -51.083 38.133 -52.552 1.00 63.23 716 GLU B N 1
ATOM 11576 C CA . GLU B 1 716 ? -51.804 38.395 -53.796 1.00 50.76 716 GLU B CA 1
ATOM 11577 C C . GLU B 1 716 ? -51.334 39.736 -54.332 1.00 51.63 716 GLU B C 1
ATOM 11578 O O . GLU B 1 716 ? -51.439 40.749 -53.632 1.00 59.30 716 GLU B O 1
ATOM 11584 N N . GLU B 1 717 ? -50.817 39.748 -55.556 1.00 63.14 717 GLU B N 1
ATOM 11585 C CA . GLU B 1 717 ? -50.301 40.970 -56.158 1.00 70.07 717 GLU B CA 1
ATOM 11586 C C . GLU B 1 717 ? -50.295 40.806 -57.672 1.00 69.16 717 GLU B C 1
ATOM 11587 O O . GLU B 1 717 ? -50.638 39.747 -58.206 1.00 66.40 717 GLU B O 1
ATOM 11593 N N . GLN B 1 718 ? -49.897 41.871 -58.361 1.00 80.04 718 GLN B N 1
ATOM 11594 C CA . GLN B 1 718 ? -49.796 41.870 -59.811 1.00 76.33 718 GLN B CA 1
ATOM 11595 C C . GLN B 1 718 ? -48.394 41.471 -60.250 1.00 70.88 718 GLN B C 1
ATOM 11596 O O . GLN B 1 718 ? -47.399 41.780 -59.587 1.00 75.14 718 GLN B O 1
ATOM 11602 N N . PHE B 1 719 ? -48.325 40.776 -61.383 1.00 60.06 719 PHE B N 1
ATOM 11603 C CA . PHE B 1 719 ? -47.061 40.378 -61.974 1.00 62.54 719 PHE B CA 1
ATOM 11604 C C . PHE B 1 719 ? -47.037 40.785 -63.441 1.00 69.46 719 PHE B C 1
ATOM 11605 O O . PHE B 1 719 ? -48.055 40.676 -64.136 1.00 69.98 719 PHE B O 1
ATOM 11613 N N . PRO B 1 720 ? -45.898 41.270 -63.933 1.00 72.06 720 PRO B N 1
ATOM 11614 C CA . PRO B 1 720 ? -45.840 41.750 -65.317 1.00 70.63 720 PRO B CA 1
ATOM 11615 C C . PRO B 1 720 ? -46.099 40.630 -66.312 1.00 79.68 720 PRO B C 1
ATOM 11616 O O . PRO B 1 720 ? -45.723 39.476 -66.098 1.00 85.42 720 PRO B O 1
ATOM 11620 N N . ILE B 1 721 ? -46.760 40.985 -67.410 1.00 78.30 721 ILE B N 1
ATOM 11621 C CA . ILE B 1 721 ? -46.944 40.090 -68.545 1.00 76.35 721 ILE B CA 1
ATOM 11622 C C . ILE B 1 721 ? -46.117 40.631 -69.706 1.00 81.96 721 ILE B C 1
ATOM 11623 O O . ILE B 1 721 ? -46.206 41.818 -70.044 1.00 81.98 721 ILE B O 1
ATOM 11628 N N . VAL B 1 722 ? -45.283 39.775 -70.290 1.00 77.16 722 VAL B N 1
ATOM 11629 C CA . VAL B 1 722 ? -44.357 40.187 -71.338 1.00 72.21 722 VAL B CA 1
ATOM 11630 C C . VAL B 1 722 ? -44.495 39.238 -72.518 1.00 75.44 722 VAL B C 1
ATOM 11631 O O . VAL B 1 722 ? -44.660 38.026 -72.338 1.00 57.44 722 VAL B O 1
ATOM 11635 N N . ASP B 1 723 ? -44.434 39.792 -73.725 1.00 79.83 723 ASP B N 1
ATOM 11636 C CA . ASP B 1 723 ? -44.548 38.988 -74.929 1.00 71.78 723 ASP B CA 1
ATOM 11637 C C . ASP B 1 723 ? -43.218 38.299 -75.230 1.00 71.99 723 ASP B C 1
ATOM 11638 O O . ASP B 1 723 ? -42.253 38.379 -74.464 1.00 69.61 723 ASP B O 1
ATOM 11643 N N . LEU B 1 724 ? -43.164 37.609 -76.370 1.00 66.96 724 LEU B N 1
ATOM 11644 C CA . LEU B 1 724 ? -41.969 36.865 -76.748 1.00 59.16 724 LEU B CA 1
ATOM 11645 C C . LEU B 1 724 ? -40.798 37.764 -77.114 1.00 73.64 724 LEU B C 1
ATOM 11646 O O . LEU B 1 724 ? -39.702 37.250 -77.366 1.00 80.13 724 LEU B O 1
ATOM 11651 N N . SER B 1 725 ? -40.999 39.079 -77.160 1.00 68.47 725 SER B N 1
ATOM 11652 C CA . SER B 1 725 ? -39.923 40.033 -77.387 1.00 65.84 725 SER B CA 1
ATOM 11653 C C . SER B 1 725 ? -39.487 40.740 -76.110 1.00 76.02 725 SER B C 1
ATOM 11654 O O . SER B 1 725 ? -38.569 41.563 -76.157 1.00 77.01 725 SER B O 1
ATOM 11657 N N . GLY B 1 726 ? -40.121 40.442 -74.981 1.00 76.62 726 GLY B N 1
ATOM 11658 C CA . GLY B 1 726 ? -39.720 41.027 -73.715 1.00 78.25 726 GLY B CA 1
ATOM 11659 C C . GLY B 1 726 ? -40.251 42.419 -73.455 1.00 71.98 726 GLY B C 1
ATOM 11660 O O . GLY B 1 726 ? -39.524 43.265 -72.919 1.00 86.39 726 GLY B O 1
ATOM 11661 N N . GLN B 1 727 ? -41.504 42.685 -73.818 1.00 64.88 727 GLN B N 1
ATOM 11662 C CA . GLN B 1 727 ? -42.136 43.977 -73.586 1.00 73.55 727 GLN B CA 1
ATOM 11663 C C . GLN B 1 727 ? -43.339 43.797 -72.672 1.00 72.32 727 GLN B C 1
ATOM 11664 O O . GLN B 1 727 ? -44.225 42.985 -72.957 1.00 82.19 727 GLN B O 1
ATOM 11670 N N . GLU B 1 728 ? -43.368 44.560 -71.583 1.00 76.17 728 GLU B N 1
ATOM 11671 C CA . GLU B 1 728 ? -44.464 44.478 -70.625 1.00 78.39 728 GLU B CA 1
ATOM 11672 C C . GLU B 1 728 ? -45.738 45.039 -71.245 1.00 88.53 728 GLU B C 1
ATOM 11673 O O . GLU B 1 728 ? -45.796 46.221 -71.603 1.00 96.96 728 GLU B O 1
ATOM 11679 N N . ILE B 1 729 ? -46.759 44.192 -71.375 1.00 80.64 729 ILE B N 1
ATOM 11680 C CA . ILE B 1 729 ? -48.011 44.587 -72.011 1.00 80.28 729 ILE B CA 1
ATOM 11681 C C . ILE B 1 729 ? -49.148 44.536 -70.998 1.00 90.47 729 ILE B C 1
ATOM 11682 O O . ILE B 1 729 ? -50.302 44.276 -71.358 1.00 90.24 729 ILE B O 1
ATOM 11687 N N . GLY B 1 730 ? -48.836 44.786 -69.729 1.00 84.64 730 GLY B N 1
ATOM 11688 C CA . GLY B 1 730 ? -49.825 44.820 -68.676 1.00 87.31 730 GLY B CA 1
ATOM 11689 C C . GLY B 1 730 ? -49.355 44.060 -67.459 1.00 81.65 730 GLY B C 1
ATOM 11690 O O . GLY B 1 730 ? -48.188 43.670 -67.345 1.00 87.71 730 GLY B O 1
ATOM 11691 N N . LEU B 1 731 ? -50.280 43.844 -66.525 1.00 82.52 731 LEU B N 1
ATOM 11692 C CA . LEU B 1 731 ? -49.996 43.139 -65.284 1.00 81.22 731 LEU B CA 1
ATOM 11693 C C . LEU B 1 731 ? -51.101 42.130 -65.007 1.00 73.74 731 LEU B C 1
ATOM 11694 O O . LEU B 1 731 ? -52.287 42.432 -65.174 1.00 60.28 731 LEU B O 1
ATOM 11699 N N . LEU B 1 732 ? -50.705 40.931 -64.585 1.00 52.54 732 LEU B N 1
ATOM 11700 C CA . LEU B 1 732 ? -51.637 39.850 -64.281 1.00 43.49 732 LEU B CA 1
ATOM 11701 C C . LEU B 1 732 ? -51.750 39.720 -62.766 1.00 65.17 732 LEU B C 1
ATOM 11702 O O . LEU B 1 732 ? -50.779 39.359 -62.093 1.00 59.39 732 LEU B O 1
ATOM 11707 N N . THR B 1 733 ? -52.934 40.015 -62.233 1.00 72.86 733 THR B N 1
ATOM 11708 C CA . THR B 1 733 ? -53.190 39.883 -60.802 1.00 53.96 733 THR B CA 1
ATOM 11709 C C . THR B 1 733 ? -53.429 38.413 -60.482 1.00 61.46 733 THR B C 1
ATOM 11710 O O . THR B 1 733 ? -54.414 37.824 -60.937 1.00 75.57 733 THR B O 1
ATOM 11714 N N . VAL B 1 734 ? -52.528 37.813 -59.706 1.00 47.69 734 VAL B N 1
ATOM 11715 C CA . VAL B 1 734 ? -52.681 36.429 -59.282 1.00 47.33 734 VAL B CA 1
ATOM 11716 C C . VAL B 1 734 ? -52.681 36.379 -57.759 1.00 41.54 734 VAL B C 1
ATOM 11717 O O . VAL B 1 734 ? -52.188 37.283 -57.080 1.00 52.69 734 VAL B O 1
ATOM 11721 N N . GLY B 1 735 ? -53.254 35.302 -57.228 1.00 47.36 735 GLY B N 1
ATOM 11722 C CA . GLY B 1 735 ? -53.347 35.113 -55.794 1.00 52.40 735 GLY B CA 1
ATOM 11723 C C . GLY B 1 735 ? -52.819 33.769 -55.338 1.00 57.14 735 GLY B C 1
ATOM 11724 O O . GLY B 1 735 ? -53.123 32.735 -55.940 1.00 54.27 735 GLY B O 1
ATOM 11725 N N . LEU B 1 736 ? -52.030 33.773 -54.265 1.00 61.68 736 LEU B N 1
ATOM 11726 C CA . LEU B 1 736 ? -51.378 32.573 -53.752 1.00 61.84 736 LEU B CA 1
ATOM 11727 C C . LEU B 1 736 ? -51.693 32.446 -52.268 1.00 60.23 736 LEU B C 1
ATOM 11728 O O . LEU B 1 736 ? -51.233 33.262 -51.462 1.00 57.51 736 LEU B O 1
ATOM 11733 N N . SER B 1 737 ? -52.470 31.425 -51.905 1.00 46.05 737 SER B N 1
ATOM 11734 C CA . SER B 1 737 ? -52.856 31.201 -50.520 1.00 49.02 737 SER B CA 1
ATOM 11735 C C . SER B 1 737 ? -52.817 29.713 -50.202 1.00 47.48 737 SER B C 1
ATOM 11736 O O . SER B 1 737 ? -53.181 28.886 -51.051 1.00 50.65 737 SER B O 1
ATOM 11739 N N . PRO B 1 738 ? -52.383 29.344 -49.001 1.00 49.01 738 PRO B N 1
ATOM 11740 C CA . PRO B 1 738 ? -52.437 27.944 -48.580 1.00 51.03 738 PRO B CA 1
ATOM 11741 C C . PRO B 1 738 ? -53.753 27.605 -47.893 1.00 57.56 738 PRO B C 1
ATOM 11742 O O . PRO B 1 738 ? -54.501 28.477 -47.445 1.00 64.55 738 PRO B O 1
ATOM 11746 N N . CYS B 1 739 ? -54.022 26.304 -47.818 1.00 64.64 739 CYS B N 1
ATOM 11747 C CA . CYS B 1 739 ? -55.213 25.793 -47.151 1.00 77.16 739 CYS B CA 1
ATOM 11748 C C . CYS B 1 739 ? -55.006 24.310 -46.878 1.00 91.31 739 CYS B C 1
ATOM 11749 O O . CYS B 1 739 ? -54.022 23.710 -47.316 1.00 82.27 739 CYS B O 1
ATOM 11752 N N . SER B 1 740 ? -55.948 23.725 -46.148 1.00 97.36 740 SER B N 1
ATOM 11753 C CA . SER B 1 740 ? -55.839 22.342 -45.712 1.00 95.82 740 SER B CA 1
ATOM 11754 C C . SER B 1 740 ? -56.720 21.429 -46.560 1.00 84.01 740 SER B C 1
ATOM 11755 O O . SER B 1 740 ? -57.546 21.874 -47.359 1.00 74.87 740 SER B O 1
ATOM 11758 N N . THR B 1 741 ? -56.517 20.123 -46.373 1.00 71.24 741 THR B N 1
ATOM 11759 C CA . THR B 1 741 ? -57.340 19.112 -47.024 1.00 86.14 741 THR B CA 1
ATOM 11760 C C . THR B 1 741 ? -58.685 18.925 -46.326 1.00 92.66 741 THR B C 1
ATOM 11761 O O . THR B 1 741 ? -59.627 18.419 -46.945 1.00 88.01 741 THR B O 1
ATOM 11765 N N . THR B 1 742 ? -58.803 19.346 -45.069 1.00 84.50 742 THR B N 1
ATOM 11766 C CA . THR B 1 742 ? -60.018 19.190 -44.284 1.00 71.07 742 THR B CA 1
ATOM 11767 C C . THR B 1 742 ? -60.764 20.522 -44.191 1.00 82.26 742 THR B C 1
ATOM 11768 O O . THR B 1 742 ? -60.473 21.479 -44.918 1.00 87.23 742 THR B O 1
ATOM 11770 N N . GLY B 1 743 ? -61.738 20.578 -43.284 1.00 80.97 743 GLY B N 1
ATOM 11771 C CA . GLY B 1 743 ? -62.518 21.781 -43.070 1.00 80.69 743 GLY B CA 1
ATOM 11772 C C . GLY B 1 743 ? -61.909 22.697 -42.029 1.00 91.21 743 GLY B C 1
ATOM 11773 O O . GLY B 1 743 ? -62.088 23.918 -42.086 1.00 100.45 743 GLY B O 1
ATOM 11774 N N . LYS B 1 744 ? -61.197 22.114 -41.064 1.00 92.62 744 LYS B N 1
ATOM 11775 C CA . LYS B 1 744 ? -60.459 22.908 -40.090 1.00 99.33 744 LYS B CA 1
ATOM 11776 C C . LYS B 1 744 ? -59.455 23.799 -40.807 1.00 102.88 744 LYS B C 1
ATOM 11777 O O . LYS B 1 744 ? -58.596 23.310 -41.547 1.00 88.25 744 LYS B O 1
ATOM 11783 N N . GLU B 1 745 ? -59.574 25.108 -40.597 1.00 109.40 745 GLU B N 1
ATOM 11784 C CA . GLU B 1 745 ? -58.683 26.051 -41.257 1.00 109.82 745 GLU B CA 1
ATOM 11785 C C . GLU B 1 745 ? -57.240 25.809 -40.831 1.00 114.42 745 GLU B C 1
ATOM 11786 O O . GLU B 1 745 ? -56.967 25.312 -39.734 1.00 109.81 745 GLU B O 1
ATOM 11788 N N . LEU B 1 746 ? -56.312 26.153 -41.721 1.00 105.70 746 LEU B N 1
ATOM 11789 C CA . LEU B 1 746 ? -54.894 26.024 -41.416 1.00 108.44 746 LEU B CA 1
ATOM 11790 C C . LEU B 1 746 ? -54.545 26.880 -40.207 1.00 111.22 746 LEU B C 1
ATOM 11791 O O . LEU B 1 746 ? -54.745 28.099 -40.219 1.00 103.20 746 LEU B O 1
ATOM 11793 N N . ARG B 1 747 ? -54.028 26.239 -39.164 1.00 121.26 747 ARG B N 1
ATOM 11794 C CA . ARG B 1 747 ? -53.737 26.919 -37.909 1.00 115.68 747 ARG B CA 1
ATOM 11795 C C . ARG B 1 747 ? -52.552 27.867 -38.097 1.00 116.59 747 ARG B C 1
ATOM 11796 O O . ARG B 1 747 ? -52.057 28.088 -39.206 1.00 118.64 747 ARG B O 1
ATOM 11798 N N . GLY B 1 748 ? -52.086 28.446 -36.995 1.00 116.85 748 GLY B N 1
ATOM 11799 C CA . GLY B 1 748 ? -50.972 29.369 -37.049 1.00 108.88 748 GLY B CA 1
ATOM 11800 C C . GLY B 1 748 ? -49.645 28.716 -36.734 1.00 90.29 748 GLY B C 1
ATOM 11801 O O . GLY B 1 748 ? -49.303 28.525 -35.563 1.00 81.39 748 GLY B O 1
ATOM 11802 N N . GLU B 1 749 ? -48.888 28.360 -37.768 1.00 87.06 749 GLU B N 1
ATOM 11803 C CA . GLU B 1 749 ? -47.547 27.812 -37.607 1.00 95.98 749 GLU B CA 1
ATOM 11804 C C . GLU B 1 749 ? -46.543 28.815 -38.161 1.00 93.90 749 GLU B C 1
ATOM 11805 O O . GLU B 1 749 ? -46.561 29.126 -39.358 1.00 86.96 749 GLU B O 1
ATOM 11811 N N . TYR B 1 750 ? -45.688 29.337 -37.286 1.00 59.24 750 TYR B N 1
ATOM 11812 C CA . TYR B 1 750 ? -44.590 30.193 -37.717 1.00 47.75 750 TYR B CA 1
ATOM 11813 C C . TYR B 1 750 ? -43.573 29.341 -38.466 1.00 59.84 750 TYR B C 1
ATOM 11814 O O . TYR B 1 750 ? -42.850 28.543 -37.861 1.00 62.73 750 TYR B O 1
ATOM 11823 N N . VAL B 1 751 ? -43.523 29.502 -39.784 1.00 58.59 751 VAL B N 1
ATOM 11824 C CA . VAL B 1 751 ? -42.617 28.738 -40.633 1.00 48.93 751 VAL B CA 1
ATOM 11825 C C . VAL B 1 751 ? -41.342 29.553 -40.810 1.00 56.35 751 VAL B C 1
ATOM 11826 O O . VAL B 1 751 ? -41.345 30.588 -41.481 1.00 56.54 751 VAL B O 1
ATOM 11830 N N . GLU B 1 752 ? -40.252 29.094 -40.198 1.00 44.97 752 GLU B N 1
ATOM 11831 C CA . GLU B 1 752 ? -38.949 29.727 -40.341 1.00 39.65 752 GLU B CA 1
ATOM 11832 C C . GLU B 1 752 ? -38.060 29.020 -41.355 1.00 45.41 752 GLU B C 1
ATOM 11833 O O . GLU B 1 752 ? -36.896 29.404 -41.513 1.00 52.66 752 GLU B O 1
ATOM 11839 N N . ASP B 1 753 ? -38.582 28.007 -42.048 1.00 54.84 753 ASP B N 1
ATOM 11840 C CA . ASP B 1 753 ? -37.852 27.238 -43.049 1.00 48.87 753 ASP B CA 1
ATOM 11841 C C . ASP B 1 753 ? -38.825 26.332 -43.794 1.00 53.11 753 ASP B C 1
ATOM 11842 O O . ASP B 1 753 ? -39.589 25.591 -43.162 1.00 58.47 753 ASP B O 1
ATOM 11847 N N . PRO B 1 754 ? -38.838 26.370 -45.130 1.00 58.99 754 PRO B N 1
ATOM 11848 C CA . PRO B 1 754 ? -39.786 25.527 -45.880 1.00 54.56 754 PRO B CA 1
ATOM 11849 C C . PRO B 1 754 ? -39.634 24.034 -45.630 1.00 50.23 754 PRO B C 1
ATOM 11850 O O . PRO B 1 754 ? -40.577 23.284 -45.910 1.00 60.77 754 PRO B O 1
ATOM 11854 N N . ASP B 1 755 ? -38.491 23.572 -45.117 1.00 34.86 755 ASP B N 1
ATOM 11855 C CA . ASP B 1 755 ? -38.367 22.160 -44.773 1.00 49.81 755 ASP B CA 1
ATOM 11856 C C . ASP B 1 755 ? -39.271 21.769 -43.610 1.00 59.69 755 ASP B C 1
ATOM 11857 O O . ASP B 1 755 ? -39.647 20.597 -43.499 1.00 53.62 755 ASP B O 1
ATOM 11862 N N . GLN B 1 756 ? -39.644 22.722 -42.751 1.00 62.76 756 GLN B N 1
ATOM 11863 C CA . GLN B 1 756 ? -40.573 22.414 -41.670 1.00 46.61 756 GLN B CA 1
ATOM 11864 C C . GLN B 1 756 ? -41.901 21.881 -42.187 1.00 52.76 756 GLN B C 1
ATOM 11865 O O . GLN B 1 756 ? -42.633 21.230 -41.433 1.00 63.49 756 GLN B O 1
ATOM 11871 N N . LEU B 1 757 ? -42.223 22.134 -43.456 1.00 54.56 757 LEU B N 1
ATOM 11872 C CA . LEU B 1 757 ? -43.464 21.644 -44.040 1.00 43.13 757 LEU B CA 1
ATOM 11873 C C . LEU B 1 757 ? -43.430 20.156 -44.357 1.00 50.53 757 LEU B C 1
ATOM 11874 O O . LEU B 1 757 ? -44.471 19.604 -44.724 1.00 68.00 757 LEU B O 1
ATOM 11879 N N . ILE B 1 758 ? -42.278 19.497 -44.232 1.00 49.71 758 ILE B N 1
ATOM 11880 C CA . ILE B 1 758 ? -42.178 18.093 -44.624 1.00 52.29 758 ILE B CA 1
ATOM 11881 C C . ILE B 1 758 ? -43.061 17.246 -43.715 1.00 65.36 758 ILE B C 1
ATOM 11882 O O . ILE B 1 758 ? -42.917 17.267 -42.486 1.00 59.75 758 ILE B O 1
ATOM 11887 N N . GLY B 1 759 ? -43.988 16.497 -44.320 1.00 81.74 759 GLY B N 1
ATOM 11888 C CA . GLY B 1 759 ? -44.812 15.528 -43.624 1.00 88.54 759 GLY B CA 1
ATOM 11889 C C . GLY B 1 759 ? -46.271 15.925 -43.494 1.00 73.48 759 GLY B C 1
ATOM 11890 O O . GLY B 1 759 ? -47.137 15.044 -43.423 1.00 90.75 759 GLY B O 1
ATOM 11891 N N . LYS B 1 760 ? -46.560 17.222 -43.465 1.00 48.36 760 LYS B N 1
ATOM 11892 C CA . LYS B 1 760 ? -47.909 17.689 -43.182 1.00 79.66 760 LYS B CA 1
ATOM 11893 C C . LYS B 1 760 ? -48.808 17.544 -44.409 1.00 84.82 760 LYS B C 1
ATOM 11894 O O . LYS B 1 760 ? -48.348 17.512 -45.554 1.00 76.95 760 LYS B O 1
ATOM 11900 N N . ASN B 1 761 ? -50.115 17.455 -44.151 1.00 79.54 761 ASN B N 1
ATOM 11901 C CA . ASN B 1 761 ? -51.127 17.377 -45.207 1.00 73.85 761 ASN B CA 1
ATOM 11902 C C . ASN B 1 761 ? -51.618 18.791 -45.492 1.00 74.33 761 ASN B C 1
ATOM 11903 O O . ASN B 1 761 ? -52.549 19.290 -44.858 1.00 87.82 761 ASN B O 1
ATOM 11908 N N . ILE B 1 762 ? -50.983 19.450 -46.459 1.00 73.01 762 ILE B N 1
ATOM 11909 C CA . ILE B 1 762 ? -51.281 20.838 -46.792 1.00 62.18 762 ILE B CA 1
ATOM 11910 C C . ILE B 1 762 ? -51.555 20.944 -48.286 1.00 63.61 762 ILE B C 1
ATOM 11911 O O . ILE B 1 762 ? -50.906 20.272 -49.097 1.00 49.69 762 ILE B O 1
ATOM 11916 N N . ALA B 1 763 ? -52.521 21.784 -48.647 1.00 63.95 763 ALA B N 1
ATOM 11917 C CA . ALA B 1 763 ? -52.830 22.110 -50.030 1.00 63.55 763 ALA B CA 1
ATOM 11918 C C . ALA B 1 763 ? -52.536 23.584 -50.280 1.00 55.39 763 ALA B C 1
ATOM 11919 O O . ALA B 1 763 ? -52.240 24.349 -49.359 1.00 54.99 763 ALA B O 1
ATOM 11921 N N . PHE B 1 764 ? -52.616 23.984 -51.548 1.00 50.21 764 PHE B N 1
ATOM 11922 C CA . PHE B 1 764 ? -52.310 25.351 -51.942 1.00 53.35 764 PHE B CA 1
ATOM 11923 C C . PHE B 1 764 ? -53.231 25.776 -53.075 1.00 54.38 764 PHE B C 1
ATOM 11924 O O . PHE B 1 764 ? -53.466 25.010 -54.014 1.00 77.03 764 PHE B O 1
ATOM 11932 N N . LYS B 1 765 ? -53.741 27.001 -52.985 1.00 42.20 765 LYS B N 1
ATOM 11933 C CA . LYS B 1 765 ? -54.739 27.519 -53.913 1.00 55.30 765 LYS B CA 1
ATOM 11934 C C . LYS B 1 765 ? -54.121 28.609 -54.778 1.00 55.24 765 LYS B C 1
ATOM 11935 O O . LYS B 1 765 ? -53.607 29.604 -54.256 1.00 62.97 765 LYS B O 1
ATOM 11941 N N . VAL B 1 766 ? -54.182 28.423 -56.094 1.00 43.99 766 VAL B N 1
ATOM 11942 C CA . VAL B 1 766 ? -53.735 29.422 -57.057 1.00 52.40 766 VAL B CA 1
ATOM 11943 C C . VAL B 1 766 ? -54.960 30.136 -57.608 1.00 53.72 766 VAL B C 1
ATOM 11944 O O . VAL B 1 766 ? -55.904 29.490 -58.079 1.00 50.82 766 VAL B O 1
ATOM 11948 N N . LYS B 1 767 ? -54.951 31.465 -57.545 1.00 57.78 767 LYS B N 1
ATOM 11949 C CA . LYS B 1 767 ? -56.048 32.286 -58.055 1.00 51.35 767 LYS B CA 1
ATOM 11950 C C . LYS B 1 767 ? -55.483 33.288 -59.055 1.00 50.37 767 LYS B C 1
ATOM 11951 O O . LYS B 1 767 ? -54.939 34.324 -58.663 1.00 52.49 767 LYS B O 1
ATOM 11957 N N . VAL B 1 768 ? -55.610 32.980 -60.345 1.00 58.76 768 VAL B N 1
ATOM 11958 C CA . VAL B 1 768 ? -55.295 33.941 -61.395 1.00 56.06 768 VAL B CA 1
ATOM 11959 C C . VAL B 1 768 ? -56.478 34.892 -61.515 1.00 68.63 768 VAL B C 1
ATOM 11960 O O . VAL B 1 768 ? -57.431 34.626 -62.256 1.00 71.42 768 VAL B O 1
ATOM 11964 N N . ILE B 1 769 ? -56.426 36.002 -60.780 1.00 70.48 769 ILE B N 1
ATOM 11965 C CA . ILE B 1 769 ? -57.582 36.873 -60.598 1.00 81.87 769 ILE B CA 1
ATOM 11966 C C . ILE B 1 769 ? -57.983 37.533 -61.911 1.00 70.37 769 ILE B C 1
ATOM 11967 O O . ILE B 1 769 ? -59.051 37.241 -62.459 1.00 71.69 769 ILE B O 1
ATOM 11972 N N . SER B 1 770 ? -57.141 38.425 -62.424 1.00 66.06 770 SER B N 1
ATOM 11973 C CA . SER B 1 770 ? -57.497 39.210 -63.601 1.00 62.51 770 SER B CA 1
ATOM 11974 C C . SER B 1 770 ? -56.221 39.763 -64.229 1.00 79.58 770 SER B C 1
ATOM 11975 O O . SER B 1 770 ? -55.107 39.445 -63.799 1.00 83.43 770 SER B O 1
ATOM 11978 N N . ALA B 1 771 ? -56.391 40.598 -65.254 1.00 86.49 771 ALA B N 1
ATOM 11979 C CA . ALA B 1 771 ? -55.283 41.222 -65.966 1.00 85.30 771 ALA B CA 1
ATOM 11980 C C . ALA B 1 771 ? -55.681 42.631 -66.376 1.00 74.23 771 ALA B C 1
ATOM 11981 O O . ALA B 1 771 ? -56.830 42.873 -66.754 1.00 74.27 771 ALA B O 1
ATOM 11983 N N . VAL B 1 772 ? -54.727 43.557 -66.298 1.00 85.87 772 VAL B N 1
ATOM 11984 C CA . VAL B 1 772 ? -54.964 44.963 -66.614 1.00 82.40 772 VAL B CA 1
ATOM 11985 C C . VAL B 1 772 ? -53.805 45.475 -67.459 1.00 85.13 772 VAL B C 1
ATOM 11986 O O . VAL B 1 772 ? -52.639 45.302 -67.091 1.00 102.42 772 VAL B O 1
ATOM 11990 N N . GLY B 1 773 ? -54.124 46.103 -68.588 1.00 84.52 773 GLY B N 1
ATOM 11991 C CA . GLY B 1 773 ? -53.131 46.746 -69.423 1.00 94.92 773 GLY B CA 1
ATOM 11992 C C . GLY B 1 773 ? -52.859 46.097 -70.764 1.00 94.44 773 GLY B C 1
ATOM 11993 O O . GLY B 1 773 ? -51.924 46.520 -71.454 1.00 77.63 773 GLY B O 1
ATOM 11994 N N . LEU B 1 774 ? -53.643 45.096 -71.162 1.00 98.81 774 LEU B N 1
ATOM 11995 C CA . LEU B 1 774 ? -53.393 44.389 -72.407 1.00 90.31 774 LEU B CA 1
ATOM 11996 C C . LEU B 1 774 ? -53.621 45.309 -73.606 1.00 100.60 774 LEU B C 1
ATOM 11997 O O . LEU B 1 774 ? -54.368 46.286 -73.520 1.00 107.89 774 LEU B O 1
ATOM 12002 N N . PRO B 1 775 ? -52.976 45.014 -74.747 1.00 98.41 775 PRO B N 1
ATOM 12003 C CA . PRO B 1 775 ? -53.156 45.862 -75.935 1.00 99.45 775 PRO B CA 1
ATOM 12004 C C . PRO B 1 775 ? -54.548 45.754 -76.541 1.00 111.60 775 PRO B C 1
ATOM 12005 O O . PRO B 1 775 ? -55.443 45.127 -75.967 1.00 107.29 775 PRO B O 1
ATOM 12009 N N . ARG B 1 776 ? -54.732 46.356 -77.717 1.00 117.21 776 ARG B N 1
ATOM 12010 C CA . ARG B 1 776 ? -56.055 46.494 -78.311 1.00 113.07 776 ARG B CA 1
ATOM 12011 C C . ARG B 1 776 ? -56.428 45.360 -79.259 1.00 111.72 776 ARG B C 1
ATOM 12012 O O . ARG B 1 776 ? -57.623 45.118 -79.464 1.00 108.05 776 ARG B O 1
ATOM 12020 N N . ARG B 1 777 ? -55.454 44.660 -79.839 1.00 116.63 777 ARG B N 1
ATOM 12021 C CA . ARG B 1 777 ? -55.760 43.609 -80.804 1.00 124.42 777 ARG B CA 1
ATOM 12022 C C . ARG B 1 777 ? -56.282 42.331 -80.155 1.00 125.31 777 ARG B C 1
ATOM 12023 O O . ARG B 1 777 ? -56.649 41.396 -80.874 1.00 125.18 777 ARG B O 1
ATOM 12031 N N . ILE B 1 778 ? -56.337 42.264 -78.829 1.00 119.34 778 ILE B N 1
ATOM 12032 C CA . ILE B 1 778 ? -56.774 41.059 -78.134 1.00 115.49 778 ILE B CA 1
ATOM 12033 C C . ILE B 1 778 ? -58.281 41.135 -77.921 1.00 105.02 778 ILE B C 1
ATOM 12034 O O . ILE B 1 778 ? -58.776 42.032 -77.230 1.00 105.68 778 ILE B O 1
ATOM 12039 N N . LEU B 1 779 ? -59.011 40.192 -78.521 1.00 93.24 779 LEU B N 1
ATOM 12040 C CA . LEU B 1 779 ? -60.457 40.112 -78.368 1.00 105.85 779 LEU B CA 1
ATOM 12041 C C . LEU B 1 779 ? -60.910 38.979 -77.460 1.00 102.67 779 LEU B C 1
ATOM 12042 O O . LEU B 1 779 ? -62.049 39.013 -76.987 1.00 101.65 779 LEU B O 1
ATOM 12047 N N . LYS B 1 780 ? -60.059 37.983 -77.219 1.00 103.96 780 LYS B N 1
ATOM 12048 C CA . LYS B 1 780 ? -60.327 36.893 -76.289 1.00 92.02 780 LYS B CA 1
ATOM 12049 C C . LYS B 1 780 ? -58.986 36.399 -75.762 1.00 91.26 780 LYS B C 1
ATOM 12050 O O . LYS B 1 780 ? -58.007 36.348 -76.510 1.00 84.33 780 LYS B O 1
ATOM 12056 N N . SER B 1 781 ? -58.940 36.040 -74.478 1.00 98.15 781 SER B N 1
ATOM 12057 C CA . SER B 1 781 ? -57.675 35.687 -73.846 1.00 77.79 781 SER B CA 1
ATOM 12058 C C . SER B 1 781 ? -57.905 34.714 -72.697 1.00 71.76 781 SER B C 1
ATOM 12059 O O . SER B 1 781 ? -58.874 34.850 -71.947 1.00 67.47 781 SER B O 1
ATOM 12062 N N . ASN B 1 782 ? -57.001 33.741 -72.560 1.00 65.32 782 ASN B N 1
ATOM 12063 C CA . ASN B 1 782 ? -57.008 32.808 -71.438 1.00 75.15 782 ASN B CA 1
ATOM 12064 C C . ASN B 1 782 ? -55.598 32.695 -70.864 1.00 70.80 782 ASN B C 1
ATOM 12065 O O . ASN B 1 782 ? -54.664 33.369 -71.310 1.00 55.81 782 ASN B O 1
ATOM 12070 N N . CYS B 1 783 ? -55.444 31.818 -69.874 1.00 73.32 783 CYS B N 1
ATOM 12071 C CA . CYS B 1 783 ? -54.155 31.570 -69.246 1.00 53.65 783 CYS B CA 1
ATOM 12072 C C . CYS B 1 783 ? -53.967 30.073 -69.053 1.00 62.84 783 CYS B C 1
ATOM 12073 O O . CYS B 1 783 ? -54.938 29.317 -68.963 1.00 68.44 783 CYS B O 1
ATOM 12076 N N . LYS B 1 784 ? -52.705 29.651 -68.986 1.00 41.94 784 LYS B N 1
ATOM 12077 C CA . LYS B 1 784 ? -52.363 28.251 -68.788 1.00 42.58 784 LYS B CA 1
ATOM 12078 C C . LYS B 1 784 ? -51.133 28.143 -67.900 1.00 54.80 784 LYS B C 1
ATOM 12079 O O . LYS B 1 784 ? -50.262 29.016 -67.909 1.00 58.90 784 LYS B O 1
ATOM 12085 N N . TYR B 1 785 ? -51.075 27.056 -67.133 1.00 53.20 785 TYR B N 1
ATOM 12086 C CA . TYR B 1 785 ? -49.935 26.732 -66.285 1.00 40.79 785 TYR B CA 1
ATOM 12087 C C . TYR B 1 785 ? -50.090 25.299 -65.802 1.00 48.25 785 TYR B C 1
ATOM 12088 O O . TYR B 1 785 ? -51.208 24.787 -65.695 1.00 54.81 785 TYR B O 1
ATOM 12097 N N . ARG B 1 786 ? -48.960 24.658 -65.511 1.00 46.71 786 ARG B N 1
ATOM 12098 C CA . ARG B 1 786 ? -48.945 23.306 -64.964 1.00 58.24 786 ARG B CA 1
ATOM 12099 C C . ARG B 1 786 ? -48.242 23.336 -63.614 1.00 49.43 786 ARG B C 1
ATOM 12100 O O . ARG B 1 786 ? -47.064 23.702 -63.530 1.00 40.82 786 ARG B O 1
ATOM 12108 N N . PHE B 1 787 ? -48.967 22.957 -62.564 1.00 53.56 787 PHE B N 1
ATOM 12109 C CA . PHE B 1 787 ? -48.432 22.953 -61.213 1.00 45.76 787 PHE B CA 1
ATOM 12110 C C . PHE B 1 787 ? -47.538 21.731 -61.008 1.00 41.26 787 PHE B C 1
ATOM 12111 O O . PHE B 1 787 ? -47.351 20.903 -61.904 1.00 48.36 787 PHE B O 1
ATOM 12119 N N . PHE B 1 788 ? -46.979 21.611 -59.807 1.00 48.46 788 PHE B N 1
ATOM 12120 C CA . PHE B 1 788 ? -46.085 20.506 -59.493 1.00 44.72 788 PHE B CA 1
ATOM 12121 C C . PHE B 1 788 ? -46.881 19.225 -59.274 1.00 53.14 788 PHE B C 1
ATOM 12122 O O . PHE B 1 788 ? -47.834 19.200 -58.489 1.00 55.56 788 PHE B O 1
ATOM 12130 N N . GLY B 1 789 ? -46.483 18.162 -59.967 1.00 50.18 789 GLY B N 1
ATOM 12131 C CA . GLY B 1 789 ? -47.107 16.862 -59.773 1.00 59.77 789 GLY B CA 1
ATOM 12132 C C . GLY B 1 789 ? -48.576 16.818 -60.130 1.00 72.87 789 GLY B C 1
ATOM 12133 O O . GLY B 1 789 ? -49.369 16.198 -59.411 1.00 84.58 789 GLY B O 1
ATOM 12134 N N . SER B 1 790 ? -48.959 17.464 -61.227 1.00 71.54 790 SER B N 1
ATOM 12135 C CA . SER B 1 790 ? -50.345 17.484 -61.679 1.00 87.08 790 SER B CA 1
ATOM 12136 C C . SER B 1 790 ? -50.561 16.756 -62.995 1.00 99.92 790 SER B C 1
ATOM 12137 O O . SER B 1 790 ? -51.586 16.092 -63.158 1.00 87.51 790 SER B O 1
ATOM 12140 N N . LYS B 1 791 ? -49.611 16.869 -63.930 1.00 101.27 791 LYS B N 1
ATOM 12141 C CA . LYS B 1 791 ? -49.705 16.303 -65.285 1.00 108.94 791 LYS B CA 1
ATOM 12142 C C . LYS B 1 791 ? -51.059 16.595 -65.936 1.00 101.08 791 LYS B C 1
ATOM 12143 O O . LYS B 1 791 ? -51.541 15.839 -66.784 1.00 94.29 791 LYS B O 1
ATOM 12149 N N . LYS B 1 792 ? -51.667 17.719 -65.558 1.00 101.02 792 LYS B N 1
ATOM 12150 C CA . LYS B 1 792 ? -52.931 18.174 -66.132 1.00 80.15 792 LYS B CA 1
ATOM 12151 C C . LYS B 1 792 ? -52.837 19.686 -66.299 1.00 88.86 792 LYS B C 1
ATOM 12152 O O . LYS B 1 792 ? -52.863 20.426 -65.311 1.00 107.11 792 LYS B O 1
ATOM 12158 N N . MET B 1 793 ? -52.709 20.141 -67.546 1.00 73.64 793 MET B N 1
ATOM 12159 C CA . MET B 1 793 ? -52.505 21.556 -67.829 1.00 66.35 793 MET B CA 1
ATOM 12160 C C . MET B 1 793 ? -53.682 22.389 -67.335 1.00 69.33 793 MET B C 1
ATOM 12161 O O . MET B 1 793 ? -54.781 22.319 -67.895 1.00 85.17 793 MET B O 1
ATOM 12166 N N . THR B 1 794 ? -53.459 23.173 -66.284 1.00 69.51 794 THR B N 1
ATOM 12167 C CA . THR B 1 794 ? -54.510 24.000 -65.709 1.00 69.42 794 THR B CA 1
ATOM 12168 C C . THR B 1 794 ? -54.754 25.212 -66.601 1.00 56.38 794 THR B C 1
ATOM 12169 O O . THR B 1 794 ? -53.825 25.972 -66.895 1.00 59.09 794 THR B O 1
ATOM 12173 N N . THR B 1 795 ? -55.999 25.390 -67.031 1.00 65.24 795 THR B N 1
ATOM 12174 C CA . THR B 1 795 ? -56.375 26.480 -67.917 1.00 79.71 795 THR B CA 1
ATOM 12175 C C . THR B 1 795 ? -57.483 27.313 -67.285 1.00 78.11 795 THR B C 1
ATOM 12176 O O . THR B 1 795 ? -58.230 26.845 -66.421 1.00 74.15 795 THR B O 1
ATOM 12180 N N . THR B 1 796 ? -57.578 28.559 -67.732 1.00 75.97 796 THR B N 1
ATOM 12181 C CA . THR B 1 796 ? -58.654 29.455 -67.345 1.00 71.50 796 THR B CA 1
ATOM 12182 C C . THR B 1 796 ? -59.676 29.553 -68.472 1.00 83.26 796 THR B C 1
ATOM 12183 O O . THR B 1 796 ? -59.476 29.042 -69.576 1.00 91.28 796 THR B O 1
ATOM 12187 N N . ALA B 1 797 ? -60.788 30.219 -68.178 1.00 74.38 797 ALA B N 1
ATOM 12188 C CA . ALA B 1 797 ? -61.732 30.555 -69.227 1.00 58.88 797 ALA B CA 1
ATOM 12189 C C . ALA B 1 797 ? -61.130 31.621 -70.140 1.00 71.63 797 ALA B C 1
ATOM 12190 O O . ALA B 1 797 ? -60.118 32.253 -69.823 1.00 71.87 797 ALA B O 1
ATOM 12192 N N . THR B 1 798 ? -61.763 31.820 -71.292 1.00 80.32 798 THR B N 1
ATOM 12193 C CA . THR B 1 798 ? -61.296 32.784 -72.283 1.00 80.67 798 THR B CA 1
ATOM 12194 C C . THR B 1 798 ? -62.166 34.035 -72.193 1.00 75.26 798 THR B C 1
ATOM 12195 O O . THR B 1 798 ? -63.326 34.024 -72.619 1.00 74.48 798 THR B O 1
ATOM 12199 N N . VAL B 1 799 ? -61.599 35.116 -71.641 1.00 77.15 799 VAL B N 1
ATOM 12200 C CA . VAL B 1 799 ? -62.335 36.348 -71.371 1.00 79.08 799 VAL B CA 1
ATOM 12201 C C . VAL B 1 799 ? -62.165 37.302 -72.545 1.00 85.28 799 VAL B C 1
ATOM 12202 O O . VAL B 1 799 ? -61.106 37.343 -73.183 1.00 85.37 799 VAL B O 1
ATOM 12206 N N . SER B 1 800 ? -63.210 38.083 -72.826 1.00 81.48 800 SER B N 1
ATOM 12207 C CA . SER B 1 800 ? -63.252 38.850 -74.065 1.00 83.97 800 SER B CA 1
ATOM 12208 C C . SER B 1 800 ? -62.570 40.207 -73.924 1.00 76.34 800 SER B C 1
ATOM 12209 O O . SER B 1 800 ? -61.874 40.653 -74.844 1.00 74.07 800 SER B O 1
ATOM 12212 N N . GLY B 1 801 ? -62.761 40.877 -72.792 1.00 86.37 801 GLY B N 1
ATOM 12213 C CA . GLY B 1 801 ? -62.309 42.248 -72.658 1.00 97.80 801 GLY B CA 1
ATOM 12214 C C . GLY B 1 801 ? -60.802 42.390 -72.739 1.00 90.88 801 GLY B C 1
ATOM 12215 O O . GLY B 1 801 ? -60.040 41.433 -72.604 1.00 95.76 801 GLY B O 1
ATOM 12216 N N . ASN B 1 802 ? -60.369 43.630 -72.985 1.00 89.53 802 ASN B N 1
ATOM 12217 C CA . ASN B 1 802 ? -58.940 43.922 -72.983 1.00 87.38 802 ASN B CA 1
ATOM 12218 C C . ASN B 1 802 ? -58.383 43.924 -71.568 1.00 87.60 802 ASN B C 1
ATOM 12219 O O . ASN B 1 802 ? -57.190 43.673 -71.373 1.00 99.59 802 ASN B O 1
ATOM 12224 N N . THR B 1 803 ? -59.222 44.214 -70.577 1.00 81.96 803 THR B N 1
ATOM 12225 C CA . THR B 1 803 ? -58.872 44.040 -69.174 1.00 82.10 803 THR B CA 1
ATOM 12226 C C . THR B 1 803 ? -59.680 42.865 -68.637 1.00 72.21 803 THR B C 1
ATOM 12227 O O . THR B 1 803 ? -60.745 43.064 -68.038 1.00 70.80 803 THR B O 1
ATOM 12231 N N . PRO B 1 804 ? -59.213 41.635 -68.837 1.00 73.65 804 PRO B N 1
ATOM 12232 C CA . PRO B 1 804 ? -60.045 40.463 -68.540 1.00 83.85 804 PRO B CA 1
ATOM 12233 C C . PRO B 1 804 ? -60.312 40.315 -67.050 1.00 76.01 804 PRO B C 1
ATOM 12234 O O . PRO B 1 804 ? -59.719 40.980 -66.200 1.00 71.70 804 PRO B O 1
ATOM 12238 N N . ALA B 1 805 ? -61.248 39.405 -66.746 1.00 71.82 805 ALA B N 1
ATOM 12239 C CA . ALA B 1 805 ? -61.628 39.059 -65.373 1.00 65.32 805 ALA B CA 1
ATOM 12240 C C . ALA B 1 805 ? -61.767 37.536 -65.333 1.00 58.13 805 ALA B C 1
ATOM 12241 O O . ALA B 1 805 ? -62.873 36.989 -65.317 1.00 68.30 805 ALA B O 1
ATOM 12243 N N . TYR B 1 806 ? -60.620 36.851 -65.323 1.00 66.99 806 TYR B N 1
ATOM 12244 C CA . TYR B 1 806 ? -60.617 35.393 -65.388 1.00 71.74 806 TYR B CA 1
ATOM 12245 C C . TYR B 1 806 ? -61.319 34.788 -64.179 1.00 63.44 806 TYR B C 1
ATOM 12246 O O . TYR B 1 806 ? -62.200 33.931 -64.321 1.00 73.33 806 TYR B O 1
ATOM 12255 N N . GLY B 1 807 ? -60.941 35.221 -62.980 1.00 58.03 807 GLY B N 1
ATOM 12256 C CA . GLY B 1 807 ? -61.525 34.660 -61.771 1.00 53.28 807 GLY B CA 1
ATOM 12257 C C . GLY B 1 807 ? -61.248 33.183 -61.601 1.00 65.42 807 GLY B C 1
ATOM 12258 O O . GLY B 1 807 ? -62.133 32.431 -61.174 1.00 57.23 807 GLY B O 1
ATOM 12259 N N . HIS B 1 808 ? -60.035 32.749 -61.930 1.00 67.33 808 HIS B N 1
ATOM 12260 C CA . HIS B 1 808 ? -59.682 31.340 -61.867 1.00 64.08 808 HIS B CA 1
ATOM 12261 C C . HIS B 1 808 ? -59.310 30.934 -60.445 1.00 63.90 808 HIS B C 1
ATOM 12262 O O . HIS B 1 808 ? -58.841 31.749 -59.645 1.00 60.16 808 HIS B O 1
ATOM 12269 N N . GLU B 1 809 ? -59.527 29.656 -60.137 1.00 58.06 809 GLU B N 1
ATOM 12270 C CA . GLU B 1 809 ? -59.206 29.120 -58.822 1.00 50.76 809 GLU B CA 1
ATOM 12271 C C . GLU B 1 809 ? -59.085 27.608 -58.916 1.00 51.25 809 GLU B C 1
ATOM 12272 O O . GLU B 1 809 ? -59.926 26.955 -59.541 1.00 68.71 809 GLU B O 1
ATOM 12278 N N . GLU B 1 810 ? -58.035 27.060 -58.305 1.00 56.77 810 GLU B N 1
ATOM 12279 C CA . GLU B 1 810 ? -57.873 25.615 -58.198 1.00 71.86 810 GLU B CA 1
ATOM 12280 C C . GLU B 1 810 ? -56.845 25.315 -57.119 1.00 72.39 810 GLU B C 1
ATOM 12281 O O . GLU B 1 810 ? -55.742 25.869 -57.141 1.00 72.63 810 GLU B O 1
ATOM 12287 N N . THR B 1 811 ? -57.208 24.441 -56.187 1.00 64.12 811 THR B N 1
ATOM 12288 C CA . THR B 1 811 ? -56.280 23.974 -55.171 1.00 55.07 811 THR B CA 1
ATOM 12289 C C . THR B 1 811 ? -55.538 22.742 -55.672 1.00 64.42 811 THR B C 1
ATOM 12290 O O . THR B 1 811 ? -56.050 21.975 -56.492 1.00 74.24 811 THR B O 1
ATOM 12294 N N . PHE B 1 812 ? -54.319 22.561 -55.171 1.00 54.09 812 PHE B N 1
ATOM 12295 C CA . PHE B 1 812 ? -53.481 21.421 -55.528 1.00 52.18 812 PHE B CA 1
ATOM 12296 C C . PHE B 1 812 ? -53.134 20.665 -54.253 1.00 49.61 812 PHE B C 1
ATOM 12297 O O . PHE B 1 812 ? -52.374 21.163 -53.416 1.00 48.35 812 PHE B O 1
ATOM 12305 N N . GLN B 1 813 ? -53.697 19.468 -54.108 1.00 77.16 813 GLN B N 1
ATOM 12306 C CA . GLN B 1 813 ? -53.565 18.699 -52.879 1.00 72.36 813 GLN B CA 1
ATOM 12307 C C . GLN B 1 813 ? -52.218 17.990 -52.827 1.00 59.13 813 GLN B C 1
ATOM 12308 O O . GLN B 1 813 ? -51.787 17.379 -53.810 1.00 72.88 813 GLN B O 1
ATOM 12314 N N . PHE B 1 814 ? -51.559 18.070 -51.672 1.00 39.77 814 PHE B N 1
ATOM 12315 C CA . PHE B 1 814 ? -50.330 17.332 -51.398 1.00 53.12 814 PHE B CA 1
ATOM 12316 C C . PHE B 1 814 ? -50.516 16.614 -50.069 1.00 73.70 814 PHE B C 1
ATOM 12317 O O . PHE B 1 814 ? -50.512 17.255 -49.013 1.00 74.63 814 PHE B O 1
ATOM 12325 N N . LYS B 1 815 ? -50.694 15.284 -50.115 1.00 81.97 815 LYS B N 1
ATOM 12326 C CA . LYS B 1 815 ? -50.916 14.548 -48.869 1.00 76.53 815 LYS B CA 1
ATOM 12327 C C . LYS B 1 815 ? -49.663 14.563 -48.000 1.00 83.42 815 LYS B C 1
ATOM 12328 O O . LYS B 1 815 ? -49.735 15.038 -46.853 1.00 101.92 815 LYS B O 1
ATOM 12334 N N . PRO B 1 816 ? -48.487 14.091 -48.464 1.00 77.32 816 PRO B N 1
ATOM 12335 C CA . PRO B 1 816 ? -47.255 14.477 -47.772 1.00 86.23 816 PRO B CA 1
ATOM 12336 C C . PRO B 1 816 ? -46.536 15.595 -48.507 1.00 82.24 816 PRO B C 1
ATOM 12337 O O . PRO B 1 816 ? -46.193 15.452 -49.685 1.00 80.57 816 PRO B O 1
ATOM 12341 N N . VAL B 1 817 ? -46.319 16.726 -47.841 1.00 66.26 817 VAL B N 1
ATOM 12342 C CA . VAL B 1 817 ? -45.509 17.783 -48.433 1.00 63.44 817 VAL B CA 1
ATOM 12343 C C . VAL B 1 817 ? -44.073 17.278 -48.476 1.00 67.81 817 VAL B C 1
ATOM 12344 O O . VAL B 1 817 ? -43.340 17.366 -47.487 1.00 72.44 817 VAL B O 1
ATOM 12348 N N . THR B 1 818 ? -43.671 16.728 -49.618 1.00 65.77 818 THR B N 1
ATOM 12349 C CA . THR B 1 818 ? -42.368 16.104 -49.744 1.00 60.80 818 THR B CA 1
ATOM 12350 C C . THR B 1 818 ? -41.273 17.158 -49.883 1.00 53.78 818 THR B C 1
ATOM 12351 O O . THR B 1 818 ? -41.531 18.347 -50.089 1.00 53.70 818 THR B O 1
ATOM 12355 N N . LYS B 1 819 ? -40.023 16.700 -49.755 1.00 58.33 819 LYS B N 1
ATOM 12356 C CA . LYS B 1 819 ? -38.890 17.581 -50.008 1.00 48.57 819 LYS B CA 1
ATOM 12357 C C . LYS B 1 819 ? -38.922 18.120 -51.430 1.00 58.67 819 LYS B C 1
ATOM 12358 O O . LYS B 1 819 ? -38.438 19.228 -51.686 1.00 60.99 819 LYS B O 1
ATOM 12364 N N . GLU B 1 820 ? -39.501 17.361 -52.362 1.00 58.49 820 GLU B N 1
ATOM 12365 C CA . GLU B 1 820 ? -39.629 17.838 -53.734 1.00 56.16 820 GLU B CA 1
ATOM 12366 C C . GLU B 1 820 ? -40.653 18.964 -53.833 1.00 53.94 820 GLU B C 1
ATOM 12367 O O . GLU B 1 820 ? -40.430 19.949 -54.544 1.00 53.34 820 GLU B O 1
ATOM 12373 N N . VAL B 1 821 ? -41.774 18.843 -53.118 1.00 54.77 821 VAL B N 1
ATOM 12374 C CA . VAL B 1 821 ? -42.786 19.897 -53.142 1.00 63.44 821 VAL B CA 1
ATOM 12375 C C . VAL B 1 821 ? -42.299 21.125 -52.380 1.00 62.53 821 VAL B C 1
ATOM 12376 O O . VAL B 1 821 ? -42.519 22.267 -52.805 1.00 58.84 821 VAL B O 1
ATOM 12380 N N . ALA B 1 822 ? -41.631 20.911 -51.244 1.00 48.56 822 ALA B N 1
ATOM 12381 C CA . ALA B 1 822 ? -41.070 22.031 -50.496 1.00 31.08 822 ALA B CA 1
ATOM 12382 C C . ALA B 1 822 ? -39.989 22.741 -51.302 1.00 58.25 822 ALA B C 1
ATOM 12383 O O . ALA B 1 822 ? -39.940 23.976 -51.334 1.00 65.99 822 ALA B O 1
ATOM 12385 N N . ASP B 1 823 ? -39.115 21.974 -51.964 1.00 69.50 823 ASP B N 1
ATOM 12386 C CA . ASP B 1 823 ? -38.118 22.565 -52.854 1.00 64.99 823 ASP B CA 1
ATOM 12387 C C . ASP B 1 823 ? -38.785 23.333 -53.987 1.00 54.41 823 ASP B C 1
ATOM 12388 O O . ASP B 1 823 ? -38.336 24.423 -54.357 1.00 60.68 823 ASP B O 1
ATOM 12393 N N . TYR B 1 824 ? -39.852 22.773 -54.559 1.00 48.72 824 TYR B N 1
ATOM 12394 C CA . TYR B 1 824 ? -40.593 23.478 -55.598 1.00 51.22 824 TYR B CA 1
ATOM 12395 C C . TYR B 1 824 ? -41.066 24.835 -55.097 1.00 56.89 824 TYR B C 1
ATOM 12396 O O . TYR B 1 824 ? -40.756 25.873 -55.694 1.00 60.47 824 TYR B O 1
ATOM 12405 N N . LEU B 1 825 ? -41.781 24.847 -53.970 1.00 64.04 825 LEU B N 1
ATOM 12406 C CA . LEU B 1 825 ? -42.303 26.101 -53.434 1.00 59.79 825 LEU B CA 1
ATOM 12407 C C . LEU B 1 825 ? -41.189 27.069 -53.053 1.00 65.02 825 LEU B C 1
ATOM 12408 O O . LEU B 1 825 ? -41.367 28.287 -53.154 1.00 66.31 825 LEU B O 1
ATOM 12413 N N . ALA B 1 826 ? -40.038 26.555 -52.619 1.00 57.54 826 ALA B N 1
ATOM 12414 C CA . ALA B 1 826 ? -38.983 27.432 -52.127 1.00 49.44 826 ALA B CA 1
ATOM 12415 C C . ALA B 1 826 ? -38.186 28.056 -53.266 1.00 52.73 826 ALA B C 1
ATOM 12416 O O . ALA B 1 826 ? -37.956 29.271 -53.278 1.00 53.39 826 ALA B O 1
ATOM 12418 N N . ASN B 1 827 ? -37.758 27.247 -54.233 1.00 64.06 827 ASN B N 1
ATOM 12419 C CA . ASN B 1 827 ? -36.805 27.692 -55.240 1.00 55.71 827 ASN B CA 1
ATOM 12420 C C . ASN B 1 827 ? -37.395 27.856 -56.633 1.00 45.40 827 ASN B C 1
ATOM 12421 O O . ASN B 1 827 ? -36.862 28.643 -57.417 1.00 27.01 827 ASN B O 1
ATOM 12426 N N . SER B 1 828 ? -38.466 27.140 -56.969 1.00 61.91 828 SER B N 1
ATOM 12427 C CA . SER B 1 828 ? -39.063 27.260 -58.288 1.00 56.37 828 SER B CA 1
ATOM 12428 C C . SER B 1 828 ? -40.117 28.366 -58.287 1.00 41.91 828 SER B C 1
ATOM 12429 O O . SER B 1 828 ? -40.407 28.986 -57.261 1.00 59.92 828 SER B O 1
ATOM 12432 N N . ASN B 1 829 ? -40.697 28.621 -59.457 1.00 31.67 829 ASN B N 1
ATOM 12433 C CA . ASN B 1 829 ? -41.716 29.651 -59.599 1.00 60.33 829 ASN B CA 1
ATOM 12434 C C . ASN B 1 829 ? -42.644 29.285 -60.748 1.00 43.14 829 ASN B C 1
ATOM 12435 O O . ASN B 1 829 ? -42.221 28.685 -61.740 1.00 43.52 829 ASN B O 1
ATOM 12440 N N . LEU B 1 830 ? -43.913 29.659 -60.604 1.00 38.32 830 LEU B N 1
ATOM 12441 C CA . LEU B 1 830 ? -44.933 29.265 -61.565 1.00 49.44 830 LEU B CA 1
ATOM 12442 C C . LEU B 1 830 ? -44.762 30.010 -62.885 1.00 47.15 830 LEU B C 1
ATOM 12443 O O . LEU B 1 830 ? -44.347 31.172 -62.924 1.00 55.04 830 LEU B O 1
ATOM 12448 N N . TYR B 1 831 ? -45.100 29.325 -63.976 1.00 38.24 831 TYR B N 1
ATOM 12449 C CA . TYR B 1 831 ? -44.965 29.850 -65.332 1.00 52.73 831 TYR B CA 1
ATOM 12450 C C . TYR B 1 831 ? -46.346 29.869 -65.977 1.00 63.44 831 TYR B C 1
ATOM 12451 O O . TYR B 1 831 ? -46.904 28.813 -66.292 1.00 64.03 831 TYR B O 1
ATOM 12460 N N . ILE B 1 832 ? -46.894 31.068 -66.170 1.00 54.82 832 ILE B N 1
ATOM 12461 C CA . ILE B 1 832 ? -48.238 31.260 -66.705 1.00 48.60 832 ILE B CA 1
ATOM 12462 C C . ILE B 1 832 ? -48.121 31.870 -68.093 1.00 53.95 832 ILE B C 1
ATOM 12463 O O . ILE B 1 832 ? -47.464 32.903 -68.268 1.00 55.71 832 ILE B O 1
ATOM 12468 N N . THR B 1 833 ? -48.765 31.242 -69.074 1.00 51.07 833 THR B N 1
ATOM 12469 C CA . THR B 1 833 ? -48.710 31.681 -70.460 1.00 56.19 833 THR B CA 1
ATOM 12470 C C . THR B 1 833 ? -50.054 32.250 -70.896 1.00 55.01 833 THR B C 1
ATOM 12471 O O . THR B 1 833 ? -51.113 31.796 -70.452 1.00 74.63 833 THR B O 1
ATOM 12475 N N . PHE B 1 834 ? -49.999 33.250 -71.770 1.00 51.90 834 PHE B N 1
ATOM 12476 C CA . PHE B 1 834 ? -51.186 33.822 -72.382 1.00 66.50 834 PHE B CA 1
ATOM 12477 C C . PHE B 1 834 ? -51.482 33.148 -73.717 1.00 67.84 834 PHE B C 1
ATOM 12478 O O . PHE B 1 834 ? -50.601 32.585 -74.372 1.00 73.20 834 PHE B O 1
ATOM 12486 N N . TRP B 1 835 ? -52.753 33.206 -74.111 1.00 64.43 835 TRP B N 1
ATOM 12487 C CA . TRP B 1 835 ? -53.198 32.750 -75.427 1.00 77.47 835 TRP B CA 1
ATOM 12488 C C . TRP B 1 835 ? -54.321 33.680 -75.864 1.00 81.43 835 TRP B C 1
ATOM 12489 O O . TRP B 1 835 ? -55.432 33.601 -75.331 1.00 80.37 835 TRP B O 1
ATOM 12500 N N . GLY B 1 836 ? -54.040 34.552 -76.818 1.00 72.93 836 GLY B N 1
ATOM 12501 C CA . GLY B 1 836 ? -54.996 35.570 -77.225 1.00 84.18 836 GLY B CA 1
ATOM 12502 C C . GLY B 1 836 ? -55.240 35.573 -78.717 1.00 95.28 836 GLY B C 1
ATOM 12503 O O . GLY B 1 836 ? -54.313 35.425 -79.511 1.00 92.52 836 GLY B O 1
ATOM 12504 N N . THR B 1 837 ? -56.505 35.751 -79.089 1.00 104.19 837 THR B N 1
ATOM 12505 C CA . THR B 1 837 ? -56.904 35.812 -80.486 1.00 109.52 837 THR B CA 1
ATOM 12506 C C . THR B 1 837 ? -56.878 37.253 -80.981 1.00 105.87 837 THR B C 1
ATOM 12507 O O . THR B 1 837 ? -57.037 38.200 -80.206 1.00 102.25 837 THR B O 1
ATOM 12511 N N . GLN B 1 838 ? -56.679 37.411 -82.290 1.00 115.95 838 GLN B N 1
ATOM 12512 C CA . GLN B 1 838 ? -56.588 38.736 -82.891 1.00 132.26 838 GLN B CA 1
ATOM 12513 C C . GLN B 1 838 ? -57.935 39.226 -83.416 1.00 135.38 838 GLN B C 1
ATOM 12514 O O . GLN B 1 838 ? -58.340 40.357 -83.129 1.00 124.42 838 GLN B O 1
ATOM 12520 N N . ARG B 1 839 ? -58.632 38.396 -84.185 1.00 135.44 839 ARG B N 1
ATOM 12521 C CA . ARG B 1 839 ? -59.901 38.793 -84.786 1.00 132.84 839 ARG B CA 1
ATOM 12522 C C . ARG B 1 839 ? -61.067 37.999 -84.205 1.00 120.06 839 ARG B C 1
ATOM 12523 O O . ARG B 1 839 ? -61.045 36.769 -84.184 1.00 98.01 839 ARG B O 1
#

Solvent-accessible surface area: 75931 Å² total; per-residue (Å²): 81,63,8,65,0,0,0,8,0,43,39,31,52,130,100,18,118,87,92,130,21,155,50,4,0,60,7,66,67,96,95,11,0,0,2,65,22,67,195,72,119,93,93,97,142,22,72,10,70,39,3,2,18,4,17,68,24,67,52,132,83,216,63,21,15,30,75,45,90,56,136,53,8,1,14,9,133,59,2,10,92,50,1,0,92,25,0,4,62,22,1,32,41,0,57,28,0,8,2,2,0,22,0,31,69,52,1,15,15,37,66,2,5,64,7,90,158,83,13,89,2,4,5,25,31,1,1,57,45,0,18,99,54,34,85,82,105,79,149,89,96,73,101,23,1,1,27,0,2,6,0,7,1,8,7,39,34,2,37,10,4,19,37,124,98,109,80,73,132,41,8,20,90,46,37,83,74,132,174,93,18,35,67,10,9,116,25,40,77,10,12,2,73,47,40,164,71,1,87,49,35,24,73,74,0,37,67,31,9,0,64,2,3,0,33,62,0,2,10,27,18,12,4,4,27,0,8,22,0,22,1,9,8,35,30,62,88,62,122,41,56,43,30,25,52,84,1,68,0,12,4,0,23,4,2,1,24,79,121,60,27,213,82,9,47,17,74,50,7,40,49,1,25,62,0,1,29,124,0,1,108,15,30,70,76,67,134,136,189,190,64,148,42,34,25,148,70,7,23,0,0,12,16,3,62,51,2,1,29,19,41,3,46,3,3,0,1,0,2,2,0,0,0,36,118,20,29,118,56,2,15,56,2,0,98,16,0,44,107,0,65,55,5,124,1,90,13,84,67,44,104,64,78,30,98,145,22,27,152,73,36,81,78,66,23,103,130,5,87,66,89,30,124,47,8,122,98,50,140,41,58,117,140,69,50,94,82,11,132,99,48,34,46,31,11,94,131,82,35,91,70,39,142,38,61,37,118,84,14,23,51,71,33,83,92,171,83,85,62,139,68,101,82,22,82,54,68,44,162,155,19,0,4,1,2,1,0,9,48,23,79,44,8,30,52,39,10,25,24,38,0,36,30,2,83,1,29,0,0,53,118,92,65,106,91,58,61,39,12,66,0,30,15,0,27,12,78,79,111,1,0,22,0,84,11,100,41,20,92,88,2,41,0,28,20,58,47,153,142,26,102,1,29,13,32,4,117,66,15,138,35,102,49,67,5,92,23,24,15,50,0,6,2,6,4,10,0,3,0,0,2,1,3,34,79,69,134,50,91,107,74,104,7,67,21,57,74,0,7,24,35,10,0,120,39,48,33,84,81,120,112,83,62,38,44,37,46,0,16,48,0,11,6,22,9,41,8,0,43,9,0,0,103,61,0,62,48,78,13,131,4,92,4,20,36,0,24,11,117,44,30,16,81,134,93,48,118,26,70,10,26,0,66,1,38,13,79,55,80,72,1,66,7,20,0,103,46,73,60,0,49,49,2,7,44,4,0,2,26,2,2,19,23,56,64,28,44,32,150,113,51,92,45,86,107,124,96,4,3,2,36,6,47,23,69,21,89,9,9,11,0,1,0,30,0,116,0,111,16,0,0,86,28,94,91,52,113,86,94,10,60,0,30,39,22,88,42,121,98,57,8,60,0,30,0,1,2,9,12,2,24,67,127,41,54,129,54,66,91,113,181,7,131,71,15,59,75,1,70,56,81,82,1,0,0,38,0,67,0,55,31,1,64,34,9,26,210,87,6,99,117,2,29,0,55,2,131,2,73,67,29,171,164,85,12,62,7,63,64,38,80,39,54,84,1,70,10,64,38,92,64,53,17,91,31,171,79,0,58,86,107,4,1,52,29,0,26,118,32,16,1,53,0,10,0,69,1,21,2,71,120,139,80,65,9,65,0,0,0,10,0,43,42,32,56,126,96,17,115,110,111,133,14,157,62,5,0,65,8,90,75,66,93,47,15,26,12,65,21,71,185,79,98,92,103,142,102,11,55,45,1,0,23,3,26,92,14,66,55,127,105,207,104,25,20,32,83,44,103,51,131,47,3,0,14,12,143,56,4,8,95,47,0,0,91,27,0,6,61,19,1,26,43,0,56,22,2,3,0,8,0,11,0,36,54,50,1,19,14,31,63,3,4,64,4,86,166,96,19,70,0,4,4,38,20,2,2,58,40,2,16,97,60,34,87,115,96,76,193,58,138,71,105,33,4,2,28,0,1,4,1,6,2,4,8,36,36,2,38,13,5,17,38,125,92,105,93,63,152,45,5,15,107,39,54,73,49,109,181,92,21,34,47,7,40,129,23,31,74,2,13,1,77,43,48,149,60,0,86,33,36,29,75,76,0,40,70,33,9,2,59,4,3,5,36,58,0,2,13,34,18,11,3,7,31,0,8,24,1,20,1,14,8,40,55,101,78,32,33,51,86,1,56,3,12,2,0,17,3,4,0,13,91,69,58,214,75,12,50,15,81,52,8,40,54,2,24,66,1,3,21,127,0,5,99,32,28,75,118,116,101,35,28,165,58,7,24,0,0,10,17,2,58,46,7,4,17,30,35,5,60,4,1,0,1,0,3,3,2,0,0,37,102,25,22,113,53,4,31,47,2,21,126,14,0,63,94,1,62,59,6,131,2,99,17,81,70,44,114,40,88,22,85,144,18,38,139,68,28,85,68,54,23,104,128,8,76,67,90,28,114,52,42,109,91,96,183,135,105,37,79,97,16,132,97,31,25,48,66,8,94,133,84,42,78,76,34,154,38,62,36,143,86,16,45,62,82,37,85,89,189,128,68,81,59,92,110,25,84,57,85,49,157,153,49,0,4,0,2,4,0,15,66,19,74,42,9,28,50,38,15,22,38,39,0,44,76,39,102,0,50,0,0,48,172,138,90,9,106,2,32,18,2,31,15,76,70,126,1,0,29,0,91,10,99,43,18,85,97,5,51,0,31,24,61,48,166,137,27,79,1,32,16,40,5,102,73,15,144,34,92,54,81,3,96,19,28,17,45,1,10,1,5,7,20,2,4,0,0,1,3,5,36,72,81,130,50,90,109,85,94,7,47,28,54,68,1,9,32,34,13,0,76,41,55,26,85,83,126,138,63,79,75,28,15,55,50,0,26,54,2,9,13,20,8,36,5,0,40,7,0,0,102,60,17,60,98,83,17,98,3,85,13,26,38,1,28,12,120,59,30,16,84,134,106,41,121,27,64,8,21,0,73,0,34,24,103,63,118,61,6,59,8,15,2,99,46,78,53,1,63,51,2,4,48,5,0,2,32,51,3,22,47,105,68,50,17,121,218,80,147,135,27,8,8,86,18,50,50,99,22,53,9,7,42,0,6,1,52,0,77,0,103,8,0,0,95,30,98,92,39,97,81,77,15,63,0,49,40,42,78,53,102,101,36,9,63,0,23,2,3,2,24,26,34,34,62,76,79,176,92,56,85,86,64,177,13,46,6,17,35,50,1,77,50,93,91,12,0,0,50,1,67,0,48,24,0,77,45,13,49,214,104,17,97,87,1,11,0,40,0,133,6,70,69,11,182,135,81,9,65,13,70,46,34,66,36,77,71,4,75,18,58,24,96,52,49,15,87,19,118,80,0,47,73,88,6,1,58,30,0,22,116,46,45,4,55,0,11,2,50,0,3,10,141

GO terms:
  GO:0097730 non-motile cilium (C, IDA)
  GO:0043025 neuronal cell body (C, IDA)
  GO:0030424 axon (C, IDA)
  GO:0030425 dendrite (C, IDA)

Organism: Caenorhabditis elegans (NCBI:txid6239)

InterPro domains:
  IPR000253 Forkhead-associated (FHA) domain [PF00498] (483-542)
  IPR001752 Kinesin motor domain [PF00225] (12-358)
  IPR001752 Kinesin motor domain [PR00380] (98-119)
  IPR001752 Kinesin motor domain [PR00380] (218-235)
  IPR001752 Kinesin motor domain [PR00380] (252-270)
  IPR001752 Kinesin motor domain [PR00380] (308-329)
  IPR001752 Kinesin motor domain [PS50067] (6-358)
  IPR001752 Kinesin motor domain [SM00129] (4-366)
  IPR008984 SMAD/FHA domain superfamily [SSF49879] (447-552)
  IPR019821 Kinesin motor domain, conserved site [PS00411] (251-262)
  IPR022140 Kinesin-like KIF1-type [PF12423] (659-699)
  IPR027417 P-loop containing nucleoside triphosphate hydrolase [SSF52540] (5-367)
  IPR035892 C2 domain superfamily [SSF49562] (779-839)
  IPR036961 Kinesin motor domain superfamily [G3DSA:3.40.850.10] (5-382)

Radius of gyration: 47.94 Å; Cα contacts (8 Å, |Δi|>4): 3358; chains: 2; bounding box: 101×86×152 Å

CATH classification: 3.40.850.10 (+1 more: 2.60.200.20)

Secondary structure (DSSP, 8-state):
-B-EEEEEEPPP-HHHHHTTPPP-EE-SSSSEEEEE-TTT--EEEEE-SEEEE-SSSEEE-TTS-EEESSTTB--HHHHIIIIIHHHHHHHHHT--EEEEEEE-TTTSHHHHHTEETTEE-HHHHHHHHHHHHHHHT--SSEEEEEEEEEEEEETTEEEETT--SPP-TT-S-EEEETTTEEEETT---EE--SHHHHHHHHHHHHHHHHHHHHHS---GGG-EEEEEEEEEEEEESSSSSEEEEEEEEEEEEPPP-----STTS-SSTTHHHHHHHHHHHHHHH---------GGGSHHHHHTTTTTTSSSEEEEEEEE--SSTTHHHHHHHHHHHHHHTS-B------EEEHHHHHHHHHHHHHHHHHHHHHHHTS---TTHHHHHHHHHHHHHHHHHHHHS-HHHHHHHHHT--THHHHHHHHHTTTSEEEEE--SSGGGTT--EEEE-SSEEEEESS---SSSEEE--STT--TT-EEEEESTTS-EEEEES-TT---EETTEE--S-EEE-TT-EEEEETTEEEEEE-TTSS-------HHHHHHHHHHHHHHH--HHHHHHHHHHHHHHHHHHHHHHHTT--EEEEEEEE-TGGGT-SS-PPEEEEEEEETGGGEEEEEEHHHHHHHHHHHHHHHHHHHTT-SSSS--TTT-TT---TTS-EEEEEEEEE-HHHHTT--EEEEEEEEETTS-EEEEEEEEEEEEETTSS-------SSGGGGTTS-EEEEEEEEEEE---TT-SEEEEEE--TT--S-EE---B-SSS------EEE--SS--HHHHHHHHH-EEEEEEEEE-S--/-B-EEEEEEPPPPTTTTTTT----EE-SSSS--EEB-TTT--B---SEEEE-SSSEEE-SSS-EEESSTTB--HHHHIIIIIHHHHHHHHHT--EEEEEEE-TTSSHHHHHTB-SSSB-HHHHHHHHHHHHHHHS--SS-EEEEEEEEEEEETTEEEESS--SPPPTTSSPEEEETTTEEEETT---EEE-SHHHHHHHHHHHHHHHHHHHHHH---GGGEEEEEEEEEEEE---EEEEEEEEEEE-------STTS-SSTTHHHHHHHHHHHHTT----STTSHHHHHTTTTTTSS-EEEEEEEE--SSTTHHHHHHHHHHHHHTTS-B------EEEHHHHHHHHHHHHHHHHHHHHHHHT---SHHHHHHHHHHHHHHHHHHSS-HHHHHHHHHH--HHHHHHHHHTTTS-EEEE--SSGGGTT--EEE--SSEEEEE---EEE--STT--TT-EEEEESTTS-EEEEES-SS--EEETTEEE-S-EEE-TTEEEEEETTEEEEEE-TTSS---TT--HHHHHHHHHHHHHHH----TTHHHHHHHHHHHHHHHHHHHHTT--EEEEEEEE-TGGGT-SS-PPEEEEEEEETTTTEEEEEEHHHHHHHHHHHHHHHHHHHH-----S-TT---TTS-EEEEEEEEE-HHHHTT--EEEEEEEEETT--EEEEEEEEEEEEESSSSPP-----SSGGGGTT--EEEEEEEEEEE---SS-SEEEEEE--TT--S-EE---B-SSS------EEEEESS--HHHHHHHHH-EEEEEEEEE--

B-factor: mean 71.71, std 41.96, range [4.87, 203.35]

Nearest PDB structures (foldseek):
  7wrg-assembly1_A  TM=1.001E+00  e=0.000E+00  Caenorhabditis elegans
  7wrg-assembly2_B  TM=9.596E-01  e=0.000E+00  Caenorhabditis elegans
  1vfx-assembly1_A  TM=9.172E-01  e=6.904E-38  Mus musculus
  2zfi-assembly1_A  TM=8.892E-01  e=2.827E-36  Mus musculus
  1i5s-assembly1_A  TM=8.824E-01  e=3.153E-36  Mus musculus

Foldseek 3Di:
DAAAEEEAFAADDPQVVVVPFDFQWDDPDQFKIWGAAPVPRDIDIFGGNGYAYQHDAWDQDPQRATHGRDPRHCAQVNLCVVPLVVCLVCQVQQFAAEEEEAEADVLARCCQDQNDRPRGHNPLVSLQVNLVCVVPDDDDDKDKWKKKFKWKAFLLAIAGLQDPPDAAFSHFDWDQDPVPFIDTFPTDIAIDNHSVRVVVSVLSSLLSVLLCCQFLVSPQLQMKMKMKMKMKMKAADDPDGIKIRIYIYIYMYGHGLDDDADQLFDDSRCQLVVLLLVQLQQQQVCPPDDDDRPQVSGDNSRVCVQQQAEAYHYYYYYRAYRGNVCSPRRVVSSVSSRSSRPGDHHHDIDMDGLVVVLVVLVVVLVVLVVVLVCQVVHPVPVVVNVVSVSVNVRSVVVNVVSPDDVVVSNVVSVVPDCVVVVVVVVCVLPFKKWAAAFPPQVSGRSDIWTQDQAKAFEFCDPDPDPRYTYDHHFLGHRGAWIWGHPNLPKIWIAGPDQPFFKDKLLHTDRGIDIDDAQIWIGRFQRRITTIHRSVDDDHDRPDHSLNSLLSNLVVVVVVLPVVSSVVSSVQVSLQRNLQRLCVVLVQQKHKDKFKAQLVLQQHDDDDIFIWIWIARVVVRAIAIHGSVLSVRSSNSSSSLSVCVVSVHPDSPDDQSNHSNHDDQQDKHFFWKWWAQLQCVLFQHWDWDWTFIAGSSRDTFKTWIKTKHKAAPVGHRPDDDTDPGSCVQFFHWIKIKMWRFKMARADQQFFKKWKWWDPPPDPPIDIFHIAGGNTGGRGDMDIGIDNGCHPVNSCCSNRTTIMMIMMTGGDDD/DFAQEEEEFAADDPVLVVVPFDFQWDDPAFFDIWGAAPVPRPIDGGNGYAYQHDAWDQDPQGATHGRDPRHHHLVNLCVVPLVVVLVCQVQQFAAEEEEAAAPPLQRCCALARDDVRGHRPLVSLQVSLCCVVPPDDDQKDKKKKKFKWKQFLLAIAGLQDPPPAAFSGFDWDQDPPPFIDTPPTDIAIDNHSVVVVQSVLSSLLSVLQCCQFLVRDQLQMKMWMWMKMKMWECGKIRIYIYIRMYGHGPDQADQLFDPRRCQLVVLLVVQLVVQQVVHPQVSGVNSRVCVCVQAEAHHYYYYYGAYRGNVRRPRRVVSVVSSVSSRNHDYDHDGRMDGLVRVLVVLVVVLVVLVVVLVCVVVVPPVNVVSVVVNVVSVVVSVVSPDDPVRSNVVSVVVHCVVVVVVVCPQPFKKWAAAFPDQNSGRSDIWTDDQAKPFEFCQCYTYDHHFLTHNGAKIWGHHRLPKIKIAGDDQPFFKDWQLHTDRGIDIDDAQIWIGRAQGRITGIHRNVDDDHDSPDHLCNSLLSNLVVVVVVVVDPPVSVVSSVQVSLQRNVQRLCVVLVQQKHKDKFKCDQVQQQHDDDDIFIWIWIARVPVGAIAIHGPVLSVRSSNSSSSVSSNVVRDDDESNNSSHDDLQWWHWFWKWWAALQCVLQQHWDWDWTFIAGSVGDGQWTWIKTKGKFAPDPPTDDDDGDPGSVVQFFAWIKMKIWRFWIPRHDDQFQWKKKWWDDPPDPDIDIFGIAGDSTGGRGDMDMDTDGGCHPVNSCCSNPNIIMMTMITGRD